Protein 2KVZ (pdb70)

Solvent-accessible surface area: 6664 Å² total; per-residue (Å²): 224,130,196,65,114,65,34,54,1,24,0,20,8,18,12,59,108,123,82,41,66,23,127,43,65,135,32,69,33,124,125,95,59,78,18,129,35,41,81,141,138,32,164,25,32,66,59,83,123,79,74,102,115,16,152,39,60,2,53,119,68,68,34,86,1,65,0,40,8,79,40,134,56,93,120,165,103,41,122,71,141,173,141,183,204

Organism: Listeria monocytogenes (NCBI:txid1639)

Secondary structure (DSSP, 8-state):
--SS----EEEEEE-SSS-EEEEEEEE---TT---------GGGEEEEEE-STTSS---SS-EEEEEEEEE-S-TTT--------

Structure (mmCIF, N/CA/C/O backbone):
data_2KVZ
#
_entry.id   2KVZ
#
loop_
_atom_site.group_PDB
_atom_site.id
_atom_site.type_symbol
_atom_site.label_atom_id
_atom_site.label_alt_id
_atom_site.label_comp_id
_atom_site.label_asym_id
_atom_site.label_entity_id
_atom_site.label_seq_id
_atom_site.pdbx_PDB_ins_code
_atom_site.Cartn_x
_atom_site.Cartn_y
_atom_site.Cartn_z
_atom_site.occupancy
_atom_site.B_iso_or_equiv
_atom_site.auth_seq_id
_atom_site.auth_comp_id
_atom_site.auth_asym_id
_atom_site.auth_atom_id
_atom_site.pdbx_PDB_model_num
ATOM 1 N N . MET A 1 1 ? 26.861 7.501 -1.707 1.00 0.00 1 MET A N 1
ATOM 2 C CA . MET A 1 1 ? 25.670 7.148 -2.511 1.00 0.00 1 MET A CA 1
ATOM 3 C C . MET A 1 1 ? 24.398 7.403 -1.714 1.00 0.00 1 MET A C 1
ATOM 4 O O . MET A 1 1 ? 23.971 6.561 -0.924 1.00 0.00 1 MET A O 1
ATOM 20 N N . ASP A 1 2 ? 23.816 8.582 -1.894 1.00 0.00 2 ASP A N 1
ATOM 21 C CA . ASP A 1 2 ? 22.572 8.934 -1.213 1.00 0.00 2 ASP A CA 1
ATOM 22 C C . ASP A 1 2 ? 21.637 9.673 -2.164 1.00 0.00 2 ASP A C 1
ATOM 23 O O . ASP A 1 2 ? 20.633 10.254 -1.752 1.00 0.00 2 ASP A O 1
ATOM 32 N N . PHE A 1 3 ? 21.964 9.623 -3.448 1.00 0.00 3 PHE A N 1
ATOM 33 C CA . PHE A 1 3 ? 21.156 10.272 -4.469 1.00 0.00 3 PHE A CA 1
ATOM 34 C C . PHE A 1 3 ? 20.278 9.242 -5.169 1.00 0.00 3 PHE A C 1
ATOM 35 O O . PHE A 1 3 ? 20.705 8.111 -5.403 1.00 0.00 3 PHE A O 1
ATOM 52 N N . GLY A 1 4 ? 19.052 9.631 -5.491 1.00 0.00 4 GLY A N 1
ATOM 53 C CA . GLY A 1 4 ? 18.140 8.733 -6.173 1.00 0.00 4 GLY A CA 1
ATOM 54 C C . GLY A 1 4 ? 17.574 7.676 -5.248 1.00 0.00 4 GLY A C 1
ATOM 55 O O . GLY A 1 4 ? 17.140 6.615 -5.697 1.00 0.00 4 GLY A O 1
ATOM 59 N N . LYS A 1 5 ? 17.582 7.965 -3.955 1.00 0.00 5 LYS A N 1
ATOM 60 C CA . LYS A 1 5 ? 17.082 7.029 -2.960 1.00 0.00 5 LYS A CA 1
ATOM 61 C C . LYS A 1 5 ? 15.960 7.660 -2.143 1.00 0.00 5 LYS A C 1
ATOM 62 O O . LYS A 1 5 ? 16.213 8.425 -1.210 1.00 0.00 5 LYS A O 1
ATOM 81 N N . PRO A 1 6 ? 14.705 7.371 -2.509 1.00 0.00 6 PRO A N 1
ATOM 82 C CA . PRO A 1 6 ? 13.532 7.873 -1.804 1.00 0.00 6 PRO A CA 1
ATOM 83 C C . PRO A 1 6 ? 13.212 7.046 -0.561 1.00 0.00 6 PRO A C 1
ATOM 84 O O . PRO A 1 6 ? 13.448 5.838 -0.528 1.00 0.00 6 PRO A O 1
ATOM 95 N N . ASN A 1 7 ? 12.668 7.702 0.453 1.00 0.00 7 ASN A N 1
ATOM 96 C CA . ASN A 1 7 ? 12.283 7.026 1.690 1.00 0.00 7 ASN A CA 1
ATOM 97 C C . ASN A 1 7 ? 10.788 6.735 1.681 1.00 0.00 7 ASN A C 1
ATOM 98 O O . ASN A 1 7 ? 10.185 6.471 2.721 1.00 0.00 7 ASN A O 1
ATOM 109 N N . GLN A 1 8 ? 10.199 6.771 0.495 1.00 0.00 8 GLN A N 1
ATOM 110 C CA . GLN A 1 8 ? 8.763 6.609 0.348 1.00 0.00 8 GLN A CA 1
ATOM 111 C C . GLN A 1 8 ? 8.362 5.143 0.374 1.00 0.00 8 GLN A C 1
ATOM 112 O O . GLN A 1 8 ? 9.112 4.268 -0.066 1.00 0.00 8 GLN A O 1
ATOM 126 N N . VAL A 1 9 ? 7.173 4.884 0.890 1.00 0.00 9 VAL A N 1
ATOM 127 C CA . VAL A 1 9 ? 6.629 3.541 0.922 1.00 0.00 9 VAL A CA 1
ATOM 128 C C . VAL A 1 9 ? 5.626 3.359 -0.209 1.00 0.00 9 VAL A C 1
ATOM 129 O O . VAL A 1 9 ? 4.709 4.165 -0.375 1.00 0.00 9 VAL A O 1
ATOM 142 N N . THR A 1 10 ? 5.801 2.311 -0.991 1.00 0.00 10 THR A N 1
ATOM 143 C CA . THR A 1 10 ? 4.926 2.037 -2.109 1.00 0.00 10 THR A CA 1
ATOM 144 C C . THR A 1 10 ? 3.749 1.172 -1.664 1.00 0.00 10 THR A C 1
ATOM 145 O O . THR A 1 10 ? 3.891 -0.035 -1.447 1.00 0.00 10 THR A O 1
ATOM 156 N N . VAL A 1 11 ? 2.599 1.804 -1.496 1.00 0.00 11 VAL A N 1
ATOM 157 C CA . VAL A 1 11 ? 1.387 1.115 -1.093 1.00 0.00 11 VAL A CA 1
ATOM 158 C C . VAL A 1 11 ? 0.590 0.694 -2.321 1.00 0.00 11 VAL A C 1
ATOM 159 O O . VAL A 1 11 ? 0.194 1.535 -3.131 1.00 0.00 11 VAL A O 1
ATOM 172 N N . ASN A 1 12 ? 0.373 -0.602 -2.468 1.00 0.00 12 ASN A N 1
ATOM 173 C CA . ASN A 1 12 ? -0.364 -1.120 -3.612 1.00 0.00 12 ASN A CA 1
ATOM 174 C C . ASN A 1 12 ? -1.715 -1.658 -3.175 1.00 0.00 12 ASN A C 1
ATOM 175 O O . ASN A 1 12 ? -1.796 -2.497 -2.275 1.00 0.00 12 ASN A O 1
ATOM 186 N N . TYR A 1 13 ? -2.768 -1.164 -3.809 1.00 0.00 13 TYR A N 1
ATOM 187 C CA . TYR A 1 13 ? -4.122 -1.610 -3.517 1.00 0.00 13 TYR A CA 1
ATOM 188 C C . TYR A 1 13 ? -4.502 -2.745 -4.457 1.00 0.00 13 TYR A C 1
ATOM 189 O O . TYR A 1 13 ? -5.003 -2.514 -5.561 1.00 0.00 13 TYR A O 1
ATOM 207 N N . LEU A 1 14 ? -4.249 -3.967 -4.020 1.00 0.00 14 LEU A N 1
ATOM 208 C CA . LEU A 1 14 ? -4.429 -5.136 -4.865 1.00 0.00 14 LEU A CA 1
ATOM 209 C C . LEU A 1 14 ? -5.864 -5.643 -4.815 1.00 0.00 14 LEU A C 1
ATOM 210 O O . LEU A 1 14 ? -6.518 -5.595 -3.776 1.00 0.00 14 LEU A O 1
ATOM 226 N N . ASP A 1 15 ? -6.335 -6.116 -5.956 1.00 0.00 15 ASP A N 1
ATOM 227 C CA . ASP A 1 15 ? -7.677 -6.676 -6.081 1.00 0.00 15 ASP A CA 1
ATOM 228 C C . ASP A 1 15 ? -7.715 -8.135 -5.636 1.00 0.00 15 ASP A C 1
ATOM 229 O O . ASP A 1 15 ? -8.194 -8.462 -4.556 1.00 0.00 15 ASP A O 1
ATOM 238 N N . GLU A 1 16 ? -7.180 -9.005 -6.469 1.00 0.00 16 GLU A N 1
ATOM 239 C CA . GLU A 1 16 ? -7.248 -10.438 -6.232 1.00 0.00 16 GLU A CA 1
ATOM 240 C C . GLU A 1 16 ? -6.257 -11.158 -7.131 1.00 0.00 16 GLU A C 1
ATOM 241 O O . GLU A 1 16 ? -5.513 -12.033 -6.690 1.00 0.00 16 GLU A O 1
ATOM 253 N N . ASN A 1 17 ? -6.225 -10.749 -8.391 1.00 0.00 17 ASN A N 1
ATOM 254 C CA . ASN A 1 17 ? -5.297 -11.322 -9.361 1.00 0.00 17 ASN A CA 1
ATOM 255 C C . ASN A 1 17 ? -3.931 -10.648 -9.261 1.00 0.00 17 ASN A C 1
ATOM 256 O O . ASN A 1 17 ? -3.183 -10.598 -10.235 1.00 0.00 17 ASN A O 1
ATOM 267 N N . ASN A 1 18 ? -3.614 -10.146 -8.062 1.00 0.00 18 ASN A N 1
ATOM 268 C CA . ASN A 1 18 ? -2.351 -9.448 -7.795 1.00 0.00 18 ASN A CA 1
ATOM 269 C C . ASN A 1 18 ? -2.237 -8.175 -8.626 1.00 0.00 18 ASN A C 1
ATOM 270 O O . ASN A 1 18 ? -1.144 -7.660 -8.855 1.00 0.00 18 ASN A O 1
ATOM 281 N N . THR A 1 19 ? -3.377 -7.663 -9.056 1.00 0.00 19 THR A N 1
ATOM 282 C CA . THR A 1 19 ? -3.422 -6.440 -9.833 1.00 0.00 19 THR A CA 1
ATOM 283 C C . THR A 1 19 ? -3.906 -5.286 -8.966 1.00 0.00 19 THR A C 1
ATOM 284 O O . THR A 1 19 ? -4.893 -5.420 -8.241 1.00 0.00 19 THR A O 1
ATOM 295 N N . SER A 1 20 ? -3.197 -4.171 -9.021 1.00 0.00 20 SER A N 1
ATOM 296 C CA . SER A 1 20 ? -3.566 -2.998 -8.249 1.00 0.00 20 SER A CA 1
ATOM 297 C C . SER A 1 20 ? -4.659 -2.224 -8.980 1.00 0.00 20 SER A C 1
ATOM 298 O O . SER A 1 20 ? -4.456 -1.748 -10.097 1.00 0.00 20 SER A O 1
ATOM 306 N N . ILE A 1 21 ? -5.821 -2.110 -8.348 1.00 0.00 21 ILE A N 1
ATOM 307 C CA . ILE A 1 21 ? -6.962 -1.426 -8.953 1.00 0.00 21 ILE A CA 1
ATOM 308 C C . ILE A 1 21 ? -6.881 0.078 -8.733 1.00 0.00 21 ILE A C 1
ATOM 309 O O . ILE A 1 21 ? -7.735 0.838 -9.198 1.00 0.00 21 ILE A O 1
ATOM 325 N N . ALA A 1 22 ? -5.857 0.497 -8.011 1.00 0.00 22 ALA A N 1
ATOM 326 C CA . ALA A 1 22 ? -5.594 1.904 -7.786 1.00 0.00 22 ALA A CA 1
ATOM 327 C C . ALA A 1 22 ? -4.111 2.178 -7.976 1.00 0.00 22 ALA A C 1
ATOM 328 O O . ALA A 1 22 ? -3.282 1.352 -7.592 1.00 0.00 22 ALA A O 1
ATOM 335 N N . PRO A 1 23 ? -3.758 3.313 -8.599 1.00 0.00 23 PRO A N 1
ATOM 336 C CA . PRO A 1 23 ? -2.358 3.711 -8.789 1.00 0.00 23 PRO A CA 1
ATOM 337 C C . PRO A 1 23 ? -1.557 3.612 -7.492 1.00 0.00 23 PRO A C 1
ATOM 338 O O . PRO A 1 23 ? -1.996 4.109 -6.450 1.00 0.00 23 PRO A O 1
ATOM 349 N N . SER A 1 24 ? -0.397 2.957 -7.567 1.00 0.00 24 SER A N 1
ATOM 350 C CA . SER A 1 24 ? 0.453 2.726 -6.402 1.00 0.00 24 SER A CA 1
ATOM 351 C C . SER A 1 24 ? 0.684 4.017 -5.623 1.00 0.00 24 SER A C 1
ATOM 352 O O . SER A 1 24 ? 1.165 5.011 -6.169 1.00 0.00 24 SER A O 1
ATOM 360 N N . LEU A 1 25 ? 0.351 3.987 -4.345 1.00 0.00 25 LEU A N 1
ATOM 361 C CA . LEU A 1 25 ? 0.418 5.172 -3.512 1.00 0.00 25 LEU A CA 1
ATOM 362 C C . LEU A 1 25 ? 1.792 5.299 -2.879 1.00 0.00 25 LEU A C 1
ATOM 363 O O . LEU A 1 25 ? 2.237 4.415 -2.150 1.00 0.00 25 LEU A O 1
ATOM 379 N N . TYR A 1 26 ? 2.468 6.393 -3.182 1.00 0.00 26 TYR A N 1
ATOM 380 C CA . TYR A 1 26 ? 3.769 6.663 -2.604 1.00 0.00 26 TYR A CA 1
ATOM 381 C C . TYR A 1 26 ? 3.605 7.412 -1.292 1.00 0.00 26 TYR A C 1
ATOM 382 O O . TYR A 1 26 ? 3.441 8.633 -1.272 1.00 0.00 26 TYR A O 1
ATOM 400 N N . LEU A 1 27 ? 3.607 6.659 -0.203 1.00 0.00 27 LEU A N 1
ATOM 401 C CA . LEU A 1 27 ? 3.466 7.222 1.127 1.00 0.00 27 LEU A CA 1
ATOM 402 C C . LEU A 1 27 ? 4.750 7.937 1.517 1.00 0.00 27 LEU A C 1
ATOM 403 O O . LEU A 1 27 ? 5.782 7.302 1.750 1.00 0.00 27 LEU A O 1
ATOM 419 N N . SER A 1 28 ? 4.688 9.255 1.560 1.00 0.00 28 SER A N 1
ATOM 420 C CA . SER A 1 28 ? 5.855 10.062 1.848 1.00 0.00 28 SER A CA 1
ATOM 421 C C . SER A 1 28 ? 5.655 10.834 3.144 1.00 0.00 28 SER A C 1
ATOM 422 O O . SER A 1 28 ? 4.870 11.783 3.201 1.00 0.00 28 SER A O 1
ATOM 430 N N . GLY A 1 29 ? 6.348 10.405 4.184 1.00 0.00 29 GLY A N 1
ATOM 431 C CA . GLY A 1 29 ? 6.283 11.090 5.456 1.00 0.00 29 GLY A CA 1
ATOM 432 C C . GLY A 1 29 ? 7.648 11.574 5.888 1.00 0.00 29 GLY A C 1
ATOM 433 O O . GLY A 1 29 ? 8.457 11.987 5.053 1.00 0.00 29 GLY A O 1
ATOM 437 N N . LEU A 1 30 ? 7.915 11.510 7.178 1.00 0.00 30 LEU A N 1
ATOM 438 C CA . LEU A 1 30 ? 9.201 11.924 7.709 1.00 0.00 30 LEU A CA 1
ATOM 439 C C . LEU A 1 30 ? 10.163 10.745 7.696 1.00 0.00 30 LEU A C 1
ATOM 440 O O . LEU A 1 30 ? 9.742 9.592 7.647 1.00 0.00 30 LEU A O 1
ATOM 456 N N . PHE A 1 31 ? 11.452 11.021 7.729 1.00 0.00 31 PHE A N 1
ATOM 457 C CA . PHE A 1 31 ? 12.440 9.957 7.725 1.00 0.00 31 PHE A CA 1
ATOM 458 C C . PHE A 1 31 ? 12.515 9.320 9.107 1.00 0.00 31 PHE A C 1
ATOM 459 O O . PHE A 1 31 ? 12.533 10.028 10.113 1.00 0.00 31 PHE A O 1
ATOM 476 N N . ASN A 1 32 ? 12.527 7.985 9.143 1.00 0.00 32 ASN A N 1
ATOM 477 C CA . ASN A 1 32 ? 12.611 7.233 10.400 1.00 0.00 32 ASN A CA 1
ATOM 478 C C . ASN A 1 32 ? 11.330 7.427 11.221 1.00 0.00 32 ASN A C 1
ATOM 479 O O . ASN A 1 32 ? 11.305 7.228 12.432 1.00 0.00 32 ASN A O 1
ATOM 490 N N . GLU A 1 33 ? 10.257 7.801 10.539 1.00 0.00 33 GLU A N 1
ATOM 491 C CA . GLU A 1 33 ? 8.970 8.012 11.185 1.00 0.00 33 GLU A CA 1
ATOM 492 C C . GLU A 1 33 ? 8.139 6.732 11.192 1.00 0.00 33 GLU A C 1
ATOM 493 O O . GLU A 1 33 ? 8.085 6.008 10.195 1.00 0.00 33 GLU A O 1
ATOM 505 N N . ALA A 1 34 ? 7.516 6.449 12.329 1.00 0.00 34 ALA A N 1
ATOM 506 C CA . ALA A 1 34 ? 6.540 5.375 12.422 1.00 0.00 34 ALA A CA 1
ATOM 507 C C . ALA A 1 34 ? 5.207 5.851 11.858 1.00 0.00 34 ALA A C 1
ATOM 508 O O . ALA A 1 34 ? 4.551 6.720 12.438 1.00 0.00 34 ALA A O 1
ATOM 515 N N . TYR A 1 35 ? 4.816 5.291 10.725 1.00 0.00 35 TYR A N 1
ATOM 516 C CA . TYR A 1 35 ? 3.660 5.785 9.992 1.00 0.00 35 TYR A CA 1
ATOM 517 C C . TYR A 1 35 ? 2.430 4.907 10.182 1.00 0.00 35 TYR A C 1
ATOM 518 O O . TYR A 1 35 ? 2.481 3.858 10.826 1.00 0.00 35 TYR A O 1
ATOM 536 N N . ASN A 1 36 ? 1.326 5.366 9.612 1.00 0.00 36 ASN A N 1
ATOM 537 C CA . ASN A 1 36 ? 0.093 4.600 9.558 1.00 0.00 36 ASN A CA 1
ATOM 538 C C . ASN A 1 36 ? -0.198 4.222 8.115 1.00 0.00 36 ASN A C 1
ATOM 539 O O . ASN A 1 36 ? 0.225 4.919 7.192 1.00 0.00 36 ASN A O 1
ATOM 550 N N . VAL A 1 37 ? -0.910 3.125 7.916 1.00 0.00 37 VAL A N 1
ATOM 551 C CA . VAL A 1 37 ? -1.218 2.659 6.572 1.00 0.00 37 VAL A CA 1
ATOM 552 C C . VAL A 1 37 ? -2.541 3.243 6.071 1.00 0.00 37 VAL A C 1
ATOM 553 O O . VAL A 1 37 ? -3.594 3.032 6.675 1.00 0.00 37 VAL A O 1
ATOM 566 N N . PRO A 1 38 ? -2.495 4.010 4.971 1.00 0.00 38 PRO A N 1
ATOM 567 C CA . PRO A 1 38 ? -3.690 4.600 4.365 1.00 0.00 38 PRO A CA 1
ATOM 568 C C . PRO A 1 38 ? -4.551 3.550 3.672 1.00 0.00 38 PRO A C 1
ATOM 569 O O . PRO A 1 38 ? -4.103 2.881 2.737 1.00 0.00 38 PRO A O 1
ATOM 580 N N . MET A 1 39 ? -5.783 3.407 4.130 1.00 0.00 39 MET A N 1
ATOM 581 C CA . MET A 1 39 ? -6.681 2.395 3.593 1.00 0.00 39 MET A CA 1
ATOM 582 C C . MET A 1 39 ? -7.960 3.024 3.056 1.00 0.00 39 MET A C 1
ATOM 583 O O . MET A 1 39 ? -8.500 3.961 3.645 1.00 0.00 39 MET A O 1
ATOM 597 N N . LYS A 1 40 ? -8.439 2.501 1.938 1.00 0.00 40 LYS A N 1
ATOM 598 C CA . LYS A 1 40 ? -9.656 2.997 1.310 1.00 0.00 40 LYS A CA 1
ATOM 599 C C . LYS A 1 40 ? -10.532 1.832 0.883 1.00 0.00 40 LYS A C 1
ATOM 600 O O . LYS A 1 40 ? -10.046 0.865 0.296 1.00 0.00 40 LYS A O 1
ATOM 619 N N . LYS A 1 41 ? -11.820 1.924 1.166 1.00 0.00 41 LYS A N 1
ATOM 620 C CA . LYS A 1 41 ? -12.735 0.850 0.825 1.00 0.00 41 LYS A CA 1
ATOM 621 C C . LYS A 1 41 ? -13.227 1.028 -0.606 1.00 0.00 41 LYS A C 1
ATOM 622 O O . LYS A 1 41 ? -14.214 1.717 -0.861 1.00 0.00 41 LYS A O 1
ATOM 641 N N . ILE A 1 42 ? -12.518 0.407 -1.534 1.00 0.00 42 ILE A N 1
ATOM 642 C CA . ILE A 1 42 ? -12.801 0.565 -2.950 1.00 0.00 42 ILE A CA 1
ATOM 643 C C . ILE A 1 42 ? -13.934 -0.355 -3.386 1.00 0.00 42 ILE A C 1
ATOM 644 O O . ILE A 1 42 ? -13.849 -1.568 -3.219 1.00 0.00 42 ILE A O 1
ATOM 660 N N . LYS A 1 43 ? -15.003 0.246 -3.909 1.00 0.00 43 LYS A N 1
ATOM 661 C CA . LYS A 1 43 ? -16.138 -0.489 -4.476 1.00 0.00 43 LYS A CA 1
ATOM 662 C C . LYS A 1 43 ? -16.748 -1.470 -3.480 1.00 0.00 43 LYS A C 1
ATOM 663 O O . LYS A 1 43 ? -17.384 -2.451 -3.871 1.00 0.00 43 LYS A O 1
ATOM 682 N N . GLY A 1 44 ? -16.587 -1.175 -2.201 1.00 0.00 44 GLY A N 1
ATOM 683 C CA . GLY A 1 44 ? -17.111 -2.043 -1.169 1.00 0.00 44 GLY A CA 1
ATOM 684 C C . GLY A 1 44 ? -16.421 -3.391 -1.143 1.00 0.00 44 GLY A C 1
ATOM 685 O O . GLY A 1 44 ? -17.070 -4.428 -1.205 1.00 0.00 44 GLY A O 1
ATOM 689 N N . TYR A 1 45 ? -15.101 -3.379 -1.087 1.00 0.00 45 TYR A N 1
ATOM 690 C CA . TYR A 1 45 ? -14.337 -4.610 -0.929 1.00 0.00 45 TYR A CA 1
ATOM 691 C C . TYR A 1 45 ? -13.949 -4.811 0.530 1.00 0.00 45 TYR A C 1
ATOM 692 O O . TYR A 1 45 ? -13.839 -3.847 1.291 1.00 0.00 45 TYR A O 1
ATOM 710 N N . THR A 1 46 ? -13.747 -6.061 0.913 1.00 0.00 46 THR A N 1
ATOM 711 C CA . THR A 1 46 ? -13.275 -6.387 2.247 1.00 0.00 46 THR A CA 1
ATOM 712 C C . THR A 1 46 ? -11.763 -6.558 2.218 1.00 0.00 46 THR A C 1
ATOM 713 O O . THR A 1 46 ? -11.229 -7.174 1.298 1.00 0.00 46 THR A O 1
ATOM 724 N N . LEU A 1 47 ? -11.070 -5.999 3.200 1.00 0.00 47 LEU A N 1
ATOM 725 C CA . LEU A 1 47 ? -9.625 -6.156 3.278 1.00 0.00 47 LEU A CA 1
ATOM 726 C C . LEU A 1 47 ? -9.269 -7.627 3.418 1.00 0.00 47 LEU A C 1
ATOM 727 O O . LEU A 1 47 ? -9.472 -8.227 4.474 1.00 0.00 47 LEU A O 1
ATOM 743 N N . LEU A 1 48 ? -8.754 -8.200 2.343 1.00 0.00 48 LEU A N 1
ATOM 744 C CA . LEU A 1 48 ? -8.389 -9.602 2.327 1.00 0.00 48 LEU A CA 1
ATOM 745 C C . LEU A 1 48 ? -7.268 -9.848 3.316 1.00 0.00 48 LEU A C 1
ATOM 746 O O . LEU A 1 48 ? -7.375 -10.711 4.188 1.00 0.00 48 LEU A O 1
ATOM 762 N N . LYS A 1 49 ? -6.217 -9.048 3.195 1.00 0.00 49 LYS A N 1
ATOM 763 C CA . LYS A 1 49 ? -5.021 -9.210 4.006 1.00 0.00 49 LYS A CA 1
ATOM 764 C C . LYS A 1 49 ? -3.927 -8.262 3.536 1.00 0.00 49 LYS A C 1
ATOM 765 O O . LYS A 1 49 ? -3.880 -7.877 2.365 1.00 0.00 49 LYS A O 1
ATOM 784 N N . TYR A 1 50 ? -3.072 -7.872 4.462 1.00 0.00 50 TYR A N 1
ATOM 785 C CA . TYR A 1 50 ? -1.840 -7.176 4.136 1.00 0.00 50 TYR A CA 1
ATOM 786 C C . TYR A 1 50 ? -0.683 -7.928 4.779 1.00 0.00 50 TYR A C 1
ATOM 787 O O . TYR A 1 50 ? -0.909 -8.813 5.607 1.00 0.00 50 TYR A O 1
ATOM 805 N N . ASP A 1 51 ? 0.543 -7.607 4.402 1.00 0.00 51 ASP A N 1
ATOM 806 C CA . ASP A 1 51 ? 1.697 -8.283 4.984 1.00 0.00 51 ASP A CA 1
ATOM 807 C C . ASP A 1 51 ? 2.000 -7.709 6.362 1.00 0.00 51 ASP A C 1
ATOM 808 O O . ASP A 1 51 ? 1.679 -6.556 6.645 1.00 0.00 51 ASP A O 1
ATOM 817 N N . SER A 1 52 ? 2.612 -8.519 7.212 1.00 0.00 52 SER A N 1
ATOM 818 C CA . SER A 1 52 ? 2.888 -8.129 8.586 1.00 0.00 52 SER A CA 1
ATOM 819 C C . SER A 1 52 ? 3.856 -6.947 8.662 1.00 0.00 52 SER A C 1
ATOM 820 O O . SER A 1 52 ? 3.817 -6.170 9.619 1.00 0.00 52 SER A O 1
ATOM 828 N N . GLU A 1 53 ? 4.708 -6.796 7.654 1.00 0.00 53 GLU A N 1
ATOM 829 C CA . GLU A 1 53 ? 5.691 -5.722 7.660 1.00 0.00 53 GLU A CA 1
ATOM 830 C C . GLU A 1 53 ? 5.057 -4.399 7.236 1.00 0.00 53 GLU A C 1
ATOM 831 O O . GLU A 1 53 ? 5.040 -4.049 6.056 1.00 0.00 53 GLU A O 1
ATOM 843 N N . ILE A 1 54 ? 4.497 -3.693 8.209 1.00 0.00 54 ILE A N 1
ATOM 844 C CA . ILE A 1 54 ? 3.958 -2.357 7.981 1.00 0.00 54 ILE A CA 1
ATOM 845 C C . ILE A 1 54 ? 4.386 -1.412 9.099 1.00 0.00 54 ILE A C 1
ATOM 846 O O . ILE A 1 54 ? 4.705 -0.248 8.860 1.00 0.00 54 ILE A O 1
ATOM 862 N N . LEU A 1 55 ? 4.399 -1.921 10.326 1.00 0.00 55 LEU A N 1
ATOM 863 C CA . LEU A 1 55 ? 4.767 -1.114 11.477 1.00 0.00 55 LEU A CA 1
ATOM 864 C C . LEU A 1 55 ? 6.278 -1.057 11.628 1.00 0.00 55 LEU A C 1
ATOM 865 O O . LEU A 1 55 ? 6.931 -2.069 11.881 1.00 0.00 55 LEU A O 1
ATOM 881 N N . GLY A 1 56 ? 6.819 0.133 11.453 1.00 0.00 56 GLY A N 1
ATOM 882 C CA . GLY A 1 56 ? 8.243 0.339 11.560 1.00 0.00 56 GLY A CA 1
ATOM 883 C C . GLY A 1 56 ? 8.583 1.793 11.353 1.00 0.00 56 GLY A C 1
ATOM 884 O O . GLY A 1 56 ? 7.938 2.666 11.930 1.00 0.00 56 GLY A O 1
ATOM 888 N N . VAL A 1 57 ? 9.575 2.060 10.522 1.00 0.00 57 VAL A N 1
ATOM 889 C CA . VAL A 1 57 ? 9.948 3.428 10.192 1.00 0.00 57 VAL A CA 1
ATOM 890 C C . VAL A 1 57 ? 10.178 3.560 8.693 1.00 0.00 57 VAL A C 1
ATOM 891 O O . VAL A 1 57 ? 10.469 2.569 8.023 1.00 0.00 57 VAL A O 1
ATOM 904 N N . PHE A 1 58 ? 10.012 4.769 8.165 1.00 0.00 58 PHE A N 1
ATOM 905 C CA . PHE A 1 58 ? 10.365 5.040 6.775 1.00 0.00 58 PHE A CA 1
ATOM 906 C C . PHE A 1 58 ? 11.841 4.744 6.555 1.00 0.00 58 PHE A C 1
ATOM 907 O O . PHE A 1 58 ? 12.711 5.434 7.095 1.00 0.00 58 PHE A O 1
ATOM 924 N N . THR A 1 59 ? 12.110 3.714 5.774 1.00 0.00 59 THR A N 1
ATOM 925 C CA . THR A 1 59 ? 13.460 3.224 5.582 1.00 0.00 59 THR A CA 1
ATOM 926 C C . THR A 1 59 ? 14.231 4.033 4.543 1.00 0.00 59 THR A C 1
ATOM 927 O O . THR A 1 59 ? 13.700 4.966 3.943 1.00 0.00 59 THR A O 1
ATOM 938 N N . GLU A 1 60 ? 15.487 3.653 4.333 1.00 0.00 60 GLU A N 1
ATOM 939 C CA . GLU A 1 60 ? 16.371 4.350 3.404 1.00 0.00 60 GLU A CA 1
ATOM 940 C C . GLU A 1 60 ? 16.222 3.778 2.000 1.00 0.00 60 GLU A C 1
ATOM 941 O O . GLU A 1 60 ? 16.954 4.139 1.077 1.00 0.00 60 GLU A O 1
ATOM 953 N N . SER A 1 61 ? 15.271 2.873 1.864 1.00 0.00 61 SER A N 1
ATOM 954 C CA . SER A 1 61 ? 14.962 2.250 0.595 1.00 0.00 61 SER A CA 1
ATOM 955 C C . SER A 1 61 ? 13.447 2.124 0.474 1.00 0.00 61 SER A C 1
ATOM 956 O O . SER A 1 61 ? 12.769 1.886 1.478 1.00 0.00 61 SER A O 1
ATOM 964 N N . PRO A 1 62 ? 12.895 2.318 -0.738 1.00 0.00 62 PRO A N 1
ATOM 965 C CA . PRO A 1 62 ? 11.450 2.232 -0.979 1.00 0.00 62 PRO A CA 1
ATOM 966 C C . PRO A 1 62 ? 10.855 0.903 -0.517 1.00 0.00 62 PRO A C 1
ATOM 967 O O . PRO A 1 62 ? 11.158 -0.155 -1.072 1.00 0.00 62 PRO A O 1
ATOM 978 N N . GLN A 1 63 ? 10.023 0.968 0.512 1.00 0.00 63 GLN A N 1
ATOM 979 C CA . GLN A 1 63 ? 9.372 -0.216 1.054 1.00 0.00 63 GLN A CA 1
ATOM 980 C C . GLN A 1 63 ? 8.090 -0.486 0.279 1.00 0.00 63 GLN A C 1
ATOM 981 O O . GLN A 1 63 ? 7.450 0.448 -0.200 1.00 0.00 63 GLN A O 1
ATOM 995 N N . THR A 1 64 ? 7.722 -1.744 0.128 1.00 0.00 64 THR A N 1
ATOM 996 C CA . THR A 1 64 ? 6.552 -2.098 -0.654 1.00 0.00 64 THR A CA 1
ATOM 997 C C . THR A 1 64 ? 5.512 -2.813 0.203 1.00 0.00 64 THR A C 1
ATOM 998 O O . THR A 1 64 ? 5.770 -3.899 0.726 1.00 0.00 64 THR A O 1
ATOM 1009 N N . ILE A 1 65 ? 4.343 -2.204 0.351 1.00 0.00 65 ILE A N 1
ATOM 1010 C CA . ILE A 1 65 ? 3.265 -2.802 1.124 1.00 0.00 65 ILE A CA 1
ATOM 1011 C C . ILE A 1 65 ? 2.161 -3.295 0.202 1.00 0.00 65 ILE A C 1
ATOM 1012 O O . ILE A 1 65 ? 1.660 -2.546 -0.644 1.00 0.00 65 ILE A O 1
ATOM 1028 N N . ASN A 1 66 ? 1.789 -4.556 0.360 1.00 0.00 66 ASN A N 1
ATOM 1029 C CA . ASN A 1 66 ? 0.722 -5.141 -0.435 1.00 0.00 66 ASN A CA 1
ATOM 1030 C C . ASN A 1 66 ? -0.570 -5.179 0.368 1.00 0.00 66 ASN A C 1
ATOM 1031 O O . ASN A 1 66 ? -0.723 -5.998 1.276 1.00 0.00 66 ASN A O 1
ATOM 1042 N N . ILE A 1 67 ? -1.484 -4.276 0.051 1.00 0.00 67 ILE A N 1
ATOM 1043 C CA . ILE A 1 67 ? -2.782 -4.238 0.704 1.00 0.00 67 ILE A CA 1
ATOM 1044 C C . ILE A 1 67 ? -3.842 -4.766 -0.254 1.00 0.00 67 ILE A C 1
ATOM 1045 O O . ILE A 1 67 ? -4.138 -4.138 -1.267 1.00 0.00 67 ILE A O 1
ATOM 1061 N N . ILE A 1 68 ? -4.398 -5.926 0.060 1.00 0.00 68 ILE A N 1
ATOM 1062 C CA . ILE A 1 68 ? -5.301 -6.604 -0.858 1.00 0.00 68 ILE A CA 1
ATOM 1063 C C . ILE A 1 68 ? -6.750 -6.485 -0.399 1.00 0.00 68 ILE A C 1
ATOM 1064 O O . ILE A 1 68 ? -7.067 -6.762 0.757 1.00 0.00 68 ILE A O 1
ATOM 1080 N N . TYR A 1 69 ? -7.618 -6.069 -1.306 1.00 0.00 69 TYR A N 1
ATOM 1081 C CA . TYR A 1 69 ? -9.042 -5.958 -1.022 1.00 0.00 69 TYR A CA 1
ATOM 1082 C C . TYR A 1 69 ? -9.822 -6.985 -1.830 1.00 0.00 69 TYR A C 1
ATOM 1083 O O . TYR A 1 69 ? -9.881 -6.911 -3.052 1.00 0.00 69 TYR A O 1
ATOM 1101 N N . GLN A 1 70 ? -10.453 -7.917 -1.136 1.00 0.00 70 GLN A N 1
ATOM 1102 C CA . GLN A 1 70 ? -11.161 -9.001 -1.791 1.00 0.00 70 GLN A CA 1
ATOM 1103 C C . GLN A 1 70 ? -12.614 -8.619 -2.020 1.00 0.00 70 GLN A C 1
ATOM 1104 O O . GLN A 1 70 ? -13.235 -7.952 -1.190 1.00 0.00 70 GLN A O 1
ATOM 1118 N N . LYS A 1 71 ? -13.137 -9.032 -3.163 1.00 0.00 71 LYS A N 1
ATOM 1119 C CA . LYS A 1 71 ? -14.533 -8.815 -3.494 1.00 0.00 71 LYS A CA 1
ATOM 1120 C C . LYS A 1 71 ? -15.415 -9.550 -2.491 1.00 0.00 71 LYS A C 1
ATOM 1121 O O . LYS A 1 71 ? -15.335 -10.771 -2.371 1.00 0.00 71 LYS A O 1
ATOM 1140 N N . LYS A 1 72 ? -16.241 -8.809 -1.764 1.00 0.00 72 LYS A N 1
ATOM 1141 C CA . LYS A 1 72 ? -17.114 -9.412 -0.761 1.00 0.00 72 LYS A CA 1
ATOM 1142 C C . LYS A 1 72 ? -18.376 -9.970 -1.409 1.00 0.00 72 LYS A C 1
ATOM 1143 O O . LYS A 1 72 ? -19.307 -10.396 -0.726 1.00 0.00 72 LYS A O 1
ATOM 1162 N N . ALA A 1 73 ? -18.395 -9.957 -2.734 1.00 0.00 73 ALA A N 1
ATOM 1163 C CA . ALA A 1 73 ? -19.488 -10.535 -3.491 1.00 0.00 73 ALA A CA 1
ATOM 1164 C C . ALA A 1 73 ? -19.203 -12.005 -3.760 1.00 0.00 73 ALA A C 1
ATOM 1165 O O . ALA A 1 73 ? -18.132 -12.349 -4.260 1.00 0.00 73 ALA A O 1
ATOM 1172 N N . PRO A 1 74 ? -20.153 -12.889 -3.411 1.00 0.00 74 PRO A N 1
ATOM 1173 C CA . PRO A 1 74 ? -19.997 -14.341 -3.579 1.00 0.00 74 PRO A CA 1
ATOM 1174 C C . PRO A 1 74 ? -19.677 -14.744 -5.017 1.00 0.00 74 PRO A C 1
ATOM 1175 O O . PRO A 1 74 ? -19.856 -13.959 -5.954 1.00 0.00 74 PRO A O 1
ATOM 1186 N N . GLU A 1 75 ? -19.234 -15.982 -5.188 1.00 0.00 75 GLU A N 1
ATOM 1187 C CA . GLU A 1 75 ? -18.839 -16.490 -6.496 1.00 0.00 75 GLU A CA 1
ATOM 1188 C C . GLU A 1 75 ? -20.072 -16.926 -7.298 1.00 0.00 75 GLU A C 1
ATOM 1189 O O . GLU A 1 75 ? -20.103 -17.992 -7.916 1.00 0.00 75 GLU A O 1
ATOM 1201 N N . GLN A 1 76 ? -21.095 -16.088 -7.276 1.00 0.00 76 GLN A N 1
ATOM 1202 C CA . GLN A 1 76 ? -22.285 -16.318 -8.073 1.00 0.00 76 GLN A CA 1
ATOM 1203 C C . GLN A 1 76 ? -22.258 -15.414 -9.296 1.00 0.00 76 GLN A C 1
ATOM 1204 O O . GLN A 1 76 ? -22.432 -15.871 -10.426 1.00 0.00 76 GLN A O 1
ATOM 1218 N N . ALA A 1 77 ? -22.028 -14.129 -9.063 1.00 0.00 77 ALA A N 1
ATOM 1219 C CA . ALA A 1 77 ? -21.885 -13.169 -10.148 1.00 0.00 77 ALA A CA 1
ATOM 1220 C C . ALA A 1 77 ? -20.416 -13.008 -10.526 1.00 0.00 77 ALA A C 1
ATOM 1221 O O . ALA A 1 77 ? -20.083 -12.388 -11.534 1.00 0.00 77 ALA A O 1
ATOM 1228 N N . LEU A 1 78 ? -19.544 -13.573 -9.705 1.00 0.00 78 LEU A N 1
ATOM 1229 C CA . LEU A 1 78 ? -18.111 -13.519 -9.950 1.00 0.00 78 LEU A CA 1
ATOM 1230 C C . LEU A 1 78 ? -17.627 -14.850 -10.514 1.00 0.00 78 LEU A C 1
ATOM 1231 O O . LEU A 1 78 ? -17.849 -15.899 -9.914 1.00 0.00 78 LEU A O 1
ATOM 1247 N N . GLU A 1 79 ? -16.975 -14.808 -11.667 1.00 0.00 79 GLU A N 1
ATOM 1248 C CA . GLU A 1 79 ? -16.479 -16.022 -12.297 1.00 0.00 79 GLU A CA 1
ATOM 1249 C C . GLU A 1 79 ? -14.960 -16.051 -12.328 1.00 0.00 79 GLU A C 1
ATOM 1250 O O . GLU A 1 79 ? -14.318 -15.110 -12.792 1.00 0.00 79 GLU A O 1
ATOM 1262 N N . HIS A 1 80 ? -14.394 -17.135 -11.821 1.00 0.00 80 HIS A N 1
ATOM 1263 C CA . HIS A 1 80 ? -12.959 -17.359 -11.898 1.00 0.00 80 HIS A CA 1
ATOM 1264 C C . HIS A 1 80 ? -12.667 -18.386 -12.983 1.00 0.00 80 HIS A C 1
ATOM 1265 O O . HIS A 1 80 ? -12.922 -19.575 -12.802 1.00 0.00 80 HIS A O 1
ATOM 1280 N N . HIS A 1 81 ? -12.152 -17.928 -14.113 1.00 0.00 81 HIS A N 1
ATOM 1281 C CA . HIS A 1 81 ? -11.899 -18.815 -15.242 1.00 0.00 81 HIS A CA 1
ATOM 1282 C C . HIS A 1 81 ? -10.492 -19.386 -15.162 1.00 0.00 81 HIS A C 1
ATOM 1283 O O . HIS A 1 81 ? -9.505 -18.671 -15.341 1.00 0.00 81 HIS A O 1
ATOM 1298 N N . HIS A 1 82 ? -10.410 -20.674 -14.873 1.00 0.00 82 HIS A N 1
ATOM 1299 C CA . HIS A 1 82 ? -9.132 -21.348 -14.707 1.00 0.00 82 HIS A CA 1
ATOM 1300 C C . HIS A 1 82 ? -8.652 -21.931 -16.028 1.00 0.00 82 HIS A C 1
ATOM 1301 O O . HIS A 1 82 ? -9.351 -22.724 -16.658 1.00 0.00 82 HIS A O 1
ATOM 1316 N N . HIS A 1 83 ? -7.464 -21.522 -16.446 1.00 0.00 83 HIS A N 1
ATOM 1317 C CA . HIS A 1 83 ? -6.840 -22.056 -17.650 1.00 0.00 83 HIS A CA 1
ATOM 1318 C C . HIS A 1 83 ? -5.334 -22.151 -17.445 1.00 0.00 83 HIS A C 1
ATOM 1319 O O . HIS A 1 83 ? -4.796 -21.535 -16.524 1.00 0.00 83 HIS A O 1
ATOM 1334 N N . HIS A 1 84 ? -4.654 -22.900 -18.309 1.00 0.00 84 HIS A N 1
ATOM 1335 C CA . HIS A 1 84 ? -3.227 -23.191 -18.120 1.00 0.00 84 HIS A CA 1
ATOM 1336 C C . HIS A 1 84 ? -2.341 -22.014 -18.539 1.00 0.00 84 HIS A C 1
ATOM 1337 O O . HIS A 1 84 ? -1.204 -22.213 -18.966 1.00 0.00 84 HIS A O 1
ATOM 1352 N N . HIS A 1 85 ? -2.854 -20.798 -18.356 1.00 0.00 85 HIS A N 1
ATOM 1353 C CA . HIS A 1 85 ? -2.169 -19.575 -18.774 1.00 0.00 85 HIS A CA 1
ATOM 1354 C C . HIS A 1 85 ? -2.175 -19.474 -20.296 1.00 0.00 85 HIS A C 1
ATOM 1355 O O . HIS A 1 85 ? -1.235 -19.978 -20.934 1.00 0.00 85 HIS A O 1
ATOM 1371 N N . MET A 1 1 ? 22.787 15.947 -6.076 1.00 0.00 1 MET A N 2
ATOM 1372 C CA . MET A 1 1 ? 22.897 14.676 -5.324 1.00 0.00 1 MET A CA 2
ATOM 1373 C C . MET A 1 1 ? 22.476 13.512 -6.208 1.00 0.00 1 MET A C 2
ATOM 1374 O O . MET A 1 1 ? 21.288 13.222 -6.341 1.00 0.00 1 MET A O 2
ATOM 1390 N N . ASP A 1 2 ? 23.447 12.858 -6.833 1.00 0.00 2 ASP A N 2
ATOM 1391 C CA . ASP A 1 2 ? 23.155 11.760 -7.752 1.00 0.00 2 ASP A CA 2
ATOM 1392 C C . ASP A 1 2 ? 22.961 10.454 -7.000 1.00 0.00 2 ASP A C 2
ATOM 1393 O O . ASP A 1 2 ? 22.242 9.566 -7.453 1.00 0.00 2 ASP A O 2
ATOM 1402 N N . PHE A 1 3 ? 23.611 10.336 -5.854 1.00 0.00 3 PHE A N 2
ATOM 1403 C CA . PHE A 1 3 ? 23.482 9.147 -5.026 1.00 0.00 3 PHE A CA 2
ATOM 1404 C C . PHE A 1 3 ? 22.748 9.488 -3.738 1.00 0.00 3 PHE A C 2
ATOM 1405 O O . PHE A 1 3 ? 23.226 10.292 -2.939 1.00 0.00 3 PHE A O 2
ATOM 1422 N N . GLY A 1 4 ? 21.584 8.894 -3.545 1.00 0.00 4 GLY A N 2
ATOM 1423 C CA . GLY A 1 4 ? 20.804 9.181 -2.362 1.00 0.00 4 GLY A CA 2
ATOM 1424 C C . GLY A 1 4 ? 19.846 8.064 -2.017 1.00 0.00 4 GLY A C 2
ATOM 1425 O O . GLY A 1 4 ? 19.538 7.216 -2.856 1.00 0.00 4 GLY A O 2
ATOM 1429 N N . LYS A 1 5 ? 19.381 8.060 -0.780 1.00 0.00 5 LYS A N 2
ATOM 1430 C CA . LYS A 1 5 ? 18.429 7.061 -0.322 1.00 0.00 5 LYS A CA 2
ATOM 1431 C C . LYS A 1 5 ? 17.019 7.634 -0.391 1.00 0.00 5 LYS A C 2
ATOM 1432 O O . LYS A 1 5 ? 16.702 8.603 0.304 1.00 0.00 5 LYS A O 2
ATOM 1451 N N . PRO A 1 6 ? 16.165 7.062 -1.248 1.00 0.00 6 PRO A N 2
ATOM 1452 C CA . PRO A 1 6 ? 14.809 7.540 -1.449 1.00 0.00 6 PRO A CA 2
ATOM 1453 C C . PRO A 1 6 ? 13.800 6.882 -0.509 1.00 0.00 6 PRO A C 2
ATOM 1454 O O . PRO A 1 6 ? 13.468 5.704 -0.659 1.00 0.00 6 PRO A O 2
ATOM 1465 N N . ASN A 1 7 ? 13.325 7.646 0.465 1.00 0.00 7 ASN A N 2
ATOM 1466 C CA . ASN A 1 7 ? 12.297 7.160 1.376 1.00 0.00 7 ASN A CA 2
ATOM 1467 C C . ASN A 1 7 ? 10.933 7.254 0.703 1.00 0.00 7 ASN A C 2
ATOM 1468 O O . ASN A 1 7 ? 10.223 8.254 0.828 1.00 0.00 7 ASN A O 2
ATOM 1479 N N . GLN A 1 8 ? 10.597 6.218 -0.044 1.00 0.00 8 GLN A N 2
ATOM 1480 C CA . GLN A 1 8 ? 9.373 6.198 -0.823 1.00 0.00 8 GLN A CA 2
ATOM 1481 C C . GLN A 1 8 ? 8.636 4.883 -0.614 1.00 0.00 8 GLN A C 2
ATOM 1482 O O . GLN A 1 8 ? 9.006 3.854 -1.179 1.00 0.00 8 GLN A O 2
ATOM 1496 N N . VAL A 1 9 ? 7.608 4.913 0.216 1.00 0.00 9 VAL A N 2
ATOM 1497 C CA . VAL A 1 9 ? 6.819 3.726 0.490 1.00 0.00 9 VAL A CA 2
ATOM 1498 C C . VAL A 1 9 ? 5.692 3.596 -0.529 1.00 0.00 9 VAL A C 2
ATOM 1499 O O . VAL A 1 9 ? 4.831 4.463 -0.636 1.00 0.00 9 VAL A O 2
ATOM 1512 N N . THR A 1 10 ? 5.712 2.514 -1.280 1.00 0.00 10 THR A N 2
ATOM 1513 C CA . THR A 1 10 ? 4.741 2.292 -2.331 1.00 0.00 10 THR A CA 2
ATOM 1514 C C . THR A 1 10 ? 3.553 1.488 -1.807 1.00 0.00 10 THR A C 2
ATOM 1515 O O . THR A 1 10 ? 3.651 0.277 -1.604 1.00 0.00 10 THR A O 2
ATOM 1526 N N . VAL A 1 11 ? 2.448 2.171 -1.556 1.00 0.00 11 VAL A N 2
ATOM 1527 C CA . VAL A 1 11 ? 1.240 1.521 -1.076 1.00 0.00 11 VAL A CA 2
ATOM 1528 C C . VAL A 1 11 ? 0.393 1.057 -2.255 1.00 0.00 11 VAL A C 2
ATOM 1529 O O . VAL A 1 11 ? -0.196 1.868 -2.970 1.00 0.00 11 VAL A O 2
ATOM 1542 N N . ASN A 1 12 ? 0.348 -0.249 -2.458 1.00 0.00 12 ASN A N 2
ATOM 1543 C CA . ASN A 1 12 ? -0.363 -0.827 -3.585 1.00 0.00 12 ASN A CA 2
ATOM 1544 C C . ASN A 1 12 ? -1.708 -1.381 -3.149 1.00 0.00 12 ASN A C 2
ATOM 1545 O O . ASN A 1 12 ? -1.782 -2.196 -2.229 1.00 0.00 12 ASN A O 2
ATOM 1556 N N . TYR A 1 13 ? -2.763 -0.933 -3.808 1.00 0.00 13 TYR A N 2
ATOM 1557 C CA . TYR A 1 13 ? -4.098 -1.453 -3.563 1.00 0.00 13 TYR A CA 2
ATOM 1558 C C . TYR A 1 13 ? -4.388 -2.569 -4.560 1.00 0.00 13 TYR A C 2
ATOM 1559 O O . TYR A 1 13 ? -4.857 -2.321 -5.673 1.00 0.00 13 TYR A O 2
ATOM 1577 N N . LEU A 1 14 ? -4.088 -3.793 -4.154 1.00 0.00 14 LEU A N 2
ATOM 1578 C CA . LEU A 1 14 ? -4.053 -4.922 -5.068 1.00 0.00 14 LEU A CA 2
ATOM 1579 C C . LEU A 1 14 ? -5.314 -5.770 -5.000 1.00 0.00 14 LEU A C 2
ATOM 1580 O O . LEU A 1 14 ? -6.013 -5.804 -3.986 1.00 0.00 14 LEU A O 2
ATOM 1596 N N . ASP A 1 15 ? -5.589 -6.447 -6.102 1.00 0.00 15 ASP A N 2
ATOM 1597 C CA . ASP A 1 15 ? -6.603 -7.489 -6.146 1.00 0.00 15 ASP A CA 2
ATOM 1598 C C . ASP A 1 15 ? -5.943 -8.816 -5.749 1.00 0.00 15 ASP A C 2
ATOM 1599 O O . ASP A 1 15 ? -4.817 -8.821 -5.248 1.00 0.00 15 ASP A O 2
ATOM 1608 N N . GLU A 1 16 ? -6.604 -9.931 -5.999 1.00 0.00 16 GLU A N 2
ATOM 1609 C CA . GLU A 1 16 ? -6.100 -11.232 -5.580 1.00 0.00 16 GLU A CA 2
ATOM 1610 C C . GLU A 1 16 ? -5.093 -11.747 -6.597 1.00 0.00 16 GLU A C 2
ATOM 1611 O O . GLU A 1 16 ? -4.183 -12.502 -6.263 1.00 0.00 16 GLU A O 2
ATOM 1623 N N . ASN A 1 17 ? -5.252 -11.312 -7.840 1.00 0.00 17 ASN A N 2
ATOM 1624 C CA . ASN A 1 17 ? -4.274 -11.602 -8.884 1.00 0.00 17 ASN A CA 2
ATOM 1625 C C . ASN A 1 17 ? -3.124 -10.609 -8.767 1.00 0.00 17 ASN A C 2
ATOM 1626 O O . ASN A 1 17 ? -2.219 -10.566 -9.603 1.00 0.00 17 ASN A O 2
ATOM 1637 N N . ASN A 1 18 ? -3.207 -9.804 -7.711 1.00 0.00 18 ASN A N 2
ATOM 1638 C CA . ASN A 1 18 ? -2.176 -8.851 -7.325 1.00 0.00 18 ASN A CA 2
ATOM 1639 C C . ASN A 1 18 ? -2.040 -7.706 -8.322 1.00 0.00 18 ASN A C 2
ATOM 1640 O O . ASN A 1 18 ? -0.967 -7.119 -8.464 1.00 0.00 18 ASN A O 2
ATOM 1651 N N . THR A 1 19 ? -3.120 -7.380 -9.007 1.00 0.00 19 THR A N 2
ATOM 1652 C CA . THR A 1 19 ? -3.128 -6.212 -9.866 1.00 0.00 19 THR A CA 2
ATOM 1653 C C . THR A 1 19 ? -3.763 -5.037 -9.133 1.00 0.00 19 THR A C 2
ATOM 1654 O O . THR A 1 19 ? -4.827 -5.175 -8.531 1.00 0.00 19 THR A O 2
ATOM 1665 N N . SER A 1 20 ? -3.083 -3.899 -9.149 1.00 0.00 20 SER A N 2
ATOM 1666 C CA . SER A 1 20 ? -3.550 -2.718 -8.442 1.00 0.00 20 SER A CA 2
ATOM 1667 C C . SER A 1 20 ? -4.847 -2.206 -9.067 1.00 0.00 20 SER A C 2
ATOM 1668 O O . SER A 1 20 ? -4.858 -1.740 -10.208 1.00 0.00 20 SER A O 2
ATOM 1676 N N . ILE A 1 21 ? -5.940 -2.315 -8.320 1.00 0.00 21 ILE A N 2
ATOM 1677 C CA . ILE A 1 21 ? -7.246 -1.884 -8.804 1.00 0.00 21 ILE A CA 2
ATOM 1678 C C . ILE A 1 21 ? -7.428 -0.386 -8.598 1.00 0.00 21 ILE A C 2
ATOM 1679 O O . ILE A 1 21 ? -8.272 0.248 -9.234 1.00 0.00 21 ILE A O 2
ATOM 1695 N N . ALA A 1 22 ? -6.625 0.169 -7.705 1.00 0.00 22 ALA A N 2
ATOM 1696 C CA . ALA A 1 22 ? -6.626 1.597 -7.446 1.00 0.00 22 ALA A CA 2
ATOM 1697 C C . ALA A 1 22 ? -5.217 2.145 -7.641 1.00 0.00 22 ALA A C 2
ATOM 1698 O O . ALA A 1 22 ? -4.254 1.379 -7.601 1.00 0.00 22 ALA A O 2
ATOM 1705 N N . PRO A 1 23 ? -5.071 3.459 -7.881 1.00 0.00 23 PRO A N 2
ATOM 1706 C CA . PRO A 1 23 ? -3.755 4.082 -8.061 1.00 0.00 23 PRO A CA 2
ATOM 1707 C C . PRO A 1 23 ? -2.853 3.874 -6.848 1.00 0.00 23 PRO A C 2
ATOM 1708 O O . PRO A 1 23 ? -3.307 3.963 -5.704 1.00 0.00 23 PRO A O 2
ATOM 1719 N N . SER A 1 24 ? -1.587 3.588 -7.103 1.00 0.00 24 SER A N 2
ATOM 1720 C CA . SER A 1 24 ? -0.630 3.351 -6.038 1.00 0.00 24 SER A CA 2
ATOM 1721 C C . SER A 1 24 ? -0.384 4.632 -5.249 1.00 0.00 24 SER A C 2
ATOM 1722 O O . SER A 1 24 ? -0.189 5.706 -5.825 1.00 0.00 24 SER A O 2
ATOM 1730 N N . LEU A 1 25 ? -0.410 4.512 -3.935 1.00 0.00 25 LEU A N 2
ATOM 1731 C CA . LEU A 1 25 ? -0.217 5.650 -3.057 1.00 0.00 25 LEU A CA 2
ATOM 1732 C C . LEU A 1 25 ? 1.233 5.708 -2.596 1.00 0.00 25 LEU A C 2
ATOM 1733 O O . LEU A 1 25 ? 1.717 4.802 -1.921 1.00 0.00 25 LEU A O 2
ATOM 1749 N N . TYR A 1 26 ? 1.927 6.768 -2.973 1.00 0.00 26 TYR A N 2
ATOM 1750 C CA . TYR A 1 26 ? 3.336 6.899 -2.650 1.00 0.00 26 TYR A CA 2
ATOM 1751 C C . TYR A 1 26 ? 3.505 7.636 -1.330 1.00 0.00 26 TYR A C 2
ATOM 1752 O O . TYR A 1 26 ? 3.383 8.859 -1.261 1.00 0.00 26 TYR A O 2
ATOM 1770 N N . LEU A 1 27 ? 3.763 6.869 -0.287 1.00 0.00 27 LEU A N 2
ATOM 1771 C CA . LEU A 1 27 ? 3.877 7.393 1.061 1.00 0.00 27 LEU A CA 2
ATOM 1772 C C . LEU A 1 27 ? 5.319 7.794 1.356 1.00 0.00 27 LEU A C 2
ATOM 1773 O O . LEU A 1 27 ? 6.207 6.946 1.438 1.00 0.00 27 LEU A O 2
ATOM 1789 N N . SER A 1 28 ? 5.548 9.087 1.495 1.00 0.00 28 SER A N 2
ATOM 1790 C CA . SER A 1 28 ? 6.873 9.601 1.783 1.00 0.00 28 SER A CA 2
ATOM 1791 C C . SER A 1 28 ? 6.847 10.469 3.036 1.00 0.00 28 SER A C 2
ATOM 1792 O O . SER A 1 28 ? 5.987 11.340 3.184 1.00 0.00 28 SER A O 2
ATOM 1800 N N . GLY A 1 29 ? 7.779 10.215 3.943 1.00 0.00 29 GLY A N 2
ATOM 1801 C CA . GLY A 1 29 ? 7.825 10.958 5.185 1.00 0.00 29 GLY A CA 2
ATOM 1802 C C . GLY A 1 29 ? 9.230 11.070 5.730 1.00 0.00 29 GLY A C 2
ATOM 1803 O O . GLY A 1 29 ? 10.194 11.153 4.967 1.00 0.00 29 GLY A O 2
ATOM 1807 N N . LEU A 1 30 ? 9.354 11.056 7.048 1.00 0.00 30 LEU A N 2
ATOM 1808 C CA . LEU A 1 30 ? 10.651 11.183 7.695 1.00 0.00 30 LEU A CA 2
ATOM 1809 C C . LEU A 1 30 ? 11.254 9.810 7.957 1.00 0.00 30 LEU A C 2
ATOM 1810 O O . LEU A 1 30 ? 10.533 8.828 8.115 1.00 0.00 30 LEU A O 2
ATOM 1826 N N . PHE A 1 31 ? 12.576 9.743 7.996 1.00 0.00 31 PHE A N 2
ATOM 1827 C CA . PHE A 1 31 ? 13.268 8.488 8.256 1.00 0.00 31 PHE A CA 2
ATOM 1828 C C . PHE A 1 31 ? 13.017 8.034 9.691 1.00 0.00 31 PHE A C 2
ATOM 1829 O O . PHE A 1 31 ? 13.076 8.844 10.620 1.00 0.00 31 PHE A O 2
ATOM 1846 N N . ASN A 1 32 ? 12.710 6.745 9.854 1.00 0.00 32 ASN A N 2
ATOM 1847 C CA . ASN A 1 32 ? 12.457 6.151 11.171 1.00 0.00 32 ASN A CA 2
ATOM 1848 C C . ASN A 1 32 ? 11.199 6.751 11.810 1.00 0.00 32 ASN A C 2
ATOM 1849 O O . ASN A 1 32 ? 11.020 6.721 13.029 1.00 0.00 32 ASN A O 2
ATOM 1860 N N . GLU A 1 33 ? 10.319 7.285 10.974 1.00 0.00 33 GLU A N 2
ATOM 1861 C CA . GLU A 1 33 ? 9.050 7.816 11.443 1.00 0.00 33 GLU A CA 2
ATOM 1862 C C . GLU A 1 33 ? 7.966 6.750 11.351 1.00 0.00 33 GLU A C 2
ATOM 1863 O O . GLU A 1 33 ? 7.826 6.086 10.321 1.00 0.00 33 GLU A O 2
ATOM 1875 N N . ALA A 1 34 ? 7.228 6.564 12.437 1.00 0.00 34 ALA A N 2
ATOM 1876 C CA . ALA A 1 34 ? 6.078 5.676 12.433 1.00 0.00 34 ALA A CA 2
ATOM 1877 C C . ALA A 1 34 ? 4.996 6.247 11.530 1.00 0.00 34 ALA A C 2
ATOM 1878 O O . ALA A 1 34 ? 4.454 7.324 11.793 1.00 0.00 34 ALA A O 2
ATOM 1885 N N . TYR A 1 35 ? 4.697 5.535 10.458 1.00 0.00 35 TYR A N 2
ATOM 1886 C CA . TYR A 1 35 ? 3.778 6.035 9.453 1.00 0.00 35 TYR A CA 2
ATOM 1887 C C . TYR A 1 35 ? 2.366 5.520 9.692 1.00 0.00 35 TYR A C 2
ATOM 1888 O O . TYR A 1 35 ? 2.157 4.566 10.439 1.00 0.00 35 TYR A O 2
ATOM 1906 N N . ASN A 1 36 ? 1.404 6.166 9.052 1.00 0.00 36 ASN A N 2
ATOM 1907 C CA . ASN A 1 36 ? 0.012 5.757 9.133 1.00 0.00 36 ASN A CA 2
ATOM 1908 C C . ASN A 1 36 ? -0.513 5.462 7.738 1.00 0.00 36 ASN A C 2
ATOM 1909 O O . ASN A 1 36 ? -0.094 6.094 6.767 1.00 0.00 36 ASN A O 2
ATOM 1920 N N . VAL A 1 37 ? -1.415 4.500 7.638 1.00 0.00 37 VAL A N 2
ATOM 1921 C CA . VAL A 1 37 ? -1.930 4.076 6.346 1.00 0.00 37 VAL A CA 2
ATOM 1922 C C . VAL A 1 37 ? -3.417 4.381 6.227 1.00 0.00 37 VAL A C 2
ATOM 1923 O O . VAL A 1 37 ? -4.231 3.846 6.985 1.00 0.00 37 VAL A O 2
ATOM 1936 N N . PRO A 1 38 ? -3.786 5.262 5.286 1.00 0.00 38 PRO A N 2
ATOM 1937 C CA . PRO A 1 38 ? -5.187 5.563 4.995 1.00 0.00 38 PRO A CA 2
ATOM 1938 C C . PRO A 1 38 ? -5.903 4.345 4.417 1.00 0.00 38 PRO A C 2
ATOM 1939 O O . PRO A 1 38 ? -5.631 3.928 3.287 1.00 0.00 38 PRO A O 2
ATOM 1950 N N . MET A 1 39 ? -6.799 3.766 5.199 1.00 0.00 39 MET A N 2
ATOM 1951 C CA . MET A 1 39 ? -7.510 2.568 4.782 1.00 0.00 39 MET A CA 2
ATOM 1952 C C . MET A 1 39 ? -8.668 2.919 3.864 1.00 0.00 39 MET A C 2
ATOM 1953 O O . MET A 1 39 ? -9.772 3.222 4.323 1.00 0.00 39 MET A O 2
ATOM 1967 N N . LYS A 1 40 ? -8.404 2.915 2.570 1.00 0.00 40 LYS A N 2
ATOM 1968 C CA . LYS A 1 40 ? -9.444 3.133 1.583 1.00 0.00 40 LYS A CA 2
ATOM 1969 C C . LYS A 1 40 ? -10.232 1.844 1.387 1.00 0.00 40 LYS A C 2
ATOM 1970 O O . LYS A 1 40 ? -9.667 0.751 1.448 1.00 0.00 40 LYS A O 2
ATOM 1989 N N . LYS A 1 41 ? -11.532 1.960 1.186 1.00 0.00 41 LYS A N 2
ATOM 1990 C CA . LYS A 1 41 ? -12.355 0.795 0.925 1.00 0.00 41 LYS A CA 2
ATOM 1991 C C . LYS A 1 41 ? -12.891 0.848 -0.491 1.00 0.00 41 LYS A C 2
ATOM 1992 O O . LYS A 1 41 ? -13.708 1.708 -0.826 1.00 0.00 41 LYS A O 2
ATOM 2011 N N . ILE A 1 42 ? -12.425 -0.071 -1.320 1.00 0.00 42 ILE A N 2
ATOM 2012 C CA . ILE A 1 42 ? -12.887 -0.145 -2.691 1.00 0.00 42 ILE A CA 2
ATOM 2013 C C . ILE A 1 42 ? -14.316 -0.670 -2.704 1.00 0.00 42 ILE A C 2
ATOM 2014 O O . ILE A 1 42 ? -14.665 -1.548 -1.918 1.00 0.00 42 ILE A O 2
ATOM 2030 N N . LYS A 1 43 ? -15.131 -0.097 -3.576 1.00 0.00 43 LYS A N 2
ATOM 2031 C CA . LYS A 1 43 ? -16.556 -0.396 -3.639 1.00 0.00 43 LYS A CA 2
ATOM 2032 C C . LYS A 1 43 ? -16.826 -1.895 -3.781 1.00 0.00 43 LYS A C 2
ATOM 2033 O O . LYS A 1 43 ? -16.634 -2.481 -4.848 1.00 0.00 43 LYS A O 2
ATOM 2052 N N . GLY A 1 44 ? -17.256 -2.504 -2.682 1.00 0.00 44 GLY A N 2
ATOM 2053 C CA . GLY A 1 44 ? -17.630 -3.902 -2.694 1.00 0.00 44 GLY A CA 2
ATOM 2054 C C . GLY A 1 44 ? -16.473 -4.820 -2.363 1.00 0.00 44 GLY A C 2
ATOM 2055 O O . GLY A 1 44 ? -16.585 -6.043 -2.478 1.00 0.00 44 GLY A O 2
ATOM 2059 N N . TYR A 1 45 ? -15.364 -4.234 -1.942 1.00 0.00 45 TYR A N 2
ATOM 2060 C CA . TYR A 1 45 ? -14.180 -5.005 -1.609 1.00 0.00 45 TYR A CA 2
ATOM 2061 C C . TYR A 1 45 ? -13.812 -4.837 -0.142 1.00 0.00 45 TYR A C 2
ATOM 2062 O O . TYR A 1 45 ? -13.920 -3.746 0.424 1.00 0.00 45 TYR A O 2
ATOM 2080 N N . THR A 1 46 ? -13.408 -5.933 0.464 1.00 0.00 46 THR A N 2
ATOM 2081 C CA . THR A 1 46 ? -12.967 -5.947 1.843 1.00 0.00 46 THR A CA 2
ATOM 2082 C C . THR A 1 46 ? -11.474 -6.261 1.880 1.00 0.00 46 THR A C 2
ATOM 2083 O O . THR A 1 46 ? -10.933 -6.775 0.904 1.00 0.00 46 THR A O 2
ATOM 2094 N N . LEU A 1 47 ? -10.798 -5.936 2.974 1.00 0.00 47 LEU A N 2
ATOM 2095 C CA . LEU A 1 47 ? -9.382 -6.248 3.087 1.00 0.00 47 LEU A CA 2
ATOM 2096 C C . LEU A 1 47 ? -9.193 -7.753 3.224 1.00 0.00 47 LEU A C 2
ATOM 2097 O O . LEU A 1 47 ? -9.699 -8.366 4.168 1.00 0.00 47 LEU A O 2
ATOM 2113 N N . LEU A 1 48 ? -8.486 -8.348 2.278 1.00 0.00 48 LEU A N 2
ATOM 2114 C CA . LEU A 1 48 ? -8.202 -9.771 2.331 1.00 0.00 48 LEU A CA 2
ATOM 2115 C C . LEU A 1 48 ? -7.205 -10.048 3.444 1.00 0.00 48 LEU A C 2
ATOM 2116 O O . LEU A 1 48 ? -7.465 -10.849 4.341 1.00 0.00 48 LEU A O 2
ATOM 2132 N N . LYS A 1 49 ? -6.087 -9.339 3.397 1.00 0.00 49 LYS A N 2
ATOM 2133 C CA . LYS A 1 49 ? -5.015 -9.509 4.363 1.00 0.00 49 LYS A CA 2
ATOM 2134 C C . LYS A 1 49 ? -3.880 -8.555 4.019 1.00 0.00 49 LYS A C 2
ATOM 2135 O O . LYS A 1 49 ? -3.845 -7.998 2.920 1.00 0.00 49 LYS A O 2
ATOM 2154 N N . TYR A 1 50 ? -2.969 -8.355 4.954 1.00 0.00 50 TYR A N 2
ATOM 2155 C CA . TYR A 1 50 ? -1.795 -7.545 4.701 1.00 0.00 50 TYR A CA 2
ATOM 2156 C C . TYR A 1 50 ? -0.615 -8.410 4.302 1.00 0.00 50 TYR A C 2
ATOM 2157 O O . TYR A 1 50 ? -0.204 -9.303 5.045 1.00 0.00 50 TYR A O 2
ATOM 2175 N N . ASP A 1 51 ? -0.084 -8.151 3.117 1.00 0.00 51 ASP A N 2
ATOM 2176 C CA . ASP A 1 51 ? 1.113 -8.839 2.659 1.00 0.00 51 ASP A CA 2
ATOM 2177 C C . ASP A 1 51 ? 2.344 -8.136 3.215 1.00 0.00 51 ASP A C 2
ATOM 2178 O O . ASP A 1 51 ? 3.416 -8.724 3.349 1.00 0.00 51 ASP A O 2
ATOM 2187 N N . SER A 1 52 ? 2.162 -6.872 3.557 1.00 0.00 52 SER A N 2
ATOM 2188 C CA . SER A 1 52 ? 3.214 -6.076 4.156 1.00 0.00 52 SER A CA 2
ATOM 2189 C C . SER A 1 52 ? 2.765 -5.591 5.530 1.00 0.00 52 SER A C 2
ATOM 2190 O O . SER A 1 52 ? 1.572 -5.374 5.752 1.00 0.00 52 SER A O 2
ATOM 2198 N N . GLU A 1 53 ? 3.709 -5.432 6.446 1.00 0.00 53 GLU A N 2
ATOM 2199 C CA . GLU A 1 53 ? 3.384 -5.008 7.801 1.00 0.00 53 GLU A CA 2
ATOM 2200 C C . GLU A 1 53 ? 3.263 -3.495 7.876 1.00 0.00 53 GLU A C 2
ATOM 2201 O O . GLU A 1 53 ? 4.192 -2.771 7.522 1.00 0.00 53 GLU A O 2
ATOM 2213 N N . ILE A 1 54 ? 2.117 -3.023 8.345 1.00 0.00 54 ILE A N 2
ATOM 2214 C CA . ILE A 1 54 ? 1.873 -1.591 8.449 1.00 0.00 54 ILE A CA 2
ATOM 2215 C C . ILE A 1 54 ? 2.464 -1.036 9.736 1.00 0.00 54 ILE A C 2
ATOM 2216 O O . ILE A 1 54 ? 2.686 0.167 9.866 1.00 0.00 54 ILE A O 2
ATOM 2232 N N . LEU A 1 55 ? 2.720 -1.920 10.688 1.00 0.00 55 LEU A N 2
ATOM 2233 C CA . LEU A 1 55 ? 3.332 -1.521 11.941 1.00 0.00 55 LEU A CA 2
ATOM 2234 C C . LEU A 1 55 ? 4.839 -1.400 11.765 1.00 0.00 55 LEU A C 2
ATOM 2235 O O . LEU A 1 55 ? 5.546 -2.402 11.656 1.00 0.00 55 LEU A O 2
ATOM 2251 N N . GLY A 1 56 ? 5.323 -0.171 11.707 1.00 0.00 56 GLY A N 2
ATOM 2252 C CA . GLY A 1 56 ? 6.740 0.056 11.553 1.00 0.00 56 GLY A CA 2
ATOM 2253 C C . GLY A 1 56 ? 7.052 1.499 11.237 1.00 0.00 56 GLY A C 2
ATOM 2254 O O . GLY A 1 56 ? 6.233 2.387 11.481 1.00 0.00 56 GLY A O 2
ATOM 2258 N N . VAL A 1 57 ? 8.233 1.732 10.686 1.00 0.00 57 VAL A N 2
ATOM 2259 C CA . VAL A 1 57 ? 8.684 3.077 10.373 1.00 0.00 57 VAL A CA 2
ATOM 2260 C C . VAL A 1 57 ? 9.184 3.160 8.937 1.00 0.00 57 VAL A C 2
ATOM 2261 O O . VAL A 1 57 ? 9.398 2.132 8.290 1.00 0.00 57 VAL A O 2
ATOM 2274 N N . PHE A 1 58 ? 9.351 4.382 8.446 1.00 0.00 58 PHE A N 2
ATOM 2275 C CA . PHE A 1 58 ? 9.923 4.607 7.124 1.00 0.00 58 PHE A CA 2
ATOM 2276 C C . PHE A 1 58 ? 11.352 4.083 7.060 1.00 0.00 58 PHE A C 2
ATOM 2277 O O . PHE A 1 58 ? 12.189 4.420 7.906 1.00 0.00 58 PHE A O 2
ATOM 2294 N N . THR A 1 59 ? 11.622 3.262 6.056 1.00 0.00 59 THR A N 2
ATOM 2295 C CA . THR A 1 59 ? 12.922 2.634 5.896 1.00 0.00 59 THR A CA 2
ATOM 2296 C C . THR A 1 59 ? 13.850 3.469 5.013 1.00 0.00 59 THR A C 2
ATOM 2297 O O . THR A 1 59 ? 13.470 4.528 4.516 1.00 0.00 59 THR A O 2
ATOM 2308 N N . GLU A 1 60 ? 15.073 2.983 4.830 1.00 0.00 60 GLU A N 2
ATOM 2309 C CA . GLU A 1 60 ? 16.055 3.653 3.986 1.00 0.00 60 GLU A CA 2
ATOM 2310 C C . GLU A 1 60 ? 15.796 3.329 2.520 1.00 0.00 60 GLU A C 2
ATOM 2311 O O . GLU A 1 60 ? 16.027 4.151 1.628 1.00 0.00 60 GLU A O 2
ATOM 2323 N N . SER A 1 61 ? 15.329 2.118 2.283 1.00 0.00 61 SER A N 2
ATOM 2324 C CA . SER A 1 61 ? 15.004 1.673 0.943 1.00 0.00 61 SER A CA 2
ATOM 2325 C C . SER A 1 61 ? 13.503 1.776 0.709 1.00 0.00 61 SER A C 2
ATOM 2326 O O . SER A 1 61 ? 12.720 1.643 1.653 1.00 0.00 61 SER A O 2
ATOM 2334 N N . PRO A 1 62 ? 13.087 2.042 -0.542 1.00 0.00 62 PRO A N 2
ATOM 2335 C CA . PRO A 1 62 ? 11.675 2.124 -0.916 1.00 0.00 62 PRO A CA 2
ATOM 2336 C C . PRO A 1 62 ? 10.890 0.897 -0.466 1.00 0.00 62 PRO A C 2
ATOM 2337 O O . PRO A 1 62 ? 11.060 -0.201 -0.996 1.00 0.00 62 PRO A O 2
ATOM 2348 N N . GLN A 1 63 ? 10.043 1.096 0.528 1.00 0.00 63 GLN A N 2
ATOM 2349 C CA . GLN A 1 63 ? 9.249 0.017 1.084 1.00 0.00 63 GLN A CA 2
ATOM 2350 C C . GLN A 1 63 ? 7.967 -0.144 0.276 1.00 0.00 63 GLN A C 2
ATOM 2351 O O . GLN A 1 63 ? 7.458 0.824 -0.281 1.00 0.00 63 GLN A O 2
ATOM 2365 N N . THR A 1 64 ? 7.465 -1.362 0.182 1.00 0.00 64 THR A N 2
ATOM 2366 C CA . THR A 1 64 ? 6.227 -1.611 -0.533 1.00 0.00 64 THR A CA 2
ATOM 2367 C C . THR A 1 64 ? 5.167 -2.176 0.408 1.00 0.00 64 THR A C 2
ATOM 2368 O O . THR A 1 64 ? 5.418 -3.149 1.116 1.00 0.00 64 THR A O 2
ATOM 2379 N N . ILE A 1 65 ? 3.999 -1.552 0.420 1.00 0.00 65 ILE A N 2
ATOM 2380 C CA . ILE A 1 65 ? 2.884 -2.042 1.215 1.00 0.00 65 ILE A CA 2
ATOM 2381 C C . ILE A 1 65 ? 1.835 -2.655 0.303 1.00 0.00 65 ILE A C 2
ATOM 2382 O O . ILE A 1 65 ? 1.134 -1.948 -0.420 1.00 0.00 65 ILE A O 2
ATOM 2398 N N . ASN A 1 66 ? 1.753 -3.973 0.319 1.00 0.00 66 ASN A N 2
ATOM 2399 C CA . ASN A 1 66 ? 0.791 -4.681 -0.505 1.00 0.00 66 ASN A CA 2
ATOM 2400 C C . ASN A 1 66 ? -0.527 -4.851 0.235 1.00 0.00 66 ASN A C 2
ATOM 2401 O O . ASN A 1 66 ? -0.659 -5.705 1.118 1.00 0.00 66 ASN A O 2
ATOM 2412 N N . ILE A 1 67 ? -1.489 -4.012 -0.114 1.00 0.00 67 ILE A N 2
ATOM 2413 C CA . ILE A 1 67 ? -2.818 -4.077 0.461 1.00 0.00 67 ILE A CA 2
ATOM 2414 C C . ILE A 1 67 ? -3.742 -4.817 -0.494 1.00 0.00 67 ILE A C 2
ATOM 2415 O O . ILE A 1 67 ? -4.129 -4.283 -1.529 1.00 0.00 67 ILE A O 2
ATOM 2431 N N . ILE A 1 68 ? -4.070 -6.052 -0.156 1.00 0.00 68 ILE A N 2
ATOM 2432 C CA . ILE A 1 68 ? -4.834 -6.904 -1.057 1.00 0.00 68 ILE A CA 2
ATOM 2433 C C . ILE A 1 68 ? -6.306 -6.946 -0.649 1.00 0.00 68 ILE A C 2
ATOM 2434 O O . ILE A 1 68 ? -6.632 -7.131 0.527 1.00 0.00 68 ILE A O 2
ATOM 2450 N N . TYR A 1 69 ? -7.186 -6.764 -1.623 1.00 0.00 69 TYR A N 2
ATOM 2451 C CA . TYR A 1 69 ? -8.620 -6.756 -1.375 1.00 0.00 69 TYR A CA 2
ATOM 2452 C C . TYR A 1 69 ? -9.264 -8.078 -1.774 1.00 0.00 69 TYR A C 2
ATOM 2453 O O . TYR A 1 69 ? -8.725 -8.833 -2.582 1.00 0.00 69 TYR A O 2
ATOM 2471 N N . GLN A 1 70 ? -10.416 -8.346 -1.184 1.00 0.00 70 GLN A N 2
ATOM 2472 C CA . GLN A 1 70 ? -11.234 -9.486 -1.548 1.00 0.00 70 GLN A CA 2
ATOM 2473 C C . GLN A 1 70 ? -12.659 -9.019 -1.797 1.00 0.00 70 GLN A C 2
ATOM 2474 O O . GLN A 1 70 ? -13.191 -8.205 -1.041 1.00 0.00 70 GLN A O 2
ATOM 2488 N N . LYS A 1 71 ? -13.268 -9.516 -2.859 1.00 0.00 71 LYS A N 2
ATOM 2489 C CA . LYS A 1 71 ? -14.621 -9.120 -3.208 1.00 0.00 71 LYS A CA 2
ATOM 2490 C C . LYS A 1 71 ? -15.622 -9.796 -2.275 1.00 0.00 71 LYS A C 2
ATOM 2491 O O . LYS A 1 71 ? -15.500 -10.987 -1.988 1.00 0.00 71 LYS A O 2
ATOM 2510 N N . LYS A 1 72 ? -16.598 -9.029 -1.797 1.00 0.00 72 LYS A N 2
ATOM 2511 C CA . LYS A 1 72 ? -17.613 -9.559 -0.885 1.00 0.00 72 LYS A CA 2
ATOM 2512 C C . LYS A 1 72 ? -18.520 -10.551 -1.603 1.00 0.00 72 LYS A C 2
ATOM 2513 O O . LYS A 1 72 ? -19.014 -11.509 -1.006 1.00 0.00 72 LYS A O 2
ATOM 2532 N N . ALA A 1 73 ? -18.735 -10.306 -2.890 1.00 0.00 73 ALA A N 2
ATOM 2533 C CA . ALA A 1 73 ? -19.597 -11.144 -3.711 1.00 0.00 73 ALA A CA 2
ATOM 2534 C C . ALA A 1 73 ? -18.981 -12.531 -3.913 1.00 0.00 73 ALA A C 2
ATOM 2535 O O . ALA A 1 73 ? -17.801 -12.735 -3.624 1.00 0.00 73 ALA A O 2
ATOM 2542 N N . PRO A 1 74 ? -19.776 -13.509 -4.393 1.00 0.00 74 PRO A N 2
ATOM 2543 C CA . PRO A 1 74 ? -19.301 -14.880 -4.637 1.00 0.00 74 PRO A CA 2
ATOM 2544 C C . PRO A 1 74 ? -18.106 -14.942 -5.590 1.00 0.00 74 PRO A C 2
ATOM 2545 O O . PRO A 1 74 ? -17.738 -13.942 -6.215 1.00 0.00 74 PRO A O 2
ATOM 2556 N N . GLU A 1 75 ? -17.508 -16.127 -5.685 1.00 0.00 75 GLU A N 2
ATOM 2557 C CA . GLU A 1 75 ? -16.346 -16.355 -6.542 1.00 0.00 75 GLU A CA 2
ATOM 2558 C C . GLU A 1 75 ? -16.654 -15.968 -7.983 1.00 0.00 75 GLU A C 2
ATOM 2559 O O . GLU A 1 75 ? -15.887 -15.251 -8.633 1.00 0.00 75 GLU A O 2
ATOM 2571 N N . GLN A 1 76 ? -17.783 -16.452 -8.474 1.00 0.00 76 GLN A N 2
ATOM 2572 C CA . GLN A 1 76 ? -18.237 -16.132 -9.814 1.00 0.00 76 GLN A CA 2
ATOM 2573 C C . GLN A 1 76 ? -19.262 -15.007 -9.741 1.00 0.00 76 GLN A C 2
ATOM 2574 O O . GLN A 1 76 ? -19.507 -14.455 -8.669 1.00 0.00 76 GLN A O 2
ATOM 2588 N N . ALA A 1 77 ? -19.861 -14.665 -10.871 1.00 0.00 77 ALA A N 2
ATOM 2589 C CA . ALA A 1 77 ? -20.947 -13.694 -10.884 1.00 0.00 77 ALA A CA 2
ATOM 2590 C C . ALA A 1 77 ? -22.216 -14.338 -10.342 1.00 0.00 77 ALA A C 2
ATOM 2591 O O . ALA A 1 77 ? -23.192 -13.663 -10.011 1.00 0.00 77 ALA A O 2
ATOM 2598 N N . LEU A 1 78 ? -22.180 -15.659 -10.251 1.00 0.00 78 LEU A N 2
ATOM 2599 C CA . LEU A 1 78 ? -23.299 -16.432 -9.750 1.00 0.00 78 LEU A CA 2
ATOM 2600 C C . LEU A 1 78 ? -22.890 -17.176 -8.485 1.00 0.00 78 LEU A C 2
ATOM 2601 O O . LEU A 1 78 ? -21.768 -17.678 -8.387 1.00 0.00 78 LEU A O 2
ATOM 2617 N N . GLU A 1 79 ? -23.788 -17.225 -7.511 1.00 0.00 79 GLU A N 2
ATOM 2618 C CA . GLU A 1 79 ? -23.558 -18.013 -6.308 1.00 0.00 79 GLU A CA 2
ATOM 2619 C C . GLU A 1 79 ? -23.640 -19.490 -6.682 1.00 0.00 79 GLU A C 2
ATOM 2620 O O . GLU A 1 79 ? -24.445 -19.865 -7.538 1.00 0.00 79 GLU A O 2
ATOM 2632 N N . HIS A 1 80 ? -22.801 -20.318 -6.065 1.00 0.00 80 HIS A N 2
ATOM 2633 C CA . HIS A 1 80 ? -22.691 -21.723 -6.449 1.00 0.00 80 HIS A CA 2
ATOM 2634 C C . HIS A 1 80 ? -24.032 -22.437 -6.304 1.00 0.00 80 HIS A C 2
ATOM 2635 O O . HIS A 1 80 ? -24.359 -23.327 -7.088 1.00 0.00 80 HIS A O 2
ATOM 2650 N N . HIS A 1 81 ? -24.807 -22.041 -5.308 1.00 0.00 81 HIS A N 2
ATOM 2651 C CA . HIS A 1 81 ? -26.155 -22.562 -5.146 1.00 0.00 81 HIS A CA 2
ATOM 2652 C C . HIS A 1 81 ? -27.093 -21.818 -6.076 1.00 0.00 81 HIS A C 2
ATOM 2653 O O . HIS A 1 81 ? -27.476 -20.680 -5.802 1.00 0.00 81 HIS A O 2
ATOM 2668 N N . HIS A 1 82 ? -27.436 -22.439 -7.191 1.00 0.00 82 HIS A N 2
ATOM 2669 C CA . HIS A 1 82 ? -28.345 -21.820 -8.138 1.00 0.00 82 HIS A CA 2
ATOM 2670 C C . HIS A 1 82 ? -29.775 -21.977 -7.646 1.00 0.00 82 HIS A C 2
ATOM 2671 O O . HIS A 1 82 ? -30.379 -23.045 -7.774 1.00 0.00 82 HIS A O 2
ATOM 2686 N N . HIS A 1 83 ? -30.282 -20.906 -7.046 1.00 0.00 83 HIS A N 2
ATOM 2687 C CA . HIS A 1 83 ? -31.588 -20.917 -6.399 1.00 0.00 83 HIS A CA 2
ATOM 2688 C C . HIS A 1 83 ? -32.718 -21.191 -7.389 1.00 0.00 83 HIS A C 2
ATOM 2689 O O . HIS A 1 83 ? -33.165 -20.307 -8.122 1.00 0.00 83 HIS A O 2
ATOM 2704 N N . HIS A 1 84 ? -33.157 -22.443 -7.381 1.00 0.00 84 HIS A N 2
ATOM 2705 C CA . HIS A 1 84 ? -34.253 -22.930 -8.218 1.00 0.00 84 HIS A CA 2
ATOM 2706 C C . HIS A 1 84 ? -34.343 -24.437 -8.054 1.00 0.00 84 HIS A C 2
ATOM 2707 O O . HIS A 1 84 ? -35.380 -25.049 -8.300 1.00 0.00 84 HIS A O 2
ATOM 2722 N N . HIS A 1 85 ? -33.227 -25.025 -7.648 1.00 0.00 85 HIS A N 2
ATOM 2723 C CA . HIS A 1 85 ? -33.167 -26.442 -7.344 1.00 0.00 85 HIS A CA 2
ATOM 2724 C C . HIS A 1 85 ? -33.296 -26.649 -5.845 1.00 0.00 85 HIS A C 2
ATOM 2725 O O . HIS A 1 85 ? -34.386 -27.042 -5.388 1.00 0.00 85 HIS A O 2
ATOM 2741 N N . MET A 1 1 ? 14.868 4.550 -13.162 1.00 0.00 1 MET A N 3
ATOM 2742 C CA . MET A 1 1 ? 14.362 3.159 -13.212 1.00 0.00 1 MET A CA 3
ATOM 2743 C C . MET A 1 1 ? 15.055 2.303 -12.165 1.00 0.00 1 MET A C 3
ATOM 2744 O O . MET A 1 1 ? 15.934 1.507 -12.495 1.00 0.00 1 MET A O 3
ATOM 2760 N N . ASP A 1 2 ? 14.661 2.494 -10.909 1.00 0.00 2 ASP A N 3
ATOM 2761 C CA . ASP A 1 2 ? 15.208 1.735 -9.781 1.00 0.00 2 ASP A CA 3
ATOM 2762 C C . ASP A 1 2 ? 16.719 1.931 -9.655 1.00 0.00 2 ASP A C 3
ATOM 2763 O O . ASP A 1 2 ? 17.512 1.202 -10.257 1.00 0.00 2 ASP A O 3
ATOM 2772 N N . PHE A 1 3 ? 17.112 2.941 -8.894 1.00 0.00 3 PHE A N 3
ATOM 2773 C CA . PHE A 1 3 ? 18.522 3.208 -8.649 1.00 0.00 3 PHE A CA 3
ATOM 2774 C C . PHE A 1 3 ? 18.686 4.052 -7.392 1.00 0.00 3 PHE A C 3
ATOM 2775 O O . PHE A 1 3 ? 19.318 3.625 -6.425 1.00 0.00 3 PHE A O 3
ATOM 2792 N N . GLY A 1 4 ? 18.113 5.252 -7.410 1.00 0.00 4 GLY A N 3
ATOM 2793 C CA . GLY A 1 4 ? 18.159 6.119 -6.247 1.00 0.00 4 GLY A CA 3
ATOM 2794 C C . GLY A 1 4 ? 17.302 5.593 -5.116 1.00 0.00 4 GLY A C 3
ATOM 2795 O O . GLY A 1 4 ? 16.372 4.814 -5.347 1.00 0.00 4 GLY A O 3
ATOM 2799 N N . LYS A 1 5 ? 17.605 6.014 -3.897 1.00 0.00 5 LYS A N 3
ATOM 2800 C CA . LYS A 1 5 ? 16.894 5.531 -2.719 1.00 0.00 5 LYS A CA 3
ATOM 2801 C C . LYS A 1 5 ? 16.034 6.635 -2.113 1.00 0.00 5 LYS A C 3
ATOM 2802 O O . LYS A 1 5 ? 16.518 7.451 -1.323 1.00 0.00 5 LYS A O 3
ATOM 2821 N N . PRO A 1 6 ? 14.749 6.690 -2.493 1.00 0.00 6 PRO A N 3
ATOM 2822 C CA . PRO A 1 6 ? 13.816 7.683 -1.982 1.00 0.00 6 PRO A CA 3
ATOM 2823 C C . PRO A 1 6 ? 13.112 7.212 -0.712 1.00 0.00 6 PRO A C 3
ATOM 2824 O O . PRO A 1 6 ? 12.743 6.043 -0.591 1.00 0.00 6 PRO A O 3
ATOM 2835 N N . ASN A 1 7 ? 12.931 8.125 0.231 1.00 0.00 7 ASN A N 3
ATOM 2836 C CA . ASN A 1 7 ? 12.222 7.811 1.463 1.00 0.00 7 ASN A CA 3
ATOM 2837 C C . ASN A 1 7 ? 10.715 7.809 1.206 1.00 0.00 7 ASN A C 3
ATOM 2838 O O . ASN A 1 7 ? 10.008 8.769 1.522 1.00 0.00 7 ASN A O 3
ATOM 2849 N N . GLN A 1 8 ? 10.241 6.736 0.580 1.00 0.00 8 GLN A N 3
ATOM 2850 C CA . GLN A 1 8 ? 8.843 6.623 0.186 1.00 0.00 8 GLN A CA 3
ATOM 2851 C C . GLN A 1 8 ? 8.307 5.223 0.456 1.00 0.00 8 GLN A C 3
ATOM 2852 O O . GLN A 1 8 ? 8.956 4.223 0.146 1.00 0.00 8 GLN A O 3
ATOM 2866 N N . VAL A 1 9 ? 7.120 5.158 1.033 1.00 0.00 9 VAL A N 3
ATOM 2867 C CA . VAL A 1 9 ? 6.429 3.894 1.212 1.00 0.00 9 VAL A CA 3
ATOM 2868 C C . VAL A 1 9 ? 5.497 3.650 0.030 1.00 0.00 9 VAL A C 3
ATOM 2869 O O . VAL A 1 9 ? 4.727 4.531 -0.352 1.00 0.00 9 VAL A O 3
ATOM 2882 N N . THR A 1 10 ? 5.576 2.469 -0.557 1.00 0.00 10 THR A N 3
ATOM 2883 C CA . THR A 1 10 ? 4.789 2.155 -1.734 1.00 0.00 10 THR A CA 3
ATOM 2884 C C . THR A 1 10 ? 3.536 1.376 -1.350 1.00 0.00 10 THR A C 3
ATOM 2885 O O . THR A 1 10 ? 3.593 0.173 -1.107 1.00 0.00 10 THR A O 3
ATOM 2896 N N . VAL A 1 11 ? 2.410 2.070 -1.291 1.00 0.00 11 VAL A N 3
ATOM 2897 C CA . VAL A 1 11 ? 1.150 1.430 -0.942 1.00 0.00 11 VAL A CA 3
ATOM 2898 C C . VAL A 1 11 ? 0.473 0.890 -2.201 1.00 0.00 11 VAL A C 3
ATOM 2899 O O . VAL A 1 11 ? 0.202 1.635 -3.144 1.00 0.00 11 VAL A O 3
ATOM 2912 N N . ASN A 1 12 ? 0.231 -0.414 -2.215 1.00 0.00 12 ASN A N 3
ATOM 2913 C CA . ASN A 1 12 ? -0.403 -1.060 -3.355 1.00 0.00 12 ASN A CA 3
ATOM 2914 C C . ASN A 1 12 ? -1.747 -1.653 -2.964 1.00 0.00 12 ASN A C 3
ATOM 2915 O O . ASN A 1 12 ? -1.843 -2.424 -2.012 1.00 0.00 12 ASN A O 3
ATOM 2926 N N . TYR A 1 13 ? -2.781 -1.281 -3.704 1.00 0.00 13 TYR A N 3
ATOM 2927 C CA . TYR A 1 13 ? -4.125 -1.787 -3.465 1.00 0.00 13 TYR A CA 3
ATOM 2928 C C . TYR A 1 13 ? -4.404 -2.940 -4.424 1.00 0.00 13 TYR A C 3
ATOM 2929 O O . TYR A 1 13 ? -4.744 -2.717 -5.589 1.00 0.00 13 TYR A O 3
ATOM 2947 N N . LEU A 1 14 ? -4.247 -4.166 -3.948 1.00 0.00 14 LEU A N 3
ATOM 2948 C CA . LEU A 1 14 ? -4.299 -5.330 -4.821 1.00 0.00 14 LEU A CA 3
ATOM 2949 C C . LEU A 1 14 ? -5.589 -6.124 -4.645 1.00 0.00 14 LEU A C 3
ATOM 2950 O O . LEU A 1 14 ? -6.246 -6.045 -3.609 1.00 0.00 14 LEU A O 3
ATOM 2966 N N . ASP A 1 15 ? -5.934 -6.886 -5.677 1.00 0.00 15 ASP A N 3
ATOM 2967 C CA . ASP A 1 15 ? -7.063 -7.818 -5.638 1.00 0.00 15 ASP A CA 3
ATOM 2968 C C . ASP A 1 15 ? -6.528 -9.254 -5.565 1.00 0.00 15 ASP A C 3
ATOM 2969 O O . ASP A 1 15 ? -7.218 -10.225 -5.875 1.00 0.00 15 ASP A O 3
ATOM 2978 N N . GLU A 1 16 ? -5.258 -9.365 -5.158 1.00 0.00 16 GLU A N 3
ATOM 2979 C CA . GLU A 1 16 ? -4.541 -10.647 -5.046 1.00 0.00 16 GLU A CA 3
ATOM 2980 C C . GLU A 1 16 ? -4.117 -11.151 -6.428 1.00 0.00 16 GLU A C 3
ATOM 2981 O O . GLU A 1 16 ? -3.027 -11.695 -6.587 1.00 0.00 16 GLU A O 3
ATOM 2993 N N . ASN A 1 17 ? -4.946 -10.891 -7.440 1.00 0.00 17 ASN A N 3
ATOM 2994 C CA . ASN A 1 17 ? -4.667 -11.315 -8.818 1.00 0.00 17 ASN A CA 3
ATOM 2995 C C . ASN A 1 17 ? -3.542 -10.490 -9.441 1.00 0.00 17 ASN A C 3
ATOM 2996 O O . ASN A 1 17 ? -3.420 -10.420 -10.660 1.00 0.00 17 ASN A O 3
ATOM 3007 N N . ASN A 1 18 ? -2.736 -9.863 -8.586 1.00 0.00 18 ASN A N 3
ATOM 3008 C CA . ASN A 1 18 ? -1.611 -9.018 -8.997 1.00 0.00 18 ASN A CA 3
ATOM 3009 C C . ASN A 1 18 ? -2.084 -7.717 -9.634 1.00 0.00 18 ASN A C 3
ATOM 3010 O O . ASN A 1 18 ? -1.277 -6.851 -9.965 1.00 0.00 18 ASN A O 3
ATOM 3021 N N . THR A 1 19 ? -3.388 -7.574 -9.792 1.00 0.00 19 THR A N 3
ATOM 3022 C CA . THR A 1 19 ? -3.950 -6.368 -10.361 1.00 0.00 19 THR A CA 3
ATOM 3023 C C . THR A 1 19 ? -4.088 -5.297 -9.283 1.00 0.00 19 THR A C 3
ATOM 3024 O O . THR A 1 19 ? -4.506 -5.579 -8.155 1.00 0.00 19 THR A O 3
ATOM 3035 N N . SER A 1 20 ? -3.695 -4.082 -9.624 1.00 0.00 20 SER A N 3
ATOM 3036 C CA . SER A 1 20 ? -3.770 -2.971 -8.698 1.00 0.00 20 SER A CA 3
ATOM 3037 C C . SER A 1 20 ? -4.996 -2.128 -9.028 1.00 0.00 20 SER A C 3
ATOM 3038 O O . SER A 1 20 ? -5.043 -1.459 -10.063 1.00 0.00 20 SER A O 3
ATOM 3046 N N . ILE A 1 21 ? -5.996 -2.181 -8.156 1.00 0.00 21 ILE A N 3
ATOM 3047 C CA . ILE A 1 21 ? -7.257 -1.485 -8.389 1.00 0.00 21 ILE A CA 3
ATOM 3048 C C . ILE A 1 21 ? -7.075 0.027 -8.278 1.00 0.00 21 ILE A C 3
ATOM 3049 O O . ILE A 1 21 ? -7.884 0.807 -8.787 1.00 0.00 21 ILE A O 3
ATOM 3065 N N . ALA A 1 22 ? -6.002 0.427 -7.617 1.00 0.00 22 ALA A N 3
ATOM 3066 C CA . ALA A 1 22 ? -5.653 1.829 -7.485 1.00 0.00 22 ALA A CA 3
ATOM 3067 C C . ALA A 1 22 ? -4.168 2.010 -7.763 1.00 0.00 22 ALA A C 3
ATOM 3068 O O . ALA A 1 22 ? -3.389 1.077 -7.565 1.00 0.00 22 ALA A O 3
ATOM 3075 N N . PRO A 1 23 ? -3.757 3.190 -8.250 1.00 0.00 23 PRO A N 3
ATOM 3076 C CA . PRO A 1 23 ? -2.346 3.482 -8.523 1.00 0.00 23 PRO A CA 3
ATOM 3077 C C . PRO A 1 23 ? -1.480 3.371 -7.269 1.00 0.00 23 PRO A C 3
ATOM 3078 O O . PRO A 1 23 ? -1.969 3.532 -6.149 1.00 0.00 23 PRO A O 3
ATOM 3089 N N . SER A 1 24 ? -0.198 3.089 -7.469 1.00 0.00 24 SER A N 3
ATOM 3090 C CA . SER A 1 24 ? 0.743 2.973 -6.366 1.00 0.00 24 SER A CA 3
ATOM 3091 C C . SER A 1 24 ? 0.860 4.299 -5.628 1.00 0.00 24 SER A C 3
ATOM 3092 O O . SER A 1 24 ? 1.299 5.301 -6.197 1.00 0.00 24 SER A O 3
ATOM 3100 N N . LEU A 1 25 ? 0.461 4.301 -4.369 1.00 0.00 25 LEU A N 3
ATOM 3101 C CA . LEU A 1 25 ? 0.482 5.509 -3.569 1.00 0.00 25 LEU A CA 3
ATOM 3102 C C . LEU A 1 25 ? 1.826 5.643 -2.866 1.00 0.00 25 LEU A C 3
ATOM 3103 O O . LEU A 1 25 ? 2.190 4.807 -2.035 1.00 0.00 25 LEU A O 3
ATOM 3119 N N . TYR A 1 26 ? 2.571 6.677 -3.225 1.00 0.00 26 TYR A N 3
ATOM 3120 C CA . TYR A 1 26 ? 3.861 6.935 -2.613 1.00 0.00 26 TYR A CA 3
ATOM 3121 C C . TYR A 1 26 ? 3.670 7.747 -1.342 1.00 0.00 26 TYR A C 3
ATOM 3122 O O . TYR A 1 26 ? 3.408 8.949 -1.396 1.00 0.00 26 TYR A O 3
ATOM 3140 N N . LEU A 1 27 ? 3.764 7.082 -0.206 1.00 0.00 27 LEU A N 3
ATOM 3141 C CA . LEU A 1 27 ? 3.611 7.746 1.075 1.00 0.00 27 LEU A CA 3
ATOM 3142 C C . LEU A 1 27 ? 4.948 8.351 1.488 1.00 0.00 27 LEU A C 3
ATOM 3143 O O . LEU A 1 27 ? 5.901 7.630 1.782 1.00 0.00 27 LEU A O 3
ATOM 3159 N N . SER A 1 28 ? 5.016 9.671 1.473 1.00 0.00 28 SER A N 3
ATOM 3160 C CA . SER A 1 28 ? 6.232 10.383 1.819 1.00 0.00 28 SER A CA 3
ATOM 3161 C C . SER A 1 28 ? 6.213 10.813 3.284 1.00 0.00 28 SER A C 3
ATOM 3162 O O . SER A 1 28 ? 5.169 11.198 3.815 1.00 0.00 28 SER A O 3
ATOM 3170 N N . GLY A 1 29 ? 7.364 10.733 3.932 1.00 0.00 29 GLY A N 3
ATOM 3171 C CA . GLY A 1 29 ? 7.469 11.126 5.320 1.00 0.00 29 GLY A CA 3
ATOM 3172 C C . GLY A 1 29 ? 8.906 11.324 5.735 1.00 0.00 29 GLY A C 3
ATOM 3173 O O . GLY A 1 29 ? 9.775 11.538 4.887 1.00 0.00 29 GLY A O 3
ATOM 3177 N N . LEU A 1 30 ? 9.165 11.257 7.030 1.00 0.00 30 LEU A N 3
ATOM 3178 C CA . LEU A 1 30 ? 10.520 11.399 7.542 1.00 0.00 30 LEU A CA 3
ATOM 3179 C C . LEU A 1 30 ? 11.094 10.035 7.906 1.00 0.00 30 LEU A C 3
ATOM 3180 O O . LEU A 1 30 ? 10.352 9.100 8.187 1.00 0.00 30 LEU A O 3
ATOM 3196 N N . PHE A 1 31 ? 12.412 9.920 7.886 1.00 0.00 31 PHE A N 3
ATOM 3197 C CA . PHE A 1 31 ? 13.074 8.652 8.164 1.00 0.00 31 PHE A CA 3
ATOM 3198 C C . PHE A 1 31 ? 12.749 8.179 9.578 1.00 0.00 31 PHE A C 3
ATOM 3199 O O . PHE A 1 31 ? 12.819 8.960 10.529 1.00 0.00 31 PHE A O 3
ATOM 3216 N N . ASN A 1 32 ? 12.368 6.906 9.700 1.00 0.00 32 ASN A N 3
ATOM 3217 C CA . ASN A 1 32 ? 12.018 6.302 10.992 1.00 0.00 32 ASN A CA 3
ATOM 3218 C C . ASN A 1 32 ? 10.768 6.928 11.602 1.00 0.00 32 ASN A C 3
ATOM 3219 O O . ASN A 1 32 ? 10.506 6.765 12.791 1.00 0.00 32 ASN A O 3
ATOM 3230 N N . GLU A 1 33 ? 9.990 7.633 10.796 1.00 0.00 33 GLU A N 3
ATOM 3231 C CA . GLU A 1 33 ? 8.775 8.262 11.290 1.00 0.00 33 GLU A CA 3
ATOM 3232 C C . GLU A 1 33 ? 7.621 7.266 11.307 1.00 0.00 33 GLU A C 3
ATOM 3233 O O . GLU A 1 33 ? 7.417 6.521 10.347 1.00 0.00 33 GLU A O 3
ATOM 3245 N N . ALA A 1 34 ? 6.883 7.251 12.411 1.00 0.00 34 ALA A N 3
ATOM 3246 C CA . ALA A 1 34 ? 5.742 6.364 12.561 1.00 0.00 34 ALA A CA 3
ATOM 3247 C C . ALA A 1 34 ? 4.541 6.920 11.811 1.00 0.00 34 ALA A C 3
ATOM 3248 O O . ALA A 1 34 ? 4.135 8.063 12.029 1.00 0.00 34 ALA A O 3
ATOM 3255 N N . TYR A 1 35 ? 3.978 6.115 10.928 1.00 0.00 35 TYR A N 3
ATOM 3256 C CA . TYR A 1 35 ? 2.867 6.551 10.101 1.00 0.00 35 TYR A CA 3
ATOM 3257 C C . TYR A 1 35 ? 1.740 5.530 10.130 1.00 0.00 35 TYR A C 3
ATOM 3258 O O . TYR A 1 35 ? 1.951 4.368 10.477 1.00 0.00 35 TYR A O 3
ATOM 3276 N N . ASN A 1 36 ? 0.550 5.975 9.767 1.00 0.00 36 ASN A N 3
ATOM 3277 C CA . ASN A 1 36 ? -0.572 5.076 9.565 1.00 0.00 36 ASN A CA 3
ATOM 3278 C C . ASN A 1 36 ? -0.809 4.909 8.075 1.00 0.00 36 ASN A C 3
ATOM 3279 O O . ASN A 1 36 ? -0.758 5.882 7.325 1.00 0.00 36 ASN A O 3
ATOM 3290 N N . VAL A 1 37 ? -1.046 3.685 7.644 1.00 0.00 37 VAL A N 3
ATOM 3291 C CA . VAL A 1 37 ? -1.253 3.411 6.229 1.00 0.00 37 VAL A CA 3
ATOM 3292 C C . VAL A 1 37 ? -2.717 3.645 5.848 1.00 0.00 37 VAL A C 3
ATOM 3293 O O . VAL A 1 37 ? -3.628 3.185 6.537 1.00 0.00 37 VAL A O 3
ATOM 3306 N N . PRO A 1 38 ? -2.966 4.406 4.770 1.00 0.00 38 PRO A N 3
ATOM 3307 C CA . PRO A 1 38 ? -4.323 4.672 4.299 1.00 0.00 38 PRO A CA 3
ATOM 3308 C C . PRO A 1 38 ? -4.965 3.436 3.685 1.00 0.00 38 PRO A C 3
ATOM 3309 O O . PRO A 1 38 ? -4.687 3.080 2.539 1.00 0.00 38 PRO A O 3
ATOM 3320 N N . MET A 1 39 ? -5.809 2.776 4.458 1.00 0.00 39 MET A N 3
ATOM 3321 C CA . MET A 1 39 ? -6.538 1.624 3.961 1.00 0.00 39 MET A CA 3
ATOM 3322 C C . MET A 1 39 ? -7.813 2.089 3.279 1.00 0.00 39 MET A C 3
ATOM 3323 O O . MET A 1 39 ? -8.900 2.045 3.858 1.00 0.00 39 MET A O 3
ATOM 3337 N N . LYS A 1 40 ? -7.660 2.589 2.063 1.00 0.00 40 LYS A N 3
ATOM 3338 C CA . LYS A 1 40 ? -8.785 3.100 1.305 1.00 0.00 40 LYS A CA 3
ATOM 3339 C C . LYS A 1 40 ? -9.620 1.947 0.773 1.00 0.00 40 LYS A C 3
ATOM 3340 O O . LYS A 1 40 ? -9.144 1.137 -0.025 1.00 0.00 40 LYS A O 3
ATOM 3359 N N . LYS A 1 41 ? -10.862 1.876 1.223 1.00 0.00 41 LYS A N 3
ATOM 3360 C CA . LYS A 1 41 ? -11.744 0.787 0.847 1.00 0.00 41 LYS A CA 3
ATOM 3361 C C . LYS A 1 41 ? -12.520 1.149 -0.414 1.00 0.00 41 LYS A C 3
ATOM 3362 O O . LYS A 1 41 ? -13.583 1.768 -0.354 1.00 0.00 41 LYS A O 3
ATOM 3381 N N . ILE A 1 42 ? -11.961 0.779 -1.555 1.00 0.00 42 ILE A N 3
ATOM 3382 C CA . ILE A 1 42 ? -12.569 1.078 -2.842 1.00 0.00 42 ILE A CA 3
ATOM 3383 C C . ILE A 1 42 ? -13.636 0.044 -3.182 1.00 0.00 42 ILE A C 3
ATOM 3384 O O . ILE A 1 42 ? -13.390 -1.156 -3.090 1.00 0.00 42 ILE A O 3
ATOM 3400 N N . LYS A 1 43 ? -14.825 0.527 -3.544 1.00 0.00 43 LYS A N 3
ATOM 3401 C CA . LYS A 1 43 ? -15.964 -0.325 -3.917 1.00 0.00 43 LYS A CA 3
ATOM 3402 C C . LYS A 1 43 ? -16.358 -1.271 -2.793 1.00 0.00 43 LYS A C 3
ATOM 3403 O O . LYS A 1 43 ? -17.045 -2.272 -3.015 1.00 0.00 43 LYS A O 3
ATOM 3422 N N . GLY A 1 44 ? -15.950 -0.931 -1.592 1.00 0.00 44 GLY A N 3
ATOM 3423 C CA . GLY A 1 44 ? -16.253 -1.750 -0.438 1.00 0.00 44 GLY A CA 3
ATOM 3424 C C . GLY A 1 44 ? -15.428 -3.024 -0.375 1.00 0.00 44 GLY A C 3
ATOM 3425 O O . GLY A 1 44 ? -15.722 -3.904 0.429 1.00 0.00 44 GLY A O 3
ATOM 3429 N N . TYR A 1 45 ? -14.405 -3.127 -1.222 1.00 0.00 45 TYR A N 3
ATOM 3430 C CA . TYR A 1 45 ? -13.504 -4.279 -1.206 1.00 0.00 45 TYR A CA 3
ATOM 3431 C C . TYR A 1 45 ? -13.005 -4.553 0.210 1.00 0.00 45 TYR A C 3
ATOM 3432 O O . TYR A 1 45 ? -12.436 -3.675 0.861 1.00 0.00 45 TYR A O 3
ATOM 3450 N N . THR A 1 46 ? -13.228 -5.766 0.676 1.00 0.00 46 THR A N 3
ATOM 3451 C CA . THR A 1 46 ? -12.882 -6.140 2.033 1.00 0.00 46 THR A CA 3
ATOM 3452 C C . THR A 1 46 ? -11.448 -6.647 2.092 1.00 0.00 46 THR A C 3
ATOM 3453 O O . THR A 1 46 ? -11.065 -7.513 1.311 1.00 0.00 46 THR A O 3
ATOM 3464 N N . LEU A 1 47 ? -10.657 -6.089 3.001 1.00 0.00 47 LEU A N 3
ATOM 3465 C CA . LEU A 1 47 ? -9.266 -6.499 3.160 1.00 0.00 47 LEU A CA 3
ATOM 3466 C C . LEU A 1 47 ? -9.177 -7.976 3.492 1.00 0.00 47 LEU A C 3
ATOM 3467 O O . LEU A 1 47 ? -9.673 -8.424 4.526 1.00 0.00 47 LEU A O 3
ATOM 3483 N N . LEU A 1 48 ? -8.553 -8.727 2.601 1.00 0.00 48 LEU A N 3
ATOM 3484 C CA . LEU A 1 48 ? -8.324 -10.139 2.828 1.00 0.00 48 LEU A CA 3
ATOM 3485 C C . LEU A 1 48 ? -7.169 -10.304 3.803 1.00 0.00 48 LEU A C 3
ATOM 3486 O O . LEU A 1 48 ? -7.286 -11.002 4.814 1.00 0.00 48 LEU A O 3
ATOM 3502 N N . LYS A 1 49 ? -6.076 -9.608 3.497 1.00 0.00 49 LYS A N 3
ATOM 3503 C CA . LYS A 1 49 ? -4.855 -9.641 4.297 1.00 0.00 49 LYS A CA 3
ATOM 3504 C C . LYS A 1 49 ? -3.708 -9.017 3.520 1.00 0.00 49 LYS A C 3
ATOM 3505 O O . LYS A 1 49 ? -3.614 -9.175 2.303 1.00 0.00 49 LYS A O 3
ATOM 3524 N N . TYR A 1 50 ? -2.847 -8.306 4.220 1.00 0.00 50 TYR A N 3
ATOM 3525 C CA . TYR A 1 50 ? -1.596 -7.855 3.642 1.00 0.00 50 TYR A CA 3
ATOM 3526 C C . TYR A 1 50 ? -0.505 -8.875 3.971 1.00 0.00 50 TYR A C 3
ATOM 3527 O O . TYR A 1 50 ? -0.175 -9.093 5.136 1.00 0.00 50 TYR A O 3
ATOM 3545 N N . ASP A 1 51 ? 0.007 -9.538 2.939 1.00 0.00 51 ASP A N 3
ATOM 3546 C CA . ASP A 1 51 ? 0.999 -10.598 3.123 1.00 0.00 51 ASP A CA 3
ATOM 3547 C C . ASP A 1 51 ? 2.290 -10.026 3.699 1.00 0.00 51 ASP A C 3
ATOM 3548 O O . ASP A 1 51 ? 2.870 -10.575 4.639 1.00 0.00 51 ASP A O 3
ATOM 3557 N N . SER A 1 52 ? 2.728 -8.912 3.137 1.00 0.00 52 SER A N 3
ATOM 3558 C CA . SER A 1 52 ? 3.850 -8.178 3.686 1.00 0.00 52 SER A CA 3
ATOM 3559 C C . SER A 1 52 ? 3.342 -7.234 4.771 1.00 0.00 52 SER A C 3
ATOM 3560 O O . SER A 1 52 ? 2.662 -6.248 4.473 1.00 0.00 52 SER A O 3
ATOM 3568 N N . GLU A 1 53 ? 3.646 -7.554 6.026 1.00 0.00 53 GLU A N 3
ATOM 3569 C CA . GLU A 1 53 ? 3.165 -6.765 7.152 1.00 0.00 53 GLU A CA 3
ATOM 3570 C C . GLU A 1 53 ? 3.797 -5.380 7.157 1.00 0.00 53 GLU A C 3
ATOM 3571 O O . GLU A 1 53 ? 4.919 -5.187 6.679 1.00 0.00 53 GLU A O 3
ATOM 3583 N N . ILE A 1 54 ? 3.071 -4.431 7.718 1.00 0.00 54 ILE A N 3
ATOM 3584 C CA . ILE A 1 54 ? 3.405 -3.025 7.594 1.00 0.00 54 ILE A CA 3
ATOM 3585 C C . ILE A 1 54 ? 4.246 -2.546 8.770 1.00 0.00 54 ILE A C 3
ATOM 3586 O O . ILE A 1 54 ? 3.853 -2.681 9.929 1.00 0.00 54 ILE A O 3
ATOM 3602 N N . LEU A 1 55 ? 5.410 -1.997 8.466 1.00 0.00 55 LEU A N 3
ATOM 3603 C CA . LEU A 1 55 ? 6.266 -1.412 9.482 1.00 0.00 55 LEU A CA 3
ATOM 3604 C C . LEU A 1 55 ? 6.098 0.100 9.479 1.00 0.00 55 LEU A C 3
ATOM 3605 O O . LEU A 1 55 ? 6.285 0.750 8.449 1.00 0.00 55 LEU A O 3
ATOM 3621 N N . GLY A 1 56 ? 5.737 0.656 10.627 1.00 0.00 56 GLY A N 3
ATOM 3622 C CA . GLY A 1 56 ? 5.484 2.082 10.715 1.00 0.00 56 GLY A CA 3
ATOM 3623 C C . GLY A 1 56 ? 6.753 2.901 10.835 1.00 0.00 56 GLY A C 3
ATOM 3624 O O . GLY A 1 56 ? 6.903 3.682 11.772 1.00 0.00 56 GLY A O 3
ATOM 3628 N N . VAL A 1 57 ? 7.665 2.712 9.892 1.00 0.00 57 VAL A N 3
ATOM 3629 C CA . VAL A 1 57 ? 8.914 3.461 9.848 1.00 0.00 57 VAL A CA 3
ATOM 3630 C C . VAL A 1 57 ? 9.363 3.672 8.404 1.00 0.00 57 VAL A C 3
ATOM 3631 O O . VAL A 1 57 ? 9.552 2.709 7.661 1.00 0.00 57 VAL A O 3
ATOM 3644 N N . PHE A 1 58 ? 9.510 4.930 8.006 1.00 0.00 58 PHE A N 3
ATOM 3645 C CA . PHE A 1 58 ? 9.999 5.255 6.670 1.00 0.00 58 PHE A CA 3
ATOM 3646 C C . PHE A 1 58 ? 11.483 4.916 6.549 1.00 0.00 58 PHE A C 3
ATOM 3647 O O . PHE A 1 58 ? 12.264 5.203 7.460 1.00 0.00 58 PHE A O 3
ATOM 3664 N N . THR A 1 59 ? 11.868 4.317 5.429 1.00 0.00 59 THR A N 3
ATOM 3665 C CA . THR A 1 59 ? 13.251 3.919 5.211 1.00 0.00 59 THR A CA 3
ATOM 3666 C C . THR A 1 59 ? 13.718 4.319 3.812 1.00 0.00 59 THR A C 3
ATOM 3667 O O . THR A 1 59 ? 12.929 4.806 3.002 1.00 0.00 59 THR A O 3
ATOM 3678 N N . GLU A 1 60 ? 14.999 4.098 3.532 1.00 0.00 60 GLU A N 3
ATOM 3679 C CA . GLU A 1 60 ? 15.584 4.467 2.244 1.00 0.00 60 GLU A CA 3
ATOM 3680 C C . GLU A 1 60 ? 15.069 3.558 1.135 1.00 0.00 60 GLU A C 3
ATOM 3681 O O . GLU A 1 60 ? 15.101 3.912 -0.044 1.00 0.00 60 GLU A O 3
ATOM 3693 N N . SER A 1 61 ? 14.630 2.372 1.517 1.00 0.00 61 SER A N 3
ATOM 3694 C CA . SER A 1 61 ? 14.137 1.400 0.565 1.00 0.00 61 SER A CA 3
ATOM 3695 C C . SER A 1 61 ? 12.622 1.487 0.462 1.00 0.00 61 SER A C 3
ATOM 3696 O O . SER A 1 61 ? 11.925 1.422 1.475 1.00 0.00 61 SER A O 3
ATOM 3704 N N . PRO A 1 62 ? 12.096 1.663 -0.762 1.00 0.00 62 PRO A N 3
ATOM 3705 C CA . PRO A 1 62 ? 10.654 1.708 -1.000 1.00 0.00 62 PRO A CA 3
ATOM 3706 C C . PRO A 1 62 ? 9.955 0.468 -0.453 1.00 0.00 62 PRO A C 3
ATOM 3707 O O . PRO A 1 62 ? 10.145 -0.643 -0.952 1.00 0.00 62 PRO A O 3
ATOM 3718 N N . GLN A 1 63 ? 9.150 0.664 0.581 1.00 0.00 63 GLN A N 3
ATOM 3719 C CA . GLN A 1 63 ? 8.483 -0.443 1.243 1.00 0.00 63 GLN A CA 3
ATOM 3720 C C . GLN A 1 63 ? 7.184 -0.763 0.524 1.00 0.00 63 GLN A C 3
ATOM 3721 O O . GLN A 1 63 ? 6.249 0.031 0.532 1.00 0.00 63 GLN A O 3
ATOM 3735 N N . THR A 1 64 ? 7.149 -1.917 -0.123 1.00 0.00 64 THR A N 3
ATOM 3736 C CA . THR A 1 64 ? 5.980 -2.329 -0.873 1.00 0.00 64 THR A CA 3
ATOM 3737 C C . THR A 1 64 ? 4.911 -2.895 0.055 1.00 0.00 64 THR A C 3
ATOM 3738 O O . THR A 1 64 ? 5.023 -4.018 0.552 1.00 0.00 64 THR A O 3
ATOM 3749 N N . ILE A 1 65 ? 3.889 -2.097 0.305 1.00 0.00 65 ILE A N 3
ATOM 3750 C CA . ILE A 1 65 ? 2.785 -2.509 1.147 1.00 0.00 65 ILE A CA 3
ATOM 3751 C C . ILE A 1 65 ? 1.677 -3.098 0.288 1.00 0.00 65 ILE A C 3
ATOM 3752 O O . ILE A 1 65 ? 0.859 -2.371 -0.281 1.00 0.00 65 ILE A O 3
ATOM 3768 N N . ASN A 1 66 ? 1.682 -4.414 0.165 1.00 0.00 66 ASN A N 3
ATOM 3769 C CA . ASN A 1 66 ? 0.690 -5.109 -0.643 1.00 0.00 66 ASN A CA 3
ATOM 3770 C C . ASN A 1 66 ? -0.601 -5.296 0.136 1.00 0.00 66 ASN A C 3
ATOM 3771 O O . ASN A 1 66 ? -0.787 -6.303 0.821 1.00 0.00 66 ASN A O 3
ATOM 3782 N N . ILE A 1 67 ? -1.477 -4.307 0.054 1.00 0.00 67 ILE A N 3
ATOM 3783 C CA . ILE A 1 67 ? -2.774 -4.381 0.702 1.00 0.00 67 ILE A CA 3
ATOM 3784 C C . ILE A 1 67 ? -3.749 -5.112 -0.208 1.00 0.00 67 ILE A C 3
ATOM 3785 O O . ILE A 1 67 ? -4.250 -4.550 -1.183 1.00 0.00 67 ILE A O 3
ATOM 3801 N N . ILE A 1 68 ? -3.990 -6.375 0.096 1.00 0.00 68 ILE A N 3
ATOM 3802 C CA . ILE A 1 68 ? -4.813 -7.217 -0.752 1.00 0.00 68 ILE A CA 3
ATOM 3803 C C . ILE A 1 68 ? -6.262 -7.228 -0.287 1.00 0.00 68 ILE A C 3
ATOM 3804 O O . ILE A 1 68 ? -6.574 -7.671 0.824 1.00 0.00 68 ILE A O 3
ATOM 3820 N N . TYR A 1 69 ? -7.138 -6.730 -1.140 1.00 0.00 69 TYR A N 3
ATOM 3821 C CA . TYR A 1 69 ? -8.560 -6.724 -0.869 1.00 0.00 69 TYR A CA 3
ATOM 3822 C C . TYR A 1 69 ? -9.236 -7.884 -1.582 1.00 0.00 69 TYR A C 3
ATOM 3823 O O . TYR A 1 69 ? -8.651 -8.513 -2.463 1.00 0.00 69 TYR A O 3
ATOM 3841 N N . GLN A 1 70 ? -10.462 -8.161 -1.184 1.00 0.00 70 GLN A N 3
ATOM 3842 C CA . GLN A 1 70 ? -11.272 -9.185 -1.812 1.00 0.00 70 GLN A CA 3
ATOM 3843 C C . GLN A 1 70 ? -12.640 -8.593 -2.134 1.00 0.00 70 GLN A C 3
ATOM 3844 O O . GLN A 1 70 ? -13.161 -7.774 -1.370 1.00 0.00 70 GLN A O 3
ATOM 3858 N N . LYS A 1 71 ? -13.206 -8.979 -3.265 1.00 0.00 71 LYS A N 3
ATOM 3859 C CA . LYS A 1 71 ? -14.503 -8.464 -3.686 1.00 0.00 71 LYS A CA 3
ATOM 3860 C C . LYS A 1 71 ? -15.594 -8.944 -2.738 1.00 0.00 71 LYS A C 3
ATOM 3861 O O . LYS A 1 71 ? -15.520 -10.053 -2.214 1.00 0.00 71 LYS A O 3
ATOM 3880 N N . LYS A 1 72 ? -16.600 -8.106 -2.510 1.00 0.00 72 LYS A N 3
ATOM 3881 C CA . LYS A 1 72 ? -17.744 -8.505 -1.694 1.00 0.00 72 LYS A CA 3
ATOM 3882 C C . LYS A 1 72 ? -18.680 -9.389 -2.508 1.00 0.00 72 LYS A C 3
ATOM 3883 O O . LYS A 1 72 ? -19.649 -9.945 -1.989 1.00 0.00 72 LYS A O 3
ATOM 3902 N N . ALA A 1 73 ? -18.379 -9.504 -3.793 1.00 0.00 73 ALA A N 3
ATOM 3903 C CA . ALA A 1 73 ? -19.086 -10.413 -4.669 1.00 0.00 73 ALA A CA 3
ATOM 3904 C C . ALA A 1 73 ? -18.461 -11.797 -4.576 1.00 0.00 73 ALA A C 3
ATOM 3905 O O . ALA A 1 73 ? -17.239 -11.917 -4.489 1.00 0.00 73 ALA A O 3
ATOM 3912 N N . PRO A 1 74 ? -19.287 -12.850 -4.578 1.00 0.00 74 PRO A N 3
ATOM 3913 C CA . PRO A 1 74 ? -18.804 -14.229 -4.476 1.00 0.00 74 PRO A CA 3
ATOM 3914 C C . PRO A 1 74 ? -17.779 -14.576 -5.556 1.00 0.00 74 PRO A C 3
ATOM 3915 O O . PRO A 1 74 ? -18.091 -14.562 -6.750 1.00 0.00 74 PRO A O 3
ATOM 3926 N N . GLU A 1 75 ? -16.551 -14.859 -5.131 1.00 0.00 75 GLU A N 3
ATOM 3927 C CA . GLU A 1 75 ? -15.513 -15.325 -6.041 1.00 0.00 75 GLU A CA 3
ATOM 3928 C C . GLU A 1 75 ? -15.877 -16.709 -6.566 1.00 0.00 75 GLU A C 3
ATOM 3929 O O . GLU A 1 75 ? -16.555 -17.481 -5.883 1.00 0.00 75 GLU A O 3
ATOM 3941 N N . GLN A 1 76 ? -15.435 -17.018 -7.773 1.00 0.00 76 GLN A N 3
ATOM 3942 C CA . GLN A 1 76 ? -15.755 -18.294 -8.397 1.00 0.00 76 GLN A CA 3
ATOM 3943 C C . GLN A 1 76 ? -14.834 -19.392 -7.879 1.00 0.00 76 GLN A C 3
ATOM 3944 O O . GLN A 1 76 ? -13.934 -19.136 -7.082 1.00 0.00 76 GLN A O 3
ATOM 3958 N N . ALA A 1 77 ? -15.068 -20.614 -8.329 1.00 0.00 77 ALA A N 3
ATOM 3959 C CA . ALA A 1 77 ? -14.164 -21.710 -8.036 1.00 0.00 77 ALA A CA 3
ATOM 3960 C C . ALA A 1 77 ? -13.054 -21.747 -9.078 1.00 0.00 77 ALA A C 3
ATOM 3961 O O . ALA A 1 77 ? -13.197 -22.370 -10.133 1.00 0.00 77 ALA A O 3
ATOM 3968 N N . LEU A 1 78 ? -11.971 -21.038 -8.793 1.00 0.00 78 LEU A N 3
ATOM 3969 C CA . LEU A 1 78 ? -10.864 -20.925 -9.731 1.00 0.00 78 LEU A CA 3
ATOM 3970 C C . LEU A 1 78 ? -10.125 -22.247 -9.869 1.00 0.00 78 LEU A C 3
ATOM 3971 O O . LEU A 1 78 ? -9.922 -22.970 -8.890 1.00 0.00 78 LEU A O 3
ATOM 3987 N N . GLU A 1 79 ? -9.730 -22.548 -11.095 1.00 0.00 79 GLU A N 3
ATOM 3988 C CA . GLU A 1 79 ? -8.906 -23.710 -11.373 1.00 0.00 79 GLU A CA 3
ATOM 3989 C C . GLU A 1 79 ? -7.502 -23.478 -10.830 1.00 0.00 79 GLU A C 3
ATOM 3990 O O . GLU A 1 79 ? -6.841 -24.401 -10.356 1.00 0.00 79 GLU A O 3
ATOM 4002 N N . HIS A 1 80 ? -7.059 -22.232 -10.893 1.00 0.00 80 HIS A N 3
ATOM 4003 C CA . HIS A 1 80 ? -5.816 -21.836 -10.256 1.00 0.00 80 HIS A CA 3
ATOM 4004 C C . HIS A 1 80 ? -6.104 -21.389 -8.830 1.00 0.00 80 HIS A C 3
ATOM 4005 O O . HIS A 1 80 ? -6.376 -20.215 -8.584 1.00 0.00 80 HIS A O 3
ATOM 4020 N N . HIS A 1 81 ? -6.079 -22.340 -7.901 1.00 0.00 81 HIS A N 3
ATOM 4021 C CA . HIS A 1 81 ? -6.400 -22.057 -6.504 1.00 0.00 81 HIS A CA 3
ATOM 4022 C C . HIS A 1 81 ? -5.375 -21.101 -5.907 1.00 0.00 81 HIS A C 3
ATOM 4023 O O . HIS A 1 81 ? -5.727 -20.119 -5.255 1.00 0.00 81 HIS A O 3
ATOM 4038 N N . HIS A 1 82 ? -4.107 -21.403 -6.120 1.00 0.00 82 HIS A N 3
ATOM 4039 C CA . HIS A 1 82 ? -3.041 -20.470 -5.803 1.00 0.00 82 HIS A CA 3
ATOM 4040 C C . HIS A 1 82 ? -2.562 -19.812 -7.083 1.00 0.00 82 HIS A C 3
ATOM 4041 O O . HIS A 1 82 ? -2.030 -20.478 -7.972 1.00 0.00 82 HIS A O 3
ATOM 4056 N N . HIS A 1 83 ? -2.778 -18.509 -7.180 1.00 0.00 83 HIS A N 3
ATOM 4057 C CA . HIS A 1 83 ? -2.499 -17.775 -8.406 1.00 0.00 83 HIS A CA 3
ATOM 4058 C C . HIS A 1 83 ? -1.027 -17.837 -8.776 1.00 0.00 83 HIS A C 3
ATOM 4059 O O . HIS A 1 83 ? -0.152 -17.470 -7.991 1.00 0.00 83 HIS A O 3
ATOM 4074 N N . HIS A 1 84 ? -0.768 -18.328 -9.974 1.00 0.00 84 HIS A N 3
ATOM 4075 C CA . HIS A 1 84 ? 0.576 -18.379 -10.515 1.00 0.00 84 HIS A CA 3
ATOM 4076 C C . HIS A 1 84 ? 0.789 -17.214 -11.470 1.00 0.00 84 HIS A C 3
ATOM 4077 O O . HIS A 1 84 ? -0.049 -16.941 -12.331 1.00 0.00 84 HIS A O 3
ATOM 4092 N N . HIS A 1 85 ? 1.904 -16.533 -11.305 1.00 0.00 85 HIS A N 3
ATOM 4093 C CA . HIS A 1 85 ? 2.246 -15.407 -12.151 1.00 0.00 85 HIS A CA 3
ATOM 4094 C C . HIS A 1 85 ? 3.653 -15.596 -12.689 1.00 0.00 85 HIS A C 3
ATOM 4095 O O . HIS A 1 85 ? 4.599 -15.565 -11.878 1.00 0.00 85 HIS A O 3
ATOM 4111 N N . MET A 1 1 ? 19.902 14.923 13.565 1.00 0.00 1 MET A N 4
ATOM 4112 C CA . MET A 1 1 ? 18.873 14.975 12.504 1.00 0.00 1 MET A CA 4
ATOM 4113 C C . MET A 1 1 ? 19.533 15.115 11.143 1.00 0.00 1 MET A C 4
ATOM 4114 O O . MET A 1 1 ? 20.760 15.153 11.050 1.00 0.00 1 MET A O 4
ATOM 4130 N N . ASP A 1 2 ? 18.708 15.198 10.098 1.00 0.00 2 ASP A N 4
ATOM 4131 C CA . ASP A 1 2 ? 19.183 15.329 8.719 1.00 0.00 2 ASP A CA 4
ATOM 4132 C C . ASP A 1 2 ? 20.009 14.116 8.310 1.00 0.00 2 ASP A C 4
ATOM 4133 O O . ASP A 1 2 ? 21.240 14.147 8.327 1.00 0.00 2 ASP A O 4
ATOM 4142 N N . PHE A 1 3 ? 19.322 13.037 7.970 1.00 0.00 3 PHE A N 4
ATOM 4143 C CA . PHE A 1 3 ? 19.980 11.805 7.567 1.00 0.00 3 PHE A CA 4
ATOM 4144 C C . PHE A 1 3 ? 19.100 11.039 6.589 1.00 0.00 3 PHE A C 4
ATOM 4145 O O . PHE A 1 3 ? 17.885 10.946 6.775 1.00 0.00 3 PHE A O 4
ATOM 4162 N N . GLY A 1 4 ? 19.710 10.514 5.542 1.00 0.00 4 GLY A N 4
ATOM 4163 C CA . GLY A 1 4 ? 18.978 9.738 4.567 1.00 0.00 4 GLY A CA 4
ATOM 4164 C C . GLY A 1 4 ? 18.372 10.605 3.487 1.00 0.00 4 GLY A C 4
ATOM 4165 O O . GLY A 1 4 ? 19.091 11.262 2.733 1.00 0.00 4 GLY A O 4
ATOM 4169 N N . LYS A 1 5 ? 17.049 10.620 3.430 1.00 0.00 5 LYS A N 4
ATOM 4170 C CA . LYS A 1 5 ? 16.321 11.348 2.399 1.00 0.00 5 LYS A CA 4
ATOM 4171 C C . LYS A 1 5 ? 14.833 11.301 2.720 1.00 0.00 5 LYS A C 4
ATOM 4172 O O . LYS A 1 5 ? 14.438 10.642 3.683 1.00 0.00 5 LYS A O 4
ATOM 4191 N N . PRO A 1 6 ? 13.988 12.013 1.957 1.00 0.00 6 PRO A N 4
ATOM 4192 C CA . PRO A 1 6 ? 12.543 11.800 2.006 1.00 0.00 6 PRO A CA 4
ATOM 4193 C C . PRO A 1 6 ? 12.200 10.405 1.488 1.00 0.00 6 PRO A C 4
ATOM 4194 O O . PRO A 1 6 ? 12.173 10.169 0.278 1.00 0.00 6 PRO A O 4
ATOM 4205 N N . ASN A 1 7 ? 11.978 9.478 2.408 1.00 0.00 7 ASN A N 4
ATOM 4206 C CA . ASN A 1 7 ? 11.814 8.074 2.048 1.00 0.00 7 ASN A CA 4
ATOM 4207 C C . ASN A 1 7 ? 10.407 7.803 1.560 1.00 0.00 7 ASN A C 4
ATOM 4208 O O . ASN A 1 7 ? 9.457 8.446 2.000 1.00 0.00 7 ASN A O 4
ATOM 4219 N N . GLN A 1 8 ? 10.278 6.841 0.661 1.00 0.00 8 GLN A N 4
ATOM 4220 C CA . GLN A 1 8 ? 9.005 6.565 0.021 1.00 0.00 8 GLN A CA 4
ATOM 4221 C C . GLN A 1 8 ? 8.516 5.154 0.321 1.00 0.00 8 GLN A C 4
ATOM 4222 O O . GLN A 1 8 ? 9.167 4.164 -0.019 1.00 0.00 8 GLN A O 4
ATOM 4236 N N . VAL A 1 9 ? 7.374 5.079 0.981 1.00 0.00 9 VAL A N 4
ATOM 4237 C CA . VAL A 1 9 ? 6.694 3.817 1.195 1.00 0.00 9 VAL A CA 4
ATOM 4238 C C . VAL A 1 9 ? 5.541 3.696 0.204 1.00 0.00 9 VAL A C 4
ATOM 4239 O O . VAL A 1 9 ? 4.549 4.414 0.302 1.00 0.00 9 VAL A O 4
ATOM 4252 N N . THR A 1 10 ? 5.678 2.805 -0.758 1.00 0.00 10 THR A N 4
ATOM 4253 C CA . THR A 1 10 ? 4.683 2.669 -1.802 1.00 0.00 10 THR A CA 4
ATOM 4254 C C . THR A 1 10 ? 3.607 1.670 -1.393 1.00 0.00 10 THR A C 4
ATOM 4255 O O . THR A 1 10 ? 3.868 0.477 -1.239 1.00 0.00 10 THR A O 4
ATOM 4266 N N . VAL A 1 11 ? 2.404 2.177 -1.190 1.00 0.00 11 VAL A N 4
ATOM 4267 C CA . VAL A 1 11 ? 1.277 1.354 -0.799 1.00 0.00 11 VAL A CA 4
ATOM 4268 C C . VAL A 1 11 ? 0.516 0.883 -2.034 1.00 0.00 11 VAL A C 4
ATOM 4269 O O . VAL A 1 11 ? -0.099 1.684 -2.741 1.00 0.00 11 VAL A O 4
ATOM 4282 N N . ASN A 1 12 ? 0.573 -0.408 -2.298 1.00 0.00 12 ASN A N 4
ATOM 4283 C CA . ASN A 1 12 ? -0.079 -0.974 -3.466 1.00 0.00 12 ASN A CA 4
ATOM 4284 C C . ASN A 1 12 ? -1.367 -1.676 -3.075 1.00 0.00 12 ASN A C 4
ATOM 4285 O O . ASN A 1 12 ? -1.349 -2.682 -2.367 1.00 0.00 12 ASN A O 4
ATOM 4296 N N . TYR A 1 13 ? -2.483 -1.124 -3.523 1.00 0.00 13 TYR A N 4
ATOM 4297 C CA . TYR A 1 13 ? -3.783 -1.730 -3.292 1.00 0.00 13 TYR A CA 4
ATOM 4298 C C . TYR A 1 13 ? -4.027 -2.816 -4.329 1.00 0.00 13 TYR A C 4
ATOM 4299 O O . TYR A 1 13 ? -4.378 -2.533 -5.480 1.00 0.00 13 TYR A O 4
ATOM 4317 N N . LEU A 1 14 ? -3.820 -4.057 -3.922 1.00 0.00 14 LEU A N 4
ATOM 4318 C CA . LEU A 1 14 ? -3.842 -5.176 -4.847 1.00 0.00 14 LEU A CA 4
ATOM 4319 C C . LEU A 1 14 ? -5.175 -5.909 -4.825 1.00 0.00 14 LEU A C 4
ATOM 4320 O O . LEU A 1 14 ? -6.101 -5.541 -4.100 1.00 0.00 14 LEU A O 4
ATOM 4336 N N . ASP A 1 15 ? -5.234 -6.962 -5.618 1.00 0.00 15 ASP A N 4
ATOM 4337 C CA . ASP A 1 15 ? -6.437 -7.753 -5.810 1.00 0.00 15 ASP A CA 4
ATOM 4338 C C . ASP A 1 15 ? -6.096 -9.223 -5.578 1.00 0.00 15 ASP A C 4
ATOM 4339 O O . ASP A 1 15 ? -4.939 -9.555 -5.323 1.00 0.00 15 ASP A O 4
ATOM 4348 N N . GLU A 1 16 ? -7.083 -10.095 -5.667 1.00 0.00 16 GLU A N 4
ATOM 4349 C CA . GLU A 1 16 ? -6.848 -11.534 -5.621 1.00 0.00 16 GLU A CA 4
ATOM 4350 C C . GLU A 1 16 ? -6.005 -11.942 -6.826 1.00 0.00 16 GLU A C 4
ATOM 4351 O O . GLU A 1 16 ? -5.167 -12.841 -6.752 1.00 0.00 16 GLU A O 4
ATOM 4363 N N . ASN A 1 17 ? -6.232 -11.248 -7.931 1.00 0.00 17 ASN A N 4
ATOM 4364 C CA . ASN A 1 17 ? -5.448 -11.429 -9.146 1.00 0.00 17 ASN A CA 4
ATOM 4365 C C . ASN A 1 17 ? -4.198 -10.566 -9.068 1.00 0.00 17 ASN A C 4
ATOM 4366 O O . ASN A 1 17 ? -3.423 -10.468 -10.018 1.00 0.00 17 ASN A O 4
ATOM 4377 N N . ASN A 1 18 ? -4.041 -9.930 -7.910 1.00 0.00 18 ASN A N 4
ATOM 4378 C CA . ASN A 1 18 ? -2.898 -9.079 -7.589 1.00 0.00 18 ASN A CA 4
ATOM 4379 C C . ASN A 1 18 ? -2.811 -7.867 -8.507 1.00 0.00 18 ASN A C 4
ATOM 4380 O O . ASN A 1 18 ? -1.777 -7.207 -8.587 1.00 0.00 18 ASN A O 4
ATOM 4391 N N . THR A 1 19 ? -3.905 -7.564 -9.178 1.00 0.00 19 THR A N 4
ATOM 4392 C CA . THR A 1 19 ? -3.968 -6.395 -10.030 1.00 0.00 19 THR A CA 4
ATOM 4393 C C . THR A 1 19 ? -4.292 -5.167 -9.189 1.00 0.00 19 THR A C 4
ATOM 4394 O O . THR A 1 19 ? -5.186 -5.212 -8.346 1.00 0.00 19 THR A O 4
ATOM 4405 N N . SER A 1 20 ? -3.551 -4.088 -9.392 1.00 0.00 20 SER A N 4
ATOM 4406 C CA . SER A 1 20 ? -3.781 -2.866 -8.643 1.00 0.00 20 SER A CA 4
ATOM 4407 C C . SER A 1 20 ? -5.153 -2.285 -8.978 1.00 0.00 20 SER A C 4
ATOM 4408 O O . SER A 1 20 ? -5.366 -1.743 -10.063 1.00 0.00 20 SER A O 4
ATOM 4416 N N . ILE A 1 21 ? -6.087 -2.434 -8.048 1.00 0.00 21 ILE A N 4
ATOM 4417 C CA . ILE A 1 21 ? -7.440 -1.922 -8.231 1.00 0.00 21 ILE A CA 4
ATOM 4418 C C . ILE A 1 21 ? -7.489 -0.436 -7.907 1.00 0.00 21 ILE A C 4
ATOM 4419 O O . ILE A 1 21 ? -8.422 0.271 -8.288 1.00 0.00 21 ILE A O 4
ATOM 4435 N N . ALA A 1 22 ? -6.469 0.024 -7.203 1.00 0.00 22 ALA A N 4
ATOM 4436 C CA . ALA A 1 22 ? -6.312 1.432 -6.897 1.00 0.00 22 ALA A CA 4
ATOM 4437 C C . ALA A 1 22 ? -4.865 1.837 -7.126 1.00 0.00 22 ALA A C 4
ATOM 4438 O O . ALA A 1 22 ? -3.954 1.052 -6.857 1.00 0.00 22 ALA A O 4
ATOM 4445 N N . PRO A 1 23 ? -4.634 3.052 -7.652 1.00 0.00 23 PRO A N 4
ATOM 4446 C CA . PRO A 1 23 ? -3.285 3.558 -7.915 1.00 0.00 23 PRO A CA 4
ATOM 4447 C C . PRO A 1 23 ? -2.408 3.510 -6.668 1.00 0.00 23 PRO A C 4
ATOM 4448 O O . PRO A 1 23 ? -2.867 3.822 -5.565 1.00 0.00 23 PRO A O 4
ATOM 4459 N N . SER A 1 24 ? -1.156 3.106 -6.849 1.00 0.00 24 SER A N 4
ATOM 4460 C CA . SER A 1 24 ? -0.226 2.976 -5.742 1.00 0.00 24 SER A CA 4
ATOM 4461 C C . SER A 1 24 ? -0.048 4.304 -5.011 1.00 0.00 24 SER A C 4
ATOM 4462 O O . SER A 1 24 ? 0.234 5.335 -5.624 1.00 0.00 24 SER A O 4
ATOM 4470 N N . LEU A 1 25 ? -0.221 4.262 -3.701 1.00 0.00 25 LEU A N 4
ATOM 4471 C CA . LEU A 1 25 ? -0.117 5.446 -2.869 1.00 0.00 25 LEU A CA 4
ATOM 4472 C C . LEU A 1 25 ? 1.322 5.629 -2.414 1.00 0.00 25 LEU A C 4
ATOM 4473 O O . LEU A 1 25 ? 1.898 4.753 -1.769 1.00 0.00 25 LEU A O 4
ATOM 4489 N N . TYR A 1 26 ? 1.905 6.759 -2.765 1.00 0.00 26 TYR A N 4
ATOM 4490 C CA . TYR A 1 26 ? 3.294 7.019 -2.447 1.00 0.00 26 TYR A CA 4
ATOM 4491 C C . TYR A 1 26 ? 3.406 7.739 -1.112 1.00 0.00 26 TYR A C 4
ATOM 4492 O O . TYR A 1 26 ? 3.310 8.966 -1.036 1.00 0.00 26 TYR A O 4
ATOM 4510 N N . LEU A 1 27 ? 3.579 6.964 -0.055 1.00 0.00 27 LEU A N 4
ATOM 4511 C CA . LEU A 1 27 ? 3.720 7.508 1.282 1.00 0.00 27 LEU A CA 4
ATOM 4512 C C . LEU A 1 27 ? 5.174 7.898 1.524 1.00 0.00 27 LEU A C 4
ATOM 4513 O O . LEU A 1 27 ? 5.928 7.181 2.179 1.00 0.00 27 LEU A O 4
ATOM 4529 N N . SER A 1 28 ? 5.575 9.007 0.933 1.00 0.00 28 SER A N 4
ATOM 4530 C CA . SER A 1 28 ? 6.925 9.506 1.086 1.00 0.00 28 SER A CA 4
ATOM 4531 C C . SER A 1 28 ? 6.972 10.613 2.130 1.00 0.00 28 SER A C 4
ATOM 4532 O O . SER A 1 28 ? 6.086 11.471 2.176 1.00 0.00 28 SER A O 4
ATOM 4540 N N . GLY A 1 29 ? 7.989 10.578 2.977 1.00 0.00 29 GLY A N 4
ATOM 4541 C CA . GLY A 1 29 ? 8.099 11.562 4.026 1.00 0.00 29 GLY A CA 4
ATOM 4542 C C . GLY A 1 29 ? 9.420 11.511 4.764 1.00 0.00 29 GLY A C 4
ATOM 4543 O O . GLY A 1 29 ? 10.485 11.466 4.150 1.00 0.00 29 GLY A O 4
ATOM 4547 N N . LEU A 1 30 ? 9.338 11.495 6.086 1.00 0.00 30 LEU A N 4
ATOM 4548 C CA . LEU A 1 30 ? 10.509 11.632 6.945 1.00 0.00 30 LEU A CA 4
ATOM 4549 C C . LEU A 1 30 ? 11.354 10.355 6.993 1.00 0.00 30 LEU A C 4
ATOM 4550 O O . LEU A 1 30 ? 11.218 9.456 6.161 1.00 0.00 30 LEU A O 4
ATOM 4566 N N . PHE A 1 31 ? 12.243 10.305 7.976 1.00 0.00 31 PHE A N 4
ATOM 4567 C CA . PHE A 1 31 ? 13.082 9.142 8.217 1.00 0.00 31 PHE A CA 4
ATOM 4568 C C . PHE A 1 31 ? 13.037 8.785 9.698 1.00 0.00 31 PHE A C 4
ATOM 4569 O O . PHE A 1 31 ? 12.998 9.680 10.543 1.00 0.00 31 PHE A O 4
ATOM 4586 N N . ASN A 1 32 ? 13.010 7.483 10.000 1.00 0.00 32 ASN A N 4
ATOM 4587 C CA . ASN A 1 32 ? 13.007 6.991 11.387 1.00 0.00 32 ASN A CA 4
ATOM 4588 C C . ASN A 1 32 ? 11.707 7.379 12.102 1.00 0.00 32 ASN A C 4
ATOM 4589 O O . ASN A 1 32 ? 11.592 7.277 13.324 1.00 0.00 32 ASN A O 4
ATOM 4600 N N . GLU A 1 33 ? 10.724 7.809 11.328 1.00 0.00 33 GLU A N 4
ATOM 4601 C CA . GLU A 1 33 ? 9.442 8.223 11.875 1.00 0.00 33 GLU A CA 4
ATOM 4602 C C . GLU A 1 33 ? 8.407 7.121 11.674 1.00 0.00 33 GLU A C 4
ATOM 4603 O O . GLU A 1 33 ? 8.435 6.413 10.665 1.00 0.00 33 GLU A O 4
ATOM 4615 N N . ALA A 1 34 ? 7.512 6.976 12.640 1.00 0.00 34 ALA A N 4
ATOM 4616 C CA . ALA A 1 34 ? 6.457 5.978 12.567 1.00 0.00 34 ALA A CA 4
ATOM 4617 C C . ALA A 1 34 ? 5.297 6.511 11.743 1.00 0.00 34 ALA A C 4
ATOM 4618 O O . ALA A 1 34 ? 4.674 7.511 12.102 1.00 0.00 34 ALA A O 4
ATOM 4625 N N . TYR A 1 35 ? 5.013 5.846 10.640 1.00 0.00 35 TYR A N 4
ATOM 4626 C CA . TYR A 1 35 ? 3.991 6.313 9.718 1.00 0.00 35 TYR A CA 4
ATOM 4627 C C . TYR A 1 35 ? 2.652 5.641 9.990 1.00 0.00 35 TYR A C 4
ATOM 4628 O O . TYR A 1 35 ? 2.547 4.746 10.829 1.00 0.00 35 TYR A O 4
ATOM 4646 N N . ASN A 1 36 ? 1.634 6.089 9.272 1.00 0.00 36 ASN A N 4
ATOM 4647 C CA . ASN A 1 36 ? 0.327 5.457 9.301 1.00 0.00 36 ASN A CA 4
ATOM 4648 C C . ASN A 1 36 ? -0.244 5.456 7.893 1.00 0.00 36 ASN A C 4
ATOM 4649 O O . ASN A 1 36 ? -0.105 6.439 7.165 1.00 0.00 36 ASN A O 4
ATOM 4660 N N . VAL A 1 37 ? -0.866 4.359 7.506 1.00 0.00 37 VAL A N 4
ATOM 4661 C CA . VAL A 1 37 ? -1.340 4.206 6.142 1.00 0.00 37 VAL A CA 4
ATOM 4662 C C . VAL A 1 37 ? -2.866 4.132 6.085 1.00 0.00 37 VAL A C 4
ATOM 4663 O O . VAL A 1 37 ? -3.496 3.419 6.870 1.00 0.00 37 VAL A O 4
ATOM 4676 N N . PRO A 1 38 ? -3.483 4.909 5.182 1.00 0.00 38 PRO A N 4
ATOM 4677 C CA . PRO A 1 38 ? -4.912 4.803 4.898 1.00 0.00 38 PRO A CA 4
ATOM 4678 C C . PRO A 1 38 ? -5.230 3.492 4.189 1.00 0.00 38 PRO A C 4
ATOM 4679 O O . PRO A 1 38 ? -4.520 3.090 3.265 1.00 0.00 38 PRO A O 4
ATOM 4690 N N . MET A 1 39 ? -6.291 2.830 4.619 1.00 0.00 39 MET A N 4
ATOM 4691 C CA . MET A 1 39 ? -6.641 1.528 4.073 1.00 0.00 39 MET A CA 4
ATOM 4692 C C . MET A 1 39 ? -7.480 1.673 2.814 1.00 0.00 39 MET A C 4
ATOM 4693 O O . MET A 1 39 ? -7.266 0.952 1.844 1.00 0.00 39 MET A O 4
ATOM 4707 N N . LYS A 1 40 ? -8.422 2.617 2.847 1.00 0.00 40 LYS A N 4
ATOM 4708 C CA . LYS A 1 40 ? -9.340 2.868 1.732 1.00 0.00 40 LYS A CA 4
ATOM 4709 C C . LYS A 1 40 ? -10.257 1.674 1.476 1.00 0.00 40 LYS A C 4
ATOM 4710 O O . LYS A 1 40 ? -9.808 0.541 1.318 1.00 0.00 40 LYS A O 4
ATOM 4729 N N . LYS A 1 41 ? -11.549 1.932 1.421 1.00 0.00 41 LYS A N 4
ATOM 4730 C CA . LYS A 1 41 ? -12.499 0.881 1.115 1.00 0.00 41 LYS A CA 4
ATOM 4731 C C . LYS A 1 41 ? -13.224 1.196 -0.181 1.00 0.00 41 LYS A C 4
ATOM 4732 O O . LYS A 1 41 ? -13.996 2.154 -0.261 1.00 0.00 41 LYS A O 4
ATOM 4751 N N . ILE A 1 42 ? -12.960 0.388 -1.193 1.00 0.00 42 ILE A N 4
ATOM 4752 C CA . ILE A 1 42 ? -13.555 0.578 -2.503 1.00 0.00 42 ILE A CA 4
ATOM 4753 C C . ILE A 1 42 ? -14.891 -0.170 -2.571 1.00 0.00 42 ILE A C 4
ATOM 4754 O O . ILE A 1 42 ? -15.187 -0.985 -1.693 1.00 0.00 42 ILE A O 4
ATOM 4770 N N . LYS A 1 43 ? -15.686 0.125 -3.600 1.00 0.00 43 LYS A N 4
ATOM 4771 C CA . LYS A 1 43 ? -17.040 -0.419 -3.749 1.00 0.00 43 LYS A CA 4
ATOM 4772 C C . LYS A 1 43 ? -17.094 -1.939 -3.576 1.00 0.00 43 LYS A C 4
ATOM 4773 O O . LYS A 1 43 ? -16.734 -2.687 -4.487 1.00 0.00 43 LYS A O 4
ATOM 4792 N N . GLY A 1 44 ? -17.543 -2.386 -2.406 1.00 0.00 44 GLY A N 4
ATOM 4793 C CA . GLY A 1 44 ? -17.797 -3.799 -2.195 1.00 0.00 44 GLY A CA 4
ATOM 4794 C C . GLY A 1 44 ? -16.537 -4.640 -2.180 1.00 0.00 44 GLY A C 4
ATOM 4795 O O . GLY A 1 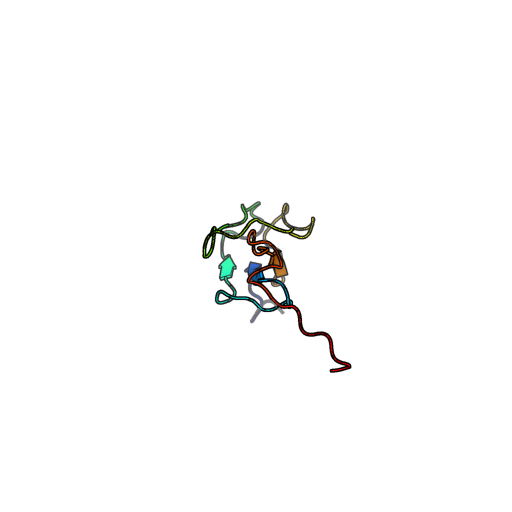44 ? -16.524 -5.761 -2.696 1.00 0.00 44 GLY A O 4
ATOM 4799 N N . TYR A 1 45 ? -15.476 -4.107 -1.593 1.00 0.00 45 TYR A N 4
ATOM 4800 C CA . TYR A 1 45 ? -14.231 -4.848 -1.469 1.00 0.00 45 TYR A CA 4
ATOM 4801 C C . TYR A 1 45 ? -13.948 -5.206 -0.017 1.00 0.00 45 TYR A C 4
ATOM 4802 O O . TYR A 1 45 ? -14.189 -4.414 0.895 1.00 0.00 45 TYR A O 4
ATOM 4820 N N . THR A 1 46 ? -13.460 -6.418 0.178 1.00 0.00 46 THR A N 4
ATOM 4821 C CA . THR A 1 46 ? -13.087 -6.915 1.490 1.00 0.00 46 THR A CA 4
ATOM 4822 C C . THR A 1 46 ? -11.573 -7.098 1.558 1.00 0.00 46 THR A C 4
ATOM 4823 O O . THR A 1 46 ? -10.944 -7.452 0.557 1.00 0.00 46 THR A O 4
ATOM 4834 N N . LEU A 1 47 ? -10.987 -6.841 2.720 1.00 0.00 47 LEU A N 4
ATOM 4835 C CA . LEU A 1 47 ? -9.553 -7.011 2.889 1.00 0.00 47 LEU A CA 4
ATOM 4836 C C . LEU A 1 47 ? -9.213 -8.486 3.023 1.00 0.00 47 LEU A C 4
ATOM 4837 O O . LEU A 1 47 ? -9.622 -9.145 3.979 1.00 0.00 47 LEU A O 4
ATOM 4853 N N . LEU A 1 48 ? -8.474 -9.000 2.055 1.00 0.00 48 LEU A N 4
ATOM 4854 C CA . LEU A 1 48 ? -8.036 -10.381 2.094 1.00 0.00 48 LEU A CA 4
ATOM 4855 C C . LEU A 1 48 ? -6.863 -10.514 3.052 1.00 0.00 48 LEU A C 4
ATOM 4856 O O . LEU A 1 48 ? -6.846 -11.397 3.911 1.00 0.00 48 LEU A O 4
ATOM 4872 N N . LYS A 1 49 ? -5.908 -9.599 2.916 1.00 0.00 49 LYS A N 4
ATOM 4873 C CA . LYS A 1 49 ? -4.697 -9.609 3.728 1.00 0.00 49 LYS A CA 4
ATOM 4874 C C . LYS A 1 49 ? -3.754 -8.493 3.297 1.00 0.00 49 LYS A C 4
ATOM 4875 O O . LYS A 1 49 ? -3.536 -8.279 2.108 1.00 0.00 49 LYS A O 4
ATOM 4894 N N . TYR A 1 50 ? -3.221 -7.767 4.263 1.00 0.00 50 TYR A N 4
ATOM 4895 C CA . TYR A 1 50 ? -2.116 -6.864 4.000 1.00 0.00 50 TYR A CA 4
ATOM 4896 C C . TYR A 1 50 ? -0.817 -7.626 4.235 1.00 0.00 50 TYR A C 4
ATOM 4897 O O . TYR A 1 50 ? -0.431 -7.886 5.373 1.00 0.00 50 TYR A O 4
ATOM 4915 N N . ASP A 1 51 ? -0.183 -8.030 3.143 1.00 0.00 51 ASP A N 4
ATOM 4916 C CA . ASP A 1 51 ? 0.962 -8.938 3.201 1.00 0.00 51 ASP A CA 4
ATOM 4917 C C . ASP A 1 51 ? 2.127 -8.320 3.965 1.00 0.00 51 ASP A C 4
ATOM 4918 O O . ASP A 1 51 ? 2.723 -8.962 4.833 1.00 0.00 51 ASP A O 4
ATOM 4927 N N . SER A 1 52 ? 2.443 -7.078 3.653 1.00 0.00 52 SER A N 4
ATOM 4928 C CA . SER A 1 52 ? 3.444 -6.347 4.409 1.00 0.00 52 SER A CA 4
ATOM 4929 C C . SER A 1 52 ? 2.770 -5.594 5.551 1.00 0.00 52 SER A C 4
ATOM 4930 O O . SER A 1 52 ? 1.730 -4.959 5.353 1.00 0.00 52 SER A O 4
ATOM 4938 N N . GLU A 1 53 ? 3.346 -5.684 6.747 1.00 0.00 53 GLU A N 4
ATOM 4939 C CA . GLU A 1 53 ? 2.779 -5.025 7.916 1.00 0.00 53 GLU A CA 4
ATOM 4940 C C . GLU A 1 53 ? 2.748 -3.517 7.728 1.00 0.00 53 GLU A C 4
ATOM 4941 O O . GLU A 1 53 ? 3.677 -2.927 7.180 1.00 0.00 53 GLU A O 4
ATOM 4953 N N . ILE A 1 54 ? 1.675 -2.905 8.202 1.00 0.00 54 ILE A N 4
ATOM 4954 C CA . ILE A 1 54 ? 1.486 -1.470 8.067 1.00 0.00 54 ILE A CA 4
ATOM 4955 C C . ILE A 1 54 ? 2.055 -0.731 9.273 1.00 0.00 54 ILE A C 4
ATOM 4956 O O . ILE A 1 54 ? 1.877 0.477 9.418 1.00 0.00 54 ILE A O 4
ATOM 4972 N N . LEU A 1 55 ? 2.736 -1.469 10.136 1.00 0.00 55 LEU A N 4
ATOM 4973 C CA . LEU A 1 55 ? 3.314 -0.898 11.341 1.00 0.00 55 LEU A CA 4
ATOM 4974 C C . LEU A 1 55 ? 4.835 -0.917 11.260 1.00 0.00 55 LEU A C 4
ATOM 4975 O O . LEU A 1 55 ? 5.457 -1.981 11.343 1.00 0.00 55 LEU A O 4
ATOM 4991 N N . GLY A 1 56 ? 5.423 0.255 11.084 1.00 0.00 56 GLY A N 4
ATOM 4992 C CA . GLY A 1 56 ? 6.863 0.364 11.003 1.00 0.00 56 GLY A CA 4
ATOM 4993 C C . GLY A 1 56 ? 7.314 1.806 10.926 1.00 0.00 56 GLY A C 4
ATOM 4994 O O . GLY A 1 56 ? 6.511 2.726 11.107 1.00 0.00 56 GLY A O 4
ATOM 4998 N N . VAL A 1 57 ? 8.593 2.007 10.655 1.00 0.00 57 VAL A N 4
ATOM 4999 C CA . VAL A 1 57 ? 9.149 3.345 10.542 1.00 0.00 57 VAL A CA 4
ATOM 5000 C C . VAL A 1 57 ? 9.754 3.560 9.160 1.00 0.00 57 VAL A C 4
ATOM 5001 O O . VAL A 1 57 ? 10.119 2.599 8.480 1.00 0.00 57 VAL A O 4
ATOM 5014 N N . PHE A 1 58 ? 9.842 4.819 8.749 1.00 0.00 58 PHE A N 4
ATOM 5015 C CA . PHE A 1 58 ? 10.437 5.171 7.464 1.00 0.00 58 PHE A CA 4
ATOM 5016 C C . PHE A 1 58 ? 11.894 4.729 7.388 1.00 0.00 58 PHE A C 4
ATOM 5017 O O . PHE A 1 58 ? 12.758 5.280 8.075 1.00 0.00 58 PHE A O 4
ATOM 5034 N N . THR A 1 59 ? 12.150 3.733 6.555 1.00 0.00 59 THR A N 4
ATOM 5035 C CA . THR A 1 59 ? 13.500 3.247 6.318 1.00 0.00 59 THR A CA 4
ATOM 5036 C C . THR A 1 59 ? 13.988 3.763 4.963 1.00 0.00 59 THR A C 4
ATOM 5037 O O . THR A 1 59 ? 13.173 4.147 4.121 1.00 0.00 59 THR A O 4
ATOM 5048 N N . GLU A 1 60 ? 15.305 3.784 4.754 1.00 0.00 60 GLU A N 4
ATOM 5049 C CA . GLU A 1 60 ? 15.873 4.273 3.499 1.00 0.00 60 GLU A CA 4
ATOM 5050 C C . GLU A 1 60 ? 15.389 3.423 2.335 1.00 0.00 60 GLU A C 4
ATOM 5051 O O . GLU A 1 60 ? 15.104 3.934 1.250 1.00 0.00 60 GLU A O 4
ATOM 5063 N N . SER A 1 61 ? 15.299 2.125 2.577 1.00 0.00 61 SER A N 4
ATOM 5064 C CA . SER A 1 61 ? 14.866 1.176 1.566 1.00 0.00 61 SER A CA 4
ATOM 5065 C C . SER A 1 61 ? 13.417 1.443 1.162 1.00 0.00 61 SER A C 4
ATOM 5066 O O . SER A 1 61 ? 12.558 1.651 2.020 1.00 0.00 61 SER A O 4
ATOM 5074 N N . PRO A 1 62 ? 13.134 1.477 -0.151 1.00 0.00 62 PRO A N 4
ATOM 5075 C CA . PRO A 1 62 ? 11.773 1.652 -0.658 1.00 0.00 62 PRO A CA 4
ATOM 5076 C C . PRO A 1 62 ? 10.862 0.520 -0.202 1.00 0.00 62 PRO A C 4
ATOM 5077 O O . PRO A 1 62 ? 11.057 -0.641 -0.568 1.00 0.00 62 PRO A O 4
ATOM 5088 N N . GLN A 1 63 ? 9.883 0.858 0.613 1.00 0.00 63 GLN A N 4
ATOM 5089 C CA . GLN A 1 63 ? 8.984 -0.136 1.168 1.00 0.00 63 GLN A CA 4
ATOM 5090 C C . GLN A 1 63 ? 7.712 -0.218 0.344 1.00 0.00 63 GLN A C 4
ATOM 5091 O O . GLN A 1 63 ? 7.292 0.766 -0.259 1.00 0.00 63 GLN A O 4
ATOM 5105 N N . THR A 1 64 ? 7.120 -1.397 0.307 1.00 0.00 64 THR A N 4
ATOM 5106 C CA . THR A 1 64 ? 5.896 -1.618 -0.436 1.00 0.00 64 THR A CA 4
ATOM 5107 C C . THR A 1 64 ? 4.859 -2.301 0.444 1.00 0.00 64 THR A C 4
ATOM 5108 O O . THR A 1 64 ? 5.006 -3.471 0.793 1.00 0.00 64 THR A O 4
ATOM 5119 N N . ILE A 1 65 ? 3.825 -1.568 0.821 1.00 0.00 65 ILE A N 4
ATOM 5120 C CA . ILE A 1 65 ? 2.738 -2.149 1.584 1.00 0.00 65 ILE A CA 4
ATOM 5121 C C . ILE A 1 65 ? 1.687 -2.684 0.631 1.00 0.00 65 ILE A C 4
ATOM 5122 O O . ILE A 1 65 ? 0.837 -1.940 0.137 1.00 0.00 65 ILE A O 4
ATOM 5138 N N . ASN A 1 66 ? 1.786 -3.963 0.330 1.00 0.00 66 ASN A N 4
ATOM 5139 C CA . ASN A 1 66 ? 0.863 -4.609 -0.581 1.00 0.00 66 ASN A CA 4
ATOM 5140 C C . ASN A 1 66 ? -0.398 -5.058 0.154 1.00 0.00 66 ASN A C 4
ATOM 5141 O O . ASN A 1 66 ? -0.442 -6.121 0.776 1.00 0.00 66 ASN A O 4
ATOM 5152 N N . ILE A 1 67 ? -1.409 -4.208 0.101 1.00 0.00 67 ILE A N 4
ATOM 5153 C CA . ILE A 1 67 ? -2.685 -4.478 0.736 1.00 0.00 67 ILE A CA 4
ATOM 5154 C C . ILE A 1 67 ? -3.619 -5.137 -0.271 1.00 0.00 67 ILE A C 4
ATOM 5155 O O . ILE A 1 67 ? -3.974 -4.533 -1.279 1.00 0.00 67 ILE A O 4
ATOM 5171 N N . ILE A 1 68 ? -4.006 -6.375 -0.005 1.00 0.00 68 ILE A N 4
ATOM 5172 C CA . ILE A 1 68 ? -4.764 -7.153 -0.974 1.00 0.00 68 ILE A CA 4
ATOM 5173 C C . ILE A 1 68 ? -6.257 -7.131 -0.662 1.00 0.00 68 ILE A C 4
ATOM 5174 O O . ILE A 1 68 ? -6.685 -7.539 0.421 1.00 0.00 68 ILE A O 4
ATOM 5190 N N . TYR A 1 69 ? -7.040 -6.650 -1.616 1.00 0.00 69 TYR A N 4
ATOM 5191 C CA . TYR A 1 69 ? -8.488 -6.639 -1.490 1.00 0.00 69 TYR A CA 4
ATOM 5192 C C . TYR A 1 69 ? -9.117 -7.609 -2.482 1.00 0.00 69 TYR A C 4
ATOM 5193 O O . TYR A 1 69 ? -8.483 -8.016 -3.454 1.00 0.00 69 TYR A O 4
ATOM 5211 N N . GLN A 1 70 ? -10.355 -7.984 -2.215 1.00 0.00 70 GLN A N 4
ATOM 5212 C CA . GLN A 1 70 ? -11.122 -8.812 -3.129 1.00 0.00 70 GLN A CA 4
ATOM 5213 C C . GLN A 1 70 ? -12.592 -8.433 -3.039 1.00 0.00 70 GLN A C 4
ATOM 5214 O O . GLN A 1 70 ? -13.017 -7.837 -2.050 1.00 0.00 70 GLN A O 4
ATOM 5228 N N . LYS A 1 71 ? -13.361 -8.758 -4.065 1.00 0.00 71 LYS A N 4
ATOM 5229 C CA . LYS A 1 71 ? -14.777 -8.420 -4.078 1.00 0.00 71 LYS A CA 4
ATOM 5230 C C . LYS A 1 71 ? -15.557 -9.315 -3.127 1.00 0.00 71 LYS A C 4
ATOM 5231 O O . LYS A 1 71 ? -15.181 -10.459 -2.887 1.00 0.00 71 LYS A O 4
ATOM 5250 N N . LYS A 1 72 ? -16.645 -8.780 -2.584 1.00 0.00 72 LYS A N 4
ATOM 5251 C CA . LYS A 1 72 ? -17.484 -9.531 -1.651 1.00 0.00 72 LYS A CA 4
ATOM 5252 C C . LYS A 1 72 ? -18.389 -10.515 -2.393 1.00 0.00 72 LYS A C 4
ATOM 5253 O O . LYS A 1 72 ? -19.254 -11.155 -1.793 1.00 0.00 72 LYS A O 4
ATOM 5272 N N . ALA A 1 73 ? -18.185 -10.625 -3.696 1.00 0.00 73 ALA A N 4
ATOM 5273 C CA . ALA A 1 73 ? -18.975 -11.517 -4.526 1.00 0.00 73 ALA A CA 4
ATOM 5274 C C . ALA A 1 73 ? -18.120 -12.084 -5.650 1.00 0.00 73 ALA A C 4
ATOM 5275 O O . ALA A 1 73 ? -17.319 -11.362 -6.247 1.00 0.00 73 ALA A O 4
ATOM 5282 N N . PRO A 1 74 ? -18.270 -13.387 -5.949 1.00 0.00 74 PRO A N 4
ATOM 5283 C CA . PRO A 1 74 ? -17.520 -14.053 -7.022 1.00 0.00 74 PRO A CA 4
ATOM 5284 C C . PRO A 1 74 ? -17.932 -13.563 -8.407 1.00 0.00 74 PRO A C 4
ATOM 5285 O O . PRO A 1 74 ? -17.303 -13.898 -9.412 1.00 0.00 74 PRO A O 4
ATOM 5296 N N . GLU A 1 75 ? -19.002 -12.779 -8.455 1.00 0.00 75 GLU A N 4
ATOM 5297 C CA . GLU A 1 75 ? -19.456 -12.195 -9.703 1.00 0.00 75 GLU A CA 4
ATOM 5298 C C . GLU A 1 75 ? -18.579 -11.001 -10.051 1.00 0.00 75 GLU A C 4
ATOM 5299 O O . GLU A 1 75 ? -18.739 -9.910 -9.498 1.00 0.00 75 GLU A O 4
ATOM 5311 N N . GLN A 1 76 ? -17.637 -11.222 -10.947 1.00 0.00 76 GLN A N 4
ATOM 5312 C CA . GLN A 1 76 ? -16.670 -10.201 -11.303 1.00 0.00 76 GLN A CA 4
ATOM 5313 C C . GLN A 1 76 ? -17.193 -9.344 -12.448 1.00 0.00 76 GLN A C 4
ATOM 5314 O O . GLN A 1 76 ? -17.477 -9.850 -13.537 1.00 0.00 76 GLN A O 4
ATOM 5328 N N . ALA A 1 77 ? -17.338 -8.049 -12.182 1.00 0.00 77 ALA A N 4
ATOM 5329 C CA . ALA A 1 77 ? -17.831 -7.104 -13.177 1.00 0.00 77 ALA A CA 4
ATOM 5330 C C . ALA A 1 77 ? -16.869 -6.993 -14.357 1.00 0.00 77 ALA A C 4
ATOM 5331 O O . ALA A 1 77 ? -15.691 -7.346 -14.249 1.00 0.00 77 ALA A O 4
ATOM 5338 N N . LEU A 1 78 ? -17.366 -6.463 -15.468 1.00 0.00 78 LEU A N 4
ATOM 5339 C CA . LEU A 1 78 ? -16.600 -6.416 -16.710 1.00 0.00 78 LEU A CA 4
ATOM 5340 C C . LEU A 1 78 ? -15.536 -5.325 -16.663 1.00 0.00 78 LEU A C 4
ATOM 5341 O O . LEU A 1 78 ? -14.720 -5.191 -17.578 1.00 0.00 78 LEU A O 4
ATOM 5357 N N . GLU A 1 79 ? -15.554 -4.543 -15.592 1.00 0.00 79 GLU A N 4
ATOM 5358 C CA . GLU A 1 79 ? -14.518 -3.551 -15.345 1.00 0.00 79 GLU A CA 4
ATOM 5359 C C . GLU A 1 79 ? -13.243 -4.251 -14.889 1.00 0.00 79 GLU A C 4
ATOM 5360 O O . GLU A 1 79 ? -12.132 -3.753 -15.076 1.00 0.00 79 GLU A O 4
ATOM 5372 N N . HIS A 1 80 ? -13.428 -5.424 -14.293 1.00 0.00 80 HIS A N 4
ATOM 5373 C CA . HIS A 1 80 ? -12.333 -6.180 -13.708 1.00 0.00 80 HIS A CA 4
ATOM 5374 C C . HIS A 1 80 ? -12.053 -7.433 -14.532 1.00 0.00 80 HIS A C 4
ATOM 5375 O O . HIS A 1 80 ? -10.904 -7.774 -14.796 1.00 0.00 80 HIS A O 4
ATOM 5390 N N . HIS A 1 81 ? -13.116 -8.116 -14.933 1.00 0.00 81 HIS A N 4
ATOM 5391 C CA . HIS A 1 81 ? -12.993 -9.359 -15.679 1.00 0.00 81 HIS A CA 4
ATOM 5392 C C . HIS A 1 81 ? -13.474 -9.164 -17.111 1.00 0.00 81 HIS A C 4
ATOM 5393 O O . HIS A 1 81 ? -14.646 -8.882 -17.348 1.00 0.00 81 HIS A O 4
ATOM 5408 N N . HIS A 1 82 ? -12.563 -9.306 -18.060 1.00 0.00 82 HIS A N 4
ATOM 5409 C CA . HIS A 1 82 ? -12.897 -9.145 -19.470 1.00 0.00 82 HIS A CA 4
ATOM 5410 C C . HIS A 1 82 ? -13.232 -10.489 -20.105 1.00 0.00 82 HIS A C 4
ATOM 5411 O O . HIS A 1 82 ? -13.017 -11.544 -19.507 1.00 0.00 82 HIS A O 4
ATOM 5426 N N . HIS A 1 83 ? -13.773 -10.437 -21.312 1.00 0.00 83 HIS A N 4
ATOM 5427 C CA . HIS A 1 83 ? -14.030 -11.637 -22.099 1.00 0.00 83 HIS A CA 4
ATOM 5428 C C . HIS A 1 83 ? -13.229 -11.580 -23.390 1.00 0.00 83 HIS A C 4
ATOM 5429 O O . HIS A 1 83 ? -12.822 -12.604 -23.932 1.00 0.00 83 HIS A O 4
ATOM 5444 N N . HIS A 1 84 ? -13.009 -10.368 -23.876 1.00 0.00 84 HIS A N 4
ATOM 5445 C CA . HIS A 1 84 ? -12.216 -10.155 -25.074 1.00 0.00 84 HIS A CA 4
ATOM 5446 C C . HIS A 1 84 ? -11.095 -9.173 -24.791 1.00 0.00 84 HIS A C 4
ATOM 5447 O O . HIS A 1 84 ? -11.120 -8.467 -23.781 1.00 0.00 84 HIS A O 4
ATOM 5462 N N . HIS A 1 85 ? -10.116 -9.133 -25.678 1.00 0.00 85 HIS A N 4
ATOM 5463 C CA . HIS A 1 85 ? -8.954 -8.283 -25.491 1.00 0.00 85 HIS A CA 4
ATOM 5464 C C . HIS A 1 85 ? -9.134 -6.977 -26.254 1.00 0.00 85 HIS A C 4
ATOM 5465 O O . HIS A 1 85 ? -9.611 -5.997 -25.649 1.00 0.00 85 HIS A O 4
ATOM 5481 N N . MET A 1 1 ? 5.211 5.861 -10.897 1.00 0.00 1 MET A N 5
ATOM 5482 C CA . MET A 1 1 ? 5.845 6.411 -12.118 1.00 0.00 1 MET A CA 5
ATOM 5483 C C . MET A 1 1 ? 7.159 7.092 -11.772 1.00 0.00 1 MET A C 5
ATOM 5484 O O . MET A 1 1 ? 8.238 6.612 -12.119 1.00 0.00 1 MET A O 5
ATOM 5500 N N . ASP A 1 2 ? 7.051 8.212 -11.077 1.00 0.00 2 ASP A N 5
ATOM 5501 C CA . ASP A 1 2 ? 8.202 9.016 -10.703 1.00 0.00 2 ASP A CA 5
ATOM 5502 C C . ASP A 1 2 ? 8.846 8.491 -9.425 1.00 0.00 2 ASP A C 5
ATOM 5503 O O . ASP A 1 2 ? 8.172 8.276 -8.416 1.00 0.00 2 ASP A O 5
ATOM 5512 N N . PHE A 1 3 ? 10.150 8.272 -9.478 1.00 0.00 3 PHE A N 5
ATOM 5513 C CA . PHE A 1 3 ? 10.891 7.808 -8.317 1.00 0.00 3 PHE A CA 5
ATOM 5514 C C . PHE A 1 3 ? 11.482 9.005 -7.587 1.00 0.00 3 PHE A C 5
ATOM 5515 O O . PHE A 1 3 ? 12.376 9.680 -8.108 1.00 0.00 3 PHE A O 5
ATOM 5532 N N . GLY A 1 4 ? 10.976 9.272 -6.395 1.00 0.00 4 GLY A N 5
ATOM 5533 C CA . GLY A 1 4 ? 11.403 10.441 -5.658 1.00 0.00 4 GLY A CA 5
ATOM 5534 C C . GLY A 1 4 ? 12.637 10.185 -4.825 1.00 0.00 4 GLY A C 5
ATOM 5535 O O . GLY A 1 4 ? 13.762 10.300 -5.310 1.00 0.00 4 GLY A O 5
ATOM 5539 N N . LYS A 1 5 ? 12.432 9.825 -3.571 1.00 0.00 5 LYS A N 5
ATOM 5540 C CA . LYS A 1 5 ? 13.530 9.624 -2.642 1.00 0.00 5 LYS A CA 5
ATOM 5541 C C . LYS A 1 5 ? 13.399 8.265 -1.959 1.00 0.00 5 LYS A C 5
ATOM 5542 O O . LYS A 1 5 ? 12.313 7.693 -1.923 1.00 0.00 5 LYS A O 5
ATOM 5561 N N . PRO A 1 6 ? 14.503 7.726 -1.416 1.00 0.00 6 PRO A N 5
ATOM 5562 C CA . PRO A 1 6 ? 14.521 6.390 -0.795 1.00 0.00 6 PRO A CA 5
ATOM 5563 C C . PRO A 1 6 ? 13.574 6.256 0.402 1.00 0.00 6 PRO A C 5
ATOM 5564 O O . PRO A 1 6 ? 13.287 5.148 0.847 1.00 0.00 6 PRO A O 5
ATOM 5575 N N . ASN A 1 7 ? 13.082 7.381 0.910 1.00 0.00 7 ASN A N 5
ATOM 5576 C CA . ASN A 1 7 ? 12.184 7.372 2.067 1.00 0.00 7 ASN A CA 5
ATOM 5577 C C . ASN A 1 7 ? 10.733 7.161 1.635 1.00 0.00 7 ASN A C 5
ATOM 5578 O O . ASN A 1 7 ? 9.810 7.386 2.415 1.00 0.00 7 ASN A O 5
ATOM 5589 N N . GLN A 1 8 ? 10.538 6.736 0.392 1.00 0.00 8 GLN A N 5
ATOM 5590 C CA . GLN A 1 8 ? 9.195 6.547 -0.140 1.00 0.00 8 GLN A CA 5
ATOM 5591 C C . GLN A 1 8 ? 8.718 5.113 0.019 1.00 0.00 8 GLN A C 5
ATOM 5592 O O . GLN A 1 8 ? 9.358 4.172 -0.448 1.00 0.00 8 GLN A O 5
ATOM 5606 N N . VAL A 1 9 ? 7.591 4.962 0.686 1.00 0.00 9 VAL A N 5
ATOM 5607 C CA . VAL A 1 9 ? 6.911 3.684 0.760 1.00 0.00 9 VAL A CA 5
ATOM 5608 C C . VAL A 1 9 ? 5.779 3.651 -0.259 1.00 0.00 9 VAL A C 5
ATOM 5609 O O . VAL A 1 9 ? 4.894 4.508 -0.246 1.00 0.00 9 VAL A O 5
ATOM 5622 N N . THR A 1 10 ? 5.820 2.672 -1.144 1.00 0.00 10 THR A N 5
ATOM 5623 C CA . THR A 1 10 ? 4.816 2.555 -2.185 1.00 0.00 10 THR A CA 5
ATOM 5624 C C . THR A 1 10 ? 3.645 1.706 -1.701 1.00 0.00 10 THR A C 5
ATOM 5625 O O . THR A 1 10 ? 3.804 0.527 -1.385 1.00 0.00 10 THR A O 5
ATOM 5636 N N . VAL A 1 11 ? 2.479 2.325 -1.617 1.00 0.00 11 VAL A N 5
ATOM 5637 C CA . VAL A 1 11 ? 1.277 1.625 -1.189 1.00 0.00 11 VAL A CA 5
ATOM 5638 C C . VAL A 1 11 ? 0.540 1.072 -2.400 1.00 0.00 11 VAL A C 5
ATOM 5639 O O . VAL A 1 11 ? 0.064 1.828 -3.247 1.00 0.00 11 VAL A O 5
ATOM 5652 N N . ASN A 1 12 ? 0.460 -0.249 -2.478 1.00 0.00 12 ASN A N 5
ATOM 5653 C CA . ASN A 1 12 ? -0.193 -0.904 -3.601 1.00 0.00 12 ASN A CA 5
ATOM 5654 C C . ASN A 1 12 ? -1.529 -1.494 -3.177 1.00 0.00 12 ASN A C 5
ATOM 5655 O O . ASN A 1 12 ? -1.583 -2.421 -2.368 1.00 0.00 12 ASN A O 5
ATOM 5666 N N . TYR A 1 13 ? -2.602 -0.933 -3.709 1.00 0.00 13 TYR A N 5
ATOM 5667 C CA . TYR A 1 13 ? -3.928 -1.498 -3.524 1.00 0.00 13 TYR A CA 5
ATOM 5668 C C . TYR A 1 13 ? -4.110 -2.645 -4.511 1.00 0.00 13 TYR A C 5
ATOM 5669 O O . TYR A 1 13 ? -4.304 -2.418 -5.708 1.00 0.00 13 TYR A O 5
ATOM 5687 N N . LEU A 1 14 ? -4.032 -3.866 -4.013 1.00 0.00 14 LEU A N 5
ATOM 5688 C CA . LEU A 1 14 ? -3.966 -5.032 -4.875 1.00 0.00 14 LEU A CA 5
ATOM 5689 C C . LEU A 1 14 ? -5.236 -5.862 -4.825 1.00 0.00 14 LEU A C 5
ATOM 5690 O O . LEU A 1 14 ? -5.894 -5.959 -3.794 1.00 0.00 14 LEU A O 5
ATOM 5706 N N . ASP A 1 15 ? -5.573 -6.435 -5.966 1.00 0.00 15 ASP A N 5
ATOM 5707 C CA . ASP A 1 15 ? -6.607 -7.453 -6.050 1.00 0.00 15 ASP A CA 5
ATOM 5708 C C . ASP A 1 15 ? -6.009 -8.811 -5.662 1.00 0.00 15 ASP A C 5
ATOM 5709 O O . ASP A 1 15 ? -4.791 -8.939 -5.520 1.00 0.00 15 ASP A O 5
ATOM 5718 N N . GLU A 1 16 ? -6.858 -9.815 -5.514 1.00 0.00 16 GLU A N 5
ATOM 5719 C CA . GLU A 1 16 ? -6.430 -11.155 -5.124 1.00 0.00 16 GLU A CA 5
ATOM 5720 C C . GLU A 1 16 ? -5.676 -11.802 -6.277 1.00 0.00 16 GLU A C 5
ATOM 5721 O O . GLU A 1 16 ? -4.734 -12.574 -6.079 1.00 0.00 16 GLU A O 5
ATOM 5733 N N . ASN A 1 17 ? -6.095 -11.454 -7.488 1.00 0.00 17 ASN A N 5
ATOM 5734 C CA . ASN A 1 17 ? -5.443 -11.923 -8.703 1.00 0.00 17 ASN A CA 5
ATOM 5735 C C . ASN A 1 17 ? -4.293 -10.990 -9.036 1.00 0.00 17 ASN A C 5
ATOM 5736 O O . ASN A 1 17 ? -3.727 -11.032 -10.128 1.00 0.00 17 ASN A O 5
ATOM 5747 N N . ASN A 1 18 ? -3.972 -10.149 -8.058 1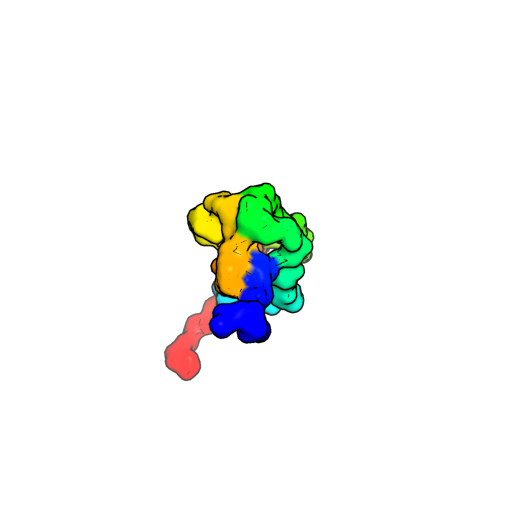.00 0.00 18 ASN A N 5
ATOM 5748 C CA . ASN A 1 18 ? -2.953 -9.116 -8.169 1.00 0.00 18 ASN A CA 5
ATOM 5749 C C . ASN A 1 18 ? -3.258 -8.134 -9.293 1.00 0.00 18 ASN A C 5
ATOM 5750 O O . ASN A 1 18 ? -2.970 -8.382 -10.466 1.00 0.00 18 ASN A O 5
ATOM 5761 N N . THR A 1 19 ? -3.866 -7.025 -8.920 1.00 0.00 19 THR A N 5
ATOM 5762 C CA . THR A 1 19 ? -4.181 -5.956 -9.852 1.00 0.00 19 THR A CA 5
ATOM 5763 C C . THR A 1 19 ? -4.263 -4.638 -9.093 1.00 0.00 19 THR A C 5
ATOM 5764 O O . THR A 1 19 ? -4.783 -4.599 -7.980 1.00 0.00 19 THR A O 5
ATOM 5775 N N . SER A 1 20 ? -3.721 -3.578 -9.675 1.00 0.00 20 SER A N 5
ATOM 5776 C CA . SER A 1 20 ? -3.762 -2.267 -9.054 1.00 0.00 20 SER A CA 5
ATOM 5777 C C . SER A 1 20 ? -5.185 -1.716 -9.124 1.00 0.00 20 SER A C 5
ATOM 5778 O O . SER A 1 20 ? -5.586 -1.117 -10.120 1.00 0.00 20 SER A O 5
ATOM 5786 N N . ILE A 1 21 ? -5.954 -1.955 -8.067 1.00 0.00 21 ILE A N 5
ATOM 5787 C CA . ILE A 1 21 ? -7.350 -1.542 -8.035 1.00 0.00 21 ILE A CA 5
ATOM 5788 C C . ILE A 1 21 ? -7.451 -0.035 -7.810 1.00 0.00 21 ILE A C 5
ATOM 5789 O O . ILE A 1 21 ? -8.403 0.613 -8.247 1.00 0.00 21 ILE A O 5
ATOM 5805 N N . ALA A 1 22 ? -6.449 0.519 -7.146 1.00 0.00 22 ALA A N 5
ATOM 5806 C CA . ALA A 1 22 ? -6.364 1.953 -6.928 1.00 0.00 22 ALA A CA 5
ATOM 5807 C C . ALA A 1 22 ? -4.941 2.424 -7.200 1.00 0.00 22 ALA A C 5
ATOM 5808 O O . ALA A 1 22 ? -4.005 1.624 -7.125 1.00 0.00 22 ALA A O 5
ATOM 5815 N N . PRO A 1 23 ? -4.762 3.710 -7.555 1.00 0.00 23 PRO A N 5
ATOM 5816 C CA . PRO A 1 23 ? -3.441 4.290 -7.836 1.00 0.00 23 PRO A CA 5
ATOM 5817 C C . PRO A 1 23 ? -2.441 4.071 -6.704 1.00 0.00 23 PRO A C 5
ATOM 5818 O O . PRO A 1 23 ? -2.779 4.210 -5.524 1.00 0.00 23 PRO A O 5
ATOM 5829 N N . SER A 1 24 ? -1.215 3.727 -7.077 1.00 0.00 24 SER A N 5
ATOM 5830 C CA . SER A 1 24 ? -0.148 3.492 -6.119 1.00 0.00 24 SER A CA 5
ATOM 5831 C C . SER A 1 24 ? 0.292 4.797 -5.459 1.00 0.00 24 SER A C 5
ATOM 5832 O O . SER A 1 24 ? 0.514 5.807 -6.133 1.00 0.00 24 SER A O 5
ATOM 5840 N N . LEU A 1 25 ? 0.407 4.774 -4.140 1.00 0.00 25 LEU A N 5
ATOM 5841 C CA . LEU A 1 25 ? 0.755 5.969 -3.387 1.00 0.00 25 LEU A CA 5
ATOM 5842 C C . LEU A 1 25 ? 2.242 6.066 -3.130 1.00 0.00 25 LEU A C 5
ATOM 5843 O O . LEU A 1 25 ? 2.966 5.071 -3.199 1.00 0.00 25 LEU A O 5
ATOM 5859 N N . TYR A 1 26 ? 2.682 7.272 -2.801 1.00 0.00 26 TYR A N 5
ATOM 5860 C CA . TYR A 1 26 ? 4.033 7.476 -2.328 1.00 0.00 26 TYR A CA 5
ATOM 5861 C C . TYR A 1 26 ? 4.000 8.041 -0.916 1.00 0.00 26 TYR A C 5
ATOM 5862 O O . TYR A 1 26 ? 3.639 9.201 -0.718 1.00 0.00 26 TYR A O 5
ATOM 5880 N N . LEU A 1 27 ? 4.347 7.228 0.065 1.00 0.00 27 LEU A N 5
ATOM 5881 C CA . LEU A 1 27 ? 4.513 7.726 1.419 1.00 0.00 27 LEU A CA 5
ATOM 5882 C C . LEU A 1 27 ? 5.945 8.185 1.616 1.00 0.00 27 LEU A C 5
ATOM 5883 O O . LEU A 1 27 ? 6.852 7.373 1.758 1.00 0.00 27 LEU A O 5
ATOM 5899 N N . SER A 1 28 ? 6.139 9.486 1.583 1.00 0.00 28 SER A N 5
ATOM 5900 C CA . SER A 1 28 ? 7.464 10.065 1.731 1.00 0.00 28 SER A CA 5
ATOM 5901 C C . SER A 1 28 ? 7.539 10.909 2.998 1.00 0.00 28 SER A C 5
ATOM 5902 O O . SER A 1 28 ? 6.762 11.848 3.179 1.00 0.00 28 SER A O 5
ATOM 5910 N N . GLY A 1 29 ? 8.464 10.561 3.875 1.00 0.00 29 GLY A N 5
ATOM 5911 C CA . GLY A 1 29 ? 8.609 11.285 5.117 1.00 0.00 29 GLY A CA 5
ATOM 5912 C C . GLY A 1 29 ? 9.993 11.146 5.700 1.00 0.00 29 GLY A C 5
ATOM 5913 O O . GLY A 1 29 ? 10.972 10.988 4.965 1.00 0.00 29 GLY A O 5
ATOM 5917 N N . LEU A 1 30 ? 10.081 11.201 7.017 1.00 0.00 30 LEU A N 5
ATOM 5918 C CA . LEU A 1 30 ? 11.352 11.051 7.702 1.00 0.00 30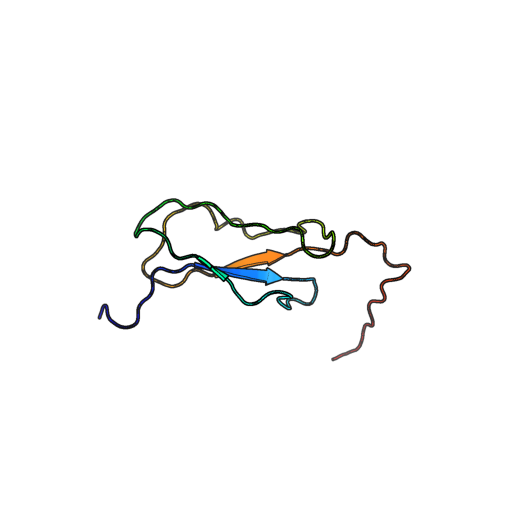 LEU A CA 5
ATOM 5919 C C . LEU A 1 30 ? 11.700 9.576 7.840 1.00 0.00 30 LEU A C 5
ATOM 5920 O O . LEU A 1 30 ? 10.809 8.729 7.864 1.00 0.00 30 LEU A O 5
ATOM 5936 N N . PHE A 1 31 ? 12.992 9.276 7.924 1.00 0.00 31 PHE A N 5
ATOM 5937 C CA . PHE A 1 31 ? 13.452 7.901 8.092 1.00 0.00 31 PHE A CA 5
ATOM 5938 C C . PHE A 1 31 ? 12.839 7.289 9.345 1.00 0.00 31 PHE A C 5
ATOM 5939 O O . PHE A 1 31 ? 12.314 6.179 9.321 1.00 0.00 31 PHE A O 5
ATOM 5956 N N . ASN A 1 32 ? 12.898 8.032 10.431 1.00 0.00 32 ASN A N 5
ATOM 5957 C CA . ASN A 1 32 ? 12.339 7.584 11.691 1.00 0.00 32 ASN A CA 5
ATOM 5958 C C . ASN A 1 32 ? 11.013 8.288 11.938 1.00 0.00 32 ASN A C 5
ATOM 5959 O O . ASN A 1 32 ? 10.925 9.218 12.742 1.00 0.00 32 ASN A O 5
ATOM 5970 N N . GLU A 1 33 ? 9.998 7.872 11.200 1.00 0.00 33 GLU A N 5
ATOM 5971 C CA . GLU A 1 33 ? 8.667 8.440 11.340 1.00 0.00 33 GLU A CA 5
ATOM 5972 C C . GLU A 1 33 ? 7.623 7.334 11.322 1.00 0.00 33 GLU A C 5
ATOM 5973 O O . GLU A 1 33 ? 7.545 6.563 10.365 1.00 0.00 33 GLU A O 5
ATOM 5985 N N . ALA A 1 34 ? 6.848 7.236 12.391 1.00 0.00 34 ALA A N 5
ATOM 5986 C CA . ALA A 1 34 ? 5.743 6.294 12.441 1.00 0.00 34 ALA A CA 5
ATOM 5987 C C . ALA A 1 34 ? 4.616 6.771 11.534 1.00 0.00 34 ALA A C 5
ATOM 5988 O O . ALA A 1 34 ? 3.987 7.799 11.799 1.00 0.00 34 ALA A O 5
ATOM 5995 N N . TYR A 1 35 ? 4.372 6.041 10.459 1.00 0.00 35 TYR A N 5
ATOM 5996 C CA . TYR A 1 35 ? 3.396 6.463 9.468 1.00 0.00 35 TYR A CA 5
ATOM 5997 C C . TYR A 1 35 ? 2.111 5.655 9.572 1.00 0.00 35 TYR A C 5
ATOM 5998 O O . TYR A 1 35 ? 2.060 4.618 10.233 1.00 0.00 35 TYR A O 5
ATOM 6016 N N . ASN A 1 36 ? 1.074 6.153 8.915 1.00 0.00 36 ASN A N 5
ATOM 6017 C CA . ASN A 1 36 ? -0.200 5.458 8.836 1.00 0.00 36 ASN A CA 5
ATOM 6018 C C . ASN A 1 36 ? -0.514 5.145 7.381 1.00 0.00 36 ASN A C 5
ATOM 6019 O O . ASN A 1 36 ? -0.081 5.868 6.481 1.00 0.00 36 ASN A O 5
ATOM 6030 N N . VAL A 1 37 ? -1.255 4.074 7.147 1.00 0.00 37 VAL A N 5
ATOM 6031 C CA . VAL A 1 37 ? -1.569 3.657 5.789 1.00 0.00 37 VAL A CA 5
ATOM 6032 C C . VAL A 1 37 ? -3.056 3.828 5.492 1.00 0.00 37 VAL A C 5
ATOM 6033 O O . VAL A 1 37 ? -3.909 3.259 6.180 1.00 0.00 37 VAL A O 5
ATOM 6046 N N . PRO A 1 38 ? -3.380 4.642 4.479 1.00 0.00 38 PRO A N 5
ATOM 6047 C CA . PRO A 1 38 ? -4.754 4.824 4.006 1.00 0.00 38 PRO A CA 5
ATOM 6048 C C . PRO A 1 38 ? -5.271 3.572 3.302 1.00 0.00 38 PRO A C 5
ATOM 6049 O O . PRO A 1 38 ? -4.716 3.148 2.285 1.00 0.00 38 PRO A O 5
ATOM 6060 N N . MET A 1 39 ? -6.326 2.981 3.849 1.00 0.00 39 MET A N 5
ATOM 6061 C CA . MET A 1 39 ? -6.845 1.713 3.346 1.00 0.00 39 MET A CA 5
ATOM 6062 C C . MET A 1 39 ? -7.854 1.914 2.218 1.00 0.00 39 MET A C 5
ATOM 6063 O O . MET A 1 39 ? -7.858 1.159 1.244 1.00 0.00 39 MET A O 5
ATOM 6077 N N . LYS A 1 40 ? -8.706 2.932 2.363 1.00 0.00 40 LYS A N 5
ATOM 6078 C CA . LYS A 1 40 ? -9.801 3.194 1.419 1.00 0.00 40 LYS A CA 5
ATOM 6079 C C . LYS A 1 40 ? -10.830 2.066 1.424 1.00 0.00 40 LYS A C 5
ATOM 6080 O O . LYS A 1 40 ? -10.608 0.999 2.001 1.00 0.00 40 LYS A O 5
ATOM 6099 N N . LYS A 1 41 ? -11.971 2.317 0.805 1.00 0.00 41 LYS A N 5
ATOM 6100 C CA . LYS A 1 41 ? -12.977 1.286 0.625 1.00 0.00 41 LYS A CA 5
ATOM 6101 C C . LYS A 1 41 ? -13.307 1.131 -0.852 1.00 0.00 41 LYS A C 5
ATOM 6102 O O . LYS A 1 41 ? -13.832 2.052 -1.481 1.00 0.00 41 LYS A O 5
ATOM 6121 N N . ILE A 1 42 ? -12.986 -0.025 -1.409 1.00 0.00 42 ILE A N 5
ATOM 6122 C CA . ILE A 1 42 ? -13.307 -0.306 -2.798 1.00 0.00 42 ILE A CA 5
ATOM 6123 C C . ILE A 1 42 ? -14.740 -0.834 -2.874 1.00 0.00 42 ILE A C 5
ATOM 6124 O O . ILE A 1 42 ? -15.283 -1.289 -1.866 1.00 0.00 42 ILE A O 5
ATOM 6140 N N . LYS A 1 43 ? -15.351 -0.761 -4.052 1.00 0.00 43 LYS A N 5
ATOM 6141 C CA . LYS A 1 43 ? -16.752 -1.140 -4.215 1.00 0.00 43 LYS A CA 5
ATOM 6142 C C . LYS A 1 43 ? -16.959 -2.640 -3.986 1.00 0.00 43 LYS A C 5
ATOM 6143 O O . LYS A 1 43 ? -16.837 -3.444 -4.914 1.00 0.00 43 LYS A O 5
ATOM 6162 N N . GLY A 1 44 ? -17.252 -3.008 -2.744 1.00 0.00 44 GLY A N 5
ATOM 6163 C CA . GLY A 1 44 ? -17.528 -4.398 -2.424 1.00 0.00 44 GLY A CA 5
ATOM 6164 C C . GLY A 1 44 ? -16.273 -5.248 -2.399 1.00 0.00 44 GLY A C 5
ATOM 6165 O O . GLY A 1 44 ? -16.207 -6.293 -3.052 1.00 0.00 44 GLY A O 5
ATOM 6169 N N . TYR A 1 45 ? -15.276 -4.800 -1.652 1.00 0.00 45 TYR A N 5
ATOM 6170 C CA . TYR A 1 45 ? -14.026 -5.533 -1.521 1.00 0.00 45 TYR A CA 5
ATOM 6171 C C . TYR A 1 45 ? -13.670 -5.728 -0.054 1.00 0.00 45 TYR A C 5
ATOM 6172 O O . TYR A 1 45 ? -13.637 -4.772 0.720 1.00 0.00 45 TYR A O 5
ATOM 6190 N N . THR A 1 46 ? -13.416 -6.969 0.314 1.00 0.00 46 THR A N 5
ATOM 6191 C CA . THR A 1 46 ? -13.021 -7.315 1.668 1.00 0.00 46 THR A CA 5
ATOM 6192 C C . THR A 1 46 ? -11.503 -7.331 1.773 1.00 0.00 46 THR A C 5
ATOM 6193 O O . THR A 1 46 ? -10.833 -7.835 0.879 1.00 0.00 46 THR A O 5
ATOM 6204 N N . LEU A 1 47 ? -10.952 -6.782 2.841 1.00 0.00 47 LEU A N 5
ATOM 6205 C CA . LEU A 1 47 ? -9.521 -6.900 3.056 1.00 0.00 47 LEU A CA 5
ATOM 6206 C C . LEU A 1 47 ? -9.200 -8.332 3.448 1.00 0.00 47 LEU A C 5
ATOM 6207 O O . LEU A 1 47 ? -9.554 -8.774 4.540 1.00 0.00 47 LEU A O 5
ATOM 6223 N N . LEU A 1 48 ? -8.566 -9.060 2.535 1.00 0.00 48 LEU A N 5
ATOM 6224 C CA . LEU A 1 48 ? -8.237 -10.458 2.763 1.00 0.00 48 LEU A CA 5
ATOM 6225 C C . LEU A 1 48 ? -7.396 -10.598 4.025 1.00 0.00 48 LEU A C 5
ATOM 6226 O O . LEU A 1 48 ? -7.724 -11.384 4.918 1.00 0.00 48 LEU A O 5
ATOM 6242 N N . LYS A 1 49 ? -6.329 -9.809 4.085 1.00 0.00 49 LYS A N 5
ATOM 6243 C CA . LYS A 1 49 ? -5.430 -9.772 5.231 1.00 0.00 49 LYS A CA 5
ATOM 6244 C C . LYS A 1 49 ? -4.227 -8.907 4.892 1.00 0.00 49 LYS A C 5
ATOM 6245 O O . LYS A 1 49 ? -3.909 -8.716 3.717 1.00 0.00 49 LYS A O 5
ATOM 6264 N N . TYR A 1 50 ? -3.575 -8.365 5.905 1.00 0.00 50 TYR A N 5
ATOM 6265 C CA . TYR A 1 50 ? -2.314 -7.683 5.703 1.00 0.00 50 TYR A CA 5
ATOM 6266 C C . TYR A 1 50 ? -1.180 -8.687 5.720 1.00 0.00 50 TYR A C 5
ATOM 6267 O O . TYR A 1 50 ? -1.165 -9.605 6.541 1.00 0.00 50 TYR A O 5
ATOM 6285 N N . ASP A 1 51 ? -0.243 -8.526 4.803 1.00 0.00 51 ASP A N 5
ATOM 6286 C CA . ASP A 1 51 ? 0.900 -9.422 4.723 1.00 0.00 51 ASP A CA 5
ATOM 6287 C C . ASP A 1 51 ? 1.836 -9.193 5.905 1.00 0.00 51 ASP A C 5
ATOM 6288 O O . ASP A 1 51 ? 2.565 -10.092 6.326 1.00 0.00 51 ASP A O 5
ATOM 6297 N N . SER A 1 52 ? 1.797 -7.978 6.436 1.00 0.00 52 SER A N 5
ATOM 6298 C CA . SER A 1 52 ? 2.590 -7.609 7.594 1.00 0.00 52 SER A CA 5
ATOM 6299 C C . SER A 1 52 ? 1.999 -6.367 8.253 1.00 0.00 52 SER A C 5
ATOM 6300 O O . SER A 1 52 ? 1.056 -5.768 7.725 1.00 0.00 52 SER A O 5
ATOM 6308 N N . GLU A 1 53 ? 2.538 -5.988 9.405 1.00 0.00 53 GLU A N 5
ATOM 6309 C CA . GLU A 1 53 ? 2.052 -4.818 10.123 1.00 0.00 53 GLU A CA 5
ATOM 6310 C C . GLU A 1 53 ? 2.474 -3.530 9.430 1.00 0.00 53 GLU A C 5
ATOM 6311 O O . GLU A 1 53 ? 3.590 -3.419 8.921 1.00 0.00 53 GLU A O 5
ATOM 6323 N N . ILE A 1 54 ? 1.566 -2.563 9.418 1.00 0.00 54 ILE A N 5
ATOM 6324 C CA . ILE A 1 54 ? 1.792 -1.303 8.726 1.00 0.00 54 ILE A CA 5
ATOM 6325 C C . ILE A 1 54 ? 2.170 -0.195 9.703 1.00 0.00 54 ILE A C 5
ATOM 6326 O O . ILE A 1 54 ? 2.700 0.843 9.307 1.00 0.00 54 ILE A O 5
ATOM 6342 N N . LEU A 1 55 ? 1.892 -0.414 10.981 1.00 0.00 55 LEU A N 5
ATOM 6343 C CA . LEU A 1 55 ? 2.213 0.571 12.003 1.00 0.00 55 LEU A CA 5
ATOM 6344 C C . LEU A 1 55 ? 3.691 0.493 12.372 1.00 0.00 55 LEU A C 5
ATOM 6345 O O . LEU A 1 55 ? 4.091 -0.324 13.203 1.00 0.00 55 LEU A O 5
ATOM 6361 N N . GLY A 1 56 ? 4.493 1.326 11.729 1.00 0.00 56 GLY A N 5
ATOM 6362 C CA . GLY A 1 56 ? 5.914 1.352 11.999 1.00 0.00 56 GLY A CA 5
ATOM 6363 C C . GLY A 1 56 ? 6.568 2.597 11.439 1.00 0.00 56 GLY A C 5
ATOM 6364 O O . GLY A 1 56 ? 5.877 3.526 11.020 1.00 0.00 56 GLY A O 5
ATOM 6368 N N . VAL A 1 57 ? 7.894 2.618 11.431 1.00 0.00 57 VAL A N 5
ATOM 6369 C CA . VAL A 1 57 ? 8.635 3.757 10.905 1.00 0.00 57 VAL A CA 5
ATOM 6370 C C . VAL A 1 57 ? 9.095 3.492 9.477 1.00 0.00 57 VAL A C 5
ATOM 6371 O O . VAL A 1 57 ? 9.105 2.344 9.022 1.00 0.00 57 VAL A O 5
ATOM 6384 N N . PHE A 1 58 ? 9.467 4.556 8.779 1.00 0.00 58 PHE A N 5
ATOM 6385 C CA . PHE A 1 58 ? 9.966 4.450 7.416 1.00 0.00 58 PHE A CA 5
ATOM 6386 C C . PHE A 1 58 ? 11.350 3.805 7.374 1.00 0.00 58 PHE A C 5
ATOM 6387 O O . PHE A 1 58 ? 11.890 3.373 8.393 1.00 0.00 58 PHE A O 5
ATOM 6404 N N . THR A 1 59 ? 11.907 3.731 6.180 1.00 0.00 59 THR A N 5
ATOM 6405 C CA . THR A 1 59 ? 13.253 3.229 5.974 1.00 0.00 59 THR A CA 5
ATOM 6406 C C . THR A 1 59 ? 13.822 3.884 4.721 1.00 0.00 59 THR A C 5
ATOM 6407 O O . THR A 1 59 ? 13.066 4.365 3.881 1.00 0.00 59 THR A O 5
ATOM 6418 N N . GLU A 1 60 ? 15.140 3.905 4.590 1.00 0.00 60 GLU A N 5
ATOM 6419 C CA . GLU A 1 60 ? 15.776 4.543 3.446 1.00 0.00 60 GLU A CA 5
ATOM 6420 C C . GLU A 1 60 ? 15.852 3.565 2.276 1.00 0.00 60 GLU A C 5
ATOM 6421 O O . GLU A 1 60 ? 16.856 3.479 1.563 1.00 0.00 60 GLU A O 5
ATOM 6433 N N . SER A 1 61 ? 14.771 2.832 2.092 1.00 0.00 61 SER A N 5
ATOM 6434 C CA . SER A 1 61 ? 14.632 1.883 1.007 1.00 0.00 61 SER A CA 5
ATOM 6435 C C . SER A 1 61 ? 13.153 1.739 0.679 1.00 0.00 61 SER A C 5
ATOM 6436 O O . SER A 1 61 ? 12.355 1.429 1.565 1.00 0.00 61 SER A O 5
ATOM 6444 N N . PRO A 1 62 ? 12.771 1.997 -0.583 1.00 0.00 62 PRO A N 5
ATOM 6445 C CA . PRO A 1 62 ? 11.369 1.964 -1.018 1.00 0.00 62 PRO A CA 5
ATOM 6446 C C . PRO A 1 62 ? 10.644 0.692 -0.592 1.00 0.00 62 PRO A C 5
ATOM 6447 O O . PRO A 1 62 ? 10.905 -0.3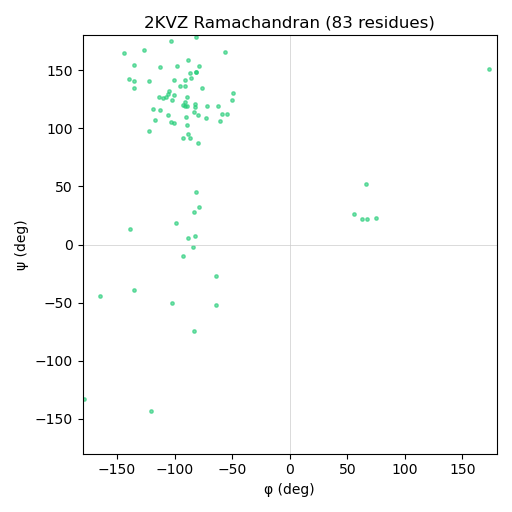96 -1.115 1.00 0.00 62 PRO A O 5
ATOM 6458 N N . GLN A 1 63 ? 9.746 0.832 0.373 1.00 0.00 63 GLN A N 5
ATOM 6459 C CA . GLN A 1 63 ? 8.960 -0.291 0.853 1.00 0.00 63 GLN A CA 5
ATOM 6460 C C . GLN A 1 63 ? 7.713 -0.459 -0.001 1.00 0.00 63 GLN A C 5
ATOM 6461 O O . GLN A 1 63 ? 7.350 0.435 -0.766 1.00 0.00 63 GLN A O 5
ATOM 6475 N N . THR A 1 64 ? 7.067 -1.602 0.120 1.00 0.00 64 THR A N 5
ATOM 6476 C CA . THR A 1 64 ? 5.853 -1.868 -0.622 1.00 0.00 64 THR A CA 5
ATOM 6477 C C . THR A 1 64 ? 4.754 -2.388 0.300 1.00 0.00 64 THR A C 5
ATOM 6478 O O . THR A 1 64 ? 4.860 -3.487 0.846 1.00 0.00 64 THR A O 5
ATOM 6489 N N . ILE A 1 65 ? 3.718 -1.586 0.488 1.00 0.00 65 ILE A N 5
ATOM 6490 C CA . ILE A 1 65 ? 2.580 -1.985 1.299 1.00 0.00 65 ILE A CA 5
ATOM 6491 C C . ILE A 1 65 ? 1.523 -2.622 0.415 1.00 0.00 65 ILE A C 5
ATOM 6492 O O . ILE A 1 65 ? 0.841 -1.934 -0.345 1.00 0.00 65 ILE A O 5
ATOM 6508 N N . ASN A 1 66 ? 1.406 -3.935 0.492 1.00 0.00 66 ASN A N 5
ATOM 6509 C CA . ASN A 1 66 ? 0.463 -4.659 -0.338 1.00 0.00 66 ASN A CA 5
ATOM 6510 C C . ASN A 1 66 ? -0.874 -4.831 0.375 1.00 0.00 66 ASN A C 5
ATOM 6511 O O . ASN A 1 66 ? -1.044 -5.703 1.227 1.00 0.00 66 ASN A O 5
ATOM 6522 N N . ILE A 1 67 ? -1.815 -3.965 0.039 1.00 0.00 67 ILE A N 5
ATOM 6523 C CA . ILE A 1 67 ? -3.159 -4.046 0.584 1.00 0.00 67 ILE A CA 5
ATOM 6524 C C . ILE A 1 67 ? -4.037 -4.836 -0.373 1.00 0.00 67 ILE A C 5
ATOM 6525 O O . ILE A 1 67 ? -4.505 -4.302 -1.378 1.00 0.00 67 ILE A O 5
ATOM 6541 N N . ILE A 1 68 ? -4.232 -6.108 -0.077 1.00 0.00 68 ILE A N 5
ATOM 6542 C CA . ILE A 1 68 ? -4.943 -6.993 -0.988 1.00 0.00 68 ILE A CA 5
ATOM 6543 C C . ILE A 1 68 ? -6.426 -7.064 -0.642 1.00 0.00 68 ILE A C 5
ATOM 6544 O O . ILE A 1 68 ? -6.813 -7.574 0.414 1.00 0.00 68 ILE A O 5
ATOM 6560 N N . TYR A 1 69 ? -7.246 -6.537 -1.535 1.00 0.00 69 TYR A N 5
ATOM 6561 C CA . TYR A 1 69 ? -8.686 -6.577 -1.372 1.00 0.00 69 TYR A CA 5
ATOM 6562 C C . TYR A 1 69 ? -9.283 -7.715 -2.184 1.00 0.00 69 TYR A C 5
ATOM 6563 O O . TYR A 1 69 ? -8.954 -7.905 -3.355 1.00 0.00 69 TYR A O 5
ATOM 6581 N N . GLN A 1 70 ? -10.154 -8.471 -1.545 1.00 0.00 70 GLN A N 5
ATOM 6582 C CA . GLN A 1 70 ? -10.806 -9.596 -2.175 1.00 0.00 70 GLN A CA 5
ATOM 6583 C C . GLN A 1 70 ? -12.241 -9.231 -2.525 1.00 0.00 70 GLN A C 5
ATOM 6584 O O . GLN A 1 70 ? -12.982 -8.719 -1.684 1.00 0.00 70 GLN A O 5
ATOM 6598 N N . LYS A 1 71 ? -12.620 -9.478 -3.766 1.00 0.00 71 LYS A N 5
ATOM 6599 C CA . LYS A 1 71 ? -13.973 -9.203 -4.223 1.00 0.00 71 LYS A CA 5
ATOM 6600 C C . LYS A 1 71 ? -14.983 -10.031 -3.428 1.00 0.00 71 LYS A C 5
ATOM 6601 O O . LYS A 1 71 ? -14.690 -11.158 -3.023 1.00 0.00 71 LYS A O 5
ATOM 6620 N N . LYS A 1 72 ? -16.158 -9.459 -3.195 1.00 0.00 72 LYS A N 5
ATOM 6621 C CA . LYS A 1 72 ? -17.206 -10.139 -2.435 1.00 0.00 72 LYS A CA 5
ATOM 6622 C C . LYS A 1 72 ? -17.703 -11.390 -3.150 1.00 0.00 72 LYS A C 5
ATOM 6623 O O . LYS A 1 72 ? -17.941 -12.417 -2.514 1.00 0.00 72 LYS A O 5
ATOM 6642 N N . ALA A 1 73 ? -17.845 -11.291 -4.474 1.00 0.00 73 ALA A N 5
ATOM 6643 C CA . ALA A 1 73 ? -18.496 -12.330 -5.269 1.00 0.00 73 ALA A CA 5
ATOM 6644 C C . ALA A 1 73 ? -19.918 -12.560 -4.752 1.00 0.00 73 ALA A C 5
ATOM 6645 O O . ALA A 1 73 ? -20.192 -13.527 -4.042 1.00 0.00 73 ALA A O 5
ATOM 6652 N N . PRO A 1 74 ? -20.840 -11.651 -5.106 1.00 0.00 74 PRO A N 5
ATOM 6653 C CA . PRO A 1 74 ? -22.187 -11.617 -4.533 1.00 0.00 74 PRO A CA 5
ATOM 6654 C C . PRO A 1 74 ? -23.159 -12.596 -5.190 1.00 0.00 74 PRO A C 5
ATOM 6655 O O . PRO A 1 74 ? -24.375 -12.433 -5.091 1.00 0.00 74 PRO A O 5
ATOM 6666 N N . GLU A 1 75 ? -22.627 -13.615 -5.846 1.00 0.00 75 GLU A N 5
ATOM 6667 C CA . GLU A 1 75 ? -23.458 -14.622 -6.485 1.00 0.00 75 GLU A CA 5
ATOM 6668 C C . GLU A 1 75 ? -22.641 -15.876 -6.758 1.00 0.00 75 GLU A C 5
ATOM 6669 O O . GLU A 1 75 ? -21.601 -15.816 -7.413 1.00 0.00 75 GLU A O 5
ATOM 6681 N N . GLN A 1 76 ? -23.110 -17.005 -6.247 1.00 0.00 76 GLN A N 5
ATOM 6682 C CA . GLN A 1 76 ? -22.426 -18.274 -6.444 1.00 0.00 76 GLN A CA 5
ATOM 6683 C C . GLN A 1 76 ? -22.698 -18.809 -7.847 1.00 0.00 76 GLN A C 5
ATOM 6684 O O . GLN A 1 76 ? -23.614 -18.349 -8.532 1.00 0.00 76 GLN A O 5
ATOM 6698 N N . ALA A 1 77 ? -21.917 -19.794 -8.264 1.00 0.00 77 ALA A N 5
ATOM 6699 C CA . ALA A 1 77 ? -22.024 -20.341 -9.611 1.00 0.00 77 ALA A CA 5
ATOM 6700 C C . ALA A 1 77 ? -23.163 -21.352 -9.709 1.00 0.00 77 ALA A C 5
ATOM 6701 O O . ALA A 1 77 ? -23.379 -21.964 -10.756 1.00 0.00 77 ALA A O 5
ATOM 6708 N N . LEU A 1 78 ? -23.890 -21.517 -8.613 1.00 0.00 78 LEU A N 5
ATOM 6709 C CA . LEU A 1 78 ? -25.027 -22.427 -8.575 1.00 0.00 78 LEU A CA 5
ATOM 6710 C C . LEU A 1 78 ? -26.248 -21.783 -9.222 1.00 0.00 78 LEU A C 5
ATOM 6711 O O . LEU A 1 78 ? -27.175 -22.472 -9.658 1.00 0.00 78 LEU A O 5
ATOM 6727 N N . GLU A 1 79 ? -26.232 -20.457 -9.296 1.00 0.00 79 GLU A N 5
ATOM 6728 C CA . GLU A 1 79 ? -27.359 -19.703 -9.828 1.00 0.00 79 GLU A CA 5
ATOM 6729 C C . GLU A 1 79 ? -27.342 -19.678 -11.352 1.00 0.00 79 GLU A C 5
ATOM 6730 O O . GLU A 1 79 ? -26.310 -19.382 -11.961 1.00 0.00 79 GLU A O 5
ATOM 6742 N N . HIS A 1 80 ? -28.497 -19.993 -11.943 1.00 0.00 80 HIS A N 5
ATOM 6743 C CA . HIS A 1 80 ? -28.693 -19.983 -13.397 1.00 0.00 80 HIS A CA 5
ATOM 6744 C C . HIS A 1 80 ? -28.014 -21.179 -14.052 1.00 0.00 80 HIS A C 5
ATOM 6745 O O . HIS A 1 80 ? -26.803 -21.378 -13.936 1.00 0.00 80 HIS A O 5
ATOM 6760 N N . HIS A 1 81 ? -28.812 -21.973 -14.746 1.00 0.00 81 HIS A N 5
ATOM 6761 C CA . HIS A 1 81 ? -28.342 -23.215 -15.336 1.00 0.00 81 HIS A CA 5
ATOM 6762 C C . HIS A 1 81 ? -27.710 -22.987 -16.698 1.00 0.00 81 HIS A C 5
ATOM 6763 O O . HIS A 1 81 ? -28.339 -22.443 -17.610 1.00 0.00 81 HIS A O 5
ATOM 6778 N N . HIS A 1 82 ? -26.463 -23.400 -16.817 1.00 0.00 82 HIS A N 5
ATOM 6779 C CA . HIS A 1 82 ? -25.762 -23.398 -18.089 1.00 0.00 82 HIS A CA 5
ATOM 6780 C C . HIS A 1 82 ? -25.363 -24.827 -18.422 1.00 0.00 82 HIS A C 5
ATOM 6781 O O . HIS A 1 82 ? -25.281 -25.669 -17.528 1.00 0.00 82 HIS A O 5
ATOM 6796 N N . HIS A 1 83 ? -25.104 -25.099 -19.690 1.00 0.00 83 HIS A N 5
ATOM 6797 C CA . HIS A 1 83 ? -24.762 -26.453 -20.119 1.00 0.00 83 HIS A CA 5
ATOM 6798 C C . HIS A 1 83 ? -23.331 -26.785 -19.726 1.00 0.00 83 HIS A C 5
ATOM 6799 O O . HIS A 1 83 ? -22.964 -27.951 -19.590 1.00 0.00 83 HIS A O 5
ATOM 6814 N N . HIS A 1 84 ? -22.524 -25.752 -19.547 1.00 0.00 84 HIS A N 5
ATOM 6815 C CA . HIS A 1 84 ? -21.123 -25.930 -19.205 1.00 0.00 84 HIS A CA 5
ATOM 6816 C C . HIS A 1 84 ? -20.842 -25.426 -17.799 1.00 0.00 84 HIS A C 5
ATOM 6817 O O . HIS A 1 84 ? -21.286 -24.342 -17.418 1.00 0.00 84 HIS A O 5
ATOM 6832 N N . HIS A 1 85 ? -20.125 -26.225 -17.026 1.00 0.00 85 HIS A N 5
ATOM 6833 C CA . HIS A 1 85 ? -19.670 -25.808 -15.710 1.00 0.00 85 HIS A CA 5
ATOM 6834 C C . HIS A 1 85 ? -18.170 -25.585 -15.745 1.00 0.00 85 HIS A C 5
ATOM 6835 O O . HIS A 1 85 ? -17.747 -24.411 -15.747 1.00 0.00 85 HIS A O 5
ATOM 6851 N N . MET A 1 1 ? 22.395 14.540 -3.935 1.00 0.00 1 MET A N 6
ATOM 6852 C CA . MET A 1 1 ? 22.877 13.563 -2.928 1.00 0.00 1 MET A CA 6
ATOM 6853 C C . MET A 1 1 ? 22.116 12.251 -3.056 1.00 0.00 1 MET A C 6
ATOM 6854 O O . MET A 1 1 ? 20.940 12.240 -3.420 1.00 0.00 1 MET A O 6
ATOM 6870 N N . ASP A 1 2 ? 22.794 11.150 -2.761 1.00 0.00 2 ASP A N 6
ATOM 6871 C CA . ASP A 1 2 ? 22.170 9.835 -2.802 1.00 0.00 2 ASP A CA 6
ATOM 6872 C C . ASP A 1 2 ? 21.621 9.486 -1.432 1.00 0.00 2 ASP A C 6
ATOM 6873 O O . ASP A 1 2 ? 20.489 9.023 -1.298 1.00 0.00 2 ASP A O 6
ATOM 6882 N N . PHE A 1 3 ? 22.432 9.725 -0.411 1.00 0.00 3 PHE A N 6
ATOM 6883 C CA . PHE A 1 3 ? 22.020 9.481 0.958 1.00 0.00 3 PHE A CA 6
ATOM 6884 C C . PHE A 1 3 ? 21.216 10.670 1.472 1.00 0.00 3 PHE A C 6
ATOM 6885 O O . PHE A 1 3 ? 21.201 11.734 0.843 1.00 0.00 3 PHE A O 6
ATOM 6902 N N . GLY A 1 4 ? 20.549 10.494 2.606 1.00 0.00 4 GLY A N 6
ATOM 6903 C CA . GLY A 1 4 ? 19.662 11.527 3.109 1.00 0.00 4 GLY A CA 6
ATOM 6904 C C . GLY A 1 4 ? 18.470 11.702 2.195 1.00 0.00 4 GLY A C 6
ATOM 6905 O O . GLY A 1 4 ? 17.978 12.812 1.984 1.00 0.00 4 GLY A O 6
ATOM 6909 N N . LYS A 1 5 ? 18.028 10.591 1.630 1.00 0.00 5 LYS A N 6
ATOM 6910 C CA . LYS A 1 5 ? 16.947 10.587 0.662 1.00 0.00 5 LYS A CA 6
ATOM 6911 C C . LYS A 1 5 ? 15.631 10.222 1.338 1.00 0.00 5 LYS A C 6
ATOM 6912 O O . LYS A 1 5 ? 15.578 9.283 2.133 1.00 0.00 5 LYS A O 6
ATOM 6931 N N . PRO A 1 6 ? 14.560 10.975 1.051 1.00 0.00 6 PRO A N 6
ATOM 6932 C CA . PRO A 1 6 ? 13.221 10.658 1.549 1.00 0.00 6 PRO A CA 6
ATOM 6933 C C . PRO A 1 6 ? 12.731 9.320 1.006 1.00 0.00 6 PRO A C 6
ATOM 6934 O O . PRO A 1 6 ? 12.493 9.176 -0.196 1.00 0.00 6 PRO A O 6
ATOM 6945 N N . ASN A 1 7 ? 12.608 8.338 1.885 1.00 0.00 7 ASN A N 6
ATOM 6946 C CA . ASN A 1 7 ? 12.174 7.009 1.482 1.00 0.00 7 ASN A CA 6
ATOM 6947 C C . ASN A 1 7 ? 10.674 6.987 1.249 1.00 0.00 7 ASN A C 6
ATOM 6948 O O . ASN A 1 7 ? 9.898 7.518 2.045 1.00 0.00 7 ASN A O 6
ATOM 6959 N N . GLN A 1 8 ? 10.275 6.382 0.143 1.00 0.00 8 GLN A N 6
ATOM 6960 C CA . GLN A 1 8 ? 8.885 6.399 -0.276 1.00 0.00 8 GLN A CA 6
ATOM 6961 C C . GLN A 1 8 ? 8.184 5.086 0.056 1.00 0.00 8 GLN A C 6
ATOM 6962 O O . GLN A 1 8 ? 8.523 4.031 -0.479 1.00 0.00 8 GLN A O 6
ATOM 6976 N N . VAL A 1 9 ? 7.212 5.161 0.951 1.00 0.00 9 VAL A N 6
ATOM 6977 C CA . VAL A 1 9 ? 6.389 4.008 1.280 1.00 0.00 9 VAL A CA 6
ATOM 6978 C C . VAL A 1 9 ? 5.175 3.969 0.362 1.00 0.00 9 VAL A C 6
ATOM 6979 O O . VAL A 1 9 ? 4.267 4.791 0.484 1.00 0.00 9 VAL A O 6
ATOM 6992 N N . THR A 1 10 ? 5.170 3.026 -0.560 1.00 0.00 10 THR A N 6
ATOM 6993 C CA . THR A 1 10 ? 4.130 2.962 -1.571 1.00 0.00 10 THR A CA 6
ATOM 6994 C C . THR A 1 10 ? 2.965 2.094 -1.114 1.00 0.00 10 THR A C 6
ATOM 6995 O O . THR A 1 10 ? 3.102 0.884 -0.955 1.00 0.00 10 THR A O 6
ATOM 7006 N N . VAL A 1 11 ? 1.821 2.726 -0.899 1.00 0.00 11 VAL A N 6
ATOM 7007 C CA . VAL A 1 11 ? 0.611 2.016 -0.530 1.00 0.00 11 VAL A CA 6
ATOM 7008 C C . VAL A 1 11 ? -0.119 1.580 -1.792 1.00 0.00 11 VAL A C 6
ATOM 7009 O O . VAL A 1 11 ? -0.665 2.408 -2.524 1.00 0.00 11 VAL A O 6
ATOM 7022 N N . ASN A 1 12 ? -0.103 0.284 -2.058 1.00 0.00 12 ASN A N 6
ATOM 7023 C CA . ASN A 1 12 ? -0.669 -0.241 -3.289 1.00 0.00 12 ASN A CA 6
ATOM 7024 C C . ASN A 1 12 ? -1.881 -1.112 -2.983 1.00 0.00 12 ASN A C 6
ATOM 7025 O O . ASN A 1 12 ? -1.822 -1.994 -2.130 1.00 0.00 12 ASN A O 6
ATOM 7036 N N . TYR A 1 13 ? -2.978 -0.845 -3.677 1.00 0.00 13 TYR A N 6
ATOM 7037 C CA . TYR A 1 13 ? -4.199 -1.615 -3.503 1.00 0.00 13 TYR A CA 6
ATOM 7038 C C . TYR A 1 13 ? -4.284 -2.686 -4.585 1.00 0.00 13 TYR A C 6
ATOM 7039 O O . TYR A 1 13 ? -4.541 -2.384 -5.754 1.00 0.00 13 TYR A O 6
ATOM 7057 N N . LEU A 1 14 ? -4.066 -3.929 -4.189 1.00 0.00 14 LEU A N 6
ATOM 7058 C CA . LEU A 1 14 ? -3.885 -5.017 -5.137 1.00 0.00 14 LEU A CA 6
ATOM 7059 C C . LEU A 1 14 ? -5.055 -5.987 -5.144 1.00 0.00 14 LEU A C 6
ATOM 7060 O O . LEU A 1 14 ? -5.675 -6.247 -4.118 1.00 0.00 14 LEU A O 6
ATOM 7076 N N . ASP A 1 15 ? -5.349 -6.503 -6.325 1.00 0.00 15 ASP A N 6
ATOM 7077 C CA . ASP A 1 15 ? -6.287 -7.606 -6.485 1.00 0.00 15 ASP A CA 6
ATOM 7078 C C . ASP A 1 15 ? -5.577 -8.922 -6.148 1.00 0.00 15 ASP A C 6
ATOM 7079 O O . ASP A 1 15 ? -4.361 -8.945 -5.958 1.00 0.00 15 ASP A O 6
ATOM 7088 N N . GLU A 1 16 ? -6.331 -10.006 -6.096 1.00 0.00 16 GLU A N 6
ATOM 7089 C CA . GLU A 1 16 ? -5.787 -11.330 -5.814 1.00 0.00 16 GLU A CA 6
ATOM 7090 C C . GLU A 1 16 ? -5.057 -11.857 -7.039 1.00 0.00 16 GLU A C 6
ATOM 7091 O O . GLU A 1 16 ? -4.159 -12.692 -6.936 1.00 0.00 16 GLU A O 6
ATOM 7103 N N . ASN A 1 17 ? -5.458 -11.354 -8.203 1.00 0.00 17 ASN A N 6
ATOM 7104 C CA . ASN A 1 17 ? -4.749 -11.622 -9.452 1.00 0.00 17 ASN A CA 6
ATOM 7105 C C . ASN A 1 17 ? -3.485 -10.775 -9.487 1.00 0.00 17 ASN A C 6
ATOM 7106 O O . ASN A 1 17 ? -2.718 -10.796 -10.450 1.00 0.00 17 ASN A O 6
ATOM 7117 N N . ASN A 1 18 ? -3.308 -10.031 -8.401 1.00 0.00 18 ASN A N 6
ATOM 7118 C CA . ASN A 1 18 ? -2.218 -9.092 -8.215 1.00 0.00 18 ASN A CA 6
ATOM 7119 C C . ASN A 1 18 ? -2.250 -8.007 -9.282 1.00 0.00 18 ASN A C 6
ATOM 7120 O O . ASN A 1 18 ? -1.551 -8.077 -10.295 1.00 0.00 18 ASN A O 6
ATOM 7131 N N . THR A 1 19 ? -3.106 -7.030 -9.065 1.00 0.00 19 THR A N 6
ATOM 7132 C CA . THR A 1 19 ? -3.245 -5.909 -9.973 1.00 0.00 19 THR A CA 6
ATOM 7133 C C . THR A 1 19 ? -3.751 -4.702 -9.198 1.00 0.00 19 THR A C 6
ATOM 7134 O O . THR A 1 19 ? -4.671 -4.831 -8.394 1.00 0.00 19 THR A O 6
ATOM 7145 N N . SER A 1 20 ? -3.133 -3.551 -9.405 1.00 0.00 20 SER A N 6
ATOM 7146 C CA . SER A 1 20 ? -3.552 -2.336 -8.729 1.00 0.00 20 SER A CA 6
ATOM 7147 C C . SER A 1 20 ? -4.945 -1.914 -9.193 1.00 0.00 20 SER A C 6
ATOM 7148 O O . SER A 1 20 ? -5.108 -1.307 -10.254 1.00 0.00 20 SER A O 6
ATOM 7156 N N . ILE A 1 21 ? -5.946 -2.265 -8.396 1.00 0.00 21 ILE A N 6
ATOM 7157 C CA . ILE A 1 21 ? -7.337 -1.973 -8.722 1.00 0.00 21 ILE A CA 6
ATOM 7158 C C . ILE A 1 21 ? -7.680 -0.526 -8.404 1.00 0.00 21 ILE A C 6
ATOM 7159 O O . ILE A 1 21 ? -8.672 0.014 -8.890 1.00 0.00 21 ILE A O 6
ATOM 7175 N N . ALA A 1 22 ? -6.851 0.097 -7.587 1.00 0.00 22 ALA A N 6
ATOM 7176 C CA . ALA A 1 22 ? -7.025 1.494 -7.243 1.00 0.00 22 ALA A CA 6
ATOM 7177 C C . ALA A 1 22 ? -5.701 2.223 -7.372 1.00 0.00 22 ALA A C 6
ATOM 7178 O O . ALA A 1 22 ? -4.641 1.608 -7.230 1.00 0.00 22 ALA A O 6
ATOM 7185 N N . PRO A 1 23 ? -5.742 3.529 -7.684 1.00 0.00 23 PRO A N 6
ATOM 7186 C CA . PRO A 1 23 ? -4.542 4.366 -7.750 1.00 0.00 23 PRO A CA 6
ATOM 7187 C C . PRO A 1 23 ? -3.691 4.247 -6.489 1.00 0.00 23 PRO A C 6
ATOM 7188 O O . PRO A 1 23 ? -4.140 4.575 -5.387 1.00 0.00 23 PRO A O 6
ATOM 7199 N N . SER A 1 24 ? -2.479 3.750 -6.657 1.00 0.00 24 SER A N 6
ATOM 7200 C CA . SER A 1 24 ? -1.563 3.566 -5.547 1.00 0.00 24 SER A CA 6
ATOM 7201 C C . SER A 1 24 ? -0.756 4.837 -5.305 1.00 0.00 24 SER A C 6
ATOM 7202 O O . SER A 1 24 ? -0.404 5.552 -6.247 1.00 0.00 24 SER A O 6
ATOM 7210 N N . LEU A 1 25 ? -0.473 5.122 -4.046 1.00 0.00 25 LEU A N 6
ATOM 7211 C CA . LEU A 1 25 ? 0.211 6.350 -3.679 1.00 0.00 25 LEU A CA 6
ATOM 7212 C C . LEU A 1 25 ? 1.387 6.048 -2.763 1.00 0.00 25 LEU A C 6
ATOM 7213 O O . LEU A 1 25 ? 1.320 5.136 -1.943 1.00 0.00 25 LEU A O 6
ATOM 7229 N N . TYR A 1 26 ? 2.469 6.795 -2.910 1.00 0.00 26 TYR A N 6
ATOM 7230 C CA . TYR A 1 26 ? 3.638 6.581 -2.078 1.00 0.00 26 TYR A CA 6
ATOM 7231 C C . TYR A 1 26 ? 3.869 7.759 -1.143 1.00 0.00 26 TYR A C 6
ATOM 7232 O O . TYR A 1 26 ? 3.792 8.919 -1.549 1.00 0.00 26 TYR A O 6
ATOM 7250 N N . LEU A 1 27 ? 4.125 7.444 0.114 1.00 0.00 27 LEU A N 6
ATOM 7251 C CA . LEU A 1 27 ? 4.401 8.449 1.123 1.00 0.00 27 LEU A CA 6
ATOM 7252 C C . LEU A 1 27 ? 5.876 8.791 1.122 1.00 0.00 27 LEU A C 6
ATOM 7253 O O . LEU A 1 27 ? 6.724 7.929 1.350 1.00 0.00 27 LEU A O 6
ATOM 7269 N N . SER A 1 28 ? 6.174 10.043 0.850 1.00 0.00 28 SER A N 6
ATOM 7270 C CA . SER A 1 28 ? 7.551 10.503 0.825 1.00 0.00 28 SER A CA 6
ATOM 7271 C C . SER A 1 28 ? 7.911 11.135 2.164 1.00 0.00 28 SER A C 6
ATOM 7272 O O . SER A 1 28 ? 7.662 12.320 2.392 1.00 0.00 28 SER A O 6
ATOM 7280 N N . GLY A 1 29 ? 8.470 10.332 3.055 1.00 0.00 29 GLY A N 6
ATOM 7281 C CA . GLY A 1 29 ? 8.767 10.807 4.388 1.00 0.00 29 GLY A CA 6
ATOM 7282 C C . GLY A 1 29 ? 10.244 10.763 4.701 1.00 0.00 29 GLY A C 6
ATOM 7283 O O . GLY A 1 29 ? 11.069 10.507 3.821 1.00 0.00 29 GLY A O 6
ATOM 7287 N N . LEU A 1 30 ? 10.582 11.005 5.955 1.00 0.00 30 LEU A N 6
ATOM 7288 C CA . LEU A 1 30 ? 11.973 11.026 6.380 1.00 0.00 30 LEU A CA 6
ATOM 7289 C C . LEU A 1 30 ? 12.356 9.692 7.004 1.00 0.00 30 LEU A C 6
ATOM 7290 O O . LEU A 1 30 ? 11.488 8.912 7.394 1.00 0.00 30 LEU A O 6
ATOM 7306 N N . PHE A 1 31 ? 13.655 9.433 7.095 1.00 0.00 31 PHE A N 6
ATOM 7307 C CA . PHE A 1 31 ? 14.143 8.188 7.667 1.00 0.00 31 PHE A CA 6
ATOM 7308 C C . PHE A 1 31 ? 13.737 8.082 9.132 1.00 0.00 31 PHE A C 6
ATOM 7309 O O . PHE A 1 31 ? 14.008 8.987 9.925 1.00 0.00 31 PHE A O 6
ATOM 7326 N N . ASN A 1 32 ? 13.092 6.968 9.472 1.00 0.00 32 ASN A N 6
ATOM 7327 C CA . ASN A 1 32 ? 12.549 6.736 10.809 1.00 0.00 32 ASN A CA 6
ATOM 7328 C C . ASN A 1 32 ? 11.507 7.794 11.156 1.00 0.00 32 ASN A C 6
ATOM 7329 O O . ASN A 1 32 ? 11.760 8.728 11.923 1.00 0.00 32 ASN A O 6
ATOM 7340 N N . GLU A 1 33 ? 10.347 7.658 10.543 1.00 0.00 33 GLU A N 6
ATOM 7341 C CA . GLU A 1 33 ? 9.235 8.555 10.789 1.00 0.00 33 GLU A CA 6
ATOM 7342 C C . GLU A 1 33 ? 7.961 7.740 10.974 1.00 0.00 33 GLU A C 6
ATOM 7343 O O . GLU A 1 33 ? 7.716 6.786 10.231 1.00 0.00 33 GLU A O 6
ATOM 7355 N N . ALA A 1 34 ? 7.174 8.097 11.980 1.00 0.00 34 ALA A N 6
ATOM 7356 C CA . ALA A 1 34 ? 5.966 7.353 12.309 1.00 0.00 34 ALA A CA 6
ATOM 7357 C C . ALA A 1 34 ? 4.806 7.760 11.409 1.00 0.00 34 ALA A C 6
ATOM 7358 O O . ALA A 1 34 ? 4.214 8.828 11.584 1.00 0.00 34 ALA A O 6
ATOM 7365 N N . TYR A 1 35 ? 4.482 6.908 10.449 1.00 0.00 35 TYR A N 6
ATOM 7366 C CA . TYR A 1 35 ? 3.402 7.190 9.519 1.00 0.00 35 TYR A CA 6
ATOM 7367 C C . TYR A 1 35 ? 2.234 6.244 9.759 1.00 0.00 35 TYR A C 6
ATOM 7368 O O . TYR A 1 35 ? 2.377 5.215 10.423 1.00 0.00 35 TYR A O 6
ATOM 7386 N N . ASN A 1 36 ? 1.084 6.603 9.217 1.00 0.00 36 ASN A N 6
ATOM 7387 C CA . ASN A 1 36 ? -0.099 5.765 9.294 1.00 0.00 36 ASN A CA 6
ATOM 7388 C C . ASN A 1 36 ? -0.513 5.336 7.895 1.00 0.00 36 ASN A C 6
ATOM 7389 O O . ASN A 1 36 ? -0.685 6.175 7.008 1.00 0.00 36 ASN A O 6
ATOM 7400 N N . VAL A 1 37 ? -0.665 4.035 7.697 1.00 0.00 37 VAL A N 6
ATOM 7401 C CA . VAL A 1 37 ? -1.004 3.501 6.388 1.00 0.00 37 VAL A CA 6
ATOM 7402 C C . VAL A 1 37 ? -2.501 3.653 6.114 1.00 0.00 37 VAL A C 6
ATOM 7403 O O . VAL A 1 37 ? -3.338 3.099 6.831 1.00 0.00 37 VAL A O 6
ATOM 7416 N N . PRO A 1 38 ? -2.860 4.436 5.087 1.00 0.00 38 PRO A N 6
ATOM 7417 C CA . PRO A 1 38 ? -4.254 4.664 4.725 1.00 0.00 38 PRO A CA 6
ATOM 7418 C C . PRO A 1 38 ? -4.882 3.447 4.057 1.00 0.00 38 PRO A C 6
ATOM 7419 O O . PRO A 1 38 ? -4.661 3.187 2.872 1.00 0.00 38 PRO A O 6
ATOM 7430 N N . MET A 1 39 ? -5.645 2.688 4.827 1.00 0.00 39 MET A N 6
ATOM 7431 C CA . MET A 1 39 ? -6.386 1.564 4.283 1.00 0.00 39 MET A CA 6
ATOM 7432 C C . MET A 1 39 ? -7.784 2.025 3.915 1.00 0.00 39 MET A C 6
ATOM 7433 O O . MET A 1 39 ? -8.725 1.907 4.702 1.00 0.00 39 MET A O 6
ATOM 7447 N N . LYS A 1 40 ? -7.901 2.603 2.730 1.00 0.00 40 LYS A N 6
ATOM 7448 C CA . LYS A 1 40 ? -9.154 3.185 2.285 1.00 0.00 40 LYS A CA 6
ATOM 7449 C C . LYS A 1 40 ? -10.065 2.114 1.709 1.00 0.00 40 LYS A C 6
ATOM 7450 O O . LYS A 1 40 ? -9.624 1.256 0.939 1.00 0.00 40 LYS A O 6
ATOM 7469 N N . LYS A 1 41 ? -11.331 2.165 2.093 1.00 0.00 41 LYS A N 6
ATOM 7470 C CA . LYS A 1 41 ? -12.292 1.161 1.673 1.00 0.00 41 LYS A CA 6
ATOM 7471 C C . LYS A 1 41 ? -12.713 1.375 0.232 1.00 0.00 41 LYS A C 6
ATOM 7472 O O . LYS A 1 41 ? -13.492 2.280 -0.070 1.00 0.00 41 LYS A O 6
ATOM 7491 N N . ILE A 1 42 ? -12.178 0.562 -0.658 1.00 0.00 42 ILE A N 6
ATOM 7492 C CA . ILE A 1 42 ? -12.729 0.463 -1.989 1.00 0.00 42 ILE A CA 6
ATOM 7493 C C . ILE A 1 42 ? -14.049 -0.281 -1.868 1.00 0.00 42 ILE A C 6
ATOM 7494 O O . ILE A 1 42 ? -14.071 -1.441 -1.451 1.00 0.00 42 ILE A O 6
ATOM 7510 N N . LYS A 1 43 ? -15.143 0.401 -2.174 1.00 0.00 43 LYS A N 6
ATOM 7511 C CA . LYS A 1 43 ? -16.472 -0.116 -1.875 1.00 0.00 43 LYS A CA 6
ATOM 7512 C C . LYS A 1 43 ? -16.709 -1.486 -2.508 1.00 0.00 43 LYS A C 6
ATOM 7513 O O . LYS A 1 43 ? -16.668 -1.649 -3.728 1.00 0.00 43 LYS A O 6
ATOM 7532 N N . GLY A 1 44 ? -16.928 -2.473 -1.653 1.00 0.00 44 GLY A N 6
ATOM 7533 C CA . GLY A 1 44 ? -17.250 -3.800 -2.120 1.00 0.00 44 GLY A CA 6
ATOM 7534 C C . GLY A 1 44 ? -16.043 -4.708 -2.208 1.00 0.00 44 GLY A C 6
ATOM 7535 O O . GLY A 1 44 ? -16.044 -5.681 -2.966 1.00 0.00 44 GLY A O 6
ATOM 7539 N N . TYR A 1 45 ? -15.011 -4.398 -1.435 1.00 0.00 45 TYR A N 6
ATOM 7540 C CA . TYR A 1 45 ? -13.819 -5.232 -1.392 1.00 0.00 45 TYR A CA 6
ATOM 7541 C C . TYR A 1 45 ? -13.458 -5.607 0.043 1.00 0.00 45 TYR A C 6
ATOM 7542 O O . TYR A 1 45 ? -13.507 -4.774 0.951 1.00 0.00 45 TYR A O 6
ATOM 7560 N N . THR A 1 46 ? -13.129 -6.875 0.233 1.00 0.00 46 THR A N 6
ATOM 7561 C CA . THR A 1 46 ? -12.675 -7.393 1.518 1.00 0.00 46 THR A CA 6
ATOM 7562 C C . THR A 1 46 ? -11.151 -7.290 1.587 1.00 0.00 46 THR A C 6
ATOM 7563 O O . THR A 1 46 ? -10.494 -7.377 0.564 1.00 0.00 46 THR A O 6
ATOM 7574 N N . LEU A 1 47 ? -10.580 -7.092 2.768 1.00 0.00 47 LEU A N 6
ATOM 7575 C CA . LEU A 1 47 ? -9.128 -6.991 2.870 1.00 0.00 47 LEU A CA 6
ATOM 7576 C C . LEU A 1 47 ? -8.485 -8.375 2.871 1.00 0.00 47 LEU A C 6
ATOM 7577 O O . LEU A 1 47 ? -7.509 -8.613 2.164 1.00 0.00 47 LEU A O 6
ATOM 7593 N N . LEU A 1 48 ? -9.043 -9.276 3.677 1.00 0.00 48 LEU A N 6
ATOM 7594 C CA . LEU A 1 48 ? -8.533 -10.643 3.810 1.00 0.00 48 LEU A CA 6
ATOM 7595 C C . LEU A 1 48 ? -7.196 -10.636 4.553 1.00 0.00 48 LEU A C 6
ATOM 7596 O O . LEU A 1 48 ? -7.128 -11.039 5.715 1.00 0.00 48 LEU A O 6
ATOM 7612 N N . LYS A 1 49 ? -6.146 -10.157 3.891 1.00 0.00 49 LYS A N 6
ATOM 7613 C CA . LYS A 1 49 ? -4.817 -10.104 4.484 1.00 0.00 49 LYS A CA 6
ATOM 7614 C C . LYS A 1 49 ? -3.841 -9.412 3.541 1.00 0.00 49 LYS A C 6
ATOM 7615 O O . LYS A 1 49 ? -3.735 -9.773 2.368 1.00 0.00 49 LYS A O 6
ATOM 7634 N N . TYR A 1 50 ? -3.140 -8.415 4.057 1.00 0.00 50 TYR A N 6
ATOM 7635 C CA . TYR A 1 50 ? -2.114 -7.723 3.290 1.00 0.00 50 TYR A CA 6
ATOM 7636 C C . TYR A 1 50 ? -0.791 -8.477 3.381 1.00 0.00 50 TYR A C 6
ATOM 7637 O O . TYR A 1 50 ? -0.622 -9.341 4.243 1.00 0.00 50 TYR A O 6
ATOM 7655 N N . ASP A 1 51 ? 0.137 -8.162 2.488 1.00 0.00 51 ASP A N 6
ATOM 7656 C CA . ASP A 1 51 ? 1.428 -8.843 2.459 1.00 0.00 51 ASP A CA 6
ATOM 7657 C C . ASP A 1 51 ? 2.344 -8.298 3.546 1.00 0.00 51 ASP A C 6
ATOM 7658 O O . ASP A 1 51 ? 2.525 -7.084 3.657 1.00 0.00 51 ASP A O 6
ATOM 7667 N N . SER A 1 52 ? 2.913 -9.208 4.340 1.00 0.00 52 SER A N 6
ATOM 7668 C CA . SER A 1 52 ? 3.794 -8.846 5.451 1.00 0.00 52 SER A CA 6
ATOM 7669 C C . SER A 1 52 ? 3.024 -8.056 6.511 1.00 0.00 52 SER A C 6
ATOM 7670 O O . SER A 1 52 ? 1.798 -7.956 6.451 1.00 0.00 52 SER A O 6
ATOM 7678 N N . GLU A 1 53 ? 3.727 -7.530 7.500 1.00 0.00 53 GLU A N 6
ATOM 7679 C CA . GLU A 1 53 ? 3.096 -6.679 8.494 1.00 0.00 53 GLU A CA 6
ATOM 7680 C C . GLU A 1 53 ? 3.519 -5.236 8.278 1.00 0.00 53 GLU A C 6
ATOM 7681 O O . GLU A 1 53 ? 4.676 -4.959 7.954 1.00 0.00 53 GLU A O 6
ATOM 7693 N N . ILE A 1 54 ? 2.583 -4.322 8.454 1.00 0.00 54 ILE A N 6
ATOM 7694 C CA . ILE A 1 54 ? 2.820 -2.926 8.139 1.00 0.00 54 ILE A CA 6
ATOM 7695 C C . ILE A 1 54 ? 3.458 -2.198 9.315 1.00 0.00 54 ILE A C 6
ATOM 7696 O O . ILE A 1 54 ? 2.781 -1.842 10.281 1.00 0.00 54 ILE A O 6
ATOM 7712 N N . LEU A 1 55 ? 4.766 -2.004 9.239 1.00 0.00 55 LEU A N 6
ATOM 7713 C CA . LEU A 1 55 ? 5.477 -1.228 10.242 1.00 0.00 55 LEU A CA 6
ATOM 7714 C C . LEU A 1 55 ? 5.280 0.257 9.968 1.00 0.00 55 LEU A C 6
ATOM 7715 O O . LEU A 1 55 ? 5.532 0.726 8.856 1.00 0.00 55 LEU A O 6
ATOM 7731 N N . GLY A 1 56 ? 4.841 0.988 10.983 1.00 0.00 56 GLY A N 6
ATOM 7732 C CA . GLY A 1 56 ? 4.506 2.391 10.808 1.00 0.00 56 GLY A CA 6
ATOM 7733 C C . GLY A 1 56 ? 5.713 3.309 10.882 1.00 0.00 56 GLY A C 6
ATOM 7734 O O . GLY A 1 56 ? 5.612 4.431 11.375 1.00 0.00 56 GLY A O 6
ATOM 7738 N N . VAL A 1 57 ? 6.848 2.844 10.381 1.00 0.00 57 VAL A N 6
ATOM 7739 C CA . VAL A 1 57 ? 8.063 3.646 10.359 1.00 0.00 57 VAL A CA 6
ATOM 7740 C C . VAL A 1 57 ? 8.759 3.540 9.009 1.00 0.00 57 VAL A C 6
ATOM 7741 O O . VAL A 1 57 ? 8.815 2.465 8.411 1.00 0.00 57 VAL A O 6
ATOM 7754 N N . PHE A 1 58 ? 9.253 4.669 8.519 1.00 0.00 58 PHE A N 6
ATOM 7755 C CA . PHE A 1 58 ? 10.054 4.686 7.301 1.00 0.00 58 PHE A CA 6
ATOM 7756 C C . PHE A 1 58 ? 11.416 4.051 7.560 1.00 0.00 58 PHE A C 6
ATOM 7757 O O . PHE A 1 58 ? 12.287 4.658 8.185 1.00 0.00 58 PHE A O 6
ATOM 7774 N N . THR A 1 59 ? 11.585 2.825 7.096 1.00 0.00 59 THR A N 6
ATOM 7775 C CA . THR A 1 59 ? 12.833 2.103 7.275 1.00 0.00 59 THR A CA 6
ATOM 7776 C C . THR A 1 59 ? 13.850 2.512 6.208 1.00 0.00 59 THR A C 6
ATOM 7777 O O . THR A 1 59 ? 13.684 3.542 5.551 1.00 0.00 59 THR A O 6
ATOM 7788 N N . GLU A 1 60 ? 14.902 1.717 6.041 1.00 0.00 60 GLU A N 6
ATOM 7789 C CA . GLU A 1 60 ? 15.931 2.013 5.051 1.00 0.00 60 GLU A CA 6
ATOM 7790 C C . GLU A 1 60 ? 15.432 1.680 3.653 1.00 0.00 60 GLU A C 6
ATOM 7791 O O . GLU A 1 60 ? 15.889 2.248 2.663 1.00 0.00 60 GLU A O 6
ATOM 7803 N N . SER A 1 61 ? 14.491 0.756 3.586 1.00 0.00 61 SER A N 6
ATOM 7804 C CA . SER A 1 61 ? 13.958 0.298 2.317 1.00 0.00 61 SER A CA 6
ATOM 7805 C C . SER A 1 61 ? 12.641 0.996 1.995 1.00 0.00 61 SER A C 6
ATOM 7806 O O . SER A 1 61 ? 11.792 1.159 2.873 1.00 0.00 61 SER A O 6
ATOM 7814 N N . PRO A 1 62 ? 12.459 1.436 0.740 1.00 0.00 62 PRO A N 6
ATOM 7815 C CA . PRO A 1 62 ? 11.171 1.942 0.273 1.00 0.00 62 PRO A CA 6
ATOM 7816 C C . PRO A 1 62 ? 10.125 0.837 0.333 1.00 0.00 62 PRO A C 6
ATOM 7817 O O . PRO A 1 62 ? 10.133 -0.090 -0.477 1.00 0.00 62 PRO A O 6
ATOM 7828 N N . GLN A 1 63 ? 9.236 0.926 1.307 1.00 0.00 63 GLN A N 6
ATOM 7829 C CA . GLN A 1 63 ? 8.334 -0.171 1.604 1.00 0.00 63 GLN A CA 6
ATOM 7830 C C . GLN A 1 63 ? 7.092 -0.118 0.737 1.00 0.00 63 GLN A C 6
ATOM 7831 O O . GLN A 1 63 ? 6.311 0.830 0.804 1.00 0.00 63 GLN A O 6
ATOM 7845 N N . THR A 1 64 ? 6.932 -1.130 -0.096 1.00 0.00 64 THR A N 6
ATOM 7846 C CA . THR A 1 64 ? 5.714 -1.291 -0.859 1.00 0.00 64 THR A CA 6
ATOM 7847 C C . THR A 1 64 ? 4.699 -2.056 -0.021 1.00 0.00 64 THR A C 6
ATOM 7848 O O . THR A 1 64 ? 4.883 -3.238 0.266 1.00 0.00 64 THR A O 6
ATOM 7859 N N . ILE A 1 65 ? 3.641 -1.380 0.383 1.00 0.00 65 ILE A N 6
ATOM 7860 C CA . ILE A 1 65 ? 2.623 -2.004 1.200 1.00 0.00 65 ILE A CA 6
ATOM 7861 C C . ILE A 1 65 ? 1.566 -2.620 0.303 1.00 0.00 65 ILE A C 6
ATOM 7862 O O . ILE A 1 65 ? 0.707 -1.924 -0.245 1.00 0.00 65 ILE A O 6
ATOM 7878 N N . ASN A 1 66 ? 1.672 -3.924 0.126 1.00 0.00 66 ASN A N 6
ATOM 7879 C CA . ASN A 1 66 ? 0.769 -4.655 -0.743 1.00 0.00 66 ASN A CA 6
ATOM 7880 C C . ASN A 1 66 ? -0.542 -4.935 -0.027 1.00 0.00 66 ASN A C 6
ATOM 7881 O O . ASN A 1 66 ? -0.706 -5.972 0.622 1.00 0.00 66 ASN A O 6
ATOM 7892 N N . ILE A 1 67 ? -1.455 -3.980 -0.116 1.00 0.00 67 ILE A N 6
ATOM 7893 C CA . ILE A 1 67 ? -2.779 -4.118 0.464 1.00 0.00 67 ILE A CA 6
ATOM 7894 C C . ILE A 1 67 ? -3.690 -4.812 -0.532 1.00 0.00 67 ILE A C 6
ATOM 7895 O O . ILE A 1 67 ? -4.081 -4.227 -1.538 1.00 0.00 67 ILE A O 6
ATOM 7911 N N . ILE A 1 68 ? -4.010 -6.059 -0.257 1.00 0.00 68 ILE A N 6
ATOM 7912 C CA . ILE A 1 68 ? -4.765 -6.869 -1.197 1.00 0.00 68 ILE A CA 6
ATOM 7913 C C . ILE A 1 68 ? -6.248 -6.817 -0.860 1.00 0.00 68 ILE A C 6
ATOM 7914 O O . ILE A 1 68 ? -6.621 -6.803 0.309 1.00 0.00 68 ILE A O 6
ATOM 7930 N N . TYR A 1 69 ? -7.085 -6.754 -1.881 1.00 0.00 69 TYR A N 6
ATOM 7931 C CA . TYR A 1 69 ? -8.519 -6.751 -1.683 1.00 0.00 69 TYR A CA 6
ATOM 7932 C C . TYR A 1 69 ? -9.172 -7.933 -2.384 1.00 0.00 69 TYR A C 6
ATOM 7933 O O . TYR A 1 69 ? -8.955 -8.176 -3.572 1.00 0.00 69 TYR A O 6
ATOM 7951 N N . GLN A 1 70 ? -9.974 -8.657 -1.626 1.00 0.00 70 GLN A N 6
ATOM 7952 C CA . GLN A 1 70 ? -10.705 -9.799 -2.132 1.00 0.00 70 GLN A CA 6
ATOM 7953 C C . GLN A 1 70 ? -12.069 -9.344 -2.628 1.00 0.00 70 GLN A C 6
ATOM 7954 O O . GLN A 1 70 ? -12.734 -8.528 -1.983 1.00 0.00 70 GLN A O 6
ATOM 7968 N N . LYS A 1 71 ? -12.474 -9.865 -3.771 1.00 0.00 71 LYS A N 6
ATOM 7969 C CA . LYS A 1 71 ? -13.743 -9.486 -4.376 1.00 0.00 71 LYS A CA 6
ATOM 7970 C C . LYS A 1 71 ? -14.916 -9.926 -3.503 1.00 0.00 71 LYS A C 6
ATOM 7971 O O . LYS A 1 71 ? -15.148 -11.121 -3.324 1.00 0.00 71 LYS A O 6
ATOM 7990 N N . LYS A 1 72 ? -15.643 -8.959 -2.944 1.00 0.00 72 LYS A N 6
ATOM 7991 C CA . LYS A 1 72 ? -16.875 -9.263 -2.221 1.00 0.00 72 LYS A CA 6
ATOM 7992 C C . LYS A 1 72 ? -17.956 -9.671 -3.210 1.00 0.00 72 LYS A C 6
ATOM 7993 O O . LYS A 1 72 ? -18.931 -10.329 -2.850 1.00 0.00 72 LYS A O 6
ATOM 8012 N N . ALA A 1 73 ? -17.776 -9.255 -4.458 1.00 0.00 73 ALA A N 6
ATOM 8013 C CA . ALA A 1 73 ? -18.628 -9.701 -5.544 1.00 0.00 73 ALA A CA 6
ATOM 8014 C C . ALA A 1 73 ? -18.201 -11.100 -5.971 1.00 0.00 73 ALA A C 6
ATOM 8015 O O . ALA A 1 73 ? -17.098 -11.288 -6.489 1.00 0.00 73 ALA A O 6
ATOM 8022 N N . PRO A 1 74 ? -19.058 -12.099 -5.734 1.00 0.00 74 PRO A N 6
ATOM 8023 C CA . PRO A 1 74 ? -18.731 -13.501 -5.994 1.00 0.00 74 PRO A CA 6
ATOM 8024 C C . PRO A 1 74 ? -18.630 -13.808 -7.482 1.00 0.00 74 PRO A C 6
ATOM 8025 O O . PRO A 1 74 ? -19.265 -13.147 -8.308 1.00 0.00 74 PRO A O 6
ATOM 8036 N N . GLU A 1 75 ? -17.839 -14.825 -7.814 1.00 0.00 75 GLU A N 6
ATOM 8037 C CA . GLU A 1 75 ? -17.693 -15.284 -9.194 1.00 0.00 75 GLU A CA 6
ATOM 8038 C C . GLU A 1 75 ? -19.055 -15.674 -9.767 1.00 0.00 75 GLU A C 6
ATOM 8039 O O . GLU A 1 75 ? -19.259 -15.663 -10.976 1.00 0.00 75 GLU A O 6
ATOM 8051 N N . GLN A 1 76 ? -19.988 -16.002 -8.875 1.00 0.00 76 GLN A N 6
ATOM 8052 C CA . GLN A 1 76 ? -21.357 -16.330 -9.262 1.00 0.00 76 GLN A CA 6
ATOM 8053 C C . GLN A 1 76 ? -21.970 -15.194 -10.083 1.00 0.00 76 GLN A C 6
ATOM 8054 O O . GLN A 1 76 ? -22.715 -15.433 -11.032 1.00 0.00 76 GLN A O 6
ATOM 8068 N N . ALA A 1 77 ? -21.641 -13.961 -9.706 1.00 0.00 77 ALA A N 6
ATOM 8069 C CA . ALA A 1 77 ? -22.165 -12.782 -10.386 1.00 0.00 77 ALA A CA 6
ATOM 8070 C C . ALA A 1 77 ? -21.125 -12.191 -11.334 1.00 0.00 77 ALA A C 6
ATOM 8071 O O . ALA A 1 77 ? -21.467 -11.505 -12.300 1.00 0.00 77 ALA A O 6
ATOM 8078 N N . LEU A 1 78 ? -19.855 -12.448 -11.042 1.00 0.00 78 LEU A N 6
ATOM 8079 C CA . LEU A 1 78 ? -18.762 -11.977 -11.883 1.00 0.00 78 LEU A CA 6
ATOM 8080 C C . LEU A 1 78 ? -18.774 -12.704 -13.224 1.00 0.00 78 LEU A C 6
ATOM 8081 O O . LEU A 1 78 ? -18.483 -12.115 -14.269 1.00 0.00 78 LEU A O 6
ATOM 8097 N N . GLU A 1 79 ? -19.116 -13.986 -13.187 1.00 0.00 79 GLU A N 6
ATOM 8098 C CA . GLU A 1 79 ? -19.255 -14.776 -14.398 1.00 0.00 79 GLU A CA 6
ATOM 8099 C C . GLU A 1 79 ? -20.497 -14.322 -15.155 1.00 0.00 79 GLU A C 6
ATOM 8100 O O . GLU A 1 79 ? -21.625 -14.564 -14.722 1.00 0.00 79 GLU A O 6
ATOM 8112 N N . HIS A 1 80 ? -20.276 -13.641 -16.276 1.00 0.00 80 HIS A N 6
ATOM 8113 C CA . HIS A 1 80 ? -21.361 -13.029 -17.041 1.00 0.00 80 HIS A CA 6
ATOM 8114 C C . HIS A 1 80 ? -22.324 -14.085 -17.569 1.00 0.00 80 HIS A C 6
ATOM 8115 O O . HIS A 1 80 ? -23.540 -13.942 -17.454 1.00 0.00 80 HIS A O 6
ATOM 8130 N N . HIS A 1 81 ? -21.780 -15.146 -18.141 1.00 0.00 81 HIS A N 6
ATOM 8131 C CA . HIS A 1 81 ? -22.585 -16.298 -18.511 1.00 0.00 81 HIS A CA 6
ATOM 8132 C C . HIS A 1 81 ? -22.239 -17.452 -17.595 1.00 0.00 81 HIS A C 6
ATOM 8133 O O . HIS A 1 81 ? -21.237 -18.140 -17.797 1.00 0.00 81 HIS A O 6
ATOM 8148 N N . HIS A 1 82 ? -23.049 -17.629 -16.567 1.00 0.00 82 HIS A N 6
ATOM 8149 C CA . HIS A 1 82 ? -22.778 -18.620 -15.547 1.00 0.00 82 HIS A CA 6
ATOM 8150 C C . HIS A 1 82 ? -23.012 -20.019 -16.100 1.00 0.00 82 HIS A C 6
ATOM 8151 O O . HIS A 1 82 ? -24.096 -20.327 -16.598 1.00 0.00 82 HIS A O 6
ATOM 8166 N N . HIS A 1 83 ? -21.976 -20.846 -16.034 1.00 0.00 83 HIS A N 6
ATOM 8167 C CA . HIS A 1 83 ? -22.036 -22.210 -16.555 1.00 0.00 83 HIS A CA 6
ATOM 8168 C C . HIS A 1 83 ? -23.130 -23.001 -15.849 1.00 0.00 83 HIS A C 6
ATOM 8169 O O . HIS A 1 83 ? -23.944 -23.666 -16.489 1.00 0.00 83 HIS A O 6
ATOM 8184 N N . HIS A 1 84 ? -23.135 -22.935 -14.526 1.00 0.00 84 HIS A N 6
ATOM 8185 C CA . HIS A 1 84 ? -24.214 -23.515 -13.739 1.00 0.00 84 HIS A CA 6
ATOM 8186 C C . HIS A 1 84 ? -25.300 -22.477 -13.510 1.00 0.00 84 HIS A C 6
ATOM 8187 O O . HIS A 1 84 ? -25.235 -21.701 -12.557 1.00 0.00 84 HIS A O 6
ATOM 8202 N N . HIS A 1 85 ? -26.275 -22.439 -14.403 1.00 0.00 85 HIS A N 6
ATOM 8203 C CA . HIS A 1 85 ? -27.347 -21.462 -14.320 1.00 0.00 85 HIS A CA 6
ATOM 8204 C C . HIS A 1 85 ? -28.496 -21.871 -15.225 1.00 0.00 85 HIS A C 6
ATOM 8205 O O . HIS A 1 85 ? -29.590 -22.162 -14.704 1.00 0.00 85 HIS A O 6
ATOM 8221 N N . MET A 1 1 ? 26.876 9.216 9.501 1.00 0.00 1 MET A N 7
ATOM 8222 C CA . MET A 1 1 ? 25.434 8.909 9.595 1.00 0.00 1 MET A CA 7
ATOM 8223 C C . MET A 1 1 ? 24.684 9.548 8.438 1.00 0.00 1 MET A C 7
ATOM 8224 O O . MET A 1 1 ? 25.196 10.458 7.784 1.00 0.00 1 MET A O 7
ATOM 8240 N N . ASP A 1 2 ? 23.478 9.066 8.189 1.00 0.00 2 ASP A N 7
ATOM 8241 C CA . ASP A 1 2 ? 22.634 9.591 7.124 1.00 0.00 2 ASP A CA 7
ATOM 8242 C C . ASP A 1 2 ? 21.271 9.959 7.689 1.00 0.00 2 ASP A C 7
ATOM 8243 O O . ASP A 1 2 ? 20.584 9.116 8.266 1.00 0.00 2 ASP A O 7
ATOM 8252 N N . PHE A 1 3 ? 20.893 11.223 7.544 1.00 0.00 3 PHE A N 7
ATOM 8253 C CA . PHE A 1 3 ? 19.659 11.720 8.138 1.00 0.00 3 PHE A CA 7
ATOM 8254 C C . PHE A 1 3 ? 19.169 12.976 7.427 1.00 0.00 3 PHE A C 7
ATOM 8255 O O . PHE A 1 3 ? 19.902 13.585 6.643 1.00 0.00 3 PHE A O 7
ATOM 8272 N N . GLY A 1 4 ? 17.931 13.363 7.715 1.00 0.00 4 GLY A N 7
ATOM 8273 C CA . GLY A 1 4 ? 17.353 14.543 7.101 1.00 0.00 4 GLY A CA 7
ATOM 8274 C C . GLY A 1 4 ? 16.830 14.246 5.716 1.00 0.00 4 GLY A C 7
ATOM 8275 O O . GLY A 1 4 ? 16.894 15.088 4.818 1.00 0.00 4 GLY A O 7
ATOM 8279 N N . LYS A 1 5 ? 16.317 13.040 5.544 1.00 0.00 5 LYS A N 7
ATOM 8280 C CA . LYS A 1 5 ? 15.845 12.583 4.250 1.00 0.00 5 LYS A CA 7
ATOM 8281 C C . LYS A 1 5 ? 14.451 11.983 4.361 1.00 0.00 5 LYS A C 7
ATOM 8282 O O . LYS A 1 5 ? 14.191 11.148 5.229 1.00 0.00 5 LYS A O 7
ATOM 8301 N N . PRO A 1 6 ? 13.531 12.426 3.498 1.00 0.00 6 PRO A N 7
ATOM 8302 C CA . PRO A 1 6 ? 12.192 11.877 3.423 1.00 0.00 6 PRO A CA 7
ATOM 8303 C C . PRO A 1 6 ? 12.102 10.726 2.419 1.00 0.00 6 PRO A C 7
ATOM 8304 O O . PRO A 1 6 ? 12.151 10.937 1.203 1.00 0.00 6 PRO A O 7
ATOM 8315 N N . ASN A 1 7 ? 11.990 9.510 2.932 1.00 0.00 7 ASN A N 7
ATOM 8316 C CA . ASN A 1 7 ? 11.895 8.331 2.080 1.00 0.00 7 ASN A CA 7
ATOM 8317 C C . ASN A 1 7 ? 10.439 8.050 1.742 1.00 0.00 7 ASN A C 7
ATOM 8318 O O . ASN A 1 7 ? 9.537 8.728 2.242 1.00 0.00 7 ASN A O 7
ATOM 8329 N N . GLN A 1 8 ? 10.203 7.057 0.899 1.00 0.00 8 GLN A N 7
ATOM 8330 C CA . GLN A 1 8 ? 8.863 6.813 0.390 1.00 0.00 8 GLN A CA 7
ATOM 8331 C C . GLN A 1 8 ? 8.485 5.342 0.508 1.00 0.00 8 GLN A C 7
ATOM 8332 O O . GLN A 1 8 ? 9.322 4.458 0.316 1.00 0.00 8 GLN A O 7
ATOM 8346 N N . VAL A 1 9 ? 7.228 5.091 0.842 1.00 0.00 9 VAL A N 7
ATOM 8347 C CA . VAL A 1 9 ? 6.680 3.746 0.819 1.00 0.00 9 VAL A CA 7
ATOM 8348 C C . VAL A 1 9 ? 5.506 3.690 -0.149 1.00 0.00 9 VAL A C 7
ATOM 8349 O O . VAL A 1 9 ? 4.585 4.509 -0.073 1.00 0.00 9 VAL A O 7
ATOM 8362 N N . THR A 1 10 ? 5.537 2.741 -1.067 1.00 0.00 10 THR A N 7
ATOM 8363 C CA . THR A 1 10 ? 4.525 2.662 -2.101 1.00 0.00 10 THR A CA 7
ATOM 8364 C C . THR A 1 10 ? 3.346 1.816 -1.648 1.00 0.00 10 THR A C 7
ATOM 8365 O O . THR A 1 10 ? 3.477 0.618 -1.397 1.00 0.00 10 THR A O 7
ATOM 8376 N N . VAL A 1 11 ? 2.201 2.460 -1.516 1.00 0.00 11 VAL A N 7
ATOM 8377 C CA . VAL A 1 11 ? 0.982 1.798 -1.093 1.00 0.00 11 VAL A CA 7
ATOM 8378 C C . VAL A 1 11 ? 0.211 1.298 -2.306 1.00 0.00 11 VAL A C 7
ATOM 8379 O O . VAL A 1 11 ? -0.318 2.090 -3.092 1.00 0.00 11 VAL A O 7
ATOM 8392 N N . ASN A 1 12 ? 0.170 -0.016 -2.459 1.00 0.00 12 ASN A N 7
ATOM 8393 C CA . ASN A 1 12 ? -0.504 -0.645 -3.587 1.00 0.00 12 ASN A CA 7
ATOM 8394 C C . ASN A 1 12 ? -1.848 -1.216 -3.159 1.00 0.00 12 ASN A C 7
ATOM 8395 O O . ASN A 1 12 ? -1.914 -2.029 -2.239 1.00 0.00 12 ASN A O 7
ATOM 8406 N N . TYR A 1 13 ? -2.913 -0.783 -3.818 1.00 0.00 13 TYR A N 7
ATOM 8407 C CA . TYR A 1 13 ? -4.236 -1.346 -3.576 1.00 0.00 13 TYR A CA 7
ATOM 8408 C C . TYR A 1 13 ? -4.473 -2.486 -4.554 1.00 0.00 13 TYR A C 7
ATOM 8409 O O . TYR A 1 13 ? -4.770 -2.257 -5.730 1.00 0.00 13 TYR A O 7
ATOM 8427 N N . LEU A 1 14 ? -4.320 -3.712 -4.078 1.00 0.00 14 LEU A N 7
ATOM 8428 C CA . LEU A 1 14 ? -4.305 -4.860 -4.966 1.00 0.00 14 LEU A CA 7
ATOM 8429 C C . LEU A 1 14 ? -5.557 -5.709 -4.838 1.00 0.00 14 LEU A C 7
ATOM 8430 O O . LEU A 1 14 ? -6.200 -5.755 -3.789 1.00 0.00 14 LEU A O 7
ATOM 8446 N N . ASP A 1 15 ? -5.886 -6.365 -5.938 1.00 0.00 15 ASP A N 7
ATOM 8447 C CA . ASP A 1 15 ? -6.919 -7.392 -5.970 1.00 0.00 15 ASP A CA 7
ATOM 8448 C C . ASP A 1 15 ? -6.347 -8.676 -5.356 1.00 0.00 15 ASP A C 7
ATOM 8449 O O . ASP A 1 15 ? -5.192 -8.700 -4.933 1.00 0.00 15 ASP A O 7
ATOM 8458 N N . GLU A 1 16 ? -7.135 -9.732 -5.321 1.00 0.00 16 GLU A N 7
ATOM 8459 C CA . GLU A 1 16 ? -6.684 -11.020 -4.809 1.00 0.00 16 GLU A CA 7
ATOM 8460 C C . GLU A 1 16 ? -5.737 -11.667 -5.816 1.00 0.00 16 GLU A C 7
ATOM 8461 O O . GLU A 1 16 ? -4.882 -12.480 -5.461 1.00 0.00 16 GLU A O 7
ATOM 8473 N N . ASN A 1 17 ? -5.897 -11.291 -7.083 1.00 0.00 17 ASN A N 7
ATOM 8474 C CA . ASN A 1 17 ? -4.940 -11.647 -8.126 1.00 0.00 17 ASN A CA 7
ATOM 8475 C C . ASN A 1 17 ? -3.786 -10.654 -8.104 1.00 0.00 17 ASN A C 7
ATOM 8476 O O . ASN A 1 17 ? -2.915 -10.659 -8.973 1.00 0.00 17 ASN A O 7
ATOM 8487 N N . ASN A 1 18 ? -3.824 -9.793 -7.092 1.00 0.00 18 ASN A N 7
ATOM 8488 C CA . ASN A 1 18 ? -2.775 -8.823 -6.802 1.00 0.00 18 ASN A CA 7
ATOM 8489 C C . ASN A 1 18 ? -2.663 -7.743 -7.873 1.00 0.00 18 ASN A C 7
ATOM 8490 O O . ASN A 1 18 ? -1.661 -7.032 -7.942 1.00 0.00 18 ASN A O 7
ATOM 8501 N N . THR A 1 19 ? -3.691 -7.607 -8.693 1.00 0.00 19 THR A N 7
ATOM 8502 C CA . THR A 1 19 ? -3.723 -6.563 -9.706 1.00 0.00 19 THR A CA 7
ATOM 8503 C C . THR A 1 19 ? -4.046 -5.216 -9.057 1.00 0.00 19 THR A C 7
ATOM 8504 O O . THR A 1 19 ? -4.888 -5.147 -8.163 1.00 0.00 19 THR A O 7
ATOM 8515 N N . SER A 1 20 ? -3.368 -4.160 -9.488 1.00 0.00 20 SER A N 7
ATOM 8516 C CA . SER A 1 20 ? -3.616 -2.827 -8.952 1.00 0.00 20 SER A CA 7
ATOM 8517 C C . SER A 1 20 ? -4.999 -2.334 -9.371 1.00 0.00 20 SER A C 7
ATOM 8518 O O . SER A 1 20 ? -5.228 -2.015 -10.538 1.00 0.00 20 SER A O 7
ATOM 8526 N N . ILE A 1 21 ? -5.925 -2.289 -8.420 1.00 0.00 21 ILE A N 7
ATOM 8527 C CA . ILE A 1 21 ? -7.298 -1.894 -8.714 1.00 0.00 21 ILE A CA 7
ATOM 8528 C C . ILE A 1 21 ? -7.478 -0.387 -8.589 1.00 0.00 21 ILE A C 7
ATOM 8529 O O . ILE A 1 21 ? -8.458 0.173 -9.082 1.00 0.00 21 ILE A O 7
ATOM 8545 N N . ALA A 1 22 ? -6.538 0.261 -7.921 1.00 0.00 22 ALA A N 7
ATOM 8546 C CA . ALA A 1 22 ? -6.589 1.702 -7.733 1.00 0.00 22 ALA A CA 7
ATOM 8547 C C . ALA A 1 22 ? -5.221 2.321 -7.983 1.00 0.00 22 ALA A C 7
ATOM 8548 O O . ALA A 1 22 ? -4.202 1.641 -7.856 1.00 0.00 22 ALA A O 7
ATOM 8555 N N . PRO A 1 23 ? -5.183 3.612 -8.360 1.00 0.00 23 PRO A N 7
ATOM 8556 C CA . PRO A 1 23 ? -3.929 4.350 -8.515 1.00 0.00 23 PRO A CA 7
ATOM 8557 C C . PRO A 1 23 ? -3.123 4.359 -7.222 1.00 0.00 23 PRO A C 7
ATOM 8558 O O . PRO A 1 23 ? -3.505 5.004 -6.242 1.00 0.00 23 PRO A O 7
ATOM 8569 N N . SER A 1 24 ? -2.024 3.624 -7.224 1.00 0.00 24 SER A N 7
ATOM 8570 C CA . SER A 1 24 ? -1.189 3.486 -6.046 1.00 0.00 24 SER A CA 7
ATOM 8571 C C . SER A 1 24 ? -0.497 4.801 -5.710 1.00 0.00 24 SER A C 7
ATOM 8572 O O . SER A 1 24 ? -0.207 5.610 -6.593 1.00 0.00 24 SER A O 7
ATOM 8580 N N . LEU A 1 25 ? -0.235 5.012 -4.431 1.00 0.00 25 LEU A N 7
ATOM 8581 C CA . LEU A 1 25 ? 0.382 6.247 -3.980 1.00 0.00 25 LEU A CA 7
ATOM 8582 C C . LEU A 1 25 ? 1.610 5.946 -3.134 1.00 0.00 25 LEU A C 7
ATOM 8583 O O . LEU A 1 25 ? 1.784 4.827 -2.662 1.00 0.00 25 LEU A O 7
ATOM 8599 N N . TYR A 1 26 ? 2.455 6.941 -2.950 1.00 0.00 26 TYR A N 7
ATOM 8600 C CA . TYR A 1 26 ? 3.672 6.767 -2.178 1.00 0.00 26 TYR A CA 7
ATOM 8601 C C . TYR A 1 26 ? 3.671 7.698 -0.972 1.00 0.00 26 TYR A C 7
ATOM 8602 O O . TYR A 1 26 ? 3.701 8.921 -1.113 1.00 0.00 26 TYR A O 7
ATOM 8620 N N . LEU A 1 27 ? 3.606 7.119 0.215 1.00 0.00 27 LEU A N 7
ATOM 8621 C CA . LEU A 1 27 ? 3.633 7.907 1.435 1.00 0.00 27 LEU A CA 7
ATOM 8622 C C . LEU A 1 27 ? 5.038 8.426 1.675 1.00 0.00 27 LEU A C 7
ATOM 8623 O O . LEU A 1 27 ? 6.016 7.688 1.535 1.00 0.00 27 LEU A O 7
ATOM 8639 N N . SER A 1 28 ? 5.137 9.693 2.010 1.00 0.00 28 SER A N 7
ATOM 8640 C CA . SER A 1 28 ? 6.425 10.304 2.261 1.00 0.00 28 SER A CA 7
ATOM 8641 C C . SER A 1 28 ? 6.617 10.530 3.753 1.00 0.00 28 SER A C 7
ATOM 8642 O O . SER A 1 28 ? 5.794 11.169 4.408 1.00 0.00 28 SER A O 7
ATOM 8650 N N . GLY A 1 29 ? 7.695 9.985 4.285 1.00 0.00 29 GLY A N 7
ATOM 8651 C CA . GLY A 1 29 ? 7.975 10.120 5.694 1.00 0.00 29 GLY A CA 7
ATOM 8652 C C . GLY A 1 29 ? 9.452 10.239 5.949 1.00 0.00 29 GLY A C 7
ATOM 8653 O O . GLY A 1 29 ? 10.262 9.962 5.065 1.00 0.00 29 GLY A O 7
ATOM 8657 N N . LEU A 1 30 ? 9.812 10.651 7.146 1.00 0.00 30 LEU A N 7
ATOM 8658 C CA . LEU A 1 30 ? 11.208 10.829 7.487 1.00 0.00 30 LEU A CA 7
ATOM 8659 C C . LEU A 1 30 ? 11.834 9.490 7.849 1.00 0.00 30 LEU A C 7
ATOM 8660 O O . LEU A 1 30 ? 11.133 8.545 8.208 1.00 0.00 30 LEU A O 7
ATOM 8676 N N . PHE A 1 31 ? 13.150 9.404 7.728 1.00 0.00 31 PHE A N 7
ATOM 8677 C CA . PHE A 1 31 ? 13.868 8.181 8.054 1.00 0.00 31 PHE A CA 7
ATOM 8678 C C . PHE A 1 31 ? 13.626 7.794 9.514 1.00 0.00 31 PHE A C 7
ATOM 8679 O O . PHE A 1 31 ? 13.770 8.627 10.413 1.00 0.00 31 PHE A O 7
ATOM 8696 N N . ASN A 1 32 ? 13.225 6.537 9.731 1.00 0.00 32 ASN A N 7
ATOM 8697 C CA . ASN A 1 32 ? 12.977 6.001 11.075 1.00 0.00 32 ASN A CA 7
ATOM 8698 C C . ASN A 1 32 ? 11.732 6.652 11.697 1.00 0.00 32 ASN A C 7
ATOM 8699 O O . ASN A 1 32 ? 11.597 6.744 12.918 1.00 0.00 32 ASN A O 7
ATOM 8710 N N . GLU A 1 33 ? 10.821 7.103 10.843 1.00 0.00 33 GLU A N 7
ATOM 8711 C CA . GLU A 1 33 ? 9.557 7.679 11.292 1.00 0.00 33 GLU A CA 7
ATOM 8712 C C . GLU A 1 33 ? 8.413 6.703 11.028 1.00 0.00 33 GLU A C 7
ATOM 8713 O O . GLU A 1 33 ? 8.388 6.046 9.990 1.00 0.00 33 GLU A O 7
ATOM 8725 N N . ALA A 1 34 ? 7.482 6.602 11.970 1.00 0.00 34 ALA A N 7
ATOM 8726 C CA . ALA A 1 34 ? 6.347 5.693 11.832 1.00 0.00 34 ALA A CA 7
ATOM 8727 C C . ALA A 1 34 ? 5.326 6.263 10.856 1.00 0.00 34 ALA A C 7
ATOM 8728 O O . ALA A 1 34 ? 5.227 7.481 10.693 1.00 0.00 34 ALA A O 7
ATOM 8735 N N . TYR A 1 35 ? 4.564 5.390 10.215 1.00 0.00 35 TYR A N 7
ATOM 8736 C CA . TYR A 1 35 ? 3.612 5.816 9.199 1.00 0.00 35 TYR A CA 7
ATOM 8737 C C . TYR A 1 35 ? 2.240 5.198 9.431 1.00 0.00 35 TYR A C 7
ATOM 8738 O O . TYR A 1 35 ? 2.115 4.157 10.075 1.00 0.00 35 TYR A O 7
ATOM 8756 N N . ASN A 1 36 ? 1.215 5.849 8.905 1.00 0.00 36 ASN A N 7
ATOM 8757 C CA . ASN A 1 36 ? -0.147 5.337 8.978 1.00 0.00 36 ASN A CA 7
ATOM 8758 C C . ASN A 1 36 ? -0.721 5.236 7.570 1.00 0.00 36 ASN A C 7
ATOM 8759 O O . ASN A 1 36 ? -0.877 6.248 6.884 1.00 0.00 36 ASN A O 7
ATOM 8770 N N . VAL A 1 37 ? -1.017 4.023 7.133 1.00 0.00 37 VAL A N 7
ATOM 8771 C CA . VAL A 1 37 ? -1.475 3.801 5.766 1.00 0.00 37 VAL A CA 7
ATOM 8772 C C . VAL A 1 37 ? -2.979 4.075 5.626 1.00 0.00 37 VAL A C 7
ATOM 8773 O O . VAL A 1 37 ? -3.783 3.632 6.449 1.00 0.00 37 VAL A O 7
ATOM 8786 N N . PRO A 1 38 ? -3.376 4.844 4.598 1.00 0.00 38 PRO A N 7
ATOM 8787 C CA . PRO A 1 38 ? -4.782 5.084 4.289 1.00 0.00 38 PRO A CA 7
ATOM 8788 C C . PRO A 1 38 ? -5.410 3.897 3.561 1.00 0.00 38 PRO A C 7
ATOM 8789 O O . PRO A 1 38 ? -5.055 3.598 2.418 1.00 0.00 38 PRO A O 7
ATOM 8800 N N . MET A 1 39 ? -6.328 3.214 4.231 1.00 0.00 39 MET A N 7
ATOM 8801 C CA . MET A 1 39 ? -7.000 2.060 3.646 1.00 0.00 39 MET A CA 7
ATOM 8802 C C . MET A 1 39 ? -8.487 2.329 3.455 1.00 0.00 39 MET A C 7
ATOM 8803 O O . MET A 1 39 ? -9.246 2.421 4.424 1.00 0.00 39 MET A O 7
ATOM 8817 N N . LYS A 1 40 ? -8.894 2.469 2.206 1.00 0.00 40 LYS A N 7
ATOM 8818 C CA . LYS A 1 40 ? -10.302 2.564 1.864 1.00 0.00 40 LYS A CA 7
ATOM 8819 C C . LYS A 1 40 ? -10.695 1.356 1.035 1.00 0.00 40 LYS A C 7
ATOM 8820 O O . LYS A 1 40 ? -9.980 0.991 0.101 1.00 0.00 40 LYS A O 7
ATOM 8839 N N . LYS A 1 41 ? -11.812 0.728 1.369 1.00 0.00 41 LYS A N 7
ATOM 8840 C CA . LYS A 1 41 ? -12.266 -0.421 0.602 1.00 0.00 41 LYS A CA 7
ATOM 8841 C C . LYS A 1 41 ? -12.901 0.062 -0.694 1.00 0.00 41 LYS A C 7
ATOM 8842 O O . LYS A 1 41 ? -13.791 0.914 -0.689 1.00 0.00 41 LYS A O 7
ATOM 8861 N N . ILE A 1 42 ? -12.426 -0.471 -1.803 1.00 0.00 42 ILE A N 7
ATOM 8862 C CA . ILE A 1 42 ? -12.749 0.078 -3.108 1.00 0.00 42 ILE A CA 7
ATOM 8863 C C . ILE A 1 42 ? -13.615 -0.867 -3.926 1.00 0.00 42 ILE A C 7
ATOM 8864 O O . ILE A 1 42 ? -13.321 -2.055 -4.022 1.00 0.00 42 ILE A O 7
ATOM 8880 N N . LYS A 1 43 ? -14.693 -0.320 -4.485 1.00 0.00 43 LYS A N 7
ATOM 8881 C CA . LYS A 1 43 ? -15.518 -1.012 -5.474 1.00 0.00 43 LYS A CA 7
ATOM 8882 C C . LYS A 1 43 ? -16.146 -2.286 -4.907 1.00 0.00 43 LYS A C 7
ATOM 8883 O O . LYS A 1 43 ? -16.410 -3.244 -5.635 1.00 0.00 43 LYS A O 7
ATOM 8902 N N . GLY A 1 44 ? -16.412 -2.281 -3.613 1.00 0.00 44 GLY A N 7
ATOM 8903 C CA . GLY A 1 44 ? -17.053 -3.417 -2.992 1.00 0.00 44 GLY A CA 7
ATOM 8904 C C . GLY A 1 44 ? -16.098 -4.567 -2.755 1.00 0.00 44 GLY A C 7
ATOM 8905 O O . GLY A 1 44 ? -16.423 -5.722 -3.027 1.00 0.00 44 GLY A O 7
ATOM 8909 N N . TYR A 1 45 ? -14.917 -4.251 -2.258 1.00 0.00 45 TYR A N 7
ATOM 8910 C CA . TYR A 1 45 ? -13.946 -5.270 -1.891 1.00 0.00 45 TYR A CA 7
ATOM 8911 C C . TYR A 1 45 ? -13.878 -5.422 -0.376 1.00 0.00 45 TYR A C 7
ATOM 8912 O O . TYR A 1 45 ? -14.532 -4.683 0.363 1.00 0.00 45 TYR A O 7
ATOM 8930 N N . THR A 1 46 ? -13.103 -6.392 0.080 1.00 0.00 46 THR A N 7
ATOM 8931 C CA . THR A 1 46 ? -12.887 -6.607 1.502 1.00 0.00 46 THR A CA 7
ATOM 8932 C C . THR A 1 46 ? -11.437 -7.019 1.743 1.00 0.00 46 THR A C 7
ATOM 8933 O O . THR A 1 46 ? -10.921 -7.898 1.056 1.00 0.00 46 THR A O 7
ATOM 8944 N N . LEU A 1 47 ? -10.775 -6.373 2.700 1.00 0.00 47 LEU A N 7
ATOM 8945 C CA . LEU A 1 47 ? -9.354 -6.613 2.945 1.00 0.00 47 LEU A CA 7
ATOM 8946 C C . LEU A 1 47 ? -9.096 -8.076 3.271 1.00 0.00 47 LEU A C 7
ATOM 8947 O O . LEU A 1 47 ? -9.743 -8.656 4.147 1.00 0.00 47 LEU A O 7
ATOM 8963 N N . LEU A 1 48 ? -8.160 -8.671 2.555 1.00 0.00 48 LEU A N 7
ATOM 8964 C CA . LEU A 1 48 ? -7.746 -10.032 2.833 1.00 0.00 48 LEU A CA 7
ATOM 8965 C C . LEU A 1 48 ? -6.792 -10.027 4.016 1.00 0.00 48 LEU A C 7
ATOM 8966 O O . LEU A 1 48 ? -7.022 -10.699 5.019 1.00 0.00 48 LEU A O 7
ATOM 8982 N N . LYS A 1 49 ? -5.744 -9.219 3.898 1.00 0.00 49 LYS A N 7
ATOM 8983 C CA . LYS A 1 49 ? -4.731 -9.085 4.937 1.00 0.00 49 LYS A CA 7
ATOM 8984 C C . LYS A 1 49 ? -3.693 -8.064 4.494 1.00 0.00 49 LYS A C 7
ATOM 8985 O O . LYS A 1 49 ? -3.569 -7.777 3.301 1.00 0.00 49 LYS A O 7
ATOM 9004 N N . TYR A 1 50 ? -2.958 -7.514 5.446 1.00 0.00 50 TYR A N 7
ATOM 9005 C CA . TYR A 1 50 ? -1.834 -6.658 5.122 1.00 0.00 50 TYR A CA 7
ATOM 9006 C C . TYR A 1 50 ? -0.608 -7.511 4.882 1.00 0.00 50 TYR A C 7
ATOM 9007 O O . TYR A 1 50 ? -0.388 -8.502 5.576 1.00 0.00 50 TYR A O 7
ATOM 9025 N N . ASP A 1 51 ? 0.175 -7.149 3.882 1.00 0.00 51 ASP A N 7
ATOM 9026 C CA . ASP A 1 51 ? 1.381 -7.900 3.588 1.00 0.00 51 ASP A CA 7
ATOM 9027 C C . ASP A 1 51 ? 2.522 -7.403 4.464 1.00 0.00 51 ASP A C 7
ATOM 9028 O O . ASP A 1 51 ? 3.479 -8.124 4.736 1.00 0.00 51 ASP A O 7
ATOM 9037 N N . SER A 1 52 ? 2.395 -6.166 4.913 1.00 0.00 52 SER A N 7
ATOM 9038 C CA . SER A 1 52 ? 3.382 -5.553 5.778 1.00 0.00 52 SER A CA 7
ATOM 9039 C C . SER A 1 52 ? 2.687 -4.896 6.964 1.00 0.00 52 SER A C 7
ATOM 9040 O O . SER A 1 52 ? 1.686 -4.198 6.790 1.00 0.00 52 SER A O 7
ATOM 9048 N N . GLU A 1 53 ? 3.193 -5.146 8.164 1.00 0.00 53 GLU A N 7
ATOM 9049 C CA . GLU A 1 53 ? 2.643 -4.519 9.355 1.00 0.00 53 GLU A CA 7
ATOM 9050 C C . GLU A 1 53 ? 2.919 -3.019 9.331 1.00 0.00 53 GLU A C 7
ATOM 9051 O O . GLU A 1 53 ? 4.060 -2.582 9.170 1.00 0.00 53 GLU A O 7
ATOM 9063 N N . ILE A 1 54 ? 1.863 -2.238 9.496 1.00 0.00 54 ILE A N 7
ATOM 9064 C CA . ILE A 1 54 ? 1.917 -0.800 9.258 1.00 0.00 54 ILE A CA 7
ATOM 9065 C C . ILE A 1 54 ? 2.365 -0.027 10.493 1.00 0.00 54 ILE A C 7
ATOM 9066 O O . ILE A 1 54 ? 2.433 1.198 10.473 1.00 0.00 54 ILE A O 7
ATOM 9082 N N . LEU A 1 55 ? 2.680 -0.742 11.560 1.00 0.00 55 LEU A N 7
ATOM 9083 C CA . LEU A 1 55 ? 3.113 -0.106 12.797 1.00 0.00 55 LEU A CA 7
ATOM 9084 C C . LEU A 1 55 ? 4.637 0.036 12.817 1.00 0.00 55 LEU A C 7
ATOM 9085 O O . LEU A 1 55 ? 5.242 0.308 13.854 1.00 0.00 55 LEU A O 7
ATOM 9101 N N . GLY A 1 56 ? 5.250 -0.141 11.656 1.00 0.00 56 GLY A N 7
ATOM 9102 C CA . GLY A 1 56 ? 6.690 -0.011 11.549 1.00 0.00 56 GLY A CA 7
ATOM 9103 C C . GLY A 1 56 ? 7.112 1.398 11.174 1.00 0.00 56 GLY A C 7
ATOM 9104 O O . GLY A 1 56 ? 6.273 2.292 11.047 1.00 0.00 56 GLY A O 7
ATOM 9108 N N . VAL A 1 57 ? 8.408 1.595 10.989 1.00 0.00 57 VAL A N 7
ATOM 9109 C CA . VAL A 1 57 ? 8.938 2.906 10.638 1.00 0.00 57 VAL A CA 7
ATOM 9110 C C . VAL A 1 57 ? 9.469 2.918 9.207 1.00 0.00 57 VAL A C 7
ATOM 9111 O O . VAL A 1 57 ? 9.673 1.865 8.602 1.00 0.00 57 VAL A O 7
ATOM 9124 N N . PHE A 1 58 ? 9.676 4.117 8.675 1.00 0.00 58 PHE A N 7
ATOM 9125 C CA . PHE A 1 58 ? 10.203 4.292 7.329 1.00 0.00 58 PHE A CA 7
ATOM 9126 C C . PHE A 1 58 ? 11.624 3.764 7.200 1.00 0.00 58 PHE A C 7
ATOM 9127 O O . PHE A 1 58 ? 12.539 4.209 7.903 1.00 0.00 58 PHE A O 7
ATOM 9144 N N . THR A 1 59 ? 11.788 2.819 6.291 1.00 0.00 59 THR A N 7
ATOM 9145 C CA . THR A 1 59 ? 13.080 2.244 5.981 1.00 0.00 59 THR A CA 7
ATOM 9146 C C . THR A 1 59 ? 13.845 3.140 5.009 1.00 0.00 59 THR A C 7
ATOM 9147 O O . THR A 1 59 ? 13.336 4.182 4.584 1.00 0.00 59 THR A O 7
ATOM 9158 N N . GLU A 1 60 ? 15.066 2.750 4.667 1.00 0.00 60 GLU A N 7
ATOM 9159 C CA . GLU A 1 60 ? 15.847 3.484 3.680 1.00 0.00 60 GLU A CA 7
ATOM 9160 C C . GLU A 1 60 ? 15.390 3.114 2.275 1.00 0.00 60 GLU A C 7
ATOM 9161 O O . GLU A 1 60 ? 15.233 3.976 1.407 1.00 0.00 60 GLU A O 7
ATOM 9173 N N . SER A 1 61 ? 15.178 1.828 2.065 1.00 0.00 61 SER A N 7
ATOM 9174 C CA . SER A 1 61 ? 14.697 1.331 0.790 1.00 0.00 61 SER A CA 7
ATOM 9175 C C . SER A 1 61 ? 13.184 1.510 0.702 1.00 0.00 61 SER A C 7
ATOM 9176 O O . SER A 1 61 ? 12.489 1.400 1.714 1.00 0.00 61 SER A O 7
ATOM 9184 N N . PRO A 1 62 ? 12.659 1.811 -0.497 1.00 0.00 62 PRO A N 7
ATOM 9185 C CA . PRO A 1 62 ? 11.217 1.977 -0.709 1.00 0.00 62 PRO A CA 7
ATOM 9186 C C . PRO A 1 62 ? 10.443 0.706 -0.365 1.00 0.00 62 PRO A C 7
ATOM 9187 O O . PRO A 1 62 ? 10.499 -0.289 -1.095 1.00 0.00 62 PRO A O 7
ATOM 9198 N N . GLN A 1 63 ? 9.742 0.742 0.755 1.00 0.00 63 GLN A N 7
ATOM 9199 C CA . GLN A 1 63 ? 8.975 -0.405 1.208 1.00 0.00 63 GLN A CA 7
ATOM 9200 C C . GLN A 1 63 ? 7.594 -0.395 0.568 1.00 0.00 63 GLN A C 7
ATOM 9201 O O . GLN A 1 63 ? 6.925 0.635 0.522 1.00 0.00 63 GLN A O 7
ATOM 9215 N N . THR A 1 64 ? 7.180 -1.540 0.064 1.00 0.00 64 THR A N 7
ATOM 9216 C CA . THR A 1 64 ? 5.914 -1.647 -0.629 1.00 0.00 64 THR A CA 7
ATOM 9217 C C . THR A 1 64 ? 4.819 -2.145 0.308 1.00 0.00 64 THR A C 7
ATOM 9218 O O . THR A 1 64 ? 4.953 -3.199 0.935 1.00 0.00 64 THR A O 7
ATOM 9229 N N . ILE A 1 65 ? 3.747 -1.372 0.407 1.00 0.00 65 ILE A N 7
ATOM 9230 C CA . ILE A 1 65 ? 2.606 -1.741 1.226 1.00 0.00 65 ILE A CA 7
ATOM 9231 C C . ILE A 1 65 ? 1.521 -2.327 0.343 1.00 0.00 65 ILE A C 7
ATOM 9232 O O . ILE A 1 65 ? 0.843 -1.603 -0.383 1.00 0.00 65 ILE A O 7
ATOM 9248 N N . ASN A 1 66 ? 1.370 -3.635 0.383 1.00 0.00 66 ASN A N 7
ATOM 9249 C CA . ASN A 1 66 ? 0.397 -4.297 -0.463 1.00 0.00 66 ASN A CA 7
ATOM 9250 C C . ASN A 1 66 ? -0.916 -4.473 0.277 1.00 0.00 66 ASN A C 7
ATOM 9251 O O . ASN A 1 66 ? -1.085 -5.410 1.060 1.00 0.00 66 ASN A O 7
ATOM 9262 N N . ILE A 1 67 ? -1.832 -3.545 0.051 1.00 0.00 67 ILE A N 7
ATOM 9263 C CA . ILE A 1 67 ? -3.166 -3.648 0.607 1.00 0.00 67 ILE A CA 7
ATOM 9264 C C . ILE A 1 67 ? -4.005 -4.530 -0.301 1.00 0.00 67 ILE A C 7
ATOM 9265 O O . ILE A 1 67 ? -4.559 -4.070 -1.301 1.00 0.00 67 ILE A O 7
ATOM 9281 N N . ILE A 1 68 ? -4.050 -5.808 0.027 1.00 0.00 68 ILE A N 7
ATOM 9282 C CA . ILE A 1 68 ? -4.694 -6.790 -0.824 1.00 0.00 68 ILE A CA 7
ATOM 9283 C C . ILE A 1 68 ? -6.146 -6.990 -0.427 1.00 0.00 68 ILE A C 7
ATOM 9284 O O . ILE A 1 68 ? -6.449 -7.440 0.682 1.00 0.00 68 ILE A O 7
ATOM 9300 N N . TYR A 1 69 ? -7.040 -6.637 -1.333 1.00 0.00 69 TYR A N 7
ATOM 9301 C CA . TYR A 1 69 ? -8.459 -6.816 -1.114 1.00 0.00 69 TYR A CA 7
ATOM 9302 C C . TYR A 1 69 ? -8.950 -8.064 -1.827 1.00 0.00 69 TYR A C 7
ATOM 9303 O O . TYR A 1 69 ? -8.599 -8.315 -2.978 1.00 0.00 69 TYR A O 7
ATOM 9321 N N . GLN A 1 70 ? -9.758 -8.842 -1.139 1.00 0.00 70 GLN A N 7
ATOM 9322 C CA . GLN A 1 70 ? -10.417 -9.979 -1.742 1.00 0.00 70 GLN A CA 7
ATOM 9323 C C . GLN A 1 70 ? -11.781 -9.535 -2.244 1.00 0.00 70 GLN A C 7
ATOM 9324 O O . GLN A 1 70 ? -12.497 -8.813 -1.543 1.00 0.00 70 GLN A O 7
ATOM 9338 N N . LYS A 1 71 ? -12.127 -9.920 -3.463 1.00 0.00 71 LYS A N 7
ATOM 9339 C CA . LYS A 1 71 ? -13.432 -9.586 -4.000 1.00 0.00 71 LYS A CA 7
ATOM 9340 C C . LYS A 1 71 ? -14.501 -10.365 -3.254 1.00 0.00 71 LYS A C 7
ATOM 9341 O O . LYS A 1 71 ? -14.554 -11.594 -3.334 1.00 0.00 71 LYS A O 7
ATOM 9360 N N . LYS A 1 72 ? -15.330 -9.649 -2.512 1.00 0.00 72 LYS A N 7
ATOM 9361 C CA . LYS A 1 72 ? -16.371 -10.278 -1.724 1.00 0.00 72 LYS A CA 7
ATOM 9362 C C . LYS A 1 72 ? -17.433 -10.889 -2.627 1.00 0.00 72 LYS A C 7
ATOM 9363 O O . LYS A 1 72 ? -17.769 -10.341 -3.683 1.00 0.00 72 LYS A O 7
ATOM 9382 N N . ALA A 1 73 ? -17.942 -12.026 -2.208 1.00 0.00 73 ALA A N 7
ATOM 9383 C CA . ALA A 1 73 ? -18.990 -12.713 -2.934 1.00 0.00 73 ALA A CA 7
ATOM 9384 C C . ALA A 1 73 ? -20.340 -12.361 -2.318 1.00 0.00 73 ALA A C 7
ATOM 9385 O O . ALA A 1 73 ? -20.385 -11.684 -1.288 1.00 0.00 73 ALA A O 7
ATOM 9392 N N . PRO A 1 74 ? -21.463 -12.779 -2.934 1.00 0.00 74 PRO A N 7
ATOM 9393 C CA . PRO A 1 74 ? -22.786 -12.624 -2.330 1.00 0.00 74 PRO A CA 7
ATOM 9394 C C . PRO A 1 74 ? -22.799 -13.150 -0.896 1.00 0.00 74 PRO A C 7
ATOM 9395 O O . PRO A 1 74 ? -23.398 -12.536 -0.008 1.00 0.00 74 PRO A O 7
ATOM 9406 N N . GLU A 1 75 ? -22.109 -14.280 -0.696 1.00 0.00 75 GLU A N 7
ATOM 9407 C CA . GLU A 1 75 ? -21.913 -14.879 0.624 1.00 0.00 75 GLU A CA 7
ATOM 9408 C C . GLU A 1 75 ? -23.229 -15.001 1.386 1.00 0.00 75 GLU A C 7
ATOM 9409 O O . GLU A 1 75 ? -23.552 -14.192 2.260 1.00 0.00 75 GLU A O 7
ATOM 9421 N N . GLN A 1 76 ? -23.982 -16.028 1.019 1.00 0.00 76 GLN A N 7
ATOM 9422 C CA . GLN A 1 76 ? -25.313 -16.266 1.562 1.00 0.00 76 GLN A CA 7
ATOM 9423 C C . GLN A 1 76 ? -25.235 -17.045 2.871 1.00 0.00 76 GLN A C 7
ATOM 9424 O O . GLN A 1 76 ? -26.256 -17.335 3.498 1.00 0.00 76 GLN A O 7
ATOM 9438 N N . ALA A 1 77 ? -24.019 -17.385 3.272 1.00 0.00 77 ALA A N 7
ATOM 9439 C CA . ALA A 1 77 ? -23.798 -18.142 4.492 1.00 0.00 77 ALA A CA 7
ATOM 9440 C C . ALA A 1 77 ? -23.752 -17.215 5.702 1.00 0.00 77 ALA A C 7
ATOM 9441 O O . ALA A 1 77 ? -23.650 -15.994 5.557 1.00 0.00 77 ALA A O 7
ATOM 9448 N N . LEU A 1 78 ? -23.816 -17.797 6.891 1.00 0.00 78 LEU A N 7
ATOM 9449 C CA . LEU A 1 78 ? -23.875 -17.016 8.119 1.00 0.00 78 LEU A CA 7
ATOM 9450 C C . LEU A 1 78 ? -22.517 -16.953 8.809 1.00 0.00 78 LEU A C 7
ATOM 9451 O O . LEU A 1 78 ? -22.403 -16.440 9.925 1.00 0.00 78 LEU A O 7
ATOM 9467 N N . GLU A 1 79 ? -21.491 -17.474 8.151 1.00 0.00 79 GLU A N 7
ATOM 9468 C CA . GLU A 1 79 ? -20.138 -17.387 8.681 1.00 0.00 79 GLU A CA 7
ATOM 9469 C C . GLU A 1 79 ? -19.550 -16.008 8.388 1.00 0.00 79 GLU A C 7
ATOM 9470 O O . GLU A 1 79 ? -18.760 -15.475 9.173 1.00 0.00 79 GLU A O 7
ATOM 9482 N N . HIS A 1 80 ? -19.951 -15.434 7.264 1.00 0.00 80 HIS A N 7
ATOM 9483 C CA . HIS A 1 80 ? -19.699 -14.027 6.987 1.00 0.00 80 HIS A CA 7
ATOM 9484 C C . HIS A 1 80 ? -20.889 -13.213 7.465 1.00 0.00 80 HIS A C 7
ATOM 9485 O O . HIS A 1 80 ? -22.023 -13.688 7.423 1.00 0.00 80 HIS A O 7
ATOM 9500 N N . HIS A 1 81 ? -20.645 -11.995 7.918 1.00 0.00 81 HIS A N 7
ATOM 9501 C CA . HIS A 1 81 ? -21.736 -11.142 8.354 1.00 0.00 81 HIS A CA 7
ATOM 9502 C C . HIS A 1 81 ? -21.948 -9.998 7.370 1.00 0.00 81 HIS A C 7
ATOM 9503 O O . HIS A 1 81 ? -21.237 -8.997 7.382 1.00 0.00 81 HIS A O 7
ATOM 9518 N N . HIS A 1 82 ? -22.900 -10.188 6.471 1.00 0.00 82 HIS A N 7
ATOM 9519 C CA . HIS A 1 82 ? -23.296 -9.133 5.552 1.00 0.00 82 HIS A CA 7
ATOM 9520 C C . HIS A 1 82 ? -24.466 -8.367 6.140 1.00 0.00 82 HIS A C 7
ATOM 9521 O O . HIS A 1 82 ? -25.534 -8.930 6.374 1.00 0.00 82 HIS A O 7
ATOM 9536 N N . HIS A 1 83 ? -24.256 -7.087 6.383 1.00 0.00 83 HIS A N 7
ATOM 9537 C CA . HIS A 1 83 ? -25.231 -6.279 7.090 1.00 0.00 83 HIS A CA 7
ATOM 9538 C C . HIS A 1 83 ? -25.745 -5.146 6.207 1.00 0.00 83 HIS A C 7
ATOM 9539 O O . HIS A 1 83 ? -24.980 -4.522 5.474 1.00 0.00 83 HIS A O 7
ATOM 9554 N N . HIS A 1 84 ? -27.048 -4.900 6.277 1.00 0.00 84 HIS A N 7
ATOM 9555 C CA . HIS A 1 84 ? -27.673 -3.814 5.527 1.00 0.00 84 HIS A CA 7
ATOM 9556 C C . HIS A 1 84 ? -27.327 -2.465 6.146 1.00 0.00 84 HIS A C 7
ATOM 9557 O O . HIS A 1 84 ? -26.723 -2.400 7.213 1.00 0.00 84 HIS A O 7
ATOM 9572 N N . HIS A 1 85 ? -27.703 -1.391 5.469 1.00 0.00 85 HIS A N 7
ATOM 9573 C CA . HIS A 1 85 ? -27.521 -0.055 6.010 1.00 0.00 85 HIS A CA 7
ATOM 9574 C C . HIS A 1 85 ? -28.836 0.706 5.943 1.00 0.00 85 HIS A C 7
ATOM 9575 O O . HIS A 1 85 ? -29.036 1.468 4.978 1.00 0.00 85 HIS A O 7
ATOM 9591 N N . MET A 1 1 ? 25.009 16.333 -3.236 1.00 0.00 1 MET A N 8
ATOM 9592 C CA . MET A 1 1 ? 24.533 16.411 -1.832 1.00 0.00 1 MET A CA 8
ATOM 9593 C C . MET A 1 1 ? 23.187 15.712 -1.677 1.00 0.00 1 MET A C 8
ATOM 9594 O O . MET A 1 1 ? 22.273 16.227 -1.028 1.00 0.00 1 MET A O 8
ATOM 9610 N N . ASP A 1 2 ? 23.077 14.529 -2.262 1.00 0.00 2 ASP A N 8
ATOM 9611 C CA . ASP A 1 2 ? 21.854 13.744 -2.185 1.00 0.00 2 ASP A CA 8
ATOM 9612 C C . ASP A 1 2 ? 22.101 12.459 -1.406 1.00 0.00 2 ASP A C 8
ATOM 9613 O O . ASP A 1 2 ? 23.177 11.866 -1.504 1.00 0.00 2 ASP A O 8
ATOM 9622 N N . PHE A 1 3 ? 21.108 12.036 -0.636 1.00 0.00 3 PHE A N 8
ATOM 9623 C CA . PHE A 1 3 ? 21.234 10.853 0.207 1.00 0.00 3 PHE A CA 8
ATOM 9624 C C . PHE A 1 3 ? 21.290 9.583 -0.634 1.00 0.00 3 PHE A C 8
ATOM 9625 O O . PHE A 1 3 ? 22.081 8.681 -0.364 1.00 0.00 3 PHE A O 8
ATOM 9642 N N . GLY A 1 4 ? 20.441 9.520 -1.651 1.00 0.00 4 GLY A N 8
ATOM 9643 C CA . GLY A 1 4 ? 20.342 8.326 -2.466 1.00 0.00 4 GLY A CA 8
ATOM 9644 C C . GLY A 1 4 ? 19.189 7.447 -2.024 1.00 0.00 4 GLY A C 8
ATOM 9645 O O . GLY A 1 4 ? 19.013 6.333 -2.519 1.00 0.00 4 GLY A O 8
ATOM 9649 N N . LYS A 1 5 ? 18.410 7.957 -1.076 1.00 0.00 5 LYS A N 8
ATOM 9650 C CA . LYS A 1 5 ? 17.272 7.229 -0.532 1.00 0.00 5 LYS A CA 8
ATOM 9651 C C . LYS A 1 5 ? 16.033 8.109 -0.579 1.00 0.00 5 LYS A C 8
ATOM 9652 O O . LYS A 1 5 ? 16.031 9.218 -0.044 1.00 0.00 5 LYS A O 8
ATOM 9671 N N . PRO A 1 6 ? 14.968 7.637 -1.237 1.00 0.00 6 PRO A N 8
ATOM 9672 C CA . PRO A 1 6 ? 13.730 8.400 -1.369 1.00 0.00 6 PRO A CA 8
ATOM 9673 C C . PRO A 1 6 ? 12.831 8.300 -0.139 1.00 0.00 6 PRO A C 8
ATOM 9674 O O . PRO A 1 6 ? 11.982 9.166 0.080 1.00 0.00 6 PRO A O 8
ATOM 9685 N N . ASN A 1 7 ? 13.028 7.248 0.666 1.00 0.00 7 ASN A N 8
ATOM 9686 C CA . ASN A 1 7 ? 12.144 6.952 1.802 1.00 0.00 7 ASN A CA 8
ATOM 9687 C C . ASN A 1 7 ? 10.707 6.794 1.316 1.00 0.00 7 ASN A C 8
ATOM 9688 O O . ASN A 1 7 ? 9.749 7.046 2.049 1.00 0.00 7 ASN A O 8
ATOM 9699 N N . GLN A 1 8 ? 10.574 6.351 0.071 1.00 0.00 8 GLN A N 8
ATOM 9700 C CA . GLN A 1 8 ? 9.282 6.238 -0.584 1.00 0.00 8 GLN A CA 8
ATOM 9701 C C . GLN A 1 8 ? 8.567 4.958 -0.180 1.00 0.00 8 GLN A C 8
ATOM 9702 O O . GLN A 1 8 ? 8.954 3.862 -0.582 1.00 0.00 8 GLN A O 8
ATOM 9716 N N . VAL A 1 9 ? 7.534 5.098 0.629 1.00 0.00 9 VAL A N 8
ATOM 9717 C CA . VAL A 1 9 ? 6.664 3.984 0.943 1.00 0.00 9 VAL A CA 8
ATOM 9718 C C . VAL A 1 9 ? 5.565 3.902 -0.103 1.00 0.00 9 VAL A C 8
ATOM 9719 O O . VAL A 1 9 ? 4.871 4.883 -0.367 1.00 0.00 9 VAL A O 8
ATOM 9732 N N . THR A 1 10 ? 5.428 2.748 -0.721 1.00 0.00 10 THR A N 8
ATOM 9733 C CA . THR A 1 10 ? 4.454 2.571 -1.776 1.00 0.00 10 THR A CA 8
ATOM 9734 C C . THR A 1 10 ? 3.354 1.619 -1.332 1.00 0.00 10 THR A C 8
ATOM 9735 O O . THR A 1 10 ? 3.565 0.408 -1.239 1.00 0.00 10 THR A O 8
ATOM 9746 N N . VAL A 1 11 ? 2.195 2.173 -1.024 1.00 0.00 11 VAL A N 8
ATOM 9747 C CA . VAL A 1 11 ? 1.052 1.372 -0.637 1.00 0.00 11 VAL A CA 8
ATOM 9748 C C . VAL A 1 11 ? 0.238 1.011 -1.870 1.00 0.00 11 VAL A C 8
ATOM 9749 O O . VAL A 1 11 ? -0.379 1.874 -2.499 1.00 0.00 11 VAL A O 8
ATOM 9762 N N . ASN A 1 12 ? 0.264 -0.262 -2.223 1.00 0.00 12 ASN A N 8
ATOM 9763 C CA . ASN A 1 12 ? -0.421 -0.739 -3.411 1.00 0.00 12 ASN A CA 8
ATOM 9764 C C . ASN A 1 12 ? -1.734 -1.403 -3.038 1.00 0.00 12 ASN A C 8
ATOM 9765 O O . ASN A 1 12 ? -1.777 -2.261 -2.157 1.00 0.00 12 ASN A O 8
ATOM 9776 N N . TYR A 1 13 ? -2.800 -0.988 -3.701 1.00 0.00 13 TYR A N 8
ATOM 9777 C CA . TYR A 1 13 ? -4.108 -1.588 -3.498 1.00 0.00 13 TYR A CA 8
ATOM 9778 C C . TYR A 1 13 ? -4.285 -2.730 -4.489 1.00 0.00 13 TYR A C 8
ATOM 9779 O O . TYR A 1 13 ? -4.658 -2.512 -5.644 1.00 0.00 13 TYR A O 8
ATOM 9797 N N . LEU A 1 14 ? -3.999 -3.941 -4.040 1.00 0.00 14 LEU A N 8
ATOM 9798 C CA . LEU A 1 14 ? -3.887 -5.077 -4.937 1.00 0.00 14 LEU A CA 8
ATOM 9799 C C . LEU A 1 14 ? -5.145 -5.926 -4.973 1.00 0.00 14 LEU A C 8
ATOM 9800 O O . LEU A 1 14 ? -5.804 -6.148 -3.957 1.00 0.00 14 LEU A O 8
ATOM 9816 N N . ASP A 1 15 ? -5.463 -6.374 -6.174 1.00 0.00 15 ASP A N 8
ATOM 9817 C CA . ASP A 1 15 ? -6.513 -7.356 -6.410 1.00 0.00 15 ASP A CA 8
ATOM 9818 C C . ASP A 1 15 ? -6.054 -8.726 -5.904 1.00 0.00 15 ASP A C 8
ATOM 9819 O O . ASP A 1 15 ? -4.885 -8.912 -5.564 1.00 0.00 15 ASP A O 8
ATOM 9828 N N . GLU A 1 16 ? -6.964 -9.680 -5.886 1.00 0.00 16 GLU A N 8
ATOM 9829 C CA . GLU A 1 16 ? -6.652 -11.046 -5.497 1.00 0.00 16 GLU A CA 8
ATOM 9830 C C . GLU A 1 16 ? -5.785 -11.687 -6.573 1.00 0.00 16 GLU A C 8
ATOM 9831 O O . GLU A 1 16 ? -4.900 -12.492 -6.286 1.00 0.00 16 GLU A O 8
ATOM 9843 N N . ASN A 1 17 ? -6.034 -11.290 -7.819 1.00 0.00 17 ASN A N 8
ATOM 9844 C CA . ASN A 1 17 ? -5.222 -11.729 -8.954 1.00 0.00 17 ASN A CA 8
ATOM 9845 C C . ASN A 1 17 ? -3.907 -10.958 -8.956 1.00 0.00 17 ASN A C 8
ATOM 9846 O O . ASN A 1 17 ? -3.018 -11.200 -9.778 1.00 0.00 17 ASN A O 8
ATOM 9857 N N . ASN A 1 18 ? -3.815 -10.039 -8.003 1.00 0.00 18 ASN A N 8
ATOM 9858 C CA . ASN A 1 18 ? -2.673 -9.153 -7.820 1.00 0.00 18 ASN A CA 8
ATOM 9859 C C . ASN A 1 18 ? -2.554 -8.147 -8.960 1.00 0.00 18 ASN A C 8
ATOM 9860 O O . ASN A 1 18 ? -1.874 -8.379 -9.962 1.00 0.00 18 ASN A O 8
ATOM 9871 N N . THR A 1 19 ? -3.255 -7.041 -8.801 1.00 0.00 19 THR A N 8
ATOM 9872 C CA . THR A 1 19 ? -3.206 -5.924 -9.731 1.00 0.00 19 THR A CA 8
ATOM 9873 C C . THR A 1 19 ? -3.652 -4.672 -8.990 1.00 0.00 19 THR A C 8
ATOM 9874 O O . THR A 1 19 ? -4.581 -4.739 -8.185 1.00 0.00 19 THR A O 8
ATOM 9885 N N . SER A 1 20 ? -2.995 -3.548 -9.229 1.00 0.00 20 SER A N 8
ATOM 9886 C CA . SER A 1 20 ? -3.321 -2.329 -8.509 1.00 0.00 20 SER A CA 8
ATOM 9887 C C . SER A 1 20 ? -4.639 -1.756 -9.030 1.00 0.00 20 SER A C 8
ATOM 9888 O O . SER A 1 20 ? -4.682 -1.077 -10.061 1.00 0.00 20 SER A O 8
ATOM 9896 N N . ILE A 1 21 ? -5.718 -2.064 -8.319 1.00 0.00 21 ILE A N 8
ATOM 9897 C CA . ILE A 1 21 ? -7.058 -1.640 -8.718 1.00 0.00 21 ILE A CA 8
ATOM 9898 C C . ILE A 1 21 ? -7.290 -0.174 -8.380 1.00 0.00 21 ILE A C 8
ATOM 9899 O O . ILE A 1 21 ? -8.259 0.437 -8.828 1.00 0.00 21 ILE A O 8
ATOM 9915 N N . ALA A 1 22 ? -6.389 0.379 -7.586 1.00 0.00 22 ALA A N 8
ATOM 9916 C CA . ALA A 1 22 ? -6.412 1.790 -7.253 1.00 0.00 22 ALA A CA 8
ATOM 9917 C C . ALA A 1 22 ? -5.015 2.364 -7.436 1.00 0.00 22 ALA A C 8
ATOM 9918 O O . ALA A 1 22 ? -4.037 1.619 -7.386 1.00 0.00 22 ALA A O 8
ATOM 9925 N N . PRO A 1 23 ? -4.898 3.679 -7.681 1.00 0.00 23 PRO A N 8
ATOM 9926 C CA . PRO A 1 23 ? -3.598 4.333 -7.860 1.00 0.00 23 PRO A CA 8
ATOM 9927 C C . PRO A 1 23 ? -2.652 4.068 -6.695 1.00 0.00 23 PRO A C 8
ATOM 9928 O O . PRO A 1 23 ? -3.047 4.174 -5.531 1.00 0.00 23 PRO A O 8
ATOM 9939 N N . SER A 1 24 ? -1.414 3.705 -7.015 1.00 0.00 24 SER A N 8
ATOM 9940 C CA . SER A 1 24 ? -0.402 3.445 -6.002 1.00 0.00 24 SER A CA 8
ATOM 9941 C C . SER A 1 24 ? -0.226 4.658 -5.098 1.00 0.00 24 SER A C 8
ATOM 9942 O O . SER A 1 24 ? -0.016 5.777 -5.570 1.00 0.00 24 SER A O 8
ATOM 9950 N N . LEU A 1 25 ? -0.319 4.431 -3.802 1.00 0.00 25 LEU A N 8
ATOM 9951 C CA . LEU A 1 25 ? -0.233 5.505 -2.832 1.00 0.00 25 LEU A CA 8
ATOM 9952 C C . LEU A 1 25 ? 1.216 5.728 -2.416 1.00 0.00 25 LEU A C 8
ATOM 9953 O O . LEU A 1 25 ? 1.819 4.887 -1.744 1.00 0.00 25 LEU A O 8
ATOM 9969 N N . TYR A 1 26 ? 1.776 6.851 -2.839 1.00 0.00 26 TYR A N 8
ATOM 9970 C CA . TYR A 1 26 ? 3.157 7.178 -2.535 1.00 0.00 26 TYR A CA 8
ATOM 9971 C C . TYR A 1 26 ? 3.238 7.971 -1.239 1.00 0.00 26 TYR A C 8
ATOM 9972 O O . TYR A 1 26 ? 2.819 9.128 -1.173 1.00 0.00 26 TYR A O 8
ATOM 9990 N N . LEU A 1 27 ? 3.754 7.331 -0.207 1.00 0.00 27 LEU A N 8
ATOM 9991 C CA . LEU A 1 27 ? 3.872 7.938 1.104 1.00 0.00 27 LEU A CA 8
ATOM 9992 C C . LEU A 1 27 ? 5.334 8.262 1.399 1.00 0.00 27 LEU A C 8
ATOM 9993 O O . LEU A 1 27 ? 6.148 7.362 1.605 1.00 0.00 27 LEU A O 8
ATOM 10009 N N . SER A 1 28 ? 5.673 9.538 1.381 1.00 0.00 28 SER A N 8
ATOM 10010 C CA . SER A 1 28 ? 7.032 9.961 1.664 1.00 0.00 28 SER A CA 8
ATOM 10011 C C . SER A 1 28 ? 7.094 10.662 3.014 1.00 0.00 28 SER A C 8
ATOM 10012 O O . SER A 1 28 ? 6.208 11.450 3.352 1.00 0.00 28 SER A O 8
ATOM 10020 N N . GLY A 1 29 ? 8.128 10.366 3.786 1.00 0.00 29 GLY A N 8
ATOM 10021 C CA . GLY A 1 29 ? 8.255 10.948 5.103 1.00 0.00 29 GLY A CA 8
ATOM 10022 C C . GLY A 1 29 ? 9.682 10.956 5.597 1.00 0.00 29 GLY A C 8
ATOM 10023 O O . GLY A 1 29 ? 10.622 10.868 4.800 1.00 0.00 29 GLY A O 8
ATOM 10027 N N . LEU A 1 30 ? 9.850 11.051 6.906 1.00 0.00 30 LEU A N 8
ATOM 10028 C CA . LEU A 1 30 ? 11.171 11.110 7.509 1.00 0.00 30 LEU A CA 8
ATOM 10029 C C . LEU A 1 30 ? 11.646 9.713 7.876 1.00 0.00 30 LEU A C 8
ATOM 10030 O O . LEU A 1 30 ? 10.839 8.837 8.183 1.00 0.00 30 LEU A O 8
ATOM 10046 N N . PHE A 1 31 ? 12.951 9.499 7.847 1.00 0.00 31 PHE A N 8
ATOM 10047 C CA . PHE A 1 31 ? 13.505 8.202 8.195 1.00 0.00 31 PHE A CA 8
ATOM 10048 C C . PHE A 1 31 ? 13.251 7.905 9.670 1.00 0.00 31 PHE A C 8
ATOM 10049 O O . PHE A 1 31 ? 13.410 8.784 10.520 1.00 0.00 31 PHE A O 8
ATOM 10066 N N . ASN A 1 32 ? 12.839 6.669 9.954 1.00 0.00 32 ASN A N 8
ATOM 10067 C CA . ASN A 1 32 ? 12.555 6.221 11.321 1.00 0.00 32 ASN A CA 8
ATOM 10068 C C . ASN A 1 32 ? 11.300 6.915 11.864 1.00 0.00 32 ASN A C 8
ATOM 10069 O O . ASN A 1 32 ? 11.075 6.979 13.071 1.00 0.00 32 ASN A O 8
ATOM 10080 N N . GLU A 1 33 ? 10.472 7.422 10.959 1.00 0.00 33 GLU A N 8
ATOM 10081 C CA . GLU A 1 33 ? 9.194 8.005 11.342 1.00 0.00 33 GLU A CA 8
ATOM 10082 C C . GLU A 1 33 ? 8.094 6.956 11.222 1.00 0.00 33 GLU A C 8
ATOM 10083 O O . GLU A 1 33 ? 7.951 6.315 10.181 1.00 0.00 33 GLU A O 8
ATOM 10095 N N . ALA A 1 34 ? 7.341 6.768 12.296 1.00 0.00 34 ALA A N 8
ATOM 10096 C CA . ALA A 1 34 ? 6.255 5.801 12.303 1.00 0.00 34 ALA A CA 8
ATOM 10097 C C . ALA A 1 34 ? 5.036 6.379 11.602 1.00 0.00 34 ALA A C 8
ATOM 10098 O O . ALA A 1 34 ? 4.465 7.378 12.049 1.00 0.00 34 ALA A O 8
ATOM 10105 N N . TYR A 1 35 ? 4.639 5.755 10.508 1.00 0.00 35 TYR A N 8
ATOM 10106 C CA . TYR A 1 35 ? 3.557 6.275 9.687 1.00 0.00 35 TYR A CA 8
ATOM 10107 C C . TYR A 1 35 ? 2.314 5.398 9.773 1.00 0.00 35 TYR A C 8
ATOM 10108 O O . TYR A 1 35 ? 2.280 4.412 10.509 1.00 0.00 35 TYR A O 8
ATOM 10126 N N . ASN A 1 36 ? 1.297 5.780 9.012 1.00 0.00 36 ASN A N 8
ATOM 10127 C CA . ASN A 1 36 ? 0.057 5.024 8.930 1.00 0.00 36 ASN A CA 8
ATOM 10128 C C . ASN A 1 36 ? -0.270 4.726 7.476 1.00 0.00 36 ASN A C 8
ATOM 10129 O O . ASN A 1 36 ? 0.281 5.350 6.570 1.00 0.00 36 ASN A O 8
ATOM 10140 N N . VAL A 1 37 ? -1.173 3.785 7.257 1.00 0.00 37 VAL A N 8
ATOM 10141 C CA . VAL A 1 37 ? -1.551 3.386 5.913 1.00 0.00 37 VAL A CA 8
ATOM 10142 C C . VAL A 1 37 ? -3.044 3.600 5.687 1.00 0.00 37 VAL A C 8
ATOM 10143 O O . VAL A 1 37 ? -3.872 2.811 6.144 1.00 0.00 37 VAL A O 8
ATOM 10156 N N . PRO A 1 38 ? -3.408 4.697 5.008 1.00 0.00 38 PRO A N 8
ATOM 10157 C CA . PRO A 1 38 ? -4.797 4.976 4.664 1.00 0.00 38 PRO A CA 8
ATOM 10158 C C . PRO A 1 38 ? -5.298 4.062 3.548 1.00 0.00 38 PRO A C 8
ATOM 10159 O O . PRO A 1 38 ? -4.989 4.259 2.371 1.00 0.00 38 PRO A O 8
ATOM 10170 N N . MET A 1 39 ? -6.042 3.039 3.935 1.00 0.00 39 MET A N 8
ATOM 10171 C CA . MET A 1 39 ? -6.598 2.087 2.985 1.00 0.00 39 MET A CA 8
ATOM 10172 C C . MET A 1 39 ? -7.885 2.631 2.380 1.00 0.00 39 MET A C 8
ATOM 10173 O O . MET A 1 39 ? -8.546 3.482 2.976 1.00 0.00 39 MET A O 8
ATOM 10187 N N . LYS A 1 40 ? -8.229 2.153 1.193 1.00 0.00 40 LYS A N 8
ATOM 10188 C CA . LYS A 1 40 ? -9.426 2.608 0.499 1.00 0.00 40 LYS A CA 8
ATOM 10189 C C . LYS A 1 40 ? -10.380 1.443 0.287 1.00 0.00 40 LYS A C 8
ATOM 10190 O O . LYS A 1 40 ? -10.011 0.292 0.502 1.00 0.00 40 LYS A O 8
ATOM 10209 N N . LYS A 1 41 ? -11.602 1.734 -0.124 1.00 0.00 41 LYS A N 8
ATOM 10210 C CA . LYS A 1 41 ? -12.569 0.682 -0.382 1.00 0.00 41 LYS A CA 8
ATOM 10211 C C . LYS A 1 41 ? -13.101 0.782 -1.804 1.00 0.00 41 LYS A C 8
ATOM 10212 O O . LYS A 1 41 ? -13.607 1.827 -2.217 1.00 0.00 41 LYS A O 8
ATOM 10231 N N . ILE A 1 42 ? -12.983 -0.309 -2.547 1.00 0.00 42 ILE A N 8
ATOM 10232 C CA . ILE A 1 42 ? -13.455 -0.360 -3.926 1.00 0.00 42 ILE A CA 8
ATOM 10233 C C . ILE A 1 42 ? -14.867 -0.959 -3.955 1.00 0.00 42 ILE A C 8
ATOM 10234 O O . ILE A 1 42 ? -15.294 -1.562 -2.971 1.00 0.00 42 ILE A O 8
ATOM 10250 N N . LYS A 1 43 ? -15.583 -0.780 -5.070 1.00 0.00 43 LYS A N 8
ATOM 10251 C CA . LYS A 1 43 ? -16.977 -1.226 -5.187 1.00 0.00 43 LYS A CA 8
ATOM 10252 C C . LYS A 1 43 ? -17.128 -2.718 -4.895 1.00 0.00 43 LYS A C 8
ATOM 10253 O O . LYS A 1 43 ? -16.833 -3.557 -5.748 1.00 0.00 43 LYS A O 8
ATOM 10272 N N . GLY A 1 44 ? -17.586 -3.042 -3.694 1.00 0.00 44 GLY A N 8
ATOM 10273 C CA . GLY A 1 44 ? -17.830 -4.428 -3.341 1.00 0.00 44 GLY A CA 8
ATOM 10274 C C . GLY A 1 44 ? -16.553 -5.177 -3.023 1.00 0.00 44 GLY A C 8
ATOM 10275 O O . GLY A 1 44 ? -16.460 -6.387 -3.246 1.00 0.00 44 GLY A O 8
ATOM 10279 N N . TYR A 1 45 ? -15.562 -4.462 -2.514 1.00 0.00 45 TYR A N 8
ATOM 10280 C CA . TYR A 1 45 ? -14.297 -5.075 -2.142 1.00 0.00 45 TYR A CA 8
ATOM 10281 C C . TYR A 1 45 ? -14.083 -5.012 -0.636 1.00 0.00 45 TYR A C 8
ATOM 10282 O O . TYR A 1 45 ? -14.340 -3.993 0.004 1.00 0.00 45 TYR A O 8
ATOM 10300 N N . THR A 1 46 ? -13.629 -6.122 -0.087 1.00 0.00 46 THR A N 8
ATOM 10301 C CA . THR A 1 46 ? -13.348 -6.243 1.331 1.00 0.00 46 THR A CA 8
ATOM 10302 C C . THR A 1 46 ? -11.867 -6.554 1.518 1.00 0.00 46 THR A C 8
ATOM 10303 O O . THR A 1 46 ? -11.266 -7.197 0.665 1.00 0.00 46 THR A O 8
ATOM 10314 N N . LEU A 1 47 ? -11.266 -6.092 2.600 1.00 0.00 47 LEU A N 8
ATOM 10315 C CA . LEU A 1 47 ? -9.859 -6.377 2.832 1.00 0.00 47 LEU A CA 8
ATOM 10316 C C . LEU A 1 47 ? -9.675 -7.835 3.224 1.00 0.00 47 LEU A C 8
ATOM 10317 O O . LEU A 1 47 ? -10.442 -8.378 4.024 1.00 0.00 47 LEU A O 8
ATOM 10333 N N . LEU A 1 48 ? -8.677 -8.476 2.637 1.00 0.00 48 LEU A N 8
ATOM 10334 C CA . LEU A 1 48 ? -8.311 -9.822 3.036 1.00 0.00 48 LEU A CA 8
ATOM 10335 C C . LEU A 1 48 ? -7.496 -9.745 4.318 1.00 0.00 48 LEU A C 8
ATOM 10336 O O . LEU A 1 48 ? -7.913 -10.252 5.364 1.00 0.00 48 LEU A O 8
ATOM 10352 N N . LYS A 1 49 ? -6.351 -9.070 4.209 1.00 0.00 49 LYS A N 8
ATOM 10353 C CA . LYS A 1 49 ? -5.434 -8.822 5.320 1.00 0.00 49 LYS A CA 8
ATOM 10354 C C . LYS A 1 49 ? -4.094 -8.369 4.751 1.00 0.00 49 LYS A C 8
ATOM 10355 O O . LYS A 1 49 ? -3.828 -8.555 3.563 1.00 0.00 49 LYS A O 8
ATOM 10374 N N . TYR A 1 50 ? -3.269 -7.763 5.587 1.00 0.00 50 TYR A N 8
ATOM 10375 C CA . TYR A 1 50 ? -1.917 -7.387 5.196 1.00 0.00 50 TYR A CA 8
ATOM 10376 C C . TYR A 1 50 ? -0.905 -8.149 6.040 1.00 0.00 50 TYR A C 8
ATOM 10377 O O . TYR A 1 50 ? -1.125 -8.365 7.234 1.00 0.00 50 TYR A O 8
ATOM 10395 N N . ASP A 1 51 ? 0.177 -8.586 5.414 1.00 0.00 51 ASP A N 8
ATOM 10396 C CA . ASP A 1 51 ? 1.238 -9.287 6.127 1.00 0.00 51 ASP A CA 8
ATOM 10397 C C . ASP A 1 51 ? 2.052 -8.308 6.951 1.00 0.00 51 ASP A C 8
ATOM 10398 O O . ASP A 1 51 ? 2.161 -8.443 8.171 1.00 0.00 51 ASP A O 8
ATOM 10407 N N . SER A 1 52 ? 2.607 -7.313 6.273 1.00 0.00 52 SER A N 8
ATOM 10408 C CA . SER A 1 52 ? 3.440 -6.308 6.912 1.00 0.00 52 SER A CA 8
ATOM 10409 C C . SER A 1 52 ? 2.634 -5.478 7.907 1.00 0.00 52 SER A C 8
ATOM 10410 O O . SER A 1 52 ? 1.513 -5.055 7.616 1.00 0.00 52 SER A O 8
ATOM 10418 N N . GLU A 1 53 ? 3.201 -5.275 9.090 1.00 0.00 53 GLU A N 8
ATOM 10419 C CA . GLU A 1 53 ? 2.580 -4.438 10.106 1.00 0.00 53 GLU A CA 8
ATOM 10420 C C . GLU A 1 53 ? 2.464 -3.001 9.610 1.00 0.00 53 GLU A C 8
ATOM 10421 O O . GLU A 1 53 ? 3.459 -2.384 9.235 1.00 0.00 53 GLU A O 8
ATOM 10433 N N . ILE A 1 54 ? 1.239 -2.486 9.611 1.00 0.00 54 ILE A N 8
ATOM 10434 C CA . ILE A 1 54 ? 0.953 -1.142 9.113 1.00 0.00 54 ILE A CA 8
ATOM 10435 C C . ILE A 1 54 ? 1.726 -0.080 9.891 1.00 0.00 54 ILE A C 8
ATOM 10436 O O . ILE A 1 54 ? 2.180 0.914 9.323 1.00 0.00 54 ILE A O 8
ATOM 10452 N N . LEU A 1 55 ? 1.881 -0.295 11.189 1.00 0.00 55 LEU A N 8
ATOM 10453 C CA . LEU A 1 55 ? 2.653 0.619 12.012 1.00 0.00 55 LEU A CA 8
ATOM 10454 C C . LEU A 1 55 ? 4.141 0.343 11.846 1.00 0.00 55 LEU A C 8
ATOM 10455 O O . LEU A 1 55 ? 4.708 -0.529 12.510 1.00 0.00 55 LEU A O 8
ATOM 10471 N N . GLY A 1 56 ? 4.758 1.065 10.927 1.00 0.00 56 GLY A N 8
ATOM 10472 C CA . GLY A 1 56 ? 6.172 0.909 10.682 1.00 0.00 56 GLY A CA 8
ATOM 10473 C C . GLY A 1 56 ? 6.846 2.240 10.460 1.00 0.00 56 GLY A C 8
ATOM 10474 O O . GLY A 1 56 ? 6.184 3.281 10.443 1.00 0.00 56 GLY A O 8
ATOM 10478 N N . VAL A 1 57 ? 8.156 2.218 10.289 1.00 0.00 57 VAL A N 8
ATOM 10479 C CA . VAL A 1 57 ? 8.916 3.439 10.081 1.00 0.00 57 VAL A CA 8
ATOM 10480 C C . VAL A 1 57 ? 9.389 3.541 8.636 1.00 0.00 57 VAL A C 8
ATOM 10481 O O . VAL A 1 57 ? 9.549 2.523 7.957 1.00 0.00 57 VAL A O 8
ATOM 10494 N N . PHE A 1 58 ? 9.583 4.767 8.161 1.00 0.00 58 PHE A N 8
ATOM 10495 C CA . PHE A 1 58 ? 10.120 4.987 6.823 1.00 0.00 58 PHE A CA 8
ATOM 10496 C C . PHE A 1 58 ? 11.541 4.451 6.731 1.00 0.00 58 PHE A C 8
ATOM 10497 O O . PHE A 1 58 ? 12.352 4.654 7.641 1.00 0.00 58 PHE A O 8
ATOM 10514 N N . THR A 1 59 ? 11.834 3.768 5.636 1.00 0.00 59 THR A N 8
ATOM 10515 C CA . THR A 1 59 ? 13.117 3.116 5.457 1.00 0.00 59 THR A CA 8
ATOM 10516 C C . THR A 1 59 ? 13.887 3.718 4.288 1.00 0.00 59 THR A C 8
ATOM 10517 O O . THR A 1 59 ? 13.300 4.387 3.434 1.00 0.00 59 THR A O 8
ATOM 10528 N N . GLU A 1 60 ? 15.195 3.465 4.264 1.00 0.00 60 GLU A N 8
ATOM 10529 C CA . GLU A 1 60 ? 16.076 3.940 3.198 1.00 0.00 60 GLU A CA 8
ATOM 10530 C C . GLU A 1 60 ? 15.530 3.547 1.829 1.00 0.00 60 GLU A C 8
ATOM 10531 O O . GLU A 1 60 ? 15.358 4.384 0.938 1.00 0.00 60 GLU A O 8
ATOM 10543 N N . SER A 1 61 ? 15.261 2.263 1.677 1.00 0.00 61 SER A N 8
ATOM 10544 C CA . SER A 1 61 ? 14.768 1.727 0.423 1.00 0.00 61 SER A CA 8
ATOM 10545 C C . SER A 1 61 ? 13.250 1.868 0.342 1.00 0.00 61 SER A C 8
ATOM 10546 O O . SER A 1 61 ? 12.571 1.897 1.375 1.00 0.00 61 SER A O 8
ATOM 10554 N N . PRO A 1 62 ? 12.702 1.984 -0.882 1.00 0.00 62 PRO A N 8
ATOM 10555 C CA . PRO A 1 62 ? 11.254 2.049 -1.099 1.00 0.00 62 PRO A CA 8
ATOM 10556 C C . PRO A 1 62 ? 10.524 0.882 -0.443 1.00 0.00 62 PRO A C 8
ATOM 10557 O O . PRO A 1 62 ? 10.696 -0.274 -0.830 1.00 0.00 62 PRO A O 8
ATOM 10568 N N . GLN A 1 63 ? 9.725 1.193 0.564 1.00 0.00 63 GLN A N 8
ATOM 10569 C CA . GLN A 1 63 ? 9.009 0.180 1.319 1.00 0.00 63 GLN A CA 8
ATOM 10570 C C . GLN A 1 63 ? 7.659 -0.091 0.664 1.00 0.00 63 GLN A C 8
ATOM 10571 O O . GLN A 1 63 ? 6.825 0.806 0.550 1.00 0.00 63 GLN A O 8
ATOM 10585 N N . THR A 1 64 ? 7.458 -1.315 0.211 1.00 0.00 64 THR A N 8
ATOM 10586 C CA . THR A 1 64 ? 6.251 -1.665 -0.515 1.00 0.00 64 THR A CA 8
ATOM 10587 C C . THR A 1 64 ? 5.236 -2.349 0.399 1.00 0.00 64 THR A C 8
ATOM 10588 O O . THR A 1 64 ? 5.486 -3.440 0.911 1.00 0.00 64 THR A O 8
ATOM 10599 N N . ILE A 1 65 ? 4.099 -1.702 0.607 1.00 0.00 65 ILE A N 8
ATOM 10600 C CA . ILE A 1 65 ? 3.029 -2.283 1.403 1.00 0.00 65 ILE A CA 8
ATOM 10601 C C . ILE A 1 65 ? 1.922 -2.779 0.487 1.00 0.00 65 ILE A C 8
ATOM 10602 O O . ILE A 1 65 ? 1.203 -1.988 -0.127 1.00 0.00 65 ILE A O 8
ATOM 10618 N N . ASN A 1 66 ? 1.812 -4.089 0.381 1.00 0.00 66 ASN A N 8
ATOM 10619 C CA . ASN A 1 66 ? 0.844 -4.702 -0.512 1.00 0.00 66 ASN A CA 8
ATOM 10620 C C . ASN A 1 66 ? -0.472 -4.950 0.206 1.00 0.00 66 ASN A C 8
ATOM 10621 O O . ASN A 1 66 ? -0.612 -5.906 0.968 1.00 0.00 66 ASN A O 8
ATOM 10632 N N . ILE A 1 67 ? -1.427 -4.066 -0.028 1.00 0.00 67 ILE A N 8
ATOM 10633 C CA . ILE A 1 67 ? -2.746 -4.176 0.570 1.00 0.00 67 ILE A CA 8
ATOM 10634 C C . ILE A 1 67 ? -3.671 -4.922 -0.382 1.00 0.00 67 ILE A C 8
ATOM 10635 O O . ILE A 1 67 ? -4.109 -4.372 -1.389 1.00 0.00 67 ILE A O 8
ATOM 10651 N N . ILE A 1 68 ? -3.949 -6.177 -0.068 1.00 0.00 68 ILE A N 8
ATOM 10652 C CA . ILE A 1 68 ? -4.690 -7.040 -0.976 1.00 0.00 68 ILE A CA 8
ATOM 10653 C C . ILE A 1 68 ? -6.166 -7.101 -0.594 1.00 0.00 68 ILE A C 8
ATOM 10654 O O . ILE A 1 68 ? -6.519 -7.400 0.552 1.00 0.00 68 ILE A O 8
ATOM 10670 N N . TYR A 1 69 ? -7.019 -6.813 -1.564 1.00 0.00 69 TYR A N 8
ATOM 10671 C CA . TYR A 1 69 ? -8.453 -6.809 -1.348 1.00 0.00 69 TYR A CA 8
ATOM 10672 C C . TYR A 1 69 ? -9.101 -8.035 -1.970 1.00 0.00 69 TYR A C 8
ATOM 10673 O O . TYR A 1 69 ? -8.668 -8.525 -3.013 1.00 0.00 69 TYR A O 8
ATOM 10691 N N . GLN A 1 70 ? -10.138 -8.523 -1.317 1.00 0.00 70 GLN A N 8
ATOM 10692 C CA . GLN A 1 70 ? -10.919 -9.623 -1.835 1.00 0.00 70 GLN A CA 8
ATOM 10693 C C . GLN A 1 70 ? -12.284 -9.108 -2.263 1.00 0.00 70 GLN A C 8
ATOM 10694 O O . GLN A 1 70 ? -12.746 -8.070 -1.789 1.00 0.00 70 GLN A O 8
ATOM 10708 N N . LYS A 1 71 ? -12.919 -9.826 -3.162 1.00 0.00 71 LYS A N 8
ATOM 10709 C CA . LYS A 1 71 ? -14.192 -9.402 -3.716 1.00 0.00 71 LYS A CA 8
ATOM 10710 C C . LYS A 1 71 ? -15.336 -10.009 -2.920 1.00 0.00 71 LYS A C 8
ATOM 10711 O O . LYS A 1 71 ? -15.190 -11.090 -2.350 1.00 0.00 71 LYS A O 8
ATOM 10730 N N . LYS A 1 72 ? -16.468 -9.318 -2.863 1.00 0.00 72 LYS A N 8
ATOM 10731 C CA . LYS A 1 72 ? -17.623 -9.833 -2.142 1.00 0.00 72 LYS A CA 8
ATOM 10732 C C . LYS A 1 72 ? -18.394 -10.821 -3.008 1.00 0.00 72 LYS A C 8
ATOM 10733 O O . LYS A 1 72 ? -19.593 -10.667 -3.248 1.00 0.00 72 LYS A O 8
ATOM 10752 N N . ALA A 1 73 ? -17.675 -11.818 -3.493 1.00 0.00 73 ALA A N 8
ATOM 10753 C CA . ALA A 1 73 ? -18.257 -12.917 -4.247 1.00 0.00 73 ALA A CA 8
ATOM 10754 C C . ALA A 1 73 ? -17.563 -14.226 -3.859 1.00 0.00 73 ALA A C 8
ATOM 10755 O O . ALA A 1 73 ? -18.232 -15.203 -3.526 1.00 0.00 73 ALA A O 8
ATOM 10762 N N . PRO A 1 74 ? -16.211 -14.277 -3.898 1.00 0.00 74 PRO A N 8
ATOM 10763 C CA . PRO A 1 74 ? -15.461 -15.385 -3.310 1.00 0.00 74 PRO A CA 8
ATOM 10764 C C . PRO A 1 74 ? -15.538 -15.338 -1.789 1.00 0.00 74 PRO A C 8
ATOM 10765 O O . PRO A 1 74 ? -14.978 -14.440 -1.157 1.00 0.00 74 PRO A O 8
ATOM 10776 N N . GLU A 1 75 ? -16.257 -16.280 -1.210 1.00 0.00 75 GLU A N 8
ATOM 10777 C CA . GLU A 1 75 ? -16.462 -16.303 0.227 1.00 0.00 75 GLU A CA 8
ATOM 10778 C C . GLU A 1 75 ? -15.214 -16.820 0.935 1.00 0.00 75 GLU A C 8
ATOM 10779 O O . GLU A 1 75 ? -14.687 -17.884 0.599 1.00 0.00 75 GLU A O 8
ATOM 10791 N N . GLN A 1 76 ? -14.737 -16.048 1.902 1.00 0.00 76 GLN A N 8
ATOM 10792 C CA . GLN A 1 76 ? -13.531 -16.398 2.634 1.00 0.00 76 GLN A CA 8
ATOM 10793 C C . GLN A 1 76 ? -13.839 -17.488 3.655 1.00 0.00 76 GLN A C 8
ATOM 10794 O O . GLN A 1 76 ? -14.734 -17.334 4.487 1.00 0.00 76 GLN A O 8
ATOM 10808 N N . ALA A 1 77 ? -13.104 -18.587 3.581 1.00 0.00 77 ALA A N 8
ATOM 10809 C CA . ALA A 1 77 ? -13.318 -19.710 4.483 1.00 0.00 77 ALA A CA 8
ATOM 10810 C C . ALA A 1 77 ? -12.789 -19.409 5.880 1.00 0.00 77 ALA A C 8
ATOM 10811 O O . ALA A 1 77 ? -13.318 -19.902 6.877 1.00 0.00 77 ALA A O 8
ATOM 10818 N N . LEU A 1 78 ? -11.746 -18.594 5.951 1.00 0.00 78 LEU A N 8
ATOM 10819 C CA . LEU A 1 78 ? -11.134 -18.267 7.228 1.00 0.00 78 LEU A CA 8
ATOM 10820 C C . LEU A 1 78 ? -11.732 -16.995 7.809 1.00 0.00 78 LEU A C 8
ATOM 10821 O O . LEU A 1 78 ? -11.338 -15.884 7.455 1.00 0.00 78 LEU A O 8
ATOM 10837 N N . GLU A 1 79 ? -12.709 -17.177 8.681 1.00 0.00 79 GLU A N 8
ATOM 10838 C CA . GLU A 1 79 ? -13.346 -16.072 9.378 1.00 0.00 79 GLU A CA 8
ATOM 10839 C C . GLU A 1 79 ? -12.306 -15.352 10.241 1.00 0.00 79 GLU A C 8
ATOM 10840 O O . GLU A 1 79 ? -11.580 -15.991 11.004 1.00 0.00 79 GLU A O 8
ATOM 10852 N N . HIS A 1 80 ? -12.231 -14.024 10.100 1.00 0.00 80 HIS A N 8
ATOM 10853 C CA . HIS A 1 80 ? -11.207 -13.216 10.784 1.00 0.00 80 HIS A CA 8
ATOM 10854 C C . HIS A 1 80 ? -11.309 -13.345 12.303 1.00 0.00 80 HIS A C 8
ATOM 10855 O O . HIS A 1 80 ? -10.375 -13.002 13.030 1.00 0.00 80 HIS A O 8
ATOM 10870 N N . HIS A 1 81 ? -12.461 -13.819 12.753 1.00 0.00 81 HIS A N 8
ATOM 10871 C CA . HIS A 1 81 ? -12.747 -14.084 14.156 1.00 0.00 81 HIS A CA 8
ATOM 10872 C C . HIS A 1 81 ? -13.080 -12.817 14.912 1.00 0.00 81 HIS A C 8
ATOM 10873 O O . HIS A 1 81 ? -12.266 -12.271 15.656 1.00 0.00 81 HIS A O 8
ATOM 10888 N N . HIS A 1 82 ? -14.294 -12.342 14.678 1.00 0.00 82 HIS A N 8
ATOM 10889 C CA . HIS A 1 82 ? -14.869 -11.268 15.473 1.00 0.00 82 HIS A CA 8
ATOM 10890 C C . HIS A 1 82 ? -15.729 -11.886 16.567 1.00 0.00 82 HIS A C 8
ATOM 10891 O O . HIS A 1 82 ? -16.269 -11.194 17.433 1.00 0.00 82 HIS A O 8
ATOM 10906 N N . HIS A 1 83 ? -15.855 -13.207 16.497 1.00 0.00 83 HIS A N 8
ATOM 10907 C CA . HIS A 1 83 ? -16.622 -13.979 17.464 1.00 0.00 83 HIS A CA 8
ATOM 10908 C C . HIS A 1 83 ? -15.830 -15.211 17.877 1.00 0.00 83 HIS A C 8
ATOM 10909 O O . HIS A 1 83 ? -15.142 -15.813 17.053 1.00 0.00 83 HIS A O 8
ATOM 10924 N N . HIS A 1 84 ? -15.922 -15.575 19.146 1.00 0.00 84 HIS A N 8
ATOM 10925 C CA . HIS A 1 84 ? -15.297 -16.801 19.631 1.00 0.00 84 HIS A CA 8
ATOM 10926 C C . HIS A 1 84 ? -16.324 -17.920 19.641 1.00 0.00 84 HIS A C 8
ATOM 10927 O O . HIS A 1 84 ? -16.062 -19.033 19.180 1.00 0.00 84 HIS A O 8
ATOM 10942 N N . HIS A 1 85 ? -17.498 -17.598 20.163 1.00 0.00 85 HIS A N 8
ATOM 10943 C CA . HIS A 1 85 ? -18.627 -18.511 20.190 1.00 0.00 85 HIS A CA 8
ATOM 10944 C C . HIS A 1 85 ? -19.885 -17.733 20.545 1.00 0.00 85 HIS A C 8
ATOM 10945 O O . HIS A 1 85 ? -20.575 -17.269 19.618 1.00 0.00 85 HIS A O 8
ATOM 10961 N N . MET A 1 1 ? 28.886 9.557 -5.861 1.00 0.00 1 MET A N 9
ATOM 10962 C CA . MET A 1 1 ? 28.615 8.154 -6.245 1.00 0.00 1 MET A CA 9
ATOM 10963 C C . MET A 1 1 ? 27.118 7.867 -6.229 1.00 0.00 1 MET A C 9
ATOM 10964 O O . MET A 1 1 ? 26.513 7.653 -7.280 1.00 0.00 1 MET A O 9
ATOM 10980 N N . ASP A 1 2 ? 26.515 7.884 -5.042 1.00 0.00 2 ASP A N 9
ATOM 10981 C CA . ASP A 1 2 ? 25.096 7.567 -4.901 1.00 0.00 2 ASP A CA 9
ATOM 10982 C C . ASP A 1 2 ? 24.517 8.218 -3.648 1.00 0.00 2 ASP A C 9
ATOM 10983 O O . ASP A 1 2 ? 25.236 8.464 -2.681 1.00 0.00 2 ASP A O 9
ATOM 10992 N N . PHE A 1 3 ? 23.220 8.502 -3.681 1.00 0.00 3 PHE A N 9
ATOM 10993 C CA . PHE A 1 3 ? 22.538 9.142 -2.561 1.00 0.00 3 PHE A CA 9
ATOM 10994 C C . PHE A 1 3 ? 22.125 8.109 -1.514 1.00 0.00 3 PHE A C 9
ATOM 10995 O O . PHE A 1 3 ? 22.118 8.391 -0.315 1.00 0.00 3 PHE A O 9
ATOM 11012 N N . GLY A 1 4 ? 21.786 6.913 -1.971 1.00 0.00 4 GLY A N 9
ATOM 11013 C CA . GLY A 1 4 ? 21.335 5.879 -1.067 1.00 0.00 4 GLY A CA 9
ATOM 11014 C C . GLY A 1 4 ? 19.985 5.321 -1.465 1.00 0.00 4 GLY A C 9
ATOM 11015 O O . GLY A 1 4 ? 19.824 4.797 -2.568 1.00 0.00 4 GLY A O 9
ATOM 11019 N N . LYS A 1 5 ? 19.011 5.438 -0.574 1.00 0.00 5 LYS A N 9
ATOM 11020 C CA . LYS A 1 5 ? 17.677 4.902 -0.821 1.00 0.00 5 LYS A CA 9
ATOM 11021 C C . LYS A 1 5 ? 16.631 5.973 -0.515 1.00 0.00 5 LYS A C 9
ATOM 11022 O O . LYS A 1 5 ? 16.691 6.609 0.536 1.00 0.00 5 LYS A O 9
ATOM 11041 N N . PRO A 1 6 ? 15.676 6.200 -1.428 1.00 0.00 6 PRO A N 9
ATOM 11042 C CA . PRO A 1 6 ? 14.607 7.183 -1.237 1.00 0.00 6 PRO A CA 9
ATOM 11043 C C . PRO A 1 6 ? 13.493 6.655 -0.333 1.00 0.00 6 PRO A C 9
ATOM 11044 O O . PRO A 1 6 ? 12.870 5.637 -0.637 1.00 0.00 6 PRO A O 9
ATOM 11055 N N . ASN A 1 7 ? 13.235 7.358 0.768 1.00 0.00 7 ASN A N 9
ATOM 11056 C CA . ASN A 1 7 ? 12.247 6.909 1.750 1.00 0.00 7 ASN A CA 9
ATOM 11057 C C . ASN A 1 7 ? 10.811 7.156 1.267 1.00 0.00 7 ASN A C 9
ATOM 11058 O O . ASN A 1 7 ? 10.120 8.071 1.724 1.00 0.00 7 ASN A O 9
ATOM 11069 N N . GLN A 1 8 ? 10.374 6.337 0.323 1.00 0.00 8 GLN A N 9
ATOM 11070 C CA . GLN A 1 8 ? 9.017 6.416 -0.188 1.00 0.00 8 GLN A CA 9
ATOM 11071 C C . GLN A 1 8 ? 8.332 5.065 -0.043 1.00 0.00 8 GLN A C 9
ATOM 11072 O O . GLN A 1 8 ? 8.757 4.077 -0.641 1.00 0.00 8 GLN A O 9
ATOM 11086 N N . VAL A 1 9 ? 7.275 5.024 0.747 1.00 0.00 9 VAL A N 9
ATOM 11087 C CA . VAL A 1 9 ? 6.557 3.784 0.983 1.00 0.00 9 VAL A CA 9
ATOM 11088 C C . VAL A 1 9 ? 5.506 3.576 -0.098 1.00 0.00 9 VAL A C 9
ATOM 11089 O O . VAL A 1 9 ? 4.608 4.399 -0.279 1.00 0.00 9 VAL A O 9
ATOM 11102 N N . THR A 1 10 ? 5.640 2.482 -0.823 1.00 0.00 10 THR A N 9
ATOM 11103 C CA . THR A 1 10 ? 4.770 2.191 -1.945 1.00 0.00 10 THR A CA 9
ATOM 11104 C C . THR A 1 10 ? 3.544 1.407 -1.483 1.00 0.00 10 THR A C 9
ATOM 11105 O O . THR A 1 10 ? 3.608 0.195 -1.279 1.00 0.00 10 THR A O 9
ATOM 11116 N N . VAL A 1 11 ? 2.440 2.111 -1.290 1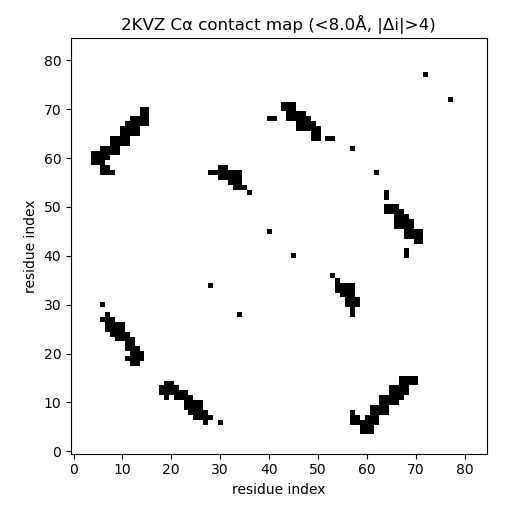.00 0.00 11 VAL A N 9
ATOM 11117 C CA . VAL A 1 11 ? 1.197 1.485 -0.875 1.00 0.00 11 VAL A CA 9
ATOM 11118 C C . VAL A 1 11 ? 0.385 1.090 -2.101 1.00 0.00 11 VAL A C 9
ATOM 11119 O O . VAL A 1 11 ? 0.001 1.940 -2.905 1.00 0.00 11 VAL A O 9
ATOM 11132 N N . ASN A 1 12 ? 0.158 -0.202 -2.265 1.00 0.00 12 ASN A N 9
ATOM 11133 C CA . ASN A 1 12 ? -0.585 -0.709 -3.412 1.00 0.00 12 ASN A CA 9
ATOM 11134 C C . ASN A 1 12 ? -1.785 -1.518 -2.947 1.00 0.00 12 ASN A C 9
ATOM 11135 O O . ASN A 1 12 ? -1.687 -2.304 -2.006 1.00 0.00 12 ASN A O 9
ATOM 11146 N N . TYR A 1 13 ? -2.918 -1.311 -3.600 1.00 0.00 13 TYR A N 9
ATOM 11147 C CA . TYR A 1 13 ? -4.143 -2.019 -3.255 1.00 0.00 13 TYR A CA 9
ATOM 11148 C C . TYR A 1 13 ? -4.436 -3.084 -4.302 1.00 0.00 13 TYR A C 9
ATOM 11149 O O . TYR A 1 13 ? -4.698 -2.765 -5.462 1.00 0.00 13 TYR A O 9
ATOM 11167 N N . LEU A 1 14 ? -4.382 -4.344 -3.898 1.00 0.00 14 LEU A N 9
ATOM 11168 C CA . LEU A 1 14 ? -4.572 -5.444 -4.830 1.00 0.00 14 LEU A CA 9
ATOM 11169 C C . LEU A 1 14 ? -6.000 -5.975 -4.780 1.00 0.00 14 LEU A C 9
ATOM 11170 O O . LEU A 1 14 ? -6.697 -5.824 -3.776 1.00 0.00 14 LEU A O 9
ATOM 11186 N N . ASP A 1 15 ? -6.412 -6.594 -5.876 1.00 0.00 15 ASP A N 9
ATOM 11187 C CA . ASP A 1 15 ? -7.757 -7.150 -6.022 1.00 0.00 15 ASP A CA 9
ATOM 11188 C C . ASP A 1 15 ? -7.810 -8.584 -5.508 1.00 0.00 15 ASP A C 9
ATOM 11189 O O . ASP A 1 15 ? -8.795 -8.995 -4.900 1.00 0.00 15 ASP A O 9
ATOM 11198 N N . GLU A 1 16 ? -6.742 -9.324 -5.816 1.00 0.00 16 GLU A N 9
ATOM 11199 C CA . GLU A 1 16 ? -6.542 -10.724 -5.429 1.00 0.00 16 GLU A CA 9
ATOM 11200 C C . GLU A 1 16 ? -5.587 -11.342 -6.441 1.00 0.00 16 GLU A C 9
ATOM 11201 O O . GLU A 1 16 ? -4.795 -12.232 -6.128 1.00 0.00 16 GLU A O 9
ATOM 11213 N N . ASN A 1 17 ? -5.666 -10.824 -7.662 1.00 0.00 17 ASN A N 9
ATOM 11214 C CA . ASN A 1 17 ? -4.887 -11.322 -8.788 1.00 0.00 17 ASN A CA 9
ATOM 11215 C C . ASN A 1 17 ? -3.662 -10.443 -9.006 1.00 0.00 17 ASN A C 9
ATOM 11216 O O . ASN A 1 17 ? -3.033 -10.493 -10.063 1.00 0.00 17 ASN A O 9
ATOM 11227 N N . ASN A 1 18 ? -3.350 -9.632 -7.995 1.00 0.00 18 ASN A N 9
ATOM 11228 C CA . ASN A 1 18 ? -2.233 -8.683 -8.053 1.00 0.00 18 ASN A CA 9
ATOM 11229 C C . ASN A 1 18 ? -2.531 -7.546 -9.019 1.00 0.00 18 ASN A C 9
ATOM 11230 O O . ASN A 1 18 ? -1.621 -6.902 -9.544 1.00 0.00 18 ASN A O 9
ATOM 11241 N N . THR A 1 19 ? -3.810 -7.289 -9.236 1.00 0.00 19 THR A N 9
ATOM 11242 C CA . THR A 1 19 ? -4.237 -6.162 -10.035 1.00 0.00 19 THR A CA 9
ATOM 11243 C C . THR A 1 19 ? -4.424 -4.955 -9.131 1.00 0.00 19 THR A C 9
ATOM 11244 O O . THR A 1 19 ? -5.252 -4.978 -8.217 1.00 0.00 19 THR A O 9
ATOM 11255 N N . SER A 1 20 ? -3.633 -3.920 -9.355 1.00 0.00 20 SER A N 9
ATOM 11256 C CA . SER A 1 20 ? -3.725 -2.713 -8.560 1.00 0.00 20 SER A CA 9
ATOM 11257 C C . SER A 1 20 ? -5.023 -1.978 -8.889 1.00 0.00 20 SER A C 9
ATOM 11258 O O . SER A 1 20 ? -5.108 -1.250 -9.881 1.00 0.00 20 SER A O 9
ATOM 11266 N N . ILE A 1 21 ? -6.039 -2.198 -8.061 1.00 0.00 21 ILE A N 9
ATOM 11267 C CA . ILE A 1 21 ? -7.353 -1.593 -8.265 1.00 0.00 21 ILE A CA 9
ATOM 11268 C C . ILE A 1 21 ? -7.302 -0.093 -8.011 1.00 0.00 21 ILE A C 9
ATOM 11269 O O . ILE A 1 21 ? -8.153 0.660 -8.483 1.00 0.00 21 ILE A O 9
ATOM 11285 N N . ALA A 1 22 ? -6.298 0.323 -7.261 1.00 0.00 22 ALA A N 9
ATOM 11286 C CA . ALA A 1 22 ? -6.055 1.729 -7.007 1.00 0.00 22 ALA A CA 9
ATOM 11287 C C . ALA A 1 22 ? -4.631 2.072 -7.422 1.00 0.00 22 ALA A C 9
ATOM 11288 O O . ALA A 1 22 ? -3.753 1.210 -7.370 1.00 0.00 22 ALA A O 9
ATOM 11295 N N . PRO A 1 23 ? -4.388 3.316 -7.864 1.00 0.00 23 PRO A N 9
ATOM 11296 C CA . PRO A 1 23 ? -3.051 3.763 -8.278 1.00 0.00 23 PRO A CA 9
ATOM 11297 C C . PRO A 1 23 ? -2.021 3.627 -7.160 1.00 0.00 23 PRO A C 9
ATOM 11298 O O . PRO A 1 23 ? -2.368 3.630 -5.977 1.00 0.00 23 PRO A O 9
ATOM 11309 N N . SER A 1 24 ? -0.757 3.501 -7.545 1.00 0.00 24 SER A N 9
ATOM 11310 C CA . SER A 1 24 ? 0.328 3.349 -6.589 1.00 0.00 24 SER A CA 9
ATOM 11311 C C . SER A 1 24 ? 0.428 4.582 -5.693 1.00 0.00 24 SER A C 9
ATOM 11312 O O . SER A 1 24 ? 0.725 5.684 -6.160 1.00 0.00 24 SER A O 9
ATOM 11320 N N . LEU A 1 25 ? 0.156 4.391 -4.409 1.00 0.00 25 LEU A N 9
ATOM 11321 C CA . LEU A 1 25 ? 0.210 5.475 -3.443 1.00 0.00 25 LEU A CA 9
ATOM 11322 C C . LEU A 1 25 ? 1.605 5.572 -2.840 1.00 0.00 25 LEU A C 9
ATOM 11323 O O . LEU A 1 25 ? 2.056 4.663 -2.143 1.00 0.00 25 LEU A O 9
ATOM 11339 N N . TYR A 1 26 ? 2.288 6.669 -3.117 1.00 0.00 26 TYR A N 9
ATOM 11340 C CA . TYR A 1 26 ? 3.632 6.874 -2.609 1.00 0.00 26 TYR A CA 9
ATOM 11341 C C . TYR A 1 26 ? 3.596 7.680 -1.322 1.00 0.00 26 TYR A C 9
ATOM 11342 O O . TYR A 1 26 ? 3.408 8.898 -1.338 1.00 0.00 26 TYR A O 9
ATOM 11360 N N . LEU A 1 27 ? 3.755 6.986 -0.213 1.00 0.00 27 LEU A N 9
ATOM 11361 C CA . LEU A 1 27 ? 3.765 7.610 1.096 1.00 0.00 27 LEU A CA 9
ATOM 11362 C C . LEU A 1 27 ? 5.178 8.068 1.440 1.00 0.00 27 LEU A C 9
ATOM 11363 O O . LEU A 1 27 ? 6.042 7.259 1.777 1.00 0.00 27 LEU A O 9
ATOM 11379 N N . SER A 1 28 ? 5.415 9.363 1.321 1.00 0.00 28 SER A N 9
ATOM 11380 C CA . SER A 1 28 ? 6.726 9.927 1.595 1.00 0.00 28 SER A CA 9
ATOM 11381 C C . SER A 1 28 ? 6.688 10.783 2.853 1.00 0.00 28 SER A C 9
ATOM 11382 O O . SER A 1 28 ? 5.773 11.590 3.037 1.00 0.00 28 SER A O 9
ATOM 11390 N N . GLY A 1 29 ? 7.675 10.603 3.720 1.00 0.00 29 GLY A N 9
ATOM 11391 C CA . GLY A 1 29 ? 7.708 11.343 4.963 1.00 0.00 29 GLY A CA 9
ATOM 11392 C C . GLY A 1 29 ? 9.118 11.612 5.438 1.00 0.00 29 GLY A C 9
ATOM 11393 O O . GLY A 1 29 ? 10.013 11.873 4.631 1.00 0.00 29 GLY A O 9
ATOM 11397 N N . LEU A 1 30 ? 9.320 11.539 6.743 1.00 0.00 30 LEU A N 9
ATOM 11398 C CA . LEU A 1 30 ? 10.624 11.808 7.335 1.00 0.00 30 LEU A CA 9
ATOM 11399 C C . LEU A 1 30 ? 11.293 10.508 7.754 1.00 0.00 30 LEU A C 9
ATOM 11400 O O . LEU A 1 30 ? 10.627 9.590 8.224 1.00 0.00 30 LEU A O 9
ATOM 11416 N N . PHE A 1 31 ? 12.605 10.436 7.585 1.00 0.00 31 PHE A N 9
ATOM 11417 C CA . PHE A 1 31 ? 13.359 9.236 7.928 1.00 0.00 31 PHE A CA 9
ATOM 11418 C C . PHE A 1 31 ? 13.273 8.944 9.425 1.00 0.00 31 PHE A C 9
ATOM 11419 O O . PHE A 1 31 ? 13.323 9.863 10.246 1.00 0.00 31 PHE A O 9
ATOM 11436 N N . ASN A 1 32 ? 13.110 7.659 9.756 1.00 0.00 32 ASN A N 9
ATOM 11437 C CA . ASN A 1 32 ? 13.077 7.182 11.143 1.00 0.00 32 ASN A CA 9
ATOM 11438 C C . ASN A 1 32 ? 11.755 7.554 11.820 1.00 0.00 32 ASN A C 9
ATOM 11439 O O . ASN A 1 32 ? 11.529 7.257 12.992 1.00 0.00 32 ASN A O 9
ATOM 11450 N N . GLU A 1 33 ? 10.852 8.159 11.064 1.00 0.00 33 GLU A N 9
ATOM 11451 C CA . GLU A 1 33 ? 9.601 8.619 11.634 1.00 0.00 33 GLU A CA 9
ATOM 11452 C C . GLU A 1 33 ? 8.491 7.634 11.303 1.00 0.00 33 GLU A C 9
ATOM 11453 O O . GLU A 1 33 ? 8.417 7.132 10.183 1.00 0.00 33 GLU A O 9
ATOM 11465 N N . ALA A 1 34 ? 7.651 7.341 12.283 1.00 0.00 34 ALA A N 9
ATOM 11466 C CA . ALA A 1 34 ? 6.578 6.376 12.106 1.00 0.00 34 ALA A CA 9
ATOM 11467 C C . ALA A 1 34 ? 5.499 6.929 11.191 1.00 0.00 34 ALA A C 9
ATOM 11468 O O . ALA A 1 34 ? 5.281 8.141 11.132 1.00 0.00 34 ALA A O 9
ATOM 11475 N N . TYR A 1 35 ? 4.830 6.045 10.472 1.00 0.00 35 TYR A N 9
ATOM 11476 C CA . TYR A 1 35 ? 3.780 6.462 9.564 1.00 0.00 35 TYR A CA 9
ATOM 11477 C C . TYR A 1 35 ? 2.527 5.621 9.744 1.00 0.00 35 TYR A C 9
ATOM 11478 O O . TYR A 1 35 ? 2.547 4.578 10.399 1.00 0.00 35 TYR A O 9
ATOM 11496 N N . ASN A 1 36 ? 1.441 6.094 9.155 1.00 0.00 36 ASN A N 9
ATOM 11497 C CA . ASN A 1 36 ? 0.169 5.395 9.195 1.00 0.00 36 ASN A CA 9
ATOM 11498 C C . ASN A 1 36 ? -0.302 5.099 7.781 1.00 0.00 36 ASN A C 9
ATOM 11499 O O . ASN A 1 36 ? -0.294 5.983 6.920 1.00 0.00 36 ASN A O 9
ATOM 11510 N N . VAL A 1 37 ? -0.700 3.860 7.537 1.00 0.00 37 VAL A N 9
ATOM 11511 C CA . VAL A 1 37 ? -1.136 3.448 6.212 1.00 0.00 37 VAL A CA 9
ATOM 11512 C C . VAL A 1 37 ? -2.655 3.448 6.122 1.00 0.00 37 VAL A C 9
ATOM 11513 O O . VAL A 1 37 ? -3.328 2.740 6.871 1.00 0.00 37 VAL A O 9
ATOM 11526 N N . PRO A 1 38 ? -3.216 4.259 5.215 1.00 0.00 38 PRO A N 9
ATOM 11527 C CA . PRO A 1 38 ? -4.659 4.312 4.990 1.00 0.00 38 PRO A CA 9
ATOM 11528 C C . PRO A 1 38 ? -5.178 3.031 4.348 1.00 0.00 38 PRO A C 9
ATOM 11529 O O . PRO A 1 38 ? -4.701 2.616 3.290 1.00 0.00 38 PRO A O 9
ATOM 11540 N N . MET A 1 39 ? -6.144 2.403 4.999 1.00 0.00 39 MET A N 9
ATOM 11541 C CA . MET A 1 39 ? -6.768 1.204 4.462 1.00 0.00 39 MET A CA 9
ATOM 11542 C C . MET A 1 39 ? -7.850 1.605 3.475 1.00 0.00 39 MET A C 9
ATOM 11543 O O . MET A 1 39 ? -7.883 1.118 2.342 1.00 0.00 39 MET A O 9
ATOM 11557 N N . LYS A 1 40 ? -8.732 2.495 3.936 1.00 0.00 40 LYS A N 9
ATOM 11558 C CA . LYS A 1 40 ? -9.758 3.119 3.101 1.00 0.00 40 LYS A CA 9
ATOM 11559 C C . LYS A 1 40 ? -10.844 2.122 2.697 1.00 0.00 40 LYS A C 9
ATOM 11560 O O . LYS A 1 40 ? -10.578 0.940 2.463 1.00 0.00 40 LYS A O 9
ATOM 11579 N N . LYS A 1 41 ? -12.079 2.592 2.640 1.00 0.00 41 LYS A N 9
ATOM 11580 C CA . LYS A 1 41 ? -13.172 1.756 2.182 1.00 0.00 41 LYS A CA 9
ATOM 11581 C C . LYS A 1 41 ? -13.215 1.751 0.663 1.00 0.00 41 LYS A C 9
ATOM 11582 O O . LYS A 1 41 ? -13.774 2.659 0.046 1.00 0.00 41 LYS A O 9
ATOM 11601 N N . ILE A 1 42 ? -12.591 0.756 0.059 1.00 0.00 42 ILE A N 9
ATOM 11602 C CA . ILE A 1 42 ? -12.673 0.592 -1.377 1.00 0.00 42 ILE A CA 9
ATOM 11603 C C . ILE A 1 42 ? -14.060 0.068 -1.729 1.00 0.00 42 ILE A C 9
ATOM 11604 O O . ILE A 1 42 ? -14.616 -0.754 -0.999 1.00 0.00 42 ILE A O 9
ATOM 11620 N N . LYS A 1 43 ? -14.609 0.561 -2.830 1.00 0.00 43 LYS A N 9
ATOM 11621 C CA . LYS A 1 43 ? -16.012 0.346 -3.173 1.00 0.00 43 LYS A CA 9
ATOM 11622 C C . LYS A 1 43 ? -16.353 -1.134 -3.354 1.00 0.00 43 LYS A C 9
ATOM 11623 O O . LYS A 1 43 ? -16.153 -1.704 -4.428 1.00 0.00 43 LYS A O 9
ATOM 11642 N N . GLY A 1 44 ? -16.861 -1.743 -2.289 1.00 0.00 44 GLY A N 9
ATOM 11643 C CA . GLY A 1 44 ? -17.294 -3.125 -2.344 1.00 0.00 44 GLY A CA 9
ATOM 11644 C C . GLY A 1 44 ? -16.148 -4.117 -2.261 1.00 0.00 44 GLY A C 9
ATOM 11645 O O . GLY A 1 44 ? -16.181 -5.164 -2.906 1.00 0.00 44 GLY A O 9
ATOM 11649 N N . TYR A 1 45 ? -15.138 -3.799 -1.465 1.00 0.00 45 TYR A N 9
ATOM 11650 C CA . TYR A 1 45 ? -13.997 -4.691 -1.291 1.00 0.00 45 TYR A CA 9
ATOM 11651 C C . TYR A 1 45 ? -13.786 -5.041 0.178 1.00 0.00 45 TYR A C 9
ATOM 11652 O O . TYR A 1 45 ? -13.820 -4.170 1.046 1.00 0.00 45 TYR A O 9
ATOM 11670 N N . THR A 1 46 ? -13.577 -6.320 0.439 1.00 0.00 46 THR A N 9
ATOM 11671 C CA . THR A 1 46 ? -13.267 -6.808 1.772 1.00 0.00 46 THR A CA 9
ATOM 11672 C C . THR A 1 46 ? -11.771 -7.089 1.857 1.00 0.00 46 THR A C 9
ATOM 11673 O O . THR A 1 46 ? -11.192 -7.580 0.899 1.00 0.00 46 THR A O 9
ATOM 11684 N N . LEU A 1 47 ? -11.131 -6.755 2.968 1.00 0.00 47 LEU A N 9
ATOM 11685 C CA . LEU A 1 47 ? -9.711 -7.037 3.104 1.00 0.00 47 LEU A CA 9
ATOM 11686 C C . LEU A 1 47 ? -9.480 -8.538 3.194 1.00 0.00 47 LEU A C 9
ATOM 11687 O O . LEU A 1 47 ? -9.898 -9.182 4.157 1.00 0.00 47 LEU A O 9
ATOM 11703 N N . LEU A 1 48 ? -8.832 -9.089 2.182 1.00 0.00 48 LEU A N 9
ATOM 11704 C CA . LEU A 1 48 ? -8.510 -10.501 2.173 1.00 0.00 48 LEU A CA 9
ATOM 11705 C C . LEU A 1 48 ? -7.419 -10.786 3.194 1.00 0.00 48 LEU A C 9
ATOM 11706 O O . LEU A 1 48 ? -7.577 -11.656 4.056 1.00 0.00 48 LEU A O 9
ATOM 11722 N N . LYS A 1 49 ? -6.336 -10.015 3.117 1.00 0.00 49 LYS A N 9
ATOM 11723 C CA . LYS A 1 49 ? -5.179 -10.213 3.981 1.00 0.00 49 LYS A CA 9
ATOM 11724 C C . LYS A 1 49 ? -4.056 -9.244 3.619 1.00 0.00 49 LYS A C 9
ATOM 11725 O O . LYS A 1 49 ? -3.794 -8.992 2.443 1.00 0.00 49 LYS A O 9
ATOM 11744 N N . TYR A 1 50 ? -3.415 -8.688 4.634 1.00 0.00 50 TYR A N 9
ATOM 11745 C CA . TYR A 1 50 ? -2.162 -7.982 4.441 1.00 0.00 50 TYR A CA 9
ATOM 11746 C C . TYR A 1 50 ? -1.068 -8.752 5.169 1.00 0.00 50 TYR A C 9
ATOM 11747 O O . TYR A 1 50 ? -1.244 -9.142 6.323 1.00 0.00 50 TYR A O 9
ATOM 11765 N N . ASP A 1 51 ? 0.034 -9.007 4.476 1.00 0.00 51 ASP A N 9
ATOM 11766 C CA . ASP A 1 51 ? 1.060 -9.930 4.964 1.00 0.00 51 ASP A CA 9
ATOM 11767 C C . ASP A 1 51 ? 1.674 -9.480 6.286 1.00 0.00 51 ASP A C 9
ATOM 11768 O O . ASP A 1 51 ? 1.539 -10.156 7.307 1.00 0.00 51 ASP A O 9
ATOM 11777 N N . SER A 1 52 ? 2.362 -8.355 6.265 1.00 0.00 52 SER A N 9
ATOM 11778 C CA . SER A 1 52 ? 3.044 -7.869 7.449 1.00 0.00 52 SER A CA 9
ATOM 11779 C C . SER A 1 52 ? 2.446 -6.553 7.924 1.00 0.00 52 SER A C 9
ATOM 11780 O O . SER A 1 52 ? 1.702 -5.900 7.191 1.00 0.00 52 SER A O 9
ATOM 11788 N N . GLU A 1 53 ? 2.777 -6.182 9.157 1.00 0.00 53 GLU A N 9
ATOM 11789 C CA . GLU A 1 53 ? 2.234 -4.984 9.788 1.00 0.00 53 GLU A CA 9
ATOM 11790 C C . GLU A 1 53 ? 2.530 -3.730 8.976 1.00 0.00 53 GLU A C 9
ATOM 11791 O O . GLU A 1 53 ? 3.672 -3.481 8.583 1.00 0.00 53 GLU A O 9
ATOM 11803 N N . ILE A 1 54 ? 1.487 -2.946 8.743 1.00 0.00 54 ILE A N 9
ATOM 11804 C CA . ILE A 1 54 ? 1.601 -1.701 7.996 1.00 0.00 54 ILE A CA 9
ATOM 11805 C C . ILE A 1 54 ? 2.121 -0.579 8.889 1.00 0.00 54 ILE A C 9
ATOM 11806 O O . ILE A 1 54 ? 2.469 0.501 8.416 1.00 0.00 54 ILE A O 9
ATOM 11822 N N . LEU A 1 55 ? 2.166 -0.841 10.186 1.00 0.00 55 LEU A N 9
ATOM 11823 C CA . LEU A 1 55 ? 2.649 0.136 11.145 1.00 0.00 55 LEU A CA 9
ATOM 11824 C C . LEU A 1 55 ? 4.169 0.051 11.226 1.00 0.00 55 LEU A C 9
ATOM 11825 O O . LEU A 1 55 ? 4.724 -0.956 11.677 1.00 0.00 55 LEU A O 9
ATOM 11841 N N . GLY A 1 56 ? 4.837 1.096 10.771 1.00 0.00 56 GLY A N 9
ATOM 11842 C CA . GLY A 1 56 ? 6.282 1.119 10.803 1.00 0.00 56 GLY A CA 9
ATOM 11843 C C . GLY A 1 56 ? 6.831 2.521 10.689 1.00 0.00 56 GLY A C 9
ATOM 11844 O O . GLY A 1 56 ? 6.076 3.494 10.728 1.00 0.00 56 GLY A O 9
ATOM 11848 N N . VAL A 1 57 ? 8.143 2.624 10.544 1.00 0.00 57 VAL A N 9
ATOM 11849 C CA . VAL A 1 57 ? 8.803 3.916 10.414 1.00 0.00 57 VAL A CA 9
ATOM 11850 C C . VAL A 1 57 ? 9.412 4.062 9.023 1.00 0.00 57 VAL A C 9
ATOM 11851 O O . VAL A 1 57 ? 9.723 3.066 8.370 1.00 0.00 57 VAL A O 9
ATOM 11864 N N . PHE A 1 58 ? 9.564 5.299 8.569 1.00 0.00 58 PHE A N 9
ATOM 11865 C CA . PHE A 1 58 ? 10.157 5.562 7.265 1.00 0.00 58 PHE A CA 9
ATOM 11866 C C . PHE A 1 58 ? 11.642 5.228 7.258 1.00 0.00 58 PHE A C 9
ATOM 11867 O O . PHE A 1 58 ? 12.467 6.015 7.723 1.00 0.00 58 PHE A O 9
ATOM 11884 N N . THR A 1 59 ? 11.981 4.056 6.755 1.00 0.00 59 THR A N 9
ATOM 11885 C CA . THR A 1 59 ? 13.369 3.713 6.526 1.00 0.00 59 THR A CA 9
ATOM 11886 C C . THR A 1 59 ? 13.785 4.216 5.150 1.00 0.00 59 THR A C 9
ATOM 11887 O O . THR A 1 59 ? 12.956 4.746 4.410 1.00 0.00 59 THR A O 9
ATOM 11898 N N . GLU A 1 60 ? 15.056 4.073 4.809 1.00 0.00 60 GLU A N 9
ATOM 11899 C CA . GLU A 1 60 ? 15.537 4.522 3.510 1.00 0.00 60 GLU A CA 9
ATOM 11900 C C . GLU A 1 60 ? 14.935 3.661 2.410 1.00 0.00 60 GLU A C 9
ATOM 11901 O O . GLU A 1 60 ? 14.624 4.142 1.326 1.00 0.00 60 GLU A O 9
ATOM 11913 N N . SER A 1 61 ? 14.790 2.379 2.712 1.00 0.00 61 SER A N 9
ATOM 11914 C CA . SER A 1 61 ? 14.312 1.410 1.746 1.00 0.00 61 SER A CA 9
ATOM 11915 C C . SER A 1 61 ? 12.836 1.641 1.433 1.00 0.00 61 SER A C 9
ATOM 11916 O O . SER A 1 61 ? 11.999 1.622 2.336 1.00 0.00 61 SER A O 9
ATOM 11924 N N . PRO A 1 62 ? 12.506 1.883 0.157 1.00 0.00 62 PRO A N 9
ATOM 11925 C CA . PRO A 1 62 ? 11.120 2.014 -0.282 1.00 0.00 62 PRO A CA 9
ATOM 11926 C C . PRO A 1 62 ? 10.333 0.740 0.001 1.00 0.00 62 PRO A C 9
ATOM 11927 O O . PRO A 1 62 ? 10.514 -0.278 -0.669 1.00 0.00 62 PRO A O 9
ATOM 11938 N N . GLN A 1 63 ? 9.478 0.794 1.009 1.00 0.00 63 GLN A N 9
ATOM 11939 C CA . GLN A 1 63 ? 8.726 -0.372 1.433 1.00 0.00 63 GLN A CA 9
ATOM 11940 C C . GLN A 1 63 ? 7.458 -0.517 0.611 1.00 0.00 63 GLN A C 9
ATOM 11941 O O . GLN A 1 63 ? 6.639 0.398 0.555 1.00 0.00 63 GLN A O 9
ATOM 11955 N N . THR A 1 64 ? 7.312 -1.655 -0.043 1.00 0.00 64 THR A N 9
ATOM 11956 C CA . THR A 1 64 ? 6.145 -1.916 -0.866 1.00 0.00 64 THR A CA 9
ATOM 11957 C C . THR A 1 64 ? 5.107 -2.708 -0.082 1.00 0.00 64 THR A C 9
ATOM 11958 O O . THR A 1 64 ? 5.274 -3.904 0.162 1.00 0.00 64 THR A O 9
ATOM 11969 N N . ILE A 1 65 ? 4.043 -2.035 0.323 1.00 0.00 65 ILE A N 9
ATOM 11970 C CA . ILE A 1 65 ? 2.979 -2.680 1.064 1.00 0.00 65 ILE A CA 9
ATOM 11971 C C . ILE A 1 65 ? 1.836 -3.032 0.127 1.00 0.00 65 ILE A C 9
ATOM 11972 O O . ILE A 1 65 ? 1.001 -2.187 -0.207 1.00 0.00 65 ILE A O 9
ATOM 11988 N N . ASN A 1 66 ? 1.830 -4.274 -0.335 1.00 0.00 66 ASN A N 9
ATOM 11989 C CA . ASN A 1 66 ? 0.766 -4.758 -1.197 1.00 0.00 66 ASN A CA 9
ATOM 11990 C C . ASN A 1 66 ? -0.409 -5.222 -0.352 1.00 0.00 66 ASN A C 9
ATOM 11991 O O . ASN A 1 66 ? -0.441 -6.357 0.126 1.00 0.00 66 ASN A O 9
ATOM 12002 N N . ILE A 1 67 ? -1.351 -4.319 -0.137 1.00 0.00 67 ILE A N 9
ATOM 12003 C CA . ILE A 1 67 ? -2.538 -4.616 0.646 1.00 0.00 67 ILE A CA 9
ATOM 12004 C C . ILE A 1 67 ? -3.557 -5.322 -0.235 1.00 0.00 67 ILE A C 9
ATOM 12005 O O . ILE A 1 67 ? -4.019 -4.763 -1.229 1.00 0.00 67 ILE A O 9
ATOM 12021 N N . ILE A 1 68 ? -3.902 -6.547 0.126 1.00 0.00 68 ILE A N 9
ATOM 12022 C CA . ILE A 1 68 ? -4.723 -7.376 -0.737 1.00 0.00 68 ILE A CA 9
ATOM 12023 C C . ILE A 1 68 ? -6.167 -7.401 -0.263 1.00 0.00 68 ILE A C 9
ATOM 12024 O O . ILE A 1 68 ? -6.478 -7.922 0.811 1.00 0.00 68 ILE A O 9
ATOM 12040 N N . TYR A 1 69 ? -7.036 -6.816 -1.064 1.00 0.00 69 TYR A N 9
ATOM 12041 C CA . TYR A 1 69 ? -8.459 -6.868 -0.813 1.00 0.00 69 TYR A CA 9
ATOM 12042 C C . TYR A 1 69 ? -9.077 -7.995 -1.622 1.00 0.00 69 TYR A C 9
ATOM 12043 O O . TYR A 1 69 ? -8.373 -8.746 -2.287 1.00 0.00 69 TYR A O 9
ATOM 12061 N N . GLN A 1 70 ? -10.380 -8.127 -1.516 1.00 0.00 70 GLN A N 9
ATOM 12062 C CA . GLN A 1 70 ? -11.133 -9.084 -2.295 1.00 0.00 70 GLN A CA 9
ATOM 12063 C C . GLN A 1 70 ? -12.531 -8.526 -2.492 1.00 0.00 70 GLN A C 9
ATOM 12064 O O . GLN A 1 70 ? -13.193 -8.164 -1.517 1.00 0.00 70 GLN A O 9
ATOM 12078 N N . LYS A 1 71 ? -12.975 -8.414 -3.732 1.00 0.00 71 LYS A N 9
ATOM 12079 C CA . LYS A 1 71 ? -14.258 -7.789 -3.994 1.00 0.00 71 LYS A CA 9
ATOM 12080 C C . LYS A 1 71 ? -15.386 -8.648 -3.440 1.00 0.00 71 LYS A C 9
ATOM 12081 O O . LYS A 1 71 ? -15.397 -9.866 -3.612 1.00 0.00 71 LYS A O 9
ATOM 12100 N N . LYS A 1 72 ? -16.329 -7.997 -2.771 1.00 0.00 72 LYS A N 9
ATOM 12101 C CA . LYS A 1 72 ? -17.414 -8.691 -2.085 1.00 0.00 72 LYS A CA 9
ATOM 12102 C C . LYS A 1 72 ? -18.364 -9.350 -3.082 1.00 0.00 72 LYS A C 9
ATOM 12103 O O . LYS A 1 72 ? -19.175 -10.195 -2.701 1.00 0.00 72 LYS A O 9
ATOM 12122 N N . ALA A 1 73 ? -18.247 -8.950 -4.352 1.00 0.00 73 ALA A N 9
ATOM 12123 C CA . ALA A 1 73 ? -19.107 -9.442 -5.431 1.00 0.00 73 ALA A CA 9
ATOM 12124 C C . ALA A 1 73 ? -20.548 -8.970 -5.246 1.00 0.00 73 ALA A C 9
ATOM 12125 O O . ALA A 1 73 ? -21.228 -9.364 -4.299 1.00 0.00 73 ALA A O 9
ATOM 12132 N N . PRO A 1 74 ? -21.026 -8.102 -6.150 1.00 0.00 74 PRO A N 9
ATOM 12133 C CA . PRO A 1 74 ? -22.376 -7.542 -6.074 1.00 0.00 74 PRO A CA 9
ATOM 12134 C C . PRO A 1 74 ? -23.458 -8.597 -6.284 1.00 0.00 74 PRO A C 9
ATOM 12135 O O . PRO A 1 74 ? -23.720 -9.024 -7.410 1.00 0.00 74 PRO A O 9
ATOM 12146 N N . GLU A 1 75 ? -24.059 -9.034 -5.191 1.00 0.00 75 GLU A N 9
ATOM 12147 C CA . GLU A 1 75 ? -25.147 -9.993 -5.249 1.00 0.00 75 GLU A CA 9
ATOM 12148 C C . GLU A 1 75 ? -26.468 -9.248 -5.088 1.00 0.00 75 GLU A C 9
ATOM 12149 O O . GLU A 1 75 ? -26.515 -8.190 -4.453 1.00 0.00 75 GLU A O 9
ATOM 12161 N N . GLN A 1 76 ? -27.528 -9.786 -5.676 1.00 0.00 76 GLN A N 9
ATOM 12162 C CA . GLN A 1 76 ? -28.841 -9.153 -5.643 1.00 0.00 76 GLN A CA 9
ATOM 12163 C C . GLN A 1 76 ? -29.379 -9.089 -4.221 1.00 0.00 76 GLN A C 9
ATOM 12164 O O . GLN A 1 76 ? -30.044 -8.121 -3.848 1.00 0.00 76 GLN A O 9
ATOM 12178 N N . ALA A 1 77 ? -29.077 -10.132 -3.443 1.00 0.00 77 ALA A N 9
ATOM 12179 C CA . ALA A 1 77 ? -29.546 -10.260 -2.067 1.00 0.00 77 ALA A CA 9
ATOM 12180 C C . ALA A 1 77 ? -31.059 -10.455 -2.023 1.00 0.00 77 ALA A C 9
ATOM 12181 O O . ALA A 1 77 ? -31.714 -10.567 -3.060 1.00 0.00 77 ALA A O 9
ATOM 12188 N N . LEU A 1 78 ? -31.609 -10.517 -0.822 1.00 0.00 78 LEU A N 9
ATOM 12189 C CA . LEU A 1 78 ? -33.039 -10.701 -0.664 1.00 0.00 78 LEU A CA 9
ATOM 12190 C C . LEU A 1 78 ? -33.675 -9.450 -0.082 1.00 0.00 78 LEU A C 9
ATOM 12191 O O . LEU A 1 78 ? -33.704 -9.263 1.136 1.00 0.00 78 LEU A O 9
ATOM 12207 N N . GLU A 1 79 ? -34.152 -8.577 -0.960 1.00 0.00 79 GLU A N 9
ATOM 12208 C CA . GLU A 1 79 ? -34.866 -7.387 -0.527 1.00 0.00 79 GLU A CA 9
ATOM 12209 C C . GLU A 1 79 ? -36.161 -7.800 0.162 1.00 0.00 79 GLU A C 9
ATOM 12210 O O . GLU A 1 79 ? -36.849 -8.719 -0.289 1.00 0.00 79 GLU A O 9
ATOM 12222 N N . HIS A 1 80 ? -36.482 -7.126 1.260 1.00 0.00 80 HIS A N 9
ATOM 12223 C CA . HIS A 1 80 ? -37.650 -7.479 2.062 1.00 0.00 80 HIS A CA 9
ATOM 12224 C C . HIS A 1 80 ? -38.932 -7.035 1.362 1.00 0.00 80 HIS A C 9
ATOM 12225 O O . HIS A 1 80 ? -40.038 -7.300 1.832 1.00 0.00 80 HIS A O 9
ATOM 12240 N N . HIS A 1 81 ? -38.768 -6.363 0.233 1.00 0.00 81 HIS A N 9
ATOM 12241 C CA . HIS A 1 81 ? -39.892 -5.928 -0.577 1.00 0.00 81 HIS A CA 9
ATOM 12242 C C . HIS A 1 81 ? -39.854 -6.607 -1.936 1.00 0.00 81 HIS A C 9
ATOM 12243 O O . HIS A 1 81 ? -38.800 -6.685 -2.569 1.00 0.00 81 HIS A O 9
ATOM 12258 N N . HIS A 1 82 ? -40.994 -7.112 -2.377 1.00 0.00 82 HIS A N 9
ATOM 12259 C CA . HIS A 1 82 ? -41.115 -7.632 -3.731 1.00 0.00 82 HIS A CA 9
ATOM 12260 C C . HIS A 1 82 ? -41.133 -6.468 -4.707 1.00 0.00 82 HIS A C 9
ATOM 12261 O O . HIS A 1 82 ? -40.641 -6.566 -5.829 1.00 0.00 82 HIS A O 9
ATOM 12276 N N . HIS A 1 83 ? -41.711 -5.364 -4.259 1.00 0.00 83 HIS A N 9
ATOM 12277 C CA . HIS A 1 83 ? -41.639 -4.109 -4.983 1.00 0.00 83 HIS A CA 9
ATOM 12278 C C . HIS A 1 83 ? -40.996 -3.058 -4.093 1.00 0.00 83 HIS A C 9
ATOM 12279 O O . HIS A 1 83 ? -41.518 -2.732 -3.025 1.00 0.00 83 HIS A O 9
ATOM 12294 N N . HIS A 1 84 ? -39.859 -2.547 -4.551 1.00 0.00 84 HIS A N 9
ATOM 12295 C CA . HIS A 1 84 ? -38.982 -1.693 -3.749 1.00 0.00 84 HIS A CA 9
ATOM 12296 C C . HIS A 1 84 ? -39.705 -0.480 -3.169 1.00 0.00 84 HIS A C 9
ATOM 12297 O O . HIS A 1 84 ? -39.409 -0.073 -2.048 1.00 0.00 84 HIS A O 9
ATOM 12312 N N . HIS A 1 85 ? -40.640 0.085 -3.932 1.00 0.00 85 HIS A N 9
ATOM 12313 C CA . HIS A 1 85 ? -41.360 1.290 -3.515 1.00 0.00 85 HIS A CA 9
ATOM 12314 C C . HIS A 1 85 ? -40.412 2.492 -3.511 1.00 0.00 85 HIS A C 9
ATOM 12315 O O . HIS A 1 85 ? -39.833 2.809 -2.454 1.00 0.00 85 HIS A O 9
ATOM 12331 N N . MET A 1 1 ? 8.815 3.486 -14.536 1.00 0.00 1 MET A N 10
ATOM 12332 C CA . MET A 1 1 ? 9.839 4.171 -15.361 1.00 0.00 1 MET A CA 10
ATOM 12333 C C . MET A 1 1 ? 11.107 4.407 -14.548 1.00 0.00 1 MET A C 10
ATOM 12334 O O . MET A 1 1 ? 12.127 3.745 -14.759 1.00 0.00 1 MET A O 10
ATOM 12350 N N . ASP A 1 2 ? 11.033 5.340 -13.605 1.00 0.00 2 ASP A N 10
ATOM 12351 C CA . ASP A 1 2 ? 12.181 5.699 -12.779 1.00 0.00 2 ASP A CA 10
ATOM 12352 C C . ASP A 1 2 ? 11.864 5.509 -11.304 1.00 0.00 2 ASP A C 10
ATOM 12353 O O . ASP A 1 2 ? 10.756 5.104 -10.946 1.00 0.00 2 ASP A O 10
ATOM 12362 N N . PHE A 1 3 ? 12.836 5.811 -10.456 1.00 0.00 3 PHE A N 10
ATOM 12363 C CA . PHE A 1 3 ? 12.667 5.663 -9.017 1.00 0.00 3 PHE A CA 10
ATOM 12364 C C . PHE A 1 3 ? 12.592 7.030 -8.348 1.00 0.00 3 PHE A C 10
ATOM 12365 O O . PHE A 1 3 ? 13.095 8.015 -8.885 1.00 0.00 3 PHE A O 10
ATOM 12382 N N . GLY A 1 4 ? 11.960 7.083 -7.183 1.00 0.00 4 GLY A N 10
ATOM 12383 C CA . GLY A 1 4 ? 11.828 8.336 -6.469 1.00 0.00 4 GLY A CA 10
ATOM 12384 C C . GLY A 1 4 ? 12.888 8.502 -5.398 1.00 0.00 4 GLY A C 10
ATOM 12385 O O . GLY A 1 4 ? 14.022 8.877 -5.694 1.00 0.00 4 GLY A O 10
ATOM 12389 N N . LYS A 1 5 ? 12.522 8.219 -4.157 1.00 0.00 5 LYS A N 10
ATOM 12390 C CA . LYS A 1 5 ? 13.449 8.331 -3.038 1.00 0.00 5 LYS A CA 10
ATOM 12391 C C . LYS A 1 5 ? 13.481 7.039 -2.226 1.00 0.00 5 LYS A C 10
ATOM 12392 O O . LYS A 1 5 ? 12.518 6.274 -2.233 1.00 0.00 5 LYS A O 10
ATOM 12411 N N . PRO A 1 6 ? 14.596 6.777 -1.520 1.00 0.00 6 PRO A N 10
ATOM 12412 C CA . PRO A 1 6 ? 14.759 5.565 -0.706 1.00 0.00 6 PRO A CA 10
ATOM 12413 C C . PRO A 1 6 ? 13.778 5.503 0.462 1.00 0.00 6 PRO A C 10
ATOM 12414 O O . PRO A 1 6 ? 13.370 4.423 0.878 1.00 0.00 6 PRO A O 10
ATOM 12425 N N . ASN A 1 7 ? 13.391 6.660 0.980 1.00 0.00 7 ASN A N 10
ATOM 12426 C CA . ASN A 1 7 ? 12.487 6.720 2.128 1.00 0.00 7 ASN A CA 10
ATOM 12427 C C . ASN A 1 7 ? 11.035 6.850 1.675 1.00 0.00 7 ASN A C 10
ATOM 12428 O O . ASN A 1 7 ? 10.155 7.184 2.467 1.00 0.00 7 ASN A O 10
ATOM 12439 N N . GLN A 1 8 ? 10.794 6.577 0.403 1.00 0.00 8 GLN A N 10
ATOM 12440 C CA . GLN A 1 8 ? 9.456 6.675 -0.155 1.00 0.00 8 GLN A CA 10
ATOM 12441 C C . GLN A 1 8 ? 8.748 5.327 -0.059 1.00 0.00 8 GLN A C 10
ATOM 12442 O O . GLN A 1 8 ? 9.174 4.341 -0.665 1.00 0.00 8 GLN A O 10
ATOM 12456 N N . VAL A 1 9 ? 7.671 5.287 0.713 1.00 0.00 9 VAL A N 10
ATOM 12457 C CA . VAL A 1 9 ? 6.920 4.058 0.904 1.00 0.00 9 VAL A CA 10
ATOM 12458 C C . VAL A 1 9 ? 5.871 3.907 -0.191 1.00 0.00 9 VAL A C 10
ATOM 12459 O O . VAL A 1 9 ? 5.121 4.834 -0.485 1.00 0.00 9 VAL A O 10
ATOM 12472 N N . THR A 1 10 ? 5.837 2.736 -0.802 1.00 0.00 10 THR A N 10
ATOM 12473 C CA . THR A 1 10 ? 4.942 2.486 -1.912 1.00 0.00 10 THR A CA 10
ATOM 12474 C C . THR A 1 10 ? 3.778 1.599 -1.481 1.00 0.00 10 THR A C 10
ATOM 12475 O O . THR A 1 10 ? 3.936 0.391 -1.312 1.00 0.00 10 THR A O 10
ATOM 12486 N N . VAL A 1 11 ? 2.621 2.208 -1.272 1.00 0.00 11 VAL A N 10
ATOM 12487 C CA . VAL A 1 11 ? 1.426 1.459 -0.919 1.00 0.00 11 VAL A CA 10
ATOM 12488 C C . VAL A 1 11 ? 0.714 1.008 -2.188 1.00 0.00 11 VAL A C 10
ATOM 12489 O O . VAL A 1 11 ? 0.349 1.831 -3.034 1.00 0.00 11 VAL A O 10
ATOM 12502 N N . ASN A 1 12 ? 0.533 -0.292 -2.330 1.00 0.00 12 ASN A N 10
ATOM 12503 C CA . ASN A 1 12 ? -0.039 -0.852 -3.538 1.00 0.00 12 ASN A CA 10
ATOM 12504 C C . ASN A 1 12 ? -1.274 -1.680 -3.199 1.00 0.00 12 ASN A C 10
ATOM 12505 O O . ASN A 1 12 ? -1.198 -2.649 -2.441 1.00 0.00 12 ASN A O 10
ATOM 12516 N N . TYR A 1 13 ? -2.412 -1.277 -3.750 1.00 0.00 13 TYR A N 10
ATOM 12517 C CA . TYR A 1 13 ? -3.682 -1.932 -3.467 1.00 0.00 13 TYR A CA 10
ATOM 12518 C C . TYR A 1 13 ? -3.940 -3.049 -4.472 1.00 0.00 13 TYR A C 10
ATOM 12519 O O . TYR A 1 13 ? -4.199 -2.796 -5.655 1.00 0.00 13 TYR A O 10
ATOM 12537 N N . LEU A 1 14 ? -3.876 -4.283 -3.991 1.00 0.00 14 LEU A N 10
ATOM 12538 C CA . LEU A 1 14 ? -3.911 -5.448 -4.860 1.00 0.00 14 LEU A CA 10
ATOM 12539 C C . LEU A 1 14 ? -5.209 -6.236 -4.736 1.00 0.00 14 LEU A C 10
ATOM 12540 O O . LEU A 1 14 ? -6.112 -5.880 -3.979 1.00 0.00 14 LEU A O 10
ATOM 12556 N N . ASP A 1 15 ? -5.248 -7.325 -5.488 1.00 0.00 15 ASP A N 10
ATOM 12557 C CA . ASP A 1 15 ? -6.388 -8.227 -5.557 1.00 0.00 15 ASP A CA 10
ATOM 12558 C C . ASP A 1 15 ? -5.862 -9.668 -5.550 1.00 0.00 15 ASP A C 10
ATOM 12559 O O . ASP A 1 15 ? -4.648 -9.878 -5.534 1.00 0.00 15 ASP A O 10
ATOM 12568 N N . GLU A 1 16 ? -6.751 -10.647 -5.551 1.00 0.00 16 GLU A N 10
ATOM 12569 C CA . GLU A 1 16 ? -6.361 -12.055 -5.571 1.00 0.00 16 GLU A CA 10
ATOM 12570 C C . GLU A 1 16 ? -5.666 -12.392 -6.883 1.00 0.00 16 GLU A C 10
ATOM 12571 O O . GLU A 1 16 ? -4.746 -13.208 -6.925 1.00 0.00 16 GLU A O 10
ATOM 12583 N N . ASN A 1 17 ? -6.107 -11.742 -7.957 1.00 0.00 17 ASN A N 10
ATOM 12584 C CA . ASN A 1 17 ? -5.460 -11.877 -9.259 1.00 0.00 17 ASN A CA 10
ATOM 12585 C C . ASN A 1 17 ? -4.274 -10.924 -9.315 1.00 0.00 17 ASN A C 10
ATOM 12586 O O . ASN A 1 17 ? -3.650 -10.739 -10.359 1.00 0.00 17 ASN A O 10
ATOM 12597 N N . ASN A 1 18 ? -3.984 -10.331 -8.159 1.00 0.00 18 ASN A N 10
ATOM 12598 C CA . ASN A 1 18 ? -2.940 -9.325 -8.002 1.00 0.00 18 ASN A CA 10
ATOM 12599 C C . ASN A 1 18 ? -3.215 -8.116 -8.883 1.00 0.00 18 ASN A C 10
ATOM 12600 O O . ASN A 1 18 ? -2.295 -7.427 -9.332 1.00 0.00 18 ASN A O 10
ATOM 12611 N N . THR A 1 19 ? -4.490 -7.855 -9.104 1.00 0.00 19 THR A N 10
ATOM 12612 C CA . THR A 1 19 ? -4.917 -6.723 -9.899 1.00 0.00 19 THR A CA 10
ATOM 12613 C C . THR A 1 19 ? -4.774 -5.433 -9.099 1.00 0.00 19 THR A C 10
ATOM 12614 O O . THR A 1 19 ? -5.248 -5.347 -7.967 1.00 0.00 19 THR A O 10
ATOM 12625 N N . SER A 1 20 ? -4.095 -4.448 -9.668 1.00 0.00 20 SER A N 10
ATOM 12626 C CA . SER A 1 20 ? -4.014 -3.138 -9.048 1.00 0.00 20 SER A CA 10
ATOM 12627 C C . SER A 1 20 ? -5.363 -2.438 -9.175 1.00 0.00 20 SER A C 10
ATOM 12628 O O . SER A 1 20 ? -5.674 -1.844 -10.207 1.00 0.00 20 SER A O 10
ATOM 12636 N N . ILE A 1 21 ? -6.171 -2.547 -8.131 1.00 0.00 21 ILE A N 10
ATOM 12637 C CA . ILE A 1 21 ? -7.542 -2.053 -8.168 1.00 0.00 21 ILE A CA 10
ATOM 12638 C C . ILE A 1 21 ? -7.602 -0.556 -7.898 1.00 0.00 21 ILE A C 10
ATOM 12639 O O . ILE A 1 21 ? -8.570 0.113 -8.263 1.00 0.00 21 ILE A O 10
ATOM 12655 N N . ALA A 1 22 ? -6.567 -0.041 -7.257 1.00 0.00 22 ALA A N 10
ATOM 12656 C CA . ALA A 1 22 ? -6.468 1.378 -6.979 1.00 0.00 22 ALA A CA 10
ATOM 12657 C C . ALA A 1 22 ? -5.061 1.869 -7.286 1.00 0.00 22 ALA A C 10
ATOM 12658 O O . ALA A 1 22 ? -4.101 1.106 -7.161 1.00 0.00 22 ALA A O 10
ATOM 12665 N N . PRO A 1 23 ? -4.921 3.136 -7.713 1.00 0.00 23 PRO A N 10
ATOM 12666 C CA . PRO A 1 23 ? -3.614 3.734 -7.991 1.00 0.00 23 PRO A CA 10
ATOM 12667 C C . PRO A 1 23 ? -2.688 3.648 -6.783 1.00 0.00 23 PRO A C 10
ATOM 12668 O O . PRO A 1 23 ? -3.133 3.782 -5.639 1.00 0.00 23 PRO A O 10
ATOM 12679 N N . SER A 1 24 ? -1.410 3.412 -7.043 1.00 0.00 24 SER A N 10
ATOM 12680 C CA . SER A 1 24 ? -0.428 3.267 -5.981 1.00 0.00 24 SER A CA 10
ATOM 12681 C C . SER A 1 24 ? -0.343 4.545 -5.152 1.00 0.00 24 SER A C 10
ATOM 12682 O O . SER A 1 24 ? -0.289 5.652 -5.691 1.00 0.00 24 SER A O 10
ATOM 12690 N N . LEU A 1 25 ? -0.354 4.379 -3.843 1.00 0.00 25 LEU A N 10
ATOM 12691 C CA . LEU A 1 25 ? -0.280 5.502 -2.933 1.00 0.00 25 LEU A CA 10
ATOM 12692 C C . LEU A 1 25 ? 1.146 5.659 -2.426 1.00 0.00 25 LEU A C 10
ATOM 12693 O O . LEU A 1 25 ? 1.625 4.859 -1.621 1.00 0.00 25 LEU A O 10
ATOM 12709 N N . TYR A 1 26 ? 1.827 6.676 -2.922 1.00 0.00 26 TYR A N 10
ATOM 12710 C CA . TYR A 1 26 ? 3.189 6.950 -2.500 1.00 0.00 26 TYR A CA 10
ATOM 12711 C C . TYR A 1 26 ? 3.178 7.703 -1.180 1.00 0.00 26 TYR A C 10
ATOM 12712 O O . TYR A 1 26 ? 2.760 8.859 -1.113 1.00 0.00 26 TYR A O 10
ATOM 12730 N N . LEU A 1 27 ? 3.615 7.030 -0.135 1.00 0.00 27 LEU A N 10
ATOM 12731 C CA . LEU A 1 27 ? 3.606 7.587 1.203 1.00 0.00 27 LEU A CA 10
ATOM 12732 C C . LEU A 1 27 ? 5.016 8.002 1.604 1.00 0.00 27 LEU A C 10
ATOM 12733 O O . LEU A 1 27 ? 5.820 7.176 2.039 1.00 0.00 27 LEU A O 10
ATOM 12749 N N . SER A 1 28 ? 5.324 9.272 1.413 1.00 0.00 28 SER A N 10
ATOM 12750 C CA . SER A 1 28 ? 6.616 9.807 1.797 1.00 0.00 28 SER A CA 10
ATOM 12751 C C . SER A 1 28 ? 6.491 10.586 3.103 1.00 0.00 28 SER A C 10
ATOM 12752 O O . SER A 1 28 ? 5.460 11.209 3.367 1.00 0.00 28 SER A O 10
ATOM 12760 N N . GLY A 1 29 ? 7.531 10.536 3.917 1.00 0.00 29 GLY A N 10
ATOM 12761 C CA . GLY A 1 29 ? 7.515 11.231 5.185 1.00 0.00 29 GLY A CA 10
ATOM 12762 C C . GLY A 1 29 ? 8.910 11.477 5.704 1.00 0.00 29 GLY A C 10
ATOM 12763 O O . GLY A 1 29 ? 9.872 11.471 4.934 1.00 0.00 29 GLY A O 10
ATOM 12767 N N . LEU A 1 30 ? 9.029 11.676 7.006 1.00 0.00 30 LEU A N 10
ATOM 12768 C CA . LEU A 1 30 ? 10.320 11.935 7.616 1.00 0.00 30 LEU A CA 10
ATOM 12769 C C . LEU A 1 30 ? 11.069 10.627 7.823 1.00 0.00 30 LEU A C 10
ATOM 12770 O O . LEU A 1 30 ? 10.471 9.606 8.148 1.00 0.00 30 LEU A O 10
ATOM 12786 N N . PHE A 1 31 ? 12.373 10.652 7.615 1.00 0.00 31 PHE A N 10
ATOM 12787 C CA . PHE A 1 31 ? 13.186 9.467 7.820 1.00 0.00 31 PHE A CA 10
ATOM 12788 C C . PHE A 1 31 ? 13.147 9.052 9.289 1.00 0.00 31 PHE A C 10
ATOM 12789 O O . PHE A 1 31 ? 13.244 9.903 10.175 1.00 0.00 31 PHE A O 10
ATOM 12806 N N . ASN A 1 32 ? 12.983 7.747 9.526 1.00 0.00 32 ASN A N 10
ATOM 12807 C CA . ASN A 1 32 ? 12.933 7.178 10.879 1.00 0.00 32 ASN A CA 10
ATOM 12808 C C . ASN A 1 32 ? 11.613 7.530 11.577 1.00 0.00 32 ASN A C 10
ATOM 12809 O O . ASN A 1 32 ? 11.454 7.337 12.783 1.00 0.00 32 ASN A O 10
ATOM 12820 N N . GLU A 1 33 ? 10.655 8.026 10.805 1.00 0.00 33 GLU A N 10
ATOM 12821 C CA . GLU A 1 33 ? 9.344 8.367 11.342 1.00 0.00 33 GLU A CA 10
ATOM 12822 C C . GLU A 1 33 ? 8.392 7.185 11.201 1.00 0.00 33 GLU A C 10
ATOM 12823 O O . GLU A 1 33 ? 8.425 6.469 10.198 1.00 0.00 33 GLU A O 10
ATOM 12835 N N . ALA A 1 34 ? 7.564 6.971 12.213 1.00 0.00 34 ALA A N 10
ATOM 12836 C CA . ALA A 1 34 ? 6.557 5.924 12.165 1.00 0.00 34 ALA A CA 10
ATOM 12837 C C . ALA A 1 34 ? 5.312 6.454 11.473 1.00 0.00 34 ALA A C 10
ATOM 12838 O O . ALA A 1 34 ? 4.693 7.412 11.942 1.00 0.00 34 ALA A O 10
ATOM 12845 N N . TYR A 1 35 ? 4.959 5.850 10.352 1.00 0.00 35 TYR A N 10
ATOM 12846 C CA . TYR A 1 35 ? 3.860 6.347 9.545 1.00 0.00 35 TYR A CA 10
ATOM 12847 C C . TYR A 1 35 ? 2.582 5.558 9.786 1.00 0.00 35 TYR A C 10
ATOM 12848 O O . TYR A 1 35 ? 2.605 4.454 10.330 1.00 0.00 35 TYR A O 10
ATOM 12866 N N . ASN A 1 36 ? 1.473 6.142 9.369 1.00 0.00 36 ASN A N 10
ATOM 12867 C CA . ASN A 1 36 ? 0.179 5.489 9.442 1.00 0.00 36 ASN A CA 10
ATOM 12868 C C . ASN A 1 36 ? -0.350 5.246 8.038 1.00 0.00 36 ASN A C 10
ATOM 12869 O O . ASN A 1 36 ? -0.356 6.153 7.206 1.00 0.00 36 ASN A O 10
ATOM 12880 N N . VAL A 1 37 ? -0.779 4.024 7.770 1.00 0.00 37 VAL A N 10
ATOM 12881 C CA . VAL A 1 37 ? -1.313 3.682 6.463 1.00 0.00 37 VAL A CA 10
ATOM 12882 C C . VAL A 1 37 ? -2.838 3.806 6.454 1.00 0.00 37 VAL A C 10
ATOM 12883 O O . VAL A 1 37 ? -3.541 3.088 7.168 1.00 0.00 37 VAL A O 10
ATOM 12896 N N . PRO A 1 38 ? -3.367 4.753 5.669 1.00 0.00 38 PRO A N 10
ATOM 12897 C CA . PRO A 1 38 ? -4.807 4.973 5.555 1.00 0.00 38 PRO A CA 10
ATOM 12898 C C . PRO A 1 38 ? -5.489 3.884 4.736 1.00 0.00 38 PRO A C 10
ATOM 12899 O O . PRO A 1 38 ? -5.195 3.707 3.551 1.00 0.00 38 PRO A O 10
ATOM 12910 N N . MET A 1 39 ? -6.391 3.152 5.372 1.00 0.00 39 MET A N 10
ATOM 12911 C CA . MET A 1 39 ? -7.134 2.102 4.694 1.00 0.00 39 MET A CA 10
ATOM 12912 C C . MET A 1 39 ? -8.357 2.692 4.004 1.00 0.00 39 MET A C 10
ATOM 12913 O O . MET A 1 39 ? -9.272 3.194 4.660 1.00 0.00 39 MET A O 10
ATOM 12927 N N . LYS A 1 40 ? -8.358 2.639 2.682 1.00 0.00 40 LYS A N 10
ATOM 12928 C CA . LYS A 1 40 ? -9.445 3.201 1.895 1.00 0.00 40 LYS A CA 10
ATOM 12929 C C . LYS A 1 40 ? -10.517 2.155 1.639 1.00 0.00 40 LYS A C 10
ATOM 12930 O O . LYS A 1 40 ? -10.210 0.988 1.391 1.00 0.00 40 LYS A O 10
ATOM 12949 N N . LYS A 1 41 ? -11.772 2.568 1.695 1.00 0.00 41 LYS A N 10
ATOM 12950 C CA . LYS A 1 41 ? -12.865 1.677 1.346 1.00 0.00 41 LYS A CA 10
ATOM 12951 C C . LYS A 1 41 ? -13.159 1.786 -0.137 1.00 0.00 41 LYS A C 10
ATOM 12952 O O . LYS A 1 41 ? -13.841 2.715 -0.579 1.00 0.00 41 LYS A O 10
ATOM 12971 N N . ILE A 1 42 ? -12.616 0.865 -0.907 1.00 0.00 42 ILE A N 10
ATOM 12972 C CA . ILE A 1 42 ? -12.892 0.818 -2.327 1.00 0.00 42 ILE A CA 10
ATOM 12973 C C . ILE A 1 42 ? -14.236 0.131 -2.542 1.00 0.00 42 ILE A C 10
ATOM 12974 O O . ILE A 1 42 ? -14.575 -0.805 -1.815 1.00 0.00 42 ILE A O 10
ATOM 12990 N N . LYS A 1 43 ? -14.999 0.623 -3.514 1.00 0.00 43 LYS A N 10
ATOM 12991 C CA . LYS A 1 43 ? -16.366 0.168 -3.757 1.00 0.00 43 LYS A CA 10
ATOM 12992 C C . LYS A 1 43 ? -16.474 -1.356 -3.839 1.00 0.00 43 LYS A C 10
ATOM 12993 O O . LYS A 1 43 ? -16.101 -1.966 -4.842 1.00 0.00 43 LYS A O 10
ATOM 13012 N N . GLY A 1 44 ? -16.981 -1.955 -2.769 1.00 0.00 44 GLY A N 10
ATOM 13013 C CA . GLY A 1 44 ? -17.234 -3.379 -2.751 1.00 0.00 44 GLY A CA 10
ATOM 13014 C C . GLY A 1 44 ? -15.972 -4.214 -2.679 1.00 0.00 44 GLY A C 10
ATOM 13015 O O . GLY A 1 44 ? -15.911 -5.307 -3.244 1.00 0.00 44 GLY A O 10
ATOM 13019 N N . TYR A 1 45 ? -14.963 -3.705 -1.995 1.00 0.00 45 TYR A N 10
ATOM 13020 C CA . TYR A 1 45 ? -13.751 -4.470 -1.764 1.00 0.00 45 TYR A CA 10
ATOM 13021 C C . TYR A 1 45 ? -13.533 -4.688 -0.277 1.00 0.00 45 TYR A C 10
ATOM 13022 O O . TYR A 1 45 ? -13.500 -3.737 0.507 1.00 0.00 45 TYR A O 10
ATOM 13040 N N . THR A 1 46 ? -13.410 -5.945 0.104 1.00 0.00 46 THR A N 10
ATOM 13041 C CA . THR A 1 46 ? -13.176 -6.308 1.486 1.00 0.00 46 THR A CA 10
ATOM 13042 C C . THR A 1 46 ? -11.734 -6.765 1.662 1.00 0.00 46 THR A C 10
ATOM 13043 O O . THR A 1 46 ? -11.233 -7.555 0.866 1.00 0.00 46 THR A O 10
ATOM 13054 N N . LEU A 1 47 ? -11.062 -6.254 2.683 1.00 0.00 47 LEU A N 10
ATOM 13055 C CA . LEU A 1 47 ? -9.660 -6.582 2.898 1.00 0.00 47 LEU A CA 10
ATOM 13056 C C . LEU A 1 47 ? -9.484 -8.071 3.156 1.00 0.00 47 LEU A C 10
ATOM 13057 O O . LEU A 1 47 ? -10.105 -8.639 4.058 1.00 0.00 47 LEU A O 10
ATOM 13073 N N . LEU A 1 48 ? -8.645 -8.698 2.351 1.00 0.00 48 LEU A N 10
ATOM 13074 C CA . LEU A 1 48 ? -8.292 -10.087 2.559 1.00 0.00 48 LEU A CA 10
ATOM 13075 C C . LEU A 1 48 ? -7.220 -10.160 3.637 1.00 0.00 48 LEU A C 10
ATOM 13076 O O . LEU A 1 48 ? -7.373 -10.855 4.644 1.00 0.00 48 LEU A O 10
ATOM 13092 N N . LYS A 1 49 ? -6.163 -9.385 3.424 1.00 0.00 49 LYS A N 10
ATOM 13093 C CA . LYS A 1 49 ? -5.015 -9.345 4.321 1.00 0.00 49 LYS A CA 10
ATOM 13094 C C . LYS A 1 49 ? -3.935 -8.473 3.694 1.00 0.00 49 LYS A C 10
ATOM 13095 O O . LYS A 1 49 ? -3.955 -8.230 2.486 1.00 0.00 49 LYS A O 10
ATOM 13114 N N . TYR A 1 50 ? -3.014 -7.983 4.504 1.00 0.00 50 TYR A N 10
ATOM 13115 C CA . TYR A 1 50 ? -1.862 -7.276 3.975 1.00 0.00 50 TYR A CA 10
ATOM 13116 C C . TYR A 1 50 ? -0.754 -8.275 3.734 1.00 0.00 50 TYR A C 10
ATOM 13117 O O . TYR A 1 50 ? -0.609 -9.241 4.485 1.00 0.00 50 TYR A O 10
ATOM 13135 N N . ASP A 1 51 ? 0.019 -8.057 2.697 1.00 0.00 51 ASP A N 10
ATOM 13136 C CA . ASP A 1 51 ? 1.168 -8.897 2.441 1.00 0.00 51 ASP A CA 10
ATOM 13137 C C . ASP A 1 51 ? 2.399 -8.295 3.105 1.00 0.00 51 ASP A C 10
ATOM 13138 O O . ASP A 1 51 ? 3.378 -8.986 3.393 1.00 0.00 51 ASP A O 10
ATOM 13147 N N . SER A 1 52 ? 2.321 -7.004 3.372 1.00 0.00 52 SER A N 10
ATOM 13148 C CA . SER A 1 52 ? 3.373 -6.301 4.082 1.00 0.00 52 SER A CA 10
ATOM 13149 C C . SER A 1 52 ? 2.844 -5.831 5.434 1.00 0.00 52 SER A C 10
ATOM 13150 O O . SER A 1 52 ? 1.837 -5.126 5.493 1.00 0.00 52 SER A O 10
ATOM 13158 N N . GLU A 1 53 ? 3.504 -6.239 6.512 1.00 0.00 53 GLU A N 10
ATOM 13159 C CA . GLU A 1 53 ? 3.092 -5.831 7.851 1.00 0.00 53 GLU A CA 10
ATOM 13160 C C . GLU A 1 53 ? 3.297 -4.333 8.038 1.00 0.00 53 GLU A C 10
ATOM 13161 O O . GLU A 1 53 ? 4.375 -3.804 7.772 1.00 0.00 53 GLU A O 10
ATOM 13173 N N . ILE A 1 54 ? 2.257 -3.663 8.513 1.00 0.00 54 ILE A N 10
ATOM 13174 C CA . ILE A 1 54 ? 2.240 -2.205 8.584 1.00 0.00 54 ILE A CA 10
ATOM 13175 C C . ILE A 1 54 ? 2.848 -1.687 9.889 1.00 0.00 54 ILE A C 10
ATOM 13176 O O . ILE A 1 54 ? 2.328 -0.754 10.510 1.00 0.00 54 ILE A O 10
ATOM 13192 N N . LEU A 1 55 ? 3.965 -2.276 10.283 1.00 0.00 55 LEU A N 10
ATOM 13193 C CA . LEU A 1 55 ? 4.659 -1.871 11.495 1.00 0.00 55 LEU A CA 10
ATOM 13194 C C . LEU A 1 55 ? 6.116 -1.550 11.192 1.00 0.00 55 LEU A C 10
ATOM 13195 O O . LEU A 1 55 ? 6.950 -2.449 11.072 1.00 0.00 55 LEU A O 10
ATOM 13211 N N . GLY A 1 56 ? 6.420 -0.270 11.045 1.00 0.00 56 GLY A N 10
ATOM 13212 C CA . GLY A 1 56 ? 7.781 0.134 10.775 1.00 0.00 56 GLY A CA 10
ATOM 13213 C C . GLY A 1 56 ? 7.913 1.628 10.574 1.00 0.00 56 GLY A C 10
ATOM 13214 O O . GLY A 1 56 ? 6.918 2.356 10.593 1.00 0.00 56 GLY A O 10
ATOM 13218 N N . VAL A 1 57 ? 9.142 2.082 10.391 1.00 0.00 57 VAL A N 10
ATOM 13219 C CA . VAL A 1 57 ? 9.420 3.492 10.169 1.00 0.00 57 VAL A CA 10
ATOM 13220 C C . VAL A 1 57 ? 10.029 3.693 8.787 1.00 0.00 57 VAL A C 10
ATOM 13221 O O . VAL A 1 57 ? 10.410 2.723 8.133 1.00 0.00 57 VAL A O 10
ATOM 13234 N N . PHE A 1 58 ? 10.112 4.943 8.345 1.00 0.00 58 PHE A N 10
ATOM 13235 C CA . PHE A 1 58 ? 10.722 5.255 7.055 1.00 0.00 58 PHE A CA 10
ATOM 13236 C C . PHE A 1 58 ? 12.213 4.920 7.061 1.00 0.00 58 PHE A C 10
ATOM 13237 O O . PHE A 1 58 ? 13.009 5.597 7.717 1.00 0.00 58 PHE A O 10
ATOM 13254 N N . THR A 1 59 ? 12.579 3.867 6.343 1.00 0.00 59 THR A N 10
ATOM 13255 C CA . THR A 1 59 ? 13.968 3.447 6.240 1.00 0.00 59 THR A CA 10
ATOM 13256 C C . THR A 1 59 ? 14.583 3.921 4.923 1.00 0.00 59 THR A C 10
ATOM 13257 O O . THR A 1 59 ? 13.954 4.661 4.170 1.00 0.00 59 THR A O 10
ATOM 13268 N N . GLU A 1 60 ? 15.816 3.498 4.653 1.00 0.00 60 GLU A N 10
ATOM 13269 C CA . GLU A 1 60 ? 16.489 3.833 3.398 1.00 0.00 60 GLU A CA 10
ATOM 13270 C C . GLU A 1 60 ? 16.155 2.804 2.324 1.00 0.00 60 GLU A C 10
ATOM 13271 O O . GLU A 1 60 ? 16.906 2.612 1.366 1.00 0.00 60 GLU A O 10
ATOM 13283 N N . SER A 1 61 ? 15.016 2.159 2.487 1.00 0.00 61 SER A N 10
ATOM 13284 C CA . SER A 1 61 ? 14.568 1.136 1.567 1.00 0.00 61 SER A CA 10
ATOM 13285 C C . SER A 1 61 ? 13.098 1.353 1.224 1.00 0.00 61 SER A C 10
ATOM 13286 O O . SER A 1 61 ? 12.254 1.393 2.118 1.00 0.00 61 SER A O 10
ATOM 13294 N N . PRO A 1 62 ? 12.779 1.530 -0.068 1.00 0.00 62 PRO A N 10
ATOM 13295 C CA . PRO A 1 62 ? 11.399 1.728 -0.521 1.00 0.00 62 PRO A CA 10
ATOM 13296 C C . PRO A 1 62 ? 10.503 0.569 -0.102 1.00 0.00 62 PRO A C 10
ATOM 13297 O O . PRO A 1 62 ? 10.597 -0.535 -0.644 1.00 0.00 62 PRO A O 10
ATOM 13308 N N . GLN A 1 63 ? 9.653 0.817 0.882 1.00 0.00 63 GLN A N 10
ATOM 13309 C CA . GLN A 1 63 ? 8.820 -0.231 1.444 1.00 0.00 63 GLN A CA 10
ATOM 13310 C C . GLN A 1 63 ? 7.541 -0.380 0.633 1.00 0.00 63 GLN A C 10
ATOM 13311 O O . GLN A 1 63 ? 6.698 0.514 0.620 1.00 0.00 63 GLN A O 10
ATOM 13325 N N . THR A 1 64 ? 7.416 -1.493 -0.069 1.00 0.00 64 THR A N 10
ATOM 13326 C CA . THR A 1 64 ? 6.215 -1.769 -0.835 1.00 0.00 64 THR A CA 10
ATOM 13327 C C . THR A 1 64 ? 5.182 -2.473 0.039 1.00 0.00 64 THR A C 10
ATOM 13328 O O . THR A 1 64 ? 5.349 -3.643 0.392 1.00 0.00 64 THR A O 10
ATOM 13339 N N . ILE A 1 65 ? 4.135 -1.750 0.403 1.00 0.00 65 ILE A N 10
ATOM 13340 C CA . ILE A 1 65 ? 3.074 -2.310 1.223 1.00 0.00 65 ILE A CA 10
ATOM 13341 C C . ILE A 1 65 ? 1.981 -2.883 0.337 1.00 0.00 65 ILE A C 10
ATOM 13342 O O . ILE A 1 65 ? 1.205 -2.142 -0.271 1.00 0.00 65 ILE A O 10
ATOM 13358 N N . ASN A 1 66 ? 1.938 -4.203 0.250 1.00 0.00 66 ASN A N 10
ATOM 13359 C CA . ASN A 1 66 ? 0.924 -4.876 -0.545 1.00 0.00 66 ASN A CA 10
ATOM 13360 C C . ASN A 1 66 ? -0.348 -5.052 0.267 1.00 0.00 66 ASN A C 10
ATOM 13361 O O . ASN A 1 66 ? -0.413 -5.896 1.162 1.00 0.00 66 ASN A O 10
ATOM 13372 N N . ILE A 1 67 ? -1.344 -4.237 -0.026 1.00 0.00 67 ILE A N 10
ATOM 13373 C CA . ILE A 1 67 ? -2.631 -4.336 0.640 1.00 0.00 67 ILE A CA 10
ATOM 13374 C C . ILE A 1 67 ? -3.627 -5.015 -0.288 1.00 0.00 67 ILE A C 10
ATOM 13375 O O . ILE A 1 67 ? -4.048 -4.435 -1.286 1.00 0.00 67 ILE A O 10
ATOM 13391 N N . ILE A 1 68 ? -3.990 -6.246 0.035 1.00 0.00 68 ILE A N 10
ATOM 13392 C CA . ILE A 1 68 ? -4.813 -7.046 -0.859 1.00 0.00 68 ILE A CA 10
ATOM 13393 C C . ILE A 1 68 ? -6.284 -6.981 -0.466 1.00 0.00 68 ILE A C 10
ATOM 13394 O O . ILE A 1 68 ? -6.673 -7.410 0.626 1.00 0.00 68 ILE A O 10
ATOM 13410 N N . TYR A 1 69 ? -7.094 -6.432 -1.355 1.00 0.00 69 TYR A N 10
ATOM 13411 C CA . TYR A 1 69 ? -8.530 -6.410 -1.165 1.00 0.00 69 TYR A CA 10
ATOM 13412 C C . TYR A 1 69 ? -9.172 -7.484 -2.023 1.00 0.00 69 TYR A C 10
ATOM 13413 O O . TYR A 1 69 ? -8.773 -7.694 -3.168 1.00 0.00 69 TYR A O 10
ATOM 13431 N N . GLN A 1 70 ? -10.148 -8.168 -1.467 1.00 0.00 70 GLN A N 10
ATOM 13432 C CA . GLN A 1 70 ? -10.878 -9.172 -2.205 1.00 0.00 70 GLN A CA 10
ATOM 13433 C C . GLN A 1 70 ? -12.163 -8.558 -2.734 1.00 0.00 70 GLN A C 10
ATOM 13434 O O . GLN A 1 70 ? -12.887 -7.885 -1.992 1.00 0.00 70 GLN A O 10
ATOM 13448 N N . LYS A 1 71 ? -12.429 -8.760 -4.013 1.00 0.00 71 LYS A N 10
ATOM 13449 C CA . LYS A 1 71 ? -13.636 -8.238 -4.625 1.00 0.00 71 LYS A CA 10
ATOM 13450 C C . LYS A 1 71 ? -14.840 -8.946 -4.020 1.00 0.00 71 LYS A C 10
ATOM 13451 O O . LYS A 1 71 ? -14.955 -10.166 -4.120 1.00 0.00 71 LYS A O 10
ATOM 13470 N N . LYS A 1 72 ? -15.716 -8.179 -3.373 1.00 0.00 72 LYS A N 10
ATOM 13471 C CA . LYS A 1 72 ? -16.866 -8.742 -2.666 1.00 0.00 72 LYS A CA 10
ATOM 13472 C C . LYS A 1 72 ? -17.679 -9.672 -3.554 1.00 0.00 72 LYS A C 10
ATOM 13473 O O . LYS A 1 72 ? -18.106 -10.741 -3.107 1.00 0.00 72 LYS A O 10
ATOM 13492 N N . ALA A 1 73 ? -17.878 -9.259 -4.809 1.00 0.00 73 ALA A N 10
ATOM 13493 C CA . ALA A 1 73 ? -18.657 -10.039 -5.767 1.00 0.00 73 ALA A CA 10
ATOM 13494 C C . ALA A 1 73 ? -20.107 -10.174 -5.281 1.00 0.00 73 ALA A C 10
ATOM 13495 O O . ALA A 1 73 ? -20.468 -9.603 -4.249 1.00 0.00 73 ALA A O 10
ATOM 13502 N N . PRO A 1 74 ? -20.986 -10.866 -6.028 1.00 0.00 74 PRO A N 10
ATOM 13503 C CA . PRO A 1 74 ? -22.329 -11.173 -5.539 1.00 0.00 74 PRO A CA 10
ATOM 13504 C C . PRO A 1 74 ? -22.284 -12.030 -4.277 1.00 0.00 74 PRO A C 10
ATOM 13505 O O . PRO A 1 74 ? -22.069 -13.243 -4.345 1.00 0.00 74 PRO A O 10
ATOM 13516 N N . GLU A 1 75 ? -22.439 -11.391 -3.123 1.00 0.00 75 GLU A N 10
ATOM 13517 C CA . GLU A 1 75 ? -22.482 -12.110 -1.861 1.00 0.00 75 GLU A CA 10
ATOM 13518 C C . GLU A 1 75 ? -23.716 -12.995 -1.823 1.00 0.00 75 GLU A C 10
ATOM 13519 O O . GLU A 1 75 ? -24.839 -12.512 -1.994 1.00 0.00 75 GLU A O 10
ATOM 13531 N N . GLN A 1 76 ? -23.489 -14.289 -1.617 1.00 0.00 76 GLN A N 10
ATOM 13532 C CA . GLN A 1 76 ? -24.528 -15.304 -1.761 1.00 0.00 76 GLN A CA 10
ATOM 13533 C C . GLN A 1 76 ? -25.003 -15.358 -3.206 1.00 0.00 76 GLN A C 10
ATOM 13534 O O . GLN A 1 76 ? -26.112 -14.931 -3.529 1.00 0.00 76 GLN A O 10
ATOM 13548 N N . ALA A 1 77 ? -24.137 -15.850 -4.077 1.00 0.00 77 ALA A N 10
ATOM 13549 C CA . ALA A 1 77 ? -24.474 -16.003 -5.480 1.00 0.00 77 ALA A CA 10
ATOM 13550 C C . ALA A 1 77 ? -25.398 -17.198 -5.666 1.00 0.00 77 ALA A C 10
ATOM 13551 O O . ALA A 1 77 ? -25.665 -17.939 -4.718 1.00 0.00 77 ALA A O 10
ATOM 13558 N N . LEU A 1 78 ? -25.875 -17.399 -6.884 1.00 0.00 78 LEU A N 10
ATOM 13559 C CA . LEU A 1 78 ? -26.773 -18.510 -7.170 1.00 0.00 78 LEU A CA 10
ATOM 13560 C C . LEU A 1 78 ? -25.989 -19.800 -7.402 1.00 0.00 78 LEU A C 10
ATOM 13561 O O . LEU A 1 78 ? -26.499 -20.759 -7.981 1.00 0.00 78 LEU A O 10
ATOM 13577 N N . GLU A 1 79 ? -24.753 -19.822 -6.922 1.00 0.00 79 GLU A N 10
ATOM 13578 C CA . GLU A 1 79 ? -23.907 -20.998 -7.032 1.00 0.00 79 GLU A CA 10
ATOM 13579 C C . GLU A 1 79 ? -23.504 -21.492 -5.653 1.00 0.00 79 GLU A C 10
ATOM 13580 O O . GLU A 1 79 ? -23.123 -20.701 -4.789 1.00 0.00 79 GLU A O 10
ATOM 13592 N N . HIS A 1 80 ? -23.593 -22.791 -5.444 1.00 0.00 80 HIS A N 10
ATOM 13593 C CA . HIS A 1 80 ? -23.042 -23.401 -4.247 1.00 0.00 80 HIS A CA 10
ATOM 13594 C C . HIS A 1 80 ? -21.838 -24.244 -4.626 1.00 0.00 80 HIS A C 10
ATOM 13595 O O . HIS A 1 80 ? -21.975 -25.354 -5.141 1.00 0.00 80 HIS A O 10
ATOM 13610 N N . HIS A 1 81 ? -20.657 -23.692 -4.394 1.00 0.00 81 HIS A N 10
ATOM 13611 C CA . HIS A 1 81 ? -19.421 -24.322 -4.828 1.00 0.00 81 HIS A CA 10
ATOM 13612 C C . HIS A 1 81 ? -19.095 -25.509 -3.938 1.00 0.00 81 HIS A C 10
ATOM 13613 O O . HIS A 1 81 ? -19.074 -25.394 -2.714 1.00 0.00 81 HIS A O 10
ATOM 13628 N N . HIS A 1 82 ? -18.832 -26.644 -4.565 1.00 0.00 82 HIS A N 10
ATOM 13629 C CA . HIS A 1 82 ? -18.653 -27.897 -3.844 1.00 0.00 82 HIS A CA 10
ATOM 13630 C C . HIS A 1 82 ? -17.233 -28.019 -3.311 1.00 0.00 82 HIS A C 10
ATOM 13631 O O . HIS A 1 82 ? -16.927 -28.917 -2.528 1.00 0.00 82 HIS A O 10
ATOM 13646 N N . HIS A 1 83 ? -16.364 -27.120 -3.743 1.00 0.00 83 HIS A N 10
ATOM 13647 C CA . HIS A 1 83 ? -14.970 -27.169 -3.334 1.00 0.00 83 HIS A CA 10
ATOM 13648 C C . HIS A 1 83 ? -14.443 -25.799 -2.945 1.00 0.00 83 HIS A C 10
ATOM 13649 O O . HIS A 1 83 ? -14.371 -24.882 -3.765 1.00 0.00 83 HIS A O 10
ATOM 13664 N N . HIS A 1 84 ? -14.102 -25.665 -1.677 1.00 0.00 84 HIS A N 10
ATOM 13665 C CA . HIS A 1 84 ? -13.388 -24.499 -1.191 1.00 0.00 84 HIS A CA 10
ATOM 13666 C C . HIS A 1 84 ? -12.089 -24.966 -0.548 1.00 0.00 84 HIS A C 10
ATOM 13667 O O . HIS A 1 84 ? -11.110 -24.227 -0.472 1.00 0.00 84 HIS A O 10
ATOM 13682 N N . HIS A 1 85 ? -12.105 -26.208 -0.080 1.00 0.00 85 HIS A N 10
ATOM 13683 C CA . HIS A 1 85 ? -10.922 -26.854 0.466 1.00 0.00 85 HIS A CA 10
ATOM 13684 C C . HIS A 1 85 ? -10.590 -28.088 -0.356 1.00 0.00 85 HIS A C 10
ATOM 13685 O O . HIS A 1 85 ? -11.169 -29.156 -0.075 1.00 0.00 85 HIS A O 10
ATOM 13701 N N . MET A 1 1 ? 23.071 22.599 -1.705 1.00 0.00 1 MET A N 11
ATOM 13702 C CA . MET A 1 1 ? 23.223 21.648 -2.835 1.00 0.00 1 MET A CA 11
ATOM 13703 C C . MET A 1 1 ? 23.188 20.203 -2.344 1.00 0.00 1 MET A C 11
ATOM 13704 O O . MET A 1 1 ? 23.298 19.266 -3.135 1.00 0.00 1 MET A O 11
ATOM 13720 N N . ASP A 1 2 ? 23.035 20.023 -1.040 1.00 0.00 2 ASP A N 11
ATOM 13721 C CA . ASP A 1 2 ? 22.951 18.688 -0.461 1.00 0.00 2 ASP A CA 11
ATOM 13722 C C . ASP A 1 2 ? 21.500 18.250 -0.337 1.00 0.00 2 ASP A C 11
ATOM 13723 O O . ASP A 1 2 ? 20.663 18.989 0.183 1.00 0.00 2 ASP A O 11
ATOM 13732 N N . PHE A 1 3 ? 21.207 17.059 -0.831 1.00 0.00 3 PHE A N 11
ATOM 13733 C CA . PHE A 1 3 ? 19.862 16.514 -0.766 1.00 0.00 3 PHE A CA 11
ATOM 13734 C C . PHE A 1 3 ? 19.880 15.120 -0.154 1.00 0.00 3 PHE A C 11
ATOM 13735 O O . PHE A 1 3 ? 20.769 14.316 -0.442 1.00 0.00 3 PHE A O 11
ATOM 13752 N N . GLY A 1 4 ? 18.905 14.845 0.694 1.00 0.00 4 GLY A N 11
ATOM 13753 C CA . GLY A 1 4 ? 18.759 13.516 1.245 1.00 0.00 4 GLY A CA 11
ATOM 13754 C C . GLY A 1 4 ? 17.910 12.643 0.349 1.00 0.00 4 GLY A C 11
ATOM 13755 O O . GLY A 1 4 ? 17.579 13.037 -0.773 1.00 0.00 4 GLY A O 11
ATOM 13759 N N . LYS A 1 5 ? 17.558 11.464 0.823 1.00 0.00 5 LYS A N 11
ATOM 13760 C CA . LYS A 1 5 ? 16.711 10.569 0.054 1.00 0.00 5 LYS A CA 11
ATOM 13761 C C . LYS A 1 5 ? 15.311 10.532 0.646 1.00 0.00 5 LYS A C 11
ATOM 13762 O O . LYS A 1 5 ? 15.123 10.094 1.781 1.00 0.00 5 LYS A O 11
ATOM 13781 N N . PRO A 1 6 ? 14.313 11.016 -0.107 1.0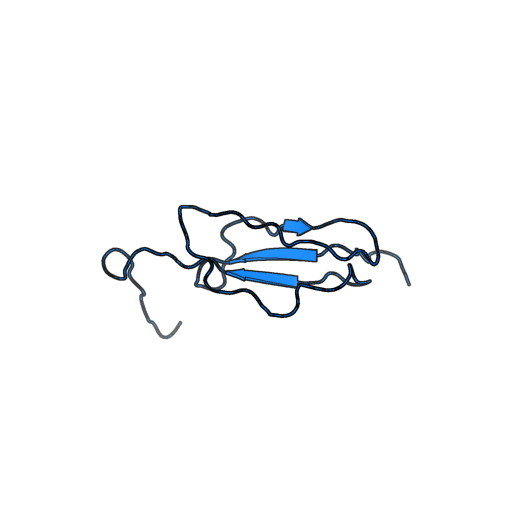0 0.00 6 PRO A N 11
ATOM 13782 C CA . PRO A 1 6 ? 12.915 10.947 0.313 1.00 0.00 6 PRO A CA 11
ATOM 13783 C C . PRO A 1 6 ? 12.451 9.502 0.406 1.00 0.00 6 PRO A C 11
ATOM 13784 O O . PRO A 1 6 ? 12.270 8.832 -0.613 1.00 0.00 6 PRO A O 11
ATOM 13795 N N . ASN A 1 7 ? 12.301 9.015 1.627 1.00 0.00 7 ASN A N 11
ATOM 13796 C CA . ASN A 1 7 ? 11.901 7.636 1.852 1.00 0.00 7 ASN A CA 11
ATOM 13797 C C . ASN A 1 7 ? 10.448 7.447 1.455 1.00 0.00 7 ASN A C 11
ATOM 13798 O O . ASN A 1 7 ? 9.549 8.063 2.027 1.00 0.00 7 ASN A O 11
ATOM 13809 N N . GLN A 1 8 ? 10.235 6.608 0.456 1.00 0.00 8 GLN A N 11
ATOM 13810 C CA . GLN A 1 8 ? 8.922 6.436 -0.135 1.00 0.00 8 GLN A CA 11
ATOM 13811 C C . GLN A 1 8 ? 8.340 5.068 0.186 1.00 0.00 8 GLN A C 11
ATOM 13812 O O . GLN A 1 8 ? 8.893 4.035 -0.196 1.00 0.00 8 GLN A O 11
ATOM 13826 N N . VAL A 1 9 ? 7.232 5.070 0.908 1.00 0.00 9 VAL A N 11
ATOM 13827 C CA . VAL A 1 9 ? 6.491 3.852 1.172 1.00 0.00 9 VAL A CA 11
ATOM 13828 C C . VAL A 1 9 ? 5.319 3.755 0.203 1.00 0.00 9 VAL A C 11
ATOM 13829 O O . VAL A 1 9 ? 4.403 4.575 0.238 1.00 0.00 9 VAL A O 11
ATOM 13842 N N . THR A 1 10 ? 5.368 2.765 -0.670 1.00 0.00 10 THR A N 11
ATOM 13843 C CA . THR A 1 10 ? 4.362 2.603 -1.698 1.00 0.00 10 THR A CA 11
ATOM 13844 C C . THR A 1 10 ? 3.230 1.701 -1.211 1.00 0.00 10 THR A C 11
ATOM 13845 O O . THR A 1 10 ? 3.422 0.501 -1.000 1.00 0.00 10 THR A O 11
ATOM 13856 N N . VAL A 1 11 ? 2.072 2.296 -1.001 1.00 0.00 11 VAL A N 11
ATOM 13857 C CA . VAL A 1 11 ? 0.882 1.561 -0.619 1.00 0.00 11 VAL A CA 11
ATOM 13858 C C . VAL A 1 11 ? 0.155 1.076 -1.868 1.00 0.00 11 VAL A C 11
ATOM 13859 O O . VAL A 1 11 ? -0.348 1.882 -2.656 1.00 0.00 11 VAL A O 11
ATOM 13872 N N . ASN A 1 12 ? 0.118 -0.232 -2.052 1.00 0.00 12 ASN A N 11
ATOM 13873 C CA . ASN A 1 12 ? -0.508 -0.822 -3.227 1.00 0.00 12 ASN A CA 11
ATOM 13874 C C . ASN A 1 12 ? -1.875 -1.373 -2.879 1.00 0.00 12 ASN A C 11
ATOM 13875 O O . ASN A 1 12 ? -2.002 -2.276 -2.052 1.00 0.00 12 ASN A O 11
ATOM 13886 N N . TYR A 1 13 ? -2.899 -0.813 -3.502 1.00 0.00 13 TYR A N 11
ATOM 13887 C CA . TYR A 1 13 ? -4.256 -1.305 -3.331 1.00 0.00 13 TYR A CA 11
ATOM 13888 C C . TYR A 1 13 ? -4.516 -2.433 -4.318 1.00 0.00 13 TYR A C 11
ATOM 13889 O O . TYR A 1 13 ? -4.958 -2.205 -5.446 1.00 0.00 13 TYR A O 11
ATOM 13907 N N . LEU A 1 14 ? -4.213 -3.646 -3.889 1.00 0.00 14 LEU A N 11
ATOM 13908 C CA . LEU A 1 14 ? -4.294 -4.810 -4.750 1.00 0.00 14 LEU A CA 11
ATOM 13909 C C . LEU A 1 14 ? -5.657 -5.471 -4.624 1.00 0.00 14 LEU A C 11
ATOM 13910 O O . LEU A 1 14 ? -6.372 -5.251 -3.651 1.00 0.00 14 LEU A O 11
ATOM 13926 N N . ASP A 1 15 ? -6.013 -6.271 -5.614 1.00 0.00 15 ASP A N 11
ATOM 13927 C CA . ASP A 1 15 ? -7.266 -7.012 -5.591 1.00 0.00 15 ASP A CA 11
ATOM 13928 C C . ASP A 1 15 ? -7.114 -8.361 -6.268 1.00 0.00 15 ASP A C 11
ATOM 13929 O O . ASP A 1 15 ? -6.759 -8.428 -7.443 1.00 0.00 15 ASP A O 11
ATOM 13938 N N . GLU A 1 16 ? -7.342 -9.416 -5.486 1.00 0.00 16 GLU A N 11
ATOM 13939 C CA . GLU A 1 16 ? -7.493 -10.790 -5.975 1.00 0.00 16 GLU A CA 11
ATOM 13940 C C . GLU A 1 16 ? -6.315 -11.271 -6.832 1.00 0.00 16 GLU A C 11
ATOM 13941 O O . GLU A 1 16 ? -5.444 -11.995 -6.348 1.00 0.00 16 GLU A O 11
ATOM 13953 N N . ASN A 1 17 ? -6.291 -10.854 -8.094 1.00 0.00 17 ASN A N 11
ATOM 13954 C CA . ASN A 1 17 ? -5.270 -11.286 -9.044 1.00 0.00 17 ASN A CA 11
ATOM 13955 C C . ASN A 1 17 ? -3.973 -10.507 -8.848 1.00 0.00 17 ASN A C 11
ATOM 13956 O O . ASN A 1 17 ? -3.100 -10.518 -9.717 1.00 0.00 17 ASN A O 11
ATOM 13967 N N . ASN A 1 18 ? -3.866 -9.823 -7.705 1.00 0.00 18 ASN A N 11
ATOM 13968 C CA . ASN A 1 18 ? -2.646 -9.108 -7.318 1.00 0.00 18 ASN A CA 11
ATOM 13969 C C . ASN A 1 18 ? -2.461 -7.861 -8.188 1.00 0.00 18 ASN A C 11
ATOM 13970 O O . ASN A 1 18 ? -1.362 -7.324 -8.320 1.00 0.00 18 ASN A O 11
ATOM 13981 N N . THR A 1 19 ? -3.559 -7.401 -8.771 1.00 0.00 19 THR A N 11
ATOM 13982 C CA . THR A 1 19 ? -3.544 -6.212 -9.602 1.00 0.00 19 THR A CA 11
ATOM 13983 C C . THR A 1 19 ? -4.007 -5.001 -8.796 1.00 0.00 19 THR A C 11
ATOM 13984 O O . THR A 1 19 ? -4.935 -5.102 -7.995 1.00 0.00 19 THR A O 11
ATOM 13995 N N . SER A 1 20 ? -3.340 -3.872 -8.991 1.00 0.00 20 SER A N 11
ATOM 13996 C CA . SER A 1 20 ? -3.707 -2.639 -8.310 1.00 0.00 20 SER A CA 11
ATOM 13997 C C . SER A 1 20 ? -4.949 -2.024 -8.951 1.00 0.00 20 SER A C 11
ATOM 13998 O O . SER A 1 20 ? -4.904 -1.537 -10.082 1.00 0.00 20 SER A O 11
ATOM 14006 N N . ILE A 1 21 ? -6.064 -2.065 -8.229 1.00 0.00 21 ILE A N 11
ATOM 14007 C CA . ILE A 1 21 ? -7.311 -1.481 -8.712 1.00 0.00 21 ILE A CA 11
ATOM 14008 C C . ILE A 1 21 ? -7.363 0.008 -8.397 1.00 0.00 21 ILE A C 11
ATOM 14009 O O . ILE A 1 21 ? -8.217 0.739 -8.901 1.00 0.00 21 ILE A O 11
ATOM 14025 N N . ALA A 1 22 ? -6.436 0.449 -7.563 1.00 0.00 22 ALA A N 11
ATOM 14026 C CA . ALA A 1 22 ? -6.307 1.854 -7.227 1.00 0.00 22 ALA A CA 11
ATOM 14027 C C . ALA A 1 22 ? -4.845 2.262 -7.319 1.00 0.00 22 ALA A C 11
ATOM 14028 O O . ALA A 1 22 ? -3.964 1.477 -6.961 1.00 0.00 22 ALA A O 11
ATOM 14035 N N . PRO A 1 23 ? -4.571 3.475 -7.825 1.00 0.00 23 PRO A N 11
ATOM 14036 C CA . PRO A 1 23 ? -3.205 3.982 -7.985 1.00 0.00 23 PRO A CA 11
ATOM 14037 C C . PRO A 1 23 ? -2.406 3.904 -6.691 1.00 0.00 23 PRO A C 11
ATOM 14038 O O . PRO A 1 23 ? -2.923 4.207 -5.609 1.00 0.00 23 PRO A O 11
ATOM 14049 N N . SER A 1 24 ? -1.150 3.499 -6.810 1.00 0.00 24 SER A N 11
ATOM 14050 C CA . SER A 1 24 ? -0.276 3.334 -5.661 1.00 0.00 24 SER A CA 11
ATOM 14051 C C . SER A 1 24 ? -0.126 4.639 -4.886 1.00 0.00 24 SER A C 11
ATOM 14052 O O . SER A 1 24 ? 0.132 5.697 -5.463 1.00 0.00 24 SER A O 11
ATOM 14060 N N . LEU A 1 25 ? -0.309 4.559 -3.582 1.00 0.00 25 LEU A N 11
ATOM 14061 C CA . LEU A 1 25 ? -0.153 5.711 -2.715 1.00 0.00 25 LEU A CA 11
ATOM 14062 C C . LEU A 1 25 ? 1.249 5.713 -2.122 1.00 0.00 25 LEU A C 11
ATOM 14063 O O . LEU A 1 25 ? 1.561 4.905 -1.252 1.00 0.00 25 LEU A O 11
ATOM 14079 N N . TYR A 1 26 ? 2.094 6.601 -2.606 1.00 0.00 26 TYR A N 11
ATOM 14080 C CA . TYR A 1 26 ? 3.480 6.649 -2.165 1.00 0.00 26 TYR A CA 11
ATOM 14081 C C . TYR A 1 26 ? 3.683 7.728 -1.109 1.00 0.00 26 TYR A C 11
ATOM 14082 O O . TYR A 1 26 ? 3.557 8.922 -1.380 1.00 0.00 26 TYR A O 11
ATOM 14100 N N . LEU A 1 27 ? 3.970 7.293 0.105 1.00 0.00 27 LEU A N 11
ATOM 14101 C CA . LEU A 1 27 ? 4.218 8.208 1.206 1.00 0.00 27 LEU A CA 11
ATOM 14102 C C . LEU A 1 27 ? 5.682 8.609 1.241 1.00 0.00 27 LEU A C 11
ATOM 14103 O O . LEU A 1 27 ? 6.562 7.760 1.358 1.00 0.00 27 LEU A O 11
ATOM 14119 N N . SER A 1 28 ? 5.930 9.900 1.119 1.00 0.00 28 SER A N 11
ATOM 14120 C CA . SER A 1 28 ? 7.284 10.427 1.165 1.00 0.00 28 SER A CA 11
ATOM 14121 C C . SER A 1 28 ? 7.566 11.001 2.552 1.00 0.00 28 SER A C 11
ATOM 14122 O O . SER A 1 28 ? 6.912 11.957 2.984 1.00 0.00 28 SER A O 11
ATOM 14130 N N . GLY A 1 29 ? 8.517 10.408 3.256 1.00 0.00 29 GLY A N 11
ATOM 14131 C CA . GLY A 1 29 ? 8.831 10.858 4.595 1.00 0.00 29 GLY A CA 11
ATOM 14132 C C . GLY A 1 29 ? 10.304 10.743 4.920 1.00 0.00 29 GLY A C 11
ATOM 14133 O O . GLY A 1 29 ? 11.116 10.415 4.052 1.00 0.00 29 GLY A O 11
ATOM 14137 N N . LEU A 1 30 ? 10.646 11.009 6.169 1.00 0.00 30 LEU A N 11
ATOM 14138 C CA . LEU A 1 30 ? 12.031 10.947 6.615 1.00 0.00 30 LEU A CA 11
ATOM 14139 C C . LEU A 1 30 ? 12.311 9.609 7.285 1.00 0.00 30 LEU A C 11
ATOM 14140 O O . LEU A 1 30 ? 11.388 8.852 7.580 1.00 0.00 30 LEU A O 11
ATOM 14156 N N . PHE A 1 31 ? 13.582 9.315 7.521 1.00 0.00 31 PHE A N 11
ATOM 14157 C CA . PHE A 1 31 ? 13.969 8.045 8.122 1.00 0.00 31 PHE A CA 11
ATOM 14158 C C . PHE A 1 31 ? 13.401 7.893 9.530 1.00 0.00 31 PHE A C 11
ATOM 14159 O O . PHE A 1 31 ? 13.424 8.835 10.325 1.00 0.00 31 PHE A O 11
ATOM 14176 N N . ASN A 1 32 ? 12.875 6.697 9.808 1.00 0.00 32 ASN A N 11
ATOM 14177 C CA . ASN A 1 32 ? 12.406 6.317 11.144 1.00 0.00 32 ASN A CA 11
ATOM 14178 C C . ASN A 1 32 ? 11.145 7.088 11.532 1.00 0.00 32 ASN A C 11
ATOM 14179 O O . ASN A 1 32 ? 10.715 7.064 12.683 1.00 0.00 32 ASN A O 11
ATOM 14190 N N . GLU A 1 33 ? 10.537 7.752 10.558 1.00 0.00 33 GLU A N 11
ATOM 14191 C CA . GLU A 1 33 ? 9.316 8.499 10.804 1.00 0.00 33 GLU A CA 11
ATOM 14192 C C . GLU A 1 33 ? 8.113 7.563 10.759 1.00 0.00 33 GLU A C 11
ATOM 14193 O O . GLU A 1 33 ? 7.969 6.772 9.827 1.00 0.00 33 GLU A O 11
ATOM 14205 N N . ALA A 1 34 ? 7.274 7.636 11.781 1.00 0.00 34 ALA A N 11
ATOM 14206 C CA . ALA A 1 34 ? 6.078 6.810 11.851 1.00 0.00 34 ALA A CA 11
ATOM 14207 C C . ALA A 1 34 ? 5.008 7.339 10.903 1.00 0.00 34 ALA A C 11
ATOM 14208 O O . ALA A 1 34 ? 4.673 8.524 10.933 1.00 0.00 34 ALA A O 11
ATOM 14215 N N . TYR A 1 35 ? 4.485 6.466 10.056 1.00 0.00 35 TYR A N 11
ATOM 14216 C CA . TYR A 1 35 ? 3.474 6.865 9.084 1.00 0.00 35 TYR A CA 11
ATOM 14217 C C . TYR A 1 35 ? 2.120 6.238 9.405 1.00 0.00 35 TYR A C 11
ATOM 14218 O O . TYR A 1 35 ? 2.028 5.303 10.205 1.00 0.00 35 TYR A O 11
ATOM 14236 N N . ASN A 1 36 ? 1.079 6.765 8.781 1.00 0.00 36 ASN A N 11
ATOM 14237 C CA . ASN A 1 36 ? -0.273 6.249 8.950 1.00 0.00 36 ASN A CA 11
ATOM 14238 C C . ASN A 1 36 ? -0.775 5.666 7.632 1.00 0.00 36 ASN A C 11
ATOM 14239 O O . ASN A 1 36 ? -0.654 6.296 6.583 1.00 0.00 36 ASN A O 11
ATOM 14250 N N . VAL A 1 37 ? -1.320 4.456 7.688 1.00 0.00 37 VAL A N 11
ATOM 14251 C CA . VAL A 1 37 ? -1.770 3.764 6.485 1.00 0.00 37 VAL A CA 11
ATOM 14252 C C . VAL A 1 37 ? -3.291 3.761 6.383 1.00 0.00 37 VAL A C 11
ATOM 14253 O O . VAL A 1 37 ? -3.974 3.124 7.186 1.00 0.00 37 VAL A O 11
ATOM 14266 N N . PRO A 1 38 ? -3.843 4.484 5.401 1.00 0.00 38 PRO A N 11
ATOM 14267 C CA . PRO A 1 38 ? -5.274 4.491 5.128 1.00 0.00 38 PRO A CA 11
ATOM 14268 C C . PRO A 1 38 ? -5.697 3.291 4.282 1.00 0.00 38 PRO A C 11
ATOM 14269 O O . PRO A 1 38 ? -5.287 3.161 3.123 1.00 0.00 38 PRO A O 11
ATOM 14280 N N . MET A 1 39 ? -6.497 2.408 4.869 1.00 0.00 39 MET A N 11
ATOM 14281 C CA . MET A 1 39 ? -7.030 1.257 4.148 1.00 0.00 39 MET A CA 11
ATOM 14282 C C . MET A 1 39 ? -8.037 1.715 3.107 1.00 0.00 39 MET A C 11
ATOM 14283 O O . MET A 1 39 ? -7.877 1.454 1.917 1.00 0.00 39 MET A O 11
ATOM 14297 N N . LYS A 1 40 ? -9.065 2.414 3.591 1.00 0.00 40 LYS A N 11
ATOM 14298 C CA . LYS A 1 40 ? -10.186 2.869 2.774 1.00 0.00 40 LYS A CA 11
ATOM 14299 C C . LYS A 1 40 ? -10.957 1.692 2.183 1.00 0.00 40 LYS A C 11
ATOM 14300 O O . LYS A 1 40 ? -10.439 0.928 1.368 1.00 0.00 40 LYS A O 11
ATOM 14319 N N . LYS A 1 41 ? -12.204 1.548 2.597 1.00 0.00 41 LYS A N 11
ATOM 14320 C CA . LYS A 1 41 ? -13.048 0.484 2.086 1.00 0.00 41 LYS A CA 11
ATOM 14321 C C . LYS A 1 41 ? -13.420 0.766 0.635 1.00 0.00 41 LYS A C 11
ATOM 14322 O O . LYS A 1 41 ? -14.123 1.733 0.341 1.00 0.00 41 LYS A O 11
ATOM 14341 N N . ILE A 1 42 ? -12.924 -0.059 -0.269 1.00 0.00 42 ILE A N 11
ATOM 14342 C CA . ILE A 1 42 ? -13.273 0.063 -1.670 1.00 0.00 42 ILE A CA 11
ATOM 14343 C C . ILE A 1 42 ? -14.651 -0.555 -1.890 1.00 0.00 42 ILE A C 11
ATOM 14344 O O . ILE A 1 42 ? -15.072 -1.417 -1.115 1.00 0.00 42 ILE A O 11
ATOM 14360 N N . LYS A 1 43 ? -15.354 -0.108 -2.924 1.00 0.00 43 LYS A N 11
ATOM 14361 C CA . LYS A 1 43 ? -16.756 -0.468 -3.115 1.00 0.00 43 LYS A CA 11
ATOM 14362 C C . LYS A 1 43 ? -16.926 -1.956 -3.423 1.00 0.00 43 LYS A C 11
ATOM 14363 O O . LYS A 1 43 ? -16.854 -2.371 -4.582 1.00 0.00 43 LYS A O 11
ATOM 14382 N N . GLY A 1 44 ? -17.139 -2.754 -2.383 1.00 0.00 44 GLY A N 11
ATOM 14383 C CA . GLY A 1 44 ? -17.398 -4.167 -2.579 1.00 0.00 44 GLY A CA 11
ATOM 14384 C C . GLY A 1 44 ? -16.129 -4.990 -2.609 1.00 0.00 44 GLY A C 11
ATOM 14385 O O . GLY A 1 44 ? -16.002 -5.918 -3.410 1.00 0.00 44 GLY A O 11
ATOM 14389 N N . TYR A 1 45 ? -15.185 -4.655 -1.740 1.00 0.00 45 TYR A N 11
ATOM 14390 C CA . TYR A 1 45 ? -13.919 -5.371 -1.676 1.00 0.00 45 TYR A CA 11
ATOM 14391 C C . TYR A 1 45 ? -13.556 -5.692 -0.229 1.00 0.00 45 TYR A C 11
ATOM 14392 O O . TYR A 1 45 ? -13.401 -4.794 0.600 1.00 0.00 45 TYR A O 11
ATOM 14410 N N . THR A 1 46 ? -13.436 -6.978 0.065 1.00 0.00 46 THR A N 11
ATOM 14411 C CA . THR A 1 46 ? -13.066 -7.442 1.394 1.00 0.00 46 THR A CA 11
ATOM 14412 C C . THR A 1 46 ? -11.549 -7.554 1.504 1.00 0.00 46 THR A C 11
ATOM 14413 O O . THR A 1 46 ? -10.924 -8.182 0.659 1.00 0.00 46 THR A O 11
ATOM 14424 N N . LEU A 1 47 ? -10.951 -6.943 2.519 1.00 0.00 47 LEU A N 11
ATOM 14425 C CA . LEU A 1 47 ? -9.513 -7.080 2.722 1.00 0.00 47 LEU A CA 11
ATOM 14426 C C . LEU A 1 47 ? -9.152 -8.549 2.889 1.00 0.00 47 LEU A C 11
ATOM 14427 O O . LEU A 1 47 ? -9.626 -9.220 3.812 1.00 0.00 47 LEU A O 11
ATOM 14443 N N . LEU A 1 48 ? -8.324 -9.043 1.989 1.00 0.00 48 LEU A N 11
ATOM 14444 C CA . LEU A 1 48 ? -7.958 -10.444 1.974 1.00 0.00 48 LEU A CA 11
ATOM 14445 C C . LEU A 1 48 ? -6.960 -10.745 3.083 1.00 0.00 48 LEU A C 11
ATOM 14446 O O . LEU A 1 48 ? -7.183 -11.638 3.903 1.00 0.00 48 LEU A O 11
ATOM 14462 N N . LYS A 1 49 ? -5.888 -9.960 3.138 1.00 0.00 49 LYS A N 11
ATOM 14463 C CA . LYS A 1 49 ? -4.781 -10.247 4.047 1.00 0.00 49 LYS A CA 11
ATOM 14464 C C . LYS A 1 49 ? -3.670 -9.207 3.905 1.00 0.00 49 LYS A C 11
ATOM 14465 O O . LYS A 1 49 ? -3.560 -8.537 2.878 1.00 0.00 49 LYS A O 11
ATOM 14484 N N . TYR A 1 50 ? -2.874 -9.069 4.956 1.00 0.00 50 TYR A N 11
ATOM 14485 C CA . TYR A 1 50 ? -1.670 -8.248 4.926 1.00 0.00 50 TYR A CA 11
ATOM 14486 C C . TYR A 1 50 ? -0.431 -9.131 4.944 1.00 0.00 50 TYR A C 11
ATOM 14487 O O . TYR A 1 50 ? -0.439 -10.204 5.553 1.00 0.00 50 TYR A O 11
ATOM 14505 N N . ASP A 1 51 ? 0.629 -8.688 4.280 1.00 0.00 51 ASP A N 11
ATOM 14506 C CA . ASP A 1 51 ? 1.907 -9.387 4.357 1.00 0.00 51 ASP A CA 11
ATOM 14507 C C . ASP A 1 51 ? 2.547 -9.139 5.709 1.00 0.00 51 ASP A C 11
ATOM 14508 O O . ASP A 1 51 ? 2.779 -10.065 6.485 1.00 0.00 51 ASP A O 11
ATOM 14517 N N . SER A 1 52 ? 2.833 -7.875 5.971 1.00 0.00 52 SER A N 11
ATOM 14518 C CA . SER A 1 52 ? 3.395 -7.454 7.240 1.00 0.00 52 SER A CA 11
ATOM 14519 C C . SER A 1 52 ? 2.319 -6.726 8.042 1.00 0.00 52 SER A C 11
ATOM 14520 O O . SER A 1 52 ? 1.128 -6.870 7.761 1.00 0.00 52 SER A O 11
ATOM 14528 N N . GLU A 1 53 ? 2.729 -5.964 9.045 1.00 0.00 53 GLU A N 11
ATOM 14529 C CA . GLU A 1 53 ? 1.789 -5.161 9.807 1.00 0.00 53 GLU A CA 11
ATOM 14530 C C . GLU A 1 53 ? 1.406 -3.909 9.029 1.00 0.00 53 GLU A C 11
ATOM 14531 O O . GLU A 1 53 ? 1.840 -3.711 7.893 1.00 0.00 53 GLU A O 11
ATOM 14543 N N . ILE A 1 54 ? 0.603 -3.064 9.652 1.00 0.00 54 ILE A N 11
ATOM 14544 C CA . ILE A 1 54 ? 0.085 -1.880 8.993 1.00 0.00 54 ILE A CA 11
ATOM 14545 C C . ILE A 1 54 ? 0.979 -0.681 9.270 1.00 0.00 54 ILE A C 11
ATOM 14546 O O . ILE A 1 54 ? 1.549 -0.090 8.355 1.00 0.00 54 ILE A O 11
ATOM 14562 N N . LEU A 1 55 ? 1.110 -0.341 10.543 1.00 0.00 55 LEU A N 11
ATOM 14563 C CA . LEU A 1 55 ? 1.860 0.839 10.940 1.00 0.00 55 LEU A CA 11
ATOM 14564 C C . LEU A 1 55 ? 3.345 0.524 11.058 1.00 0.00 55 LEU A C 11
ATOM 14565 O O . LEU A 1 55 ? 3.732 -0.591 11.413 1.00 0.00 55 LEU A O 11
ATOM 14581 N N . GLY A 1 56 ? 4.172 1.513 10.757 1.00 0.00 56 GLY A N 11
ATOM 14582 C CA . GLY A 1 56 ? 5.604 1.339 10.839 1.00 0.00 56 GLY A CA 11
ATOM 14583 C C . GLY A 1 56 ? 6.331 2.648 10.644 1.00 0.00 56 GLY A C 11
ATOM 14584 O O . GLY A 1 56 ? 5.714 3.716 10.689 1.00 0.00 56 GLY A O 11
ATOM 14588 N N . VAL A 1 57 ? 7.632 2.571 10.419 1.00 0.00 57 VAL A N 11
ATOM 14589 C CA . VAL A 1 57 ? 8.445 3.756 10.204 1.00 0.00 57 VAL A CA 11
ATOM 14590 C C . VAL A 1 57 ? 9.139 3.685 8.849 1.00 0.00 57 VAL A C 11
ATOM 14591 O O . VAL A 1 57 ? 9.429 2.595 8.355 1.00 0.00 57 VAL A O 11
ATOM 14604 N N . PHE A 1 58 ? 9.374 4.845 8.247 1.00 0.00 58 PHE A N 11
ATOM 14605 C CA . PHE A 1 58 ? 10.048 4.918 6.954 1.00 0.00 58 PHE A CA 11
ATOM 14606 C C . PHE A 1 58 ? 11.462 4.355 7.047 1.00 0.00 58 PHE A C 11
ATOM 14607 O O . PHE A 1 58 ? 12.299 4.870 7.795 1.00 0.00 58 PHE A O 11
ATOM 14624 N N . THR A 1 59 ? 11.716 3.298 6.295 1.00 0.00 59 THR A N 11
ATOM 14625 C CA . THR A 1 59 ? 13.032 2.683 6.250 1.00 0.00 59 THR A CA 11
ATOM 14626 C C . THR A 1 59 ? 13.884 3.326 5.161 1.00 0.00 59 THR A C 11
ATOM 14627 O O . THR A 1 59 ? 13.380 4.106 4.352 1.00 0.00 59 THR A O 11
ATOM 14638 N N . GLU A 1 60 ? 15.169 2.991 5.129 1.00 0.00 60 GLU A N 11
ATOM 14639 C CA . GLU A 1 60 ? 16.080 3.528 4.119 1.00 0.00 60 GLU A CA 11
ATOM 14640 C C . GLU A 1 60 ? 15.942 2.777 2.796 1.00 0.00 60 GLU A C 11
ATOM 14641 O O . GLU A 1 60 ? 16.930 2.520 2.106 1.00 0.00 60 GLU A O 11
ATOM 14653 N N . SER A 1 61 ? 14.712 2.457 2.432 1.00 0.00 61 SER A N 11
ATOM 14654 C CA . SER A 1 61 ? 14.431 1.714 1.216 1.00 0.00 61 SER A CA 11
ATOM 14655 C C . SER A 1 61 ? 12.990 1.961 0.789 1.00 0.00 61 SER A C 11
ATOM 14656 O O . SER A 1 61 ? 12.145 2.257 1.632 1.00 0.00 61 SER A O 11
ATOM 14664 N N . PRO A 1 62 ? 12.691 1.871 -0.519 1.00 0.00 62 PRO A N 11
ATOM 14665 C CA . PRO A 1 62 ? 11.315 1.967 -0.997 1.00 0.00 62 PRO A CA 11
ATOM 14666 C C . PRO A 1 62 ? 10.492 0.805 -0.464 1.00 0.00 62 PRO A C 11
ATOM 14667 O O . PRO A 1 62 ? 10.608 -0.328 -0.935 1.00 0.00 62 PRO A O 11
ATOM 14678 N N . GLN A 1 63 ? 9.660 1.096 0.516 1.00 0.00 63 GLN A N 11
ATOM 14679 C CA . GLN A 1 63 ? 8.936 0.064 1.232 1.00 0.00 63 GLN A CA 11
ATOM 14680 C C . GLN A 1 63 ? 7.575 -0.151 0.597 1.00 0.00 63 GLN A C 11
ATOM 14681 O O . GLN A 1 63 ? 6.908 0.804 0.212 1.00 0.00 63 GLN A O 11
ATOM 14695 N N . THR A 1 64 ? 7.170 -1.400 0.473 1.00 0.00 64 THR A N 11
ATOM 14696 C CA . THR A 1 64 ? 5.928 -1.725 -0.204 1.00 0.00 64 THR A CA 11
ATOM 14697 C C . THR A 1 64 ? 4.904 -2.310 0.765 1.00 0.00 64 THR A C 11
ATOM 14698 O O . THR A 1 64 ? 5.201 -3.249 1.506 1.00 0.00 64 THR A O 11
ATOM 14709 N N . ILE A 1 65 ? 3.709 -1.734 0.770 1.00 0.00 65 ILE A N 11
ATOM 14710 C CA . ILE A 1 65 ? 2.611 -2.254 1.567 1.00 0.00 65 ILE A CA 11
ATOM 14711 C C . ILE A 1 65 ? 1.544 -2.830 0.650 1.00 0.00 65 ILE A C 11
ATOM 14712 O O . ILE A 1 65 ? 0.852 -2.089 -0.053 1.00 0.00 65 ILE A O 11
ATOM 14728 N N . ASN A 1 66 ? 1.433 -4.145 0.641 1.00 0.00 66 ASN A N 11
ATOM 14729 C CA . ASN A 1 66 ? 0.466 -4.821 -0.207 1.00 0.00 66 ASN A CA 11
ATOM 14730 C C . ASN A 1 66 ? -0.861 -4.960 0.516 1.00 0.00 66 ASN A C 11
ATOM 14731 O O . ASN A 1 66 ? -1.023 -5.818 1.386 1.00 0.00 66 ASN A O 11
ATOM 14742 N N . ILE A 1 67 ? -1.800 -4.099 0.174 1.00 0.00 67 ILE A N 11
ATOM 14743 C CA . ILE A 1 67 ? -3.136 -4.179 0.729 1.00 0.00 67 ILE A CA 11
ATOM 14744 C C . ILE A 1 67 ? -4.041 -4.881 -0.268 1.00 0.00 67 ILE A C 11
ATOM 14745 O O . ILE A 1 67 ? -4.570 -4.258 -1.187 1.00 0.00 67 ILE A O 11
ATOM 14761 N N . ILE A 1 68 ? -4.183 -6.188 -0.109 1.00 0.00 68 ILE A N 11
ATOM 14762 C CA . ILE A 1 68 ? -4.886 -7.000 -1.089 1.00 0.00 68 ILE A CA 11
ATOM 14763 C C . ILE A 1 68 ? -6.348 -7.162 -0.718 1.00 0.00 68 ILE A C 11
ATOM 14764 O O . ILE A 1 68 ? -6.678 -7.665 0.356 1.00 0.00 68 ILE A O 11
ATOM 14780 N N . TYR A 1 69 ? -7.212 -6.717 -1.606 1.00 0.00 69 TYR A N 11
ATOM 14781 C CA . TYR A 1 69 ? -8.639 -6.856 -1.427 1.00 0.00 69 TYR A CA 11
ATOM 14782 C C . TYR A 1 69 ? -9.175 -8.030 -2.235 1.00 0.00 69 TYR A C 11
ATOM 14783 O O . TYR A 1 69 ? -8.519 -8.528 -3.149 1.00 0.00 69 TYR A O 11
ATOM 14801 N N . GLN A 1 70 ? -10.355 -8.474 -1.859 1.00 0.00 70 GLN A N 11
ATOM 14802 C CA . GLN A 1 70 ? -11.062 -9.526 -2.556 1.00 0.00 70 GLN A CA 11
ATOM 14803 C C . GLN A 1 70 ? -12.458 -9.039 -2.901 1.00 0.00 70 GLN A C 11
ATOM 14804 O O . GLN A 1 70 ? -13.276 -8.802 -2.010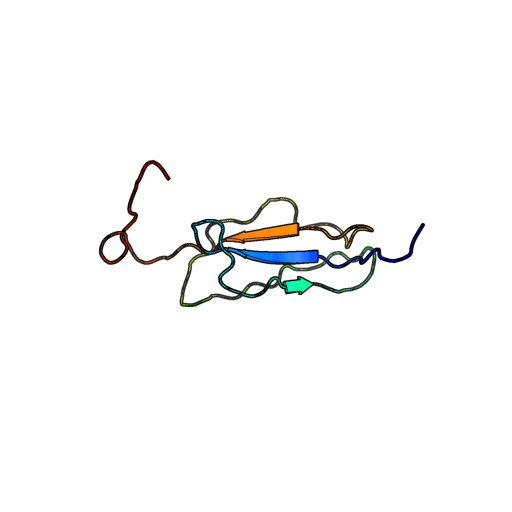 1.00 0.00 70 GLN A O 11
ATOM 14818 N N . LYS A 1 71 ? -12.699 -8.834 -4.189 1.00 0.00 71 LYS A N 11
ATOM 14819 C CA . LYS A 1 71 ? -14.012 -8.433 -4.680 1.00 0.00 71 LYS A CA 11
ATOM 14820 C C . LYS A 1 71 ? -15.106 -9.343 -4.119 1.00 0.00 71 LYS A C 11
ATOM 14821 O O . LYS A 1 71 ? -14.929 -10.561 -4.053 1.00 0.00 71 LYS A O 11
ATOM 14840 N N . LYS A 1 72 ? -16.221 -8.742 -3.694 1.00 0.00 72 LYS A N 11
ATOM 14841 C CA . LYS A 1 72 ? -17.342 -9.492 -3.119 1.00 0.00 72 LYS A CA 11
ATOM 14842 C C . LYS A 1 72 ? -17.810 -10.595 -4.066 1.00 0.00 72 LYS A C 11
ATOM 14843 O O . LYS A 1 72 ? -18.138 -11.698 -3.632 1.00 0.00 72 LYS A O 11
ATOM 14862 N N . ALA A 1 73 ? -17.857 -10.281 -5.355 1.00 0.00 73 ALA A N 11
ATOM 14863 C CA . ALA A 1 73 ? -18.139 -11.275 -6.379 1.00 0.00 73 ALA A CA 11
ATOM 14864 C C . ALA A 1 73 ? -16.833 -11.691 -7.045 1.00 0.00 73 ALA A C 11
ATOM 14865 O O . ALA A 1 73 ? -16.371 -11.036 -7.977 1.00 0.00 73 ALA A O 11
ATOM 14872 N N . PRO A 1 74 ? -16.222 -12.778 -6.557 1.00 0.00 74 PRO A N 11
ATOM 14873 C CA . PRO A 1 74 ? -14.860 -13.166 -6.938 1.00 0.00 74 PRO A CA 11
ATOM 14874 C C . PRO A 1 74 ? -14.738 -13.631 -8.382 1.00 0.00 74 PRO A C 11
ATOM 14875 O O . PRO A 1 74 ? -15.717 -14.045 -9.008 1.00 0.00 74 PRO A O 11
ATOM 14886 N N . GLU A 1 75 ? -13.525 -13.553 -8.904 1.00 0.00 75 GLU A N 11
ATOM 14887 C CA . GLU A 1 75 ? -13.225 -14.071 -10.222 1.00 0.00 75 GLU A CA 11
ATOM 14888 C C . GLU A 1 75 ? -12.319 -15.285 -10.093 1.00 0.00 75 GLU A C 11
ATOM 14889 O O . GLU A 1 75 ? -12.171 -15.824 -8.995 1.00 0.00 75 GLU A O 11
ATOM 14901 N N . GLN A 1 76 ? -11.732 -15.724 -11.211 1.00 0.00 76 GLN A N 11
ATOM 14902 C CA . GLN A 1 76 ? -10.995 -16.993 -11.259 1.00 0.00 76 GLN A CA 11
ATOM 14903 C C . GLN A 1 76 ? -11.959 -18.148 -10.990 1.00 0.00 76 GLN A C 11
ATOM 14904 O O . GLN A 1 76 ? -11.549 -19.286 -10.765 1.00 0.00 76 GLN A O 11
ATOM 14918 N N . ALA A 1 77 ? -13.249 -17.833 -11.049 1.00 0.00 77 ALA A N 11
ATOM 14919 C CA . ALA A 1 77 ? -14.300 -18.757 -10.656 1.00 0.00 77 ALA A CA 11
ATOM 14920 C C . ALA A 1 77 ? -14.855 -19.523 -11.851 1.00 0.00 77 ALA A C 11
ATOM 14921 O O . ALA A 1 77 ? -14.268 -19.516 -12.937 1.00 0.00 77 ALA A O 11
ATOM 14928 N N . LEU A 1 78 ? -16.000 -20.163 -11.641 1.00 0.00 78 LEU A N 11
ATOM 14929 C CA . LEU A 1 78 ? -16.589 -21.060 -12.626 1.00 0.00 78 LEU A CA 11
ATOM 14930 C C . LEU A 1 78 ? -17.167 -20.308 -13.823 1.00 0.00 78 LEU A C 11
ATOM 14931 O O . LEU A 1 78 ? -16.765 -20.552 -14.965 1.00 0.00 78 LEU A O 11
ATOM 14947 N N . GLU A 1 79 ? -18.093 -19.388 -13.564 1.00 0.00 79 GLU A N 11
ATOM 14948 C CA . GLU A 1 79 ? -18.854 -18.751 -14.632 1.00 0.00 79 GLU A CA 11
ATOM 14949 C C . GLU A 1 79 ? -18.027 -17.699 -15.366 1.00 0.00 79 GLU A C 11
ATOM 14950 O O . GLU A 1 79 ? -18.149 -16.500 -15.122 1.00 0.00 79 GLU A O 11
ATOM 14962 N N . HIS A 1 80 ? -17.153 -18.193 -16.226 1.00 0.00 80 HIS A N 11
ATOM 14963 C CA . HIS A 1 80 ? -16.367 -17.387 -17.157 1.00 0.00 80 HIS A CA 11
ATOM 14964 C C . HIS A 1 80 ? -15.846 -18.322 -18.225 1.00 0.00 80 HIS A C 11
ATOM 14965 O O . HIS A 1 80 ? -15.827 -18.002 -19.410 1.00 0.00 80 HIS A O 11
ATOM 14980 N N . HIS A 1 81 ? -15.436 -19.497 -17.771 1.00 0.00 81 HIS A N 11
ATOM 14981 C CA . HIS A 1 81 ? -15.010 -20.561 -18.658 1.00 0.00 81 HIS A CA 11
ATOM 14982 C C . HIS A 1 81 ? -16.204 -21.452 -18.944 1.00 0.00 81 HIS A C 11
ATOM 14983 O O . HIS A 1 81 ? -17.191 -21.428 -18.206 1.00 0.00 81 HIS A O 11
ATOM 14998 N N . HIS A 1 82 ? -16.133 -22.227 -20.007 1.00 0.00 82 HIS A N 11
ATOM 14999 C CA . HIS A 1 82 ? -17.230 -23.111 -20.358 1.00 0.00 82 HIS A CA 11
ATOM 15000 C C . HIS A 1 82 ? -16.715 -24.516 -20.590 1.00 0.00 82 HIS A C 11
ATOM 15001 O O . HIS A 1 82 ? -15.559 -24.705 -20.961 1.00 0.00 82 HIS A O 11
ATOM 15016 N N . HIS A 1 83 ? -17.581 -25.493 -20.379 1.00 0.00 83 HIS A N 11
ATOM 15017 C CA . HIS A 1 83 ? -17.193 -26.897 -20.446 1.00 0.00 83 HIS A CA 11
ATOM 15018 C C . HIS A 1 83 ? -16.842 -27.299 -21.871 1.00 0.00 83 HIS A C 11
ATOM 15019 O O . HIS A 1 83 ? -15.948 -28.115 -22.092 1.00 0.00 83 HIS A O 11
ATOM 15034 N N . HIS A 1 84 ? -17.538 -26.715 -22.834 1.00 0.00 84 HIS A N 11
ATOM 15035 C CA . HIS A 1 84 ? -17.244 -26.969 -24.239 1.00 0.00 84 HIS A CA 11
ATOM 15036 C C . HIS A 1 84 ? -16.086 -26.086 -24.700 1.00 0.00 84 HIS A C 11
ATOM 15037 O O . HIS A 1 84 ? -15.485 -26.331 -25.744 1.00 0.00 84 HIS A O 11
ATOM 15052 N N . HIS A 1 85 ? -15.770 -25.080 -23.886 1.00 0.00 85 HIS A N 11
ATOM 15053 C CA . HIS A 1 85 ? -14.728 -24.101 -24.199 1.00 0.00 85 HIS A CA 11
ATOM 15054 C C . HIS A 1 85 ? -15.044 -23.379 -25.502 1.00 0.00 85 HIS A C 11
ATOM 15055 O O . HIS A 1 85 ? -14.234 -23.469 -26.453 1.00 0.00 85 HIS A O 11
ATOM 15071 N N . MET A 1 1 ? 23.013 13.346 -11.587 1.00 0.00 1 MET A N 12
ATOM 15072 C CA . MET A 1 1 ? 21.950 12.353 -11.332 1.00 0.00 1 MET A CA 12
ATOM 15073 C C . MET A 1 1 ? 21.110 12.789 -10.145 1.00 0.00 1 MET A C 12
ATOM 15074 O O . MET A 1 1 ? 21.568 13.561 -9.303 1.00 0.00 1 MET A O 12
ATOM 15090 N N . ASP A 1 2 ? 19.882 12.304 -10.075 1.00 0.00 2 ASP A N 12
ATOM 15091 C CA . ASP A 1 2 ? 19.037 12.585 -8.929 1.00 0.00 2 ASP A CA 12
ATOM 15092 C C . ASP A 1 2 ? 19.184 11.467 -7.910 1.00 0.00 2 ASP A C 12
ATOM 15093 O O . ASP A 1 2 ? 19.364 10.306 -8.281 1.00 0.00 2 ASP A O 12
ATOM 15102 N N . PHE A 1 3 ? 19.119 11.812 -6.634 1.00 0.00 3 PHE A N 12
ATOM 15103 C CA . PHE A 1 3 ? 19.351 10.841 -5.577 1.00 0.00 3 PHE A CA 12
ATOM 15104 C C . PHE A 1 3 ? 18.076 10.073 -5.252 1.00 0.00 3 PHE A C 12
ATOM 15105 O O . PHE A 1 3 ? 18.108 9.073 -4.532 1.00 0.00 3 PHE A O 12
ATOM 15122 N N . GLY A 1 4 ? 16.957 10.541 -5.788 1.00 0.00 4 GLY A N 12
ATOM 15123 C CA . GLY A 1 4 ? 15.694 9.875 -5.559 1.00 0.00 4 GLY A CA 12
ATOM 15124 C C . GLY A 1 4 ? 15.170 10.110 -4.160 1.00 0.00 4 GLY A C 12
ATOM 15125 O O . GLY A 1 4 ? 15.687 10.955 -3.425 1.00 0.00 4 GLY A O 12
ATOM 15129 N N . LYS A 1 5 ? 14.147 9.362 -3.785 1.00 0.00 5 LYS A N 12
ATOM 15130 C CA . LYS A 1 5 ? 13.532 9.512 -2.477 1.00 0.00 5 LYS A CA 12
ATOM 15131 C C . LYS A 1 5 ? 13.572 8.190 -1.725 1.00 0.00 5 LYS A C 12
ATOM 15132 O O . LYS A 1 5 ? 12.857 7.250 -2.070 1.00 0.00 5 LYS A O 12
ATOM 15151 N N . PRO A 1 6 ? 14.432 8.096 -0.700 1.00 0.00 6 PRO A N 12
ATOM 15152 C CA . PRO A 1 6 ? 14.600 6.874 0.091 1.00 0.00 6 PRO A CA 12
ATOM 15153 C C . PRO A 1 6 ? 13.364 6.556 0.922 1.00 0.00 6 PRO A C 12
ATOM 15154 O O . PRO A 1 6 ? 12.955 5.400 1.036 1.00 0.00 6 PRO A O 12
ATOM 15165 N N . ASN A 1 7 ? 12.759 7.598 1.479 1.00 0.00 7 ASN A N 12
ATOM 15166 C CA . ASN A 1 7 ? 11.605 7.443 2.358 1.00 0.00 7 ASN A CA 12
ATOM 15167 C C . ASN A 1 7 ? 10.333 7.252 1.539 1.00 0.00 7 ASN A C 12
ATOM 15168 O O . ASN A 1 7 ? 9.384 8.031 1.659 1.00 0.00 7 ASN A O 12
ATOM 15179 N N . GLN A 1 8 ? 10.315 6.228 0.704 1.00 0.00 8 GLN A N 12
ATOM 15180 C CA . GLN A 1 8 ? 9.176 5.974 -0.159 1.00 0.00 8 GLN A CA 12
ATOM 15181 C C . GLN A 1 8 ? 8.463 4.685 0.236 1.00 0.00 8 GLN A C 12
ATOM 15182 O O . GLN A 1 8 ? 8.908 3.585 -0.093 1.00 0.00 8 GLN A O 12
ATOM 15196 N N . VAL A 1 9 ? 7.367 4.826 0.959 1.00 0.00 9 VAL A N 12
ATOM 15197 C CA . VAL A 1 9 ? 6.508 3.696 1.252 1.00 0.00 9 VAL A CA 12
ATOM 15198 C C . VAL A 1 9 ? 5.424 3.615 0.189 1.00 0.00 9 VAL A C 12
ATOM 15199 O O . VAL A 1 9 ? 4.581 4.503 0.075 1.00 0.00 9 VAL A O 12
ATOM 15212 N N . THR A 1 10 ? 5.467 2.569 -0.609 1.00 0.00 10 THR A N 12
ATOM 15213 C CA . THR A 1 10 ? 4.549 2.428 -1.717 1.00 0.00 10 THR A CA 12
ATOM 15214 C C . THR A 1 10 ? 3.408 1.491 -1.344 1.00 0.00 10 THR A C 12
ATOM 15215 O O . THR A 1 10 ? 3.599 0.282 -1.216 1.00 0.00 10 THR A O 12
ATOM 15226 N N . VAL A 1 11 ? 2.235 2.063 -1.135 1.00 0.00 11 VAL A N 12
ATOM 15227 C CA . VAL A 1 11 ? 1.065 1.283 -0.777 1.00 0.00 11 VAL A CA 12
ATOM 15228 C C . VAL A 1 11 ? 0.279 0.921 -2.028 1.00 0.00 11 VAL A C 12
ATOM 15229 O O . VAL A 1 11 ? -0.213 1.800 -2.740 1.00 0.00 11 VAL A O 12
ATOM 15242 N N . ASN A 1 12 ? 0.182 -0.368 -2.309 1.00 0.00 12 ASN A N 12
ATOM 15243 C CA . ASN A 1 12 ? -0.545 -0.832 -3.477 1.00 0.00 12 ASN A CA 12
ATOM 15244 C C . ASN A 1 12 ? -1.777 -1.616 -3.071 1.00 0.00 12 ASN A C 12
ATOM 15245 O O . ASN A 1 12 ? -1.693 -2.592 -2.323 1.00 0.00 12 ASN A O 12
ATOM 15256 N N . TYR A 1 13 ? -2.921 -1.167 -3.558 1.00 0.00 13 TYR A N 12
ATOM 15257 C CA . TYR A 1 13 ? -4.182 -1.829 -3.288 1.00 0.00 13 TYR A CA 12
ATOM 15258 C C . TYR A 1 13 ? -4.438 -2.873 -4.365 1.00 0.00 13 TYR A C 12
ATOM 15259 O O . TYR A 1 13 ? -4.800 -2.541 -5.494 1.00 0.00 13 TYR A O 12
ATOM 15277 N N . LEU A 1 14 ? -4.231 -4.129 -4.016 1.00 0.00 14 LEU A N 12
ATOM 15278 C CA . LEU A 1 14 ? -4.279 -5.208 -4.988 1.00 0.00 14 LEU A CA 12
ATOM 15279 C C . LEU A 1 14 ? -5.575 -5.988 -4.890 1.00 0.00 14 LEU A C 12
ATOM 15280 O O . LEU A 1 14 ? -6.214 -6.022 -3.843 1.00 0.00 14 LEU A O 12
ATOM 15296 N N . ASP A 1 15 ? -5.954 -6.601 -5.997 1.00 0.00 15 ASP A N 12
ATOM 15297 C CA . ASP A 1 15 ? -7.075 -7.534 -6.017 1.00 0.00 15 ASP A CA 12
ATOM 15298 C C . ASP A 1 15 ? -6.631 -8.881 -5.465 1.00 0.00 15 ASP A C 12
ATOM 15299 O O . ASP A 1 15 ? -7.143 -9.357 -4.455 1.00 0.00 15 ASP A O 12
ATOM 15308 N N . GLU A 1 16 ? -5.655 -9.467 -6.143 1.00 0.00 16 GLU A N 12
ATOM 15309 C CA . GLU A 1 16 ? -5.070 -10.746 -5.753 1.00 0.00 16 GLU A CA 12
ATOM 15310 C C . GLU A 1 16 ? -4.030 -11.144 -6.789 1.00 0.00 16 GLU A C 12
ATOM 15311 O O . GLU A 1 16 ? -2.937 -11.602 -6.461 1.00 0.00 16 GLU A O 12
ATOM 15323 N N . ASN A 1 17 ? -4.382 -10.920 -8.048 1.00 0.00 17 ASN A N 12
ATOM 15324 C CA . ASN A 1 17 ? -3.520 -11.238 -9.182 1.00 0.00 17 ASN A CA 12
ATOM 15325 C C . ASN A 1 17 ? -2.522 -10.109 -9.444 1.00 0.00 17 ASN A C 12
ATOM 15326 O O . ASN A 1 17 ? -2.088 -9.898 -10.575 1.00 0.00 17 ASN A O 12
ATOM 15337 N N . ASN A 1 18 ? -2.184 -9.389 -8.375 1.00 0.00 18 ASN A N 12
ATOM 15338 C CA . ASN A 1 18 ? -1.184 -8.313 -8.407 1.00 0.00 18 ASN A CA 12
ATOM 15339 C C . ASN A 1 18 ? -1.678 -7.072 -9.145 1.00 0.00 18 ASN A C 12
ATOM 15340 O O . ASN A 1 18 ? -0.959 -6.079 -9.239 1.00 0.00 18 ASN A O 12
ATOM 15351 N N . THR A 1 19 ? -2.896 -7.122 -9.662 1.00 0.00 19 THR A N 12
ATOM 15352 C CA . THR A 1 19 ? -3.485 -5.960 -10.303 1.00 0.00 19 THR A CA 12
ATOM 15353 C C . THR A 1 19 ? -3.849 -4.920 -9.252 1.00 0.00 19 THR A C 12
ATOM 15354 O O . THR A 1 19 ? -4.590 -5.212 -8.308 1.00 0.00 19 THR A O 12
ATOM 15365 N N . SER A 1 20 ? -3.305 -3.724 -9.401 1.00 0.00 20 SER A N 12
ATOM 15366 C CA . SER A 1 20 ? -3.568 -2.651 -8.466 1.00 0.00 20 SER A CA 12
ATOM 15367 C C . SER A 1 20 ? -4.878 -1.961 -8.843 1.00 0.00 20 SER A C 12
ATOM 15368 O O . SER A 1 20 ? -4.954 -1.264 -9.854 1.00 0.00 20 SER A O 12
ATOM 15376 N N . ILE A 1 21 ? -5.912 -2.180 -8.037 1.00 0.00 21 ILE A N 12
ATOM 15377 C CA . ILE A 1 21 ? -7.232 -1.612 -8.304 1.00 0.00 21 ILE A CA 12
ATOM 15378 C C . ILE A 1 21 ? -7.225 -0.105 -8.063 1.00 0.00 21 ILE A C 12
ATOM 15379 O O . ILE A 1 21 ? -8.107 0.623 -8.520 1.00 0.00 21 ILE A O 12
ATOM 15395 N N . ALA A 1 22 ? -6.216 0.346 -7.339 1.00 0.00 22 ALA A N 12
ATOM 15396 C CA . ALA A 1 22 ? -5.990 1.761 -7.126 1.00 0.00 22 ALA A CA 12
ATOM 15397 C C . ALA A 1 22 ? -4.520 2.068 -7.364 1.00 0.00 22 ALA A C 12
ATOM 15398 O O . ALA A 1 22 ? -3.658 1.269 -6.995 1.00 0.00 22 ALA A O 12
ATOM 15405 N N . PRO A 1 23 ? -4.212 3.204 -8.008 1.00 0.00 23 PRO A N 12
ATOM 15406 C CA . PRO A 1 23 ? -2.833 3.597 -8.324 1.00 0.00 23 PRO A CA 12
ATOM 15407 C C . PRO A 1 23 ? -1.933 3.604 -7.090 1.00 0.00 23 PRO A C 12
ATOM 15408 O O . PRO A 1 23 ? -2.389 3.888 -5.980 1.00 0.00 23 PRO A O 12
ATOM 15419 N N . SER A 1 24 ? -0.658 3.292 -7.303 1.00 0.00 24 SER A N 12
ATOM 15420 C CA . SER A 1 24 ? 0.319 3.213 -6.222 1.00 0.00 24 SER A CA 12
ATOM 15421 C C . SER A 1 24 ? 0.305 4.479 -5.369 1.00 0.00 24 SER A C 12
ATOM 15422 O O . SER A 1 24 ? 0.463 5.592 -5.879 1.00 0.00 24 SER A O 12
ATOM 15430 N N . LEU A 1 25 ? 0.111 4.304 -4.073 1.00 0.00 25 LEU A N 12
ATOM 15431 C CA . LEU A 1 25 ? 0.059 5.427 -3.155 1.00 0.00 25 LEU A CA 12
ATOM 15432 C C . LEU A 1 25 ? 1.455 5.734 -2.637 1.00 0.00 25 LEU A C 12
ATOM 15433 O O . LEU A 1 25 ? 2.099 4.892 -2.006 1.00 0.00 25 LEU A O 12
ATOM 15449 N N . TYR A 1 26 ? 1.922 6.939 -2.922 1.00 0.00 26 TYR A N 12
ATOM 15450 C CA . TYR A 1 26 ? 3.258 7.350 -2.528 1.00 0.00 26 TYR A CA 12
ATOM 15451 C C . TYR A 1 26 ? 3.243 7.916 -1.115 1.00 0.00 26 TYR A C 12
ATOM 15452 O O . TYR A 1 26 ? 2.993 9.105 -0.914 1.00 0.00 26 TYR A O 12
ATOM 15470 N N . LEU A 1 27 ? 3.477 7.060 -0.138 1.00 0.00 27 LEU A N 12
ATOM 15471 C CA . LEU A 1 27 ? 3.538 7.490 1.246 1.00 0.00 27 LEU A CA 12
ATOM 15472 C C . LEU A 1 27 ? 4.975 7.851 1.597 1.00 0.00 27 LEU A C 12
ATOM 15473 O O . LEU A 1 27 ? 5.791 6.983 1.905 1.00 0.00 27 LEU A O 12
ATOM 15489 N N . SER A 1 28 ? 5.294 9.129 1.508 1.00 0.00 28 SER A N 12
ATOM 15490 C CA . SER A 1 28 ? 6.642 9.586 1.769 1.00 0.00 28 SER A CA 12
ATOM 15491 C C . SER A 1 28 ? 6.657 10.561 2.935 1.00 0.00 28 SER A C 12
ATOM 15492 O O . SER A 1 28 ? 5.839 11.478 3.002 1.00 0.00 28 SER A O 12
ATOM 15500 N N . GLY A 1 29 ? 7.578 10.343 3.857 1.00 0.00 29 GLY A N 12
ATOM 15501 C CA . GLY A 1 29 ? 7.720 11.219 4.997 1.00 0.00 29 GLY A CA 12
ATOM 15502 C C . GLY A 1 29 ? 9.173 11.455 5.327 1.00 0.00 29 GLY A C 12
ATOM 15503 O O . GLY A 1 29 ? 10.001 11.606 4.422 1.00 0.00 29 GLY A O 12
ATOM 15507 N N . LEU A 1 30 ? 9.493 11.480 6.607 1.00 0.00 30 LEU A N 12
ATOM 15508 C CA . LEU A 1 30 ? 10.870 11.660 7.040 1.00 0.00 30 LEU A CA 12
ATOM 15509 C C . LEU A 1 30 ? 11.473 10.318 7.434 1.00 0.00 30 LEU A C 12
ATOM 15510 O O . LEU A 1 30 ? 10.748 9.391 7.796 1.00 0.00 30 LEU A O 12
ATOM 15526 N N . PHE A 1 31 ? 12.794 10.209 7.345 1.00 0.00 31 PHE A N 12
ATOM 15527 C CA . PHE A 1 31 ? 13.484 8.979 7.712 1.00 0.00 31 PHE A CA 12
ATOM 15528 C C . PHE A 1 31 ? 13.323 8.714 9.202 1.00 0.00 31 PHE A C 12
ATOM 15529 O O . PHE A 1 31 ? 13.489 9.623 10.016 1.00 0.00 31 PHE A O 12
ATOM 15546 N N . ASN A 1 32 ? 12.988 7.471 9.541 1.00 0.00 32 ASN A N 12
ATOM 15547 C CA . ASN A 1 32 ? 12.715 7.085 10.923 1.00 0.00 32 ASN A CA 12
ATOM 15548 C C . ASN A 1 32 ? 11.558 7.910 11.477 1.00 0.00 32 ASN A C 12
ATOM 15549 O O . ASN A 1 32 ? 11.752 8.871 12.225 1.00 0.00 32 ASN A O 12
ATOM 15560 N N . GLU A 1 33 ? 10.358 7.548 11.060 1.00 0.00 33 GLU A N 12
ATOM 15561 C CA . GLU A 1 33 ? 9.153 8.251 11.454 1.00 0.00 33 GLU A CA 12
ATOM 15562 C C . GLU A 1 33 ? 7.963 7.299 11.393 1.00 0.00 33 GLU A C 12
ATOM 15563 O O . GLU A 1 33 ? 7.698 6.698 10.352 1.00 0.00 33 GLU A O 12
ATOM 15575 N N . ALA A 1 34 ? 7.282 7.132 12.521 1.00 0.00 34 ALA A N 12
ATOM 15576 C CA . ALA A 1 34 ? 6.144 6.223 12.606 1.00 0.00 34 ALA A CA 12
ATOM 15577 C C . ALA A 1 34 ? 4.987 6.714 11.745 1.00 0.00 34 ALA A C 12
ATOM 15578 O O . ALA A 1 34 ? 4.458 7.809 11.961 1.00 0.00 34 ALA A O 12
ATOM 15585 N N . TYR A 1 35 ? 4.594 5.897 10.780 1.00 0.00 35 TYR A N 12
ATOM 15586 C CA . TYR A 1 35 ? 3.546 6.268 9.840 1.00 0.00 35 TYR A CA 12
ATOM 15587 C C . TYR A 1 35 ? 2.323 5.370 9.990 1.00 0.00 35 TYR A C 12
ATOM 15588 O O . TYR A 1 35 ? 2.331 4.415 10.768 1.00 0.00 35 TYR A O 12
ATOM 15606 N N . ASN A 1 36 ? 1.281 5.695 9.238 1.00 0.00 36 ASN A N 12
ATOM 15607 C CA . ASN A 1 36 ? 0.080 4.873 9.161 1.00 0.00 36 ASN A CA 12
ATOM 15608 C C . ASN A 1 36 ? -0.299 4.660 7.703 1.00 0.00 36 ASN A C 12
ATOM 15609 O O . ASN A 1 36 ? -0.110 5.550 6.870 1.00 0.00 36 ASN A O 12
ATOM 15620 N N . VAL A 1 37 ? -0.825 3.489 7.391 1.00 0.00 37 VAL A N 12
ATOM 15621 C CA . VAL A 1 37 ? -1.237 3.180 6.030 1.00 0.00 37 VAL A CA 12
ATOM 15622 C C . VAL A 1 37 ? -2.717 3.494 5.833 1.00 0.00 37 VAL A C 12
ATOM 15623 O O . VAL A 1 37 ? -3.575 2.924 6.508 1.00 0.00 37 VAL A O 12
ATOM 15636 N N . PRO A 1 38 ? -3.026 4.428 4.920 1.00 0.00 38 PRO A N 12
ATOM 15637 C CA . PRO A 1 38 ? -4.404 4.820 4.613 1.00 0.00 38 PRO A CA 12
ATOM 15638 C C . PRO A 1 38 ? -5.197 3.682 3.977 1.00 0.00 38 PRO A C 12
ATOM 15639 O O . PRO A 1 38 ? -4.751 3.062 3.008 1.00 0.00 38 PRO A O 12
ATOM 15650 N N . MET A 1 39 ? -6.371 3.416 4.526 1.00 0.00 39 MET A N 12
ATOM 15651 C CA . MET A 1 39 ? -7.221 2.345 4.034 1.00 0.00 39 MET A CA 12
ATOM 15652 C C . MET A 1 39 ? -8.320 2.897 3.132 1.00 0.00 39 MET A C 12
ATOM 15653 O O . MET A 1 39 ? -9.317 3.442 3.608 1.00 0.00 39 MET A O 12
ATOM 15667 N N . LYS A 1 40 ? -8.1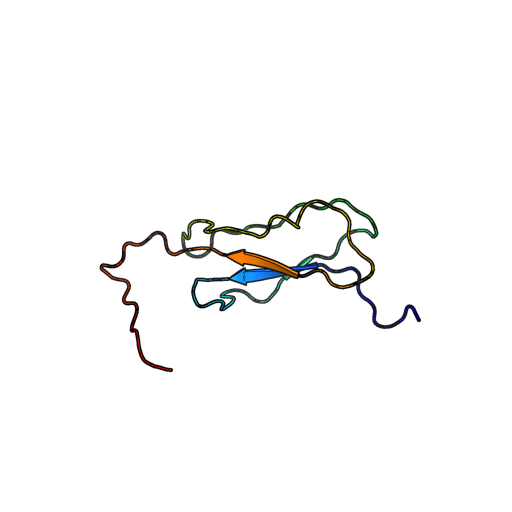21 2.781 1.828 1.00 0.00 40 LYS A N 12
ATOM 15668 C CA . LYS A 1 40 ? -9.137 3.184 0.864 1.00 0.00 40 LYS A CA 12
ATOM 15669 C C . LYS A 1 40 ? -10.112 2.041 0.639 1.00 0.00 40 LYS A C 12
ATOM 15670 O O . LYS A 1 40 ? -9.700 0.892 0.511 1.00 0.00 40 LYS A O 12
ATOM 15689 N N . LYS A 1 41 ? -11.398 2.346 0.588 1.00 0.00 41 LYS A N 12
ATOM 15690 C CA . LYS A 1 41 ? -12.397 1.312 0.378 1.00 0.00 41 LYS A CA 12
ATOM 15691 C C . LYS A 1 41 ? -13.218 1.611 -0.866 1.00 0.00 41 LYS A C 12
ATOM 15692 O O . LYS A 1 41 ? -13.923 2.619 -0.936 1.00 0.00 41 LYS A O 12
ATOM 15711 N N . ILE A 1 42 ? -13.099 0.739 -1.851 1.00 0.00 42 ILE A N 12
ATOM 15712 C CA . ILE A 1 42 ? -13.864 0.854 -3.082 1.00 0.00 42 ILE A CA 12
ATOM 15713 C C . ILE A 1 42 ? -15.158 0.053 -2.935 1.00 0.00 42 ILE A C 12
ATOM 15714 O O . ILE A 1 42 ? -15.243 -0.803 -2.055 1.00 0.00 42 ILE A O 12
ATOM 15730 N N . LYS A 1 43 ? -16.158 0.359 -3.763 1.00 0.00 43 LYS A N 12
ATOM 15731 C CA . LYS A 1 43 ? -17.450 -0.334 -3.738 1.00 0.00 43 LYS A CA 12
ATOM 15732 C C . LYS A 1 43 ? -17.288 -1.853 -3.666 1.00 0.00 43 LYS A C 12
ATOM 15733 O O . LYS A 1 43 ? -16.872 -2.491 -4.633 1.00 0.00 43 LYS A O 12
ATOM 15752 N N . GLY A 1 44 ? -17.601 -2.419 -2.505 1.00 0.00 44 GLY A N 12
ATOM 15753 C CA . GLY A 1 44 ? -17.611 -3.856 -2.362 1.00 0.00 44 GLY A CA 12
ATOM 15754 C C . GLY A 1 44 ? -16.222 -4.456 -2.346 1.00 0.00 44 GLY A C 12
ATOM 15755 O O . GLY A 1 44 ? -15.920 -5.361 -3.126 1.00 0.00 44 GLY A O 12
ATOM 15759 N N . TYR A 1 45 ? -15.380 -3.968 -1.448 1.00 0.00 45 TYR A N 12
ATOM 15760 C CA . TYR A 1 45 ? -14.040 -4.515 -1.293 1.00 0.00 45 TYR A CA 12
ATOM 15761 C C . TYR A 1 45 ? -13.675 -4.664 0.174 1.00 0.00 45 TYR A C 12
ATOM 15762 O O . TYR A 1 45 ? -13.568 -3.682 0.915 1.00 0.00 45 TYR A O 12
ATOM 15780 N N . THR A 1 46 ? -13.500 -5.908 0.578 1.00 0.00 46 THR A N 12
ATOM 15781 C CA . THR A 1 46 ? -13.115 -6.247 1.935 1.00 0.00 46 THR A CA 12
ATOM 15782 C C . THR A 1 46 ? -11.614 -6.505 1.996 1.00 0.00 46 THR A C 12
ATOM 15783 O O . THR A 1 46 ? -11.064 -7.148 1.108 1.00 0.00 46 THR A O 12
ATOM 15794 N N . LEU A 1 47 ? -10.945 -5.996 3.021 1.00 0.00 47 LEU A N 12
ATOM 15795 C CA . LEU A 1 47 ? -9.523 -6.259 3.181 1.00 0.00 47 LEU A CA 12
ATOM 15796 C C . LEU A 1 47 ? -9.311 -7.734 3.474 1.00 0.00 47 LEU A C 12
ATOM 15797 O O . LEU A 1 47 ? -9.743 -8.234 4.516 1.00 0.00 47 LEU A O 12
ATOM 15813 N N . LEU A 1 48 ? -8.672 -8.428 2.542 1.00 0.00 48 LEU A N 12
ATOM 15814 C CA . LEU A 1 48 ? -8.412 -9.849 2.695 1.00 0.00 48 LEU A CA 12
ATOM 15815 C C . LEU A 1 48 ? -7.539 -10.076 3.918 1.00 0.00 48 LEU A C 12
ATOM 15816 O O . LEU A 1 48 ? -7.918 -10.814 4.829 1.00 0.00 48 LEU A O 12
ATOM 15832 N N . LYS A 1 49 ? -6.395 -9.394 3.939 1.00 0.00 49 LYS A N 12
ATOM 15833 C CA . LYS A 1 49 ? -5.443 -9.472 5.043 1.00 0.00 49 LYS A CA 12
ATOM 15834 C C . LYS A 1 49 ? -4.137 -8.813 4.630 1.00 0.00 49 LYS A C 12
ATOM 15835 O O . LYS A 1 49 ? -3.754 -8.864 3.462 1.00 0.00 49 LYS A O 12
ATOM 15854 N N . TYR A 1 50 ? -3.471 -8.176 5.576 1.00 0.00 50 TYR A N 12
ATOM 15855 C CA . TYR A 1 50 ? -2.119 -7.701 5.351 1.00 0.00 50 TYR A CA 12
ATOM 15856 C C . TYR A 1 50 ? -1.195 -8.379 6.356 1.00 0.00 50 TYR A C 12
ATOM 15857 O O . TYR A 1 50 ? -1.300 -8.165 7.562 1.00 0.00 50 TYR A O 12
ATOM 15875 N N . ASP A 1 51 ? -0.339 -9.254 5.860 1.00 0.00 51 ASP A N 12
ATOM 15876 C CA . ASP A 1 51 ? 0.536 -10.024 6.727 1.00 0.00 51 ASP A CA 12
ATOM 15877 C C . ASP A 1 51 ? 1.707 -9.172 7.186 1.00 0.00 51 ASP A C 12
ATOM 15878 O O . ASP A 1 51 ? 2.179 -9.294 8.318 1.00 0.00 51 ASP A O 12
ATOM 15887 N N . SER A 1 52 ? 2.164 -8.304 6.297 1.00 0.00 52 SER A N 12
ATOM 15888 C CA . SER A 1 52 ? 3.237 -7.380 6.610 1.00 0.00 52 SER A CA 12
ATOM 15889 C C . SER A 1 52 ? 2.724 -6.277 7.532 1.00 0.00 52 SER A C 12
ATOM 15890 O O . SER A 1 52 ? 1.855 -5.493 7.150 1.00 0.00 52 SER A O 12
ATOM 15898 N N . GLU A 1 53 ? 3.247 -6.246 8.751 1.00 0.00 53 GLU A N 12
ATOM 15899 C CA . GLU A 1 53 ? 2.855 -5.245 9.740 1.00 0.00 53 GLU A CA 12
ATOM 15900 C C . GLU A 1 53 ? 3.131 -3.834 9.227 1.00 0.00 53 GLU A C 12
ATOM 15901 O O . GLU A 1 53 ? 4.259 -3.511 8.846 1.00 0.00 53 GLU A O 12
ATOM 15913 N N . ILE A 1 54 ? 2.098 -3.000 9.230 1.00 0.00 54 ILE A N 12
ATOM 15914 C CA . ILE A 1 54 ? 2.203 -1.648 8.696 1.00 0.00 54 ILE A CA 12
ATOM 15915 C C . ILE A 1 54 ? 2.666 -0.671 9.772 1.00 0.00 54 ILE A C 12
ATOM 15916 O O . ILE A 1 54 ? 3.065 0.455 9.475 1.00 0.00 54 ILE A O 12
ATOM 15932 N N . LEU A 1 55 ? 2.604 -1.109 11.021 1.00 0.00 55 LEU A N 12
ATOM 15933 C CA . LEU A 1 55 ? 3.043 -0.287 12.139 1.00 0.00 55 LEU A CA 12
ATOM 15934 C C . LEU A 1 55 ? 4.566 -0.237 12.194 1.00 0.00 55 LEU A C 12
ATOM 15935 O O . LEU A 1 55 ? 5.217 -1.217 12.566 1.00 0.00 55 LEU A O 12
ATOM 15951 N N . GLY A 1 56 ? 5.132 0.895 11.805 1.00 0.00 56 GLY A N 12
ATOM 15952 C CA . GLY A 1 56 ? 6.570 1.051 11.839 1.00 0.00 56 GLY A CA 12
ATOM 15953 C C . GLY A 1 56 ? 7.010 2.423 11.380 1.00 0.00 56 GLY A C 12
ATOM 15954 O O . GLY A 1 56 ? 6.191 3.339 11.258 1.00 0.00 56 GLY A O 12
ATOM 15958 N N . VAL A 1 57 ? 8.302 2.564 11.121 1.00 0.00 57 VAL A N 12
ATOM 15959 C CA . VAL A 1 57 ? 8.867 3.831 10.679 1.00 0.00 57 VAL A CA 12
ATOM 15960 C C . VAL A 1 57 ? 9.224 3.773 9.196 1.00 0.00 57 VAL A C 12
ATOM 15961 O O . VAL A 1 57 ? 9.413 2.689 8.645 1.00 0.00 57 VAL A O 12
ATOM 15974 N N . PHE A 1 58 ? 9.281 4.939 8.555 1.00 0.00 58 PHE A N 12
ATOM 15975 C CA . PHE A 1 58 ? 9.649 5.025 7.142 1.00 0.00 58 PHE A CA 12
ATOM 15976 C C . PHE A 1 58 ? 11.003 4.382 6.875 1.00 0.00 58 PHE A C 12
ATOM 15977 O O . PHE A 1 58 ? 12.001 4.704 7.527 1.00 0.00 58 PHE A O 12
ATOM 15994 N N . THR A 1 59 ? 11.017 3.467 5.921 1.00 0.00 59 THR A N 12
ATOM 15995 C CA . THR A 1 59 ? 12.223 2.762 5.531 1.00 0.00 59 THR A CA 12
ATOM 15996 C C . THR A 1 59 ? 13.083 3.642 4.616 1.00 0.00 59 THR A C 12
ATOM 15997 O O . THR A 1 59 ? 12.582 4.595 4.020 1.00 0.00 59 THR A O 12
ATOM 16008 N N . GLU A 1 60 ? 14.370 3.320 4.510 1.00 0.00 60 GLU A N 12
ATOM 16009 C CA . GLU A 1 60 ? 15.279 4.089 3.661 1.00 0.00 60 GLU A CA 12
ATOM 16010 C C . GLU A 1 60 ? 15.272 3.523 2.241 1.00 0.00 60 GLU A C 12
ATOM 16011 O O . GLU A 1 60 ? 15.942 4.030 1.339 1.00 0.00 60 GLU A O 12
ATOM 16023 N N . SER A 1 61 ? 14.510 2.464 2.054 1.00 0.00 61 SER A N 12
ATOM 16024 C CA . SER A 1 61 ? 14.354 1.847 0.752 1.00 0.00 61 SER A CA 12
ATOM 16025 C C . SER A 1 61 ? 12.879 1.833 0.375 1.00 0.00 61 SER A C 12
ATOM 16026 O O . SER A 1 61 ? 12.021 1.709 1.252 1.00 0.00 61 SER A O 12
ATOM 16034 N N . PRO A 1 62 ? 12.559 1.981 -0.923 1.00 0.00 62 PRO A N 12
ATOM 16035 C CA . PRO A 1 62 ? 11.176 1.950 -1.403 1.00 0.00 62 PRO A CA 12
ATOM 16036 C C . PRO A 1 62 ? 10.468 0.656 -1.010 1.00 0.00 62 PRO A C 12
ATOM 16037 O O . PRO A 1 62 ? 10.725 -0.406 -1.580 1.00 0.00 62 PRO A O 12
ATOM 16048 N N . GLN A 1 63 ? 9.594 0.753 -0.026 1.00 0.00 63 GLN A N 12
ATOM 16049 C CA . GLN A 1 63 ? 8.925 -0.411 0.527 1.00 0.00 63 GLN A CA 12
ATOM 16050 C C . GLN A 1 63 ? 7.509 -0.532 -0.014 1.00 0.00 63 GLN A C 12
ATOM 16051 O O . GLN A 1 63 ? 6.660 0.317 0.255 1.00 0.00 63 GLN A O 12
ATOM 16065 N N . THR A 1 64 ? 7.263 -1.576 -0.785 1.00 0.00 64 THR A N 12
ATOM 16066 C CA . THR A 1 64 ? 5.942 -1.830 -1.329 1.00 0.00 64 THR A CA 12
ATOM 16067 C C . THR A 1 64 ? 5.123 -2.681 -0.361 1.00 0.00 64 THR A C 12
ATOM 16068 O O . THR A 1 64 ? 5.531 -3.783 0.009 1.00 0.00 64 THR A O 12
ATOM 16079 N N . ILE A 1 65 ? 3.983 -2.157 0.068 1.00 0.00 65 ILE A N 12
ATOM 16080 C CA . ILE A 1 65 ? 3.100 -2.878 0.973 1.00 0.00 65 ILE A CA 12
ATOM 16081 C C . ILE A 1 65 ? 1.881 -3.393 0.216 1.00 0.00 65 ILE A C 12
ATOM 16082 O O . ILE A 1 65 ? 1.148 -2.613 -0.401 1.00 0.00 65 ILE A O 12
ATOM 16098 N N . ASN A 1 66 ? 1.680 -4.701 0.259 1.00 0.00 66 ASN A N 12
ATOM 16099 C CA . ASN A 1 66 ? 0.589 -5.334 -0.470 1.00 0.00 66 ASN A CA 12
ATOM 16100 C C . ASN A 1 66 ? -0.705 -5.298 0.332 1.00 0.00 66 ASN A C 12
ATOM 16101 O O . ASN A 1 66 ? -0.917 -6.107 1.235 1.00 0.00 66 ASN A O 12
ATOM 16112 N N . ILE A 1 67 ? -1.559 -4.340 0.008 1.00 0.00 67 ILE A N 12
ATOM 16113 C CA . ILE A 1 67 ? -2.878 -4.258 0.610 1.00 0.00 67 ILE A CA 12
ATOM 16114 C C . ILE A 1 67 ? -3.882 -4.943 -0.309 1.00 0.00 67 ILE A C 12
ATOM 16115 O O . ILE A 1 67 ? -4.311 -4.376 -1.310 1.00 0.00 67 ILE A O 12
ATOM 16131 N N . ILE A 1 68 ? -4.226 -6.177 0.021 1.00 0.00 68 ILE A N 12
ATOM 16132 C CA . ILE A 1 68 ? -5.048 -6.999 -0.855 1.00 0.00 68 ILE A CA 12
ATOM 16133 C C . ILE A 1 68 ? -6.526 -6.897 -0.481 1.00 0.00 68 ILE A C 12
ATOM 16134 O O . ILE A 1 68 ? -6.910 -7.169 0.659 1.00 0.00 68 ILE A O 12
ATOM 16150 N N . TYR A 1 69 ? -7.344 -6.503 -1.444 1.00 0.00 69 TYR A N 12
ATOM 16151 C CA . TYR A 1 69 ? -8.778 -6.398 -1.233 1.00 0.00 69 TYR A CA 12
ATOM 16152 C C . TYR A 1 69 ? -9.517 -7.512 -1.952 1.00 0.00 69 TYR A C 12
ATOM 16153 O O . TYR A 1 69 ? -9.244 -7.812 -3.111 1.00 0.00 69 TYR A O 12
ATOM 16171 N N . GLN A 1 70 ? -10.455 -8.110 -1.248 1.00 0.00 70 GLN A N 12
ATOM 16172 C CA . GLN A 1 70 ? -11.270 -9.178 -1.785 1.00 0.00 70 GLN A CA 12
ATOM 16173 C C . GLN A 1 70 ? -12.623 -8.622 -2.209 1.00 0.00 70 GLN A C 12
ATOM 16174 O O . GLN A 1 70 ? -13.258 -7.888 -1.447 1.00 0.00 70 GLN A O 12
ATOM 16188 N N . LYS A 1 71 ? -13.041 -8.941 -3.431 1.00 0.00 71 LYS A N 12
ATOM 16189 C CA . LYS A 1 71 ? -14.362 -8.541 -3.914 1.00 0.00 71 LYS A CA 12
ATOM 16190 C C . LYS A 1 71 ? -15.455 -8.998 -2.951 1.00 0.00 71 LYS A C 12
ATOM 16191 O O . LYS A 1 71 ? -15.714 -10.192 -2.794 1.00 0.00 71 LYS A O 12
ATOM 16210 N N . LYS A 1 72 ? -16.078 -8.016 -2.315 1.00 0.00 72 LYS A N 12
ATOM 16211 C CA . LYS A 1 72 ? -17.079 -8.239 -1.277 1.00 0.00 72 LYS A CA 12
ATOM 16212 C C . LYS A 1 72 ? -18.376 -8.784 -1.866 1.00 0.00 72 LYS A C 12
ATOM 16213 O O . LYS A 1 72 ? -19.073 -9.568 -1.221 1.00 0.00 72 LYS A O 12
ATOM 16232 N N . ALA A 1 73 ? -18.682 -8.349 -3.088 1.00 0.00 73 ALA A N 12
ATOM 16233 C CA . ALA A 1 73 ? -19.879 -8.782 -3.813 1.00 0.00 73 ALA A CA 12
ATOM 16234 C C . ALA A 1 73 ? -21.165 -8.395 -3.079 1.00 0.00 73 ALA A C 12
ATOM 16235 O O . ALA A 1 73 ? -21.612 -9.090 -2.165 1.00 0.00 73 ALA A O 12
ATOM 16242 N N . PRO A 1 74 ? -21.771 -7.261 -3.467 1.00 0.00 74 PRO A N 12
ATOM 16243 C CA . PRO A 1 74 ? -23.043 -6.804 -2.895 1.00 0.00 74 PRO A CA 12
ATOM 16244 C C . PRO A 1 74 ? -24.200 -7.711 -3.305 1.00 0.00 74 PRO A C 12
ATOM 16245 O O . PRO A 1 74 ? -25.185 -7.854 -2.573 1.00 0.00 74 PRO A O 12
ATOM 16256 N N . GLU A 1 75 ? -24.063 -8.322 -4.475 1.00 0.00 75 GLU A N 12
ATOM 16257 C CA . GLU A 1 75 ? -25.066 -9.237 -4.998 1.00 0.00 75 GLU A CA 12
ATOM 16258 C C . GLU A 1 75 ? -25.054 -10.544 -4.211 1.00 0.00 75 GLU A C 12
ATOM 16259 O O . GLU A 1 75 ? -24.039 -11.242 -4.160 1.00 0.00 75 GLU A O 12
ATOM 16271 N N . GLN A 1 76 ? -26.185 -10.869 -3.599 1.00 0.00 76 GLN A N 12
ATOM 16272 C CA . GLN A 1 76 ? -26.273 -12.026 -2.716 1.00 0.00 76 GLN A CA 12
ATOM 16273 C C . GLN A 1 76 ? -26.514 -13.320 -3.484 1.00 0.00 76 GLN A C 12
ATOM 16274 O O . GLN A 1 76 ? -25.643 -14.183 -3.547 1.00 0.00 76 GLN A O 12
ATOM 16288 N N . ALA A 1 77 ? -27.699 -13.450 -4.068 1.00 0.00 77 ALA A N 12
ATOM 16289 C CA . ALA A 1 77 ? -28.125 -14.720 -4.644 1.00 0.00 77 ALA A CA 12
ATOM 16290 C C . ALA A 1 77 ? -27.641 -14.906 -6.079 1.00 0.00 77 ALA A C 12
ATOM 16291 O O . ALA A 1 77 ? -26.657 -15.602 -6.329 1.00 0.00 77 ALA A O 12
ATOM 16298 N N . LEU A 1 78 ? -28.334 -14.285 -7.021 1.00 0.00 78 LEU A N 12
ATOM 16299 C CA . LEU A 1 78 ? -28.051 -14.503 -8.430 1.00 0.00 78 LEU A CA 12
ATOM 16300 C C . LEU A 1 78 ? -27.444 -13.265 -9.067 1.00 0.00 78 LEU A C 12
ATOM 16301 O O . LEU A 1 78 ? -27.744 -12.136 -8.670 1.00 0.00 78 LEU A O 12
ATOM 16317 N N . GLU A 1 79 ? -26.582 -13.487 -10.047 1.00 0.00 79 GLU A N 12
ATOM 16318 C CA . GLU A 1 79 ? -25.982 -12.407 -10.809 1.00 0.00 79 GLU A CA 12
ATOM 16319 C C . GLU A 1 79 ? -27.026 -11.738 -11.686 1.00 0.00 79 GLU A C 12
ATOM 16320 O O . GLU A 1 79 ? -27.508 -12.332 -12.650 1.00 0.00 79 GLU A O 12
ATOM 16332 N N . HIS A 1 80 ? -27.390 -10.518 -11.343 1.00 0.00 80 HIS A N 12
ATOM 16333 C CA . HIS A 1 80 ? -28.285 -9.750 -12.184 1.00 0.00 80 HIS A CA 12
ATOM 16334 C C . HIS A 1 80 ? -27.514 -9.165 -13.353 1.00 0.00 80 HIS A C 12
ATOM 16335 O O . HIS A 1 80 ? -26.910 -8.097 -13.246 1.00 0.00 80 HIS A O 12
ATOM 16350 N N . HIS A 1 81 ? -27.508 -9.900 -14.455 1.00 0.00 81 HIS A N 12
ATOM 16351 C CA . HIS A 1 81 ? -26.816 -9.472 -15.657 1.00 0.00 81 HIS A CA 12
ATOM 16352 C C . HIS A 1 81 ? -27.522 -8.250 -16.220 1.00 0.00 81 HIS A C 12
ATOM 16353 O O . HIS A 1 81 ? -28.743 -8.242 -16.346 1.00 0.00 81 HIS A O 12
ATOM 16368 N N . HIS A 1 82 ? -26.757 -7.225 -16.560 1.00 0.00 82 HIS A N 12
ATOM 16369 C CA . HIS A 1 82 ? -27.327 -5.931 -16.916 1.00 0.00 82 HIS A CA 12
ATOM 16370 C C . HIS A 1 82 ? -28.030 -5.979 -18.272 1.00 0.00 82 HIS A C 12
ATOM 16371 O O . HIS A 1 82 ? -28.765 -5.060 -18.630 1.00 0.00 82 HIS A O 12
ATOM 16386 N N . HIS A 1 83 ? -27.806 -7.049 -19.024 1.00 0.00 83 HIS A N 12
ATOM 16387 C CA . HIS A 1 83 ? -28.509 -7.246 -20.286 1.00 0.00 83 HIS A CA 12
ATOM 16388 C C . HIS A 1 83 ? -29.871 -7.890 -20.014 1.00 0.00 83 HIS A C 12
ATOM 16389 O O . HIS A 1 83 ? -30.673 -8.104 -20.921 1.00 0.00 83 HIS A O 12
ATOM 16404 N N . HIS A 1 84 ? -30.117 -8.202 -18.747 1.00 0.00 84 HIS A N 12
ATOM 16405 C CA . HIS A 1 84 ? -31.388 -8.767 -18.319 1.00 0.00 84 HIS A CA 12
ATOM 16406 C C . HIS A 1 84 ? -32.056 -7.806 -17.346 1.00 0.00 84 HIS A C 12
ATOM 16407 O O . HIS A 1 84 ? -31.426 -6.855 -16.883 1.00 0.00 84 HIS A O 12
ATOM 16422 N N . HIS A 1 85 ? -33.325 -8.036 -17.047 1.00 0.00 85 HIS A N 12
ATOM 16423 C CA . HIS A 1 85 ? -34.067 -7.144 -16.162 1.00 0.00 85 HIS A CA 12
ATOM 16424 C C . HIS A 1 85 ? -35.002 -7.942 -15.272 1.00 0.00 85 HIS A C 12
ATOM 16425 O O . HIS A 1 85 ? -34.681 -8.112 -14.080 1.00 0.00 85 HIS A O 12
ATOM 16441 N N . MET A 1 1 ? 23.723 17.406 -8.138 1.00 0.00 1 MET A N 13
ATOM 16442 C CA . MET A 1 1 ? 23.430 16.384 -7.108 1.00 0.00 1 MET A CA 13
ATOM 16443 C C . MET A 1 1 ? 21.928 16.188 -6.965 1.00 0.00 1 MET A C 13
ATOM 16444 O O . MET A 1 1 ? 21.247 16.981 -6.313 1.00 0.00 1 MET A O 13
ATOM 16460 N N . ASP A 1 2 ? 21.415 15.142 -7.590 1.00 0.00 2 ASP A N 13
ATOM 16461 C CA . ASP A 1 2 ? 20.005 14.807 -7.492 1.00 0.00 2 ASP A CA 13
ATOM 16462 C C . ASP A 1 2 ? 19.824 13.612 -6.571 1.00 0.00 2 ASP A C 13
ATOM 16463 O O . ASP A 1 2 ? 20.195 12.488 -6.914 1.00 0.00 2 ASP A O 13
ATOM 16472 N N . PHE A 1 3 ? 19.279 13.860 -5.394 1.00 0.00 3 PHE A N 13
ATOM 16473 C CA . PHE A 1 3 ? 19.087 12.809 -4.412 1.00 0.00 3 PHE A CA 13
ATOM 16474 C C . PHE A 1 3 ? 17.643 12.332 -4.411 1.00 0.00 3 PHE A C 13
ATOM 16475 O O . PHE A 1 3 ? 16.761 12.993 -3.859 1.00 0.00 3 PHE A O 13
ATOM 16492 N N . GLY A 1 4 ? 17.399 11.203 -5.055 1.00 0.00 4 GLY A N 13
ATOM 16493 C CA . GLY A 1 4 ? 16.087 10.602 -5.009 1.00 0.00 4 GLY A CA 13
ATOM 16494 C C . GLY A 1 4 ? 15.802 10.039 -3.636 1.00 0.00 4 GLY A C 13
ATOM 16495 O O . GLY A 1 4 ? 16.732 9.656 -2.922 1.00 0.00 4 GLY A O 13
ATOM 16499 N N . LYS A 1 5 ? 14.539 9.998 -3.251 1.00 0.00 5 LYS A N 13
ATOM 16500 C CA . LYS A 1 5 ? 14.170 9.517 -1.929 1.00 0.00 5 LYS A CA 13
ATOM 16501 C C . LYS A 1 5 ? 13.892 8.020 -1.944 1.00 0.00 5 LYS A C 13
ATOM 16502 O O . LYS A 1 5 ? 12.924 7.563 -2.550 1.00 0.00 5 LYS A O 13
ATOM 16521 N N . PRO A 1 6 ? 14.758 7.232 -1.293 1.00 0.00 6 PRO A N 13
ATOM 16522 C CA . PRO A 1 6 ? 14.534 5.807 -1.100 1.00 0.00 6 PRO A CA 13
ATOM 16523 C C . PRO A 1 6 ? 13.590 5.566 0.071 1.00 0.00 6 PRO A C 13
ATOM 16524 O O . PRO A 1 6 ? 12.947 4.524 0.169 1.00 0.00 6 PRO A O 13
ATOM 16535 N N . ASN A 1 7 ? 13.510 6.555 0.952 1.00 0.00 7 ASN A N 13
ATOM 16536 C CA . ASN A 1 7 ? 12.631 6.487 2.108 1.00 0.00 7 ASN A CA 13
ATOM 16537 C C . ASN A 1 7 ? 11.210 6.882 1.727 1.00 0.00 7 ASN A C 13
ATOM 16538 O O . ASN A 1 7 ? 10.748 7.987 2.011 1.00 0.00 7 ASN A O 13
ATOM 16549 N N . GLN A 1 8 ? 10.532 5.970 1.053 1.00 0.00 8 GLN A N 13
ATOM 16550 C CA . GLN A 1 8 ? 9.156 6.181 0.645 1.00 0.00 8 GLN A CA 13
ATOM 16551 C C . GLN A 1 8 ? 8.366 4.890 0.793 1.00 0.00 8 GLN A C 13
ATOM 16552 O O . GLN A 1 8 ? 8.904 3.795 0.602 1.00 0.00 8 GLN A O 13
ATOM 16566 N N . VAL A 1 9 ? 7.101 5.017 1.152 1.00 0.00 9 VAL A N 13
ATOM 16567 C CA . VAL A 1 9 ? 6.239 3.859 1.309 1.00 0.00 9 VAL A CA 13
ATOM 16568 C C . VAL A 1 9 ? 5.168 3.852 0.230 1.00 0.00 9 VAL A C 13
ATOM 16569 O O . VAL A 1 9 ? 4.322 4.744 0.172 1.00 0.00 9 VAL A O 13
ATOM 16582 N N . THR A 1 10 ? 5.223 2.856 -0.636 1.00 0.00 10 THR A N 13
ATOM 16583 C CA . THR A 1 10 ? 4.281 2.747 -1.734 1.00 0.00 10 THR A CA 13
ATOM 16584 C C . THR A 1 10 ? 3.183 1.740 -1.404 1.00 0.00 10 THR A C 13
ATOM 16585 O O . THR A 1 10 ? 3.435 0.537 -1.316 1.00 0.00 10 THR A O 13
ATOM 16596 N N . VAL A 1 11 ? 1.971 2.232 -1.209 1.00 0.00 11 VAL A N 13
ATOM 16597 C CA . VAL A 1 11 ? 0.852 1.365 -0.881 1.00 0.00 11 VAL A CA 13
ATOM 16598 C C . VAL A 1 11 ? 0.190 0.846 -2.152 1.00 0.00 11 VAL A C 13
ATOM 16599 O O . VAL A 1 11 ? -0.227 1.624 -3.012 1.00 0.00 11 VAL A O 13
ATOM 16612 N N . ASN A 1 12 ? 0.120 -0.471 -2.265 1.00 0.00 12 ASN A N 13
ATOM 16613 C CA . ASN A 1 12 ? -0.492 -1.118 -3.414 1.00 0.00 12 ASN A CA 13
ATOM 16614 C C . ASN A 1 12 ? -1.851 -1.684 -3.043 1.00 0.00 12 ASN A C 13
ATOM 16615 O O . ASN A 1 12 ? -1.942 -2.642 -2.273 1.00 0.00 12 ASN A O 13
ATOM 16626 N N . TYR A 1 13 ? -2.902 -1.085 -3.575 1.00 0.00 13 TYR A N 13
ATOM 16627 C CA . TYR A 1 13 ? -4.242 -1.624 -3.409 1.00 0.00 13 TYR A CA 13
ATOM 16628 C C . TYR A 1 13 ? -4.479 -2.686 -4.474 1.00 0.00 13 TYR A C 13
ATOM 16629 O O . TYR A 1 13 ? -4.769 -2.365 -5.626 1.00 0.00 13 TYR A O 13
ATOM 16647 N N . LEU A 1 14 ? -4.323 -3.942 -4.100 1.00 0.00 14 LEU A N 13
ATOM 16648 C CA . LEU A 1 14 ? -4.367 -5.029 -5.064 1.00 0.00 14 LEU A CA 13
ATOM 16649 C C . LEU A 1 14 ? -5.712 -5.735 -5.041 1.00 0.00 14 LEU A C 13
ATOM 16650 O O . LEU A 1 14 ? -6.428 -5.695 -4.043 1.00 0.00 14 LEU A O 13
ATOM 16666 N N . ASP A 1 15 ? -6.046 -6.361 -6.159 1.00 0.00 15 ASP A N 13
ATOM 16667 C CA . ASP A 1 15 ? -7.208 -7.239 -6.243 1.00 0.00 15 ASP A CA 13
ATOM 16668 C C . ASP A 1 15 ? -6.762 -8.648 -5.841 1.00 0.00 15 ASP A C 13
ATOM 16669 O O . ASP A 1 15 ? -5.672 -8.817 -5.296 1.00 0.00 15 ASP A O 13
ATOM 16678 N N . GLU A 1 16 ? -7.567 -9.653 -6.133 1.00 0.00 16 GLU A N 13
ATOM 16679 C CA . GLU A 1 16 ? -7.228 -11.029 -5.789 1.00 0.00 16 GLU A CA 13
ATOM 16680 C C . GLU A 1 16 ? -6.227 -11.570 -6.801 1.00 0.00 16 GLU A C 13
ATOM 16681 O O . GLU A 1 16 ? -5.403 -12.435 -6.491 1.00 0.00 16 GLU A O 13
ATOM 16693 N N . ASN A 1 17 ? -6.298 -11.039 -8.019 1.00 0.00 17 ASN A N 13
ATOM 16694 C CA . ASN A 1 17 ? -5.303 -11.329 -9.046 1.00 0.00 17 ASN A CA 13
ATOM 16695 C C . ASN A 1 17 ? -4.049 -10.511 -8.760 1.00 0.00 17 ASN A C 13
ATOM 16696 O O . ASN A 1 17 ? -3.057 -10.577 -9.486 1.00 0.00 17 ASN A O 13
ATOM 16707 N N . ASN A 1 18 ? -4.143 -9.724 -7.690 1.00 0.00 18 ASN A N 13
ATOM 16708 C CA . ASN A 1 18 ? -3.033 -8.965 -7.130 1.00 0.00 18 ASN A CA 13
ATOM 16709 C C . ASN A 1 18 ? -2.601 -7.815 -8.032 1.00 0.00 18 ASN A C 13
ATOM 16710 O O . ASN A 1 18 ? -1.492 -7.297 -7.901 1.00 0.00 18 ASN A O 13
ATOM 16721 N N . THR A 1 19 ? -3.476 -7.402 -8.932 1.00 0.00 19 THR A N 13
ATOM 16722 C CA . THR A 1 19 ? -3.221 -6.228 -9.744 1.00 0.00 19 THR A CA 13
ATOM 16723 C C . THR A 1 19 ? -3.767 -4.988 -9.039 1.00 0.00 19 THR A C 13
ATOM 16724 O O . THR A 1 19 ? -4.824 -5.046 -8.409 1.00 0.00 19 THR A O 13
ATOM 16735 N N . SER A 1 20 ? -3.030 -3.888 -9.116 1.00 0.00 20 SER A N 13
ATOM 16736 C CA . SER A 1 20 ? -3.416 -2.653 -8.447 1.00 0.00 20 SER A CA 13
ATOM 16737 C C . SER A 1 20 ? -4.730 -2.102 -9.002 1.00 0.00 20 SER A C 13
ATOM 16738 O O . SER A 1 20 ? -4.789 -1.612 -10.129 1.00 0.00 20 SER A O 13
ATOM 16746 N N . ILE A 1 21 ? -5.784 -2.198 -8.200 1.00 0.00 21 ILE A N 13
ATOM 16747 C CA . ILE A 1 21 ? -7.084 -1.659 -8.571 1.00 0.00 21 ILE A CA 13
ATOM 16748 C C . ILE A 1 21 ? -7.090 -0.145 -8.409 1.00 0.00 21 ILE A C 13
ATOM 16749 O O . ILE A 1 21 ? -7.725 0.577 -9.178 1.00 0.00 21 ILE A O 13
ATOM 16765 N N . ALA A 1 22 ? -6.349 0.328 -7.420 1.00 0.00 22 ALA A N 13
ATOM 16766 C CA . ALA A 1 22 ? -6.216 1.751 -7.174 1.00 0.00 22 ALA A CA 13
ATOM 16767 C C . ALA A 1 22 ? -4.787 2.187 -7.473 1.00 0.00 22 ALA A C 13
ATOM 16768 O O . ALA A 1 22 ? -3.875 1.357 -7.460 1.00 0.00 22 ALA A O 13
ATOM 16775 N N . PRO A 1 23 ? -4.573 3.479 -7.769 1.00 0.00 23 PRO A N 13
ATOM 16776 C CA . PRO A 1 23 ? -3.236 4.013 -8.053 1.00 0.00 23 PRO A CA 13
ATOM 16777 C C . PRO A 1 23 ? -2.269 3.790 -6.894 1.00 0.00 23 PRO A C 13
ATOM 16778 O O . PRO A 1 23 ? -2.671 3.780 -5.725 1.00 0.00 23 PRO A O 13
ATOM 16789 N N . SER A 1 24 ? -0.998 3.605 -7.227 1.00 0.00 24 SER A N 13
ATOM 16790 C CA . SER A 1 24 ? 0.032 3.386 -6.228 1.00 0.00 24 SER A CA 13
ATOM 16791 C C . SER A 1 24 ? 0.177 4.612 -5.328 1.00 0.00 24 SER A C 13
ATOM 16792 O O . SER A 1 24 ? 0.445 5.720 -5.802 1.00 0.00 24 SER A O 13
ATOM 16800 N N . LEU A 1 25 ? -0.018 4.409 -4.037 1.00 0.00 25 LEU A N 13
ATOM 16801 C CA . LEU A 1 25 ? 0.007 5.506 -3.086 1.00 0.00 25 LEU A CA 13
ATOM 16802 C C . LEU A 1 25 ? 1.426 5.726 -2.584 1.00 0.00 25 LEU A C 13
ATOM 16803 O O . LEU A 1 25 ? 1.954 4.925 -1.813 1.00 0.00 25 LEU A O 13
ATOM 16819 N N . TYR A 1 26 ? 2.043 6.799 -3.043 1.00 0.00 26 TYR A N 13
ATOM 16820 C CA . TYR A 1 26 ? 3.372 7.164 -2.586 1.00 0.00 26 TYR A CA 13
ATOM 16821 C C . TYR A 1 26 ? 3.283 8.016 -1.331 1.00 0.00 26 TYR A C 13
ATOM 16822 O O . TYR A 1 26 ? 3.051 9.225 -1.398 1.00 0.00 26 TYR A O 13
ATOM 16840 N N . LEU A 1 27 ? 3.433 7.371 -0.189 1.00 0.00 27 LEU A N 13
ATOM 16841 C CA . LEU A 1 27 ? 3.399 8.058 1.086 1.00 0.00 27 LEU A CA 13
ATOM 16842 C C . LEU A 1 27 ? 4.780 8.618 1.387 1.00 0.00 27 LEU A C 13
ATOM 16843 O O . LEU A 1 27 ? 5.783 7.908 1.268 1.00 0.00 27 LEU A O 13
ATOM 16859 N N . SER A 1 28 ? 4.833 9.885 1.761 1.00 0.00 28 SER A N 13
ATOM 16860 C CA . SER A 1 28 ? 6.101 10.556 1.982 1.00 0.00 28 SER A CA 13
ATOM 16861 C C . SER A 1 28 ? 6.403 10.699 3.472 1.00 0.00 28 SER A C 13
ATOM 16862 O O . SER A 1 28 ? 5.500 10.662 4.310 1.00 0.00 28 SER A O 13
ATOM 16870 N N . GLY A 1 29 ? 7.681 10.843 3.788 1.00 0.00 29 GLY A N 13
ATOM 16871 C CA . GLY A 1 29 ? 8.104 11.001 5.159 1.00 0.00 29 GLY A CA 13
ATOM 16872 C C . GLY A 1 29 ? 9.611 10.979 5.269 1.00 0.00 29 GLY A C 13
ATOM 16873 O O . GLY A 1 29 ? 10.300 10.662 4.298 1.00 0.00 29 GLY A O 13
ATOM 16877 N N . LEU A 1 30 ? 10.125 11.321 6.437 1.00 0.00 30 LEU A N 13
ATOM 16878 C CA . LEU A 1 30 ? 11.563 11.320 6.663 1.00 0.00 30 LEU A CA 13
ATOM 16879 C C . LEU A 1 30 ? 12.002 9.957 7.182 1.00 0.00 30 LEU A C 13
ATOM 16880 O O . LEU A 1 30 ? 11.180 9.054 7.325 1.00 0.00 30 LEU A O 13
ATOM 16896 N N . PHE A 1 31 ? 13.287 9.798 7.456 1.00 0.00 31 PHE A N 13
ATOM 16897 C CA . PHE A 1 31 ? 13.780 8.555 8.031 1.00 0.00 31 PHE A CA 13
ATOM 16898 C C . PHE A 1 31 ? 13.233 8.392 9.449 1.00 0.00 31 PHE A C 13
ATOM 16899 O O . PHE A 1 31 ? 13.130 9.374 10.188 1.00 0.00 31 PHE A O 13
ATOM 16916 N N . ASN A 1 32 ? 12.859 7.159 9.803 1.00 0.00 32 ASN A N 13
ATOM 16917 C CA . ASN A 1 32 ? 12.314 6.858 11.134 1.00 0.00 32 ASN A CA 13
ATOM 16918 C C . ASN A 1 32 ? 10.955 7.544 11.315 1.00 0.00 32 ASN A C 13
ATOM 16919 O O . ASN A 1 32 ? 10.539 7.884 12.423 1.00 0.00 32 ASN A O 13
ATOM 16930 N N . GLU A 1 33 ? 10.259 7.730 10.202 1.00 0.00 33 GLU A N 13
ATOM 16931 C CA . GLU A 1 33 ? 8.930 8.326 10.212 1.00 0.00 33 GLU A CA 13
ATOM 16932 C C . GLU A 1 33 ? 7.882 7.275 10.564 1.00 0.00 33 GLU A C 13
ATOM 16933 O O . GLU A 1 33 ? 7.726 6.286 9.844 1.00 0.00 33 GLU A O 13
ATOM 16945 N N . ALA A 1 34 ? 7.182 7.482 11.670 1.00 0.00 34 ALA A N 13
ATOM 16946 C CA . ALA A 1 34 ? 6.084 6.607 12.050 1.00 0.00 34 ALA A CA 13
ATOM 16947 C C . ALA A 1 34 ? 4.820 7.061 11.335 1.00 0.00 34 ALA A C 13
ATOM 16948 O O . ALA A 1 34 ? 4.301 8.146 11.603 1.00 0.00 34 ALA A O 13
ATOM 16955 N N . TYR A 1 35 ? 4.336 6.240 10.421 1.00 0.00 35 TYR A N 13
ATOM 16956 C CA . TYR A 1 35 ? 3.276 6.658 9.516 1.00 0.00 35 TYR A CA 13
ATOM 16957 C C . TYR A 1 35 ? 1.998 5.851 9.713 1.00 0.00 35 TYR A C 13
ATOM 16958 O O . TYR A 1 35 ? 1.986 4.833 10.408 1.00 0.00 35 TYR A O 13
ATOM 16976 N N . ASN A 1 36 ? 0.929 6.317 9.083 1.00 0.00 36 ASN A N 13
ATOM 16977 C CA . ASN A 1 36 ? -0.353 5.635 9.138 1.00 0.00 36 ASN A CA 13
ATOM 16978 C C . ASN A 1 36 ? -0.727 5.134 7.750 1.00 0.00 36 ASN A C 13
ATOM 16979 O O . ASN A 1 36 ? -0.712 5.897 6.783 1.00 0.00 36 ASN A O 13
ATOM 16990 N N . VAL A 1 37 ? -1.049 3.852 7.654 1.00 0.00 37 VAL A N 13
ATOM 16991 C CA . VAL A 1 37 ? -1.372 3.232 6.374 1.00 0.00 37 VAL A CA 13
ATOM 16992 C C . VAL A 1 37 ? -2.832 3.477 5.995 1.00 0.00 37 VAL A C 13
ATOM 16993 O O . VAL A 1 37 ? -3.741 2.999 6.671 1.00 0.00 37 VAL A O 13
ATOM 17006 N N . PRO A 1 38 ? -3.073 4.233 4.909 1.00 0.00 38 PRO A N 13
ATOM 17007 C CA . PRO A 1 38 ? -4.421 4.552 4.445 1.00 0.00 38 PRO A CA 13
ATOM 17008 C C . PRO A 1 38 ? -5.058 3.402 3.660 1.00 0.00 38 PRO A C 13
ATOM 17009 O O . PRO A 1 38 ? -4.463 2.876 2.717 1.00 0.00 38 PRO A O 13
ATOM 17020 N N . MET A 1 39 ? -6.266 3.017 4.057 1.00 0.00 39 MET A N 13
ATOM 17021 C CA . MET A 1 39 ? -7.003 1.959 3.371 1.00 0.00 39 MET A CA 13
ATOM 17022 C C . MET A 1 39 ? -8.112 2.550 2.507 1.00 0.00 39 MET A C 13
ATOM 17023 O O . MET A 1 39 ? -8.614 3.641 2.795 1.00 0.00 39 MET A O 13
ATOM 17037 N N . LYS A 1 40 ? -8.495 1.831 1.459 1.00 0.00 40 LYS A N 13
ATOM 17038 C CA . LYS A 1 40 ? -9.571 2.263 0.572 1.00 0.00 40 LYS A CA 13
ATOM 17039 C C . LYS A 1 40 ? -10.438 1.081 0.175 1.00 0.00 40 LYS A C 13
ATOM 17040 O O . LYS A 1 40 ? -9.955 0.115 -0.414 1.00 0.00 40 LYS A O 13
ATOM 17059 N N . LYS A 1 41 ? -11.720 1.164 0.480 1.00 0.00 41 LYS A N 13
ATOM 17060 C CA . LYS A 1 41 ? -12.638 0.093 0.134 1.00 0.00 41 LYS A CA 13
ATOM 17061 C C . LYS A 1 41 ? -13.394 0.426 -1.139 1.00 0.00 41 LYS A C 13
ATOM 17062 O O . LYS A 1 41 ? -14.450 1.058 -1.107 1.00 0.00 41 LYS A O 13
ATOM 17081 N N . ILE A 1 42 ? -12.840 -0.006 -2.259 1.00 0.00 42 ILE A N 13
ATOM 17082 C CA . ILE A 1 42 ? -13.472 0.189 -3.550 1.00 0.00 42 ILE A CA 13
ATOM 17083 C C . ILE A 1 42 ? -14.592 -0.824 -3.726 1.00 0.00 42 ILE A C 13
ATOM 17084 O O . ILE A 1 42 ? -14.353 -2.026 -3.665 1.00 0.00 42 ILE A O 13
ATOM 17100 N N . LYS A 1 43 ? -15.813 -0.325 -3.906 1.00 0.00 43 LYS A N 13
ATOM 17101 C CA . LYS A 1 43 ? -17.006 -1.171 -4.032 1.00 0.00 43 LYS A CA 13
ATOM 17102 C C . LYS A 1 43 ? -17.253 -1.962 -2.754 1.00 0.00 43 LYS A C 13
ATOM 17103 O O . LYS A 1 43 ? -18.031 -2.912 -2.736 1.00 0.00 43 LYS A O 13
ATOM 17122 N N . GLY A 1 44 ? -16.613 -1.528 -1.683 1.00 0.00 44 GLY A N 13
ATOM 17123 C CA . GLY A 1 44 ? -16.687 -2.242 -0.426 1.00 0.00 44 GLY A CA 13
ATOM 17124 C C . GLY A 1 44 ? -15.895 -3.537 -0.451 1.00 0.00 44 GLY A C 13
ATOM 17125 O O . GLY A 1 44 ? -16.227 -4.485 0.264 1.00 0.00 44 GLY A O 13
ATOM 17129 N N . TYR A 1 45 ? -14.856 -3.574 -1.288 1.00 0.00 45 TYR A N 13
ATOM 17130 C CA . TYR A 1 45 ? -13.982 -4.742 -1.418 1.00 0.00 45 TYR A CA 13
ATOM 17131 C C . TYR A 1 45 ? -13.558 -5.286 -0.061 1.00 0.00 45 TYR A C 13
ATOM 17132 O O . TYR A 1 45 ? -13.251 -4.528 0.861 1.00 0.00 45 TYR A O 13
ATOM 17150 N N . THR A 1 46 ? -13.531 -6.606 0.046 1.00 0.00 46 THR A N 13
ATOM 17151 C CA . THR A 1 46 ? -13.227 -7.257 1.304 1.00 0.00 46 THR A CA 13
ATOM 17152 C C . THR A 1 46 ? -11.731 -7.522 1.410 1.00 0.00 46 THR A C 13
ATOM 17153 O O . THR A 1 46 ? -11.167 -8.245 0.595 1.00 0.00 46 THR A O 13
ATOM 17164 N N . LEU A 1 47 ? -11.092 -6.917 2.400 1.00 0.00 47 LEU A N 13
ATOM 17165 C CA . LEU A 1 47 ? -9.654 -7.058 2.575 1.00 0.00 47 LEU A CA 13
ATOM 17166 C C . LEU A 1 47 ? -9.305 -8.508 2.862 1.00 0.00 47 LEU A C 13
ATOM 17167 O O . LEU A 1 47 ? -9.840 -9.109 3.795 1.00 0.00 47 LEU A O 13
ATOM 17183 N N . LEU A 1 48 ? -8.430 -9.073 2.045 1.00 0.00 48 LEU A N 13
ATOM 17184 C CA . LEU A 1 48 ? -7.942 -10.416 2.287 1.00 0.00 48 LEU A CA 13
ATOM 17185 C C . LEU A 1 48 ? -7.138 -10.410 3.577 1.00 0.00 48 LEU A C 13
ATOM 17186 O O . LEU A 1 48 ? -7.501 -11.089 4.541 1.00 0.00 48 LEU A O 13
ATOM 17202 N N . LYS A 1 49 ? -6.080 -9.591 3.565 1.00 0.00 49 LYS A N 13
ATOM 17203 C CA . LYS A 1 49 ? -5.192 -9.355 4.708 1.00 0.00 49 LYS A CA 13
ATOM 17204 C C . LYS A 1 49 ? -3.816 -8.953 4.194 1.00 0.00 49 LYS A C 13
ATOM 17205 O O . LYS A 1 49 ? -3.448 -9.294 3.068 1.00 0.00 49 LYS A O 13
ATOM 17224 N N . TYR A 1 50 ? -3.071 -8.216 4.999 1.00 0.00 50 TYR A N 13
ATOM 17225 C CA . TYR A 1 50 ? -1.667 -7.979 4.717 1.00 0.00 50 TYR A CA 13
ATOM 17226 C C . TYR A 1 50 ? -0.838 -9.045 5.424 1.00 0.00 50 TYR A C 13
ATOM 17227 O O . TYR A 1 50 ? -1.114 -9.395 6.572 1.00 0.00 50 TYR A O 13
ATOM 17245 N N . ASP A 1 51 ? 0.154 -9.581 4.731 1.00 0.00 51 ASP A N 13
ATOM 17246 C CA . ASP A 1 51 ? 0.896 -10.735 5.228 1.00 0.00 51 ASP A CA 13
ATOM 17247 C C . ASP A 1 51 ? 2.043 -10.316 6.137 1.00 0.00 51 ASP A C 13
ATOM 17248 O O . ASP A 1 51 ? 2.605 -11.141 6.860 1.00 0.00 51 ASP A O 13
ATOM 17257 N N . SER A 1 52 ? 2.379 -9.043 6.108 1.00 0.00 52 SER A N 13
ATOM 17258 C CA . SER A 1 52 ? 3.437 -8.516 6.950 1.00 0.00 52 SER A CA 13
ATOM 17259 C C . SER A 1 52 ? 2.933 -7.276 7.676 1.00 0.00 52 SER A C 13
ATOM 17260 O O . SER A 1 52 ? 2.178 -6.487 7.103 1.00 0.00 52 SER A O 13
ATOM 17268 N N . GLU A 1 53 ? 3.328 -7.121 8.937 1.00 0.00 53 GLU A N 13
ATOM 17269 C CA . GLU A 1 53 ? 2.882 -5.992 9.744 1.00 0.00 53 GLU A CA 13
ATOM 17270 C C . GLU A 1 53 ? 3.295 -4.667 9.113 1.00 0.00 53 GLU A C 13
ATOM 17271 O O . GLU A 1 53 ? 4.446 -4.483 8.712 1.00 0.00 53 GLU A O 13
ATOM 17283 N N . ILE A 1 54 ? 2.342 -3.750 9.042 1.00 0.00 54 ILE A N 13
ATOM 17284 C CA . ILE A 1 54 ? 2.515 -2.506 8.309 1.00 0.00 54 ILE A CA 13
ATOM 17285 C C . ILE A 1 54 ? 2.977 -1.371 9.218 1.00 0.00 54 ILE A C 13
ATOM 17286 O O . ILE A 1 54 ? 3.476 -0.348 8.744 1.00 0.00 54 ILE A O 13
ATOM 17302 N N . LEU A 1 55 ? 2.806 -1.550 10.520 1.00 0.00 55 LEU A N 13
ATOM 17303 C CA . LEU A 1 55 ? 3.206 -0.533 11.479 1.00 0.00 55 LEU A CA 13
ATOM 17304 C C . LEU A 1 55 ? 4.724 -0.499 11.614 1.00 0.00 55 LEU A C 13
ATOM 17305 O O . LEU A 1 55 ? 5.319 -1.321 12.315 1.00 0.00 55 LEU A O 13
ATOM 17321 N N . GLY A 1 56 ? 5.344 0.441 10.919 1.00 0.00 56 GLY A N 13
ATOM 17322 C CA . GLY A 1 56 ? 6.782 0.574 10.958 1.00 0.00 56 GLY A CA 13
ATOM 17323 C C . GLY A 1 56 ? 7.216 1.994 10.677 1.00 0.00 56 GLY A C 13
ATOM 17324 O O . GLY A 1 56 ? 6.416 2.925 10.789 1.00 0.00 56 GLY A O 13
ATOM 17328 N N . VAL A 1 57 ? 8.476 2.164 10.305 1.00 0.00 57 VAL A N 13
ATOM 17329 C CA . VAL A 1 57 ? 9.013 3.485 10.017 1.00 0.00 57 VAL A CA 13
ATOM 17330 C C . VAL A 1 57 ? 9.720 3.504 8.667 1.00 0.00 57 VAL A C 13
ATOM 17331 O O . VAL A 1 57 ? 10.218 2.474 8.204 1.00 0.00 57 VAL A O 13
ATOM 17344 N N . PHE A 1 58 ? 9.743 4.673 8.034 1.00 0.00 58 PHE A N 13
ATOM 17345 C CA . PHE A 1 58 ? 10.438 4.853 6.763 1.00 0.00 58 PHE A CA 13
ATOM 17346 C C . PHE A 1 58 ? 11.912 4.484 6.892 1.00 0.00 58 PHE A C 13
ATOM 17347 O O . PHE A 1 58 ? 12.616 4.975 7.780 1.00 0.00 58 PHE A O 13
ATOM 17364 N N . THR A 1 59 ? 12.365 3.616 6.003 1.00 0.00 59 THR A N 13
ATOM 17365 C CA . THR A 1 59 ? 13.738 3.147 6.009 1.00 0.00 59 THR A CA 13
ATOM 17366 C C . THR A 1 59 ? 14.456 3.652 4.752 1.00 0.00 59 THR A C 13
ATOM 17367 O O . THR A 1 59 ? 13.844 4.322 3.925 1.00 0.00 59 THR A O 13
ATOM 17378 N N . GLU A 1 60 ? 15.737 3.331 4.603 1.00 0.00 60 GLU A N 13
ATOM 17379 C CA . GLU A 1 60 ? 16.510 3.779 3.443 1.00 0.00 60 GLU A CA 13
ATOM 17380 C C . GLU A 1 60 ? 16.255 2.880 2.236 1.00 0.00 60 GLU A C 13
ATOM 17381 O O . GLU A 1 60 ? 16.917 2.998 1.205 1.00 0.00 60 GLU A O 13
ATOM 17393 N N . SER A 1 61 ? 15.300 1.982 2.376 1.00 0.00 61 SER A N 13
ATOM 17394 C CA . SER A 1 61 ? 14.903 1.111 1.291 1.00 0.00 61 SER A CA 13
ATOM 17395 C C . SER A 1 61 ? 13.425 1.310 0.980 1.00 0.00 61 SER A C 13
ATOM 17396 O O . SER A 1 61 ? 12.591 1.327 1.891 1.00 0.00 61 SER A O 13
ATOM 17404 N N . PRO A 1 62 ? 13.083 1.499 -0.303 1.00 0.00 62 PRO A N 13
ATOM 17405 C CA . PRO A 1 62 ? 11.701 1.716 -0.729 1.00 0.00 62 PRO A CA 13
ATOM 17406 C C . PRO A 1 62 ? 10.804 0.544 -0.353 1.00 0.00 62 PRO A C 13
ATOM 17407 O O . PRO A 1 62 ? 10.951 -0.561 -0.880 1.00 0.00 62 PRO A O 13
ATOM 17418 N N . GLN A 1 63 ? 9.882 0.783 0.563 1.00 0.00 63 GLN A N 13
ATOM 17419 C CA . GLN A 1 63 ? 9.001 -0.266 1.039 1.00 0.00 63 GLN A CA 13
ATOM 17420 C C . GLN A 1 63 ? 7.637 -0.143 0.380 1.00 0.00 63 GLN A C 13
ATOM 17421 O O . GLN A 1 63 ? 7.142 0.963 0.150 1.00 0.00 63 GLN A O 13
ATOM 17435 N N . THR A 1 64 ? 7.039 -1.276 0.060 1.00 0.00 64 THR A N 13
ATOM 17436 C CA . THR A 1 64 ? 5.730 -1.290 -0.553 1.00 0.00 64 THR A CA 13
ATOM 17437 C C . THR A 1 64 ? 4.771 -2.160 0.258 1.00 0.00 64 THR A C 13
ATOM 17438 O O . THR A 1 64 ? 5.104 -3.281 0.650 1.00 0.00 64 THR A O 13
ATOM 17449 N N . ILE A 1 65 ? 3.595 -1.621 0.533 1.00 0.00 65 ILE A N 13
ATOM 17450 C CA . ILE A 1 65 ? 2.597 -2.329 1.315 1.00 0.00 65 ILE A CA 13
ATOM 17451 C C . ILE A 1 65 ? 1.554 -2.948 0.400 1.00 0.00 65 ILE A C 13
ATOM 17452 O O . ILE A 1 65 ? 0.811 -2.237 -0.276 1.00 0.00 65 ILE A O 13
ATOM 17468 N N . ASN A 1 66 ? 1.516 -4.267 0.370 1.00 0.00 66 ASN A N 13
ATOM 17469 C CA . ASN A 1 66 ? 0.565 -4.983 -0.463 1.00 0.00 66 ASN A CA 13
ATOM 17470 C C . ASN A 1 66 ? -0.760 -5.160 0.264 1.00 0.00 66 ASN A C 13
ATOM 17471 O O . ASN A 1 66 ? -0.930 -6.087 1.056 1.00 0.00 66 ASN A O 13
ATOM 17482 N N . ILE A 1 67 ? -1.683 -4.247 0.013 1.00 0.00 67 ILE A N 13
ATOM 17483 C CA . ILE A 1 67 ? -3.012 -4.330 0.590 1.00 0.00 67 ILE A CA 13
ATOM 17484 C C . ILE A 1 67 ? -3.948 -5.002 -0.403 1.00 0.00 67 ILE A C 13
ATOM 17485 O O . ILE A 1 67 ? -4.423 -4.380 -1.354 1.00 0.00 67 ILE A O 13
ATOM 17501 N N . ILE A 1 68 ? -4.181 -6.287 -0.192 1.00 0.00 68 ILE A N 13
ATOM 17502 C CA . ILE A 1 68 ? -4.948 -7.090 -1.127 1.00 0.00 68 ILE A CA 13
ATOM 17503 C C . ILE A 1 68 ? -6.426 -7.112 -0.764 1.00 0.00 68 ILE A C 13
ATOM 17504 O O . ILE A 1 68 ? -6.820 -7.632 0.284 1.00 0.00 68 ILE A O 13
ATOM 17520 N N . TYR A 1 69 ? -7.235 -6.534 -1.632 1.00 0.00 69 TYR A N 13
ATOM 17521 C CA . TYR A 1 69 ? -8.676 -6.559 -1.479 1.00 0.00 69 TYR A CA 13
ATOM 17522 C C . TYR A 1 69 ? -9.268 -7.634 -2.373 1.00 0.00 69 TYR A C 13
ATOM 17523 O O . TYR A 1 69 ? -8.970 -7.703 -3.562 1.00 0.00 69 TYR A O 13
ATOM 17541 N N . GLN A 1 70 ? -10.101 -8.476 -1.791 1.00 0.00 70 GLN A N 13
ATOM 17542 C CA . GLN A 1 70 ? -10.681 -9.587 -2.512 1.00 0.00 70 GLN A CA 13
ATOM 17543 C C . GLN A 1 70 ? -12.008 -9.178 -3.138 1.00 0.00 70 GLN A C 13
ATOM 17544 O O . GLN A 1 70 ? -12.805 -8.448 -2.527 1.00 0.00 70 GLN A O 13
ATOM 17558 N N . LYS A 1 71 ? -12.224 -9.643 -4.363 1.00 0.00 71 LYS A N 13
ATOM 17559 C CA . LYS A 1 71 ? -13.435 -9.339 -5.103 1.00 0.00 71 LYS A CA 13
ATOM 17560 C C . LYS A 1 71 ? -14.650 -9.974 -4.437 1.00 0.00 71 LYS A C 13
ATOM 17561 O O . LYS A 1 71 ? -14.816 -11.197 -4.438 1.00 0.00 71 LYS A O 13
ATOM 17580 N N . LYS A 1 72 ? -15.474 -9.129 -3.844 1.00 0.00 72 LYS A N 13
ATOM 17581 C CA . LYS A 1 72 ? -16.709 -9.565 -3.217 1.00 0.00 72 LYS A CA 13
ATOM 17582 C C . LYS A 1 72 ? -17.699 -10.030 -4.278 1.00 0.00 72 LYS A C 13
ATOM 17583 O O . LYS A 1 72 ? -17.808 -9.422 -5.345 1.00 0.00 72 LYS A O 13
ATOM 17602 N N . ALA A 1 73 ? -18.396 -11.116 -3.994 1.00 0.00 73 ALA A N 13
ATOM 17603 C CA . ALA A 1 73 ? -19.351 -11.671 -4.935 1.00 0.00 73 ALA A CA 13
ATOM 17604 C C . ALA A 1 73 ? -20.690 -10.961 -4.812 1.00 0.00 73 ALA A C 13
ATOM 17605 O O . ALA A 1 73 ? -21.074 -10.544 -3.716 1.00 0.00 73 ALA A O 13
ATOM 17612 N N . PRO A 1 74 ? -21.402 -10.785 -5.936 1.00 0.00 74 PRO A N 13
ATOM 17613 C CA . PRO A 1 74 ? -22.727 -10.168 -5.935 1.00 0.00 74 PRO A CA 13
ATOM 17614 C C . PRO A 1 74 ? -23.678 -10.896 -4.995 1.00 0.00 74 PRO A C 13
ATOM 17615 O O . PRO A 1 74 ? -23.843 -12.115 -5.088 1.00 0.00 74 PRO A O 13
ATOM 17626 N N . GLU A 1 75 ? -24.282 -10.149 -4.080 1.00 0.00 75 GLU A N 13
ATOM 17627 C CA . GLU A 1 75 ? -25.209 -10.724 -3.118 1.00 0.00 75 GLU A CA 13
ATOM 17628 C C . GLU A 1 75 ? -26.453 -11.241 -3.821 1.00 0.00 75 GLU A C 13
ATOM 17629 O O . GLU A 1 75 ? -26.686 -10.938 -4.990 1.00 0.00 75 GLU A O 13
ATOM 17641 N N . GLN A 1 76 ? -27.266 -11.994 -3.095 1.00 0.00 76 GLN A N 13
ATOM 17642 C CA . GLN A 1 76 ? -28.499 -12.546 -3.647 1.00 0.00 76 GLN A CA 13
ATOM 17643 C C . GLN A 1 76 ? -29.498 -11.433 -3.965 1.00 0.00 76 GLN A C 13
ATOM 17644 O O . GLN A 1 76 ? -30.516 -11.660 -4.619 1.00 0.00 76 GLN A O 13
ATOM 17658 N N . ALA A 1 77 ? -29.197 -10.230 -3.491 1.00 0.00 77 ALA A N 13
ATOM 17659 C CA . ALA A 1 77 ? -30.019 -9.064 -3.772 1.00 0.00 77 ALA A CA 13
ATOM 17660 C C . ALA A 1 77 ? -29.608 -8.422 -5.095 1.00 0.00 77 ALA A C 13
ATOM 17661 O O . ALA A 1 77 ? -30.276 -7.514 -5.592 1.00 0.00 77 ALA A O 13
ATOM 17668 N N . LEU A 1 78 ? -28.511 -8.899 -5.663 1.00 0.00 78 LEU A N 13
ATOM 17669 C CA . LEU A 1 78 ? -28.009 -8.371 -6.920 1.00 0.00 78 LEU A CA 13
ATOM 17670 C C . LEU A 1 78 ? -28.085 -9.440 -8.003 1.00 0.00 78 LEU A C 13
ATOM 17671 O O . LEU A 1 78 ? -27.558 -10.540 -7.843 1.00 0.00 78 LEU A O 13
ATOM 17687 N N . GLU A 1 79 ? -28.755 -9.110 -9.094 1.00 0.00 79 GLU A N 13
ATOM 17688 C CA . GLU A 1 79 ? -28.932 -10.040 -10.197 1.00 0.00 79 GLU A CA 13
ATOM 17689 C C . GLU A 1 79 ? -28.073 -9.650 -11.393 1.00 0.00 79 GLU A C 13
ATOM 17690 O O . GLU A 1 79 ? -27.587 -8.520 -11.483 1.00 0.00 79 GLU A O 13
ATOM 17702 N N . HIS A 1 80 ? -27.899 -10.595 -12.306 1.00 0.00 80 HIS A N 13
ATOM 17703 C CA . HIS A 1 80 ? -27.170 -10.354 -13.545 1.00 0.00 80 HIS A CA 13
ATOM 17704 C C . HIS A 1 80 ? -28.031 -9.531 -14.500 1.00 0.00 80 HIS A C 13
ATOM 17705 O O . HIS A 1 80 ? -27.544 -8.622 -15.173 1.00 0.00 80 HIS A O 13
ATOM 17720 N N . HIS A 1 81 ? -29.311 -9.861 -14.544 1.00 0.00 81 HIS A N 13
ATOM 17721 C CA . HIS A 1 81 ? -30.267 -9.139 -15.363 1.00 0.00 81 HIS A CA 13
ATOM 17722 C C . HIS A 1 81 ? -31.503 -8.835 -14.531 1.00 0.00 81 HIS A C 13
ATOM 17723 O O . HIS A 1 81 ? -31.869 -9.617 -13.655 1.00 0.00 81 HIS A O 13
ATOM 17738 N N . HIS A 1 82 ? -32.136 -7.704 -14.779 1.00 0.00 82 HIS A N 13
ATOM 17739 C CA . HIS A 1 82 ? -33.279 -7.302 -13.982 1.00 0.00 82 HIS A CA 13
ATOM 17740 C C . HIS A 1 82 ? -34.543 -7.298 -14.825 1.00 0.00 82 HIS A C 13
ATOM 17741 O O . HIS A 1 82 ? -34.485 -7.318 -16.050 1.00 0.00 82 HIS A O 13
ATOM 17756 N N . HIS A 1 83 ? -35.686 -7.277 -14.162 1.00 0.00 83 HIS A N 13
ATOM 17757 C CA . HIS A 1 83 ? -36.962 -7.186 -14.853 1.00 0.00 83 HIS A CA 13
ATOM 17758 C C . HIS A 1 83 ? -37.268 -5.735 -15.189 1.00 0.00 83 HIS A C 13
ATOM 17759 O O . HIS A 1 83 ? -38.080 -5.444 -16.066 1.00 0.00 83 HIS A O 13
ATOM 17774 N N . HIS A 1 84 ? -36.603 -4.827 -14.488 1.00 0.00 84 HIS A N 13
ATOM 17775 C CA . HIS A 1 84 ? -36.748 -3.402 -14.756 1.00 0.00 84 HIS A CA 13
ATOM 17776 C C . HIS A 1 84 ? -35.610 -2.898 -15.635 1.00 0.00 84 HIS A C 13
ATOM 17777 O O . HIS A 1 84 ? -35.638 -1.766 -16.110 1.00 0.00 84 HIS A O 13
ATOM 17792 N N . HIS A 1 85 ? -34.615 -3.748 -15.857 1.00 0.00 85 HIS A N 13
ATOM 17793 C CA . HIS A 1 85 ? -33.462 -3.388 -16.673 1.00 0.00 85 HIS A CA 13
ATOM 17794 C C . HIS A 1 85 ? -32.764 -4.637 -17.183 1.00 0.00 85 HIS A C 13
ATOM 17795 O O . HIS A 1 85 ? -32.139 -5.342 -16.363 1.00 0.00 85 HIS A O 13
ATOM 17811 N N . MET A 1 1 ? 18.073 8.411 -9.850 1.00 0.00 1 MET A N 14
ATOM 17812 C CA . MET A 1 1 ? 17.510 8.669 -8.506 1.00 0.00 1 MET A CA 14
ATOM 17813 C C . MET A 1 1 ? 18.162 9.897 -7.892 1.00 0.00 1 MET A C 14
ATOM 17814 O O . MET A 1 1 ? 19.385 10.039 -7.919 1.00 0.00 1 MET A O 14
ATOM 17830 N N . ASP A 1 2 ? 17.341 10.789 -7.353 1.00 0.00 2 ASP A N 14
ATOM 17831 C CA . ASP A 1 2 ? 17.836 12.001 -6.711 1.00 0.00 2 ASP A CA 14
ATOM 17832 C C . ASP A 1 2 ? 18.593 11.649 -5.442 1.00 0.00 2 ASP A C 14
ATOM 17833 O O . ASP A 1 2 ? 19.651 12.210 -5.156 1.00 0.00 2 ASP A O 14
ATOM 17842 N N . PHE A 1 3 ? 18.040 10.713 -4.691 1.00 0.00 3 PHE A N 14
ATOM 17843 C CA . PHE A 1 3 ? 18.698 10.176 -3.512 1.00 0.00 3 PHE A CA 14
ATOM 17844 C C . PHE A 1 3 ? 18.693 8.658 -3.580 1.00 0.00 3 PHE A C 14
ATOM 17845 O O . PHE A 1 3 ? 17.832 8.068 -4.236 1.00 0.00 3 PHE A O 14
ATOM 17862 N N . GLY A 1 4 ? 19.651 8.031 -2.914 1.00 0.00 4 GLY A N 14
ATOM 17863 C CA . GLY A 1 4 ? 19.716 6.582 -2.903 1.00 0.00 4 GLY A CA 14
ATOM 17864 C C . GLY A 1 4 ? 18.666 5.983 -1.991 1.00 0.00 4 GLY A C 14
ATOM 17865 O O . GLY A 1 4 ? 18.232 4.848 -2.183 1.00 0.00 4 GLY A O 14
ATOM 17869 N N . LYS A 1 5 ? 18.257 6.760 -1.001 1.00 0.00 5 LYS A N 14
ATOM 17870 C CA . LYS A 1 5 ? 17.232 6.335 -0.063 1.00 0.00 5 LYS A CA 14
ATOM 17871 C C . LYS A 1 5 ? 16.206 7.451 0.147 1.00 0.00 5 LYS A C 14
ATOM 17872 O O . LYS A 1 5 ? 16.417 8.376 0.932 1.00 0.00 5 LYS A O 14
ATOM 17891 N N . PRO A 1 6 ? 15.090 7.390 -0.592 1.00 0.00 6 PRO A N 14
ATOM 17892 C CA . PRO A 1 6 ? 14.068 8.433 -0.572 1.00 0.00 6 PRO A CA 14
ATOM 17893 C C . PRO A 1 6 ? 13.007 8.235 0.512 1.00 0.00 6 PRO A C 14
ATOM 17894 O O . PRO A 1 6 ? 12.113 9.071 0.663 1.00 0.00 6 PRO A O 14
ATOM 17905 N N . ASN A 1 7 ? 13.113 7.135 1.261 1.00 0.00 7 ASN A N 14
ATOM 17906 C CA . ASN A 1 7 ? 12.148 6.810 2.322 1.00 0.00 7 ASN A CA 14
ATOM 17907 C C . ASN A 1 7 ? 10.730 6.738 1.757 1.00 0.00 7 ASN A C 14
ATOM 17908 O O . ASN A 1 7 ? 9.777 7.233 2.366 1.00 0.00 7 ASN A O 14
ATOM 17919 N N . GLN A 1 8 ? 10.596 6.118 0.593 1.00 0.00 8 GLN A N 14
ATOM 17920 C CA . GLN A 1 8 ? 9.307 6.023 -0.080 1.00 0.00 8 GLN A CA 14
ATOM 17921 C C . GLN A 1 8 ? 8.550 4.772 0.338 1.00 0.00 8 GLN A C 14
ATOM 17922 O O . GLN A 1 8 ? 8.993 3.652 0.086 1.00 0.00 8 GLN A O 14
ATOM 17936 N N . VAL A 1 9 ? 7.417 4.971 0.987 1.00 0.00 9 VAL A N 14
ATOM 17937 C CA . VAL A 1 9 ? 6.496 3.886 1.273 1.00 0.00 9 VAL A CA 14
ATOM 17938 C C . VAL A 1 9 ? 5.464 3.798 0.153 1.00 0.00 9 VAL A C 14
ATOM 17939 O O . VAL A 1 9 ? 4.770 4.767 -0.138 1.00 0.00 9 VAL A O 14
ATOM 17952 N N . THR A 1 10 ? 5.388 2.651 -0.489 1.00 0.00 10 THR A N 14
ATOM 17953 C CA . THR A 1 10 ? 4.512 2.475 -1.631 1.00 0.00 10 THR A CA 14
ATOM 17954 C C . THR A 1 10 ? 3.333 1.575 -1.280 1.00 0.00 10 THR A C 14
ATOM 17955 O O . THR A 1 10 ? 3.490 0.364 -1.133 1.00 0.00 10 THR A O 14
ATOM 17966 N N . VAL A 1 11 ? 2.162 2.172 -1.125 1.00 0.00 11 VAL A N 14
ATOM 17967 C CA . VAL A 1 11 ? 0.960 1.414 -0.816 1.00 0.00 11 VAL A CA 14
ATOM 17968 C C . VAL A 1 11 ? 0.246 1.016 -2.104 1.00 0.00 11 VAL A C 14
ATOM 17969 O O . VAL A 1 11 ? -0.223 1.874 -2.856 1.00 0.00 11 VAL A O 14
ATOM 17982 N N . ASN A 1 12 ? 0.186 -0.283 -2.359 1.00 0.00 12 ASN A N 14
ATOM 17983 C CA . ASN A 1 12 ? -0.420 -0.798 -3.578 1.00 0.00 12 ASN A CA 14
ATOM 17984 C C . ASN A 1 12 ? -1.709 -1.541 -3.242 1.00 0.00 12 ASN A C 14
ATOM 17985 O O . ASN A 1 12 ? -1.710 -2.453 -2.413 1.00 0.00 12 ASN A O 14
ATOM 17996 N N . TYR A 1 13 ? -2.802 -1.137 -3.875 1.00 0.00 13 TYR A N 14
ATOM 17997 C CA . TYR A 1 13 ? -4.101 -1.751 -3.633 1.00 0.00 13 TYR A CA 14
ATOM 17998 C C . TYR A 1 13 ? -4.361 -2.859 -4.647 1.00 0.00 13 TYR A C 14
ATOM 17999 O O . TYR A 1 13 ? -4.653 -2.588 -5.816 1.00 0.00 13 TYR A O 14
ATOM 18017 N N . LEU A 1 14 ? -4.257 -4.099 -4.196 1.00 0.00 14 LEU A N 14
ATOM 18018 C CA . LEU A 1 14 ? -4.421 -5.248 -5.071 1.00 0.00 14 LEU A CA 14
ATOM 18019 C C . LEU A 1 14 ? -5.796 -5.873 -4.898 1.00 0.00 14 LEU A C 14
ATOM 18020 O O . LEU A 1 14 ? -6.271 -6.069 -3.780 1.00 0.00 14 LEU A O 14
ATOM 18036 N N . ASP A 1 15 ? -6.422 -6.181 -6.016 1.00 0.00 15 ASP A N 14
ATOM 18037 C CA . ASP A 1 15 ? -7.753 -6.779 -6.021 1.00 0.00 15 ASP A CA 14
ATOM 18038 C C . ASP A 1 15 ? -7.680 -8.272 -6.316 1.00 0.00 15 ASP A C 14
ATOM 18039 O O . ASP A 1 15 ? -7.601 -8.674 -7.476 1.00 0.00 15 ASP A O 14
ATOM 18048 N N . GLU A 1 16 ? -7.663 -9.066 -5.245 1.00 0.00 16 GLU A N 14
ATOM 18049 C CA . GLU A 1 16 ? -7.715 -10.532 -5.302 1.00 0.00 16 GLU A CA 14
ATOM 18050 C C . GLU A 1 16 ? -6.571 -11.145 -6.116 1.00 0.00 16 GLU A C 14
ATOM 18051 O O . GLU A 1 16 ? -5.624 -11.690 -5.551 1.00 0.00 16 GLU A O 14
ATOM 18063 N N . ASN A 1 17 ? -6.650 -11.038 -7.436 1.00 0.00 17 ASN A N 14
ATOM 18064 C CA . ASN A 1 17 ? -5.668 -11.642 -8.333 1.00 0.00 17 ASN A CA 14
ATOM 18065 C C . ASN A 1 17 ? -4.417 -10.775 -8.437 1.00 0.00 17 ASN A C 14
ATOM 18066 O O . ASN A 1 17 ? -3.686 -10.847 -9.424 1.00 0.00 17 ASN A O 14
ATOM 18077 N N . ASN A 1 18 ? -4.182 -9.965 -7.407 1.00 0.00 18 ASN A N 14
ATOM 18078 C CA . ASN A 1 18 ? -3.001 -9.103 -7.323 1.00 0.00 18 ASN A CA 14
ATOM 18079 C C . ASN A 1 18 ? -3.010 -8.034 -8.409 1.00 0.00 18 ASN A C 14
ATOM 18080 O O . ASN A 1 18 ? -1.962 -7.524 -8.806 1.00 0.00 18 ASN A O 14
ATOM 18091 N N . THR A 1 19 ? -4.200 -7.688 -8.876 1.00 0.00 19 THR A N 14
ATOM 18092 C CA . THR A 1 19 ? -4.358 -6.637 -9.867 1.00 0.00 19 THR A CA 14
ATOM 18093 C C . THR A 1 19 ? -4.582 -5.290 -9.181 1.00 0.00 19 THR A C 14
ATOM 18094 O O . THR A 1 19 ? -5.528 -5.132 -8.410 1.00 0.00 19 THR A O 14
ATOM 18105 N N . SER A 1 20 ? -3.693 -4.339 -9.438 1.00 0.00 20 SER A N 14
ATOM 18106 C CA . SER A 1 20 ? -3.814 -3.003 -8.870 1.00 0.00 20 SER A CA 14
ATOM 18107 C C . SER A 1 20 ? -5.043 -2.287 -9.427 1.00 0.00 20 SER A C 14
ATOM 18108 O O . SER A 1 20 ? -5.122 -2.007 -10.624 1.00 0.00 20 SER A O 14
ATOM 18116 N N . ILE A 1 21 ? -6.007 -2.010 -8.560 1.00 0.00 21 ILE A N 14
ATOM 18117 C CA . ILE A 1 21 ? -7.231 -1.331 -8.972 1.00 0.00 21 ILE A CA 14
ATOM 18118 C C . ILE A 1 21 ? -7.193 0.148 -8.618 1.00 0.00 21 ILE A C 14
ATOM 18119 O O . ILE A 1 21 ? -7.972 0.944 -9.144 1.00 0.00 21 ILE A O 14
ATOM 18135 N N . ALA A 1 22 ? -6.286 0.511 -7.731 1.00 0.00 22 ALA A N 14
ATOM 18136 C CA . ALA A 1 22 ? -6.168 1.886 -7.286 1.00 0.00 22 ALA A CA 14
ATOM 18137 C C . ALA A 1 22 ? -4.769 2.412 -7.569 1.00 0.00 22 ALA A C 14
ATOM 18138 O O . ALA A 1 22 ? -3.826 1.629 -7.690 1.00 0.00 22 ALA A O 14
ATOM 18145 N N . PRO A 1 23 ? -4.622 3.739 -7.705 1.00 0.00 23 PRO A N 14
ATOM 18146 C CA . PRO A 1 23 ? -3.323 4.373 -7.952 1.00 0.00 23 PRO A CA 14
ATOM 18147 C C . PRO A 1 23 ? -2.320 4.084 -6.839 1.00 0.00 23 PRO A C 14
ATOM 18148 O O . PRO A 1 23 ? -2.698 3.913 -5.678 1.00 0.00 23 PRO A O 14
ATOM 18159 N N . SER A 1 24 ? -1.049 4.016 -7.209 1.00 0.00 24 SER A N 14
ATOM 18160 C CA . SER A 1 24 ? 0.015 3.764 -6.255 1.00 0.00 24 SER A CA 14
ATOM 18161 C C . SER A 1 24 ? 0.144 4.946 -5.297 1.00 0.00 24 SER A C 14
ATOM 18162 O O . SER A 1 24 ? 0.420 6.071 -5.712 1.00 0.00 24 SER A O 14
ATOM 18170 N N . LEU A 1 25 ? -0.077 4.683 -4.020 1.00 0.00 25 LEU A N 14
ATOM 18171 C CA . LEU A 1 25 ? -0.010 5.731 -3.017 1.00 0.00 25 LEU A CA 14
ATOM 18172 C C . LEU A 1 25 ? 1.409 5.842 -2.468 1.00 0.00 25 LEU A C 14
ATOM 18173 O O . LEU A 1 25 ? 1.873 4.975 -1.726 1.00 0.00 25 LEU A O 14
ATOM 18189 N N . TYR A 1 26 ? 2.099 6.902 -2.871 1.00 0.00 26 TYR A N 14
ATOM 18190 C CA . TYR A 1 26 ? 3.466 7.131 -2.433 1.00 0.00 26 TYR A CA 14
ATOM 18191 C C . TYR A 1 26 ? 3.490 7.932 -1.139 1.00 0.00 26 TYR A C 14
ATOM 18192 O O . TYR A 1 26 ? 3.147 9.114 -1.111 1.00 0.00 26 TYR A O 14
ATOM 18210 N N . LEU A 1 27 ? 3.885 7.268 -0.074 1.00 0.00 27 LEU A N 14
ATOM 18211 C CA . LEU A 1 27 ? 3.971 7.884 1.232 1.00 0.00 27 LEU A CA 14
ATOM 18212 C C . LEU A 1 27 ? 5.434 8.143 1.580 1.00 0.00 27 LEU A C 14
ATOM 18213 O O . LEU A 1 27 ? 6.159 7.237 1.988 1.00 0.00 27 LEU A O 14
ATOM 18229 N N . SER A 1 28 ? 5.874 9.372 1.370 1.00 0.00 28 SER A N 14
ATOM 18230 C CA . SER A 1 28 ? 7.260 9.737 1.604 1.00 0.00 28 SER A CA 14
ATOM 18231 C C . SER A 1 28 ? 7.411 10.467 2.934 1.00 0.00 28 SER A C 14
ATOM 18232 O O . SER A 1 28 ? 6.695 11.434 3.204 1.00 0.00 28 SER A O 14
ATOM 18240 N N . GLY A 1 29 ? 8.340 10.003 3.756 1.00 0.00 29 GLY A N 14
ATOM 18241 C CA . GLY A 1 29 ? 8.562 10.627 5.043 1.00 0.00 29 GLY A CA 14
ATOM 18242 C C . GLY A 1 29 ? 10.018 10.601 5.449 1.00 0.00 29 GLY A C 14
ATOM 18243 O O . GLY A 1 29 ? 10.910 10.589 4.594 1.00 0.00 29 GLY A O 14
ATOM 18247 N N . LEU A 1 30 ? 10.261 10.588 6.751 1.00 0.00 30 LEU A N 14
ATOM 18248 C CA . LEU A 1 30 ? 11.614 10.577 7.282 1.00 0.00 30 LEU A CA 14
ATOM 18249 C C . LEU A 1 30 ? 11.905 9.251 7.978 1.00 0.00 30 LEU A C 14
ATOM 18250 O O . LEU A 1 30 ? 10.984 8.509 8.319 1.00 0.00 30 LEU A O 14
ATOM 18266 N N . PHE A 1 31 ? 13.183 8.970 8.203 1.00 0.00 31 PHE A N 14
ATOM 18267 C CA . PHE A 1 31 ? 13.621 7.665 8.691 1.00 0.00 31 PHE A CA 14
ATOM 18268 C C . PHE A 1 31 ? 13.004 7.320 10.047 1.00 0.00 31 PHE A C 14
ATOM 18269 O O . PHE A 1 31 ? 13.158 8.061 11.022 1.00 0.00 31 PHE A O 14
ATOM 18286 N N . ASN A 1 32 ? 12.294 6.188 10.079 1.00 0.00 32 ASN A N 14
ATOM 18287 C CA . ASN A 1 32 ? 11.676 5.658 11.300 1.00 0.00 32 ASN A CA 14
ATOM 18288 C C . ASN A 1 32 ? 10.610 6.591 11.868 1.00 0.00 32 ASN A C 14
ATOM 18289 O O . ASN A 1 32 ? 10.275 6.518 13.052 1.00 0.00 32 ASN A O 14
ATOM 18300 N N . GLU A 1 33 ? 10.057 7.447 11.022 1.00 0.00 33 GLU A N 14
ATOM 18301 C CA . GLU A 1 33 ? 8.978 8.331 11.439 1.00 0.00 33 GLU A CA 14
ATOM 18302 C C . GLU A 1 33 ? 7.641 7.601 11.328 1.00 0.00 33 GLU A C 14
ATOM 18303 O O . GLU A 1 33 ? 7.464 6.750 10.455 1.00 0.00 33 GLU A O 14
ATOM 18315 N N . ALA A 1 34 ? 6.718 7.918 12.229 1.00 0.00 34 ALA A N 14
ATOM 18316 C CA . ALA A 1 34 ? 5.411 7.272 12.248 1.00 0.00 34 ALA A CA 14
ATOM 18317 C C . ALA A 1 34 ? 4.496 7.841 11.172 1.00 0.00 34 ALA A C 14
ATOM 18318 O O . ALA A 1 34 ? 4.453 9.052 10.949 1.00 0.00 34 ALA A O 14
ATOM 18325 N N . TYR A 1 35 ? 3.754 6.962 10.518 1.00 0.00 35 TYR A N 14
ATOM 18326 C CA . TYR A 1 35 ? 2.862 7.364 9.445 1.00 0.00 35 TYR A CA 14
ATOM 18327 C C . TYR A 1 35 ? 1.534 6.630 9.538 1.00 0.00 35 TYR A C 14
ATOM 18328 O O . TYR A 1 35 ? 1.443 5.563 10.152 1.00 0.00 35 TYR A O 14
ATOM 18346 N N . ASN A 1 36 ? 0.516 7.202 8.923 1.00 0.00 36 ASN A N 14
ATOM 18347 C CA . ASN A 1 36 ? -0.801 6.589 8.894 1.00 0.00 36 ASN A CA 14
ATOM 18348 C C . ASN A 1 36 ? -0.990 5.823 7.596 1.00 0.00 36 ASN A C 14
ATOM 18349 O O . ASN A 1 36 ? -0.542 6.264 6.538 1.00 0.00 36 ASN A O 14
ATOM 18360 N N . VAL A 1 37 ? -1.640 4.672 7.681 1.00 0.00 37 VAL A N 14
ATOM 18361 C CA . VAL A 1 37 ? -1.936 3.872 6.502 1.00 0.00 37 VAL A CA 14
ATOM 18362 C C . VAL A 1 37 ? -3.403 4.037 6.121 1.00 0.00 37 VAL A C 14
ATOM 18363 O O . VAL A 1 37 ? -4.287 3.441 6.739 1.00 0.00 37 VAL A O 14
ATOM 18376 N N . PRO A 1 38 ? -3.686 4.874 5.116 1.00 0.00 38 PRO A N 14
ATOM 18377 C CA . PRO A 1 38 ? -5.047 5.161 4.687 1.00 0.00 38 PRO A CA 14
ATOM 18378 C C . PRO A 1 38 ? -5.645 4.028 3.860 1.00 0.00 38 PRO A C 14
ATOM 18379 O O . PRO A 1 38 ? -5.329 3.872 2.677 1.00 0.00 38 PRO A O 14
ATOM 18390 N N . MET A 1 39 ? -6.484 3.222 4.495 1.00 0.00 39 MET A N 14
ATOM 18391 C CA . MET A 1 39 ? -7.215 2.175 3.796 1.00 0.00 39 MET A CA 14
ATOM 18392 C C . MET A 1 39 ? -8.305 2.807 2.942 1.00 0.00 39 MET A C 14
ATOM 18393 O O . MET A 1 39 ? -8.302 2.675 1.715 1.00 0.00 39 MET A O 14
ATOM 18407 N N . LYS A 1 40 ? -9.201 3.540 3.613 1.00 0.00 40 LYS A N 14
ATOM 18408 C CA . LYS A 1 40 ? -10.314 4.241 2.967 1.00 0.00 40 LYS A CA 14
ATOM 18409 C C . LYS A 1 40 ? -11.374 3.265 2.466 1.00 0.00 40 LYS A C 14
ATOM 18410 O O . LYS A 1 40 ? -11.104 2.084 2.247 1.00 0.00 40 LYS A O 14
ATOM 18429 N N . LYS A 1 41 ? -12.588 3.763 2.311 1.00 0.00 41 LYS A N 14
ATOM 18430 C CA . LYS A 1 41 ? -13.677 2.951 1.799 1.00 0.00 41 LYS A CA 14
ATOM 18431 C C . LYS A 1 41 ? -13.567 2.806 0.287 1.00 0.00 41 LYS A C 14
ATOM 18432 O O . LYS A 1 41 ? -13.696 3.781 -0.457 1.00 0.00 41 LYS A O 14
ATOM 18451 N N . ILE A 1 42 ? -13.299 1.592 -0.156 1.00 0.00 42 ILE A N 14
ATOM 18452 C CA . ILE A 1 42 ? -13.273 1.287 -1.576 1.00 0.00 42 ILE A CA 14
ATOM 18453 C C . ILE A 1 42 ? -14.631 0.697 -1.966 1.00 0.00 42 ILE A C 14
ATOM 18454 O O . ILE A 1 42 ? -15.463 0.453 -1.092 1.00 0.00 42 ILE A O 14
ATOM 18470 N N . LYS A 1 43 ? -14.876 0.510 -3.258 1.00 0.00 43 LYS A N 14
ATOM 18471 C CA . LYS A 1 43 ? -16.159 -0.004 -3.729 1.00 0.00 43 LYS A CA 14
ATOM 18472 C C . LYS A 1 43 ? -16.403 -1.449 -3.279 1.00 0.00 43 LYS A C 14
ATOM 18473 O O . LYS A 1 43 ? -16.139 -2.393 -4.025 1.00 0.00 43 LYS A O 14
ATOM 18492 N N . GLY A 1 44 ? -16.873 -1.603 -2.043 1.00 0.00 44 GLY A N 14
ATOM 18493 C CA . GLY A 1 44 ? -17.301 -2.898 -1.541 1.00 0.00 44 GLY A CA 14
ATOM 18494 C C . GLY A 1 44 ? -16.213 -3.953 -1.581 1.00 0.00 44 GLY A C 14
ATOM 18495 O O . GLY A 1 44 ? -16.365 -4.982 -2.239 1.00 0.00 44 GLY A O 14
ATOM 18499 N N . TYR A 1 45 ? -15.124 -3.715 -0.868 1.00 0.00 45 TYR A N 14
ATOM 18500 C CA . TYR A 1 45 ? -14.021 -4.663 -0.851 1.00 0.00 45 TYR A CA 14
ATOM 18501 C C . TYR A 1 45 ? -13.661 -5.076 0.569 1.00 0.00 45 TYR A C 14
ATOM 18502 O O . TYR A 1 45 ? -13.671 -4.263 1.494 1.00 0.00 45 TYR A O 14
ATOM 18520 N N . THR A 1 46 ? -13.344 -6.350 0.716 1.00 0.00 46 THR A N 14
ATOM 18521 C CA . THR A 1 46 ? -13.011 -6.936 2.002 1.00 0.00 46 THR A CA 14
ATOM 18522 C C . THR A 1 46 ? -11.526 -7.283 2.047 1.00 0.00 46 THR A C 14
ATOM 18523 O O . THR A 1 46 ? -11.021 -7.920 1.137 1.00 0.00 46 THR A O 14
ATOM 18534 N N . LEU A 1 47 ? -10.823 -6.850 3.088 1.00 0.00 47 LEU A N 14
ATOM 18535 C CA . LEU A 1 47 ? -9.381 -7.066 3.157 1.00 0.00 47 LEU A CA 14
ATOM 18536 C C . LEU A 1 47 ? -9.068 -8.553 3.248 1.00 0.00 47 LEU A C 14
ATOM 18537 O O . LEU A 1 47 ? -9.563 -9.250 4.132 1.00 0.00 47 LEU A O 14
ATOM 18553 N N . LEU A 1 48 ? -8.248 -9.028 2.325 1.00 0.00 48 LEU A N 14
ATOM 18554 C CA . LEU A 1 48 ? -7.876 -10.431 2.281 1.00 0.00 48 LEU A CA 14
ATOM 18555 C C . LEU A 1 48 ? -6.601 -10.661 3.080 1.00 0.00 48 LEU A C 14
ATOM 18556 O O . LEU A 1 48 ? -6.508 -11.607 3.864 1.00 0.00 48 LEU A O 14
ATOM 18572 N N . LYS A 1 49 ? -5.634 -9.771 2.883 1.00 0.00 49 LYS A N 14
ATOM 18573 C CA . LYS A 1 49 ? -4.329 -9.873 3.529 1.00 0.00 49 LYS A CA 14
ATOM 18574 C C . LYS A 1 49 ? -3.423 -8.756 3.026 1.00 0.00 49 LYS A C 14
ATOM 18575 O O . LYS A 1 49 ? -3.678 -8.168 1.978 1.00 0.00 49 LYS A O 14
ATOM 18594 N N . TYR A 1 50 ? -2.382 -8.452 3.780 1.00 0.00 50 TYR A N 14
ATOM 18595 C CA . TYR A 1 50 ? -1.368 -7.516 3.334 1.00 0.00 50 TYR A CA 14
ATOM 18596 C C . TYR A 1 50 ? 0.012 -8.133 3.505 1.00 0.00 50 TYR A C 14
ATOM 18597 O O . TYR A 1 50 ? 0.229 -8.953 4.403 1.00 0.00 50 TYR A O 14
ATOM 18615 N N . ASP A 1 51 ? 0.926 -7.768 2.624 1.00 0.00 51 ASP A N 14
ATOM 18616 C CA . ASP A 1 51 ? 2.288 -8.277 2.673 1.00 0.00 51 ASP A CA 14
ATOM 18617 C C . ASP A 1 51 ? 3.283 -7.137 2.779 1.00 0.00 51 ASP A C 14
ATOM 18618 O O . ASP A 1 51 ? 3.821 -6.679 1.769 1.00 0.00 51 ASP A O 14
ATOM 18627 N N . SER A 1 52 ? 3.485 -6.664 4.006 1.00 0.00 52 SER A N 14
ATOM 18628 C CA . SER A 1 52 ? 4.441 -5.604 4.298 1.00 0.00 52 SER A CA 14
ATOM 18629 C C . SER A 1 52 ? 4.307 -5.191 5.759 1.00 0.00 52 SER A C 14
ATOM 18630 O O . SER A 1 52 ? 3.572 -5.819 6.523 1.00 0.00 52 SER A O 14
ATOM 18638 N N . GLU A 1 53 ? 5.003 -4.129 6.136 1.00 0.00 53 GLU A N 14
ATOM 18639 C CA . GLU A 1 53 ? 4.960 -3.633 7.500 1.00 0.00 53 GLU A CA 14
ATOM 18640 C C . GLU A 1 53 ? 4.160 -2.340 7.579 1.00 0.00 53 GLU A C 14
ATOM 18641 O O . GLU A 1 53 ? 4.635 -1.280 7.186 1.00 0.00 53 GLU A O 14
ATOM 18653 N N . ILE A 1 54 ? 2.939 -2.438 8.085 1.00 0.00 54 ILE A N 14
ATOM 18654 C CA . ILE A 1 54 ? 2.099 -1.262 8.285 1.00 0.00 54 ILE A CA 14
ATOM 18655 C C . ILE A 1 54 ? 2.176 -0.803 9.738 1.00 0.00 54 ILE A C 14
ATOM 18656 O O . ILE A 1 54 ? 1.206 -0.283 10.299 1.00 0.00 54 ILE A O 14
ATOM 18672 N N . LEU A 1 55 ? 3.346 -0.991 10.334 1.00 0.00 55 LEU A N 14
ATOM 18673 C CA . LEU A 1 55 ? 3.568 -0.650 11.733 1.00 0.00 55 LEU A CA 14
ATOM 18674 C C . LEU A 1 55 ? 3.601 0.860 11.919 1.00 0.00 55 LEU A C 14
ATOM 18675 O O . LEU A 1 55 ? 2.748 1.426 12.603 1.00 0.00 55 LEU A O 14
ATOM 18691 N N . GLY A 1 56 ? 4.575 1.514 11.302 1.00 0.00 56 GLY A N 14
ATOM 18692 C CA . GLY A 1 56 ? 4.676 2.952 11.417 1.00 0.00 56 GLY A CA 14
ATOM 18693 C C . GLY A 1 56 ? 6.108 3.446 11.441 1.00 0.00 56 GLY A C 14
ATOM 18694 O O . GLY A 1 56 ? 6.452 4.322 12.233 1.00 0.00 56 GLY A O 14
ATOM 18698 N N . VAL A 1 57 ? 6.949 2.876 10.587 1.00 0.00 57 VAL A N 14
ATOM 18699 C CA . VAL A 1 57 ? 8.327 3.334 10.452 1.00 0.00 57 VAL A CA 14
ATOM 18700 C C . VAL A 1 57 ? 8.735 3.410 8.983 1.00 0.00 57 VAL A C 14
ATOM 18701 O O . VAL A 1 57 ? 8.640 2.424 8.249 1.00 0.00 57 VAL A O 14
ATOM 18714 N N . PHE A 1 58 ? 9.146 4.596 8.546 1.00 0.00 58 PHE A N 14
ATOM 18715 C CA . PHE A 1 58 ? 9.657 4.768 7.190 1.00 0.00 58 PHE A CA 14
ATOM 18716 C C . PHE A 1 58 ? 11.031 4.131 7.056 1.00 0.00 58 PHE A C 14
ATOM 18717 O O . PHE A 1 58 ? 11.926 4.397 7.862 1.00 0.00 58 PHE A O 14
ATOM 18734 N N . THR A 1 59 ? 11.190 3.293 6.046 1.00 0.00 59 THR A N 14
ATOM 18735 C CA . THR A 1 59 ? 12.472 2.678 5.763 1.00 0.00 59 THR A CA 14
ATOM 18736 C C . THR A 1 59 ? 13.231 3.497 4.727 1.00 0.00 59 THR A C 14
ATOM 18737 O O . THR A 1 59 ? 12.620 4.188 3.908 1.00 0.00 59 THR A O 14
ATOM 18748 N N . GLU A 1 60 ? 14.556 3.423 4.768 1.00 0.00 60 GLU A N 14
ATOM 18749 C CA . GLU A 1 60 ? 15.394 4.157 3.829 1.00 0.00 60 GLU A CA 14
ATOM 18750 C C . GLU A 1 60 ? 15.163 3.650 2.409 1.00 0.00 60 GLU A C 14
ATOM 18751 O O . GLU A 1 60 ? 15.039 4.429 1.462 1.00 0.00 60 GLU A O 14
ATOM 18763 N N . SER A 1 61 ? 15.086 2.336 2.280 1.00 0.00 61 SER A N 14
ATOM 18764 C CA . SER A 1 61 ? 14.798 1.708 1.002 1.00 0.00 61 SER A CA 14
ATOM 18765 C C . SER A 1 61 ? 13.289 1.710 0.753 1.00 0.00 61 SER A C 14
ATOM 18766 O O . SER A 1 61 ? 12.505 1.705 1.706 1.00 0.00 61 SER A O 14
ATOM 18774 N N . PRO A 1 62 ? 12.865 1.737 -0.527 1.00 0.00 62 PRO A N 14
ATOM 18775 C CA . PRO A 1 62 ? 11.444 1.759 -0.900 1.00 0.00 62 PRO A CA 14
ATOM 18776 C C . PRO A 1 62 ? 10.647 0.635 -0.240 1.00 0.00 62 PRO A C 14
ATOM 18777 O O . PRO A 1 62 ? 10.894 -0.547 -0.486 1.00 0.00 62 PRO A O 14
ATOM 18788 N N . GLN A 1 63 ? 9.698 1.019 0.598 1.00 0.00 63 GLN A N 14
ATOM 18789 C CA . GLN A 1 63 ? 8.880 0.066 1.330 1.00 0.00 63 GLN A CA 14
ATOM 18790 C C . GLN A 1 63 ? 7.628 -0.267 0.531 1.00 0.00 63 GLN A C 14
ATOM 18791 O O . GLN A 1 63 ? 6.741 0.568 0.377 1.00 0.00 63 GLN A O 14
ATOM 18805 N N . THR A 1 64 ? 7.563 -1.478 0.014 1.00 0.00 64 THR A N 14
ATOM 18806 C CA . THR A 1 64 ? 6.433 -1.895 -0.795 1.00 0.00 64 THR A CA 14
ATOM 18807 C C . THR A 1 64 ? 5.361 -2.547 0.072 1.00 0.00 64 THR A C 14
ATOM 18808 O O . THR A 1 64 ? 5.578 -3.615 0.644 1.00 0.00 64 THR A O 14
ATOM 18819 N N . ILE A 1 65 ? 4.213 -1.892 0.183 1.00 0.00 65 ILE A N 14
ATOM 18820 C CA . ILE A 1 65 ? 3.110 -2.423 0.966 1.00 0.00 65 ILE A CA 14
ATOM 18821 C C . ILE A 1 65 ? 2.040 -3.003 0.049 1.00 0.00 65 ILE A C 14
ATOM 18822 O O . ILE A 1 65 ? 1.249 -2.270 -0.550 1.00 0.00 65 ILE A O 14
ATOM 18838 N N . ASN A 1 66 ? 2.044 -4.321 -0.078 1.00 0.00 66 ASN A N 14
ATOM 18839 C CA . ASN A 1 66 ? 1.052 -5.016 -0.888 1.00 0.00 66 ASN A CA 14
ATOM 18840 C C . ASN A 1 66 ? -0.213 -5.253 -0.077 1.00 0.00 66 ASN A C 14
ATOM 18841 O O . ASN A 1 66 ? -0.252 -6.134 0.779 1.00 0.00 66 ASN A O 14
ATOM 18852 N N . ILE A 1 67 ? -1.233 -4.447 -0.324 1.00 0.00 67 ILE A N 14
ATOM 18853 C CA . ILE A 1 67 ? -2.505 -4.602 0.361 1.00 0.00 67 ILE A CA 14
ATOM 18854 C C . ILE A 1 67 ? -3.511 -5.269 -0.567 1.00 0.00 67 ILE A C 14
ATOM 18855 O O . ILE A 1 67 ? -3.908 -4.695 -1.579 1.00 0.00 67 ILE A O 14
ATOM 18871 N N . ILE A 1 68 ? -3.914 -6.481 -0.222 1.00 0.00 68 ILE A N 14
ATOM 18872 C CA . ILE A 1 68 ? -4.767 -7.273 -1.090 1.00 0.00 68 ILE A CA 14
ATOM 18873 C C . ILE A 1 68 ? -6.177 -7.371 -0.529 1.00 0.00 68 ILE A C 14
ATOM 18874 O O . ILE A 1 68 ? -6.385 -7.820 0.601 1.00 0.00 68 ILE A O 14
ATOM 18890 N N . TYR A 1 69 ? -7.141 -6.938 -1.319 1.00 0.00 69 TYR A N 14
ATOM 18891 C CA . TYR A 1 69 ? -8.541 -7.058 -0.959 1.00 0.00 69 TYR A CA 14
ATOM 18892 C C . TYR A 1 69 ? -9.170 -8.221 -1.710 1.00 0.00 69 TYR A C 14
ATOM 18893 O O . TYR A 1 69 ? -8.780 -8.522 -2.835 1.00 0.00 69 TYR A O 14
ATOM 18911 N N . GLN A 1 70 ? -10.120 -8.881 -1.074 1.00 0.00 70 GLN A N 14
ATOM 18912 C CA . GLN A 1 70 ? -10.879 -9.930 -1.718 1.00 0.00 70 GLN A CA 14
ATOM 18913 C C . GLN A 1 70 ? -12.118 -9.315 -2.349 1.00 0.00 70 GLN A C 14
ATOM 18914 O O . GLN A 1 70 ? -12.790 -8.478 -1.734 1.00 0.00 70 GLN A O 14
ATOM 18928 N N . LYS A 1 71 ? -12.405 -9.727 -3.568 1.00 0.00 71 LYS A N 14
ATOM 18929 C CA . LYS A 1 71 ? -13.490 -9.150 -4.331 1.00 0.00 71 LYS A CA 14
ATOM 18930 C C . LYS A 1 71 ? -14.833 -9.661 -3.827 1.00 0.00 71 LYS A C 14
ATOM 18931 O O . LYS A 1 71 ? -15.181 -10.824 -4.033 1.00 0.00 71 LYS A O 14
ATOM 18950 N N . LYS A 1 72 ? -15.578 -8.801 -3.139 1.00 0.00 72 LYS A N 14
ATOM 18951 C CA . LYS A 1 72 ? -16.921 -9.157 -2.711 1.00 0.00 72 LYS A CA 14
ATOM 18952 C C . LYS A 1 72 ? -17.855 -9.126 -3.916 1.00 0.00 72 LYS A C 14
ATOM 18953 O O . LYS A 1 72 ? -18.408 -8.081 -4.246 1.00 0.00 72 LYS A O 14
ATOM 18972 N N . ALA A 1 73 ? -17.997 -10.257 -4.591 1.00 0.00 73 ALA A N 14
ATOM 18973 C CA . ALA A 1 73 ? -18.793 -10.323 -5.809 1.00 0.00 73 ALA A CA 14
ATOM 18974 C C . ALA A 1 73 ? -20.286 -10.411 -5.501 1.00 0.00 73 ALA A C 14
ATOM 18975 O O . ALA A 1 73 ? -20.757 -11.409 -4.953 1.00 0.00 73 ALA A O 14
ATOM 18982 N N . PRO A 1 74 ? -21.051 -9.360 -5.845 1.00 0.00 74 PRO A N 14
ATOM 18983 C CA . PRO A 1 74 ? -22.501 -9.352 -5.671 1.00 0.00 74 PRO A CA 14
ATOM 18984 C C . PRO A 1 74 ? -23.200 -10.100 -6.799 1.00 0.00 74 PRO A C 14
ATOM 18985 O O . PRO A 1 74 ? -24.356 -10.511 -6.678 1.00 0.00 74 PRO A O 14
ATOM 18996 N N . GLU A 1 75 ? -22.478 -10.278 -7.896 1.00 0.00 75 GLU A N 14
ATOM 18997 C CA . GLU A 1 75 ? -22.997 -10.985 -9.049 1.00 0.00 75 GLU A CA 14
ATOM 18998 C C . GLU A 1 75 ? -22.700 -12.468 -8.922 1.00 0.00 75 GLU A C 14
ATOM 18999 O O . GLU A 1 75 ? -21.650 -12.944 -9.355 1.00 0.00 75 GLU A O 14
ATOM 19011 N N . GLN A 1 76 ? -23.609 -13.184 -8.290 1.00 0.00 76 GLN A N 14
ATOM 19012 C CA . GLN A 1 76 ? -23.444 -14.610 -8.087 1.00 0.00 76 GLN A CA 14
ATOM 19013 C C . GLN A 1 76 ? -24.237 -15.380 -9.129 1.00 0.00 76 GLN A C 14
ATOM 19014 O O . GLN A 1 76 ? -25.268 -14.908 -9.607 1.00 0.00 76 GLN A O 14
ATOM 19028 N N . ALA A 1 77 ? -23.754 -16.563 -9.477 1.00 0.00 77 ALA A N 14
ATOM 19029 C CA . ALA A 1 77 ? -24.427 -17.403 -10.458 1.00 0.00 77 ALA A CA 14
ATOM 19030 C C . ALA A 1 77 ? -25.738 -17.951 -9.903 1.00 0.00 77 ALA A C 14
ATOM 19031 O O . ALA A 1 77 ? -26.591 -18.425 -10.654 1.00 0.00 77 ALA A O 14
ATOM 19038 N N . LEU A 1 78 ? -25.887 -17.886 -8.583 1.00 0.00 78 LEU A N 14
ATOM 19039 C CA . LEU A 1 78 ? -27.098 -18.356 -7.921 1.00 0.00 78 LEU A CA 14
ATOM 19040 C C . LEU A 1 78 ? -28.284 -17.464 -8.278 1.00 0.00 78 LEU A C 14
ATOM 19041 O O . LEU A 1 78 ? -29.250 -17.916 -8.897 1.00 0.00 78 LEU A O 14
ATOM 19057 N N . GLU A 1 79 ? -28.205 -16.196 -7.895 1.00 0.00 79 GLU A N 14
ATOM 19058 C CA . GLU A 1 79 ? -29.257 -15.245 -8.214 1.00 0.00 79 GLU A CA 14
ATOM 19059 C C . GLU A 1 79 ? -28.913 -14.496 -9.493 1.00 0.00 79 GLU A C 14
ATOM 19060 O O . GLU A 1 79 ? -28.004 -13.666 -9.515 1.00 0.00 79 GLU A O 14
ATOM 19072 N N . HIS A 1 80 ? -29.641 -14.799 -10.554 1.00 0.00 80 HIS A N 14
ATOM 19073 C CA . HIS A 1 80 ? -29.394 -14.182 -11.848 1.00 0.00 80 HIS A CA 14
ATOM 19074 C C . HIS A 1 80 ? -29.854 -12.731 -11.824 1.00 0.00 80 HIS A C 14
ATOM 19075 O O . HIS A 1 80 ? -30.961 -12.431 -11.374 1.00 0.00 80 HIS A O 14
ATOM 19090 N N . HIS A 1 81 ? -29.004 -11.831 -12.294 1.00 0.00 81 HIS A N 14
ATOM 19091 C CA . HIS A 1 81 ? -29.323 -10.409 -12.294 1.00 0.00 81 HIS A CA 14
ATOM 19092 C C . HIS A 1 81 ? -29.514 -9.897 -13.716 1.00 0.00 81 HIS A C 14
ATOM 19093 O O . HIS A 1 81 ? -28.616 -10.008 -14.550 1.00 0.00 81 HIS A O 14
ATOM 19108 N N . HIS A 1 82 ? -30.691 -9.335 -13.984 1.00 0.00 82 HIS A N 14
ATOM 19109 C CA . HIS A 1 82 ? -30.968 -8.719 -15.279 1.00 0.00 82 HIS A CA 14
ATOM 19110 C C . HIS A 1 82 ? -30.123 -7.468 -15.433 1.00 0.00 82 HIS A C 14
ATOM 19111 O O . HIS A 1 82 ? -29.682 -7.127 -16.528 1.00 0.00 82 HIS A O 14
ATOM 19126 N N . HIS A 1 83 ? -29.899 -6.792 -14.316 1.00 0.00 83 HIS A N 14
ATOM 19127 C CA . HIS A 1 83 ? -29.029 -5.632 -14.289 1.00 0.00 83 HIS A CA 14
ATOM 19128 C C . HIS A 1 83 ? -27.638 -6.081 -13.852 1.00 0.00 83 HIS A C 14
ATOM 19129 O O . HIS A 1 83 ? -27.124 -5.664 -12.813 1.00 0.00 83 HIS A O 14
ATOM 19144 N N . HIS A 1 84 ? -27.060 -6.963 -14.657 1.00 0.00 84 HIS A N 14
ATOM 19145 C CA . HIS A 1 84 ? -25.794 -7.614 -14.345 1.00 0.00 84 HIS A CA 14
ATOM 19146 C C . HIS A 1 84 ? -24.651 -6.608 -14.326 1.00 0.00 84 HIS A C 14
ATOM 19147 O O . HIS A 1 84 ? -24.520 -5.782 -15.230 1.00 0.00 84 HIS A O 14
ATOM 19162 N N . HIS A 1 85 ? -23.841 -6.677 -13.282 1.00 0.00 85 HIS A N 14
ATOM 19163 C CA . HIS A 1 85 ? -22.700 -5.785 -13.134 1.00 0.00 85 HIS A CA 14
ATOM 19164 C C . HIS A 1 85 ? -21.494 -6.342 -13.874 1.00 0.00 85 HIS A C 14
ATOM 19165 O O . HIS A 1 85 ? -20.725 -7.114 -13.268 1.00 0.00 85 HIS A O 14
ATOM 19181 N N . MET A 1 1 ? 6.651 16.975 -1.974 1.00 0.00 1 MET A N 15
ATOM 19182 C CA . MET A 1 1 ? 8.059 16.610 -1.697 1.00 0.00 1 MET A CA 15
ATOM 19183 C C . MET A 1 1 ? 8.568 15.626 -2.739 1.00 0.00 1 MET A C 15
ATOM 19184 O O . MET A 1 1 ? 8.429 14.414 -2.581 1.00 0.00 1 MET A O 15
ATOM 19200 N N . ASP A 1 2 ? 9.145 16.146 -3.811 1.00 0.00 2 ASP A N 15
ATOM 19201 C CA . ASP A 1 2 ? 9.601 15.299 -4.907 1.00 0.00 2 ASP A CA 15
ATOM 19202 C C . ASP A 1 2 ? 11.064 14.931 -4.733 1.00 0.00 2 ASP A C 15
ATOM 19203 O O . ASP A 1 2 ? 11.561 14.006 -5.372 1.00 0.00 2 ASP A O 15
ATOM 19212 N N . PHE A 1 3 ? 11.748 15.652 -3.856 1.00 0.00 3 PHE A N 15
ATOM 19213 C CA . PHE A 1 3 ? 13.174 15.439 -3.641 1.00 0.00 3 PHE A CA 15
ATOM 19214 C C . PHE A 1 3 ? 13.411 14.468 -2.488 1.00 0.00 3 PHE A C 15
ATOM 19215 O O . PHE A 1 3 ? 14.537 14.309 -2.014 1.00 0.00 3 PHE A O 15
ATOM 19232 N N . GLY A 1 4 ? 12.344 13.813 -2.052 1.00 0.00 4 GLY A N 15
ATOM 19233 C CA . GLY A 1 4 ? 12.448 12.860 -0.966 1.00 0.00 4 GLY A CA 15
ATOM 19234 C C . GLY A 1 4 ? 12.169 11.443 -1.421 1.00 0.00 4 GLY A C 15
ATOM 19235 O O . GLY A 1 4 ? 11.569 10.657 -0.691 1.00 0.00 4 GLY A O 15
ATOM 19239 N N . LYS A 1 5 ? 12.607 11.115 -2.634 1.00 0.00 5 LYS A N 15
ATOM 19240 C CA . LYS A 1 5 ? 12.396 9.782 -3.192 1.00 0.00 5 LYS A CA 15
ATOM 19241 C C . LYS A 1 5 ? 13.157 8.696 -2.417 1.00 0.00 5 LYS A C 15
ATOM 19242 O O . LYS A 1 5 ? 12.609 7.616 -2.195 1.00 0.00 5 LYS A O 15
ATOM 19261 N N . PRO A 1 6 ? 14.430 8.929 -2.008 1.00 0.00 6 PRO A N 15
ATOM 19262 C CA . PRO A 1 6 ? 15.162 7.989 -1.139 1.00 0.00 6 PRO A CA 15
ATOM 19263 C C . PRO A 1 6 ? 14.602 7.959 0.290 1.00 0.00 6 PRO A C 15
ATOM 19264 O O . PRO A 1 6 ? 15.348 8.008 1.268 1.00 0.00 6 PRO A O 15
ATOM 19275 N N . ASN A 1 7 ? 13.282 7.869 0.382 1.00 0.00 7 ASN A N 15
ATOM 19276 C CA . ASN A 1 7 ? 12.565 7.791 1.649 1.00 0.00 7 ASN A CA 15
ATOM 19277 C C . ASN A 1 7 ? 11.096 7.510 1.346 1.00 0.00 7 ASN A C 15
ATOM 19278 O O . ASN A 1 7 ? 10.198 8.241 1.773 1.00 0.00 7 ASN A O 15
ATOM 19289 N N . GLN A 1 8 ? 10.861 6.450 0.583 1.00 0.00 8 GLN A N 15
ATOM 19290 C CA . GLN A 1 8 ? 9.539 6.183 0.038 1.00 0.00 8 GLN A CA 15
ATOM 19291 C C . GLN A 1 8 ? 8.892 4.946 0.651 1.00 0.00 8 GLN A C 15
ATOM 19292 O O . GLN A 1 8 ? 9.474 3.857 0.672 1.00 0.00 8 GLN A O 15
ATOM 19306 N N . VAL A 1 9 ? 7.684 5.128 1.149 1.00 0.00 9 VAL A N 15
ATOM 19307 C CA . VAL A 1 9 ? 6.840 4.018 1.548 1.00 0.00 9 VAL A CA 15
ATOM 19308 C C . VAL A 1 9 ? 5.770 3.812 0.487 1.00 0.00 9 VAL A C 15
ATOM 19309 O O . VAL A 1 9 ? 5.042 4.742 0.144 1.00 0.00 9 VAL A O 15
ATOM 19322 N N . THR A 1 10 ? 5.686 2.611 -0.050 1.00 0.00 10 THR A N 15
ATOM 19323 C CA . THR A 1 10 ? 4.797 2.348 -1.164 1.00 0.00 10 THR A CA 15
ATOM 19324 C C . THR A 1 10 ? 3.596 1.515 -0.735 1.00 0.00 10 THR A C 15
ATOM 19325 O O . THR A 1 10 ? 3.717 0.317 -0.480 1.00 0.00 10 THR A O 15
ATOM 19336 N N . VAL A 1 11 ? 2.441 2.153 -0.643 1.00 0.00 11 VAL A N 15
ATOM 19337 C CA . VAL A 1 11 ? 1.209 1.441 -0.350 1.00 0.00 11 VAL A CA 15
ATOM 19338 C C . VAL A 1 11 ? 0.594 0.947 -1.654 1.00 0.00 11 VAL A C 15
ATOM 19339 O O . VAL A 1 11 ? 0.156 1.744 -2.489 1.00 0.00 11 VAL A O 15
ATOM 19352 N N . ASN A 1 12 ? 0.592 -0.365 -1.835 1.00 0.00 12 ASN A N 15
ATOM 19353 C CA . ASN A 1 12 ? 0.181 -0.964 -3.090 1.00 0.00 12 ASN A CA 15
ATOM 19354 C C . ASN A 1 12 ? -1.155 -1.679 -2.924 1.00 0.00 12 ASN A C 15
ATOM 19355 O O . ASN A 1 12 ? -1.252 -2.681 -2.215 1.00 0.00 12 ASN A O 15
ATOM 19366 N N . TYR A 1 13 ? -2.181 -1.142 -3.568 1.00 0.00 13 TYR A N 15
ATOM 19367 C CA . TYR A 1 13 ? -3.530 -1.675 -3.446 1.00 0.00 13 TYR A CA 15
ATOM 19368 C C . TYR A 1 13 ? -3.779 -2.745 -4.502 1.00 0.00 13 TYR A C 15
ATOM 19369 O O . TYR A 1 13 ? -3.937 -2.440 -5.688 1.00 0.00 13 TYR A O 15
ATOM 19387 N N . LEU A 1 14 ? -3.816 -3.994 -4.067 1.00 0.00 14 LEU A N 15
ATOM 19388 C CA . LEU A 1 14 ? -3.966 -5.118 -4.972 1.00 0.00 14 LEU A CA 15
ATOM 19389 C C . LEU A 1 14 ? -5.392 -5.646 -4.966 1.00 0.00 14 LEU A C 15
ATOM 19390 O O . LEU A 1 14 ? -6.123 -5.506 -3.985 1.00 0.00 14 LEU A O 15
ATOM 19406 N N . ASP A 1 15 ? -5.774 -6.245 -6.079 1.00 0.00 15 ASP A N 15
ATOM 19407 C CA . ASP A 1 15 ? -7.071 -6.892 -6.221 1.00 0.00 15 ASP A CA 15
ATOM 19408 C C . ASP A 1 15 ? -6.945 -8.377 -5.845 1.00 0.00 15 ASP A C 15
ATOM 19409 O O . ASP A 1 15 ? -5.892 -8.811 -5.381 1.00 0.00 15 ASP A O 15
ATOM 19418 N N . GLU A 1 16 ? -8.010 -9.142 -6.040 1.00 0.00 16 GLU A N 15
ATOM 19419 C CA . GLU A 1 16 ? -7.973 -10.593 -5.878 1.00 0.00 16 GLU A CA 15
ATOM 19420 C C . GLU A 1 16 ? -7.051 -11.181 -6.934 1.00 0.00 16 GLU A C 15
ATOM 19421 O O . GLU A 1 16 ? -6.347 -12.162 -6.701 1.00 0.00 16 GLU A O 15
ATOM 19433 N N . ASN A 1 17 ? -7.055 -10.544 -8.103 1.00 0.00 17 ASN A N 15
ATOM 19434 C CA . ASN A 1 17 ? -6.126 -10.881 -9.177 1.00 0.00 17 ASN A CA 15
ATOM 19435 C C . ASN A 1 17 ? -4.740 -10.354 -8.832 1.00 0.00 17 ASN A C 15
ATOM 19436 O O . ASN A 1 17 ? -3.788 -10.494 -9.599 1.00 0.00 17 ASN A O 15
ATOM 19447 N N . ASN A 1 18 ? -4.667 -9.722 -7.665 1.00 0.00 18 ASN A N 15
ATOM 19448 C CA . ASN A 1 18 ? -3.443 -9.155 -7.115 1.00 0.00 18 ASN A CA 15
ATOM 19449 C C . ASN A 1 18 ? -2.859 -8.099 -8.042 1.00 0.00 18 ASN A C 15
ATOM 19450 O O . ASN A 1 18 ? -1.655 -7.847 -8.040 1.00 0.00 18 ASN A O 15
ATOM 19461 N N . THR A 1 19 ? -3.722 -7.484 -8.827 1.00 0.00 19 THR A N 15
ATOM 19462 C CA . THR A 1 19 ? -3.323 -6.405 -9.706 1.00 0.00 19 THR A CA 15
ATOM 19463 C C . THR A 1 19 ? -3.568 -5.065 -9.019 1.00 0.00 19 THR A C 15
ATOM 19464 O O . THR A 1 19 ? -4.561 -4.909 -8.306 1.00 0.00 19 THR A O 15
ATOM 19475 N N . SER A 1 20 ? -2.655 -4.121 -9.203 1.00 0.00 20 SER A N 15
ATOM 19476 C CA . SER A 1 20 ? -2.805 -2.792 -8.633 1.00 0.00 20 SER A CA 15
ATOM 19477 C C . SER A 1 20 ? -3.998 -2.065 -9.257 1.00 0.00 20 SER A C 15
ATOM 19478 O O . SER A 1 20 ? -3.913 -1.530 -10.363 1.00 0.00 20 SER A O 15
ATOM 19486 N N . ILE A 1 21 ? -5.120 -2.074 -8.549 1.00 0.00 21 ILE A N 15
ATOM 19487 C CA . ILE A 1 21 ? -6.351 -1.474 -9.052 1.00 0.00 21 ILE A CA 15
ATOM 19488 C C . ILE A 1 21 ? -6.446 -0.003 -8.673 1.00 0.00 21 ILE A C 15
ATOM 19489 O O . ILE A 1 21 ? -7.164 0.770 -9.310 1.00 0.00 21 ILE A O 15
ATOM 19505 N N . ALA A 1 22 ? -5.720 0.381 -7.640 1.00 0.00 22 ALA A N 15
ATOM 19506 C CA . ALA A 1 22 ? -5.688 1.766 -7.204 1.00 0.00 22 ALA A CA 15
ATOM 19507 C C . ALA A 1 22 ? -4.289 2.331 -7.403 1.00 0.00 22 ALA A C 15
ATOM 19508 O O . ALA A 1 22 ? -3.317 1.574 -7.429 1.00 0.00 22 ALA A O 15
ATOM 19515 N N . PRO A 1 23 ? -4.172 3.656 -7.585 1.00 0.00 23 PRO A N 15
ATOM 19516 C CA . PRO A 1 23 ? -2.877 4.318 -7.762 1.00 0.00 23 PRO A CA 15
ATOM 19517 C C . PRO A 1 23 ? -1.912 4.006 -6.623 1.00 0.00 23 PRO A C 15
ATOM 19518 O O . PRO A 1 23 ? -2.281 4.078 -5.448 1.00 0.00 23 PRO A O 15
ATOM 19529 N N . SER A 1 24 ? -0.688 3.643 -6.977 1.00 0.00 24 SER A N 15
ATOM 19530 C CA . SER A 1 24 ? 0.333 3.339 -5.989 1.00 0.00 24 SER A CA 15
ATOM 19531 C C . SER A 1 24 ? 0.630 4.574 -5.143 1.00 0.00 24 SER A C 15
ATOM 19532 O O . SER A 1 24 ? 1.064 5.608 -5.659 1.00 0.00 24 SER A O 15
ATOM 19540 N N . LEU A 1 25 ? 0.389 4.460 -3.849 1.00 0.00 25 LEU A N 15
ATOM 19541 C CA . LEU A 1 25 ? 0.520 5.591 -2.949 1.00 0.00 25 LEU A CA 15
ATOM 19542 C C . LEU A 1 25 ? 1.941 5.668 -2.402 1.00 0.00 25 LEU A C 15
ATOM 19543 O O . LEU A 1 25 ? 2.383 4.797 -1.652 1.00 0.00 25 LEU A O 15
ATOM 19559 N N . TYR A 1 26 ? 2.657 6.709 -2.804 1.00 0.00 26 TYR A N 15
ATOM 19560 C CA . TYR A 1 26 ? 4.032 6.902 -2.374 1.00 0.00 26 TYR A CA 15
ATOM 19561 C C . TYR A 1 26 ? 4.092 7.876 -1.209 1.00 0.00 26 TYR A C 15
ATOM 19562 O O . TYR A 1 26 ? 3.907 9.082 -1.388 1.00 0.00 26 TYR A O 15
ATOM 19580 N N . LEU A 1 27 ? 4.324 7.352 -0.021 1.00 0.00 27 LEU A N 15
ATOM 19581 C CA . LEU A 1 27 ? 4.482 8.184 1.154 1.00 0.00 27 LEU A CA 15
ATOM 19582 C C . LEU A 1 27 ? 5.943 8.551 1.333 1.00 0.00 27 LEU A C 15
ATOM 19583 O O . LEU A 1 27 ? 6.783 7.696 1.610 1.00 0.00 27 LEU A O 15
ATOM 19599 N N . SER A 1 28 ? 6.236 9.820 1.145 1.00 0.00 28 SER A N 15
ATOM 19600 C CA . SER A 1 28 ? 7.585 10.329 1.302 1.00 0.00 28 SER A CA 15
ATOM 19601 C C . SER A 1 28 ? 7.568 11.613 2.119 1.00 0.00 28 SER A C 15
ATOM 19602 O O . SER A 1 28 ? 6.993 12.620 1.701 1.00 0.00 28 SER A O 15
ATOM 19610 N N . GLY A 1 29 ? 8.179 11.562 3.292 1.00 0.00 29 GLY A N 15
ATOM 19611 C CA . GLY A 1 29 ? 8.214 12.716 4.164 1.00 0.00 29 GLY A CA 15
ATOM 19612 C C . GLY A 1 29 ? 9.461 12.741 5.016 1.00 0.00 29 GLY A C 15
ATOM 19613 O O . GLY A 1 29 ? 10.575 12.837 4.495 1.00 0.00 29 GLY A O 15
ATOM 19617 N N . LEU A 1 30 ? 9.282 12.639 6.323 1.00 0.00 30 LEU A N 15
ATOM 19618 C CA . LEU A 1 30 ? 10.406 12.643 7.248 1.00 0.00 30 LEU A CA 15
ATOM 19619 C C . LEU A 1 30 ? 11.026 11.255 7.333 1.00 0.00 30 LEU A C 15
ATOM 19620 O O . LEU A 1 30 ? 10.340 10.250 7.156 1.00 0.00 30 LEU A O 15
ATOM 19636 N N . PHE A 1 31 ? 12.324 11.201 7.579 1.00 0.00 31 PHE A N 15
ATOM 19637 C CA . PHE A 1 31 ? 13.024 9.931 7.689 1.00 0.00 31 PHE A CA 15
ATOM 19638 C C . PHE A 1 31 ? 12.731 9.286 9.041 1.00 0.00 31 PHE A C 15
ATOM 19639 O O . PHE A 1 31 ? 12.769 9.957 10.073 1.00 0.00 31 PHE A O 15
ATOM 19656 N N . ASN A 1 32 ? 12.436 7.987 9.018 1.00 0.00 32 ASN A N 15
ATOM 19657 C CA . ASN A 1 32 ? 12.077 7.225 10.218 1.00 0.00 32 ASN A CA 15
ATOM 19658 C C . ASN A 1 32 ? 10.810 7.782 10.865 1.00 0.00 32 ASN A C 15
ATOM 19659 O O . ASN A 1 32 ? 10.859 8.689 11.699 1.00 0.00 32 ASN A O 15
ATOM 19670 N N . GLU A 1 33 ? 9.675 7.235 10.462 1.00 0.00 33 GLU A N 15
ATOM 19671 C CA . GLU A 1 33 ? 8.388 7.664 10.982 1.00 0.00 33 GLU A CA 15
ATOM 19672 C C . GLU A 1 33 ? 7.380 6.528 10.880 1.00 0.00 33 GLU A C 15
ATOM 19673 O O . GLU A 1 33 ? 7.352 5.804 9.881 1.00 0.00 33 GLU A O 15
ATOM 19685 N N . ALA A 1 34 ? 6.582 6.357 11.924 1.00 0.00 34 ALA A N 15
ATOM 19686 C CA . ALA A 1 34 ? 5.505 5.383 11.915 1.00 0.00 34 ALA A CA 15
ATOM 19687 C C . ALA A 1 34 ? 4.294 5.951 11.185 1.00 0.00 34 ALA A C 15
ATOM 19688 O O . ALA A 1 34 ? 3.707 6.948 11.613 1.00 0.00 34 ALA A O 15
ATOM 19695 N N . TYR A 1 35 ? 3.932 5.320 10.080 1.00 0.00 35 TYR A N 15
ATOM 19696 C CA . TYR A 1 35 ? 2.850 5.806 9.239 1.00 0.00 35 TYR A CA 15
ATOM 19697 C C . TYR A 1 35 ? 1.573 5.003 9.443 1.00 0.00 35 TYR A C 15
ATOM 19698 O O . TYR A 1 35 ? 1.589 3.924 10.036 1.00 0.00 35 TYR A O 15
ATOM 19716 N N . ASN A 1 36 ? 0.471 5.543 8.946 1.00 0.00 36 ASN A N 15
ATOM 19717 C CA . ASN A 1 36 ? -0.816 4.869 9.004 1.00 0.00 36 ASN A CA 15
ATOM 19718 C C . ASN A 1 36 ? -1.205 4.391 7.610 1.00 0.00 36 ASN A C 15
ATOM 19719 O O . ASN A 1 36 ? -1.075 5.133 6.635 1.00 0.00 36 ASN A O 15
ATOM 19730 N N . VAL A 1 37 ? -1.666 3.154 7.519 1.00 0.00 37 VAL A N 15
ATOM 19731 C CA . VAL A 1 37 ? -2.053 2.573 6.242 1.00 0.00 37 VAL A CA 15
ATOM 19732 C C . VAL A 1 37 ? -3.547 2.764 5.996 1.00 0.00 37 VAL A C 15
ATOM 19733 O O . VAL A 1 37 ? -4.377 2.291 6.778 1.00 0.00 37 VAL A O 15
ATOM 19746 N N . PRO A 1 38 ? -3.905 3.470 4.914 1.00 0.00 38 PRO A N 15
ATOM 19747 C CA . PRO A 1 38 ? -5.301 3.738 4.566 1.00 0.00 38 PRO A CA 15
ATOM 19748 C C . PRO A 1 38 ? -6.045 2.476 4.143 1.00 0.00 38 PRO A C 15
ATOM 19749 O O . PRO A 1 38 ? -5.639 1.786 3.209 1.00 0.00 38 PRO A O 15
ATOM 19760 N N . MET A 1 39 ? -7.126 2.170 4.845 1.00 0.00 39 MET A N 15
ATOM 19761 C CA . MET A 1 39 ? -7.957 1.023 4.506 1.00 0.00 39 MET A CA 15
ATOM 19762 C C . MET A 1 39 ? -9.400 1.468 4.318 1.00 0.00 39 MET A C 15
ATOM 19763 O O . MET A 1 39 ? -9.981 2.091 5.206 1.00 0.00 39 MET A O 15
ATOM 19777 N N . LYS A 1 40 ? -9.971 1.157 3.162 1.00 0.00 40 LYS A N 15
ATOM 19778 C CA . LYS A 1 40 ? -11.314 1.616 2.829 1.00 0.00 40 LYS A CA 15
ATOM 19779 C C . LYS A 1 40 ? -12.166 0.484 2.273 1.00 0.00 40 LYS A C 15
ATOM 19780 O O . LYS A 1 40 ? -11.662 -0.411 1.592 1.00 0.00 40 LYS A O 15
ATOM 19799 N N . LYS A 1 41 ? -13.458 0.531 2.561 1.00 0.00 41 LYS A N 15
ATOM 19800 C CA . LYS A 1 41 ? -14.407 -0.368 1.928 1.00 0.00 41 LYS A CA 15
ATOM 19801 C C . LYS A 1 41 ? -14.878 0.240 0.618 1.00 0.00 41 LYS A C 15
ATOM 19802 O O . LYS A 1 41 ? -15.816 1.040 0.594 1.00 0.00 41 LYS A O 15
ATOM 19821 N N . ILE A 1 42 ? -14.203 -0.106 -0.461 1.00 0.00 42 ILE A N 15
ATOM 19822 C CA . ILE A 1 42 ? -14.539 0.428 -1.771 1.00 0.00 42 ILE A CA 15
ATOM 19823 C C . ILE A 1 42 ? -15.458 -0.526 -2.522 1.00 0.00 42 ILE A C 15
ATOM 19824 O O . ILE A 1 42 ? -15.025 -1.581 -2.969 1.00 0.00 42 ILE A O 15
ATOM 19840 N N . LYS A 1 43 ? -16.733 -0.160 -2.620 1.00 0.00 43 LYS A N 15
ATOM 19841 C CA . LYS A 1 43 ? -17.722 -0.930 -3.379 1.00 0.00 43 LYS A CA 15
ATOM 19842 C C . LYS A 1 43 ? -17.896 -2.339 -2.814 1.00 0.00 43 LYS A C 15
ATOM 19843 O O . LYS A 1 43 ? -18.290 -3.264 -3.527 1.00 0.00 43 LYS A O 15
ATOM 19862 N N . GLY A 1 44 ? -17.631 -2.488 -1.526 1.00 0.00 44 GLY A N 15
ATOM 19863 C CA . GLY A 1 44 ? -17.759 -3.783 -0.889 1.00 0.00 44 GLY A CA 15
ATOM 19864 C C . GLY A 1 44 ? -16.500 -4.620 -1.008 1.00 0.00 44 GLY A C 15
ATOM 19865 O O . GLY A 1 44 ? -16.563 -5.819 -1.277 1.00 0.00 44 GLY A O 15
ATOM 19869 N N . TYR A 1 45 ? -15.352 -3.990 -0.812 1.00 0.00 45 TYR A N 15
ATOM 19870 C CA . TYR A 1 45 ? -14.081 -4.701 -0.846 1.00 0.00 45 TYR A CA 15
ATOM 19871 C C . TYR A 1 45 ? -13.679 -5.133 0.555 1.00 0.00 45 TYR A C 15
ATOM 19872 O O . TYR A 1 45 ? -13.731 -4.346 1.502 1.00 0.00 45 TYR A O 15
ATOM 19890 N N . THR A 1 46 ? -13.302 -6.389 0.682 1.00 0.00 46 THR A N 15
ATOM 19891 C CA . THR A 1 46 ? -12.826 -6.925 1.937 1.00 0.00 46 THR A CA 15
ATOM 19892 C C . THR A 1 46 ? -11.323 -7.145 1.862 1.00 0.00 46 THR A C 15
ATOM 19893 O O . THR A 1 46 ? -10.816 -7.658 0.864 1.00 0.00 46 THR A O 15
ATOM 19904 N N . LEU A 1 47 ? -10.610 -6.733 2.895 1.00 0.00 47 LEU A N 15
ATOM 19905 C CA . LEU A 1 47 ? -9.183 -6.972 2.962 1.00 0.00 47 LEU A CA 15
ATOM 19906 C C . LEU A 1 47 ? -8.932 -8.449 3.203 1.00 0.00 47 LEU A C 15
ATOM 19907 O O . LEU A 1 47 ? -9.271 -8.973 4.265 1.00 0.00 47 LEU A O 15
ATOM 19923 N N . LEU A 1 48 ? -8.385 -9.122 2.203 1.00 0.00 48 LEU A N 15
ATOM 19924 C CA . LEU A 1 48 ? -7.992 -10.512 2.359 1.00 0.00 48 LEU A CA 15
ATOM 19925 C C . LEU A 1 48 ? -6.956 -10.592 3.468 1.00 0.00 48 LEU A C 15
ATOM 19926 O O . LEU A 1 48 ? -7.117 -11.331 4.440 1.00 0.00 48 LEU A O 15
ATOM 19942 N N . LYS A 1 49 ? -5.920 -9.777 3.298 1.00 0.00 49 LYS A N 15
ATOM 19943 C CA . LYS A 1 49 ? -4.855 -9.586 4.273 1.00 0.00 49 LYS A CA 15
ATOM 19944 C C . LYS A 1 49 ? -3.726 -8.823 3.599 1.00 0.00 49 LYS A C 15
ATOM 19945 O O . LYS A 1 49 ? -3.619 -8.826 2.371 1.00 0.00 49 LYS A O 15
ATOM 19964 N N . TYR A 1 50 ? -2.910 -8.147 4.385 1.00 0.00 50 TYR A N 15
ATOM 19965 C CA . TYR A 1 50 ? -1.747 -7.472 3.847 1.00 0.00 50 TYR A CA 15
ATOM 19966 C C . TYR A 1 50 ? -0.580 -8.442 3.735 1.00 0.00 50 TYR A C 15
ATOM 19967 O O . TYR A 1 50 ? -0.182 -9.072 4.717 1.00 0.00 50 TYR A O 15
ATOM 19985 N N . ASP A 1 51 ? -0.063 -8.579 2.521 1.00 0.00 51 ASP A N 15
ATOM 19986 C CA . ASP A 1 51 ? 1.061 -9.471 2.246 1.00 0.00 51 ASP A CA 15
ATOM 19987 C C . ASP A 1 51 ? 2.281 -9.058 3.055 1.00 0.00 51 ASP A C 15
ATOM 19988 O O . ASP A 1 51 ? 3.000 -9.896 3.597 1.00 0.00 51 ASP A O 15
ATOM 19997 N N . SER A 1 52 ? 2.493 -7.758 3.142 1.00 0.00 52 SER A N 15
ATOM 19998 C CA . SER A 1 52 ? 3.585 -7.213 3.923 1.00 0.00 52 SER A CA 15
ATOM 19999 C C . SER A 1 52 ? 3.024 -6.499 5.148 1.00 0.00 52 SER A C 15
ATOM 20000 O O . SER A 1 52 ? 1.922 -5.948 5.089 1.00 0.00 52 SER A O 15
ATOM 20008 N N . GLU A 1 53 ? 3.768 -6.517 6.248 1.00 0.00 53 GLU A N 15
ATOM 20009 C CA . GLU A 1 53 ? 3.309 -5.909 7.491 1.00 0.00 53 GLU A CA 15
ATOM 20010 C C . GLU A 1 53 ? 3.093 -4.409 7.313 1.00 0.00 53 GLU A C 15
ATOM 20011 O O . GLU A 1 53 ? 3.889 -3.725 6.668 1.00 0.00 53 GLU A O 15
ATOM 20023 N N . ILE A 1 54 ? 2.006 -3.909 7.888 1.00 0.00 54 ILE A N 15
ATOM 20024 C CA . ILE A 1 54 ? 1.639 -2.502 7.763 1.00 0.00 54 ILE A CA 15
ATOM 20025 C C . ILE A 1 54 ? 2.381 -1.640 8.778 1.00 0.00 54 ILE A C 15
ATOM 20026 O O . ILE A 1 54 ? 2.173 -0.429 8.851 1.00 0.00 54 ILE A O 15
ATOM 20042 N N . LEU A 1 55 ? 3.243 -2.268 9.562 1.00 0.00 55 LEU A N 15
ATOM 20043 C CA . LEU A 1 55 ? 4.021 -1.552 10.556 1.00 0.00 55 LEU A CA 15
ATOM 20044 C C . LEU A 1 55 ? 5.458 -1.419 10.069 1.00 0.00 55 LEU A C 15
ATOM 20045 O O . LEU A 1 55 ? 6.225 -2.383 10.087 1.00 0.00 55 LEU A O 15
ATOM 20061 N N . GLY A 1 56 ? 5.805 -0.230 9.616 1.00 0.00 56 GLY A N 15
ATOM 20062 C CA . GLY A 1 56 ? 7.148 0.025 9.149 1.00 0.00 56 GLY A CA 15
ATOM 20063 C C . GLY A 1 56 ? 7.530 1.471 9.345 1.00 0.00 56 GLY A C 15
ATOM 20064 O O . GLY A 1 56 ? 6.728 2.264 9.844 1.00 0.00 56 GLY A O 15
ATOM 20068 N N . VAL A 1 57 ? 8.740 1.826 8.948 1.00 0.00 57 VAL A N 15
ATOM 20069 C CA . VAL A 1 57 ? 9.222 3.189 9.105 1.00 0.00 57 VAL A CA 15
ATOM 20070 C C . VAL A 1 57 ? 9.759 3.732 7.787 1.00 0.00 57 VAL A C 15
ATOM 20071 O O . VAL A 1 57 ? 10.304 2.982 6.974 1.00 0.00 57 VAL A O 15
ATOM 20084 N N . PHE A 1 58 ? 9.570 5.029 7.571 1.00 0.00 58 PHE A N 15
ATOM 20085 C CA . PHE A 1 58 ? 10.131 5.710 6.409 1.00 0.00 58 PHE A CA 15
ATOM 20086 C C . PHE A 1 58 ? 11.636 5.490 6.328 1.00 0.00 58 PHE A C 15
ATOM 20087 O O . PHE A 1 58 ? 12.382 5.906 7.217 1.00 0.00 58 PHE A O 15
ATOM 20104 N N . THR A 1 59 ? 12.075 4.832 5.271 1.00 0.00 59 THR A N 15
ATOM 20105 C CA . THR A 1 59 ? 13.485 4.569 5.063 1.00 0.00 59 THR A CA 15
ATOM 20106 C C . THR A 1 59 ? 13.843 4.705 3.589 1.00 0.00 59 THR A C 15
ATOM 20107 O O . THR A 1 59 ? 12.964 4.881 2.744 1.00 0.00 59 THR A O 15
ATOM 20118 N N . GLU A 1 60 ? 15.130 4.616 3.286 1.00 0.00 60 GLU A N 15
ATOM 20119 C CA . GLU A 1 60 ? 15.609 4.783 1.924 1.00 0.00 60 GLU A CA 15
ATOM 20120 C C . GLU A 1 60 ? 15.295 3.547 1.093 1.00 0.00 60 GLU A C 15
ATOM 20121 O O . GLU A 1 60 ? 15.216 3.611 -0.135 1.00 0.00 60 GLU A O 15
ATOM 20133 N N . SER A 1 61 ? 15.127 2.422 1.771 1.00 0.00 61 SER A N 15
ATOM 20134 C CA . SER A 1 61 ? 14.724 1.192 1.115 1.00 0.00 61 SER A CA 15
ATOM 20135 C C . SER A 1 61 ? 13.213 1.191 0.909 1.00 0.00 61 SER A C 15
ATOM 20136 O O . SER A 1 61 ? 12.452 1.300 1.870 1.00 0.00 61 SER A O 15
ATOM 20144 N N . PRO A 1 62 ? 12.765 1.088 -0.349 1.00 0.00 62 PRO A N 15
ATOM 20145 C CA . PRO A 1 62 ? 11.339 1.127 -0.689 1.00 0.00 62 PRO A CA 15
ATOM 20146 C C . PRO A 1 62 ? 10.552 0.002 -0.027 1.00 0.00 62 PRO A C 15
ATOM 20147 O O . PRO A 1 62 ? 10.702 -1.166 -0.380 1.00 0.00 62 PRO A O 15
ATOM 20158 N N . GLN A 1 63 ? 9.732 0.355 0.951 1.00 0.00 63 GLN A N 15
ATOM 20159 C CA . GLN A 1 63 ? 8.865 -0.616 1.599 1.00 0.00 63 GLN A CA 15
ATOM 20160 C C . GLN A 1 63 ? 7.504 -0.632 0.921 1.00 0.00 63 GLN A C 15
ATOM 20161 O O . GLN A 1 63 ? 6.721 0.310 1.050 1.00 0.00 63 GLN A O 15
ATOM 20175 N N . THR A 1 64 ? 7.246 -1.684 0.161 1.00 0.00 64 THR A N 15
ATOM 20176 C CA . THR A 1 64 ? 5.980 -1.835 -0.532 1.00 0.00 64 THR A CA 15
ATOM 20177 C C . THR A 1 64 ? 5.026 -2.709 0.279 1.00 0.00 64 THR A C 15
ATOM 20178 O O . THR A 1 64 ? 5.305 -3.884 0.532 1.00 0.00 64 THR A O 15
ATOM 20189 N N . ILE A 1 65 ? 3.917 -2.126 0.706 1.00 0.00 65 ILE A N 15
ATOM 20190 C CA . ILE A 1 65 ? 2.913 -2.854 1.464 1.00 0.00 65 ILE A CA 15
ATOM 20191 C C . ILE A 1 65 ? 1.797 -3.314 0.538 1.00 0.00 65 ILE A C 15
ATOM 20192 O O . ILE A 1 65 ? 1.044 -2.499 0.003 1.00 0.00 65 ILE A O 15
ATOM 20208 N N . ASN A 1 66 ? 1.716 -4.618 0.336 1.00 0.00 66 ASN A N 15
ATOM 20209 C CA . ASN A 1 66 ? 0.716 -5.203 -0.548 1.00 0.00 66 ASN A CA 15
ATOM 20210 C C . ASN A 1 66 ? -0.623 -5.355 0.169 1.00 0.00 66 ASN A C 15
ATOM 20211 O O . ASN A 1 66 ? -0.815 -6.282 0.960 1.00 0.00 66 ASN A O 15
ATOM 20222 N N . ILE A 1 67 ? -1.535 -4.430 -0.099 1.00 0.00 67 ILE A N 15
ATOM 20223 C CA . ILE A 1 67 ? -2.871 -4.461 0.486 1.00 0.00 67 ILE A CA 15
ATOM 20224 C C . ILE A 1 67 ? -3.851 -5.093 -0.498 1.00 0.00 67 ILE A C 15
ATOM 20225 O O . ILE A 1 67 ? -4.216 -4.477 -1.494 1.00 0.00 67 ILE A O 15
ATOM 20241 N N . ILE A 1 68 ? -4.262 -6.321 -0.222 1.00 0.00 68 ILE A N 15
ATOM 20242 C CA . ILE A 1 68 ? -5.107 -7.065 -1.150 1.00 0.00 68 ILE A CA 15
ATOM 20243 C C . ILE A 1 68 ? -6.589 -6.942 -0.790 1.00 0.00 68 ILE A C 15
ATOM 20244 O O . ILE A 1 68 ? -7.019 -7.377 0.281 1.00 0.00 68 ILE A O 15
ATOM 20260 N N . TYR A 1 69 ? -7.359 -6.352 -1.694 1.00 0.00 69 TYR A N 15
ATOM 20261 C CA . TYR A 1 69 ? -8.799 -6.227 -1.519 1.00 0.00 69 TYR A CA 15
ATOM 20262 C C . TYR A 1 69 ? -9.540 -7.222 -2.403 1.00 0.00 69 TYR A C 15
ATOM 20263 O O . TYR A 1 69 ? -9.211 -7.392 -3.577 1.00 0.00 69 TYR A O 15
ATOM 20281 N N . GLN A 1 70 ? -10.541 -7.870 -1.831 1.00 0.00 70 GLN A N 15
ATOM 20282 C CA . GLN A 1 70 ? -11.395 -8.788 -2.570 1.00 0.00 70 GLN A CA 15
ATOM 20283 C C . GLN A 1 70 ? -12.854 -8.364 -2.428 1.00 0.00 70 GLN A C 15
ATOM 20284 O O . GLN A 1 70 ? -13.344 -8.191 -1.314 1.00 0.00 70 GLN A O 15
ATOM 20298 N N . LYS A 1 71 ? -13.533 -8.169 -3.554 1.00 0.00 71 LYS A N 15
ATOM 20299 C CA . LYS A 1 71 ? -14.946 -7.807 -3.535 1.00 0.00 71 LYS A CA 15
ATOM 20300 C C . LYS A 1 71 ? -15.772 -8.934 -2.926 1.00 0.00 71 LYS A C 15
ATOM 20301 O O . LYS A 1 71 ? -15.683 -10.080 -3.361 1.00 0.00 71 LYS A O 15
ATOM 20320 N N . LYS A 1 72 ? -16.572 -8.602 -1.925 1.00 0.00 72 LYS A N 15
ATOM 20321 C CA . LYS A 1 72 ? -17.358 -9.603 -1.220 1.00 0.00 72 LYS A CA 15
ATOM 20322 C C . LYS A 1 72 ? -18.703 -9.832 -1.903 1.00 0.00 72 LYS A C 15
ATOM 20323 O O . LYS A 1 72 ? -19.391 -8.883 -2.296 1.00 0.00 72 LYS A O 15
ATOM 20342 N N . ALA A 1 73 ? -19.055 -11.100 -2.059 1.00 0.00 73 ALA A N 15
ATOM 20343 C CA . ALA A 1 73 ? -20.324 -11.480 -2.664 1.00 0.00 73 ALA A CA 15
ATOM 20344 C C . ALA A 1 73 ? -21.468 -11.440 -1.641 1.00 0.00 73 ALA A C 15
ATOM 20345 O O . ALA A 1 73 ? -22.504 -10.828 -1.908 1.00 0.00 73 ALA A O 15
ATOM 20352 N N . PRO A 1 74 ? -21.317 -12.083 -0.457 1.00 0.00 74 PRO A N 15
ATOM 20353 C CA . PRO A 1 74 ? -22.346 -12.031 0.587 1.00 0.00 74 PRO A CA 15
ATOM 20354 C C . PRO A 1 74 ? -22.497 -10.629 1.165 1.00 0.00 74 PRO A C 15
ATOM 20355 O O . PRO A 1 74 ? -21.617 -9.778 0.995 1.00 0.00 74 PRO A O 15
ATOM 20366 N N . GLU A 1 75 ? -23.606 -10.395 1.854 1.00 0.00 75 GLU A N 15
ATOM 20367 C CA . GLU A 1 75 ? -23.875 -9.090 2.437 1.00 0.00 75 GLU A CA 15
ATOM 20368 C C . GLU A 1 75 ? -22.833 -8.731 3.482 1.00 0.00 75 GLU A C 15
ATOM 20369 O O . GLU A 1 75 ? -22.004 -7.848 3.262 1.00 0.00 75 GLU A O 15
ATOM 20381 N N . GLN A 1 76 ? -22.881 -9.423 4.619 1.00 0.00 76 GLN A N 15
ATOM 20382 C CA . GLN A 1 76 ? -22.023 -9.108 5.756 1.00 0.00 76 GLN A CA 15
ATOM 20383 C C . GLN A 1 76 ? -22.223 -7.656 6.184 1.00 0.00 76 GLN A C 15
ATOM 20384 O O . GLN A 1 76 ? -21.333 -7.032 6.761 1.00 0.00 76 GLN A O 15
ATOM 20398 N N . ALA A 1 77 ? -23.421 -7.137 5.930 1.00 0.00 77 ALA A N 15
ATOM 20399 C CA . ALA A 1 77 ? -23.746 -5.749 6.235 1.00 0.00 77 ALA A CA 15
ATOM 20400 C C . ALA A 1 77 ? -24.239 -5.614 7.670 1.00 0.00 77 ALA A C 15
ATOM 20401 O O . ALA A 1 77 ? -25.058 -4.752 7.984 1.00 0.00 77 ALA A O 15
ATOM 20408 N N . LEU A 1 78 ? -23.705 -6.454 8.543 1.00 0.00 78 LEU A N 15
ATOM 20409 C CA . LEU A 1 78 ? -24.044 -6.417 9.958 1.00 0.00 78 LEU A CA 15
ATOM 20410 C C . LEU A 1 78 ? -23.182 -5.384 10.672 1.00 0.00 78 LEU A C 15
ATOM 20411 O O . LEU A 1 78 ? -23.151 -5.322 11.902 1.00 0.00 78 LEU A O 15
ATOM 20427 N N . GLU A 1 79 ? -22.480 -4.583 9.881 1.00 0.00 79 GLU A N 15
ATOM 20428 C CA . GLU A 1 79 ? -21.581 -3.570 10.401 1.00 0.00 79 GLU A CA 15
ATOM 20429 C C . GLU A 1 79 ? -22.350 -2.445 11.079 1.00 0.00 79 GLU A C 15
ATOM 20430 O O . GLU A 1 79 ? -22.839 -1.525 10.421 1.00 0.00 79 GLU A O 15
ATOM 20442 N N . HIS A 1 80 ? -22.487 -2.547 12.388 1.00 0.00 80 HIS A N 15
ATOM 20443 C CA . HIS A 1 80 ? -23.011 -1.448 13.175 1.00 0.00 80 HIS A CA 15
ATOM 20444 C C . HIS A 1 80 ? -21.914 -0.405 13.309 1.00 0.00 80 HIS A C 15
ATOM 20445 O O . HIS A 1 80 ? -20.772 -0.748 13.615 1.00 0.00 80 HIS A O 15
ATOM 20460 N N . HIS A 1 81 ? -22.251 0.852 13.062 1.00 0.00 81 HIS A N 15
ATOM 20461 C CA . HIS A 1 81 ? -21.250 1.908 12.932 1.00 0.00 81 HIS A CA 15
ATOM 20462 C C . HIS A 1 81 ? -20.604 2.255 14.270 1.00 0.00 81 HIS A C 15
ATOM 20463 O O . HIS A 1 81 ? -20.952 3.247 14.907 1.00 0.00 81 HIS A O 15
ATOM 20478 N N . HIS A 1 82 ? -19.688 1.398 14.698 1.00 0.00 82 HIS A N 15
ATOM 20479 C CA . HIS A 1 82 ? -18.884 1.630 15.891 1.00 0.00 82 HIS A CA 15
ATOM 20480 C C . HIS A 1 82 ? -17.469 1.156 15.616 1.00 0.00 82 HIS A C 15
ATOM 20481 O O . HIS A 1 82 ? -16.500 1.884 15.823 1.00 0.00 82 HIS A O 15
ATOM 20496 N N . HIS A 1 83 ? -17.368 -0.080 15.141 1.00 0.00 83 HIS A N 15
ATOM 20497 C CA . HIS A 1 83 ? -16.090 -0.666 14.758 1.00 0.00 83 HIS A CA 15
ATOM 20498 C C . HIS A 1 83 ? -16.132 -1.046 13.286 1.00 0.00 83 HIS A C 15
ATOM 20499 O O . HIS A 1 83 ? -17.186 -0.945 12.658 1.00 0.00 83 HIS A O 15
ATOM 20514 N N . HIS A 1 84 ? -14.993 -1.485 12.750 1.00 0.00 84 HIS A N 15
ATOM 20515 C CA . HIS A 1 84 ? -14.895 -1.920 11.353 1.00 0.00 84 HIS A CA 15
ATOM 20516 C C . HIS A 1 84 ? -15.368 -0.802 10.423 1.00 0.00 84 HIS A C 15
ATOM 20517 O O . HIS A 1 84 ? -16.157 -1.027 9.506 1.00 0.00 84 HIS A O 15
ATOM 20532 N N . HIS A 1 85 ? -14.847 0.395 10.677 1.00 0.00 85 HIS A N 15
ATOM 20533 C CA . HIS A 1 85 ? -15.283 1.615 9.992 1.00 0.00 85 HIS A CA 15
ATOM 20534 C C . HIS A 1 85 ? -15.157 1.480 8.480 1.00 0.00 85 HIS A C 15
ATOM 20535 O O . HIS A 1 85 ? -14.033 1.234 7.996 1.00 0.00 85 HIS A O 15
ATOM 20551 N N . MET A 1 1 ? 20.041 14.258 -5.972 1.00 0.00 1 MET A N 16
ATOM 20552 C CA . MET A 1 1 ? 20.300 14.031 -4.530 1.00 0.00 1 MET A CA 16
ATOM 20553 C C . MET A 1 1 ? 19.434 14.950 -3.677 1.00 0.00 1 MET A C 16
ATOM 20554 O O . MET A 1 1 ? 18.499 14.498 -3.019 1.00 0.00 1 MET A O 16
ATOM 20570 N N . ASP A 1 2 ? 19.748 16.243 -3.714 1.00 0.00 2 ASP A N 16
ATOM 20571 C CA . ASP A 1 2 ? 19.041 17.262 -2.929 1.00 0.00 2 ASP A CA 16
ATOM 20572 C C . ASP A 1 2 ? 17.523 17.171 -3.093 1.00 0.00 2 ASP A C 16
ATOM 20573 O O . ASP A 1 2 ? 16.801 16.951 -2.123 1.00 0.00 2 ASP A O 16
ATOM 20582 N N . PHE A 1 3 ? 17.043 17.331 -4.316 1.00 0.00 3 PHE A N 16
ATOM 20583 C CA . PHE A 1 3 ? 15.614 17.254 -4.589 1.00 0.00 3 PHE A CA 16
ATOM 20584 C C . PHE A 1 3 ? 15.200 15.840 -4.984 1.00 0.00 3 PHE A C 16
ATOM 20585 O O . PHE A 1 3 ? 14.194 15.643 -5.668 1.00 0.00 3 PHE A O 16
ATOM 20602 N N . GLY A 1 4 ? 15.972 14.858 -4.533 1.00 0.00 4 GLY A N 16
ATOM 20603 C CA . GLY A 1 4 ? 15.605 13.471 -4.743 1.00 0.00 4 GLY A CA 16
ATOM 20604 C C . GLY A 1 4 ? 14.374 13.108 -3.942 1.00 0.00 4 GLY A C 16
ATOM 20605 O O . GLY A 1 4 ? 13.507 12.371 -4.421 1.00 0.00 4 GLY A O 16
ATOM 20609 N N . LYS A 1 5 ? 14.303 13.660 -2.727 1.00 0.00 5 LYS A N 16
ATOM 20610 C CA . LYS A 1 5 ? 13.161 13.494 -1.828 1.00 0.00 5 LYS A CA 16
ATOM 20611 C C . LYS A 1 5 ? 13.044 12.045 -1.358 1.00 0.00 5 LYS A C 16
ATOM 20612 O O . LYS A 1 5 ? 12.466 11.194 -2.037 1.00 0.00 5 LYS A O 16
ATOM 20631 N N . PRO A 1 6 ? 13.607 11.756 -0.175 1.00 0.00 6 PRO A N 16
ATOM 20632 C CA . PRO A 1 6 ? 13.715 10.394 0.347 1.00 0.00 6 PRO A CA 16
ATOM 20633 C C . PRO A 1 6 ? 12.432 9.898 1.006 1.00 0.00 6 PRO A C 16
ATOM 20634 O O . PRO A 1 6 ? 11.445 10.633 1.109 1.00 0.00 6 PRO A O 16
ATOM 20645 N N . ASN A 1 7 ? 12.473 8.642 1.448 1.00 0.00 7 ASN A N 16
ATOM 20646 C CA . ASN A 1 7 ? 11.353 8.000 2.140 1.00 0.00 7 ASN A CA 16
ATOM 20647 C C . ASN A 1 7 ? 10.123 7.941 1.245 1.00 0.00 7 ASN A C 16
ATOM 20648 O O . ASN A 1 7 ? 9.189 8.730 1.396 1.00 0.00 7 ASN A O 16
ATOM 20659 N N . GLN A 1 8 ? 10.138 7.021 0.292 1.00 0.00 8 GLN A N 16
ATOM 20660 C CA . GLN A 1 8 ? 9.012 6.844 -0.612 1.00 0.00 8 GLN A CA 16
ATOM 20661 C C . GLN A 1 8 ? 8.525 5.401 -0.569 1.00 0.00 8 GLN A C 16
ATOM 20662 O O . GLN A 1 8 ? 9.099 4.519 -1.208 1.00 0.00 8 GLN A O 16
ATOM 20676 N N . VAL A 1 9 ? 7.484 5.161 0.210 1.00 0.00 9 VAL A N 16
ATOM 20677 C CA . VAL A 1 9 ? 6.915 3.831 0.335 1.00 0.00 9 VAL A CA 16
ATOM 20678 C C . VAL A 1 9 ? 5.874 3.596 -0.750 1.00 0.00 9 VAL A C 16
ATOM 20679 O O . VAL A 1 9 ? 4.998 4.428 -0.974 1.00 0.00 9 VAL A O 16
ATOM 20692 N N . THR A 1 10 ? 5.974 2.466 -1.424 1.00 0.00 10 THR A N 16
ATOM 20693 C CA . THR A 1 10 ? 5.071 2.148 -2.513 1.00 0.00 10 THR A CA 16
ATOM 20694 C C . THR A 1 10 ? 3.837 1.421 -1.991 1.00 0.00 10 THR A C 16
ATOM 20695 O O . THR A 1 10 ? 3.923 0.271 -1.552 1.00 0.00 10 THR A O 16
ATOM 20706 N N . VAL A 1 11 ? 2.702 2.103 -2.009 1.00 0.00 11 VAL A N 16
ATOM 20707 C CA . VAL A 1 11 ? 1.449 1.508 -1.581 1.00 0.00 11 VAL A CA 16
ATOM 20708 C C . VAL A 1 11 ? 0.666 1.011 -2.787 1.00 0.00 11 VAL A C 16
ATOM 20709 O O . VAL A 1 11 ? 0.193 1.804 -3.608 1.00 0.00 11 VAL A O 16
ATOM 20722 N N . ASN A 1 12 ? 0.553 -0.305 -2.890 1.00 0.00 12 ASN A N 16
ATOM 20723 C CA . ASN A 1 12 ? -0.137 -0.943 -4.002 1.00 0.00 12 ASN A CA 16
ATOM 20724 C C . ASN A 1 12 ? -1.521 -1.397 -3.572 1.00 0.00 12 ASN A C 16
ATOM 20725 O O . ASN A 1 12 ? -1.654 -2.236 -2.684 1.00 0.00 12 ASN A O 16
ATOM 20736 N N . TYR A 1 13 ? -2.549 -0.839 -4.191 1.00 0.00 13 TYR A N 16
ATOM 20737 C CA . TYR A 1 13 ? -3.917 -1.242 -3.898 1.00 0.00 13 TYR A CA 16
ATOM 20738 C C . TYR A 1 13 ? -4.329 -2.399 -4.794 1.00 0.00 13 TYR A C 16
ATOM 20739 O O . TYR A 1 13 ? -4.708 -2.199 -5.951 1.00 0.00 13 TYR A O 16
ATOM 20757 N N . LEU A 1 14 ? -4.240 -3.608 -4.263 1.00 0.00 14 LEU A N 16
ATOM 20758 C CA . LEU A 1 14 ? -4.556 -4.792 -5.035 1.00 0.00 14 LEU A CA 16
ATOM 20759 C C . LEU A 1 14 ? -5.991 -5.231 -4.786 1.00 0.00 14 LEU A C 16
ATOM 20760 O O . LEU A 1 14 ? -6.455 -5.284 -3.647 1.00 0.00 14 LEU A O 16
ATOM 20776 N N . ASP A 1 15 ? -6.670 -5.539 -5.875 1.00 0.00 15 ASP A N 16
ATOM 20777 C CA . ASP A 1 15 ? -8.094 -5.885 -5.866 1.00 0.00 15 ASP A CA 16
ATOM 20778 C C . ASP A 1 15 ? -8.369 -7.137 -5.036 1.00 0.00 15 ASP A C 16
ATOM 20779 O O . ASP A 1 15 ? -9.160 -7.100 -4.095 1.00 0.00 15 ASP A O 16
ATOM 20788 N N . GLU A 1 16 ? -7.685 -8.216 -5.388 1.00 0.00 16 GLU A N 16
ATOM 20789 C CA . GLU A 1 16 ? -7.845 -9.519 -4.745 1.00 0.00 16 GLU A CA 16
ATOM 20790 C C . GLU A 1 16 ? -7.098 -10.540 -5.586 1.00 0.00 16 GLU A C 16
ATOM 20791 O O . GLU A 1 16 ? -6.471 -11.466 -5.075 1.00 0.00 16 GLU A O 16
ATOM 20803 N N . ASN A 1 17 ? -7.150 -10.324 -6.895 1.00 0.00 17 ASN A N 16
ATOM 20804 C CA . ASN A 1 17 ? -6.425 -11.144 -7.857 1.00 0.00 17 ASN A CA 16
ATOM 20805 C C . ASN A 1 17 ? -5.017 -10.595 -8.058 1.00 0.00 17 ASN A C 16
ATOM 20806 O O . ASN A 1 17 ? -4.372 -10.869 -9.071 1.00 0.00 17 ASN A O 16
ATOM 20817 N N . ASN A 1 18 ? -4.554 -9.817 -7.075 1.00 0.00 18 ASN A N 16
ATOM 20818 C CA . ASN A 1 18 ? -3.234 -9.177 -7.110 1.00 0.00 18 ASN A CA 16
ATOM 20819 C C . ASN A 1 18 ? -3.152 -8.121 -8.208 1.00 0.00 18 ASN A C 16
ATOM 20820 O O . ASN A 1 18 ? -2.063 -7.669 -8.567 1.00 0.00 18 ASN A O 16
ATOM 20831 N N . THR A 1 19 ? -4.302 -7.721 -8.729 1.00 0.00 19 THR A N 16
ATOM 20832 C CA . THR A 1 19 ? -4.364 -6.681 -9.741 1.00 0.00 19 THR A CA 16
ATOM 20833 C C . THR A 1 19 ? -4.479 -5.310 -9.081 1.00 0.00 19 THR A C 16
ATOM 20834 O O . THR A 1 19 ? -5.360 -5.095 -8.249 1.00 0.00 19 THR A O 16
ATOM 20845 N N . SER A 1 20 ? -3.582 -4.399 -9.430 1.00 0.00 20 SER A N 16
ATOM 20846 C CA . SER A 1 20 ? -3.620 -3.048 -8.886 1.00 0.00 20 SER A CA 16
ATOM 20847 C C . SER A 1 20 ? -4.717 -2.243 -9.580 1.00 0.00 20 SER A C 16
ATOM 20848 O O . SER A 1 20 ? -4.599 -1.892 -10.755 1.00 0.00 20 SER A O 16
ATOM 20856 N N . ILE A 1 21 ? -5.795 -1.974 -8.855 1.00 0.00 21 ILE A N 16
ATOM 20857 C CA . ILE A 1 21 ? -6.947 -1.282 -9.426 1.00 0.00 21 ILE A CA 16
ATOM 20858 C C . ILE A 1 21 ? -6.898 0.212 -9.133 1.00 0.00 21 ILE A C 16
ATOM 20859 O O . ILE A 1 21 ? -7.669 0.993 -9.693 1.00 0.00 21 ILE A O 16
ATOM 20875 N N . ALA A 1 22 ? -5.990 0.603 -8.258 1.00 0.00 22 ALA A N 16
ATOM 20876 C CA . ALA A 1 22 ? -5.817 2.002 -7.918 1.00 0.00 22 ALA A CA 16
ATOM 20877 C C . ALA A 1 22 ? -4.357 2.385 -8.068 1.00 0.00 22 ALA A C 16
ATOM 20878 O O . ALA A 1 22 ? -3.475 1.617 -7.686 1.00 0.00 22 ALA A O 16
ATOM 20885 N N . PRO A 1 23 ? -4.086 3.564 -8.647 1.00 0.00 23 PRO A N 16
ATOM 20886 C CA . PRO A 1 23 ? -2.722 4.045 -8.874 1.00 0.00 23 PRO A CA 16
ATOM 20887 C C . PRO A 1 23 ? -1.869 3.985 -7.614 1.00 0.00 23 PRO A C 16
ATOM 20888 O O . PRO A 1 23 ? -2.195 4.616 -6.604 1.00 0.00 23 PRO A O 16
ATOM 20899 N N . SER A 1 24 ? -0.803 3.196 -7.681 1.00 0.00 24 SER A N 16
ATOM 20900 C CA . SER A 1 24 ? 0.141 3.063 -6.583 1.00 0.00 24 SER A CA 16
ATOM 20901 C C . SER A 1 24 ? 0.619 4.432 -6.116 1.00 0.00 24 SER A C 16
ATOM 20902 O O . SER A 1 24 ? 1.158 5.215 -6.903 1.00 0.00 24 SER A O 16
ATOM 20910 N N . LEU A 1 25 ? 0.416 4.724 -4.843 1.00 0.00 25 LEU A N 16
ATOM 20911 C CA . LEU A 1 25 ? 0.804 6.018 -4.308 1.00 0.00 25 LEU A CA 16
ATOM 20912 C C . LEU A 1 25 ? 2.035 5.876 -3.430 1.00 0.00 25 LEU A C 16
ATOM 20913 O O . LEU A 1 25 ? 2.307 4.799 -2.894 1.00 0.00 25 LEU A O 16
ATOM 20929 N N . TYR A 1 26 ? 2.785 6.955 -3.301 1.00 0.00 26 TYR A N 16
ATOM 20930 C CA . TYR A 1 26 ? 3.993 6.935 -2.502 1.00 0.00 26 TYR A CA 16
ATOM 20931 C C . TYR A 1 26 ? 3.747 7.537 -1.130 1.00 0.00 26 TYR A C 16
ATOM 20932 O O . TYR A 1 26 ? 3.611 8.753 -0.980 1.00 0.00 26 TYR A O 16
ATOM 20950 N N . LEU A 1 27 ? 3.661 6.664 -0.140 1.00 0.00 27 LEU A N 16
ATOM 20951 C CA . LEU A 1 27 ? 3.539 7.071 1.245 1.00 0.00 27 LEU A CA 16
ATOM 20952 C C . LEU A 1 27 ? 4.879 7.624 1.708 1.00 0.00 27 LEU A C 16
ATOM 20953 O O . LEU A 1 27 ? 5.875 6.899 1.755 1.00 0.00 27 LEU A O 16
ATOM 20969 N N . SER A 1 28 ? 4.914 8.908 2.009 1.00 0.00 28 SER A N 16
ATOM 20970 C CA . SER A 1 28 ? 6.161 9.566 2.334 1.00 0.00 28 SER A CA 16
ATOM 20971 C C . SER A 1 28 ? 6.100 10.169 3.729 1.00 0.00 28 SER A C 16
ATOM 20972 O O . SER A 1 28 ? 5.020 10.448 4.256 1.00 0.00 28 SER A O 16
ATOM 20980 N N . GLY A 1 29 ? 7.263 10.355 4.328 1.00 0.00 29 GLY A N 16
ATOM 20981 C CA . GLY A 1 29 ? 7.331 10.900 5.660 1.00 0.00 29 GLY A CA 16
ATOM 20982 C C . GLY A 1 29 ? 8.754 11.124 6.105 1.00 0.00 29 GLY A C 16
ATOM 20983 O O . GLY A 1 29 ? 9.664 11.216 5.277 1.00 0.00 29 GLY A O 16
ATOM 20987 N N . LEU A 1 30 ? 8.950 11.201 7.406 1.00 0.00 30 LEU A N 16
ATOM 20988 C CA . LEU A 1 30 ? 10.270 11.450 7.960 1.00 0.00 30 LEU A CA 16
ATOM 20989 C C . LEU A 1 30 ? 10.902 10.147 8.422 1.00 0.00 30 LEU A C 16
ATOM 20990 O O . LEU A 1 30 ? 10.207 9.156 8.635 1.00 0.00 30 LEU A O 16
ATOM 21006 N N . PHE A 1 31 ? 12.217 10.141 8.568 1.00 0.00 31 PHE A N 16
ATOM 21007 C CA . PHE A 1 31 ? 12.923 8.944 8.998 1.00 0.00 31 PHE A CA 16
ATOM 21008 C C . PHE A 1 31 ? 12.519 8.578 10.424 1.00 0.00 31 PHE A C 16
ATOM 21009 O O . PHE A 1 31 ? 12.409 9.455 11.282 1.00 0.00 31 PHE A O 16
ATOM 21026 N N . ASN A 1 32 ? 12.267 7.289 10.653 1.00 0.00 32 ASN A N 16
ATOM 21027 C CA . ASN A 1 32 ? 11.893 6.774 11.977 1.00 0.00 32 ASN A CA 16
ATOM 21028 C C . ASN A 1 32 ? 10.474 7.216 12.358 1.00 0.00 32 ASN A C 16
ATOM 21029 O O . ASN A 1 32 ? 10.067 7.133 13.515 1.00 0.00 32 ASN A O 16
ATOM 21040 N N . GLU A 1 33 ? 9.716 7.676 11.375 1.00 0.00 33 GLU A N 16
ATOM 21041 C CA . GLU A 1 33 ? 8.340 8.086 11.612 1.00 0.00 33 GLU A CA 16
ATOM 21042 C C . GLU A 1 33 ? 7.403 6.899 11.425 1.00 0.00 33 GLU A C 16
ATOM 21043 O O . GLU A 1 33 ? 7.422 6.241 10.383 1.00 0.00 33 GLU A O 16
ATOM 21055 N N . ALA A 1 34 ? 6.611 6.611 12.451 1.00 0.00 34 ALA A N 16
ATOM 21056 C CA . ALA A 1 34 ? 5.661 5.508 12.399 1.00 0.00 34 ALA A CA 16
ATOM 21057 C C . ALA A 1 34 ? 4.449 5.893 11.565 1.00 0.00 34 ALA A C 16
ATOM 21058 O O . ALA A 1 34 ? 3.731 6.841 11.891 1.00 0.00 34 ALA A O 16
ATOM 21065 N N . TYR A 1 35 ? 4.222 5.157 10.493 1.00 0.00 35 TYR A N 16
ATOM 21066 C CA . TYR A 1 35 ? 3.165 5.493 9.553 1.00 0.00 35 TYR A CA 16
ATOM 21067 C C . TYR A 1 35 ? 1.960 4.578 9.707 1.00 0.00 35 TYR A C 16
ATOM 21068 O O . TYR A 1 35 ? 2.014 3.559 10.400 1.00 0.00 35 TYR A O 16
ATOM 21086 N N . ASN A 1 36 ? 0.879 4.953 9.047 1.00 0.00 36 ASN A N 16
ATOM 21087 C CA . ASN A 1 36 ? -0.335 4.158 9.014 1.00 0.00 36 ASN A CA 16
ATOM 21088 C C . ASN A 1 36 ? -0.790 4.044 7.566 1.00 0.00 36 ASN A C 16
ATOM 21089 O O . ASN A 1 36 ? -0.854 5.049 6.857 1.00 0.00 36 ASN A O 16
ATOM 21100 N N . VAL A 1 37 ? -1.093 2.839 7.117 1.00 0.00 37 VAL A N 16
ATOM 21101 C CA . VAL A 1 37 ? -1.405 2.618 5.713 1.00 0.00 37 VAL A CA 16
ATOM 21102 C C . VAL A 1 37 ? -2.831 3.061 5.380 1.00 0.00 37 VAL A C 16
ATOM 21103 O O . VAL A 1 37 ? -3.799 2.626 6.010 1.00 0.00 37 VAL A O 16
ATOM 21116 N N . PRO A 1 38 ? -2.974 3.967 4.403 1.00 0.00 38 PRO A N 16
ATOM 21117 C CA . PRO A 1 38 ? -4.279 4.456 3.965 1.00 0.00 38 PRO A CA 16
ATOM 21118 C C . PRO A 1 38 ? -5.064 3.387 3.208 1.00 0.00 38 PRO A C 16
ATOM 21119 O O . PRO A 1 38 ? -4.574 2.818 2.229 1.00 0.00 38 PRO A O 16
ATOM 21130 N N . MET A 1 39 ? -6.274 3.110 3.663 1.00 0.00 39 MET A N 16
ATOM 21131 C CA . MET A 1 39 ? -7.100 2.080 3.052 1.00 0.00 39 MET A CA 16
ATOM 21132 C C . MET A 1 39 ? -8.298 2.699 2.350 1.00 0.00 39 MET A C 16
ATOM 21133 O O . MET A 1 39 ? -8.788 3.755 2.755 1.00 0.00 39 MET A O 16
ATOM 21147 N N . LYS A 1 40 ? -8.764 2.042 1.297 1.00 0.00 40 LYS A N 16
ATOM 21148 C CA . LYS A 1 40 ? -9.924 2.503 0.551 1.00 0.00 40 LYS A CA 16
ATOM 21149 C C . LYS A 1 40 ? -10.954 1.388 0.437 1.00 0.00 40 LYS A C 16
ATOM 21150 O O . LYS A 1 40 ? -10.598 0.219 0.283 1.00 0.00 40 LYS A O 16
ATOM 21169 N N . LYS A 1 41 ? -12.223 1.740 0.529 1.00 0.00 41 LYS A N 16
ATOM 21170 C CA . LYS A 1 41 ? -13.288 0.772 0.334 1.00 0.00 41 LYS A CA 16
ATOM 21171 C C . LYS A 1 41 ? -13.795 0.870 -1.098 1.00 0.00 41 LYS A C 16
ATOM 21172 O O . LYS A 1 41 ? -14.669 1.680 -1.411 1.00 0.00 41 LYS A O 16
ATOM 21191 N N . ILE A 1 42 ? -13.211 0.065 -1.970 1.00 0.00 42 ILE A N 16
ATOM 21192 C CA . ILE A 1 42 ? -13.513 0.129 -3.390 1.00 0.00 42 ILE A CA 16
ATOM 21193 C C . ILE A 1 42 ? -14.432 -1.013 -3.804 1.00 0.00 42 ILE A C 16
ATOM 21194 O O . ILE A 1 42 ? -14.114 -2.176 -3.583 1.00 0.00 42 ILE A O 16
ATOM 21210 N N . LYS A 1 43 ? -15.583 -0.660 -4.374 1.00 0.00 43 LYS A N 16
ATOM 21211 C CA . LYS A 1 43 ? -16.521 -1.635 -4.942 1.00 0.00 43 LYS A CA 16
ATOM 21212 C C . LYS A 1 43 ? -17.014 -2.644 -3.903 1.00 0.00 43 LYS A C 16
ATOM 21213 O O . LYS A 1 43 ? -17.371 -3.773 -4.245 1.00 0.00 43 LYS A O 16
ATOM 21232 N N . GLY A 1 44 ? -17.079 -2.220 -2.650 1.00 0.00 44 GLY A N 16
ATOM 21233 C CA . GLY A 1 44 ? -17.512 -3.106 -1.593 1.00 0.00 44 GLY A CA 16
ATOM 21234 C C . GLY A 1 44 ? -16.499 -4.191 -1.297 1.00 0.00 44 GLY A C 16
ATOM 21235 O O . GLY A 1 44 ? -16.853 -5.359 -1.155 1.00 0.00 44 GLY A O 16
ATOM 21239 N N . TYR A 1 45 ? -15.235 -3.810 -1.223 1.00 0.00 45 TYR A N 16
ATOM 21240 C CA . TYR A 1 45 ? -14.183 -4.742 -0.856 1.00 0.00 45 TYR A CA 16
ATOM 21241 C C . TYR A 1 45 ? -13.873 -4.641 0.629 1.00 0.00 45 TYR A C 16
ATOM 21242 O O . TYR A 1 45 ? -14.264 -3.683 1.297 1.00 0.00 45 TYR A O 16
ATOM 21260 N N . THR A 1 46 ? -13.190 -5.645 1.134 1.00 0.00 46 THR A N 16
ATOM 21261 C CA . THR A 1 46 ? -12.689 -5.640 2.493 1.00 0.00 46 THR A CA 16
ATOM 21262 C C . THR A 1 46 ? -11.297 -6.246 2.492 1.00 0.00 46 THR A C 16
ATOM 21263 O O . THR A 1 46 ? -11.054 -7.209 1.774 1.00 0.00 46 THR A O 16
ATOM 21274 N N . LEU A 1 47 ? -10.381 -5.656 3.254 1.00 0.00 47 LEU A N 16
ATOM 21275 C CA . LEU A 1 47 ? -8.992 -6.105 3.273 1.00 0.00 47 LEU A CA 16
ATOM 21276 C C . LEU A 1 47 ? -8.900 -7.607 3.503 1.00 0.00 47 LEU A C 16
ATOM 21277 O O . LEU A 1 47 ? -9.466 -8.138 4.460 1.00 0.00 47 LEU A O 16
ATOM 21293 N N . LEU A 1 48 ? -8.204 -8.286 2.604 1.00 0.00 48 LEU A N 16
ATOM 21294 C CA . LEU A 1 48 ? -7.953 -9.705 2.756 1.00 0.00 48 LEU A CA 16
ATOM 21295 C C . LEU A 1 48 ? -6.942 -9.911 3.869 1.00 0.00 48 LEU A C 16
ATOM 21296 O O . LEU A 1 48 ? -7.226 -10.560 4.877 1.00 0.00 48 LEU A O 16
ATOM 21312 N N . LYS A 1 49 ? -5.780 -9.302 3.678 1.00 0.00 49 LYS A N 16
ATOM 21313 C CA . LYS A 1 49 ? -4.650 -9.427 4.586 1.00 0.00 49 LYS A CA 16
ATOM 21314 C C . LYS A 1 49 ? -3.416 -8.852 3.912 1.00 0.00 49 LYS A C 16
ATOM 21315 O O . LYS A 1 49 ? -3.208 -9.062 2.717 1.00 0.00 49 LYS A O 16
ATOM 21334 N N . TYR A 1 50 ? -2.612 -8.115 4.654 1.00 0.00 50 TYR A N 16
ATOM 21335 C CA . TYR A 1 50 ? -1.327 -7.687 4.135 1.00 0.00 50 TYR A CA 16
ATOM 21336 C C . TYR A 1 50 ? -0.265 -8.715 4.507 1.00 0.00 50 TYR A C 16
ATOM 21337 O O . TYR A 1 50 ? -0.540 -9.641 5.275 1.00 0.00 50 TYR A O 16
ATOM 21355 N N . ASP A 1 51 ? 0.929 -8.554 3.948 1.00 0.00 51 ASP A N 16
ATOM 21356 C CA . ASP A 1 51 ? 1.996 -9.552 4.068 1.00 0.00 51 ASP A CA 16
ATOM 21357 C C . ASP A 1 51 ? 2.188 -10.037 5.501 1.00 0.00 51 ASP A C 16
ATOM 21358 O O . ASP A 1 51 ? 2.152 -11.239 5.766 1.00 0.00 51 ASP A O 16
ATOM 21367 N N . SER A 1 52 ? 2.383 -9.113 6.424 1.00 0.00 52 SER A N 16
ATOM 21368 C CA . SER A 1 52 ? 2.535 -9.469 7.827 1.00 0.00 52 SER A CA 16
ATOM 21369 C C . SER A 1 52 ? 1.841 -8.449 8.720 1.00 0.00 52 SER A C 16
ATOM 21370 O O . SER A 1 52 ? 0.708 -8.663 9.159 1.00 0.00 52 SER A O 16
ATOM 21378 N N . GLU A 1 53 ? 2.520 -7.342 8.973 1.00 0.00 53 GLU A N 16
ATOM 21379 C CA . GLU A 1 53 ? 1.950 -6.238 9.727 1.00 0.00 53 GLU A CA 16
ATOM 21380 C C . GLU A 1 53 ? 2.414 -4.916 9.141 1.00 0.00 53 GLU A C 16
ATOM 21381 O O . GLU A 1 53 ? 3.360 -4.876 8.355 1.00 0.00 53 GLU A O 16
ATOM 21393 N N . ILE A 1 54 ? 1.744 -3.843 9.522 1.00 0.00 54 ILE A N 16
ATOM 21394 C CA . ILE A 1 54 ? 2.076 -2.513 9.030 1.00 0.00 54 ILE A CA 16
ATOM 21395 C C . ILE A 1 54 ? 2.749 -1.697 10.129 1.00 0.00 54 ILE A C 16
ATOM 21396 O O . ILE A 1 54 ? 2.819 -0.469 10.066 1.00 0.00 54 ILE A O 16
ATOM 21412 N N . LEU A 1 55 ? 3.253 -2.403 11.135 1.00 0.00 55 LEU A N 16
ATOM 21413 C CA . LEU A 1 55 ? 3.936 -1.771 12.254 1.00 0.00 55 LEU A CA 16
ATOM 21414 C C . LEU A 1 55 ? 5.390 -1.486 11.896 1.00 0.00 55 LEU A C 16
ATOM 21415 O O . LEU A 1 55 ? 6.286 -2.268 12.223 1.00 0.00 55 LEU A O 16
ATOM 21431 N N . GLY A 1 56 ? 5.617 -0.380 11.208 1.00 0.00 56 GLY A N 16
ATOM 21432 C CA . GLY A 1 56 ? 6.959 -0.018 10.813 1.00 0.00 56 GLY A CA 16
ATOM 21433 C C . GLY A 1 56 ? 7.145 1.481 10.733 1.00 0.00 56 GLY A C 16
ATOM 21434 O O . GLY A 1 56 ? 6.187 2.243 10.890 1.00 0.00 56 GLY A O 16
ATOM 21438 N N . VAL A 1 57 ? 8.375 1.903 10.487 1.00 0.00 57 VAL A N 16
ATOM 21439 C CA . VAL A 1 57 ? 8.694 3.319 10.380 1.00 0.00 57 VAL A CA 16
ATOM 21440 C C . VAL A 1 57 ? 9.326 3.618 9.028 1.00 0.00 57 VAL A C 16
ATOM 21441 O O . VAL A 1 57 ? 9.856 2.718 8.370 1.00 0.00 57 VAL A O 16
ATOM 21454 N N . PHE A 1 58 ? 9.255 4.873 8.606 1.00 0.00 58 PHE A N 16
ATOM 21455 C CA . PHE A 1 58 ? 9.855 5.284 7.344 1.00 0.00 58 PHE A CA 16
ATOM 21456 C C . PHE A 1 58 ? 11.369 5.127 7.382 1.00 0.00 58 PHE A C 16
ATOM 21457 O O . PHE A 1 58 ? 12.029 5.554 8.335 1.00 0.00 58 PHE A O 16
ATOM 21474 N N . THR A 1 59 ? 11.906 4.508 6.345 1.00 0.00 59 THR A N 16
ATOM 21475 C CA . THR A 1 59 ? 13.337 4.314 6.218 1.00 0.00 59 THR A CA 16
ATOM 21476 C C . THR A 1 59 ? 13.797 4.735 4.826 1.00 0.00 59 THR A C 16
ATOM 21477 O O . THR A 1 59 ? 12.972 5.074 3.975 1.00 0.00 59 THR A O 16
ATOM 21488 N N . GLU A 1 60 ? 15.101 4.698 4.592 1.00 0.00 60 GLU A N 16
ATOM 21489 C CA . GLU A 1 60 ? 15.662 5.120 3.314 1.00 0.00 60 GLU A CA 16
ATOM 21490 C C . GLU A 1 60 ? 15.465 4.039 2.252 1.00 0.00 60 GLU A C 16
ATOM 21491 O O . GLU A 1 60 ? 15.783 4.236 1.076 1.00 0.00 60 GLU A O 16
ATOM 21503 N N . SER A 1 61 ? 14.959 2.892 2.680 1.00 0.00 61 SER A N 16
ATOM 21504 C CA . SER A 1 61 ? 14.687 1.788 1.779 1.00 0.00 61 SER A CA 16
ATOM 21505 C C . SER A 1 61 ? 13.267 1.889 1.232 1.00 0.00 61 SER A C 16
ATOM 21506 O O . SER A 1 61 ? 12.317 2.076 1.992 1.00 0.00 61 SER A O 16
ATOM 21514 N N . PRO A 1 62 ? 13.108 1.797 -0.096 1.00 0.00 62 PRO A N 16
ATOM 21515 C CA . PRO A 1 62 ? 11.791 1.790 -0.731 1.00 0.00 62 PRO A CA 16
ATOM 21516 C C . PRO A 1 62 ? 10.970 0.582 -0.291 1.00 0.00 62 PRO A C 16
ATOM 21517 O O . PRO A 1 62 ? 11.228 -0.545 -0.712 1.00 0.00 62 PRO A O 16
ATOM 21528 N N . GLN A 1 63 ? 10.001 0.827 0.573 1.00 0.00 63 GLN A N 16
ATOM 21529 C CA . GLN A 1 63 ? 9.156 -0.233 1.098 1.00 0.00 63 GLN A CA 16
ATOM 21530 C C . GLN A 1 63 ? 7.990 -0.492 0.154 1.00 0.00 63 GLN A C 16
ATOM 21531 O O . GLN A 1 63 ? 7.479 0.431 -0.486 1.00 0.00 63 GLN A O 16
ATOM 21545 N N . THR A 1 64 ? 7.584 -1.744 0.061 1.00 0.00 64 THR A N 16
ATOM 21546 C CA . THR A 1 64 ? 6.488 -2.127 -0.809 1.00 0.00 64 THR A CA 16
ATOM 21547 C C . THR A 1 64 ? 5.354 -2.727 0.009 1.00 0.00 64 THR A C 16
ATOM 21548 O O . THR A 1 64 ? 5.461 -3.840 0.531 1.00 0.00 64 THR A O 16
ATOM 21559 N N . ILE A 1 65 ? 4.273 -1.976 0.143 1.00 0.00 65 ILE A N 16
ATOM 21560 C CA . ILE A 1 65 ? 3.125 -2.434 0.900 1.00 0.00 65 ILE A CA 16
ATOM 21561 C C . ILE A 1 65 ? 1.995 -2.806 -0.044 1.00 0.00 65 ILE A C 16
ATOM 21562 O O . ILE A 1 65 ? 1.312 -1.936 -0.595 1.00 0.00 65 ILE A O 16
ATOM 21578 N N . ASN A 1 66 ? 1.824 -4.097 -0.253 1.00 0.00 66 ASN A N 16
ATOM 21579 C CA . ASN A 1 66 ? 0.771 -4.591 -1.118 1.00 0.00 66 ASN A CA 16
ATOM 21580 C C . ASN A 1 66 ? -0.517 -4.740 -0.330 1.00 0.00 66 ASN A C 16
ATOM 21581 O O . ASN A 1 66 ? -0.724 -5.737 0.365 1.00 0.00 66 ASN A O 16
ATOM 21592 N N . ILE A 1 67 ? -1.362 -3.727 -0.409 1.00 0.00 67 ILE A N 16
ATOM 21593 C CA . ILE A 1 67 ? -2.651 -3.755 0.254 1.00 0.00 67 ILE A CA 16
ATOM 21594 C C . ILE A 1 67 ? -3.626 -4.562 -0.586 1.00 0.00 67 ILE A C 16
ATOM 21595 O O . ILE A 1 67 ? -4.214 -4.055 -1.541 1.00 0.00 67 ILE A O 16
ATOM 21611 N N . ILE A 1 68 ? -3.756 -5.832 -0.248 1.00 0.00 68 ILE A N 16
ATOM 21612 C CA . ILE A 1 68 ? -4.592 -6.741 -1.007 1.00 0.00 68 ILE A CA 16
ATOM 21613 C C . ILE A 1 68 ? -5.970 -6.846 -0.381 1.00 0.00 68 ILE A C 16
ATOM 21614 O O . ILE A 1 68 ? -6.125 -7.337 0.741 1.00 0.00 68 ILE A O 16
ATOM 21630 N N . TYR A 1 69 ? -6.964 -6.360 -1.098 1.00 0.00 69 TYR A N 16
ATOM 21631 C CA . TYR A 1 69 ? -8.331 -6.428 -0.634 1.00 0.00 69 TYR A CA 16
ATOM 21632 C C . TYR A 1 69 ? -8.955 -7.757 -1.024 1.00 0.00 69 TYR A C 16
ATOM 21633 O O . TYR A 1 69 ? -8.290 -8.633 -1.576 1.00 0.00 69 TYR A O 16
ATOM 21651 N N . GLN A 1 70 ? -10.221 -7.904 -0.711 1.00 0.00 70 GLN A N 16
ATOM 21652 C CA . GLN A 1 70 ? -10.949 -9.115 -1.005 1.00 0.00 70 GLN A CA 16
ATOM 21653 C C . GLN A 1 70 ? -12.373 -8.767 -1.385 1.00 0.00 70 GLN A C 16
ATOM 21654 O O . GLN A 1 70 ? -13.049 -8.027 -0.663 1.00 0.00 70 GLN A O 16
ATOM 21668 N N . LYS A 1 71 ? -12.816 -9.259 -2.531 1.00 0.00 71 LYS A N 16
ATOM 21669 C CA . LYS A 1 71 ? -14.210 -9.140 -2.894 1.00 0.00 71 LYS A CA 16
ATOM 21670 C C . LYS A 1 71 ? -15.036 -9.901 -1.870 1.00 0.00 71 LYS A C 16
ATOM 21671 O O . LYS A 1 71 ? -14.789 -11.079 -1.618 1.00 0.00 71 LYS A O 16
ATOM 21690 N N . LYS A 1 72 ? -16.003 -9.223 -1.269 1.00 0.00 72 LYS A N 16
ATOM 21691 C CA . LYS A 1 72 ? -16.769 -9.797 -0.168 1.00 0.00 72 LYS A CA 16
ATOM 21692 C C . LYS A 1 72 ? -17.685 -10.926 -0.643 1.00 0.00 72 LYS A C 16
ATOM 21693 O O . LYS A 1 72 ? -18.362 -11.556 0.169 1.00 0.00 72 LYS A O 16
ATOM 21712 N N . ALA A 1 73 ? -17.685 -11.169 -1.955 1.00 0.00 73 ALA A N 16
ATOM 21713 C CA . ALA A 1 73 ? -18.487 -12.226 -2.571 1.00 0.00 73 ALA A CA 16
ATOM 21714 C C . ALA A 1 73 ? -19.937 -12.155 -2.113 1.00 0.00 73 ALA A C 16
ATOM 21715 O O . ALA A 1 73 ? -20.349 -12.890 -1.214 1.00 0.00 73 ALA A O 16
ATOM 21722 N N . PRO A 1 74 ? -20.722 -11.241 -2.704 1.00 0.00 74 PRO A N 16
ATOM 21723 C CA . PRO A 1 74 ? -22.116 -11.029 -2.319 1.00 0.00 74 PRO A CA 16
ATOM 21724 C C . PRO A 1 74 ? -22.984 -12.253 -2.586 1.00 0.00 74 PRO A C 16
ATOM 21725 O O . PRO A 1 74 ? -23.473 -12.452 -3.701 1.00 0.00 74 PRO A O 16
ATOM 21736 N N . GLU A 1 75 ? -23.148 -13.082 -1.563 1.00 0.00 75 GLU A N 16
ATOM 21737 C CA . GLU A 1 75 ? -23.988 -14.262 -1.663 1.00 0.00 75 GLU A CA 16
ATOM 21738 C C . GLU A 1 75 ? -25.449 -13.846 -1.669 1.00 0.00 75 GLU A C 16
ATOM 21739 O O . GLU A 1 75 ? -25.848 -12.950 -0.926 1.00 0.00 75 GLU A O 16
ATOM 21751 N N . GLN A 1 76 ? -26.244 -14.497 -2.500 1.00 0.00 76 GLN A N 16
ATOM 21752 C CA . GLN A 1 76 ? -27.647 -14.137 -2.645 1.00 0.00 76 GLN A CA 16
ATOM 21753 C C . GLN A 1 76 ? -28.468 -14.746 -1.518 1.00 0.00 76 GLN A C 16
ATOM 21754 O O . GLN A 1 76 ? -29.639 -14.417 -1.328 1.00 0.00 76 GLN A O 16
ATOM 21768 N N . ALA A 1 77 ? -27.837 -15.642 -0.773 1.00 0.00 77 ALA A N 16
ATOM 21769 C CA . ALA A 1 77 ? -28.436 -16.204 0.425 1.00 0.00 77 ALA A CA 16
ATOM 21770 C C . ALA A 1 77 ? -28.528 -15.140 1.518 1.00 0.00 77 ALA A C 16
ATOM 21771 O O . ALA A 1 77 ? -29.350 -15.232 2.432 1.00 0.00 77 ALA A O 16
ATOM 21778 N N . LEU A 1 78 ? -27.673 -14.133 1.409 1.00 0.00 78 LEU A N 16
ATOM 21779 C CA . LEU A 1 78 ? -27.715 -12.984 2.300 1.00 0.00 78 LEU A CA 16
ATOM 21780 C C . LEU A 1 78 ? -28.219 -11.764 1.543 1.00 0.00 78 LEU A C 16
ATOM 21781 O O . LEU A 1 78 ? -28.155 -11.716 0.313 1.00 0.00 78 LEU A O 16
ATOM 21797 N N . GLU A 1 79 ? -28.714 -10.784 2.273 1.00 0.00 79 GLU A N 16
ATOM 21798 C CA . GLU A 1 79 ? -29.196 -9.555 1.670 1.00 0.00 79 GLU A CA 16
ATOM 21799 C C . GLU A 1 79 ? -28.409 -8.359 2.187 1.00 0.00 79 GLU A C 16
ATOM 21800 O O . GLU A 1 79 ? -27.485 -8.512 2.986 1.00 0.00 79 GLU A O 16
ATOM 21812 N N . HIS A 1 80 ? -28.784 -7.177 1.704 1.00 0.00 80 HIS A N 16
ATOM 21813 C CA . HIS A 1 80 ? -28.287 -5.907 2.235 1.00 0.00 80 HIS A CA 16
ATOM 21814 C C . HIS A 1 80 ? -26.783 -5.756 2.036 1.00 0.00 80 HIS A C 16
ATOM 21815 O O . HIS A 1 80 ? -26.092 -5.165 2.868 1.00 0.00 80 HIS A O 16
ATOM 21830 N N . HIS A 1 81 ? -26.278 -6.270 0.920 1.00 0.00 81 HIS A N 16
ATOM 21831 C CA . HIS A 1 81 ? -24.881 -6.057 0.558 1.00 0.00 81 HIS A CA 16
ATOM 21832 C C . HIS A 1 81 ? -24.733 -4.623 0.080 1.00 0.00 81 HIS A C 16
ATOM 21833 O O . HIS A 1 81 ? -23.704 -3.981 0.268 1.00 0.00 81 HIS A O 16
ATOM 21848 N N . HIS A 1 82 ? -25.788 -4.144 -0.555 1.00 0.00 82 HIS A N 16
ATOM 21849 C CA . HIS A 1 82 ? -25.944 -2.733 -0.851 1.00 0.00 82 HIS A CA 16
ATOM 21850 C C . HIS A 1 82 ? -27.155 -2.219 -0.092 1.00 0.00 82 HIS A C 16
ATOM 21851 O O . HIS A 1 82 ? -28.285 -2.609 -0.383 1.00 0.00 82 HIS A O 16
ATOM 21866 N N . HIS A 1 83 ? -26.911 -1.377 0.902 1.00 0.00 83 HIS A N 16
ATOM 21867 C CA . HIS A 1 83 ? -27.981 -0.889 1.766 1.00 0.00 83 HIS A CA 16
ATOM 21868 C C . HIS A 1 83 ? -28.972 -0.041 0.984 1.00 0.00 83 HIS A C 16
ATOM 21869 O O . HIS A 1 83 ? -30.180 -0.105 1.220 1.00 0.00 83 HIS A O 16
ATOM 21884 N N . HIS A 1 84 ? -28.470 0.738 0.044 1.00 0.00 84 HIS A N 16
ATOM 21885 C CA . HIS A 1 84 ? -29.334 1.549 -0.785 1.00 0.00 84 HIS A CA 16
ATOM 21886 C C . HIS A 1 84 ? -29.404 0.960 -2.184 1.00 0.00 84 HIS A C 16
ATOM 21887 O O . HIS A 1 84 ? -28.532 1.203 -3.019 1.00 0.00 84 HIS A O 16
ATOM 21902 N N . HIS A 1 85 ? -30.427 0.156 -2.414 1.00 0.00 85 HIS A N 16
ATOM 21903 C CA . HIS A 1 85 ? -30.649 -0.450 -3.713 1.00 0.00 85 HIS A CA 16
ATOM 21904 C C . HIS A 1 85 ? -31.420 0.514 -4.599 1.00 0.00 85 HIS A C 16
ATOM 21905 O O . HIS A 1 85 ? -30.794 1.165 -5.457 1.00 0.00 85 HIS A O 16
ATOM 21921 N N . MET A 1 1 ? 17.052 21.804 -3.023 1.00 0.00 1 MET A N 17
ATOM 21922 C CA . MET A 1 1 ? 18.244 22.632 -2.721 1.00 0.00 1 MET A CA 17
ATOM 21923 C C . MET A 1 1 ? 19.282 21.782 -2.008 1.00 0.00 1 MET A C 17
ATOM 21924 O O . MET A 1 1 ? 20.394 21.598 -2.502 1.00 0.00 1 MET A O 17
ATOM 21940 N N . ASP A 1 2 ? 18.917 21.271 -0.843 1.00 0.00 2 ASP A N 17
ATOM 21941 C CA . ASP A 1 2 ? 19.705 20.242 -0.189 1.00 0.00 2 ASP A CA 17
ATOM 21942 C C . ASP A 1 2 ? 19.291 18.896 -0.764 1.00 0.00 2 ASP A C 17
ATOM 21943 O O . ASP A 1 2 ? 18.119 18.524 -0.712 1.00 0.00 2 ASP A O 17
ATOM 21952 N N . PHE A 1 3 ? 20.247 18.185 -1.348 1.00 0.00 3 PHE A N 17
ATOM 21953 C CA . PHE A 1 3 ? 19.947 16.979 -2.117 1.00 0.00 3 PHE A CA 17
ATOM 21954 C C . PHE A 1 3 ? 19.695 15.761 -1.225 1.00 0.00 3 PHE A C 17
ATOM 21955 O O . PHE A 1 3 ? 20.349 14.726 -1.362 1.00 0.00 3 PHE A O 17
ATOM 21972 N N . GLY A 1 4 ? 18.732 15.888 -0.323 1.00 0.00 4 GLY A N 17
ATOM 21973 C CA . GLY A 1 4 ? 18.328 14.767 0.497 1.00 0.00 4 GLY A CA 17
ATOM 21974 C C . GLY A 1 4 ? 17.398 13.841 -0.259 1.00 0.00 4 GLY A C 17
ATOM 21975 O O . GLY A 1 4 ? 16.903 14.194 -1.332 1.00 0.00 4 GLY A O 17
ATOM 21979 N N . LYS A 1 5 ? 17.165 12.658 0.278 1.00 0.00 5 LYS A N 17
ATOM 21980 C CA . LYS A 1 5 ? 16.316 11.683 -0.383 1.00 0.00 5 LYS A CA 17
ATOM 21981 C C . LYS A 1 5 ? 14.935 11.642 0.257 1.00 0.00 5 LYS A C 17
ATOM 21982 O O . LYS A 1 5 ? 14.811 11.413 1.461 1.00 0.00 5 LYS A O 17
ATOM 22001 N N . PRO A 1 6 ? 13.884 11.893 -0.534 1.00 0.00 6 PRO A N 17
ATOM 22002 C CA . PRO A 1 6 ? 12.507 11.756 -0.072 1.00 0.00 6 PRO A CA 17
ATOM 22003 C C . PRO A 1 6 ? 12.122 10.289 0.089 1.00 0.00 6 PRO A C 17
ATOM 22004 O O . PRO A 1 6 ? 11.840 9.595 -0.892 1.00 0.00 6 PRO A O 17
ATOM 22015 N N . ASN A 1 7 ? 12.147 9.814 1.322 1.00 0.00 7 ASN A N 17
ATOM 22016 C CA . ASN A 1 7 ? 11.843 8.420 1.609 1.00 0.00 7 ASN A CA 17
ATOM 22017 C C . ASN A 1 7 ? 10.352 8.169 1.456 1.00 0.00 7 ASN A C 17
ATOM 22018 O O . ASN A 1 7 ? 9.544 8.643 2.257 1.00 0.00 7 ASN A O 17
ATOM 22029 N N . GLN A 1 8 ? 9.988 7.447 0.407 1.00 0.00 8 GLN A N 17
ATOM 22030 C CA . GLN A 1 8 ? 8.592 7.173 0.129 1.00 0.00 8 GLN A CA 17
ATOM 22031 C C . GLN A 1 8 ? 8.327 5.675 0.095 1.00 0.00 8 GLN A C 17
ATOM 22032 O O . GLN A 1 8 ? 9.107 4.899 -0.461 1.00 0.00 8 GLN A O 17
ATOM 22046 N N . VAL A 1 9 ? 7.233 5.279 0.716 1.00 0.00 9 VAL A N 17
ATOM 22047 C CA . VAL A 1 9 ? 6.802 3.896 0.715 1.00 0.00 9 VAL A CA 17
ATOM 22048 C C . VAL A 1 9 ? 5.729 3.704 -0.348 1.00 0.00 9 VAL A C 17
ATOM 22049 O O . VAL A 1 9 ? 4.781 4.484 -0.428 1.00 0.00 9 VAL A O 17
ATOM 22062 N N . THR A 1 10 ? 5.888 2.685 -1.173 1.00 0.00 10 THR A N 17
ATOM 22063 C CA . THR A 1 10 ? 4.962 2.447 -2.264 1.00 0.00 10 THR A CA 17
ATOM 22064 C C . THR A 1 10 ? 3.848 1.499 -1.830 1.00 0.00 10 THR A C 17
ATOM 22065 O O . THR A 1 10 ? 4.061 0.297 -1.683 1.00 0.00 10 THR A O 17
ATOM 22076 N N . VAL A 1 11 ? 2.671 2.056 -1.596 1.00 0.00 11 VAL A N 17
ATOM 22077 C CA . VAL A 1 11 ? 1.513 1.267 -1.210 1.00 0.00 11 VAL A CA 17
ATOM 22078 C C . VAL A 1 11 ? 0.666 0.955 -2.438 1.00 0.00 11 VAL A C 17
ATOM 22079 O O . VAL A 1 11 ? 0.351 1.847 -3.224 1.00 0.00 11 VAL A O 17
ATOM 22092 N N . ASN A 1 12 ? 0.317 -0.307 -2.615 1.00 0.00 12 ASN A N 17
ATOM 22093 C CA . ASN A 1 12 ? -0.478 -0.716 -3.763 1.00 0.00 12 ASN A CA 17
ATOM 22094 C C . ASN A 1 12 ? -1.711 -1.479 -3.298 1.00 0.00 12 ASN A C 17
ATOM 22095 O O . ASN A 1 12 ? -1.619 -2.390 -2.473 1.00 0.00 12 ASN A O 17
ATOM 22106 N N . TYR A 1 13 ? -2.861 -1.091 -3.821 1.00 0.00 13 TYR A N 17
ATOM 22107 C CA . TYR A 1 13 ? -4.119 -1.735 -3.481 1.00 0.00 13 TYR A CA 17
ATOM 22108 C C . TYR A 1 13 ? -4.436 -2.804 -4.518 1.00 0.00 13 TYR A C 17
ATOM 22109 O O . TYR A 1 13 ? -4.760 -2.493 -5.669 1.00 0.00 13 TYR A O 17
ATOM 22127 N N . LEU A 1 14 ? -4.329 -4.059 -4.115 1.00 0.00 14 LEU A N 17
ATOM 22128 C CA . LEU A 1 14 ? -4.490 -5.168 -5.036 1.00 0.00 14 LEU A CA 17
ATOM 22129 C C . LEU A 1 14 ? -5.829 -5.857 -4.843 1.00 0.00 14 LEU A C 17
ATOM 22130 O O . LEU A 1 14 ? -6.307 -6.009 -3.723 1.00 0.00 14 LEU A O 17
ATOM 22146 N N . ASP A 1 15 ? -6.427 -6.266 -5.945 1.00 0.00 15 ASP A N 17
ATOM 22147 C CA . ASP A 1 15 ? -7.688 -6.999 -5.917 1.00 0.00 15 ASP A CA 17
ATOM 22148 C C . ASP A 1 15 ? -7.450 -8.487 -6.151 1.00 0.00 15 ASP A C 17
ATOM 22149 O O . ASP A 1 15 ? -7.409 -8.944 -7.293 1.00 0.00 15 ASP A O 17
ATOM 22158 N N . GLU A 1 16 ? -7.226 -9.208 -5.054 1.00 0.00 16 GLU A N 17
ATOM 22159 C CA . GLU A 1 16 ? -7.114 -10.672 -5.043 1.00 0.00 16 GLU A CA 17
ATOM 22160 C C . GLU A 1 16 ? -5.907 -11.180 -5.839 1.00 0.00 16 GLU A C 17
ATOM 22161 O O . GLU A 1 16 ? -4.897 -11.579 -5.261 1.00 0.00 16 GLU A O 17
ATOM 22173 N N . ASN A 1 17 ? -6.012 -11.143 -7.159 1.00 0.00 17 ASN A N 17
ATOM 22174 C CA . ASN A 1 17 ? -4.998 -11.714 -8.040 1.00 0.00 17 ASN A CA 17
ATOM 22175 C C . ASN A 1 17 ? -3.845 -10.741 -8.262 1.00 0.00 17 ASN A C 17
ATOM 22176 O O . ASN A 1 17 ? -3.099 -10.865 -9.232 1.00 0.00 17 ASN A O 17
ATOM 22187 N N . ASN A 1 18 ? -3.707 -9.789 -7.343 1.00 0.00 18 ASN A N 17
ATOM 22188 C CA . ASN A 1 18 ? -2.669 -8.757 -7.411 1.00 0.00 18 ASN A CA 17
ATOM 22189 C C . ASN A 1 18 ? -3.010 -7.724 -8.478 1.00 0.00 18 ASN A C 17
ATOM 22190 O O . ASN A 1 18 ? -2.140 -7.005 -8.967 1.00 0.00 18 ASN A O 17
ATOM 22201 N N . THR A 1 19 ? -4.289 -7.647 -8.821 1.00 0.00 19 THR A N 17
ATOM 22202 C CA . THR A 1 19 ? -4.772 -6.634 -9.741 1.00 0.00 19 THR A CA 17
ATOM 22203 C C . THR A 1 19 ? -4.660 -5.255 -9.100 1.00 0.00 19 THR A C 17
ATOM 22204 O O . THR A 1 19 ? -5.303 -4.983 -8.085 1.00 0.00 19 THR A O 17
ATOM 22215 N N . SER A 1 20 ? -3.826 -4.399 -9.672 1.00 0.00 20 SER A N 17
ATOM 22216 C CA . SER A 1 20 ? -3.665 -3.048 -9.163 1.00 0.00 20 SER A CA 17
ATOM 22217 C C . SER A 1 20 ? -4.884 -2.208 -9.534 1.00 0.00 20 SER A C 17
ATOM 22218 O O . SER A 1 20 ? -4.963 -1.646 -10.627 1.00 0.00 20 SER A O 17
ATOM 22226 N N . ILE A 1 21 ? -5.848 -2.166 -8.627 1.00 0.00 21 ILE A N 17
ATOM 22227 C CA . ILE A 1 21 ? -7.111 -1.489 -8.878 1.00 0.00 21 ILE A CA 17
ATOM 22228 C C . ILE A 1 21 ? -7.015 -0.001 -8.533 1.00 0.00 21 ILE A C 17
ATOM 22229 O O . ILE A 1 21 ? -7.713 0.834 -9.116 1.00 0.00 21 ILE A O 17
ATOM 22245 N N . ALA A 1 22 ? -6.124 0.329 -7.611 1.00 0.00 22 ALA A N 17
ATOM 22246 C CA . ALA A 1 22 ? -5.905 1.715 -7.230 1.00 0.00 22 ALA A CA 17
ATOM 22247 C C . ALA A 1 22 ? -4.500 2.152 -7.619 1.00 0.00 22 ALA A C 17
ATOM 22248 O O . ALA A 1 22 ? -3.587 1.325 -7.684 1.00 0.00 22 ALA A O 17
ATOM 22255 N N . PRO A 1 23 ? -4.316 3.450 -7.913 1.00 0.00 23 PRO A N 17
ATOM 22256 C CA . PRO A 1 23 ? -3.005 4.003 -8.266 1.00 0.00 23 PRO A CA 17
ATOM 22257 C C . PRO A 1 23 ? -2.009 3.881 -7.117 1.00 0.00 23 PRO A C 17
ATOM 22258 O O . PRO A 1 23 ? -2.369 4.088 -5.953 1.00 0.00 23 PRO A O 17
ATOM 22269 N N . SER A 1 24 ? -0.771 3.538 -7.453 1.00 0.00 24 SER A N 17
ATOM 22270 C CA . SER A 1 24 ? 0.290 3.364 -6.468 1.00 0.00 24 SER A CA 17
ATOM 22271 C C . SER A 1 24 ? 0.394 4.576 -5.545 1.00 0.00 24 SER A C 17
ATOM 22272 O O . SER A 1 24 ? 0.636 5.698 -5.996 1.00 0.00 24 SER A O 17
ATOM 22280 N N . LEU A 1 25 ? 0.204 4.349 -4.259 1.00 0.00 25 LEU A N 17
ATOM 22281 C CA . LEU A 1 25 ? 0.242 5.416 -3.281 1.00 0.00 25 LEU A CA 17
ATOM 22282 C C . LEU A 1 25 ? 1.658 5.615 -2.769 1.00 0.00 25 LEU A C 17
ATOM 22283 O O . LEU A 1 25 ? 2.201 4.758 -2.065 1.00 0.00 25 LEU A O 17
ATOM 22299 N N . TYR A 1 26 ? 2.260 6.726 -3.144 1.00 0.00 26 TYR A N 17
ATOM 22300 C CA . TYR A 1 26 ? 3.588 7.068 -2.675 1.00 0.00 26 TYR A CA 17
ATOM 22301 C C . TYR A 1 26 ? 3.492 7.799 -1.346 1.00 0.00 26 TYR A C 17
ATOM 22302 O O . TYR A 1 26 ? 3.215 9.000 -1.296 1.00 0.00 26 TYR A O 17
ATOM 22320 N N . LEU A 1 27 ? 3.688 7.053 -0.276 1.00 0.00 27 LEU A N 17
ATOM 22321 C CA . LEU A 1 27 ? 3.603 7.582 1.074 1.00 0.00 27 LEU A CA 17
ATOM 22322 C C . LEU A 1 27 ? 4.951 8.160 1.491 1.00 0.00 27 LEU A C 17
ATOM 22323 O O . LEU A 1 27 ? 5.918 7.424 1.656 1.00 0.00 27 LEU A O 17
ATOM 22339 N N . SER A 1 28 ? 5.012 9.472 1.640 1.00 0.00 28 SER A N 17
ATOM 22340 C CA . SER A 1 28 ? 6.260 10.142 1.973 1.00 0.00 28 SER A CA 17
ATOM 22341 C C . SER A 1 28 ? 6.242 10.650 3.412 1.00 0.00 28 SER A C 17
ATOM 22342 O O . SER A 1 28 ? 5.186 10.990 3.951 1.00 0.00 28 SER A O 17
ATOM 22350 N N . GLY A 1 29 ? 7.417 10.695 4.026 1.00 0.00 29 GLY A N 17
ATOM 22351 C CA . GLY A 1 29 ? 7.539 11.189 5.382 1.00 0.00 29 GLY A CA 17
ATOM 22352 C C . GLY A 1 29 ? 8.989 11.412 5.760 1.00 0.00 29 GLY A C 17
ATOM 22353 O O . GLY A 1 29 ? 9.871 11.309 4.908 1.00 0.00 29 GLY A O 17
ATOM 22357 N N . LEU A 1 30 ? 9.240 11.712 7.024 1.00 0.00 30 LEU A N 17
ATOM 22358 C CA . LEU A 1 30 ? 10.600 11.929 7.499 1.00 0.00 30 LEU A CA 17
ATOM 22359 C C . LEU A 1 30 ? 11.272 10.598 7.815 1.00 0.00 30 LEU A C 17
ATOM 22360 O O . LEU A 1 30 ? 10.608 9.568 7.922 1.00 0.00 30 LEU A O 17
ATOM 22376 N N . PHE A 1 31 ? 12.587 10.616 7.963 1.00 0.00 31 PHE A N 17
ATOM 22377 C CA . PHE A 1 31 ? 13.325 9.404 8.285 1.00 0.00 31 PHE A CA 17
ATOM 22378 C C . PHE A 1 31 ? 12.990 8.947 9.704 1.00 0.00 31 PHE A C 17
ATOM 22379 O O . PHE A 1 31 ? 12.919 9.768 10.622 1.00 0.00 31 PHE A O 17
ATOM 22396 N N . ASN A 1 32 ? 12.760 7.642 9.859 1.00 0.00 32 ASN A N 17
ATOM 22397 C CA . ASN A 1 32 ? 12.431 7.035 11.155 1.00 0.00 32 ASN A CA 17
ATOM 22398 C C . ASN A 1 32 ? 11.023 7.441 11.606 1.00 0.00 32 ASN A C 17
ATOM 22399 O O . ASN A 1 32 ? 10.617 7.191 12.741 1.00 0.00 32 ASN A O 17
ATOM 22410 N N . GLU A 1 33 ? 10.268 8.049 10.705 1.00 0.00 33 GLU A N 17
ATOM 22411 C CA . GLU A 1 33 ? 8.913 8.470 11.023 1.00 0.00 33 GLU A CA 17
ATOM 22412 C C . GLU A 1 33 ? 7.960 7.290 10.906 1.00 0.00 33 GLU A C 17
ATOM 22413 O O . GLU A 1 33 ? 7.920 6.613 9.877 1.00 0.00 33 GLU A O 17
ATOM 22425 N N . ALA A 1 34 ? 7.224 7.025 11.973 1.00 0.00 34 ALA A N 17
ATOM 22426 C CA . ALA A 1 34 ? 6.227 5.967 11.962 1.00 0.00 34 ALA A CA 17
ATOM 22427 C C . ALA A 1 34 ? 4.987 6.439 11.225 1.00 0.00 34 ALA A C 17
ATOM 22428 O O . ALA A 1 34 ? 4.258 7.306 11.709 1.00 0.00 34 ALA A O 17
ATOM 22435 N N . TYR A 1 35 ? 4.756 5.881 10.052 1.00 0.00 35 TYR A N 17
ATOM 22436 C CA . TYR A 1 35 ? 3.669 6.336 9.203 1.00 0.00 35 TYR A CA 17
ATOM 22437 C C . TYR A 1 35 ? 2.386 5.560 9.463 1.00 0.00 35 TYR A C 17
ATOM 22438 O O . TYR A 1 35 ? 2.408 4.448 9.996 1.00 0.00 35 TYR A O 17
ATOM 22456 N N . ASN A 1 36 ? 1.273 6.159 9.077 1.00 0.00 36 ASN A N 17
ATOM 22457 C CA . ASN A 1 36 ? -0.028 5.520 9.189 1.00 0.00 36 ASN A CA 17
ATOM 22458 C C . ASN A 1 36 ? -0.486 5.065 7.813 1.00 0.00 36 ASN A C 17
ATOM 22459 O O . ASN A 1 36 ? -0.477 5.846 6.861 1.00 0.00 36 ASN A O 17
ATOM 22470 N N . VAL A 1 37 ? -0.874 3.804 7.704 1.00 0.00 37 VAL A N 17
ATOM 22471 C CA . VAL A 1 37 ? -1.260 3.236 6.421 1.00 0.00 37 VAL A CA 17
ATOM 22472 C C . VAL A 1 37 ? -2.748 3.448 6.160 1.00 0.00 37 VAL A C 17
ATOM 22473 O O . VAL A 1 37 ? -3.595 2.952 6.904 1.00 0.00 37 VAL A O 17
ATOM 22486 N N . PRO A 1 38 ? -3.085 4.213 5.113 1.00 0.00 38 PRO A N 17
ATOM 22487 C CA . PRO A 1 38 ? -4.466 4.448 4.716 1.00 0.00 38 PRO A CA 17
ATOM 22488 C C . PRO A 1 38 ? -5.044 3.268 3.945 1.00 0.00 38 PRO A C 17
ATOM 22489 O O . PRO A 1 38 ? -4.744 3.075 2.764 1.00 0.00 38 PRO A O 17
ATOM 22500 N N . MET A 1 39 ? -5.849 2.463 4.620 1.00 0.00 39 MET A N 17
ATOM 22501 C CA . MET A 1 39 ? -6.507 1.341 3.974 1.00 0.00 39 MET A CA 17
ATOM 22502 C C . MET A 1 39 ? -7.862 1.784 3.446 1.00 0.00 39 MET A C 17
ATOM 22503 O O . MET A 1 39 ? -8.785 2.050 4.220 1.00 0.00 39 MET A O 17
ATOM 22517 N N . LYS A 1 40 ? -7.968 1.894 2.134 1.00 0.00 40 LYS A N 17
ATOM 22518 C CA . LYS A 1 40 ? -9.190 2.366 1.507 1.00 0.00 40 LYS A CA 17
ATOM 22519 C C . LYS A 1 40 ? -10.118 1.200 1.207 1.00 0.00 40 LYS A C 17
ATOM 22520 O O . LYS A 1 40 ? -9.687 0.168 0.695 1.00 0.00 40 LYS A O 17
ATOM 22539 N N . LYS A 1 41 ? -11.387 1.370 1.515 1.00 0.00 41 LYS A N 17
ATOM 22540 C CA . LYS A 1 41 ? -12.368 0.360 1.180 1.00 0.00 41 LYS A CA 17
ATOM 22541 C C . LYS A 1 41 ? -12.900 0.645 -0.217 1.00 0.00 41 LYS A C 17
ATOM 22542 O O . LYS A 1 41 ? -13.849 1.408 -0.394 1.00 0.00 41 LYS A O 17
ATOM 22561 N N . ILE A 1 42 ? -12.258 0.045 -1.208 1.00 0.00 42 ILE A N 17
ATOM 22562 C CA . ILE A 1 42 ? -12.567 0.321 -2.604 1.00 0.00 42 ILE A CA 17
ATOM 22563 C C . ILE A 1 42 ? -13.814 -0.432 -3.040 1.00 0.00 42 ILE A C 17
ATOM 22564 O O . ILE A 1 42 ? -13.842 -1.659 -3.007 1.00 0.00 42 ILE A O 17
ATOM 22580 N N . LYS A 1 43 ? -14.847 0.318 -3.419 1.00 0.00 43 LYS A N 17
ATOM 22581 C CA . LYS A 1 43 ? -16.117 -0.256 -3.873 1.00 0.00 43 LYS A CA 17
ATOM 22582 C C . LYS A 1 43 ? -16.706 -1.204 -2.829 1.00 0.00 43 LYS A C 17
ATOM 22583 O O . LYS A 1 43 ? -17.468 -2.116 -3.152 1.00 0.00 43 LYS A O 17
ATOM 22602 N N . GLY A 1 44 ? -16.358 -0.963 -1.576 1.00 0.00 44 GLY A N 17
ATOM 22603 C CA . GLY A 1 44 ? -16.875 -1.766 -0.489 1.00 0.00 44 GLY A CA 17
ATOM 22604 C C . GLY A 1 44 ? -16.188 -3.114 -0.351 1.00 0.00 44 GLY A C 17
ATOM 22605 O O . GLY A 1 44 ? -16.647 -3.958 0.416 1.00 0.00 44 GLY A O 17
ATOM 22609 N N . TYR A 1 45 ? -15.089 -3.321 -1.072 1.00 0.00 45 TYR A N 17
ATOM 22610 C CA . TYR A 1 45 ? -14.365 -4.594 -1.025 1.00 0.00 45 TYR A CA 17
ATOM 22611 C C . TYR A 1 45 ? -13.909 -4.937 0.391 1.00 0.00 45 TYR A C 17
ATOM 22612 O O . TYR A 1 45 ? -13.794 -4.061 1.255 1.00 0.00 45 TYR A O 17
ATOM 22630 N N . THR A 1 46 ? -13.647 -6.212 0.611 1.00 0.00 46 THR A N 17
ATOM 22631 C CA . THR A 1 46 ? -13.249 -6.711 1.913 1.00 0.00 46 THR A CA 17
ATOM 22632 C C . THR A 1 46 ? -11.765 -7.061 1.886 1.00 0.00 46 THR A C 17
ATOM 22633 O O . THR A 1 46 ? -11.261 -7.492 0.856 1.00 0.00 46 THR A O 17
ATOM 22644 N N . LEU A 1 47 ? -11.056 -6.855 2.987 1.00 0.00 47 LEU A N 17
ATOM 22645 C CA . LEU A 1 47 ? -9.639 -7.192 3.028 1.00 0.00 47 LEU A CA 17
ATOM 22646 C C . LEU A 1 47 ? -9.461 -8.707 3.033 1.00 0.00 47 LEU A C 17
ATOM 22647 O O . LEU A 1 47 ? -9.841 -9.380 3.993 1.00 0.00 47 LEU A O 17
ATOM 22663 N N . LEU A 1 48 ? -8.894 -9.228 1.951 1.00 0.00 48 LEU A N 17
ATOM 22664 C CA . LEU A 1 48 ? -8.658 -10.661 1.811 1.00 0.00 48 LEU A CA 17
ATOM 22665 C C . LEU A 1 48 ? -7.732 -11.160 2.910 1.00 0.00 48 LEU A C 17
ATOM 22666 O O . LEU A 1 48 ? -8.096 -12.037 3.699 1.00 0.00 48 LEU A O 17
ATOM 22682 N N . LYS A 1 49 ? -6.552 -10.568 2.968 1.00 0.00 49 LYS A N 17
ATOM 22683 C CA . LYS A 1 49 ? -5.519 -10.990 3.897 1.00 0.00 49 LYS A CA 17
ATOM 22684 C C . LYS A 1 49 ? -4.355 -10.020 3.847 1.00 0.00 49 LYS A C 17
ATOM 22685 O O . LYS A 1 49 ? -3.801 -9.755 2.779 1.00 0.00 49 LYS A O 17
ATOM 22704 N N . TYR A 1 50 ? -3.995 -9.482 4.995 1.00 0.00 50 TYR A N 17
ATOM 22705 C CA . TYR A 1 50 ? -2.893 -8.551 5.067 1.00 0.00 50 TYR A CA 17
ATOM 22706 C C . TYR A 1 50 ? -1.584 -9.302 5.269 1.00 0.00 50 TYR A C 17
ATOM 22707 O O . TYR A 1 50 ? -1.219 -9.659 6.391 1.00 0.00 50 TYR A O 17
ATOM 22725 N N . ASP A 1 51 ? -0.904 -9.573 4.164 1.00 0.00 51 ASP A N 17
ATOM 22726 C CA . ASP A 1 51 ? 0.367 -10.286 4.191 1.00 0.00 51 ASP A CA 17
ATOM 22727 C C . ASP A 1 51 ? 1.524 -9.302 4.337 1.00 0.00 51 ASP A C 17
ATOM 22728 O O . ASP A 1 51 ? 2.658 -9.684 4.623 1.00 0.00 51 ASP A O 17
ATOM 22737 N N . SER A 1 52 ? 1.221 -8.026 4.146 1.00 0.00 52 SER A N 17
ATOM 22738 C CA . SER A 1 52 ? 2.218 -6.974 4.250 1.00 0.00 52 SER A CA 17
ATOM 22739 C C . SER A 1 52 ? 2.337 -6.472 5.692 1.00 0.00 52 SER A C 17
ATOM 22740 O O . SER A 1 52 ? 1.742 -7.044 6.606 1.00 0.00 52 SER A O 17
ATOM 22748 N N . GLU A 1 53 ? 3.102 -5.405 5.893 1.00 0.00 53 GLU A N 17
ATOM 22749 C CA . GLU A 1 53 ? 3.382 -4.909 7.234 1.00 0.00 53 GLU A CA 17
ATOM 22750 C C . GLU A 1 53 ? 2.817 -3.501 7.425 1.00 0.00 53 GLU A C 17
ATOM 22751 O O . GLU A 1 53 ? 2.634 -2.759 6.460 1.00 0.00 53 GLU A O 17
ATOM 22763 N N . ILE A 1 54 ? 2.525 -3.153 8.674 1.00 0.00 54 ILE A N 17
ATOM 22764 C CA . ILE A 1 54 ? 2.024 -1.824 9.021 1.00 0.00 54 ILE A CA 17
ATOM 22765 C C . ILE A 1 54 ? 2.783 -1.251 10.209 1.00 0.00 54 ILE A C 17
ATOM 22766 O O . ILE A 1 54 ? 3.566 -1.957 10.846 1.00 0.00 54 ILE A O 17
ATOM 22782 N N . LEU A 1 55 ? 2.539 0.030 10.492 1.00 0.00 55 LEU A N 17
ATOM 22783 C CA . LEU A 1 55 ? 3.116 0.712 11.655 1.00 0.00 55 LEU A CA 17
ATOM 22784 C C . LEU A 1 55 ? 4.637 0.783 11.556 1.00 0.00 55 LEU A C 17
ATOM 22785 O O . LEU A 1 55 ? 5.333 0.924 12.563 1.00 0.00 55 LEU A O 17
ATOM 22801 N N . GLY A 1 56 ? 5.142 0.706 10.332 1.00 0.00 56 GLY A N 17
ATOM 22802 C CA . GLY A 1 56 ? 6.568 0.762 10.114 1.00 0.00 56 GLY A CA 17
ATOM 22803 C C . GLY A 1 56 ? 7.078 2.184 10.049 1.00 0.00 56 GLY A C 17
ATOM 22804 O O . GLY A 1 56 ? 6.297 3.129 9.909 1.00 0.00 56 GLY A O 17
ATOM 22808 N N . VAL A 1 57 ? 8.386 2.340 10.151 1.00 0.00 57 VAL A N 17
ATOM 22809 C CA . VAL A 1 57 ? 9.004 3.652 10.094 1.00 0.00 57 VAL A CA 17
ATOM 22810 C C . VAL A 1 57 ? 9.738 3.834 8.774 1.00 0.00 57 VAL A C 17
ATOM 22811 O O . VAL A 1 57 ? 10.291 2.877 8.225 1.00 0.00 57 VAL A O 17
ATOM 22824 N N . PHE A 1 58 ? 9.721 5.055 8.255 1.00 0.00 58 PHE A N 17
ATOM 22825 C CA . PHE A 1 58 ? 10.402 5.361 7.003 1.00 0.00 58 PHE A CA 17
ATOM 22826 C C . PHE A 1 58 ? 11.889 5.055 7.098 1.00 0.00 58 PHE A C 17
ATOM 22827 O O . PHE A 1 58 ? 12.636 5.732 7.811 1.00 0.00 58 PHE A O 17
ATOM 22844 N N . THR A 1 59 ? 12.301 4.022 6.387 1.00 0.00 59 THR A N 17
ATOM 22845 C CA . THR A 1 59 ? 13.691 3.628 6.339 1.00 0.00 59 THR A CA 17
ATOM 22846 C C . THR A 1 59 ? 14.289 4.069 5.003 1.00 0.00 59 THR A C 17
ATOM 22847 O O . THR A 1 59 ? 13.547 4.408 4.083 1.00 0.00 59 THR A O 17
ATOM 22858 N N . GLU A 1 60 ? 15.614 4.068 4.896 1.00 0.00 60 GLU A N 17
ATOM 22859 C CA . GLU A 1 60 ? 16.281 4.493 3.667 1.00 0.00 60 GLU A CA 17
ATOM 22860 C C . GLU A 1 60 ? 16.060 3.488 2.533 1.00 0.00 60 GLU A C 17
ATOM 22861 O O . GLU A 1 60 ? 16.406 3.749 1.380 1.00 0.00 60 GLU A O 17
ATOM 22873 N N . SER A 1 61 ? 15.497 2.339 2.874 1.00 0.00 61 SER A N 17
ATOM 22874 C CA . SER A 1 61 ? 15.134 1.338 1.889 1.00 0.00 61 SER A CA 17
ATOM 22875 C C . SER A 1 61 ? 13.670 1.505 1.490 1.00 0.00 61 SER A C 17
ATOM 22876 O O . SER A 1 61 ? 12.779 1.410 2.335 1.00 0.00 61 SER A O 17
ATOM 22884 N N . PRO A 1 62 ? 13.406 1.776 0.201 1.00 0.00 62 PRO A N 17
ATOM 22885 C CA . PRO A 1 62 ? 12.042 1.939 -0.312 1.00 0.00 62 PRO A CA 17
ATOM 22886 C C . PRO A 1 62 ? 11.189 0.699 -0.063 1.00 0.00 62 PRO A C 17
ATOM 22887 O O . PRO A 1 62 ? 11.451 -0.373 -0.614 1.00 0.00 62 PRO A O 17
ATOM 22898 N N . GLN A 1 63 ? 10.184 0.847 0.784 1.00 0.00 63 GLN A N 17
ATOM 22899 C CA . GLN A 1 63 ? 9.310 -0.261 1.138 1.00 0.00 63 GLN A CA 17
ATOM 22900 C C . GLN A 1 63 ? 8.115 -0.329 0.196 1.00 0.00 63 GLN A C 17
ATOM 22901 O O . GLN A 1 63 ? 7.677 0.690 -0.343 1.00 0.00 63 GLN A O 17
ATOM 22915 N N . THR A 1 64 ? 7.604 -1.534 -0.009 1.00 0.00 64 THR A N 17
ATOM 22916 C CA . THR A 1 64 ? 6.418 -1.736 -0.823 1.00 0.00 64 THR A CA 17
ATOM 22917 C C . THR A 1 64 ? 5.326 -2.408 0.007 1.00 0.00 64 THR A C 17
ATOM 22918 O O . THR A 1 64 ? 5.519 -3.506 0.534 1.00 0.00 64 THR A O 17
ATOM 22929 N N . ILE A 1 65 ? 4.191 -1.737 0.137 1.00 0.00 65 ILE A N 17
ATOM 22930 C CA . ILE A 1 65 ? 3.071 -2.273 0.891 1.00 0.00 65 ILE A CA 17
ATOM 22931 C C . ILE A 1 65 ? 1.959 -2.707 -0.051 1.00 0.00 65 ILE A C 17
ATOM 22932 O O . ILE A 1 65 ? 1.200 -1.880 -0.555 1.00 0.00 65 ILE A O 17
ATOM 22948 N N . ASN A 1 66 ? 1.889 -4.000 -0.313 1.00 0.00 66 ASN A N 17
ATOM 22949 C CA . ASN A 1 66 ? 0.825 -4.543 -1.139 1.00 0.00 66 ASN A CA 17
ATOM 22950 C C . ASN A 1 66 ? -0.349 -4.961 -0.266 1.00 0.00 66 ASN A C 17
ATOM 22951 O O . ASN A 1 66 ? -0.242 -5.886 0.541 1.00 0.00 66 ASN A O 17
ATOM 22962 N N . ILE A 1 67 ? -1.455 -4.254 -0.412 1.00 0.00 67 ILE A N 17
ATOM 22963 C CA . ILE A 1 67 ? -2.653 -4.528 0.362 1.00 0.00 67 ILE A CA 17
ATOM 22964 C C . ILE A 1 67 ? -3.677 -5.233 -0.516 1.00 0.00 67 ILE A C 17
ATOM 22965 O O . ILE A 1 67 ? -4.195 -4.648 -1.466 1.00 0.00 67 ILE A O 17
ATOM 22981 N N . ILE A 1 68 ? -3.957 -6.488 -0.205 1.00 0.00 68 ILE A N 17
ATOM 22982 C CA . ILE A 1 68 ? -4.794 -7.309 -1.066 1.00 0.00 68 ILE A CA 17
ATOM 22983 C C . ILE A 1 68 ? -6.229 -7.388 -0.550 1.00 0.00 68 ILE A C 17
ATOM 22984 O O . ILE A 1 68 ? -6.492 -7.915 0.534 1.00 0.00 68 ILE A O 17
ATOM 23000 N N . TYR A 1 69 ? -7.145 -6.854 -1.340 1.00 0.00 69 TYR A N 17
ATOM 23001 C CA . TYR A 1 69 ? -8.564 -6.897 -1.034 1.00 0.00 69 TYR A CA 17
ATOM 23002 C C . TYR A 1 69 ? -9.229 -8.012 -1.826 1.00 0.00 69 TYR A C 17
ATOM 23003 O O . TYR A 1 69 ? -8.618 -8.600 -2.717 1.00 0.00 69 TYR A O 17
ATOM 23021 N N . GLN A 1 70 ? -10.468 -8.301 -1.487 1.00 0.00 70 GLN A N 17
ATOM 23022 C CA . GLN A 1 70 ? -11.236 -9.329 -2.157 1.00 0.00 70 GLN A CA 17
ATOM 23023 C C . GLN A 1 70 ? -12.588 -8.767 -2.562 1.00 0.00 70 GLN A C 17
ATOM 23024 O O . GLN A 1 70 ? -13.259 -8.114 -1.754 1.00 0.00 70 GLN A O 17
ATOM 23038 N N . LYS A 1 71 ? -12.982 -8.998 -3.804 1.00 0.00 71 LYS A N 17
ATOM 23039 C CA . LYS A 1 71 ? -14.300 -8.597 -4.250 1.00 0.00 71 LYS A CA 17
ATOM 23040 C C . LYS A 1 71 ? -15.356 -9.441 -3.555 1.00 0.00 71 LYS A C 17
ATOM 23041 O O . LYS A 1 71 ? -15.219 -10.659 -3.443 1.00 0.00 71 LYS A O 17
ATOM 23060 N N . LYS A 1 72 ? -16.400 -8.785 -3.084 1.00 0.00 72 LYS A N 17
ATOM 23061 C CA . LYS A 1 72 ? -17.450 -9.456 -2.340 1.00 0.00 72 LYS A CA 17
ATOM 23062 C C . LYS A 1 72 ? -18.264 -10.366 -3.249 1.00 0.00 72 LYS A C 17
ATOM 23063 O O . LYS A 1 72 ? -18.497 -10.048 -4.418 1.00 0.00 72 LYS A O 17
ATOM 23082 N N . ALA A 1 73 ? -18.664 -11.502 -2.707 1.00 0.00 73 ALA A N 17
ATOM 23083 C CA . ALA A 1 73 ? -19.578 -12.407 -3.386 1.00 0.00 73 ALA A CA 17
ATOM 23084 C C . ALA A 1 73 ? -20.967 -11.769 -3.471 1.00 0.00 73 ALA A C 17
ATOM 23085 O O . ALA A 1 73 ? -21.215 -10.758 -2.810 1.00 0.00 73 ALA A O 17
ATOM 23092 N N . PRO A 1 74 ? -21.879 -12.325 -4.299 1.00 0.00 74 PRO A N 17
ATOM 23093 C CA . PRO A 1 74 ? -23.250 -11.815 -4.430 1.00 0.00 74 PRO A CA 17
ATOM 23094 C C . PRO A 1 74 ? -23.899 -11.506 -3.081 1.00 0.00 74 PRO A C 17
ATOM 23095 O O . PRO A 1 74 ? -24.268 -12.411 -2.331 1.00 0.00 74 PRO A O 17
ATOM 23106 N N . GLU A 1 75 ? -24.033 -10.219 -2.784 1.00 0.00 75 GLU A N 17
ATOM 23107 C CA . GLU A 1 75 ? -24.550 -9.770 -1.496 1.00 0.00 75 GLU A CA 17
ATOM 23108 C C . GLU A 1 75 ? -26.041 -10.047 -1.375 1.00 0.00 75 GLU A C 17
ATOM 23109 O O . GLU A 1 75 ? -26.588 -10.093 -0.277 1.00 0.00 75 GLU A O 17
ATOM 23121 N N . GLN A 1 76 ? -26.692 -10.242 -2.511 1.00 0.00 76 GLN A N 17
ATOM 23122 C CA . GLN A 1 76 ? -28.104 -10.584 -2.528 1.00 0.00 76 GLN A CA 17
ATOM 23123 C C . GLN A 1 76 ? -28.295 -12.064 -2.217 1.00 0.00 76 GLN A C 17
ATOM 23124 O O . GLN A 1 76 ? -29.396 -12.508 -1.893 1.00 0.00 76 GLN A O 17
ATOM 23138 N N . ALA A 1 77 ? -27.209 -12.819 -2.315 1.00 0.00 77 ALA A N 17
ATOM 23139 C CA . ALA A 1 77 ? -27.221 -14.222 -1.942 1.00 0.00 77 ALA A CA 17
ATOM 23140 C C . ALA A 1 77 ? -26.828 -14.366 -0.477 1.00 0.00 77 ALA A C 17
ATOM 23141 O O . ALA A 1 77 ? -27.031 -15.413 0.138 1.00 0.00 77 ALA A O 17
ATOM 23148 N N . LEU A 1 78 ? -26.264 -13.302 0.074 1.00 0.00 78 LEU A N 17
ATOM 23149 C CA . LEU A 1 78 ? -25.884 -13.275 1.475 1.00 0.00 78 LEU A CA 17
ATOM 23150 C C . LEU A 1 78 ? -27.053 -12.787 2.317 1.00 0.00 78 LEU A C 17
ATOM 23151 O O . LEU A 1 78 ? -27.485 -11.640 2.191 1.00 0.00 78 LEU A O 17
ATOM 23167 N N . GLU A 1 79 ? -27.574 -13.664 3.160 1.00 0.00 79 GLU A N 17
ATOM 23168 C CA . GLU A 1 79 ? -28.694 -13.314 4.018 1.00 0.00 79 GLU A CA 17
ATOM 23169 C C . GLU A 1 79 ? -28.281 -12.249 5.027 1.00 0.00 79 GLU A C 17
ATOM 23170 O O . GLU A 1 79 ? -27.180 -12.290 5.578 1.00 0.00 79 GLU A O 17
ATOM 23182 N N . HIS A 1 80 ? -29.172 -11.293 5.257 1.00 0.00 80 HIS A N 17
ATOM 23183 C CA . HIS A 1 80 ? -28.881 -10.167 6.137 1.00 0.00 80 HIS A CA 17
ATOM 23184 C C . HIS A 1 80 ? -28.940 -10.623 7.582 1.00 0.00 80 HIS A C 17
ATOM 23185 O O . HIS A 1 80 ? -28.199 -10.137 8.434 1.00 0.00 80 HIS A O 17
ATOM 23200 N N . HIS A 1 81 ? -29.834 -11.558 7.852 1.00 0.00 81 HIS A N 17
ATOM 23201 C CA . HIS A 1 81 ? -29.813 -12.279 9.108 1.00 0.00 81 HIS A CA 17
ATOM 23202 C C . HIS A 1 81 ? -28.865 -13.451 8.938 1.00 0.00 81 HIS A C 17
ATOM 23203 O O . HIS A 1 81 ? -29.133 -14.352 8.145 1.00 0.00 81 HIS A O 17
ATOM 23218 N N . HIS A 1 82 ? -27.752 -13.425 9.664 1.00 0.00 82 HIS A N 17
ATOM 23219 C CA . HIS A 1 82 ? -26.664 -14.380 9.447 1.00 0.00 82 HIS A CA 17
ATOM 23220 C C . HIS A 1 82 ? -27.120 -15.826 9.606 1.00 0.00 82 HIS A C 17
ATOM 23221 O O . HIS A 1 82 ? -26.495 -16.736 9.057 1.00 0.00 82 HIS A O 17
ATOM 23236 N N . HIS A 1 83 ? -28.194 -16.033 10.371 1.00 0.00 83 HIS A N 17
ATOM 23237 C CA . HIS A 1 83 ? -28.903 -17.314 10.389 1.00 0.00 83 HIS A CA 17
ATOM 23238 C C . HIS A 1 83 ? -28.053 -18.413 11.031 1.00 0.00 83 HIS A C 17
ATOM 23239 O O . HIS A 1 83 ? -28.399 -19.592 10.973 1.00 0.00 83 HIS A O 17
ATOM 23254 N N . HIS A 1 84 ? -26.960 -18.023 11.668 1.00 0.00 84 HIS A N 17
ATOM 23255 C CA . HIS A 1 84 ? -26.044 -18.989 12.251 1.00 0.00 84 HIS A CA 17
ATOM 23256 C C . HIS A 1 84 ? -26.013 -18.863 13.768 1.00 0.00 84 HIS A C 17
ATOM 23257 O O . HIS A 1 84 ? -25.955 -17.761 14.315 1.00 0.00 84 HIS A O 17
ATOM 23272 N N . HIS A 1 85 ? -26.072 -20.003 14.432 1.00 0.00 85 HIS A N 17
ATOM 23273 C CA . HIS A 1 85 ? -25.945 -20.062 15.877 1.00 0.00 85 HIS A CA 17
ATOM 23274 C C . HIS A 1 85 ? -24.541 -20.516 16.233 1.00 0.00 85 HIS A C 17
ATOM 23275 O O . HIS A 1 85 ? -24.310 -21.742 16.270 1.00 0.00 85 HIS A O 17
ATOM 23291 N N . MET A 1 1 ? 21.643 19.901 3.279 1.00 0.00 1 MET A N 18
ATOM 23292 C CA . MET A 1 1 ? 22.587 19.134 4.123 1.00 0.00 1 MET A CA 18
ATOM 23293 C C . MET A 1 1 ? 21.963 17.810 4.544 1.00 0.00 1 MET A C 18
ATOM 23294 O O . MET A 1 1 ? 21.370 17.702 5.620 1.00 0.00 1 MET A O 18
ATOM 23310 N N . ASP A 1 2 ? 22.090 16.808 3.689 1.00 0.00 2 ASP A N 18
ATOM 23311 C CA . ASP A 1 2 ? 21.466 15.514 3.920 1.00 0.00 2 ASP A CA 18
ATOM 23312 C C . ASP A 1 2 ? 22.049 14.470 2.981 1.00 0.00 2 ASP A C 18
ATOM 23313 O O . ASP A 1 2 ? 22.657 14.807 1.964 1.00 0.00 2 ASP A O 18
ATOM 23322 N N . PHE A 1 3 ? 21.878 13.207 3.337 1.00 0.00 3 PHE A N 18
ATOM 23323 C CA . PHE A 1 3 ? 22.350 12.105 2.515 1.00 0.00 3 PHE A CA 18
ATOM 23324 C C . PHE A 1 3 ? 21.258 11.056 2.379 1.00 0.00 3 PHE A C 18
ATOM 23325 O O . PHE A 1 3 ? 21.022 10.266 3.295 1.00 0.00 3 PHE A O 18
ATOM 23342 N N . GLY A 1 4 ? 20.584 11.072 1.244 1.00 0.00 4 GLY A N 18
ATOM 23343 C CA . GLY A 1 4 ? 19.494 10.154 1.012 1.00 0.00 4 GLY A CA 18
ATOM 23344 C C . GLY A 1 4 ? 18.559 10.660 -0.065 1.00 0.00 4 GLY A C 18
ATOM 23345 O O . GLY A 1 4 ? 18.764 11.745 -0.612 1.00 0.00 4 GLY A O 18
ATOM 23349 N N . LYS A 1 5 ? 17.543 9.877 -0.377 1.00 0.00 5 LYS A N 18
ATOM 23350 C CA . LYS A 1 5 ? 16.575 10.239 -1.400 1.00 0.00 5 LYS A CA 18
ATOM 23351 C C . LYS A 1 5 ? 15.163 10.146 -0.828 1.00 0.00 5 LYS A C 18
ATOM 23352 O O . LYS A 1 5 ? 14.984 9.616 0.269 1.00 0.00 5 LYS A O 18
ATOM 23371 N N . PRO A 1 6 ? 14.148 10.674 -1.544 1.00 0.00 6 PRO A N 18
ATOM 23372 C CA . PRO A 1 6 ? 12.749 10.599 -1.109 1.00 0.00 6 PRO A CA 18
ATOM 23373 C C . PRO A 1 6 ? 12.339 9.193 -0.677 1.00 0.00 6 PRO A C 18
ATOM 23374 O O . PRO A 1 6 ? 12.281 8.267 -1.490 1.00 0.00 6 PRO A O 18
ATOM 23385 N N . ASN A 1 7 ? 12.088 9.041 0.613 1.00 0.00 7 ASN A N 18
ATOM 23386 C CA . ASN A 1 7 ? 11.660 7.767 1.167 1.00 0.00 7 ASN A CA 18
ATOM 23387 C C . ASN A 1 7 ? 10.186 7.556 0.863 1.00 0.00 7 ASN A C 18
ATOM 23388 O O . ASN A 1 7 ? 9.335 8.301 1.346 1.00 0.00 7 ASN A O 18
ATOM 23399 N N . GLN A 1 8 ? 9.885 6.554 0.050 1.00 0.00 8 GLN A N 18
ATOM 23400 C CA . GLN A 1 8 ? 8.523 6.344 -0.406 1.00 0.00 8 GLN A CA 18
ATOM 23401 C C . GLN A 1 8 ? 7.938 5.043 0.122 1.00 0.00 8 GLN A C 18
ATOM 23402 O O . GLN A 1 8 ? 8.464 3.959 -0.131 1.00 0.00 8 GLN A O 18
ATOM 23416 N N . VAL A 1 9 ? 6.849 5.168 0.862 1.00 0.00 9 VAL A N 18
ATOM 23417 C CA . VAL A 1 9 ? 6.051 4.019 1.254 1.00 0.00 9 VAL A CA 18
ATOM 23418 C C . VAL A 1 9 ? 4.911 3.860 0.261 1.00 0.00 9 VAL A C 18
ATOM 23419 O O . VAL A 1 9 ? 3.934 4.606 0.295 1.00 0.00 9 VAL A O 18
ATOM 23432 N N . THR A 1 10 ? 5.064 2.911 -0.644 1.00 0.00 10 THR A N 18
ATOM 23433 C CA . THR A 1 10 ? 4.130 2.750 -1.742 1.00 0.00 10 THR A CA 18
ATOM 23434 C C . THR A 1 10 ? 3.031 1.759 -1.391 1.00 0.00 10 THR A C 18
ATOM 23435 O O . THR A 1 10 ? 3.266 0.556 -1.316 1.00 0.00 10 THR A O 18
ATOM 23446 N N . VAL A 1 11 ? 1.842 2.281 -1.156 1.00 0.00 11 VAL A N 18
ATOM 23447 C CA . VAL A 1 11 ? 0.677 1.467 -0.868 1.00 0.00 11 VAL A CA 18
ATOM 23448 C C . VAL A 1 11 ? -0.023 1.072 -2.165 1.00 0.00 11 VAL A C 18
ATOM 23449 O O . VAL A 1 11 ? -0.651 1.904 -2.827 1.00 0.00 11 VAL A O 18
ATOM 23462 N N . ASN A 1 12 ? 0.115 -0.188 -2.538 1.00 0.00 12 ASN A N 18
ATOM 23463 C CA . ASN A 1 12 ? -0.524 -0.708 -3.739 1.00 0.00 12 ASN A CA 18
ATOM 23464 C C . ASN A 1 12 ? -1.849 -1.358 -3.385 1.00 0.00 12 ASN A C 18
ATOM 23465 O O . ASN A 1 12 ? -1.943 -2.079 -2.397 1.00 0.00 12 ASN A O 18
ATOM 23476 N N . TYR A 1 13 ? -2.871 -1.094 -4.183 1.00 0.00 13 TYR A N 18
ATOM 23477 C CA . TYR A 1 13 ? -4.188 -1.663 -3.943 1.00 0.00 13 TYR A CA 18
ATOM 23478 C C . TYR A 1 13 ? -4.484 -2.770 -4.947 1.00 0.00 13 TYR A C 18
ATOM 23479 O O . TYR A 1 13 ? -4.775 -2.503 -6.114 1.00 0.00 13 TYR A O 18
ATOM 23497 N N . LEU A 1 14 ? -4.390 -4.009 -4.492 1.00 0.00 14 LEU A N 18
ATOM 23498 C CA . LEU A 1 14 ? -4.623 -5.163 -5.348 1.00 0.00 14 LEU A CA 18
ATOM 23499 C C . LEU A 1 14 ? -5.979 -5.778 -5.044 1.00 0.00 14 LEU A C 18
ATOM 23500 O O . LEU A 1 14 ? -6.533 -5.564 -3.968 1.00 0.00 14 LEU A O 18
ATOM 23516 N N . ASP A 1 15 ? -6.504 -6.535 -5.994 1.00 0.00 15 ASP A N 18
ATOM 23517 C CA . ASP A 1 15 ? -7.730 -7.305 -5.773 1.00 0.00 15 ASP A CA 18
ATOM 23518 C C . ASP A 1 15 ? -7.373 -8.652 -5.162 1.00 0.00 15 ASP A C 18
ATOM 23519 O O . ASP A 1 15 ? -7.716 -8.954 -4.023 1.00 0.00 15 ASP A O 18
ATOM 23528 N N . GLU A 1 16 ? -6.651 -9.439 -5.941 1.00 0.00 16 GLU A N 18
ATOM 23529 C CA . GLU A 1 16 ? -6.148 -10.742 -5.521 1.00 0.00 16 GLU A CA 18
ATOM 23530 C C . GLU A 1 16 ? -5.263 -11.287 -6.627 1.00 0.00 16 GLU A C 18
ATOM 23531 O O . GLU A 1 16 ? -4.285 -11.994 -6.389 1.00 0.00 16 GLU A O 18
ATOM 23543 N N . ASN A 1 17 ? -5.617 -10.901 -7.844 1.00 0.00 17 ASN A N 18
ATOM 23544 C CA . ASN A 1 17 ? -4.888 -11.271 -9.054 1.00 0.00 17 ASN A CA 18
ATOM 23545 C C . ASN A 1 17 ? -3.532 -10.569 -9.154 1.00 0.00 17 ASN A C 18
ATOM 23546 O O . ASN A 1 17 ? -2.859 -10.661 -10.181 1.00 0.00 17 ASN A O 18
ATOM 23557 N N . ASN A 1 18 ? -3.150 -9.856 -8.092 1.00 0.00 18 ASN A N 18
ATOM 23558 C CA . ASN A 1 18 ? -1.880 -9.119 -8.041 1.00 0.00 18 ASN A CA 18
ATOM 23559 C C . ASN A 1 18 ? -1.894 -7.945 -9.028 1.00 0.00 18 ASN A C 18
ATOM 23560 O O . ASN A 1 18 ? -0.859 -7.352 -9.333 1.00 0.00 18 ASN A O 18
ATOM 23571 N N . THR A 1 19 ? -3.077 -7.606 -9.516 1.00 0.00 19 THR A N 18
ATOM 23572 C CA . THR A 1 19 ? -3.245 -6.451 -10.379 1.00 0.00 19 THR A CA 18
ATOM 23573 C C . THR A 1 19 ? -3.722 -5.256 -9.557 1.00 0.00 19 THR A C 18
ATOM 23574 O O . THR A 1 19 ? -4.687 -5.363 -8.796 1.00 0.00 19 THR A O 18
ATOM 23585 N N . SER A 1 20 ? -3.026 -4.135 -9.686 1.00 0.00 20 SER A N 18
ATOM 23586 C CA . SER A 1 20 ? -3.382 -2.928 -8.959 1.00 0.00 20 SER A CA 18
ATOM 23587 C C . SER A 1 20 ? -4.672 -2.334 -9.516 1.00 0.00 20 SER A C 18
ATOM 23588 O O . SER A 1 20 ? -4.699 -1.809 -10.630 1.00 0.00 20 SER A O 18
ATOM 23596 N N . ILE A 1 21 ? -5.743 -2.435 -8.741 1.00 0.00 21 ILE A N 18
ATOM 23597 C CA . ILE A 1 21 ? -7.051 -1.958 -9.173 1.00 0.00 21 ILE A CA 18
ATOM 23598 C C . ILE A 1 21 ? -7.220 -0.474 -8.870 1.00 0.00 21 ILE A C 18
ATOM 23599 O O . ILE A 1 21 ? -8.136 0.174 -9.376 1.00 0.00 21 ILE A O 18
ATOM 23615 N N . ALA A 1 22 ? -6.329 0.058 -8.049 1.00 0.00 22 ALA A N 18
ATOM 23616 C CA . ALA A 1 22 ? -6.353 1.468 -7.704 1.00 0.00 22 ALA A CA 18
ATOM 23617 C C . ALA A 1 22 ? -4.942 2.041 -7.766 1.00 0.00 22 ALA A C 18
ATOM 23618 O O . ALA A 1 22 ? -3.968 1.299 -7.621 1.00 0.00 22 ALA A O 18
ATOM 23625 N N . PRO A 1 23 ? -4.815 3.359 -8.000 1.00 0.00 23 PRO A N 18
ATOM 23626 C CA . PRO A 1 23 ? -3.515 4.032 -8.102 1.00 0.00 23 PRO A CA 18
ATOM 23627 C C . PRO A 1 23 ? -2.662 3.856 -6.851 1.00 0.00 23 PRO A C 18
ATOM 23628 O O . PRO A 1 23 ? -3.169 3.909 -5.726 1.00 0.00 23 PRO A O 18
ATOM 23639 N N . SER A 1 24 ? -1.368 3.656 -7.057 1.00 0.00 24 SER A N 18
ATOM 23640 C CA . SER A 1 24 ? -0.428 3.483 -5.962 1.00 0.00 24 SER A CA 18
ATOM 23641 C C . SER A 1 24 ? -0.385 4.729 -5.080 1.00 0.00 24 SER A C 18
ATOM 23642 O O . SER A 1 24 ? -0.159 5.843 -5.563 1.00 0.00 24 SER A O 18
ATOM 23650 N N . LEU A 1 25 ? -0.625 4.541 -3.793 1.00 0.00 25 LEU A N 18
ATOM 23651 C CA . LEU A 1 25 ? -0.561 5.633 -2.838 1.00 0.00 25 LEU A CA 18
ATOM 23652 C C . LEU A 1 25 ? 0.780 5.595 -2.119 1.00 0.00 25 LEU A C 18
ATOM 23653 O O . LEU A 1 25 ? 1.003 4.747 -1.267 1.00 0.00 25 LEU A O 18
ATOM 23669 N N . TYR A 1 26 ? 1.669 6.510 -2.452 1.00 0.00 26 TYR A N 18
ATOM 23670 C CA . TYR A 1 26 ? 3.004 6.488 -1.874 1.00 0.00 26 TYR A CA 18
ATOM 23671 C C . TYR A 1 26 ? 3.268 7.727 -1.029 1.00 0.00 26 TYR A C 18
ATOM 23672 O O . TYR A 1 26 ? 3.107 8.861 -1.486 1.00 0.00 26 TYR A O 18
ATOM 23690 N N . LEU A 1 27 ? 3.649 7.492 0.216 1.00 0.00 27 LEU A N 18
ATOM 23691 C CA . LEU A 1 27 ? 3.974 8.565 1.140 1.00 0.00 27 LEU A CA 18
ATOM 23692 C C . LEU A 1 27 ? 5.467 8.847 1.101 1.00 0.00 27 LEU A C 18
ATOM 23693 O O . LEU A 1 27 ? 6.253 8.002 0.676 1.00 0.00 27 LEU A O 18
ATOM 23709 N N . SER A 1 28 ? 5.854 10.031 1.542 1.00 0.00 28 SER A N 18
ATOM 23710 C CA . SER A 1 28 ? 7.257 10.393 1.617 1.00 0.00 28 SER A CA 18
ATOM 23711 C C . SER A 1 28 ? 7.550 11.080 2.945 1.00 0.00 28 SER A C 18
ATOM 23712 O O . SER A 1 28 ? 6.970 12.120 3.256 1.00 0.00 28 SER A O 18
ATOM 23720 N N . GLY A 1 29 ? 8.438 10.482 3.728 1.00 0.00 29 GLY A N 18
ATOM 23721 C CA . GLY A 1 29 ? 8.769 11.025 5.028 1.00 0.00 29 GLY A CA 18
ATOM 23722 C C . GLY A 1 29 ? 10.240 10.880 5.343 1.00 0.00 29 GLY A C 18
ATOM 23723 O O . GLY A 1 29 ? 11.031 10.505 4.473 1.00 0.00 29 GLY A O 18
ATOM 23727 N N . LEU A 1 30 ? 10.608 11.171 6.579 1.00 0.00 30 LEU A N 18
ATOM 23728 C CA . LEU A 1 30 ? 12.001 11.106 6.993 1.00 0.00 30 LEU A CA 18
ATOM 23729 C C . LEU A 1 30 ? 12.319 9.763 7.639 1.00 0.00 30 LEU A C 18
ATOM 23730 O O . LEU A 1 30 ? 11.420 8.985 7.949 1.00 0.00 30 LEU A O 18
ATOM 23746 N N . PHE A 1 31 ? 13.602 9.499 7.839 1.00 0.00 31 PHE A N 18
ATOM 23747 C CA . PHE A 1 31 ? 14.043 8.237 8.418 1.00 0.00 31 PHE A CA 18
ATOM 23748 C C . PHE A 1 31 ? 13.561 8.093 9.861 1.00 0.00 31 PHE A C 18
ATOM 23749 O O . PHE A 1 31 ? 13.675 9.027 10.654 1.00 0.00 31 PHE A O 18
ATOM 23766 N N . ASN A 1 32 ? 13.006 6.921 10.174 1.00 0.00 32 ASN A N 18
ATOM 23767 C CA . ASN A 1 32 ? 12.551 6.593 11.528 1.00 0.00 32 ASN A CA 18
ATOM 23768 C C . ASN A 1 32 ? 11.352 7.460 11.928 1.00 0.00 32 ASN A C 18
ATOM 23769 O O . ASN A 1 32 ? 11.008 7.574 13.104 1.00 0.00 32 ASN A O 18
ATOM 23780 N N . GLU A 1 33 ? 10.706 8.057 10.935 1.00 0.00 33 GLU A N 18
ATOM 23781 C CA . GLU A 1 33 ? 9.500 8.837 11.168 1.00 0.00 33 GLU A CA 18
ATOM 23782 C C . GLU A 1 33 ? 8.282 7.922 11.079 1.00 0.00 33 GLU A C 18
ATOM 23783 O O . GLU A 1 33 ? 8.244 7.012 10.251 1.00 0.00 33 GLU A O 18
ATOM 23795 N N . ALA A 1 34 ? 7.306 8.142 11.947 1.00 0.00 34 ALA A N 18
ATOM 23796 C CA . ALA A 1 34 ? 6.148 7.261 12.031 1.00 0.00 34 ALA A CA 18
ATOM 23797 C C . ALA A 1 34 ? 5.158 7.520 10.899 1.00 0.00 34 ALA A C 18
ATOM 23798 O O . ALA A 1 34 ? 4.779 8.661 10.635 1.00 0.00 34 ALA A O 18
ATOM 23805 N N . TYR A 1 35 ? 4.738 6.448 10.242 1.00 0.00 35 TYR A N 18
ATOM 23806 C CA . TYR A 1 35 ? 3.771 6.542 9.159 1.00 0.00 35 TYR A CA 18
ATOM 23807 C C . TYR A 1 35 ? 2.619 5.576 9.399 1.00 0.00 35 TYR A C 18
ATOM 23808 O O . TYR A 1 35 ? 2.776 4.568 10.094 1.00 0.00 35 TYR A O 18
ATOM 23826 N N . ASN A 1 36 ? 1.474 5.883 8.814 1.00 0.00 36 ASN A N 18
ATOM 23827 C CA . ASN A 1 36 ? 0.314 5.005 8.881 1.00 0.00 36 ASN A CA 18
ATOM 23828 C C . ASN A 1 36 ? -0.214 4.757 7.473 1.00 0.00 36 ASN A C 18
ATOM 23829 O O . ASN A 1 36 ? 0.019 5.561 6.570 1.00 0.00 36 ASN A O 18
ATOM 23840 N N . VAL A 1 37 ? -0.909 3.648 7.286 1.00 0.00 37 VAL A N 18
ATOM 23841 C CA . VAL A 1 37 ? -1.435 3.290 5.979 1.00 0.00 37 VAL A CA 18
ATOM 23842 C C . VAL A 1 37 ? -2.947 3.485 5.939 1.00 0.00 37 VAL A C 18
ATOM 23843 O O . VAL A 1 37 ? -3.687 2.805 6.652 1.00 0.00 37 VAL A O 18
ATOM 23856 N N . PRO A 1 38 ? -3.419 4.436 5.116 1.00 0.00 38 PRO A N 18
ATOM 23857 C CA . PRO A 1 38 ? -4.848 4.722 4.968 1.00 0.00 38 PRO A CA 18
ATOM 23858 C C . PRO A 1 38 ? -5.617 3.539 4.386 1.00 0.00 38 PRO A C 18
ATOM 23859 O O . PRO A 1 38 ? -5.492 3.222 3.199 1.00 0.00 38 PRO A O 18
ATOM 23870 N N . MET A 1 39 ? -6.398 2.884 5.233 1.00 0.00 39 MET A N 18
ATOM 23871 C CA . MET A 1 39 ? -7.204 1.748 4.811 1.00 0.00 39 MET A CA 18
ATOM 23872 C C . MET A 1 39 ? -8.495 2.226 4.161 1.00 0.00 39 MET A C 18
ATOM 23873 O O . MET A 1 39 ? -9.374 2.770 4.834 1.00 0.00 39 MET A O 18
ATOM 23887 N N . LYS A 1 40 ? -8.606 2.036 2.856 1.00 0.00 40 LYS A N 18
ATOM 23888 C CA . LYS A 1 40 ? -9.824 2.390 2.141 1.00 0.00 40 LYS A CA 18
ATOM 23889 C C . LYS A 1 40 ? -10.702 1.160 1.989 1.00 0.00 40 LYS A C 18
ATOM 23890 O O . LYS A 1 40 ? -10.209 0.075 1.678 1.00 0.00 40 LYS A O 18
ATOM 23909 N N . LYS A 1 41 ? -11.997 1.310 2.206 1.00 0.00 41 LYS A N 18
ATOM 23910 C CA . LYS A 1 41 ? -12.912 0.219 1.945 1.00 0.00 41 LYS A CA 18
ATOM 23911 C C . LYS A 1 41 ? -13.613 0.461 0.625 1.00 0.00 41 LYS A C 18
ATOM 23912 O O . LYS A 1 41 ? -14.488 1.324 0.516 1.00 0.00 41 LYS A O 18
ATOM 23931 N N . ILE A 1 42 ? -13.205 -0.289 -0.382 1.00 0.00 42 ILE A N 18
ATOM 23932 C CA . ILE A 1 42 ? -13.776 -0.156 -1.704 1.00 0.00 42 ILE A CA 18
ATOM 23933 C C . ILE A 1 42 ? -15.194 -0.721 -1.700 1.00 0.00 42 ILE A C 18
ATOM 23934 O O . ILE A 1 42 ? -15.516 -1.580 -0.874 1.00 0.00 42 ILE A O 18
ATOM 23950 N N . LYS A 1 43 ? -16.033 -0.193 -2.580 1.00 0.00 43 LYS A N 18
ATOM 23951 C CA . LYS A 1 43 ? -17.428 -0.602 -2.699 1.00 0.00 43 LYS A CA 18
ATOM 23952 C C . LYS A 1 43 ? -17.561 -2.115 -2.865 1.00 0.00 43 LYS A C 18
ATOM 23953 O O . LYS A 1 43 ? -17.384 -2.645 -3.963 1.00 0.00 43 LYS A O 18
ATOM 23972 N N . GLY A 1 44 ? -17.852 -2.799 -1.764 1.00 0.00 44 GLY A N 18
ATOM 23973 C CA . GLY A 1 44 ? -18.035 -4.235 -1.801 1.00 0.00 44 GLY A CA 18
ATOM 23974 C C . GLY A 1 44 ? -16.720 -4.987 -1.869 1.00 0.00 44 GLY A C 18
ATOM 23975 O O . GLY A 1 44 ? -16.556 -5.887 -2.691 1.00 0.00 44 GLY A O 18
ATOM 23979 N N . TYR A 1 45 ? -15.785 -4.628 -0.998 1.00 0.00 45 TYR A N 18
ATOM 23980 C CA . TYR A 1 45 ? -14.470 -5.261 -0.972 1.00 0.00 45 TYR A CA 18
ATOM 23981 C C . TYR A 1 45 ? -14.046 -5.567 0.462 1.00 0.00 45 TYR A C 18
ATOM 23982 O O . TYR A 1 45 ? -14.569 -4.979 1.411 1.00 0.00 45 TYR A O 18
ATOM 24000 N N . THR A 1 46 ? -13.121 -6.506 0.611 1.00 0.00 46 THR A N 18
ATOM 24001 C CA . THR A 1 46 ? -12.627 -6.913 1.918 1.00 0.00 46 THR A CA 18
ATOM 24002 C C . THR A 1 46 ? -11.120 -7.175 1.876 1.00 0.00 46 THR A C 18
ATOM 24003 O O . THR A 1 46 ? -10.618 -7.791 0.938 1.00 0.00 46 THR A O 18
ATOM 24014 N N . LEU A 1 47 ? -10.417 -6.697 2.901 1.00 0.00 47 LEU A N 18
ATOM 24015 C CA . LEU A 1 47 ? -8.959 -6.807 2.988 1.00 0.00 47 LEU A CA 18
ATOM 24016 C C . LEU A 1 47 ? -8.466 -8.254 2.901 1.00 0.00 47 LEU A C 18
ATOM 24017 O O . LEU A 1 47 ? -7.398 -8.513 2.344 1.00 0.00 47 LEU A O 18
ATOM 24033 N N . LEU A 1 48 ? -9.233 -9.180 3.475 1.00 0.00 48 LEU A N 18
ATOM 24034 C CA . LEU A 1 48 ? -8.866 -10.600 3.512 1.00 0.00 48 LEU A CA 18
ATOM 24035 C C . LEU A 1 48 ? -7.713 -10.852 4.486 1.00 0.00 48 LEU A C 18
ATOM 24036 O O . LEU A 1 48 ? -7.895 -11.499 5.518 1.00 0.00 48 LEU A O 18
ATOM 24052 N N . LYS A 1 49 ? -6.537 -10.328 4.164 1.00 0.00 49 LYS A N 18
ATOM 24053 C CA . LYS A 1 49 ? -5.332 -10.600 4.937 1.00 0.00 49 LYS A CA 18
ATOM 24054 C C . LYS A 1 49 ? -4.348 -9.440 4.830 1.00 0.00 49 LYS A C 18
ATOM 24055 O O . LYS A 1 49 ? -4.445 -8.615 3.921 1.00 0.00 49 LYS A O 18
ATOM 24074 N N . TYR A 1 50 ? -3.404 -9.384 5.756 1.00 0.00 50 TYR A N 18
ATOM 24075 C CA . TYR A 1 50 ? -2.283 -8.469 5.640 1.00 0.00 50 TYR A CA 18
ATOM 24076 C C . TYR A 1 50 ? -1.016 -9.239 5.323 1.00 0.00 50 TYR A C 18
ATOM 24077 O O . TYR A 1 50 ? -0.408 -9.846 6.202 1.00 0.00 50 TYR A O 18
ATOM 24095 N N . ASP A 1 51 ? -0.641 -9.233 4.055 1.00 0.00 51 ASP A N 18
ATOM 24096 C CA . ASP A 1 51 ? 0.559 -9.933 3.614 1.00 0.00 51 ASP A CA 18
ATOM 24097 C C . ASP A 1 51 ? 1.794 -9.094 3.924 1.00 0.00 51 ASP A C 18
ATOM 24098 O O . ASP A 1 51 ? 2.925 -9.582 3.905 1.00 0.00 51 ASP A O 18
ATOM 24107 N N . SER A 1 52 ? 1.558 -7.826 4.217 1.00 0.00 52 SER A N 18
ATOM 24108 C CA . SER A 1 52 ? 2.614 -6.910 4.601 1.00 0.00 52 SER A CA 18
ATOM 24109 C C . SER A 1 52 ? 2.202 -6.150 5.861 1.00 0.00 52 SER A C 18
ATOM 24110 O O . SER A 1 52 ? 1.034 -5.786 6.018 1.00 0.00 52 SER A O 18
ATOM 24118 N N . GLU A 1 53 ? 3.148 -5.939 6.768 1.00 0.00 53 GLU A N 18
ATOM 24119 C CA . GLU A 1 53 ? 2.861 -5.252 8.021 1.00 0.00 53 GLU A CA 18
ATOM 24120 C C . GLU A 1 53 ? 2.801 -3.745 7.812 1.00 0.00 53 GLU A C 18
ATOM 24121 O O . GLU A 1 53 ? 3.706 -3.152 7.227 1.00 0.00 53 GLU A O 18
ATOM 24133 N N . ILE A 1 54 ? 1.728 -3.132 8.293 1.00 0.00 54 ILE A N 18
ATOM 24134 C CA . ILE A 1 54 ? 1.538 -1.698 8.147 1.00 0.00 54 ILE A CA 18
ATOM 24135 C C . ILE A 1 54 ? 1.778 -0.977 9.469 1.00 0.00 54 ILE A C 18
ATOM 24136 O O . ILE A 1 54 ? 1.876 -1.617 10.519 1.00 0.00 54 ILE A O 18
ATOM 24152 N N . LEU A 1 55 ? 1.858 0.353 9.396 1.00 0.00 55 LEU A N 18
ATOM 24153 C CA . LEU A 1 55 ? 2.013 1.213 10.572 1.00 0.00 55 LEU A CA 18
ATOM 24154 C C . LEU A 1 55 ? 3.354 0.977 11.267 1.00 0.00 55 LEU A C 18
ATOM 24155 O O . LEU A 1 55 ? 3.563 -0.037 11.930 1.00 0.00 55 LEU A O 18
ATOM 24171 N N . GLY A 1 56 ? 4.254 1.931 11.106 1.00 0.00 56 GLY A N 18
ATOM 24172 C CA . GLY A 1 56 ? 5.571 1.819 11.691 1.00 0.00 56 GLY A CA 18
ATOM 24173 C C . GLY A 1 56 ? 6.386 3.068 11.450 1.00 0.00 56 GLY A C 18
ATOM 24174 O O . GLY A 1 56 ? 5.848 4.175 11.501 1.00 0.00 56 GLY A O 18
ATOM 24178 N N . VAL A 1 57 ? 7.667 2.899 11.169 1.00 0.00 57 VAL A N 18
ATOM 24179 C CA . VAL A 1 57 ? 8.543 4.027 10.883 1.00 0.00 57 VAL A CA 18
ATOM 24180 C C . VAL A 1 57 ? 9.213 3.862 9.523 1.00 0.00 57 VAL A C 18
ATOM 24181 O O . VAL A 1 57 ? 9.466 2.738 9.082 1.00 0.00 57 VAL A O 18
ATOM 24194 N N . PHE A 1 58 ? 9.471 4.982 8.854 1.00 0.00 58 PHE A N 18
ATOM 24195 C CA . PHE A 1 58 ? 10.125 4.968 7.550 1.00 0.00 58 PHE A CA 18
ATOM 24196 C C . PHE A 1 58 ? 11.519 4.354 7.636 1.00 0.00 58 PHE A C 18
ATOM 24197 O O . PHE A 1 58 ? 12.445 4.963 8.178 1.00 0.00 58 PHE A O 18
ATOM 24214 N N . THR A 1 59 ? 11.656 3.144 7.117 1.00 0.00 59 THR A N 18
ATOM 24215 C CA . THR A 1 59 ? 12.952 2.496 7.013 1.00 0.00 59 THR A CA 18
ATOM 24216 C C . THR A 1 59 ? 13.707 3.091 5.825 1.00 0.00 59 THR A C 18
ATOM 24217 O O . THR A 1 59 ? 13.079 3.611 4.907 1.00 0.00 59 THR A O 18
ATOM 24228 N N . GLU A 1 60 ? 15.034 3.019 5.839 1.00 0.00 60 GLU A N 18
ATOM 24229 C CA . GLU A 1 60 ? 15.851 3.614 4.775 1.00 0.00 60 GLU A CA 18
ATOM 24230 C C . GLU A 1 60 ? 15.532 3.007 3.412 1.00 0.00 60 GLU A C 18
ATOM 24231 O O . GLU A 1 60 ? 15.707 3.652 2.379 1.00 0.00 60 GLU A O 18
ATOM 24243 N N . SER A 1 61 ? 15.070 1.768 3.415 1.00 0.00 61 SER A N 18
ATOM 24244 C CA . SER A 1 61 ? 14.694 1.091 2.188 1.00 0.00 61 SER A CA 18
ATOM 24245 C C . SER A 1 61 ? 13.250 1.424 1.811 1.00 0.00 61 SER A C 18
ATOM 24246 O O . SER A 1 61 ? 12.332 1.167 2.593 1.00 0.00 61 SER A O 18
ATOM 24254 N N . PRO A 1 62 ? 13.036 2.016 0.620 1.00 0.00 62 PRO A N 18
ATOM 24255 C CA . PRO A 1 62 ? 11.694 2.332 0.115 1.00 0.00 62 PRO A CA 18
ATOM 24256 C C . PRO A 1 62 ? 10.765 1.121 0.165 1.00 0.00 62 PRO A C 18
ATOM 24257 O O . PRO A 1 62 ? 11.063 0.069 -0.405 1.00 0.00 62 PRO A O 18
ATOM 24268 N N . GLN A 1 63 ? 9.644 1.276 0.849 1.00 0.00 63 GLN A N 18
ATOM 24269 C CA . GLN A 1 63 ? 8.738 0.166 1.083 1.00 0.00 63 GLN A CA 18
ATOM 24270 C C . GLN A 1 63 ? 7.690 0.071 -0.015 1.00 0.00 63 GLN A C 18
ATOM 24271 O O . GLN A 1 63 ? 6.975 1.033 -0.289 1.00 0.00 63 GLN A O 18
ATOM 24285 N N . THR A 1 64 ? 7.614 -1.085 -0.647 1.00 0.00 64 THR A N 18
ATOM 24286 C CA . THR A 1 64 ? 6.541 -1.365 -1.579 1.00 0.00 64 THR A CA 18
ATOM 24287 C C . THR A 1 64 ? 5.514 -2.270 -0.903 1.00 0.00 64 THR A C 18
ATOM 24288 O O . THR A 1 64 ? 5.684 -3.485 -0.839 1.00 0.00 64 THR A O 18
ATOM 24299 N N . ILE A 1 65 ? 4.471 -1.657 -0.366 1.00 0.00 65 ILE A N 18
ATOM 24300 C CA . ILE A 1 65 ? 3.479 -2.373 0.416 1.00 0.00 65 ILE A CA 18
ATOM 24301 C C . ILE A 1 65 ? 2.298 -2.782 -0.451 1.00 0.00 65 ILE A C 18
ATOM 24302 O O . ILE A 1 65 ? 1.555 -1.937 -0.955 1.00 0.00 65 ILE A O 18
ATOM 24318 N N . ASN A 1 66 ? 2.139 -4.078 -0.634 1.00 0.00 66 ASN A N 18
ATOM 24319 C CA . ASN A 1 66 ? 1.042 -4.606 -1.427 1.00 0.00 66 ASN A CA 18
ATOM 24320 C C . ASN A 1 66 ? -0.164 -4.894 -0.543 1.00 0.00 66 ASN A C 18
ATOM 24321 O O . ASN A 1 66 ? -0.163 -5.846 0.240 1.00 0.00 66 ASN A O 18
ATOM 24332 N N . ILE A 1 67 ? -1.175 -4.046 -0.653 1.00 0.00 67 ILE A N 18
ATOM 24333 C CA . ILE A 1 67 ? -2.415 -4.212 0.088 1.00 0.00 67 ILE A CA 18
ATOM 24334 C C . ILE A 1 67 ? -3.439 -4.909 -0.796 1.00 0.00 67 ILE A C 18
ATOM 24335 O O . ILE A 1 67 ? -3.523 -4.632 -1.991 1.00 0.00 67 ILE A O 18
ATOM 24351 N N . ILE A 1 68 ? -4.211 -5.812 -0.218 1.00 0.00 68 ILE A N 18
ATOM 24352 C CA . ILE A 1 68 ? -5.138 -6.618 -0.995 1.00 0.00 68 ILE A CA 18
ATOM 24353 C C . ILE A 1 68 ? -6.576 -6.383 -0.546 1.00 0.00 68 ILE A C 18
ATOM 24354 O O . ILE A 1 68 ? -6.864 -6.372 0.645 1.00 0.00 68 ILE A O 18
ATOM 24370 N N . TYR A 1 69 ? -7.464 -6.161 -1.506 1.00 0.00 69 TYR A N 18
ATOM 24371 C CA . TYR A 1 69 ? -8.888 -6.067 -1.229 1.00 0.00 69 TYR A CA 18
ATOM 24372 C C . TYR A 1 69 ? -9.654 -6.911 -2.234 1.00 0.00 69 TYR A C 18
ATOM 24373 O O . TYR A 1 69 ? -9.656 -6.617 -3.428 1.00 0.00 69 TYR A O 18
ATOM 24391 N N . GLN A 1 70 ? -10.315 -7.948 -1.749 1.00 0.00 70 GLN A N 18
ATOM 24392 C CA . GLN A 1 70 ? -11.061 -8.846 -2.614 1.00 0.00 70 GLN A CA 18
ATOM 24393 C C . GLN A 1 70 ? -12.512 -8.418 -2.701 1.00 0.00 70 GLN A C 18
ATOM 24394 O O . GLN A 1 70 ? -13.035 -7.788 -1.781 1.00 0.00 70 GLN A O 18
ATOM 24408 N N . LYS A 1 71 ? -13.158 -8.759 -3.804 1.00 0.00 71 LYS A N 18
ATOM 24409 C CA . LYS A 1 71 ? -14.569 -8.464 -3.987 1.00 0.00 71 LYS A CA 18
ATOM 24410 C C . LYS A 1 71 ? -15.394 -9.208 -2.946 1.00 0.00 71 LYS A C 18
ATOM 24411 O O . LYS A 1 71 ? -15.451 -10.439 -2.940 1.00 0.00 71 LYS A O 18
ATOM 24430 N N . LYS A 1 72 ? -16.020 -8.446 -2.066 1.00 0.00 72 LYS A N 18
ATOM 24431 C CA . LYS A 1 72 ? -16.763 -9.000 -0.948 1.00 0.00 72 LYS A CA 18
ATOM 24432 C C . LYS A 1 72 ? -18.040 -9.681 -1.427 1.00 0.00 72 LYS A C 18
ATOM 24433 O O . LYS A 1 72 ? -18.537 -10.606 -0.787 1.00 0.00 72 LYS A O 18
ATOM 24452 N N . ALA A 1 73 ? -18.560 -9.226 -2.557 1.00 0.00 73 ALA A N 18
ATOM 24453 C CA . ALA A 1 73 ? -19.826 -9.732 -3.058 1.00 0.00 73 ALA A CA 18
ATOM 24454 C C . ALA A 1 73 ? -19.705 -10.202 -4.500 1.00 0.00 73 ALA A C 18
ATOM 24455 O O . ALA A 1 73 ? -19.784 -9.404 -5.434 1.00 0.00 73 ALA A O 18
ATOM 24462 N N . PRO A 1 74 ? -19.470 -11.502 -4.699 1.00 0.00 74 PRO A N 18
ATOM 24463 C CA . PRO A 1 74 ? -19.450 -12.106 -6.014 1.00 0.00 74 PRO A CA 18
ATOM 24464 C C . PRO A 1 74 ? -20.819 -12.658 -6.401 1.00 0.00 74 PRO A C 18
ATOM 24465 O O . PRO A 1 74 ? -21.573 -13.135 -5.549 1.00 0.00 74 PRO A O 18
ATOM 24476 N N . GLU A 1 75 ? -21.142 -12.581 -7.684 1.00 0.00 75 GLU A N 18
ATOM 24477 C CA . GLU A 1 75 ? -22.400 -13.116 -8.187 1.00 0.00 75 GLU A CA 18
ATOM 24478 C C . GLU A 1 75 ? -22.402 -14.637 -8.082 1.00 0.00 75 GLU A C 18
ATOM 24479 O O . GLU A 1 75 ? -21.350 -15.255 -7.927 1.00 0.00 75 GLU A O 18
ATOM 24491 N N . GLN A 1 76 ? -23.579 -15.239 -8.180 1.00 0.00 76 GLN A N 18
ATOM 24492 C CA . GLN A 1 76 ? -23.696 -16.690 -8.122 1.00 0.00 76 GLN A CA 18
ATOM 24493 C C . GLN A 1 76 ? -23.383 -17.290 -9.489 1.00 0.00 76 GLN A C 18
ATOM 24494 O O . GLN A 1 76 ? -23.219 -18.499 -9.631 1.00 0.00 76 GLN A O 18
ATOM 24508 N N . ALA A 1 77 ? -23.284 -16.423 -10.490 1.00 0.00 77 ALA A N 18
ATOM 24509 C CA . ALA A 1 77 ? -22.955 -16.841 -11.849 1.00 0.00 77 ALA A CA 18
ATOM 24510 C C . ALA A 1 77 ? -21.441 -16.964 -12.032 1.00 0.00 77 ALA A C 18
ATOM 24511 O O . ALA A 1 77 ? -20.941 -17.050 -13.157 1.00 0.00 77 ALA A O 18
ATOM 24518 N N . LEU A 1 78 ? -20.725 -16.971 -10.916 1.00 0.00 78 LEU A N 18
ATOM 24519 C CA . LEU A 1 78 ? -19.275 -17.108 -10.910 1.00 0.00 78 LEU A CA 18
ATOM 24520 C C . LEU A 1 78 ? -18.828 -17.549 -9.519 1.00 0.00 78 LEU A C 18
ATOM 24521 O O . LEU A 1 78 ? -19.626 -17.534 -8.582 1.00 0.00 78 LEU A O 18
ATOM 24537 N N . GLU A 1 79 ? -17.575 -17.953 -9.382 1.00 0.00 79 GLU A N 18
ATOM 24538 C CA . GLU A 1 79 ? -17.046 -18.354 -8.086 1.00 0.00 79 GLU A CA 18
ATOM 24539 C C . GLU A 1 79 ? -15.708 -17.684 -7.824 1.00 0.00 79 GLU A C 18
ATOM 24540 O O . GLU A 1 79 ? -15.005 -17.292 -8.754 1.00 0.00 79 GLU A O 18
ATOM 24552 N N . HIS A 1 80 ? -15.362 -17.554 -6.553 1.00 0.00 80 HIS A N 18
ATOM 24553 C CA . HIS A 1 80 ? -14.046 -17.067 -6.173 1.00 0.00 80 HIS A CA 18
ATOM 24554 C C . HIS A 1 80 ? -13.050 -18.217 -6.289 1.00 0.00 80 HIS A C 18
ATOM 24555 O O . HIS A 1 80 ? -11.846 -18.006 -6.418 1.00 0.00 80 HIS A O 18
ATOM 24570 N N . HIS A 1 81 ? -13.590 -19.435 -6.252 1.00 0.00 81 HIS A N 18
ATOM 24571 C CA . HIS A 1 81 ? -12.803 -20.661 -6.380 1.00 0.00 81 HIS A CA 18
ATOM 24572 C C . HIS A 1 81 ? -12.014 -20.654 -7.686 1.00 0.00 81 HIS A C 18
ATOM 24573 O O . HIS A 1 81 ? -10.861 -21.083 -7.737 1.00 0.00 81 HIS A O 18
ATOM 24588 N N . HIS A 1 82 ? -12.651 -20.166 -8.738 1.00 0.00 82 HIS A N 18
ATOM 24589 C CA . HIS A 1 82 ? -12.024 -20.071 -10.046 1.00 0.00 82 HIS A CA 18
ATOM 24590 C C . HIS A 1 82 ? -12.305 -18.704 -10.654 1.00 0.00 82 HIS A C 18
ATOM 24591 O O . HIS A 1 82 ? -13.439 -18.396 -11.010 1.00 0.00 82 HIS A O 18
ATOM 24606 N N . HIS A 1 83 ? -11.268 -17.887 -10.759 1.00 0.00 83 HIS A N 18
ATOM 24607 C CA . HIS A 1 83 ? -11.395 -16.562 -11.359 1.00 0.00 83 HIS A CA 18
ATOM 24608 C C . HIS A 1 83 ? -11.383 -16.706 -12.875 1.00 0.00 83 HIS A C 18
ATOM 24609 O O . HIS A 1 83 ? -11.475 -17.813 -13.393 1.00 0.00 83 HIS A O 18
ATOM 24624 N N . HIS A 1 84 ? -11.253 -15.598 -13.591 1.00 0.00 84 HIS A N 18
ATOM 24625 C CA . HIS A 1 84 ? -11.010 -15.672 -15.029 1.00 0.00 84 HIS A CA 18
ATOM 24626 C C . HIS A 1 84 ? -9.571 -16.114 -15.273 1.00 0.00 84 HIS A C 18
ATOM 24627 O O . HIS A 1 84 ? -9.165 -16.385 -16.401 1.00 0.00 84 HIS A O 18
ATOM 24642 N N . HIS A 1 85 ? -8.808 -16.165 -14.188 1.00 0.00 85 HIS A N 18
ATOM 24643 C CA . HIS A 1 85 ? -7.471 -16.732 -14.188 1.00 0.00 85 HIS A CA 18
ATOM 24644 C C . HIS A 1 85 ? -7.349 -17.670 -12.996 1.00 0.00 85 HIS A C 18
ATOM 24645 O O . HIS A 1 85 ? -7.338 -17.165 -11.851 1.00 0.00 85 HIS A O 18
ATOM 24661 N N . MET A 1 1 ? 23.462 18.672 -1.421 1.00 0.00 1 MET A N 19
ATOM 24662 C CA . MET A 1 1 ? 23.947 18.367 -2.790 1.00 0.00 1 MET A CA 19
ATOM 24663 C C . MET A 1 1 ? 23.124 17.234 -3.386 1.00 0.00 1 MET A C 19
ATOM 24664 O O . MET A 1 1 ? 22.646 17.320 -4.515 1.00 0.00 1 MET A O 19
ATOM 24680 N N . ASP A 1 2 ? 22.967 16.167 -2.617 1.00 0.00 2 ASP A N 19
ATOM 24681 C CA . ASP A 1 2 ? 22.104 15.061 -3.003 1.00 0.00 2 ASP A CA 19
ATOM 24682 C C . ASP A 1 2 ? 20.668 15.365 -2.626 1.00 0.00 2 ASP A C 19
ATOM 24683 O O . ASP A 1 2 ? 20.413 16.215 -1.771 1.00 0.00 2 ASP A O 19
ATOM 24692 N N . PHE A 1 3 ? 19.735 14.674 -3.257 1.00 0.00 3 PHE A N 19
ATOM 24693 C CA . PHE A 1 3 ? 18.333 14.790 -2.890 1.00 0.00 3 PHE A CA 19
ATOM 24694 C C . PHE A 1 3 ? 18.036 13.823 -1.755 1.00 0.00 3 PHE A C 19
ATOM 24695 O O . PHE A 1 3 ? 16.995 13.900 -1.097 1.00 0.00 3 PHE A O 19
ATOM 24712 N N . GLY A 1 4 ? 18.985 12.929 -1.521 1.00 0.00 4 GLY A N 19
ATOM 24713 C CA . GLY A 1 4 ? 18.818 11.895 -0.530 1.00 0.00 4 GLY A CA 19
ATOM 24714 C C . GLY A 1 4 ? 18.415 10.593 -1.178 1.00 0.00 4 GLY A C 19
ATOM 24715 O O . GLY A 1 4 ? 18.729 10.355 -2.346 1.00 0.00 4 GLY A O 19
ATOM 24719 N N . LYS A 1 5 ? 17.739 9.749 -0.429 1.00 0.00 5 LYS A N 19
ATOM 24720 C CA . LYS A 1 5 ? 17.187 8.524 -0.973 1.00 0.00 5 LYS A CA 19
ATOM 24721 C C . LYS A 1 5 ? 15.686 8.501 -0.750 1.00 0.00 5 LYS A C 19
ATOM 24722 O O . LYS A 1 5 ? 15.208 8.851 0.334 1.00 0.00 5 LYS A O 19
ATOM 24741 N N . PRO A 1 6 ? 14.917 8.124 -1.778 1.00 0.00 6 PRO A N 19
ATOM 24742 C CA . PRO A 1 6 ? 13.463 8.058 -1.693 1.00 0.00 6 PRO A CA 19
ATOM 24743 C C . PRO A 1 6 ? 12.992 6.873 -0.858 1.00 0.00 6 PRO A C 19
ATOM 24744 O O . PRO A 1 6 ? 12.596 5.837 -1.395 1.00 0.00 6 PRO A O 19
ATOM 24755 N N . ASN A 1 7 ? 13.068 7.016 0.458 1.00 0.00 7 ASN A N 19
ATOM 24756 C CA . ASN A 1 7 ? 12.571 5.991 1.363 1.00 0.00 7 ASN A CA 19
ATOM 24757 C C . ASN A 1 7 ? 11.060 6.114 1.471 1.00 0.00 7 ASN A C 19
ATOM 24758 O O . ASN A 1 7 ? 10.525 6.549 2.489 1.00 0.00 7 ASN A O 19
ATOM 24769 N N . GLN A 1 8 ? 10.384 5.770 0.388 1.00 0.00 8 GLN A N 19
ATOM 24770 C CA . GLN A 1 8 ? 8.943 5.905 0.312 1.00 0.00 8 GLN A CA 19
ATOM 24771 C C . GLN A 1 8 ? 8.265 4.562 0.518 1.00 0.00 8 GLN A C 19
ATOM 24772 O O . GLN A 1 8 ? 8.816 3.510 0.184 1.00 0.00 8 GLN A O 19
ATOM 24786 N N . VAL A 1 9 ? 7.077 4.603 1.084 1.00 0.00 9 VAL A N 19
ATOM 24787 C CA . VAL A 1 9 ? 6.279 3.413 1.268 1.00 0.00 9 VAL A CA 19
ATOM 24788 C C . VAL A 1 9 ? 5.263 3.311 0.138 1.00 0.00 9 VAL A C 19
ATOM 24789 O O . VAL A 1 9 ? 4.393 4.168 -0.008 1.00 0.00 9 VAL A O 19
ATOM 24802 N N . THR A 1 10 ? 5.380 2.275 -0.668 1.00 0.00 10 THR A N 19
ATOM 24803 C CA . THR A 1 10 ? 4.500 2.105 -1.807 1.00 0.00 10 THR A CA 19
ATOM 24804 C C . THR A 1 10 ? 3.260 1.325 -1.399 1.00 0.00 10 THR A C 19
ATOM 24805 O O . THR A 1 10 ? 3.324 0.120 -1.154 1.00 0.00 10 THR A O 19
ATOM 24816 N N . VAL A 1 11 ? 2.145 2.027 -1.286 1.00 0.00 11 VAL A N 19
ATOM 24817 C CA . VAL A 1 11 ? 0.885 1.407 -0.919 1.00 0.00 11 VAL A CA 19
ATOM 24818 C C . VAL A 1 11 ? 0.172 0.902 -2.167 1.00 0.00 11 VAL A C 19
ATOM 24819 O O . VAL A 1 11 ? -0.329 1.689 -2.976 1.00 0.00 11 VAL A O 19
ATOM 24832 N N . ASN A 1 12 ? 0.156 -0.409 -2.331 1.00 0.00 12 ASN A N 19
ATOM 24833 C CA . ASN A 1 12 ? -0.460 -1.027 -3.491 1.00 0.00 12 ASN A CA 19
ATOM 24834 C C . ASN A 1 12 ? -1.802 -1.635 -3.126 1.00 0.00 12 ASN A C 19
ATOM 24835 O O . ASN A 1 12 ? -1.876 -2.557 -2.317 1.00 0.00 12 ASN A O 19
ATOM 24846 N N . TYR A 1 13 ? -2.860 -1.095 -3.710 1.00 0.00 13 TYR A N 19
ATOM 24847 C CA . TYR A 1 13 ? -4.197 -1.629 -3.514 1.00 0.00 13 TYR A CA 19
ATOM 24848 C C . TYR A 1 13 ? -4.462 -2.707 -4.560 1.00 0.00 13 TYR A C 19
ATOM 24849 O O . TYR A 1 13 ? -4.716 -2.400 -5.728 1.00 0.00 13 TYR A O 19
ATOM 24867 N N . LEU A 1 14 ? -4.380 -3.964 -4.146 1.00 0.00 14 LEU A N 19
ATOM 24868 C CA . LEU A 1 14 ? -4.428 -5.078 -5.084 1.00 0.00 14 LEU A CA 19
ATOM 24869 C C . LEU A 1 14 ? -5.701 -5.897 -4.938 1.00 0.00 14 LEU A C 19
ATOM 24870 O O . LEU A 1 14 ? -6.422 -5.783 -3.947 1.00 0.00 14 LEU A O 19
ATOM 24886 N N . ASP A 1 15 ? -5.957 -6.724 -5.941 1.00 0.00 15 ASP A N 19
ATOM 24887 C CA . ASP A 1 15 ? -7.080 -7.655 -5.932 1.00 0.00 15 ASP A CA 19
ATOM 24888 C C . ASP A 1 15 ? -6.646 -8.988 -5.322 1.00 0.00 15 ASP A C 19
ATOM 24889 O O . ASP A 1 15 ? -7.270 -9.493 -4.394 1.00 0.00 15 ASP A O 19
ATOM 24898 N N . GLU A 1 16 ? -5.557 -9.522 -5.864 1.00 0.00 16 GLU A N 19
ATOM 24899 C CA . GLU A 1 16 ? -4.957 -10.784 -5.442 1.00 0.00 16 GLU A CA 19
ATOM 24900 C C . GLU A 1 16 ? -3.938 -11.201 -6.493 1.00 0.00 16 GLU A C 19
ATOM 24901 O O . GLU A 1 16 ? -2.867 -11.715 -6.182 1.00 0.00 16 GLU A O 19
ATOM 24913 N N . ASN A 1 17 ? -4.280 -10.938 -7.751 1.00 0.00 17 ASN A N 19
ATOM 24914 C CA . ASN A 1 17 ? -3.404 -11.248 -8.874 1.00 0.00 17 ASN A CA 19
ATOM 24915 C C . ASN A 1 17 ? -2.507 -10.062 -9.196 1.00 0.00 17 ASN A C 19
ATOM 24916 O O . ASN A 1 17 ? -1.960 -9.968 -10.294 1.00 0.00 17 ASN A O 19
ATOM 24927 N N . ASN A 1 18 ? -2.358 -9.165 -8.221 1.00 0.00 18 ASN A N 19
ATOM 24928 C CA . ASN A 1 18 ? -1.504 -7.984 -8.359 1.00 0.00 18 ASN A CA 19
ATOM 24929 C C . ASN A 1 18 ? -2.064 -7.025 -9.402 1.00 0.00 18 ASN A C 19
ATOM 24930 O O . ASN A 1 18 ? -1.322 -6.413 -10.175 1.00 0.00 18 ASN A O 19
ATOM 24941 N N . THR A 1 19 ? -3.381 -6.903 -9.416 1.00 0.00 19 THR A N 19
ATOM 24942 C CA . THR A 1 19 ? -4.054 -5.930 -10.251 1.00 0.00 19 THR A CA 19
ATOM 24943 C C . THR A 1 19 ? -4.368 -4.687 -9.429 1.00 0.00 19 THR A C 19
ATOM 24944 O O . THR A 1 19 ? -5.110 -4.756 -8.448 1.00 0.00 19 THR A O 19
ATOM 24955 N N . SER A 1 20 ? -3.776 -3.564 -9.808 1.00 0.00 20 SER A N 19
ATOM 24956 C CA . SER A 1 20 ? -3.989 -2.314 -9.102 1.00 0.00 20 SER A CA 19
ATOM 24957 C C . SER A 1 20 ? -5.424 -1.826 -9.290 1.00 0.00 20 SER A C 19
ATOM 24958 O O . SER A 1 20 ? -5.768 -1.251 -10.326 1.00 0.00 20 SER A O 19
ATOM 24966 N N . ILE A 1 21 ? -6.267 -2.081 -8.297 1.00 0.00 21 ILE A N 19
ATOM 24967 C CA . ILE A 1 21 ? -7.644 -1.612 -8.330 1.00 0.00 21 ILE A CA 19
ATOM 24968 C C . ILE A 1 21 ? -7.695 -0.126 -8.009 1.00 0.00 21 ILE A C 19
ATOM 24969 O O . ILE A 1 21 ? -8.647 0.572 -8.358 1.00 0.00 21 ILE A O 19
ATOM 24985 N N . ALA A 1 22 ? -6.647 0.347 -7.354 1.00 0.00 22 ALA A N 19
ATOM 24986 C CA . ALA A 1 22 ? -6.485 1.756 -7.056 1.00 0.00 22 ALA A CA 19
ATOM 24987 C C . ALA A 1 22 ? -5.051 2.169 -7.358 1.00 0.00 22 ALA A C 19
ATOM 24988 O O . ALA A 1 22 ? -4.142 1.336 -7.294 1.00 0.00 22 ALA A O 19
ATOM 24995 N N . PRO A 1 23 ? -4.828 3.445 -7.714 1.00 0.00 23 PRO A N 19
ATOM 24996 C CA . PRO A 1 23 ? -3.492 3.957 -8.037 1.00 0.00 23 PRO A CA 19
ATOM 24997 C C . PRO A 1 23 ? -2.502 3.775 -6.887 1.00 0.00 23 PRO A C 19
ATOM 24998 O O . PRO A 1 23 ? -2.887 3.774 -5.715 1.00 0.00 23 PRO A O 19
ATOM 25009 N N . SER A 1 24 ? -1.231 3.613 -7.232 1.00 0.00 24 SER A N 19
ATOM 25010 C CA . SER A 1 24 ? -0.186 3.413 -6.242 1.00 0.00 24 SER A CA 19
ATOM 25011 C C . SER A 1 24 ? 0.007 4.662 -5.388 1.00 0.00 24 SER A C 19
ATOM 25012 O O . SER A 1 24 ? 0.405 5.718 -5.886 1.00 0.00 24 SER A O 19
ATOM 25020 N N . LEU A 1 25 ? -0.285 4.540 -4.105 1.00 0.00 25 LEU A N 19
ATOM 25021 C CA . LEU A 1 25 ? -0.134 5.649 -3.182 1.00 0.00 25 LEU A CA 19
ATOM 25022 C C . LEU A 1 25 ? 1.273 5.657 -2.603 1.00 0.00 25 LEU A C 19
ATOM 25023 O O . LEU A 1 25 ? 1.670 4.728 -1.897 1.00 0.00 25 LEU A O 19
ATOM 25039 N N . TYR A 1 26 ? 2.032 6.690 -2.923 1.00 0.00 26 TYR A N 19
ATOM 25040 C CA . TYR A 1 26 ? 3.408 6.786 -2.469 1.00 0.00 26 TYR A CA 19
ATOM 25041 C C . TYR A 1 26 ? 3.483 7.533 -1.146 1.00 0.00 26 TYR A C 19
ATOM 25042 O O . TYR A 1 26 ? 3.492 8.764 -1.105 1.00 0.00 26 TYR A O 19
ATOM 25060 N N . LEU A 1 27 ? 3.510 6.771 -0.069 1.00 0.00 27 LEU A N 19
ATOM 25061 C CA . LEU A 1 27 ? 3.577 7.323 1.269 1.00 0.00 27 LEU A CA 19
ATOM 25062 C C . LEU A 1 27 ? 5.023 7.633 1.628 1.00 0.00 27 LEU A C 19
ATOM 25063 O O . LEU A 1 27 ? 5.779 6.750 2.024 1.00 0.00 27 LEU A O 19
ATOM 25079 N N . SER A 1 28 ? 5.415 8.881 1.446 1.00 0.00 28 SER A N 19
ATOM 25080 C CA . SER A 1 28 ? 6.777 9.295 1.727 1.00 0.00 28 SER A CA 19
ATOM 25081 C C . SER A 1 28 ? 6.789 10.362 2.814 1.00 0.00 28 SER A C 19
ATOM 25082 O O . SER A 1 28 ? 5.875 11.186 2.897 1.00 0.00 28 SER A O 19
ATOM 25090 N N . GLY A 1 29 ? 7.819 10.336 3.645 1.00 0.00 29 GLY A N 19
ATOM 25091 C CA . GLY A 1 29 ? 7.936 11.300 4.717 1.00 0.00 29 GLY A CA 19
ATOM 25092 C C . GLY A 1 29 ? 9.376 11.509 5.127 1.00 0.00 29 GLY A C 19
ATOM 25093 O O . GLY A 1 29 ? 10.257 11.616 4.274 1.00 0.00 29 GLY A O 19
ATOM 25097 N N . LEU A 1 30 ? 9.621 11.551 6.426 1.00 0.00 30 LEU A N 19
ATOM 25098 C CA . LEU A 1 30 ? 10.969 11.741 6.937 1.00 0.00 30 LEU A CA 19
ATOM 25099 C C . LEU A 1 30 ? 11.587 10.401 7.305 1.00 0.00 30 LEU A C 19
ATOM 25100 O O . LEU A 1 30 ? 10.878 9.424 7.531 1.00 0.00 30 LEU A O 19
ATOM 25116 N N . PHE A 1 31 ? 12.908 10.354 7.358 1.00 0.00 31 PHE A N 19
ATOM 25117 C CA . PHE A 1 31 ? 13.606 9.133 7.727 1.00 0.00 31 PHE A CA 19
ATOM 25118 C C . PHE A 1 31 ? 13.396 8.838 9.210 1.00 0.00 31 PHE A C 19
ATOM 25119 O O . PHE A 1 31 ? 13.457 9.746 10.042 1.00 0.00 31 PHE A O 19
ATOM 25136 N N . ASN A 1 32 ? 13.125 7.567 9.521 1.00 0.00 32 ASN A N 19
ATOM 25137 C CA . ASN A 1 32 ? 12.891 7.117 10.898 1.00 0.00 32 ASN A CA 19
ATOM 25138 C C . ASN A 1 32 ? 11.603 7.731 11.456 1.00 0.00 32 ASN A C 19
ATOM 25139 O O . ASN A 1 32 ? 11.384 7.771 12.667 1.00 0.00 32 ASN A O 19
ATOM 25150 N N . GLU A 1 33 ? 10.740 8.190 10.562 1.00 0.00 33 GLU A N 19
ATOM 25151 C CA . GLU A 1 33 ? 9.470 8.776 10.959 1.00 0.00 33 GLU A CA 19
ATOM 25152 C C . GLU A 1 33 ? 8.391 7.702 10.967 1.00 0.00 33 GLU A C 19
ATOM 25153 O O . GLU A 1 33 ? 8.359 6.847 10.081 1.00 0.00 33 GLU A O 19
ATOM 25165 N N . ALA A 1 34 ? 7.531 7.725 11.973 1.00 0.00 34 ALA A N 19
ATOM 25166 C CA . ALA A 1 34 ? 6.425 6.786 12.035 1.00 0.00 34 ALA A CA 19
ATOM 25167 C C . ALA A 1 34 ? 5.303 7.257 11.125 1.00 0.00 34 ALA A C 19
ATOM 25168 O O . ALA A 1 34 ? 4.989 8.449 11.077 1.00 0.00 34 ALA A O 19
ATOM 25175 N N . TYR A 1 35 ? 4.716 6.331 10.392 1.00 0.00 35 TYR A N 19
ATOM 25176 C CA . TYR A 1 35 ? 3.703 6.672 9.407 1.00 0.00 35 TYR A CA 19
ATOM 25177 C C . TYR A 1 35 ? 2.427 5.879 9.641 1.00 0.00 35 TYR A C 19
ATOM 25178 O O . TYR A 1 35 ? 2.453 4.797 10.231 1.00 0.00 35 TYR A O 19
ATOM 25196 N N . ASN A 1 36 ? 1.315 6.423 9.177 1.00 0.00 36 ASN A N 19
ATOM 25197 C CA . ASN A 1 36 ? 0.039 5.734 9.247 1.00 0.00 36 ASN A CA 19
ATOM 25198 C C . ASN A 1 36 ? -0.420 5.379 7.839 1.00 0.00 36 ASN A C 19
ATOM 25199 O O . ASN A 1 36 ? -0.221 6.155 6.904 1.00 0.00 36 ASN A O 19
ATOM 25210 N N . VAL A 1 37 ? -1.015 4.208 7.686 1.00 0.00 37 VAL A N 19
ATOM 25211 C CA . VAL A 1 37 ? -1.396 3.718 6.371 1.00 0.00 37 VAL A CA 19
ATOM 25212 C C . VAL A 1 37 ? -2.885 3.931 6.124 1.00 0.00 37 VAL A C 19
ATOM 25213 O O . VAL A 1 37 ? -3.726 3.357 6.819 1.00 0.00 37 VAL A O 19
ATOM 25226 N N . PRO A 1 38 ? -3.226 4.777 5.139 1.00 0.00 38 PRO A N 19
ATOM 25227 C CA . PRO A 1 38 ? -4.613 5.047 4.764 1.00 0.00 38 PRO A CA 19
ATOM 25228 C C . PRO A 1 38 ? -5.232 3.885 3.993 1.00 0.00 38 PRO A C 19
ATOM 25229 O O . PRO A 1 38 ? -4.879 3.628 2.836 1.00 0.00 38 PRO A O 19
ATOM 25240 N N . MET A 1 39 ? -6.139 3.172 4.642 1.00 0.00 39 MET A N 19
ATOM 25241 C CA . MET A 1 39 ? -6.814 2.048 4.017 1.00 0.00 39 MET A CA 19
ATOM 25242 C C . MET A 1 39 ? -8.099 2.516 3.348 1.00 0.00 39 MET A C 19
ATOM 25243 O O . MET A 1 39 ? -8.858 3.302 3.915 1.00 0.00 39 MET A O 19
ATOM 25257 N N . LYS A 1 40 ? -8.331 2.040 2.137 1.00 0.00 40 LYS A N 19
ATOM 25258 C CA . LYS A 1 40 ? -9.516 2.415 1.380 1.00 0.00 40 LYS A CA 19
ATOM 25259 C C . LYS A 1 40 ? -10.474 1.238 1.280 1.00 0.00 40 LYS A C 19
ATOM 25260 O O . LYS A 1 40 ? -10.048 0.084 1.259 1.00 0.00 40 LYS A O 19
ATOM 25279 N N . LYS A 1 41 ? -11.760 1.523 1.230 1.00 0.00 41 LYS A N 19
ATOM 25280 C CA . LYS A 1 41 ? -12.754 0.489 1.014 1.00 0.00 41 LYS A CA 19
ATOM 25281 C C . LYS A 1 41 ? -13.290 0.618 -0.405 1.00 0.00 41 LYS A C 19
ATOM 25282 O O . LYS A 1 41 ? -14.106 1.491 -0.703 1.00 0.00 41 LYS A O 19
ATOM 25301 N N . ILE A 1 42 ? -12.797 -0.238 -1.285 1.00 0.00 42 ILE A N 19
ATOM 25302 C CA . ILE A 1 42 ? -13.037 -0.083 -2.710 1.00 0.00 42 ILE A CA 19
ATOM 25303 C C . ILE A 1 42 ? -14.304 -0.798 -3.168 1.00 0.00 42 ILE A C 19
ATOM 25304 O O . ILE A 1 42 ? -14.321 -2.017 -3.302 1.00 0.00 42 ILE A O 19
ATOM 25320 N N . LYS A 1 43 ? -15.364 -0.015 -3.359 1.00 0.00 43 LYS A N 19
ATOM 25321 C CA . LYS A 1 43 ? -16.567 -0.452 -4.071 1.00 0.00 43 LYS A CA 19
ATOM 25322 C C . LYS A 1 43 ? -17.206 -1.708 -3.466 1.00 0.00 43 LYS A C 19
ATOM 25323 O O . LYS A 1 43 ? -17.771 -2.535 -4.190 1.00 0.00 43 LYS A O 19
ATOM 25342 N N . GLY A 1 44 ? -17.148 -1.834 -2.149 1.00 0.00 44 GLY A N 19
ATOM 25343 C CA . GLY A 1 44 ? -17.766 -2.971 -1.492 1.00 0.00 44 GLY A CA 19
ATOM 25344 C C . GLY A 1 44 ? -16.902 -4.213 -1.540 1.00 0.00 44 GLY A C 19
ATOM 25345 O O . GLY A 1 44 ? -17.376 -5.298 -1.872 1.00 0.00 44 GLY A O 19
ATOM 25349 N N . TYR A 1 45 ? -15.632 -4.052 -1.219 1.00 0.00 45 TYR A N 19
ATOM 25350 C CA . TYR A 1 45 ? -14.710 -5.176 -1.148 1.00 0.00 45 TYR A CA 19
ATOM 25351 C C . TYR A 1 45 ? -14.301 -5.438 0.295 1.00 0.00 45 TYR A C 19
ATOM 25352 O O . TYR A 1 45 ? -14.498 -4.592 1.170 1.00 0.00 45 TYR A O 19
ATOM 25370 N N . THR A 1 46 ? -13.742 -6.610 0.535 1.00 0.00 46 THR A N 19
ATOM 25371 C CA . THR A 1 46 ? -13.305 -6.996 1.865 1.00 0.00 46 THR A CA 19
ATOM 25372 C C . THR A 1 46 ? -11.790 -7.169 1.879 1.00 0.00 46 THR A C 19
ATOM 25373 O O . THR A 1 46 ? -11.222 -7.718 0.940 1.00 0.00 46 THR A O 19
ATOM 25384 N N . LEU A 1 47 ? -11.128 -6.692 2.924 1.00 0.00 47 LEU A N 19
ATOM 25385 C CA . LEU A 1 47 ? -9.681 -6.805 2.998 1.00 0.00 47 LEU A CA 19
ATOM 25386 C C . LEU A 1 47 ? -9.278 -8.260 3.184 1.00 0.00 47 LEU A C 19
ATOM 25387 O O . LEU A 1 47 ? -9.724 -8.922 4.120 1.00 0.00 47 LEU A O 19
ATOM 25403 N N . LEU A 1 48 ? -8.446 -8.754 2.288 1.00 0.00 48 LEU A N 19
ATOM 25404 C CA . LEU A 1 48 ? -7.966 -10.119 2.378 1.00 0.00 48 LEU A CA 19
ATOM 25405 C C . LEU A 1 48 ? -6.753 -10.185 3.294 1.00 0.00 48 LEU A C 19
ATOM 25406 O O . LEU A 1 48 ? -6.696 -11.010 4.207 1.00 0.00 48 LEU A O 19
ATOM 25422 N N . LYS A 1 49 ? -5.808 -9.281 3.063 1.00 0.00 49 LYS A N 19
ATOM 25423 C CA . LYS A 1 49 ? -4.541 -9.279 3.784 1.00 0.00 49 LYS A CA 19
ATOM 25424 C C . LYS A 1 49 ? -3.642 -8.162 3.277 1.00 0.00 49 LYS A C 19
ATOM 25425 O O . LYS A 1 49 ? -3.558 -7.919 2.073 1.00 0.00 49 LYS A O 19
ATOM 25444 N N . TYR A 1 50 ? -2.996 -7.468 4.197 1.00 0.00 50 TYR A N 19
ATOM 25445 C CA . TYR A 1 50 ? -1.912 -6.575 3.838 1.00 0.00 50 TYR A CA 19
ATOM 25446 C C . TYR A 1 50 ? -0.595 -7.320 4.015 1.00 0.00 50 TYR A C 19
ATOM 25447 O O . TYR A 1 50 ? -0.230 -7.697 5.126 1.00 0.00 50 TYR A O 19
ATOM 25465 N N . ASP A 1 51 ? 0.093 -7.560 2.907 1.00 0.00 51 ASP A N 19
ATOM 25466 C CA . ASP A 1 51 ? 1.281 -8.415 2.893 1.00 0.00 51 ASP A CA 19
ATOM 25467 C C . ASP A 1 51 ? 2.519 -7.648 3.360 1.00 0.00 51 ASP A C 19
ATOM 25468 O O . ASP A 1 51 ? 3.600 -7.752 2.780 1.00 0.00 51 ASP A O 19
ATOM 25477 N N . SER A 1 52 ? 2.343 -6.881 4.424 1.00 0.00 52 SER A N 19
ATOM 25478 C CA . SER A 1 52 ? 3.415 -6.104 5.024 1.00 0.00 52 SER A CA 19
ATOM 25479 C C . SER A 1 52 ? 3.025 -5.747 6.452 1.00 0.00 52 SER A C 19
ATOM 25480 O O . SER A 1 52 ? 1.900 -6.021 6.876 1.00 0.00 52 SER A O 19
ATOM 25488 N N . GLU A 1 53 ? 3.938 -5.147 7.193 1.00 0.00 53 GLU A N 19
ATOM 25489 C CA . GLU A 1 53 ? 3.625 -4.678 8.530 1.00 0.00 53 GLU A CA 19
ATOM 25490 C C . GLU A 1 53 ? 3.526 -3.161 8.531 1.00 0.00 53 GLU A C 19
ATOM 25491 O O . GLU A 1 53 ? 4.427 -2.470 8.059 1.00 0.00 53 GLU A O 19
ATOM 25503 N N . ILE A 1 54 ? 2.416 -2.654 9.042 1.00 0.00 54 ILE A N 19
ATOM 25504 C CA . ILE A 1 54 ? 2.121 -1.232 8.972 1.00 0.00 54 ILE A CA 19
ATOM 25505 C C . ILE A 1 54 ? 2.421 -0.535 10.295 1.00 0.00 54 ILE A C 19
ATOM 25506 O O . ILE A 1 54 ? 2.787 -1.187 11.274 1.00 0.00 54 ILE A O 19
ATOM 25522 N N . LEU A 1 55 ? 2.274 0.792 10.298 1.00 0.00 55 LEU A N 19
ATOM 25523 C CA . LEU A 1 55 ? 2.444 1.610 11.501 1.00 0.00 55 LEU A CA 19
ATOM 25524 C C . LEU A 1 55 ? 3.894 1.571 11.993 1.00 0.00 55 LEU A C 19
ATOM 25525 O O . LEU A 1 55 ? 4.174 1.761 13.175 1.00 0.00 55 LEU A O 19
ATOM 25541 N N . GLY A 1 56 ? 4.817 1.341 11.072 1.00 0.00 56 GLY A N 19
ATOM 25542 C CA . GLY A 1 56 ? 6.220 1.325 11.422 1.00 0.00 56 GLY A CA 19
ATOM 25543 C C . GLY A 1 56 ? 6.886 2.656 11.143 1.00 0.00 56 GLY A C 19
ATOM 25544 O O . GLY A 1 56 ? 6.232 3.704 11.161 1.00 0.00 56 GLY A O 19
ATOM 25548 N N . VAL A 1 57 ? 8.182 2.621 10.871 1.00 0.00 57 VAL A N 19
ATOM 25549 C CA . VAL A 1 57 ? 8.930 3.828 10.549 1.00 0.00 57 VAL A CA 19
ATOM 25550 C C . VAL A 1 57 ? 9.540 3.717 9.158 1.00 0.00 57 VAL A C 19
ATOM 25551 O O . VAL A 1 57 ? 9.744 2.611 8.652 1.00 0.00 57 VAL A O 19
ATOM 25564 N N . PHE A 1 58 ? 9.804 4.859 8.534 1.00 0.00 58 PHE A N 19
ATOM 25565 C CA . PHE A 1 58 ? 10.446 4.884 7.226 1.00 0.00 58 PHE A CA 19
ATOM 25566 C C . PHE A 1 58 ? 11.856 4.306 7.309 1.00 0.00 58 PHE A C 19
ATOM 25567 O O . PHE A 1 58 ? 12.751 4.909 7.910 1.00 0.00 58 PHE A O 19
ATOM 25584 N N . THR A 1 59 ? 12.032 3.132 6.719 1.00 0.00 59 THR A N 19
ATOM 25585 C CA . THR A 1 59 ? 13.302 2.425 6.749 1.00 0.00 59 THR A CA 19
ATOM 25586 C C . THR A 1 59 ? 14.275 2.962 5.698 1.00 0.00 59 THR A C 19
ATOM 25587 O O . THR A 1 59 ? 13.949 3.886 4.956 1.00 0.00 59 THR A O 19
ATOM 25598 N N . GLU A 1 60 ? 15.461 2.359 5.630 1.00 0.00 60 GLU A N 19
ATOM 25599 C CA . GLU A 1 60 ? 16.509 2.785 4.698 1.00 0.00 60 GLU A CA 19
ATOM 25600 C C . GLU A 1 60 ? 16.258 2.256 3.287 1.00 0.00 60 GLU A C 19
ATOM 25601 O O . GLU A 1 60 ? 17.142 2.297 2.426 1.00 0.00 60 GLU A O 19
ATOM 25613 N N . SER A 1 61 ? 15.065 1.744 3.050 1.00 0.00 61 SER A N 19
ATOM 25614 C CA . SER A 1 61 ? 14.717 1.187 1.757 1.00 0.00 61 SER A CA 19
ATOM 25615 C C . SER A 1 61 ? 13.238 1.411 1.469 1.00 0.00 61 SER A C 19
ATOM 25616 O O . SER A 1 61 ? 12.413 1.370 2.384 1.00 0.00 61 SER A O 19
ATOM 25624 N N . PRO A 1 62 ? 12.892 1.678 0.198 1.00 0.00 62 PRO A N 19
ATOM 25625 C CA . PRO A 1 62 ? 11.500 1.856 -0.225 1.00 0.00 62 PRO A CA 19
ATOM 25626 C C . PRO A 1 62 ? 10.659 0.618 0.063 1.00 0.00 62 PRO A C 19
ATOM 25627 O O . PRO A 1 62 ? 10.944 -0.475 -0.436 1.00 0.00 62 PRO A O 19
ATOM 25638 N N . GLN A 1 63 ? 9.628 0.792 0.871 1.00 0.00 63 GLN A N 19
ATOM 25639 C CA . GLN A 1 63 ? 8.779 -0.318 1.277 1.00 0.00 63 GLN A CA 19
ATOM 25640 C C . GLN A 1 63 ? 7.657 -0.519 0.269 1.00 0.00 63 GLN A C 19
ATOM 25641 O O . GLN A 1 63 ? 7.288 0.406 -0.454 1.00 0.00 63 GLN A O 19
ATOM 25655 N N . THR A 1 64 ? 7.125 -1.728 0.210 1.00 0.00 64 THR A N 19
ATOM 25656 C CA . THR A 1 64 ? 6.009 -2.021 -0.667 1.00 0.00 64 THR A CA 19
ATOM 25657 C C . THR A 1 64 ? 4.914 -2.753 0.106 1.00 0.00 64 THR A C 19
ATOM 25658 O O . THR A 1 64 ? 5.012 -3.953 0.354 1.00 0.00 64 THR A O 19
ATOM 25669 N N . ILE A 1 65 ? 3.886 -2.018 0.510 1.00 0.00 65 ILE A N 19
ATOM 25670 C CA . ILE A 1 65 ? 2.794 -2.609 1.264 1.00 0.00 65 ILE A CA 19
ATOM 25671 C C . ILE A 1 65 ? 1.696 -3.072 0.319 1.00 0.00 65 ILE A C 19
ATOM 25672 O O . ILE A 1 65 ? 0.958 -2.260 -0.247 1.00 0.00 65 ILE A O 19
ATOM 25688 N N . ASN A 1 66 ? 1.616 -4.377 0.133 1.00 0.00 66 ASN A N 19
ATOM 25689 C CA . ASN A 1 66 ? 0.609 -4.962 -0.737 1.00 0.00 66 ASN A CA 19
ATOM 25690 C C . ASN A 1 66 ? -0.689 -5.165 0.024 1.00 0.00 66 ASN A C 19
ATOM 25691 O O . ASN A 1 66 ? -0.844 -6.140 0.759 1.00 0.00 66 ASN A O 19
ATOM 25702 N N . ILE A 1 67 ? -1.607 -4.229 -0.131 1.00 0.00 67 ILE A N 19
ATOM 25703 C CA . ILE A 1 67 ? -2.902 -4.320 0.515 1.00 0.00 67 ILE A CA 19
ATOM 25704 C C . ILE A 1 67 ? -3.890 -4.985 -0.432 1.00 0.00 67 ILE A C 19
ATOM 25705 O O . ILE A 1 67 ? -4.346 -4.378 -1.400 1.00 0.00 67 ILE A O 19
ATOM 25721 N N . ILE A 1 68 ? -4.198 -6.240 -0.156 1.00 0.00 68 ILE A N 19
ATOM 25722 C CA . ILE A 1 68 ? -4.991 -7.054 -1.062 1.00 0.00 68 ILE A CA 19
ATOM 25723 C C . ILE A 1 68 ? -6.459 -7.084 -0.637 1.00 0.00 68 ILE A C 19
ATOM 25724 O O . ILE A 1 68 ? -6.778 -7.393 0.515 1.00 0.00 68 ILE A O 19
ATOM 25740 N N . TYR A 1 69 ? -7.344 -6.756 -1.569 1.00 0.00 69 TYR A N 19
ATOM 25741 C CA . TYR A 1 69 ? -8.774 -6.736 -1.303 1.00 0.00 69 TYR A CA 19
ATOM 25742 C C . TYR A 1 69 ? -9.473 -7.871 -2.035 1.00 0.00 69 TYR A C 19
ATOM 25743 O O . TYR A 1 69 ? -9.371 -7.992 -3.253 1.00 0.00 69 TYR A O 19
ATOM 25761 N N . GLN A 1 70 ? -10.199 -8.681 -1.290 1.00 0.00 70 GLN A N 19
ATOM 25762 C CA . GLN A 1 70 ? -10.910 -9.816 -1.849 1.00 0.00 70 GLN A CA 19
ATOM 25763 C C . GLN A 1 70 ? -12.316 -9.399 -2.248 1.00 0.00 70 GLN A C 19
ATOM 25764 O O . GLN A 1 70 ? -12.996 -8.680 -1.504 1.00 0.00 70 GLN A O 19
ATOM 25778 N N . LYS A 1 71 ? -12.753 -9.836 -3.417 1.00 0.00 71 LYS A N 19
ATOM 25779 C CA . LYS A 1 71 ? -14.100 -9.549 -3.871 1.00 0.00 71 LYS A CA 19
ATOM 25780 C C . LYS A 1 71 ? -15.101 -10.428 -3.136 1.00 0.00 71 LYS A C 19
ATOM 25781 O O . LYS A 1 71 ? -15.131 -11.643 -3.327 1.00 0.00 71 LYS A O 19
ATOM 25800 N N . LYS A 1 72 ? -15.899 -9.812 -2.279 1.00 0.00 72 LYS A N 19
ATOM 25801 C CA . LYS A 1 72 ? -16.985 -10.518 -1.626 1.00 0.00 72 LYS A CA 19
ATOM 25802 C C . LYS A 1 72 ? -18.085 -10.786 -2.648 1.00 0.00 72 LYS A C 19
ATOM 25803 O O . LYS A 1 72 ? -18.342 -9.941 -3.515 1.00 0.00 72 LYS A O 19
ATOM 25822 N N . ALA A 1 73 ? -18.715 -11.952 -2.546 1.00 0.00 73 ALA A N 19
ATOM 25823 C CA . ALA A 1 73 ? -19.708 -12.402 -3.521 1.00 0.00 73 ALA A CA 19
ATOM 25824 C C . ALA A 1 73 ? -19.074 -12.587 -4.901 1.00 0.00 73 ALA A C 19
ATOM 25825 O O . ALA A 1 73 ? -18.921 -11.632 -5.668 1.00 0.00 73 ALA A O 19
ATOM 25832 N N . PRO A 1 74 ? -18.685 -13.828 -5.226 1.00 0.00 74 PRO A N 19
ATOM 25833 C CA . PRO A 1 74 ? -18.006 -14.148 -6.487 1.00 0.00 74 PRO A CA 19
ATOM 25834 C C . PRO A 1 74 ? -18.887 -13.912 -7.711 1.00 0.00 74 PRO A C 19
ATOM 25835 O O . PRO A 1 74 ? -20.118 -13.941 -7.629 1.00 0.00 74 PRO A O 19
ATOM 25846 N N . GLU A 1 75 ? -18.245 -13.686 -8.847 1.00 0.00 75 GLU A N 19
ATOM 25847 C CA . GLU A 1 75 ? -18.947 -13.409 -10.090 1.00 0.00 75 GLU A CA 19
ATOM 25848 C C . GLU A 1 75 ? -18.422 -14.334 -11.182 1.00 0.00 75 GLU A C 19
ATOM 25849 O O . GLU A 1 75 ? -17.246 -14.700 -11.170 1.00 0.00 75 GLU A O 19
ATOM 25861 N N . GLN A 1 76 ? -19.287 -14.717 -12.112 1.00 0.00 76 GLN A N 19
ATOM 25862 C CA . GLN A 1 76 ? -18.915 -15.671 -13.152 1.00 0.00 76 GLN A CA 19
ATOM 25863 C C . GLN A 1 76 ? -18.124 -14.992 -14.263 1.00 0.00 76 GLN A C 19
ATOM 25864 O O . GLN A 1 76 ? -17.018 -15.416 -14.603 1.00 0.00 76 GLN A O 19
ATOM 25878 N N . ALA A 1 77 ? -18.695 -13.944 -14.829 1.00 0.00 77 ALA A N 19
ATOM 25879 C CA . ALA A 1 77 ? -18.062 -13.236 -15.929 1.00 0.00 77 ALA A CA 19
ATOM 25880 C C . ALA A 1 77 ? -17.085 -12.191 -15.410 1.00 0.00 77 ALA A C 19
ATOM 25881 O O . ALA A 1 77 ? -17.410 -11.412 -14.514 1.00 0.00 77 ALA A O 19
ATOM 25888 N N . LEU A 1 78 ? -15.889 -12.181 -15.976 1.00 0.00 78 LEU A N 19
ATOM 25889 C CA . LEU A 1 78 ? -14.870 -11.217 -15.595 1.00 0.00 78 LEU A CA 19
ATOM 25890 C C . LEU A 1 78 ? -15.159 -9.874 -16.263 1.00 0.00 78 LEU A C 19
ATOM 25891 O O . LEU A 1 78 ? -16.062 -9.777 -17.097 1.00 0.00 78 LEU A O 19
ATOM 25907 N N . GLU A 1 79 ? -14.412 -8.843 -15.891 1.00 0.00 79 GLU A N 19
ATOM 25908 C CA . GLU A 1 79 ? -14.587 -7.522 -16.478 1.00 0.00 79 GLU A CA 19
ATOM 25909 C C . GLU A 1 79 ? -14.246 -7.546 -17.962 1.00 0.00 79 GLU A C 19
ATOM 25910 O O . GLU A 1 79 ? -13.103 -7.799 -18.345 1.00 0.00 79 GLU A O 19
ATOM 25922 N N . HIS A 1 80 ? -15.241 -7.299 -18.795 1.00 0.00 80 HIS A N 19
ATOM 25923 C CA . HIS A 1 80 ? -15.040 -7.293 -20.234 1.00 0.00 80 HIS A CA 19
ATOM 25924 C C . HIS A 1 80 ? -14.978 -5.863 -20.738 1.00 0.00 80 HIS A C 19
ATOM 25925 O O . HIS A 1 80 ? -15.988 -5.159 -20.759 1.00 0.00 80 HIS A O 19
ATOM 25940 N N . HIS A 1 81 ? -13.791 -5.443 -21.149 1.00 0.00 81 HIS A N 19
ATOM 25941 C CA . HIS A 1 81 ? -13.563 -4.066 -21.572 1.00 0.00 81 HIS A CA 19
ATOM 25942 C C . HIS A 1 81 ? -14.348 -3.742 -22.838 1.00 0.00 81 HIS A C 19
ATOM 25943 O O . HIS A 1 81 ? -14.763 -2.606 -23.044 1.00 0.00 81 HIS A O 19
ATOM 25958 N N . HIS A 1 82 ? -14.560 -4.749 -23.677 1.00 0.00 82 HIS A N 19
ATOM 25959 C CA . HIS A 1 82 ? -15.298 -4.558 -24.921 1.00 0.00 82 HIS A CA 19
ATOM 25960 C C . HIS A 1 82 ? -16.787 -4.815 -24.721 1.00 0.00 82 HIS A C 19
ATOM 25961 O O . HIS A 1 82 ? -17.515 -5.100 -25.668 1.00 0.00 82 HIS A O 19
ATOM 25976 N N . HIS A 1 83 ? -17.229 -4.708 -23.479 1.00 0.00 83 HIS A N 19
ATOM 25977 C CA . HIS A 1 83 ? -18.648 -4.775 -23.156 1.00 0.00 83 HIS A CA 19
ATOM 25978 C C . HIS A 1 83 ? -18.974 -3.682 -22.149 1.00 0.00 83 HIS A C 19
ATOM 25979 O O . HIS A 1 83 ? -19.883 -2.877 -22.352 1.00 0.00 83 HIS A O 19
ATOM 25994 N N . HIS A 1 84 ? -18.222 -3.666 -21.060 1.00 0.00 84 HIS A N 19
ATOM 25995 C CA . HIS A 1 84 ? -18.325 -2.612 -20.069 1.00 0.00 84 HIS A CA 19
ATOM 25996 C C . HIS A 1 84 ? -17.261 -1.561 -20.352 1.00 0.00 84 HIS A C 19
ATOM 25997 O O . HIS A 1 84 ? -16.119 -1.677 -19.907 1.00 0.00 84 HIS A O 19
ATOM 26012 N N . HIS A 1 85 ? -17.633 -0.565 -21.138 1.00 0.00 85 HIS A N 19
ATOM 26013 C CA . HIS A 1 85 ? -16.708 0.485 -21.523 1.00 0.00 85 HIS A CA 19
ATOM 26014 C C . HIS A 1 85 ? -16.664 1.556 -20.443 1.00 0.00 85 HIS A C 19
ATOM 26015 O O . HIS A 1 85 ? -17.560 2.426 -20.430 1.00 0.00 85 HIS A O 19
ATOM 26031 N N . MET A 1 1 ? 23.402 15.930 6.345 1.00 0.00 1 MET A N 20
ATOM 26032 C CA . MET A 1 1 ? 22.361 16.599 5.531 1.00 0.00 1 MET A CA 20
ATOM 26033 C C . MET A 1 1 ? 21.295 15.597 5.107 1.00 0.00 1 MET A C 20
ATOM 26034 O O . MET A 1 1 ? 20.697 15.731 4.041 1.00 0.00 1 MET A O 20
ATOM 26050 N N . ASP A 1 2 ? 21.034 14.612 5.955 1.00 0.00 2 ASP A N 20
ATOM 26051 C CA . ASP A 1 2 ? 20.113 13.536 5.616 1.00 0.00 2 ASP A CA 20
ATOM 26052 C C . ASP A 1 2 ? 18.752 13.791 6.255 1.00 0.00 2 ASP A C 20
ATOM 26053 O O . ASP A 1 2 ? 18.378 13.137 7.231 1.00 0.00 2 ASP A O 20
ATOM 26062 N N . PHE A 1 3 ? 18.030 14.768 5.721 1.00 0.00 3 PHE A N 20
ATOM 26063 C CA . PHE A 1 3 ? 16.736 15.157 6.272 1.00 0.00 3 PHE A CA 20
ATOM 26064 C C . PHE A 1 3 ? 15.920 15.960 5.262 1.00 0.00 3 PHE A C 20
ATOM 26065 O O . PHE A 1 3 ? 14.848 16.468 5.586 1.00 0.00 3 PHE A O 20
ATOM 26082 N N . GLY A 1 4 ? 16.422 16.061 4.039 1.00 0.00 4 GLY A N 20
ATOM 26083 C CA . GLY A 1 4 ? 15.753 16.859 3.032 1.00 0.00 4 GLY A CA 20
ATOM 26084 C C . GLY A 1 4 ? 15.202 16.013 1.906 1.00 0.00 4 GLY A C 20
ATOM 26085 O O . GLY A 1 4 ? 14.721 16.535 0.900 1.00 0.00 4 GLY A O 20
ATOM 26089 N N . LYS A 1 5 ? 15.278 14.703 2.069 1.00 0.00 5 LYS A N 20
ATOM 26090 C CA . LYS A 1 5 ? 14.761 13.781 1.074 1.00 0.00 5 LYS A CA 20
ATOM 26091 C C . LYS A 1 5 ? 13.650 12.929 1.676 1.00 0.00 5 LYS A C 20
ATOM 26092 O O . LYS A 1 5 ? 13.913 11.981 2.419 1.00 0.00 5 LYS A O 20
ATOM 26111 N N . PRO A 1 6 ? 12.391 13.284 1.387 1.00 0.00 6 PRO A N 20
ATOM 26112 C CA . PRO A 1 6 ? 11.228 12.561 1.886 1.00 0.00 6 PRO A CA 20
ATOM 26113 C C . PRO A 1 6 ? 11.076 11.205 1.217 1.00 0.00 6 PRO A C 20
ATOM 26114 O O . PRO A 1 6 ? 10.709 11.113 0.043 1.00 0.00 6 PRO A O 20
ATOM 26125 N N . ASN A 1 7 ? 11.388 10.157 1.959 1.00 0.00 7 ASN A N 20
ATOM 26126 C CA . ASN A 1 7 ? 11.238 8.802 1.461 1.00 0.00 7 ASN A CA 20
ATOM 26127 C C . ASN A 1 7 ? 9.778 8.395 1.537 1.00 0.00 7 ASN A C 20
ATOM 26128 O O . ASN A 1 7 ? 9.140 8.536 2.578 1.00 0.00 7 ASN A O 20
ATOM 26139 N N . GLN A 1 8 ? 9.243 7.924 0.423 1.00 0.00 8 GLN A N 20
ATOM 26140 C CA . GLN A 1 8 ? 7.839 7.562 0.353 1.00 0.00 8 GLN A CA 20
ATOM 26141 C C . GLN A 1 8 ? 7.659 6.055 0.332 1.00 0.00 8 GLN A C 20
ATOM 26142 O O . GLN A 1 8 ? 8.338 5.343 -0.410 1.00 0.00 8 GLN A O 20
ATOM 26156 N N . VAL A 1 9 ? 6.748 5.577 1.159 1.00 0.00 9 VAL A N 20
ATOM 26157 C CA . VAL A 1 9 ? 6.330 4.193 1.114 1.00 0.00 9 VAL A CA 20
ATOM 26158 C C . VAL A 1 9 ? 5.204 4.057 0.101 1.00 0.00 9 VAL A C 20
ATOM 26159 O O . VAL A 1 9 ? 4.226 4.804 0.139 1.00 0.00 9 VAL A O 20
ATOM 26172 N N . THR A 1 10 ? 5.355 3.125 -0.816 1.00 0.00 10 THR A N 20
ATOM 26173 C CA . THR A 1 10 ? 4.382 2.939 -1.866 1.00 0.00 10 THR A CA 20
ATOM 26174 C C . THR A 1 10 ? 3.307 1.956 -1.419 1.00 0.00 10 THR A C 20
ATOM 26175 O O . THR A 1 10 ? 3.581 0.778 -1.181 1.00 0.00 10 THR A O 20
ATOM 26186 N N . VAL A 1 11 ? 2.093 2.456 -1.262 1.00 0.00 11 VAL A N 20
ATOM 26187 C CA . VAL A 1 11 ? 0.977 1.629 -0.841 1.00 0.00 11 VAL A CA 20
ATOM 26188 C C . VAL A 1 11 ? 0.310 0.993 -2.053 1.00 0.00 11 VAL A C 20
ATOM 26189 O O . VAL A 1 11 ? -0.338 1.679 -2.847 1.00 0.00 11 VAL A O 20
ATOM 26202 N N . ASN A 1 12 ? 0.485 -0.311 -2.192 1.00 0.00 12 ASN A N 20
ATOM 26203 C CA . ASN A 1 12 ? -0.043 -1.038 -3.340 1.00 0.00 12 ASN A CA 20
ATOM 26204 C C . ASN A 1 12 ? -1.357 -1.721 -2.996 1.00 0.00 12 ASN A C 20
ATOM 26205 O O . ASN A 1 12 ? -1.403 -2.644 -2.180 1.00 0.00 12 ASN A O 20
ATOM 26216 N N . TYR A 1 13 ? -2.427 -1.248 -3.615 1.00 0.00 13 TYR A N 20
ATOM 26217 C CA . TYR A 1 13 ? -3.745 -1.838 -3.436 1.00 0.00 13 TYR A CA 20
ATOM 26218 C C . TYR A 1 13 ? -3.927 -2.987 -4.423 1.00 0.00 13 TYR A C 20
ATOM 26219 O O . TYR A 1 13 ? -4.137 -2.765 -5.620 1.00 0.00 13 TYR A O 20
ATOM 26237 N N . LEU A 1 14 ? -3.824 -4.209 -3.923 1.00 0.00 14 LEU A N 20
ATOM 26238 C CA . LEU A 1 14 ? -3.807 -5.385 -4.776 1.00 0.00 14 LEU A CA 20
ATOM 26239 C C . LEU A 1 14 ? -5.154 -6.098 -4.791 1.00 0.00 14 LEU A C 20
ATOM 26240 O O . LEU A 1 14 ? -6.125 -5.650 -4.181 1.00 0.00 14 LEU A O 20
ATOM 26256 N N . ASP A 1 15 ? -5.174 -7.233 -5.472 1.00 0.00 15 ASP A N 20
ATOM 26257 C CA . ASP A 1 15 ? -6.393 -7.986 -5.723 1.00 0.00 15 ASP A CA 20
ATOM 26258 C C . ASP A 1 15 ? -6.221 -9.413 -5.213 1.00 0.00 15 ASP A C 20
ATOM 26259 O O . ASP A 1 15 ? -5.122 -9.800 -4.819 1.00 0.00 15 ASP A O 20
ATOM 26268 N N . GLU A 1 16 ? -7.298 -10.185 -5.228 1.00 0.00 16 GLU A N 20
ATOM 26269 C CA . GLU A 1 16 ? -7.258 -11.594 -4.848 1.00 0.00 16 GLU A CA 20
ATOM 26270 C C . GLU A 1 16 ? -6.321 -12.355 -5.782 1.00 0.00 16 GLU A C 20
ATOM 26271 O O . GLU A 1 16 ? -5.545 -13.211 -5.351 1.00 0.00 16 GLU A O 20
ATOM 26283 N N . ASN A 1 17 ? -6.382 -12.011 -7.064 1.00 0.00 17 ASN A N 20
ATOM 26284 C CA . ASN A 1 17 ? -5.512 -12.612 -8.070 1.00 0.00 17 ASN A CA 20
ATOM 26285 C C . ASN A 1 17 ? -4.166 -11.896 -8.057 1.00 0.00 17 ASN A C 20
ATOM 26286 O O . ASN A 1 17 ? -3.279 -12.167 -8.869 1.00 0.00 17 ASN A O 20
ATOM 26297 N N . ASN A 1 18 ? -4.053 -10.974 -7.106 1.00 0.00 18 ASN A N 20
ATOM 26298 C CA . ASN A 1 18 ? -2.854 -10.183 -6.868 1.00 0.00 18 ASN A CA 20
ATOM 26299 C C . ASN A 1 18 ? -2.504 -9.325 -8.079 1.00 0.00 18 ASN A C 20
ATOM 26300 O O . ASN A 1 18 ? -1.717 -9.718 -8.939 1.00 0.00 18 ASN A O 20
ATOM 26311 N N . THR A 1 19 ? -3.145 -8.171 -8.160 1.00 0.00 19 THR A N 20
ATOM 26312 C CA . THR A 1 19 ? -2.886 -7.195 -9.206 1.00 0.00 19 THR A CA 20
ATOM 26313 C C . THR A 1 19 ? -3.303 -5.817 -8.700 1.00 0.00 19 THR A C 20
ATOM 26314 O O . THR A 1 19 ? -4.267 -5.708 -7.945 1.00 0.00 19 THR A O 20
ATOM 26325 N N . SER A 1 20 ? -2.566 -4.779 -9.073 1.00 0.00 20 SER A N 20
ATOM 26326 C CA . SER A 1 20 ? -2.882 -3.431 -8.623 1.00 0.00 20 SER A CA 20
ATOM 26327 C C . SER A 1 20 ? -4.201 -2.949 -9.228 1.00 0.00 20 SER A C 20
ATOM 26328 O O . SER A 1 20 ? -4.289 -2.652 -10.421 1.00 0.00 20 SER A O 20
ATOM 26336 N N . ILE A 1 21 ? -5.233 -2.911 -8.396 1.00 0.00 21 ILE A N 20
ATOM 26337 C CA . ILE A 1 21 ? -6.561 -2.493 -8.828 1.00 0.00 21 ILE A CA 20
ATOM 26338 C C . ILE A 1 21 ? -6.746 -0.994 -8.638 1.00 0.00 21 ILE A C 20
ATOM 26339 O O . ILE A 1 21 ? -7.542 -0.360 -9.331 1.00 0.00 21 ILE A O 20
ATOM 26355 N N . ALA A 1 22 ? -5.999 -0.436 -7.701 1.00 0.00 22 ALA A N 20
ATOM 26356 C CA . ALA A 1 22 ? -6.067 0.984 -7.417 1.00 0.00 22 ALA A CA 20
ATOM 26357 C C . ALA A 1 22 ? -4.678 1.597 -7.505 1.00 0.00 22 ALA A C 20
ATOM 26358 O O . ALA A 1 22 ? -3.683 0.926 -7.215 1.00 0.00 22 ALA A O 20
ATOM 26365 N N . PRO A 1 23 ? -4.589 2.867 -7.934 1.00 0.00 23 PRO A N 20
ATOM 26366 C CA . PRO A 1 23 ? -3.314 3.578 -8.048 1.00 0.00 23 PRO A CA 20
ATOM 26367 C C . PRO A 1 23 ? -2.545 3.595 -6.732 1.00 0.00 23 PRO A C 20
ATOM 26368 O O . PRO A 1 23 ? -3.128 3.768 -5.658 1.00 0.00 23 PRO A O 20
ATOM 26379 N N . SER A 1 24 ? -1.237 3.405 -6.830 1.00 0.00 24 SER A N 20
ATOM 26380 C CA . SER A 1 24 ? -0.366 3.362 -5.669 1.00 0.00 24 SER A CA 20
ATOM 26381 C C . SER A 1 24 ? -0.441 4.670 -4.881 1.00 0.00 24 SER A C 20
ATOM 26382 O O . SER A 1 24 ? -0.312 5.759 -5.448 1.00 0.00 24 SER A O 20
ATOM 26390 N N . LEU A 1 25 ? -0.665 4.562 -3.580 1.00 0.00 25 LEU A N 20
ATOM 26391 C CA . LEU A 1 25 ? -0.757 5.737 -2.728 1.00 0.00 25 LEU A CA 20
ATOM 26392 C C . LEU A 1 25 ? 0.619 6.095 -2.179 1.00 0.00 25 LEU A C 20
ATOM 26393 O O . LEU A 1 25 ? 1.414 5.215 -1.841 1.00 0.00 25 LEU A O 20
ATOM 26409 N N . TYR A 1 26 ? 0.894 7.390 -2.100 1.00 0.00 26 TYR A N 20
ATOM 26410 C CA . TYR A 1 26 ? 2.204 7.874 -1.686 1.00 0.00 26 TYR A CA 20
ATOM 26411 C C . TYR A 1 26 ? 2.218 8.195 -0.200 1.00 0.00 26 TYR A C 20
ATOM 26412 O O . TYR A 1 26 ? 1.569 9.142 0.250 1.00 0.00 26 TYR A O 20
ATOM 26430 N N . LEU A 1 27 ? 2.945 7.393 0.557 1.00 0.00 27 LEU A N 20
ATOM 26431 C CA . LEU A 1 27 ? 3.099 7.620 1.984 1.00 0.00 27 LEU A CA 20
ATOM 26432 C C . LEU A 1 27 ? 4.412 8.352 2.249 1.00 0.00 27 LEU A C 20
ATOM 26433 O O . LEU A 1 27 ? 5.471 7.736 2.342 1.00 0.00 27 LEU A O 20
ATOM 26449 N N . SER A 1 28 ? 4.338 9.672 2.328 1.00 0.00 28 SER A N 20
ATOM 26450 C CA . SER A 1 28 ? 5.522 10.503 2.491 1.00 0.00 28 SER A CA 20
ATOM 26451 C C . SER A 1 28 ? 6.034 10.475 3.930 1.00 0.00 28 SER A C 20
ATOM 26452 O O . SER A 1 28 ? 5.268 10.653 4.881 1.00 0.00 28 SER A O 20
ATOM 26460 N N . GLY A 1 29 ? 7.328 10.237 4.077 1.00 0.00 29 GLY A N 20
ATOM 26461 C CA . GLY A 1 29 ? 7.956 10.274 5.378 1.00 0.00 29 GLY A CA 20
ATOM 26462 C C . GLY A 1 29 ? 9.382 10.760 5.290 1.00 0.00 29 GLY A C 20
ATOM 26463 O O . GLY A 1 29 ? 9.813 11.232 4.237 1.00 0.00 29 GLY A O 20
ATOM 26467 N N . LEU A 1 30 ? 10.116 10.660 6.379 1.00 0.00 30 LEU A N 20
ATOM 26468 C CA . LEU A 1 30 ? 11.499 11.098 6.392 1.00 0.00 30 LEU A CA 20
ATOM 26469 C C . LEU A 1 30 ? 12.408 9.963 6.854 1.00 0.00 30 LEU A C 20
ATOM 26470 O O . LEU A 1 30 ? 11.926 8.901 7.254 1.00 0.00 30 LEU A O 20
ATOM 26486 N N . PHE A 1 31 ? 13.715 10.183 6.778 1.00 0.00 31 PHE A N 20
ATOM 26487 C CA . PHE A 1 31 ? 14.695 9.196 7.215 1.00 0.00 31 PHE A CA 20
ATOM 26488 C C . PHE A 1 31 ? 14.485 8.836 8.681 1.00 0.00 31 PHE A C 20
ATOM 26489 O O . PHE A 1 31 ? 14.395 9.718 9.537 1.00 0.00 31 PHE A O 20
ATOM 26506 N N . ASN A 1 32 ? 14.392 7.533 8.945 1.00 0.00 32 ASN A N 20
ATOM 26507 C CA . ASN A 1 32 ? 14.229 7.012 10.304 1.00 0.00 32 ASN A CA 20
ATOM 26508 C C . ASN A 1 32 ? 12.969 7.581 10.953 1.00 0.00 32 ASN A C 20
ATOM 26509 O O . ASN A 1 32 ? 13.034 8.392 11.878 1.00 0.00 32 ASN A O 20
ATOM 26520 N N . GLU A 1 33 ? 11.820 7.171 10.436 1.00 0.00 33 GLU A N 20
ATOM 26521 C CA . GLU A 1 33 ? 10.537 7.640 10.938 1.00 0.00 33 GLU A CA 20
ATOM 26522 C C . GLU A 1 33 ? 9.487 6.546 10.791 1.00 0.00 33 GLU A C 20
ATOM 26523 O O . GLU A 1 33 ? 9.506 5.792 9.817 1.00 0.00 33 GLU A O 20
ATOM 26535 N N . ALA A 1 34 ? 8.596 6.443 11.770 1.00 0.00 34 ALA A N 20
ATOM 26536 C CA . ALA A 1 34 ? 7.496 5.487 11.713 1.00 0.00 34 ALA A CA 20
ATOM 26537 C C . ALA A 1 34 ? 6.382 6.014 10.816 1.00 0.00 34 ALA A C 20
ATOM 26538 O O . ALA A 1 34 ? 6.357 7.199 10.480 1.00 0.00 34 ALA A O 20
ATOM 26545 N N . TYR A 1 35 ? 5.453 5.148 10.438 1.00 0.00 35 TYR A N 20
ATOM 26546 C CA . TYR A 1 35 ? 4.425 5.529 9.482 1.00 0.00 35 TYR A CA 20
ATOM 26547 C C . TYR A 1 35 ? 3.097 4.832 9.756 1.00 0.00 35 TYR A C 20
ATOM 26548 O O . TYR A 1 35 ? 3.048 3.795 10.420 1.00 0.00 35 TYR A O 20
ATOM 26566 N N . ASN A 1 36 ? 2.025 5.427 9.243 1.00 0.00 36 ASN A N 20
ATOM 26567 C CA . ASN A 1 36 ? 0.701 4.817 9.264 1.00 0.00 36 ASN A CA 20
ATOM 26568 C C . ASN A 1 36 ? 0.243 4.578 7.833 1.00 0.00 36 ASN A C 20
ATOM 26569 O O . ASN A 1 36 ? 0.307 5.481 7.003 1.00 0.00 36 ASN A O 20
ATOM 26580 N N . VAL A 1 37 ? -0.215 3.373 7.539 1.00 0.00 37 VAL A N 20
ATOM 26581 C CA . VAL A 1 37 ? -0.684 3.058 6.197 1.00 0.00 37 VAL A CA 20
ATOM 26582 C C . VAL A 1 37 ? -2.191 3.278 6.087 1.00 0.00 37 VAL A C 20
ATOM 26583 O O . VAL A 1 37 ? -2.973 2.654 6.810 1.00 0.00 37 VAL A O 20
ATOM 26596 N N . PRO A 1 38 ? -2.614 4.191 5.200 1.00 0.00 38 PRO A N 20
ATOM 26597 C CA . PRO A 1 38 ? -4.028 4.486 4.973 1.00 0.00 38 PRO A CA 20
ATOM 26598 C C . PRO A 1 38 ? -4.754 3.356 4.247 1.00 0.00 38 PRO A C 20
ATOM 26599 O O . PRO A 1 38 ? -4.552 3.135 3.049 1.00 0.00 38 PRO A O 20
ATOM 26610 N N . MET A 1 39 ? -5.583 2.632 4.985 1.00 0.00 39 MET A N 20
ATOM 26611 C CA . MET A 1 39 ? -6.426 1.595 4.404 1.00 0.00 39 MET A CA 20
ATOM 26612 C C . MET A 1 39 ? -7.637 2.246 3.750 1.00 0.00 39 MET A C 20
ATOM 26613 O O . MET A 1 39 ? -8.045 3.338 4.146 1.00 0.00 39 MET A O 20
ATOM 26627 N N . LYS A 1 40 ? -8.205 1.592 2.751 1.00 0.00 40 LYS A N 20
ATOM 26628 C CA . LYS A 1 40 ? -9.346 2.149 2.037 1.00 0.00 40 LYS A CA 20
ATOM 26629 C C . LYS A 1 40 ? -10.429 1.104 1.844 1.00 0.00 40 LYS A C 20
ATOM 26630 O O . LYS A 1 40 ? -10.143 -0.079 1.671 1.00 0.00 40 LYS A O 20
ATOM 26649 N N . LYS A 1 41 ? -11.673 1.538 1.896 1.00 0.00 41 LYS A N 20
ATOM 26650 C CA . LYS A 1 41 ? -12.772 0.708 1.450 1.00 0.00 41 LYS A CA 20
ATOM 26651 C C . LYS A 1 41 ? -13.063 1.038 -0.004 1.00 0.00 41 LYS A C 20
ATOM 26652 O O . LYS A 1 41 ? -13.774 1.997 -0.306 1.00 0.00 41 LYS A O 20
ATOM 26671 N N . ILE A 1 42 ? -12.470 0.268 -0.900 1.00 0.00 42 ILE A N 20
ATOM 26672 C CA . ILE A 1 42 ? -12.640 0.503 -2.322 1.00 0.00 42 ILE A CA 20
ATOM 26673 C C . ILE A 1 42 ? -14.058 0.113 -2.729 1.00 0.00 42 ILE A C 20
ATOM 26674 O O . ILE A 1 42 ? -14.670 -0.753 -2.101 1.00 0.00 42 ILE A O 20
ATOM 26690 N N . LYS A 1 43 ? -14.576 0.776 -3.754 1.00 0.00 43 LYS A N 20
ATOM 26691 C CA . LYS A 1 43 ? -15.975 0.644 -4.149 1.00 0.00 43 LYS A CA 20
ATOM 26692 C C . LYS A 1 43 ? -16.358 -0.805 -4.453 1.00 0.00 43 LYS A C 20
ATOM 26693 O O . LYS A 1 43 ? -16.058 -1.331 -5.524 1.00 0.00 43 LYS A O 20
ATOM 26712 N N . GLY A 1 44 ? -17.010 -1.442 -3.484 1.00 0.00 44 GLY A N 20
ATOM 26713 C CA . GLY A 1 44 ? -17.467 -2.807 -3.653 1.00 0.00 44 GLY A CA 20
ATOM 26714 C C . GLY A 1 44 ? -16.375 -3.820 -3.385 1.00 0.00 44 GLY A C 20
ATOM 26715 O O . GLY A 1 44 ? -16.453 -4.968 -3.823 1.00 0.00 44 GLY A O 20
ATOM 26719 N N . TYR A 1 45 ? -15.360 -3.397 -2.655 1.00 0.00 45 TYR A N 20
ATOM 26720 C CA . TYR A 1 45 ? -14.251 -4.267 -2.309 1.00 0.00 45 TYR A CA 20
ATOM 26721 C C . TYR A 1 45 ? -14.184 -4.474 -0.809 1.00 0.00 45 TYR A C 20
ATOM 26722 O O . TYR A 1 45 ? -14.785 -3.728 -0.036 1.00 0.00 45 TYR A O 20
ATOM 26740 N N . THR A 1 46 ? -13.470 -5.505 -0.410 1.00 0.00 46 THR A N 20
ATOM 26741 C CA . THR A 1 46 ? -13.298 -5.832 0.988 1.00 0.00 46 THR A CA 20
ATOM 26742 C C . THR A 1 46 ? -11.936 -6.481 1.208 1.00 0.00 46 THR A C 20
ATOM 26743 O O . THR A 1 46 ? -11.527 -7.351 0.440 1.00 0.00 46 THR A O 20
ATOM 26754 N N . LEU A 1 47 ? -11.223 -6.022 2.228 1.00 0.00 47 LEU A N 20
ATOM 26755 C CA . LEU A 1 47 ? -9.891 -6.529 2.527 1.00 0.00 47 LEU A CA 20
ATOM 26756 C C . LEU A 1 47 ? -9.937 -8.030 2.788 1.00 0.00 47 LEU A C 20
ATOM 26757 O O . LEU A 1 47 ? -10.574 -8.484 3.738 1.00 0.00 47 LEU A O 20
ATOM 26773 N N . LEU A 1 48 ? -9.272 -8.795 1.932 1.00 0.00 48 LEU A N 20
ATOM 26774 C CA . LEU A 1 48 ? -9.255 -10.243 2.059 1.00 0.00 48 LEU A CA 20
ATOM 26775 C C . LEU A 1 48 ? -8.387 -10.652 3.242 1.00 0.00 48 LEU A C 20
ATOM 26776 O O . LEU A 1 48 ? -8.766 -11.513 4.039 1.00 0.00 48 LEU A O 20
ATOM 26792 N N . LYS A 1 49 ? -7.226 -10.017 3.340 1.00 0.00 49 LYS A N 20
ATOM 26793 C CA . LYS A 1 49 ? -6.309 -10.227 4.449 1.00 0.00 49 LYS A CA 20
ATOM 26794 C C . LYS A 1 49 ? -5.147 -9.256 4.316 1.00 0.00 49 LYS A C 20
ATOM 26795 O O . LYS A 1 49 ? -4.745 -8.918 3.200 1.00 0.00 49 LYS A O 20
ATOM 26814 N N . TYR A 1 50 ? -4.610 -8.797 5.436 1.00 0.00 50 TYR A N 20
ATOM 26815 C CA . TYR A 1 50 ? -3.477 -7.893 5.382 1.00 0.00 50 TYR A CA 20
ATOM 26816 C C . TYR A 1 50 ? -2.179 -8.690 5.411 1.00 0.00 50 TYR A C 20
ATOM 26817 O O . TYR A 1 50 ? -1.645 -9.004 6.476 1.00 0.00 50 TYR A O 20
ATOM 26835 N N . ASP A 1 51 ? -1.683 -9.025 4.227 1.00 0.00 51 ASP A N 20
ATOM 26836 C CA . ASP A 1 51 ? -0.454 -9.795 4.106 1.00 0.00 51 ASP A CA 20
ATOM 26837 C C . ASP A 1 51 ? 0.742 -8.857 4.064 1.00 0.00 51 ASP A C 20
ATOM 26838 O O . ASP A 1 51 ? 1.404 -8.711 3.037 1.00 0.00 51 ASP A O 20
ATOM 26847 N N . SER A 1 52 ? 0.972 -8.193 5.184 1.00 0.00 52 SER A N 20
ATOM 26848 C CA . SER A 1 52 ? 2.062 -7.247 5.327 1.00 0.00 52 SER A CA 20
ATOM 26849 C C . SER A 1 52 ? 2.040 -6.693 6.745 1.00 0.00 52 SER A C 20
ATOM 26850 O O . SER A 1 52 ? 1.088 -6.934 7.491 1.00 0.00 52 SER A O 20
ATOM 26858 N N . GLU A 1 53 ? 3.075 -5.962 7.121 1.00 0.00 53 GLU A N 20
ATOM 26859 C CA . GLU A 1 53 ? 3.152 -5.395 8.456 1.00 0.00 53 GLU A CA 20
ATOM 26860 C C . GLU A 1 53 ? 3.408 -3.903 8.370 1.00 0.00 53 GLU A C 20
ATOM 26861 O O . GLU A 1 53 ? 4.394 -3.463 7.780 1.00 0.00 53 GLU A O 20
ATOM 26873 N N . ILE A 1 54 ? 2.520 -3.132 8.971 1.00 0.00 54 ILE A N 20
ATOM 26874 C CA . ILE A 1 54 ? 2.540 -1.681 8.845 1.00 0.00 54 ILE A CA 20
ATOM 26875 C C . ILE A 1 54 ? 3.401 -1.033 9.925 1.00 0.00 54 ILE A C 20
ATOM 26876 O O . ILE A 1 54 ? 3.125 0.079 10.376 1.00 0.00 54 ILE A O 20
ATOM 26892 N N . LEU A 1 55 ? 4.458 -1.725 10.310 1.00 0.00 55 LEU A N 20
ATOM 26893 C CA . LEU A 1 55 ? 5.386 -1.220 11.306 1.00 0.00 55 LEU A CA 20
ATOM 26894 C C . LEU A 1 55 ? 6.755 -1.015 10.675 1.00 0.00 55 LEU A C 20
ATOM 26895 O O . LEU A 1 55 ? 6.974 -1.390 9.523 1.00 0.00 55 LEU A O 20
ATOM 26911 N N . GLY A 1 56 ? 7.668 -0.424 11.424 1.00 0.00 56 GLY A N 20
ATOM 26912 C CA . GLY A 1 56 ? 8.989 -0.161 10.901 1.00 0.00 56 GLY A CA 20
ATOM 26913 C C . GLY A 1 56 ? 9.200 1.310 10.616 1.00 0.00 56 GLY A C 20
ATOM 26914 O O . GLY A 1 56 ? 8.393 2.150 11.022 1.00 0.00 56 GLY A O 20
ATOM 26918 N N . VAL A 1 57 ? 10.278 1.626 9.916 1.00 0.00 57 VAL A N 20
ATOM 26919 C CA . VAL A 1 57 ? 10.599 3.008 9.594 1.00 0.00 57 VAL A CA 20
ATOM 26920 C C . VAL A 1 57 ? 10.904 3.162 8.112 1.00 0.00 57 VAL A C 20
ATOM 26921 O O . VAL A 1 57 ? 11.312 2.203 7.456 1.00 0.00 57 VAL A O 20
ATOM 26934 N N . PHE A 1 58 ? 10.711 4.373 7.593 1.00 0.00 58 PHE A N 20
ATOM 26935 C CA . PHE A 1 58 ? 11.001 4.673 6.190 1.00 0.00 58 PHE A CA 20
ATOM 26936 C C . PHE A 1 58 ? 12.443 4.328 5.839 1.00 0.00 58 PHE A C 20
ATOM 26937 O O . PHE A 1 58 ? 12.738 3.906 4.722 1.00 0.00 58 PHE A O 20
ATOM 26954 N N . THR A 1 59 ? 13.334 4.495 6.813 1.00 0.00 59 THR A N 20
ATOM 26955 C CA . THR A 1 59 ? 14.756 4.264 6.603 1.00 0.00 59 THR A CA 20
ATOM 26956 C C . THR A 1 59 ? 15.241 5.104 5.415 1.00 0.00 59 THR A C 20
ATOM 26957 O O . THR A 1 59 ? 14.961 6.302 5.354 1.00 0.00 59 THR A O 20
ATOM 26968 N N . GLU A 1 60 ? 15.944 4.480 4.480 1.00 0.00 60 GLU A N 20
ATOM 26969 C CA . GLU A 1 60 ? 16.385 5.145 3.262 1.00 0.00 60 GLU A CA 20
ATOM 26970 C C . GLU A 1 60 ? 15.944 4.340 2.049 1.00 0.00 60 GLU A C 20
ATOM 26971 O O . GLU A 1 60 ? 16.492 4.477 0.954 1.00 0.00 60 GLU A O 20
ATOM 26983 N N . SER A 1 61 ? 14.935 3.509 2.249 1.00 0.00 61 SER A N 20
ATOM 26984 C CA . SER A 1 61 ? 14.479 2.603 1.214 1.00 0.00 61 SER A CA 20
ATOM 26985 C C . SER A 1 61 ? 12.991 2.799 0.949 1.00 0.00 61 SER A C 20
ATOM 26986 O O . SER A 1 61 ? 12.178 2.720 1.868 1.00 0.00 61 SER A O 20
ATOM 26994 N N . PRO A 1 62 ? 12.617 3.085 -0.306 1.00 0.00 62 PRO A N 20
ATOM 26995 C CA . PRO A 1 62 ? 11.213 3.139 -0.706 1.00 0.00 62 PRO A CA 20
ATOM 26996 C C . PRO A 1 62 ? 10.547 1.779 -0.525 1.00 0.00 62 PRO A C 20
ATOM 26997 O O . PRO A 1 62 ? 10.806 0.841 -1.282 1.00 0.00 62 PRO A O 20
ATOM 27008 N N . GLN A 1 63 ? 9.731 1.667 0.508 1.00 0.00 63 GLN A N 20
ATOM 27009 C CA . GLN A 1 63 ? 9.081 0.409 0.840 1.00 0.00 63 GLN A CA 20
ATOM 27010 C C . GLN A 1 63 ? 7.762 0.280 0.094 1.00 0.00 63 GLN A C 20
ATOM 27011 O O . GLN A 1 63 ? 7.226 1.270 -0.397 1.00 0.00 63 GLN A O 20
ATOM 27025 N N . THR A 1 64 ? 7.246 -0.937 0.013 1.00 0.00 64 THR A N 20
ATOM 27026 C CA . THR A 1 64 ? 5.984 -1.187 -0.661 1.00 0.00 64 THR A CA 20
ATOM 27027 C C . THR A 1 64 ? 5.066 -2.025 0.223 1.00 0.00 64 THR A C 20
ATOM 27028 O O . THR A 1 64 ? 5.430 -3.121 0.652 1.00 0.00 64 THR A O 20
ATOM 27039 N N . ILE A 1 65 ? 3.885 -1.495 0.508 1.00 0.00 65 ILE A N 20
ATOM 27040 C CA . ILE A 1 65 ? 2.918 -2.188 1.345 1.00 0.00 65 ILE A CA 20
ATOM 27041 C C . ILE A 1 65 ? 1.842 -2.831 0.485 1.00 0.00 65 ILE A C 20
ATOM 27042 O O . ILE A 1 65 ? 1.083 -2.138 -0.193 1.00 0.00 65 ILE A O 20
ATOM 27058 N N . ASN A 1 66 ? 1.791 -4.153 0.504 1.00 0.00 66 ASN A N 20
ATOM 27059 C CA . ASN A 1 66 ? 0.813 -4.890 -0.285 1.00 0.00 66 ASN A CA 20
ATOM 27060 C C . ASN A 1 66 ? -0.479 -5.080 0.494 1.00 0.00 66 ASN A C 20
ATOM 27061 O O . ASN A 1 66 ? -0.529 -5.843 1.459 1.00 0.00 66 ASN A O 20
ATOM 27072 N N . ILE A 1 67 ? -1.517 -4.370 0.085 1.00 0.00 67 ILE A N 20
ATOM 27073 C CA . ILE A 1 67 ? -2.827 -4.521 0.695 1.00 0.00 67 ILE A CA 20
ATOM 27074 C C . ILE A 1 67 ? -3.762 -5.211 -0.289 1.00 0.00 67 ILE A C 20
ATOM 27075 O O . ILE A 1 67 ? -4.140 -4.632 -1.303 1.00 0.00 67 ILE A O 20
ATOM 27091 N N . ILE A 1 68 ? -4.123 -6.449 0.007 1.00 0.00 68 ILE A N 20
ATOM 27092 C CA . ILE A 1 68 ? -4.880 -7.268 -0.931 1.00 0.00 68 ILE A CA 20
ATOM 27093 C C . ILE A 1 68 ? -6.382 -7.197 -0.670 1.00 0.00 68 ILE A C 20
ATOM 27094 O O . ILE A 1 68 ? -6.869 -7.623 0.381 1.00 0.00 68 ILE A O 20
ATOM 27110 N N . TYR A 1 69 ? -7.111 -6.661 -1.638 1.00 0.00 69 TYR A N 20
ATOM 27111 C CA . TYR A 1 69 ? -8.551 -6.527 -1.521 1.00 0.00 69 TYR A CA 20
ATOM 27112 C C . TYR A 1 69 ? -9.264 -7.554 -2.382 1.00 0.00 69 TYR A C 20
ATOM 27113 O O . TYR A 1 69 ? -8.763 -7.974 -3.425 1.00 0.00 69 TYR A O 20
ATOM 27131 N N . GLN A 1 70 ? -10.431 -7.958 -1.927 1.00 0.00 70 GLN A N 20
ATOM 27132 C CA . GLN A 1 70 ? -11.269 -8.883 -2.658 1.00 0.00 70 GLN A CA 20
ATOM 27133 C C . GLN A 1 70 ? -12.557 -8.173 -3.049 1.00 0.00 70 GLN A C 20
ATOM 27134 O O . GLN A 1 70 ? -13.226 -7.591 -2.196 1.00 0.00 70 GLN A O 20
ATOM 27148 N N . LYS A 1 71 ? -12.891 -8.184 -4.330 1.00 0.00 71 LYS A N 20
ATOM 27149 C CA . LYS A 1 71 ? -14.131 -7.569 -4.779 1.00 0.00 71 LYS A CA 20
ATOM 27150 C C . LYS A 1 71 ? -15.305 -8.409 -4.304 1.00 0.00 71 LYS A C 20
ATOM 27151 O O . LYS A 1 71 ? -15.284 -9.634 -4.425 1.00 0.00 71 LYS A O 20
ATOM 27170 N N . LYS A 1 72 ? -16.316 -7.756 -3.754 1.00 0.00 72 LYS A N 20
ATOM 27171 C CA . LYS A 1 72 ? -17.459 -8.465 -3.203 1.00 0.00 72 LYS A CA 20
ATOM 27172 C C . LYS A 1 72 ? -18.374 -8.956 -4.318 1.00 0.00 72 LYS A C 20
ATOM 27173 O O . LYS A 1 72 ? -19.431 -8.378 -4.568 1.00 0.00 72 LYS A O 20
ATOM 27192 N N . ALA A 1 73 ? -17.941 -10.002 -5.007 1.00 0.00 73 ALA A N 20
ATOM 27193 C CA . ALA A 1 73 ? -18.723 -10.585 -6.084 1.00 0.00 73 ALA A CA 20
ATOM 27194 C C . ALA A 1 73 ? -20.018 -11.169 -5.536 1.00 0.00 73 ALA A C 20
ATOM 27195 O O . ALA A 1 73 ? -20.008 -11.836 -4.500 1.00 0.00 73 ALA A O 20
ATOM 27202 N N . PRO A 1 74 ? -21.147 -10.910 -6.216 1.00 0.00 74 PRO A N 20
ATOM 27203 C CA . PRO A 1 74 ? -22.463 -11.388 -5.783 1.00 0.00 74 PRO A CA 20
ATOM 27204 C C . PRO A 1 74 ? -22.463 -12.881 -5.486 1.00 0.00 74 PRO A C 20
ATOM 27205 O O . PRO A 1 74 ? -22.209 -13.707 -6.371 1.00 0.00 74 PRO A O 20
ATOM 27216 N N . GLU A 1 75 ? -22.725 -13.220 -4.233 1.00 0.00 75 GLU A N 20
ATOM 27217 C CA . GLU A 1 75 ? -22.721 -14.605 -3.799 1.00 0.00 75 GLU A CA 20
ATOM 27218 C C . GLU A 1 75 ? -23.923 -15.337 -4.383 1.00 0.00 75 GLU A C 20
ATOM 27219 O O . GLU A 1 75 ? -23.814 -16.494 -4.794 1.00 0.00 75 GLU A O 20
ATOM 27231 N N . GLN A 1 76 ? -25.059 -14.652 -4.435 1.00 0.00 76 GLN A N 20
ATOM 27232 C CA . GLN A 1 76 ? -26.210 -15.159 -5.166 1.00 0.00 76 GLN A CA 20
ATOM 27233 C C . GLN A 1 76 ? -25.970 -14.979 -6.660 1.00 0.00 76 GLN A C 20
ATOM 27234 O O . GLN A 1 76 ? -26.082 -13.871 -7.190 1.00 0.00 76 GLN A O 20
ATOM 27248 N N . ALA A 1 77 ? -25.614 -16.062 -7.328 1.00 0.00 77 ALA A N 20
ATOM 27249 C CA . ALA A 1 77 ? -25.253 -16.008 -8.734 1.00 0.00 77 ALA A CA 20
ATOM 27250 C C . ALA A 1 77 ? -26.279 -16.737 -9.586 1.00 0.00 77 ALA A C 20
ATOM 27251 O O . ALA A 1 77 ? -27.318 -17.165 -9.086 1.00 0.00 77 ALA A O 20
ATOM 27258 N N . LEU A 1 78 ? -25.982 -16.884 -10.871 1.00 0.00 78 LEU A N 20
ATOM 27259 C CA . LEU A 1 78 ? -26.877 -17.576 -11.792 1.00 0.00 78 LEU A CA 20
ATOM 27260 C C . LEU A 1 78 ? -26.620 -19.080 -11.770 1.00 0.00 78 LEU A C 20
ATOM 27261 O O . LEU A 1 78 ? -27.159 -19.829 -12.587 1.00 0.00 78 LEU A O 20
ATOM 27277 N N . GLU A 1 79 ? -25.798 -19.510 -10.828 1.00 0.00 79 GLU A N 20
ATOM 27278 C CA . GLU A 1 79 ? -25.495 -20.918 -10.646 1.00 0.00 79 GLU A CA 20
ATOM 27279 C C . GLU A 1 79 ? -25.339 -21.199 -9.154 1.00 0.00 79 GLU A C 20
ATOM 27280 O O . GLU A 1 79 ? -25.182 -20.266 -8.363 1.00 0.00 79 GLU A O 20
ATOM 27292 N N . HIS A 1 80 ? -25.375 -22.469 -8.768 1.00 0.00 80 HIS A N 20
ATOM 27293 C CA . HIS A 1 80 ? -25.295 -22.836 -7.355 1.00 0.00 80 HIS A CA 20
ATOM 27294 C C . HIS A 1 80 ? -23.880 -22.637 -6.819 1.00 0.00 80 HIS A C 20
ATOM 27295 O O . HIS A 1 80 ? -23.657 -22.615 -5.609 1.00 0.00 80 HIS A O 20
ATOM 27310 N N . HIS A 1 81 ? -22.927 -22.496 -7.730 1.00 0.00 81 HIS A N 20
ATOM 27311 C CA . HIS A 1 81 ? -21.545 -22.209 -7.369 1.00 0.00 81 HIS A CA 20
ATOM 27312 C C . HIS A 1 81 ? -20.982 -21.150 -8.299 1.00 0.00 81 HIS A C 20
ATOM 27313 O O . HIS A 1 81 ? -21.590 -20.818 -9.319 1.00 0.00 81 HIS A O 20
ATOM 27328 N N . HIS A 1 82 ? -19.832 -20.613 -7.941 1.00 0.00 82 HIS A N 20
ATOM 27329 C CA . HIS A 1 82 ? -19.119 -19.690 -8.808 1.00 0.00 82 HIS A CA 20
ATOM 27330 C C . HIS A 1 82 ? -17.985 -20.429 -9.490 1.00 0.00 82 HIS A C 20
ATOM 27331 O O . HIS A 1 82 ? -17.276 -21.201 -8.846 1.00 0.00 82 HIS A O 20
ATOM 27346 N N . HIS A 1 83 ? -17.811 -20.199 -10.782 1.00 0.00 83 HIS A N 20
ATOM 27347 C CA . HIS A 1 83 ? -16.707 -20.803 -11.511 1.00 0.00 83 HIS A CA 20
ATOM 27348 C C . HIS A 1 83 ? -15.424 -20.083 -11.137 1.00 0.00 83 HIS A C 20
ATOM 27349 O O . HIS A 1 83 ? -14.984 -19.154 -11.815 1.00 0.00 83 HIS A O 20
ATOM 27364 N N . HIS A 1 84 ? -14.865 -20.519 -10.019 1.00 0.00 84 HIS A N 20
ATOM 27365 C CA . HIS A 1 84 ? -13.781 -19.834 -9.336 1.00 0.00 84 HIS A CA 20
ATOM 27366 C C . HIS A 1 84 ? -13.582 -20.530 -7.999 1.00 0.00 84 HIS A C 20
ATOM 27367 O O . HIS A 1 84 ? -12.463 -20.697 -7.520 1.00 0.00 84 HIS A O 20
ATOM 27382 N N . HIS A 1 85 ? -14.705 -20.940 -7.417 1.00 0.00 85 HIS A N 20
ATOM 27383 C CA . HIS A 1 85 ? -14.723 -21.708 -6.182 1.00 0.00 85 HIS A CA 20
ATOM 27384 C C . HIS A 1 85 ? -16.023 -22.494 -6.087 1.00 0.00 85 HIS A C 20
ATOM 27385 O O . HIS A 1 85 ? -16.117 -23.555 -6.737 1.00 0.00 85 HIS A O 20
#

Sequence (85 aa):
MDFGKPNQVTVNYLDENNTSIAPSLYLSGLFNEAYNVPMKKIKGYTLLKYDSEILGVFTESPQTINIIYQKKAPEQALEHHHHHHMDFGKPNQVTVNYLDENNTSIAPSLYLSGLFNEAYNVPMKKIKGYTLLKYDSEILGVFTESPQTINIIYQKKAPEQALEHHHHHHMDFGKPNQVTVNYLDENNTSIAPSLYLSGLFNEAYNVPMKKIKGYTLLKYDSEILGVFTESPQTINIIYQKKAPEQALEHHHHHHMDFGKPNQVTVNYLDENNTSIAPSLYLSGLFNEAYNVPMKKIKGYTLLKYDSEILGVFTESPQTINIIYQKKAPEQALEHHHHHHMDFGKPNQVTVNYLDENNTSIAPSLYLSGLFNEAYNVPMKKIKGYTLLKYDSEILGVFTESPQTINIIYQKKAPEQALEHHHHHHMDFGKPNQVTVNYLDENNTSIAPSLYLSGLFNEAYNVPMKKIKGYTLLKYDSEILGVFTESPQTINIIYQKKAPEQALEHHHHHHMDFGKPNQVTVNYLDENNTSIAPSLYLSGLFNEAYNVPMKKIKGYTLLKYDSEILGVFTESPQTINIIYQKKAPEQALEHHHHHHMDFGKPNQVTVNYLDENNTSIAPSLYLSGLFNEAYNVPMKKIKGYTLLKYDSEILGVFTESPQTINIIYQKKAPEQALEHHHHHHMDFGKPNQVTVNYLDENNTSIAPSLYLSGLFNEAYNVPMKKIKGYTLLKYDSEILGVFTESPQTINIIYQKKAPEQALEHHHHHHMDFGKPNQVTVNYLDENNTSIAPSLYLSGLFNEAYNVPMKKIKGYTLLKYDSEILGVFTESPQTINIIYQKKAPEQALEHHHHHHMDFGKPNQVTVNYLDENNTSIAPSLYLSGLFNEAYNVPMKKIKGYTLLKYDSEILGVFTESPQTINIIYQKKAPEQALEHHHHHHMDFGKPNQVTVNYLDENNTSIAPSLYLSGLFNEAYNVPMKKIKGYTLLKYDSEILGVFTESPQTINIIYQKKAPEQALEHHHHHHMDFGKPNQVTVNYLDENNTSIAPSLYLSGLFNEAYNVPMKKIKGYTLLKYDSEILGVFTESPQTINIIYQKKAPEQALEHHHHHHMDFGKPNQVTVNYLDENNTSIAPSLYLSGLFNEAYNVPMKKIKGYTLLKYDSEILGVFTESPQTINIIYQKKAPEQALEHHHHHHMDFGKPNQVTVNYLDENNTSIAPSLYLSGLFNEAYNVPMKKIKGYTLLKYDSEILGVFTESPQTINIIYQKKAPEQALEHHHHHHMDFGKPNQVTVNYLDENNTSIAPSLYLSGLFNEAYNVPMKKIKGYTLLKYDSEILGVFTESPQTINIIYQKKAPEQALEHHHHHHMDFGKPNQVTVNYLDENNTSIAPSLYLSGLFNEAYNVPMKKIKGYTLLKYDSEILGVFTESPQTINIIYQKKAPEQALEHHHHHHMDFGKPNQVTVNYLDENNTSIAPSLYLSGLFNEAYNVPMKKIKGYTLLKYDSEILGVFTESPQTINIIYQKKAPEQALEHHHHHHMDFGKPNQVTVNYLDENNTSIAPSLYLSGLFNEAYNVPMKKIKGYTLLKYDSEILGVFTESPQTINIIYQKKAPEQALEHHHHHHMDFGKPNQVTVNYLDENNTSIAPSLYLSGLFNEAYNVPMKKIKGYTLLKYDSEILGVFTESPQTINIIYQKKAPEQALEHHHHHH

Nearest PDB structures (foldseek):
  2kvz-assembly1_A  TM=7.852E-01  e=3.255E-13  Listeria monocytogenes
  7yl4-assembly2_B  TM=8.819E-01  e=1.536E-04  Lactococcus lactis subsp. lactis
  7yl6-assembly1_A  TM=8.703E-01  e=1.356E-04  Lactococcus lactis subsp. lactis
  7yl5-assembly2_B  TM=8.617E-01  e=2.527E-04  Lactococcus lactis subsp. lactis
  2kt7-assembly1_A  TM=6.457E-01  e=1.274E-04  Listeria monocytogenes

Foldseek 3Di:
DQWPDWAWAWEAEAEPVGDRPDHTDTFTHGAFAAGDDDDDDPDQKAFPDQPADRTDGSHVDHHYGYTYIYHNPDCPDPDPHDPVD

CATH classification: 3.10.20.320

Radius of gyration: 15.75 Å; Cα contacts (8 Å, |Δi|>4): 143; chains: 1; bounding box: 48×35×31 Å

InterPro domains:
  IPR009459 MucBP domain [PF06458] (39-97)
  IPR009459 MucBP domain [PF06458] (166-228)